Protein AF-0000000084680063 (afdb_homodimer)

Radius of gyration: 50.32 Å; Cα contacts (8 Å, |Δi|>4): 2860; chains: 2; bounding box: 157×146×127 Å

Organism: Streptomyces collinus (strain DSM 40733 / Tue 365) (NCBI:txid1214242)

Foldseek 3Di:
DDDDPPPDDPDDVPPVVVVVPPDPPPQPPVRVVVVLVPPPPDDDDPPDPLQDLVGQLLVLQQLLLCQAPNSGGDLADQSVVRPHDLVSLVVSQSVCCSVVVFNDDSLQCQATVRSSSSSVVGSVVRDDDPPPDPPPPDPPPPPPDPDDPPVVPPPPDDDDDDDDDDDDDDDDDDDDDDDDDDDDDDDDDDDDYDDDDDDDDDDDDDDDDDDDDDDDDDDPPDDPPPPDDDDDPPDPPPPDPPDPPPPDQPPPDDPPDPQQWADPVLVVVLVVLLVVLVVAAFAADADLAFWAEEEQECCLPDLNVLLLVLLVVPHNHQYEYEAADDDQVRRLVSNCVSCVLLVHDDDPSSVVRYGYDHFQLLDALRRDDPVVLLVLLAPGAEYEYPDFDDDQSHHQNNGQSTLAVSLSNSLNSCRGHHHHAYEYEAALLQQLAAPRDAAEQPDDGDDLRRQRTNNSNSSNSRVSSVVSNVVSVHWYEYEHEYAEAEFQPQLRDDLLDLVLLQVLLCQAVQADEAFAKAQYAYSNQSSNLSSLLSRGSVNIRGGFYSRFFIDGPVQAQVQCQQQLRHHHYDHPVVVLVVSLVVCVVPPDPSNVSVNVLSVRPSSVSSVSSNRHDDTYDGPVSQVSCVVVVHDHGDDCGNSSNVSNQVVCVVVVSGDGFDPPDDFQKKWWFKKWWFKDFPPDDTDWIKMWIKMWTHSHNNCCVPVVKIWIWGWIDTVVVPNDIWGFPGKMKHAQNDDDQPPDDDQWGWGMWIWTWTADPVGFIKIKIKTQIAGPDPVLVFSVFKIWMFMGGPPDGTGMTIMMGTDPVVCCVTVQVVMDGDPVDDPVVRVVSSVVVCVVSVVSSVCRNCSSVVVVVVVVVVVVVPVPPPDDPD/DDDDDDDDDPDDVPPVVVVVPPPPPPQPPVRVVVVLVPPPPDDDDPPDPLQDLVGQLLVLQQLLLCQAPNSGGDLADQSVVRPHDLVSLVVSQSVCCSPVVFNDDSLQCQATVRSSSSSVVGSVVRDDDPPPDPPPPPPPPDCPDPPDPPPDDDDDDDDDPDPPDDDDDDDDYDDDDYDDDDDDDDDDDDDDDDDDDDDDDPDDDDDDDQPDDDDDDPDPPDDPPPDDDDDDPPPPPPPDPPDPPPPPQPPPDDPPDPQQWADPVLVVVLVVLLVVLVVAAFAADADLAFWAEEEQEPCLPDLNVLLLVLLVVPHNHQYEYEAADDDQVRRLVSSCVSCVLLVHDDDPSSVVRYGYDHFQLLDALRRDDPVVLLVCLAPGQEYEYPDFDDDQSHHQNNGQSTLAVSLSNSLNSCRGHHHHAYEYEAALLQQLAAPRDAAEQPDDGDDLRRQRTNNSNSSNSRVSSVVSNVVSVHWYEYEHEYAEAEFQPQLRDDLLDLVLLQVLLCQAVQADEAFAKAQYAYSNQSSNLSSLLSRGSVNIRGGFYSRFFIDGPVQAQVQCQQQLRHHHYDHPVVVLVVSLVVCVVPPDPSNVSVNVLSVRPSSVSSVSSNRHDDTYDGPVSQVSCVVVVHDHGDDCGNSSNVSNQVVCVVVVSGDGFDPPDDFQKKWWFKKWWFKAFVPDDTDWIKMWIKMWTHSHNNCCVPVVKIWIWGWIDTVVVPNDIWGFPGKMKHAQNDDDQPPDDDQWGWGMWIWTWTADPVGFIKIKIKTQTAGPDPPLVFSVFKIWMFMDGPPDGTGMTIIMGTDPVVCCVTVQVVMDGDPVDDPVVRVVSSVVVCVVSVVSSVCRNCSSVVVVVVVVVVVSSPPPPPDDPD

InterPro domains:
  IPR009081 Phosphopantetheine binding ACP domain [PF00550] (56-120)
  IPR009081 Phosphopantetheine binding ACP domain [PS50075] (51-127)
  IPR010080 Thioester reductase-like domain [TIGR01746] (294-612)
  IPR010080 Thioester reductase-like domain [cd05235] (293-575)
  IPR013120 Fatty acyl-CoA reductase-like, NAD-binding domain [PF07993] (296-529)
  IPR020806 Polyketide synthase-like, phosphopantetheine-binding domain [SM00823] (54-126)
  IPR036291 NAD(P)-binding domain superfamily [SSF51735] (292-577)
  IPR036736 ACP-like superfamily [G3DSA:1.10.1200.10] (44-123)
  IPR036736 ACP-like superfamily [SSF47336] (56-132)

Nearest PDB structures (foldseek):
  4w4t-assembly1_B  TM=9.070E-01  e=1.193E-30  Stigmatella aurantiaca
  4w4t-assembly1_A  TM=8.994E-01  e=3.291E-30  Stigmatella aurantiaca
  4u7w-assembly1_B  TM=8.807E-01  e=2.787E-29  Stigmatella aurantiaca
  8v1x-assembly1_A  TM=8.286E-01  e=3.215E-26  Streptomyces coelicolor
  5msr-assembly3_C  TM=6.207E-01  e=3.474E-21  Segniliparus rugosus

Sequence (1740 aa):
MRDVNEEPAAGGRRALAESIEQGGGGLGVADLLARVRTATAVPGAAPAPAPDLDGLAATIAAAAGRHLPTGRLSPDADFFDAGGTSVDAVELAAELEADLGIEIDLDEVFADARPVSLARRWLPLLPDRPPGRPADGTSSTDGAVPAGTAPVLGSHPTSDATWPAETAPASGAAPAPGPASGTHSASGTHSASGTHPVSDAAWSAGTASAPATHPAPDATRPAGTTPALASAPGTLPVPSPRTPPTAVAAALHRPGDPHTRARQEDLDQILADLALADRLPFTDVPEPLPPRRVLLTGATGFLGGHMLLDLLRHSDAHVYCLVRAADQEAATERLGAQLRSYRLPWSSEVRRRITVLPGDIRRPRLGLTEEQWLTLAHELDSVVGVAAAVDFLRGYQSLRSSNVLGTLTLAELAAAGRPKPLHHISSVAVFNEVGITSMGEDDPLAHVDRLVSGYDQSKWAAEVALRRARDHGLVVTALRPGGIGGHTKTGAYNPQDLSSGLISAFGRFRTVPAFRYLNAAPVDWVSRVAVATVCEPDAWGFDYHLTGVPNTLDDVVRDMALGGMHVRVQDWDEWRADALGRLKAEPVPELAFLSRVLQSPTALKLCEATLQGPAAEARRTDALVAALDLPPAARYDAQAQLKTFEKLAGDGLARLPHRDDQPYLWFAETTEGTVGPVGATAATPCSMALTLSIAGMYQLVKERRVDVRGEVTCPAVHAEPLTVERGDVWVRPEEGIPQRHGLRHQLLRYRLTLRDADGGVWWLEGRKYARARRDLWRQTRALTVEIGREGEAASLLGEVVVPADSYVRDQIDGIRVDPRLTAQEKRAAKLTWLAWFGVEMGRGLLAPFARAAADLLDLRRTTTLTEPNRMRDVNEEPAAGGRRALAESIEQGGGGLGVADLLARVRTATAVPGAAPAPAPDLDGLAATIAAAAGRHLPTGRLSPDADFFDAGGTSVDAVELAAELEADLGIEIDLDEVFADARPVSLARRWLPLLPDRPPGRPADGTSSTDGAVPAGTAPVLGSHPTSDATWPAETAPASGAAPAPGPASGTHSASGTHSASGTHPVSDAAWSAGTASAPATHPAPDATRPAGTTPALASAPGTLPVPSPRTPPTAVAAALHRPGDPHTRARQEDLDQILADLALADRLPFTDVPEPLPPRRVLLTGATGFLGGHMLLDLLRHSDAHVYCLVRAADQEAATERLGAQLRSYRLPWSSEVRRRITVLPGDIRRPRLGLTEEQWLTLAHELDSVVGVAAAVDFLRGYQSLRSSNVLGTLTLAELAAAGRPKPLHHISSVAVFNEVGITSMGEDDPLAHVDRLVSGYDQSKWAAEVALRRARDHGLVVTALRPGGIGGHTKTGAYNPQDLSSGLISAFGRFRTVPAFRYLNAAPVDWVSRVAVATVCEPDAWGFDYHLTGVPNTLDDVVRDMALGGMHVRVQDWDEWRADALGRLKAEPVPELAFLSRVLQSPTALKLCEATLQGPAAEARRTDALVAALDLPPAARYDAQAQLKTFEKLAGDGLARLPHRDDQPYLWFAETTEGTVGPVGATAATPCSMALTLSIAGMYQLVKERRVDVRGEVTCPAVHAEPLTVERGDVWVRPEEGIPQRHGLRHQLLRYRLTLRDADGGVWWLEGRKYARARRDLWRQTRALTVEIGREGEAASLLGEVVVPADSYVRDQIDGIRVDPRLTAQEKRAAKLTWLAWFGVEMGRGLLAPFARAAADLLDLRRTTTLTEPNR

Structure (mmCIF, N/CA/C/O backbone):
data_AF-0000000084680063-model_v1
#
loop_
_entity.id
_entity.type
_entity.pdbx_description
1 polymer 'Modular polyketide synthase'
#
loop_
_atom_site.group_PDB
_atom_site.id
_atom_site.type_symbol
_atom_site.label_atom_id
_atom_site.label_alt_id
_atom_site.label_comp_id
_atom_site.label_asym_id
_atom_site.label_entity_id
_atom_site.label_seq_id
_atom_site.pdbx_PDB_ins_code
_atom_site.Cartn_x
_atom_site.Cartn_y
_atom_site.Cartn_z
_atom_site.occupancy
_atom_site.B_iso_or_equiv
_atom_site.auth_seq_id
_atom_site.auth_comp_id
_atom_site.auth_asym_id
_atom_site.auth_atom_id
_atom_site.pdbx_PDB_model_num
ATOM 1 N N . MET A 1 1 ? -16.766 72.5 -11.852 1 18.61 1 MET A N 1
ATOM 2 C CA . MET A 1 1 ? -17.672 72.688 -10.727 1 18.61 1 MET A CA 1
ATOM 3 C C . MET A 1 1 ? -17.016 72.25 -9.414 1 18.61 1 MET A C 1
ATOM 5 O O . MET A 1 1 ? -16.297 71.25 -9.359 1 18.61 1 MET A O 1
ATOM 9 N N . ARG A 1 2 ? -17.141 73 -8.242 1 18.95 2 ARG A N 1
ATOM 10 C CA . ARG A 1 2 ? -16.531 73.438 -6.988 1 18.95 2 ARG A CA 1
ATOM 11 C C . ARG A 1 2 ? -16.609 72.375 -5.93 1 18.95 2 ARG A C 1
ATOM 13 O O . ARG A 1 2 ? -15.695 72.188 -5.133 1 18.95 2 ARG A O 1
ATOM 20 N N . ASP A 1 3 ? -17.781 71.812 -5.812 1 18.53 3 ASP A N 1
ATOM 21 C CA . ASP A 1 3 ? -18.438 71.812 -4.508 1 18.53 3 ASP A CA 1
ATOM 22 C C . ASP A 1 3 ? -17.672 70.875 -3.553 1 18.53 3 ASP A C 1
ATOM 24 O O . ASP A 1 3 ? -16.938 70 -3.988 1 18.53 3 ASP A O 1
ATOM 28 N N . VAL A 1 4 ? -17.938 70.938 -2.193 1 19.97 4 VAL A N 1
ATOM 29 C CA . VAL A 1 4 ? -17.578 71.062 -0.789 1 19.97 4 VAL A CA 1
ATOM 30 C C . VAL A 1 4 ? -17.531 69.688 -0.11 1 19.97 4 VAL A C 1
ATOM 32 O O . VAL A 1 4 ? -18.547 69.062 0.012 1 19.97 4 VAL A O 1
ATOM 35 N N . ASN A 1 5 ? -16.594 68.875 -0.4 1 18.59 5 ASN A N 1
ATOM 36 C CA . ASN A 1 5 ? -16.297 67.5 -0.056 1 18.59 5 ASN A CA 1
ATOM 37 C C . ASN A 1 5 ? -16.203 67.25 1.455 1 18.59 5 ASN A C 1
ATOM 39 O O . ASN A 1 5 ? -15.117 67.125 2.006 1 18.59 5 ASN A O 1
ATOM 43 N N . GLU A 1 6 ? -17.141 68.125 2.133 1 19.11 6 GLU A N 1
ATOM 44 C CA . GLU A 1 6 ? -16.984 68.375 3.555 1 19.11 6 GLU A CA 1
ATOM 45 C C . GLU A 1 6 ? -17.078 67.125 4.395 1 19.11 6 GLU A C 1
ATOM 47 O O . GLU A 1 6 ? -18.078 66.438 4.328 1 19.11 6 GLU A O 1
ATOM 52 N N . GLU A 1 7 ? -15.961 66.5 4.652 1 19.8 7 GLU A N 1
ATOM 53 C CA . GLU A 1 7 ? -15.609 65.25 5.273 1 19.8 7 GLU A CA 1
ATOM 54 C C . GLU A 1 7 ? -16.062 65.188 6.73 1 19.8 7 GLU A C 1
ATOM 56 O O . GLU A 1 7 ? -15.242 65.375 7.641 1 19.8 7 GLU A O 1
ATOM 61 N N . PRO A 1 8 ? -17.344 65.5 7.051 1 19.03 8 PRO A N 1
ATOM 62 C CA . PRO A 1 8 ? -17.641 66.062 8.383 1 19.03 8 PRO A CA 1
ATOM 63 C C . PRO A 1 8 ? -17.25 65.062 9.5 1 19.03 8 PRO A C 1
ATOM 65 O O . PRO A 1 8 ? -16.562 65.438 10.445 1 19.03 8 PRO A O 1
ATOM 68 N N . ALA A 1 9 ? -18.156 64 9.812 1 17.81 9 ALA A N 1
ATOM 69 C CA . ALA A 1 9 ? -18.812 63.781 11.094 1 17.81 9 ALA A CA 1
ATOM 70 C C . ALA A 1 9 ? -17.969 62.844 11.961 1 17.81 9 ALA A C 1
ATOM 72 O O . ALA A 1 9 ? -17.797 61.656 11.633 1 17.81 9 ALA A O 1
ATOM 73 N N . ALA A 1 10 ? -16.812 63.156 12.594 1 19.95 10 ALA A N 1
ATOM 74 C CA . ALA A 1 10 ? -15.758 62.688 13.477 1 19.95 10 ALA A CA 1
ATOM 75 C C . ALA A 1 10 ? -16.344 62.062 14.75 1 19.95 10 ALA A C 1
ATOM 77 O O . ALA A 1 10 ? -15.641 61.438 15.531 1 19.95 10 ALA A O 1
ATOM 78 N N . GLY A 1 11 ? -17.531 62.562 15.242 1 20.86 11 GLY A N 1
ATOM 79 C CA . GLY A 1 11 ? -17.766 62.75 16.672 1 20.86 11 GLY A CA 1
ATOM 80 C C . GLY A 1 11 ? -18.016 61.469 17.406 1 20.86 11 GLY A C 1
ATOM 81 O O . GLY A 1 11 ? -17.484 61.25 18.5 1 20.86 11 GLY A O 1
ATOM 82 N N . GLY A 1 12 ? -19.094 60.719 17 1 20.19 12 GLY A N 1
ATOM 83 C CA . GLY A 1 12 ? -19.922 60 17.969 1 20.19 12 GLY A CA 1
ATOM 84 C C . GLY A 1 12 ? -19.281 58.719 18.438 1 20.19 12 GLY A C 1
ATOM 85 O O . GLY A 1 12 ? -19.844 58 19.297 1 20.19 12 GLY A O 1
ATOM 86 N N . ARG A 1 13 ? -18.375 58.125 17.578 1 23.19 13 ARG A N 1
ATOM 87 C CA . ARG A 1 13 ? -18.016 56.75 17.828 1 23.19 13 ARG A CA 1
ATOM 88 C C . ARG A 1 13 ? -17.156 56.625 19.078 1 23.19 13 ARG A C 1
ATOM 90 O O . ARG A 1 13 ? -16.609 55.531 19.359 1 23.19 13 ARG A O 1
ATOM 97 N N . ARG A 1 14 ? -16.875 57.75 19.688 1 21.98 14 ARG A N 1
ATOM 98 C CA . ARG A 1 14 ? -16.047 57.844 20.891 1 21.98 14 ARG A CA 1
ATOM 99 C C . ARG A 1 14 ? -16.688 57.094 22.047 1 21.98 14 ARG A C 1
ATOM 101 O O . ARG A 1 14 ? -15.992 56.438 22.828 1 21.98 14 ARG A O 1
ATOM 108 N N . ALA A 1 15 ? -18 57.438 22.172 1 22.89 15 ALA A N 1
ATOM 109 C CA . ALA A 1 15 ? -18.609 57.188 23.484 1 22.89 15 ALA A CA 1
ATOM 110 C C . ALA A 1 15 ? -18.672 55.688 23.797 1 22.89 15 ALA A C 1
ATOM 112 O O . ALA A 1 15 ? -18.422 55.281 24.922 1 22.89 15 ALA A O 1
ATOM 113 N N . LEU A 1 16 ? -19.109 54.969 22.703 1 21.73 16 LEU A N 1
ATOM 114 C CA . LEU A 1 16 ? -19.531 53.625 23.062 1 21.73 16 LEU A CA 1
ATOM 115 C C . LEU A 1 16 ? -18.328 52.781 23.453 1 21.73 16 LEU A C 1
ATOM 117 O O . LEU A 1 16 ? -18.453 51.875 24.297 1 21.73 16 LEU A O 1
ATOM 121 N N . ALA A 1 17 ? -17.094 53.156 22.984 1 22.62 17 ALA A N 1
ATOM 122 C CA . ALA A 1 17 ? -15.883 52.438 23.312 1 22.62 17 ALA A CA 1
ATOM 123 C C . ALA A 1 17 ? -15.594 52.5 24.812 1 22.62 17 ALA A C 1
ATOM 125 O O . ALA A 1 17 ? -15.023 51.562 25.375 1 22.62 17 ALA A O 1
ATOM 126 N N . GLU A 1 18 ? -15.914 53.625 25.391 1 24.72 18 GLU A N 1
ATOM 127 C CA . GLU A 1 18 ? -15.602 53.875 26.797 1 24.72 18 GLU A CA 1
ATOM 128 C C . GLU A 1 18 ? -16.344 52.875 27.703 1 24.72 18 GLU A C 1
ATOM 130 O O . GLU A 1 18 ? -15.805 52.469 28.734 1 24.72 18 GLU A O 1
ATOM 135 N N . SER A 1 19 ? -17.672 52.656 27.344 1 23.53 19 SER A N 1
ATOM 136 C CA . SER A 1 19 ? -18.453 51.969 28.344 1 23.53 19 SER A CA 1
ATOM 137 C C . SER A 1 19 ? -17.984 50.531 28.516 1 23.53 19 SER A C 1
ATOM 139 O O . SER A 1 19 ? -18.297 49.875 29.516 1 23.53 19 SER A O 1
ATOM 141 N N . ILE A 1 20 ? -17.547 49.938 27.375 1 24.03 20 ILE A N 1
ATOM 142 C CA . ILE A 1 20 ? -17.266 48.5 27.516 1 24.03 20 ILE A CA 1
ATOM 143 C C . ILE A 1 20 ? -16.047 48.312 28.422 1 24.03 20 ILE A C 1
ATOM 145 O O . ILE A 1 20 ? -15.781 47.188 28.875 1 24.03 20 ILE A O 1
ATOM 149 N N . GLU A 1 21 ? -15.164 49.375 28.547 1 24.19 21 GLU A N 1
ATOM 150 C CA . GLU A 1 21 ? -14.039 49.406 29.484 1 24.19 21 GLU A CA 1
ATOM 151 C C . GLU A 1 21 ? -14.508 49.219 30.922 1 24.19 21 GLU A C 1
ATOM 153 O O . GLU A 1 21 ? -13.695 49.062 31.828 1 24.19 21 GLU A O 1
ATOM 158 N N . GLN A 1 22 ? -15.633 49.781 31.25 1 23.92 22 GLN A N 1
ATOM 159 C CA . GLN A 1 22 ? -15.961 49.656 32.656 1 23.92 22 GLN A CA 1
ATOM 160 C C . GLN A 1 22 ? -16.125 48.219 33.062 1 23.92 22 GLN A C 1
ATOM 162 O O . GLN A 1 22 ? -16.75 47.438 32.375 1 23.92 22 GLN A O 1
ATOM 167 N N . GLY A 1 23 ? -15.266 47.625 34 1 23.16 23 GLY A N 1
ATOM 168 C CA . GLY A 1 23 ? -14.773 46.438 34.625 1 23.16 23 GLY A CA 1
ATOM 169 C C . GLY A 1 23 ? -15.883 45.562 35.156 1 23.16 23 GLY A C 1
ATOM 170 O O . GLY A 1 23 ? -16.453 45.844 36.219 1 23.16 23 GLY A O 1
ATOM 171 N N . GLY A 1 24 ? -16.906 45.25 34.375 1 25.25 24 GLY A N 1
ATOM 172 C CA . GLY A 1 24 ? -17.938 44.5 35.062 1 25.25 24 GLY A CA 1
ATOM 173 C C . GLY A 1 24 ? -17.375 43.406 35.938 1 25.25 24 GLY A C 1
ATOM 174 O O . GLY A 1 24 ? -16.297 42.844 35.656 1 25.25 24 GLY A O 1
ATOM 175 N N . GLY A 1 25 ? -17.516 43.469 37.281 1 27.77 25 GLY A N 1
ATOM 176 C CA . GLY A 1 25 ? -17.094 42.75 38.469 1 27.77 25 GLY A CA 1
ATOM 177 C C . GLY A 1 25 ? -17.25 41.25 38.344 1 27.77 25 GLY A C 1
ATOM 178 O O . GLY A 1 25 ? -17.547 40.562 39.312 1 27.77 25 GLY A O 1
ATOM 179 N N . GLY A 1 26 ? -17.375 40.781 37.156 1 27.31 26 GLY A N 1
ATOM 180 C CA . GLY A 1 26 ? -17.797 39.406 37.156 1 27.31 26 GLY A CA 1
ATOM 181 C C . GLY A 1 26 ? -16.828 38.469 37.875 1 27.31 26 GLY A C 1
ATOM 182 O O . GLY A 1 26 ? -15.641 38.781 37.969 1 27.31 26 GLY A O 1
ATOM 183 N N . LEU A 1 27 ? -17.281 37.719 38.812 1 28.81 27 LEU A N 1
ATOM 184 C CA . LEU A 1 27 ? -16.609 36.844 39.781 1 28.81 27 LEU A CA 1
ATOM 185 C C . LEU A 1 27 ? -15.57 35.969 39.062 1 28.81 27 LEU A C 1
ATOM 187 O O . LEU A 1 27 ? -15.812 35.5 37.969 1 28.81 27 LEU A O 1
ATOM 191 N N . GLY A 1 28 ? -14.367 36.281 39.062 1 27.72 28 GLY A N 1
ATOM 192 C CA . GLY A 1 28 ? -13.164 35.594 38.625 1 27.72 28 GLY A CA 1
ATOM 193 C C . GLY A 1 28 ? -13.195 34.094 38.875 1 27.72 28 GLY A C 1
ATOM 194 O O . GLY A 1 28 ? -14 33.625 39.688 1 27.72 28 GLY A O 1
ATOM 195 N N . VAL A 1 29 ? -12.758 33.406 38 1 30.11 29 VAL A N 1
ATOM 196 C CA . VAL A 1 29 ? -12.781 31.953 38.062 1 30.11 29 VAL A CA 1
ATOM 197 C C . VAL A 1 29 ? -12.414 31.469 39.469 1 30.11 29 VAL A C 1
ATOM 199 O O . VAL A 1 29 ? -12.984 30.516 39.969 1 30.11 29 VAL A O 1
ATOM 202 N N . ALA A 1 30 ? -11.531 32.25 40.125 1 31.72 30 ALA A N 1
ATOM 203 C CA . ALA A 1 30 ? -11.219 31.953 41.531 1 31.72 30 ALA A CA 1
ATOM 204 C C . ALA A 1 30 ? -12.438 32.188 42.406 1 31.72 30 ALA A C 1
ATOM 206 O O . ALA A 1 30 ? -12.695 31.406 43.344 1 31.72 30 ALA A O 1
ATOM 207 N N . ASP A 1 31 ? -13.18 33.312 42.094 1 31.22 31 ASP A N 1
ATOM 208 C CA . ASP A 1 31 ? -14.367 33.688 42.844 1 31.22 31 ASP A CA 1
ATOM 209 C C . ASP A 1 31 ? -15.523 32.719 42.531 1 31.22 31 ASP A C 1
ATOM 211 O O . ASP A 1 31 ? -16.312 32.375 43.438 1 31.22 31 ASP A O 1
ATOM 215 N N . LEU A 1 32 ? -15.602 32.25 41.344 1 31.23 32 LEU A N 1
ATOM 216 C CA . LEU A 1 32 ? -16.578 31.219 41 1 31.23 32 LEU A CA 1
ATOM 217 C C . LEU A 1 32 ? -16.203 29.891 41.656 1 31.23 32 LEU A C 1
ATOM 219 O O . LEU A 1 32 ? -17.062 29.203 42.219 1 31.23 32 LEU A O 1
ATOM 223 N N . LEU A 1 33 ? -14.922 29.469 41.688 1 32.66 33 LEU A N 1
ATOM 224 C CA . LEU A 1 33 ? -14.484 28.297 42.438 1 32.66 33 LEU A CA 1
ATOM 225 C C . LEU A 1 33 ? -14.664 28.5 43.938 1 32.66 33 LEU A C 1
ATOM 227 O O . LEU A 1 33 ? -15.016 27.578 44.656 1 32.66 33 LEU A O 1
ATOM 231 N N . ALA A 1 34 ? -14.43 29.703 44.375 1 32.41 34 ALA A N 1
ATOM 232 C CA . ALA A 1 34 ? -14.664 30.062 45.781 1 32.41 34 ALA A CA 1
ATOM 233 C C . ALA A 1 34 ? -16.156 30.047 46.125 1 32.41 34 ALA A C 1
ATOM 235 O O . ALA A 1 34 ? -16.547 29.719 47.25 1 32.41 34 ALA A O 1
ATOM 236 N N . ARG A 1 35 ? -16.969 30.5 45.156 1 34.62 35 ARG A N 1
ATOM 237 C CA . ARG A 1 35 ? -18.406 30.469 45.438 1 34.62 35 ARG A CA 1
ATOM 238 C C . ARG A 1 35 ? -18.938 29.047 45.438 1 34.62 35 ARG A C 1
ATOM 240 O O . ARG A 1 35 ? -19.984 28.75 46.031 1 34.62 35 ARG A O 1
ATOM 247 N N . VAL A 1 36 ? -18.312 28.266 44.531 1 32.34 36 VAL A N 1
ATOM 248 C CA . VAL A 1 36 ? -18.781 26.875 44.594 1 32.34 36 VAL A CA 1
ATOM 249 C C . VAL A 1 36 ? -18.484 26.297 45.969 1 32.34 36 VAL A C 1
ATOM 251 O O . VAL A 1 36 ? -19.141 25.359 46.438 1 32.34 36 VAL A O 1
ATOM 254 N N . ARG A 1 37 ? -17.406 26.875 46.625 1 32.06 37 ARG A N 1
ATOM 255 C CA . ARG A 1 37 ? -17.172 26.344 47.969 1 32.06 37 ARG A CA 1
ATOM 256 C C . ARG A 1 37 ? -18.266 26.781 48.938 1 32.06 37 ARG A C 1
ATOM 258 O O . ARG A 1 37 ? -18.5 26.109 49.938 1 32.06 37 ARG A O 1
ATOM 265 N N . THR A 1 38 ? -18.641 28.141 48.844 1 29.59 38 THR A N 1
ATOM 266 C CA . THR A 1 38 ? -19.453 28.625 49.969 1 29.59 38 THR A CA 1
ATOM 267 C C . THR A 1 38 ? -20.922 28.234 49.781 1 29.59 38 THR A C 1
ATOM 269 O O . THR A 1 38 ? -21.812 28.844 50.375 1 29.59 38 THR A O 1
ATOM 272 N N . ALA A 1 39 ? -21.297 27.547 48.719 1 27.03 39 ALA A N 1
ATOM 273 C CA . ALA A 1 39 ? -22.734 27.266 48.719 1 27.03 39 ALA A CA 1
ATOM 274 C C . ALA A 1 39 ? -23.156 26.625 50.031 1 27.03 39 ALA A C 1
ATOM 276 O O . ALA A 1 39 ? -22.656 25.562 50.406 1 27.03 39 ALA A O 1
ATOM 277 N N . THR A 1 40 ? -23.438 27.438 50.938 1 27.17 40 THR A N 1
ATOM 278 C CA . THR A 1 40 ? -24.109 27.109 52.188 1 27.17 40 THR A CA 1
ATOM 279 C C . THR A 1 40 ? -25.25 26.141 51.938 1 27.17 40 THR A C 1
ATOM 281 O O . THR A 1 40 ? -25.922 26.203 50.906 1 27.17 40 THR A O 1
ATOM 284 N N . ALA A 1 41 ? -25.375 25.062 52.719 1 26.11 41 ALA A N 1
ATOM 285 C CA . ALA A 1 41 ? -26.297 23.938 52.875 1 26.11 41 ALA A CA 1
ATOM 286 C C . ALA A 1 41 ? -27.75 24.422 53 1 26.11 41 ALA A C 1
ATOM 288 O O . ALA A 1 41 ? -28.125 25.047 53.969 1 26.11 41 ALA A O 1
ATOM 289 N N . VAL A 1 42 ? -28.344 25.062 52 1 27.97 42 VAL A N 1
ATOM 290 C CA . VAL A 1 42 ? -29.766 25.266 52.312 1 27.97 42 VAL A CA 1
ATOM 291 C C . VAL A 1 42 ? -30.406 23.938 52.719 1 27.97 42 VAL A C 1
ATOM 293 O O . VAL A 1 42 ? -30.016 22.875 52.219 1 27.97 42 VAL A O 1
ATOM 296 N N . PRO A 1 43 ? -31.219 23.922 53.75 1 28.83 43 PRO A N 1
ATOM 297 C CA . PRO A 1 43 ? -31.891 22.766 54.375 1 28.83 43 PRO A CA 1
ATOM 298 C C . PRO A 1 43 ? -32.625 21.891 53.344 1 28.83 43 PRO A C 1
ATOM 300 O O . PRO A 1 43 ? -32.938 22.359 52.25 1 28.83 43 PRO A O 1
ATOM 303 N N . GLY A 1 44 ? -32.844 20.562 53.625 1 28.14 44 GLY A N 1
ATOM 304 C CA . GLY A 1 44 ? -33.156 19.25 53.062 1 28.14 44 GLY A CA 1
ATOM 305 C C . GLY A 1 44 ? -34.531 19.203 52.406 1 28.14 44 GLY A C 1
ATOM 306 O O . GLY A 1 44 ? -35.562 19.078 53.062 1 28.14 44 GLY A O 1
ATOM 307 N N . ALA A 1 45 ? -34.906 20.062 51.406 1 29.89 45 ALA A N 1
ATOM 308 C CA . ALA A 1 45 ? -36.219 19.734 50.812 1 29.89 45 ALA A CA 1
ATOM 309 C C . ALA A 1 45 ? -36.312 18.234 50.531 1 29.89 45 ALA A C 1
ATOM 311 O O . ALA A 1 45 ? -35.312 17.562 50.375 1 29.89 45 ALA A O 1
ATOM 312 N N . ALA A 1 46 ? -37.5 17.625 50.719 1 32.5 46 ALA A N 1
ATOM 313 C CA . ALA A 1 46 ? -37.875 16.203 50.656 1 32.5 46 ALA A CA 1
ATOM 314 C C . ALA A 1 46 ? -37.344 15.57 49.375 1 32.5 46 ALA A C 1
ATOM 316 O O . ALA A 1 46 ? -37.438 16.156 48.312 1 32.5 46 ALA A O 1
ATOM 317 N N . PRO A 1 47 ? -36.375 14.695 49.469 1 33.53 47 PRO A N 1
ATOM 318 C CA . PRO A 1 47 ? -35.656 14.055 48.375 1 33.53 47 PRO A CA 1
ATOM 319 C C . PRO A 1 47 ? -36.594 13.523 47.281 1 33.53 47 PRO A C 1
ATOM 321 O O . PRO A 1 47 ? -37.594 12.883 47.562 1 33.53 47 PRO A O 1
ATOM 324 N N . ALA A 1 48 ? -36.875 14.281 46.219 1 37.25 48 ALA A N 1
ATOM 325 C CA . ALA A 1 48 ? -37.625 13.781 45.062 1 37.25 48 ALA A CA 1
ATOM 326 C C . ALA A 1 48 ? -37.188 12.359 44.719 1 37.25 48 ALA A C 1
ATOM 328 O O . ALA A 1 48 ? -36.062 11.953 45 1 37.25 48 ALA A O 1
ATOM 329 N N . PRO A 1 49 ? -38.125 11.375 44.5 1 40.41 49 PRO A N 1
ATOM 330 C CA . PRO A 1 49 ? -37.844 9.969 44.188 1 40.41 49 PRO A CA 1
ATOM 331 C C . PRO A 1 49 ? -36.688 9.789 43.188 1 40.41 49 PRO A C 1
ATOM 333 O O . PRO A 1 49 ? -36.406 10.688 42.406 1 40.41 49 PRO A O 1
ATOM 336 N N . ALA A 1 50 ? -35.75 8.93 43.5 1 47.16 50 ALA A N 1
ATOM 337 C CA . ALA A 1 50 ? -34.562 8.562 42.75 1 47.16 50 ALA A CA 1
ATOM 338 C C . ALA A 1 50 ? -34.906 8.414 41.25 1 47.16 50 ALA A C 1
ATOM 340 O O . ALA A 1 50 ? -35.781 7.645 40.875 1 47.16 50 ALA A O 1
ATOM 341 N N . PRO A 1 51 ? -34.656 9.281 40.438 1 58.31 51 PRO A N 1
ATOM 342 C CA . PRO A 1 51 ? -35.031 9.203 39.031 1 58.31 51 PRO A CA 1
ATOM 343 C C . PRO A 1 51 ? -34.531 7.938 38.344 1 58.31 51 PRO A C 1
ATOM 345 O O . PRO A 1 51 ? -33.5 7.395 38.75 1 58.31 51 PRO A O 1
ATOM 348 N N . ASP A 1 52 ? -35.344 6.984 37.781 1 76.06 52 ASP A N 1
ATOM 349 C CA . ASP A 1 52 ? -34.969 5.93 36.844 1 76.06 52 ASP A CA 1
ATOM 350 C C . ASP A 1 52 ? -34.062 6.465 35.75 1 76.06 52 ASP A C 1
ATOM 352 O O . ASP A 1 52 ? -33.781 7.66 35.719 1 76.06 52 ASP A O 1
ATOM 356 N N . LEU A 1 53 ? -33.375 5.508 35.031 1 80.75 53 LEU A N 1
ATOM 357 C CA . LEU A 1 53 ? -32.438 5.879 33.969 1 80.75 53 LEU A CA 1
ATOM 358 C C . LEU A 1 53 ? -33.031 6.957 33.094 1 80.75 53 LEU A C 1
ATOM 360 O O . LEU A 1 53 ? -32.344 7.941 32.75 1 80.75 53 LEU A O 1
ATOM 364 N N . ASP A 1 54 ? -34.25 6.789 32.812 1 83.31 54 ASP A N 1
ATOM 365 C CA . ASP A 1 54 ? -34.906 7.738 31.922 1 83.31 54 ASP A CA 1
ATOM 366 C C . ASP A 1 54 ? -35.125 9.086 32.625 1 83.31 54 ASP A C 1
ATOM 368 O O . ASP A 1 54 ? -34.969 10.141 31.984 1 83.31 54 ASP A O 1
ATOM 372 N N . GLY A 1 55 ? -35.469 8.953 33.844 1 84.31 55 GLY A N 1
ATOM 373 C CA . GLY A 1 55 ? -35.625 10.18 34.625 1 84.31 55 GLY A CA 1
ATOM 374 C C . GLY A 1 55 ? -34.344 10.961 34.781 1 84.31 55 GLY A C 1
ATOM 375 O O . GLY A 1 55 ? -34.312 12.18 34.594 1 84.31 55 GLY A O 1
ATOM 376 N N . LEU A 1 56 ? -33.312 10.211 35.094 1 87.31 56 LEU A N 1
ATOM 377 C CA . LEU A 1 56 ? -32.031 10.875 35.25 1 87.31 56 LEU A CA 1
ATOM 378 C C . LEU A 1 56 ? -31.562 11.461 33.906 1 87.31 56 LEU A C 1
ATOM 380 O O . LEU A 1 56 ? -31.016 12.562 33.875 1 87.31 56 LEU A O 1
ATOM 384 N N . ALA A 1 57 ? -31.781 10.734 32.875 1 90.5 57 ALA A N 1
ATOM 385 C CA . ALA A 1 57 ? -31.406 11.211 31.547 1 90.5 57 ALA A CA 1
ATOM 386 C C . ALA A 1 57 ? -32.156 12.492 31.188 1 90.5 57 ALA A C 1
ATOM 388 O O . ALA A 1 57 ? -31.578 13.406 30.594 1 90.5 57 ALA A O 1
ATOM 389 N N . ALA A 1 58 ? -33.344 12.492 31.547 1 88.19 58 ALA A N 1
ATOM 390 C CA . ALA A 1 58 ? -34.156 13.672 31.266 1 88.19 58 ALA A CA 1
ATOM 391 C C . ALA A 1 58 ? -33.656 14.875 32.062 1 88.19 58 ALA A C 1
ATOM 393 O O . ALA A 1 58 ? -33.656 16 31.562 1 88.19 58 ALA A O 1
ATOM 394 N N . THR A 1 59 ? -33.25 14.633 33.25 1 87.06 59 THR A N 1
ATOM 395 C CA . THR A 1 59 ? -32.719 15.688 34.125 1 87.06 59 THR A CA 1
ATOM 396 C C . THR A 1 59 ? -31.422 16.234 33.531 1 87.06 59 THR A C 1
ATOM 398 O O . THR A 1 59 ? -31.219 17.453 33.5 1 87.06 59 THR A O 1
ATOM 401 N N . ILE A 1 60 ? -30.641 15.312 33.125 1 88.56 60 ILE A N 1
ATOM 402 C CA . ILE A 1 60 ? -29.359 15.719 32.562 1 88.56 60 ILE A CA 1
ATOM 403 C C . ILE A 1 60 ? -29.609 16.469 31.25 1 88.56 60 ILE A C 1
ATOM 405 O O . ILE A 1 60 ? -28.953 17.469 30.969 1 88.56 60 ILE A O 1
ATOM 409 N N . ALA A 1 61 ? -30.531 15.992 30.5 1 91.12 61 ALA A N 1
ATOM 410 C CA . ALA A 1 61 ? -30.859 16.625 29.234 1 91.12 61 ALA A CA 1
ATOM 411 C C . ALA A 1 61 ? -31.359 18.062 29.453 1 91.12 61 ALA A C 1
ATOM 413 O O . ALA A 1 61 ? -31.016 18.969 28.688 1 91.12 61 ALA A O 1
ATOM 414 N N . ALA A 1 62 ? -32.125 18.203 30.422 1 88.25 62 ALA A N 1
ATOM 415 C CA . ALA A 1 62 ? -32.656 19.531 30.734 1 88.25 62 ALA A CA 1
ATOM 416 C C . ALA A 1 62 ? -31.531 20.469 31.172 1 88.25 62 ALA A C 1
ATOM 418 O O . ALA A 1 62 ? -31.516 21.641 30.766 1 88.25 62 ALA A O 1
ATOM 419 N N . ALA A 1 63 ? -30.688 19.984 31.984 1 88.12 63 ALA A N 1
ATOM 420 C CA . ALA A 1 63 ? -29.562 20.781 32.406 1 88.12 63 ALA A CA 1
ATOM 421 C C . ALA A 1 63 ? -28.672 21.156 31.234 1 88.12 63 ALA A C 1
ATOM 423 O O . ALA A 1 63 ? -28.234 22.312 31.125 1 88.12 63 ALA A O 1
ATOM 424 N N . ALA A 1 64 ? -28.406 20.188 30.406 1 89.31 64 ALA A N 1
ATOM 425 C CA . ALA A 1 64 ? -27.547 20.406 29.234 1 89.31 64 ALA A CA 1
ATOM 426 C C . ALA A 1 64 ? -28.188 21.391 28.266 1 89.31 64 ALA A C 1
ATOM 428 O O . ALA A 1 64 ? -27.5 22.219 27.672 1 89.31 64 ALA A O 1
ATOM 429 N N . GLY A 1 65 ? -29.469 21.297 28.141 1 89.69 65 GLY A N 1
ATOM 430 C CA . GLY A 1 65 ? -30.203 22.172 27.25 1 89.69 65 GLY A CA 1
ATOM 431 C C . GLY A 1 65 ? -30 23.641 27.578 1 89.69 65 GLY A C 1
ATOM 432 O O . GLY A 1 65 ? -30 24.484 26.672 1 89.69 65 GLY A O 1
ATOM 433 N N . ARG A 1 66 ? -29.75 23.984 28.797 1 87.19 66 ARG A N 1
ATOM 434 C CA . ARG A 1 66 ? -29.594 25.359 29.25 1 87.19 66 ARG A CA 1
ATOM 435 C C . ARG A 1 66 ? -28.281 25.953 28.734 1 87.19 66 ARG A C 1
ATOM 437 O O . ARG A 1 66 ? -28.125 27.172 28.688 1 87.19 66 ARG A O 1
ATOM 444 N N . HIS A 1 67 ? -27.422 25.062 28.375 1 86.25 67 HIS A N 1
ATOM 445 C CA . HIS A 1 67 ? -26.125 25.516 27.922 1 86.25 67 HIS A CA 1
ATOM 446 C C . HIS A 1 67 ? -26.047 25.5 26.391 1 86.25 67 HIS A C 1
ATOM 448 O O . HIS A 1 67 ? -24.969 25.703 25.812 1 86.25 67 HIS A O 1
ATOM 454 N N . LEU A 1 68 ? -27.219 25.25 25.75 1 87.25 68 LEU A N 1
ATOM 455 C CA . LEU A 1 68 ? -27.25 25.156 24.297 1 87.25 68 LEU A CA 1
ATOM 456 C C . LEU A 1 68 ? -28.031 26.312 23.688 1 87.25 68 LEU A C 1
ATOM 458 O O . LEU A 1 68 ? -28.891 26.906 24.344 1 87.25 68 LEU A O 1
ATOM 462 N N . PRO A 1 69 ? -27.75 26.609 22.469 1 76.31 69 PRO A N 1
ATOM 463 C CA . PRO A 1 69 ? -28.484 27.703 21.812 1 76.31 69 PRO A CA 1
ATOM 464 C C . PRO A 1 69 ? -29.969 27.406 21.656 1 76.31 69 PRO A C 1
ATOM 466 O O . PRO A 1 69 ? -30.797 28.312 21.75 1 76.31 69 PRO A O 1
ATOM 469 N N . THR A 1 70 ? -30.344 26.141 21.531 1 76.62 70 THR A N 1
ATOM 470 C CA . THR A 1 70 ? -31.734 25.75 21.297 1 76.62 70 THR A CA 1
ATOM 471 C C . THR A 1 70 ? -32.5 25.656 22.609 1 76.62 70 THR A C 1
ATOM 473 O O . THR A 1 70 ? -33.719 25.641 22.625 1 76.62 70 THR A O 1
ATOM 476 N N . GLY A 1 71 ? -31.781 25.594 23.641 1 83.81 71 GLY A N 1
ATOM 477 C CA . GLY A 1 71 ? -32.375 25.547 24.969 1 83.81 71 GLY A CA 1
ATOM 478 C C . GLY A 1 71 ? -32.875 24.156 25.344 1 83.81 71 GLY A C 1
ATOM 479 O O . GLY A 1 71 ? -33.469 23.969 26.422 1 83.81 71 GLY A O 1
ATOM 480 N N . ARG A 1 72 ? -32.812 23.234 24.391 1 87.06 72 ARG A N 1
ATOM 481 C CA . ARG A 1 72 ? -33.25 21.859 24.641 1 87.06 72 ARG A CA 1
ATOM 482 C C . ARG A 1 72 ? -32.281 20.844 24.047 1 87.06 72 ARG A C 1
ATOM 484 O O . ARG A 1 72 ? -31.609 21.125 23.062 1 87.06 72 ARG A O 1
ATOM 491 N N . LEU A 1 73 ? -32.094 19.734 24.766 1 89 73 LEU A N 1
ATOM 492 C CA . LEU A 1 73 ? -31.312 18.625 24.281 1 89 73 LEU A CA 1
ATOM 493 C C . LEU A 1 73 ? -32.031 17.297 24.469 1 89 73 LEU A C 1
ATOM 495 O O . LEU A 1 73 ? -32.531 17.016 25.562 1 89 73 LEU A O 1
ATOM 499 N N . SER A 1 74 ? -32.188 16.531 23.359 1 87 74 SER A N 1
ATOM 500 C CA . SER A 1 74 ? -32.75 15.203 23.469 1 87 74 SER A CA 1
ATOM 501 C C . SER A 1 74 ? -31.828 14.266 24.234 1 87 74 SER A C 1
ATOM 503 O O . SER A 1 74 ? -30.609 14.375 24.125 1 87 74 SER A O 1
ATOM 505 N N . PRO A 1 75 ? -32.375 13.328 24.969 1 86.44 75 PRO A N 1
ATOM 506 C CA . PRO A 1 75 ? -31.547 12.406 25.766 1 86.44 75 PRO A CA 1
ATOM 507 C C . PRO A 1 75 ? -30.578 11.594 24.922 1 86.44 75 PRO A C 1
ATOM 509 O O . PRO A 1 75 ? -29.531 11.156 25.422 1 86.44 75 PRO A O 1
ATOM 512 N N . ASP A 1 76 ? -30.891 11.531 23.625 1 81.5 76 ASP A N 1
ATOM 513 C CA . ASP A 1 76 ? -30.031 10.695 22.797 1 81.5 76 ASP A CA 1
ATOM 514 C C . ASP A 1 76 ? -29.125 11.547 21.906 1 81.5 76 ASP A C 1
ATOM 516 O O . ASP A 1 76 ? -28.344 11.016 21.125 1 81.5 76 ASP A O 1
ATOM 520 N N . ALA A 1 77 ? -29.219 12.883 22.109 1 80 77 ALA A N 1
ATOM 521 C CA . ALA A 1 77 ? -28.422 13.781 21.281 1 80 77 ALA A CA 1
ATOM 522 C C . ALA A 1 77 ? -27.109 14.148 21.969 1 80 77 ALA A C 1
ATOM 524 O O . ALA A 1 77 ? -27.062 14.344 23.188 1 80 77 ALA A O 1
ATOM 525 N N . ASP A 1 78 ? -26.141 14.195 21.188 1 83.31 78 ASP A N 1
ATOM 526 C CA . ASP A 1 78 ? -24.828 14.57 21.734 1 83.31 78 ASP A CA 1
ATOM 527 C C . ASP A 1 78 ? -24.781 16.062 22.047 1 83.31 78 ASP A C 1
ATOM 529 O O . ASP A 1 78 ? -25.188 16.891 21.219 1 83.31 78 ASP A O 1
ATOM 533 N N . PHE A 1 79 ? -24.312 16.406 23.25 1 85.88 79 PHE A N 1
ATOM 534 C CA . PHE A 1 79 ? -24.266 17.781 23.766 1 85.88 79 PHE A CA 1
ATOM 535 C C . PHE A 1 79 ? -23.484 18.672 22.812 1 85.88 79 PHE A C 1
ATOM 537 O O . PHE A 1 79 ? -23.922 19.797 22.516 1 85.88 79 PHE A O 1
ATOM 544 N N . PHE A 1 80 ? -22.438 18.125 22.188 1 81 80 PHE A N 1
ATOM 545 C CA . PHE A 1 80 ? -21.562 18.922 21.344 1 81 80 PHE A CA 1
ATOM 546 C C . PHE A 1 80 ? -22.156 19.094 19.953 1 81 80 PHE A C 1
ATOM 548 O O . PHE A 1 80 ? -22.047 20.172 19.359 1 81 80 PHE A O 1
ATOM 555 N N . ASP A 1 81 ? -22.781 18.078 19.516 1 79.94 81 ASP A N 1
ATOM 556 C CA . ASP A 1 81 ? -23.422 18.156 18.203 1 79.94 81 ASP A CA 1
ATOM 557 C C . ASP A 1 81 ? -24.562 19.172 18.203 1 79.94 81 ASP A C 1
ATOM 559 O O . ASP A 1 81 ? -24.922 19.719 17.172 1 79.94 81 ASP A O 1
ATOM 563 N N . ALA A 1 82 ? -25.062 19.344 19.438 1 78.12 82 ALA A N 1
ATOM 564 C CA . ALA A 1 82 ? -26.188 20.266 19.578 1 78.12 82 ALA A CA 1
ATOM 565 C C . ALA A 1 82 ? -25.703 21.703 19.75 1 78.12 82 ALA A C 1
ATOM 567 O O . ALA A 1 82 ? -26.5 22.625 19.922 1 78.12 82 ALA A O 1
ATOM 568 N N . GLY A 1 83 ? -24.359 21.875 19.703 1 76.81 83 GLY A N 1
ATOM 569 C CA . GLY A 1 83 ? -23.812 23.219 19.734 1 76.81 83 GLY A CA 1
ATOM 570 C C . GLY A 1 83 ? -23.078 23.531 21.031 1 76.81 83 GLY A C 1
ATOM 571 O O . GLY A 1 83 ? -22.609 24.656 21.219 1 76.81 83 GLY A O 1
ATOM 572 N N . GLY A 1 84 ? -23.062 22.562 21.875 1 78.56 84 GLY A N 1
ATOM 573 C CA . GLY A 1 84 ? -22.328 22.766 23.109 1 78.56 84 GLY A CA 1
ATOM 574 C C . GLY A 1 84 ? -20.828 22.875 22.906 1 78.56 84 GLY A C 1
ATOM 575 O O . GLY A 1 84 ? -20.25 22.188 22.062 1 78.56 84 GLY A O 1
ATOM 576 N N . THR A 1 85 ? -20.25 23.797 23.562 1 71.75 85 THR A N 1
ATOM 577 C CA . THR A 1 85 ? -18.797 23.969 23.516 1 71.75 85 THR A CA 1
ATOM 578 C C . THR A 1 85 ? -18.125 23.266 24.703 1 71.75 85 THR A C 1
ATOM 580 O O . THR A 1 85 ? -18.812 22.781 25.594 1 71.75 85 THR A O 1
ATOM 583 N N . SER A 1 86 ? -16.859 23.141 24.578 1 70.44 86 SER A N 1
ATOM 584 C CA . SER A 1 86 ? -16.094 22.562 25.672 1 70.44 86 SER A CA 1
ATOM 585 C C . SER A 1 86 ? -16.312 23.344 26.969 1 70.44 86 SER A C 1
ATOM 587 O O . SER A 1 86 ? -16.344 22.766 28.062 1 70.44 86 SER A O 1
ATOM 589 N N . VAL A 1 87 ? -16.469 24.656 26.844 1 67.75 87 VAL A N 1
ATOM 590 C CA . VAL A 1 87 ? -16.719 25.484 28.016 1 67.75 87 VAL A CA 1
ATOM 591 C C . VAL A 1 87 ? -18.094 25.172 28.594 1 67.75 87 VAL A C 1
ATOM 593 O O . VAL A 1 87 ? -18.25 25.062 29.812 1 67.75 87 VAL A O 1
ATOM 596 N N . ASP A 1 88 ? -19 24.953 27.609 1 78.81 88 ASP A N 1
ATOM 597 C CA . ASP A 1 88 ? -20.344 24.578 28.047 1 78.81 88 ASP A CA 1
ATOM 598 C C . ASP A 1 88 ? -20.328 23.25 28.797 1 78.81 88 ASP A C 1
ATOM 600 O O . ASP A 1 88 ? -21.078 23.062 29.75 1 78.81 88 ASP A O 1
ATOM 604 N N . ALA A 1 89 ? -19.469 22.422 28.359 1 80.5 89 ALA A N 1
ATOM 605 C CA . ALA A 1 89 ? -19.375 21.109 28.969 1 80.5 89 ALA A CA 1
ATOM 606 C C . ALA A 1 89 ? -18.859 21.203 30.406 1 80.5 89 ALA A C 1
ATOM 608 O O . ALA A 1 89 ? -19.312 20.484 31.297 1 80.5 89 ALA A O 1
ATOM 609 N N . VAL A 1 90 ? -17.906 22.031 30.594 1 72.81 90 VAL A N 1
ATOM 610 C CA . VAL A 1 90 ? -17.344 22.234 31.938 1 72.81 90 VAL A CA 1
ATOM 611 C C . VAL A 1 90 ? -18.422 22.812 32.844 1 72.81 90 VAL A C 1
ATOM 613 O O . VAL A 1 90 ? -18.578 22.375 34 1 72.81 90 VAL A O 1
ATOM 616 N N . GLU A 1 91 ? -19.188 23.75 32.281 1 78.56 91 GLU A N 1
ATOM 617 C CA . GLU A 1 91 ? -20.266 24.375 33.031 1 78.56 91 GLU A CA 1
ATOM 618 C C . GLU A 1 91 ? -21.359 23.359 33.344 1 78.56 91 GLU A C 1
ATOM 620 O O . GLU A 1 91 ? -21.922 23.375 34.469 1 78.56 91 GLU A O 1
ATOM 625 N N . LEU A 1 92 ? -21.609 22.594 32.438 1 83.44 92 LEU A N 1
ATOM 626 C CA . LEU A 1 92 ? -22.609 21.547 32.625 1 83.44 92 LEU A CA 1
ATOM 627 C C . LEU A 1 92 ? -22.203 20.594 33.719 1 83.44 92 LEU A C 1
ATOM 629 O O . LEU A 1 92 ? -23.016 20.266 34.594 1 83.44 92 LEU A O 1
ATOM 633 N N . ALA A 1 93 ? -20.984 20.172 33.719 1 79.56 93 ALA A N 1
ATOM 634 C CA . ALA A 1 93 ? -20.484 19.266 34.75 1 79.56 93 ALA A CA 1
ATOM 635 C C . ALA A 1 93 ? -20.578 19.891 36.125 1 79.56 93 ALA A C 1
ATOM 637 O O . ALA A 1 93 ? -20.984 19.234 37.094 1 79.56 93 ALA A O 1
ATOM 638 N N . ALA A 1 94 ? -20.25 21.125 36.188 1 76.5 94 ALA A N 1
ATOM 639 C CA . ALA A 1 94 ? -20.312 21.844 37.438 1 76.5 94 ALA A CA 1
ATOM 640 C C . ALA A 1 94 ? -21.75 21.953 37.938 1 76.5 94 ALA A C 1
ATOM 642 O O . ALA A 1 94 ? -22.016 21.781 39.156 1 76.5 94 ALA A O 1
ATOM 643 N N . GLU A 1 95 ? -22.594 22.25 37.062 1 81.5 95 GLU A N 1
ATOM 644 C CA . GLU A 1 95 ? -24.016 22.359 37.406 1 81.5 95 GLU A CA 1
ATOM 645 C C . GLU A 1 95 ? -24.578 21.031 37.906 1 81.5 95 GLU A C 1
ATOM 647 O O . GLU A 1 95 ? -25.297 21 38.906 1 81.5 95 GLU A O 1
ATOM 652 N N . LEU A 1 96 ? -24.281 20.062 37.219 1 81.88 96 LEU A N 1
ATOM 653 C CA . LEU A 1 96 ? -24.781 18.734 37.594 1 81.88 96 LEU A CA 1
ATOM 654 C C . LEU A 1 96 ? -24.234 18.312 38.938 1 81.88 96 LEU A C 1
ATOM 656 O O . LEU A 1 96 ? -24.938 17.672 39.719 1 81.88 96 LEU A O 1
ATOM 660 N N . GLU A 1 97 ? -23.031 18.594 39.125 1 78.94 97 GLU A N 1
ATOM 661 C CA . GLU A 1 97 ? -22.438 18.297 40.438 1 78.94 97 GLU A CA 1
ATOM 662 C C . GLU A 1 97 ? -23.156 19.062 41.562 1 78.94 97 GLU A C 1
ATOM 664 O O . GLU A 1 97 ? -23.422 18.5 42.625 1 78.94 97 GLU A O 1
ATOM 669 N N . ALA A 1 98 ? -23.422 20.234 41.281 1 77.88 98 ALA A N 1
ATOM 670 C CA . ALA A 1 98 ? -24.078 21.078 42.281 1 77.88 98 ALA A CA 1
ATOM 671 C C . ALA A 1 98 ? -25.516 20.641 42.5 1 77.88 98 ALA A C 1
ATOM 673 O O . ALA A 1 98 ? -25.984 20.578 43.656 1 77.88 98 ALA A O 1
ATOM 674 N N . ASP A 1 99 ? -26.188 20.328 41.469 1 75.25 99 ASP A N 1
ATOM 675 C CA . ASP A 1 99 ? -27.609 20.047 41.531 1 75.25 99 ASP A CA 1
ATOM 676 C C . ASP A 1 99 ? -27.875 18.609 41.969 1 75.25 99 ASP A C 1
ATOM 678 O O . ASP A 1 99 ? -28.828 18.344 42.688 1 75.25 99 ASP A O 1
ATOM 682 N N . LEU A 1 100 ? -27.031 17.781 41.375 1 73.62 100 LEU A N 1
ATOM 683 C CA . LEU A 1 100 ? -27.312 16.359 41.594 1 73.62 100 LEU A CA 1
ATOM 684 C C . LEU A 1 100 ? -26.328 15.742 42.562 1 73.62 100 LEU A C 1
ATOM 686 O O . LEU A 1 100 ? -26.516 14.609 43 1 73.62 100 LEU A O 1
ATOM 690 N N . GLY A 1 101 ? -25.312 16.484 42.969 1 68.12 101 GLY A N 1
ATOM 691 C CA . GLY A 1 101 ? -24.328 15.977 43.906 1 68.12 101 GLY A CA 1
ATOM 692 C C . GLY A 1 101 ? -23.469 14.867 43.312 1 68.12 101 GLY A C 1
ATOM 693 O O . GLY A 1 101 ? -22.984 14.008 44.031 1 68.12 101 GLY A O 1
ATOM 694 N N . ILE A 1 102 ? -23.484 14.758 42.094 1 62.69 102 ILE A N 1
ATOM 695 C CA . ILE A 1 102 ? -22.703 13.719 41.438 1 62.69 102 ILE A CA 1
ATOM 696 C C . ILE A 1 102 ? -21.344 14.289 41.031 1 62.69 102 ILE A C 1
ATOM 698 O O . ILE A 1 102 ? -21.297 15.359 40.406 1 62.69 102 ILE A O 1
ATOM 702 N N . GLU A 1 103 ? -20.297 13.648 41.531 1 66.81 103 GLU A N 1
ATOM 703 C CA . GLU A 1 103 ? -18.984 14 41 1 66.81 103 GLU A CA 1
ATOM 704 C C . GLU A 1 103 ? -18.812 13.484 39.562 1 66.81 103 GLU A C 1
ATOM 706 O O . GLU A 1 103 ? -18.844 12.273 39.344 1 66.81 103 GLU A O 1
ATOM 711 N N . ILE A 1 104 ? -18.781 14.461 38.719 1 66 104 ILE A N 1
ATOM 712 C CA . ILE A 1 104 ? -18.688 14.094 37.312 1 66 104 ILE A CA 1
ATOM 713 C C . ILE A 1 104 ? -17.266 14.312 36.812 1 66 104 ILE A C 1
ATOM 715 O O . ILE A 1 104 ? -16.703 15.398 36.969 1 66 104 ILE A O 1
ATOM 719 N N . ASP A 1 105 ? -16.688 13.25 36.344 1 70.44 105 ASP A N 1
ATOM 720 C CA . ASP A 1 105 ? -15.406 13.367 35.656 1 70.44 105 ASP A CA 1
ATOM 721 C C . ASP A 1 105 ? -15.602 13.984 34.281 1 70.44 105 ASP A C 1
ATOM 723 O O . ASP A 1 105 ? -16.328 13.438 33.438 1 70.44 105 ASP A O 1
ATOM 727 N N . LEU A 1 106 ? -15.039 15.148 34.062 1 75.19 106 LEU A N 1
ATOM 728 C CA . LEU A 1 106 ? -15.172 15.875 32.812 1 75.19 106 LEU A CA 1
ATOM 729 C C . LEU A 1 106 ? -14.766 14.984 31.625 1 75.19 106 LEU A C 1
ATOM 731 O O . LEU A 1 106 ? -15.344 15.086 30.547 1 75.19 106 LEU A O 1
ATOM 735 N N . ASP A 1 107 ? -13.93 14.07 31.906 1 71.81 107 ASP A N 1
ATOM 736 C CA . ASP A 1 107 ? -13.477 13.172 30.844 1 71.81 107 ASP A CA 1
ATOM 737 C C . ASP A 1 107 ? -14.602 12.242 30.391 1 71.81 107 ASP A C 1
ATOM 739 O O . ASP A 1 107 ? -14.664 11.852 29.219 1 71.81 107 ASP A O 1
ATOM 743 N N . GLU A 1 108 ? -15.383 11.984 31.219 1 74.88 108 GLU A N 1
ATOM 744 C CA . GLU A 1 108 ? -16.516 11.117 30.906 1 74.88 108 GLU A CA 1
ATOM 745 C C . GLU A 1 108 ? -17.547 11.852 30.062 1 74.88 108 GLU A C 1
ATOM 747 O O . GLU A 1 108 ? -18.188 11.25 29.188 1 74.88 108 GLU A O 1
ATOM 752 N N . VAL A 1 109 ? -17.703 13.109 30.391 1 78.38 109 VAL A N 1
ATOM 753 C CA . VAL A 1 109 ? -18.609 13.93 29.609 1 78.38 109 VAL A CA 1
ATOM 754 C C . VAL A 1 109 ? -18.109 14.055 28.172 1 78.38 109 VAL A C 1
ATOM 756 O O . VAL A 1 109 ? -18.875 13.93 27.219 1 78.38 109 VAL A O 1
ATOM 759 N N . PHE A 1 110 ? -16.844 14.172 28.094 1 78.75 110 PHE A N 1
ATOM 760 C CA . PHE A 1 110 ? -16.25 14.328 26.766 1 78.75 110 PHE A CA 1
ATOM 761 C C . PHE A 1 110 ? -16.281 13.016 26 1 78.75 110 PHE A C 1
ATOM 763 O O . PHE A 1 110 ? -16.391 13.008 24.766 1 78.75 110 PHE A O 1
ATOM 770 N N . ALA A 1 111 ? -16.203 11.914 26.75 1 76.5 111 ALA A N 1
ATOM 771 C CA . ALA A 1 111 ? -16.219 10.602 26.125 1 76.5 111 ALA A CA 1
ATOM 772 C C . ALA A 1 111 ? -17.547 10.328 25.438 1 76.5 111 ALA A C 1
ATOM 774 O O . ALA A 1 111 ? -17.578 9.758 24.344 1 76.5 111 ALA A O 1
ATOM 775 N N . ASP A 1 112 ? -18.594 10.648 26.125 1 77.81 112 ASP A N 1
ATOM 776 C CA . ASP A 1 112 ? -19.953 10.508 25.594 1 77.81 112 ASP A CA 1
ATOM 777 C C . ASP A 1 112 ? -20.906 11.477 26.266 1 77.81 112 ASP A C 1
ATOM 779 O O . ASP A 1 112 ? -21.453 11.18 27.328 1 77.81 112 ASP A O 1
ATOM 783 N N . ALA A 1 113 ? -21.188 12.547 25.531 1 77.62 113 ALA A N 1
ATOM 784 C CA . ALA A 1 113 ? -21.922 13.641 26.172 1 77.62 113 ALA A CA 1
ATOM 785 C C . ALA A 1 113 ? -23.422 13.469 26 1 77.62 113 ALA A C 1
ATOM 787 O O . ALA A 1 113 ? -24.188 14.414 26.188 1 77.62 113 ALA A O 1
ATOM 788 N N . ARG A 1 114 ? -23.922 12.305 25.703 1 84.94 114 ARG A N 1
ATOM 789 C CA . ARG A 1 114 ? -25.359 12.047 25.656 1 84.94 114 ARG A CA 1
ATOM 790 C C . ARG A 1 114 ? -25.938 11.891 27.047 1 84.94 114 ARG A C 1
ATOM 792 O O . ARG A 1 114 ? -25.406 11.141 27.875 1 84.94 114 ARG A O 1
ATOM 799 N N . PRO A 1 115 ? -26.969 12.523 27.234 1 86.75 115 PRO A N 1
ATOM 800 C CA . PRO A 1 115 ? -27.578 12.438 28.562 1 86.75 115 PRO A CA 1
ATOM 801 C C . PRO A 1 115 ? -27.875 11 29 1 86.75 115 PRO A C 1
ATOM 803 O O . PRO A 1 115 ? -27.656 10.633 30.156 1 86.75 115 PRO A O 1
ATOM 806 N N . VAL A 1 116 ? -28.297 10.164 28.031 1 85.88 116 VAL A N 1
ATOM 807 C CA . VAL A 1 116 ? -28.609 8.773 28.359 1 85.88 116 VAL A CA 1
ATOM 808 C C . VAL A 1 116 ? -27.344 8.047 28.797 1 85.88 116 VAL A C 1
ATOM 810 O O . VAL A 1 116 ? -27.359 7.25 29.734 1 85.88 116 VAL A O 1
ATOM 813 N N . SER A 1 117 ? -26.25 8.297 28.141 1 84.75 117 SER A N 1
ATOM 814 C CA . SER A 1 117 ? -24.969 7.66 28.469 1 84.75 117 SER A CA 1
ATOM 815 C C . SER A 1 117 ? -24.453 8.141 29.828 1 84.75 117 SER A C 1
ATOM 817 O O . SER A 1 117 ? -23.938 7.348 30.609 1 84.75 117 SER A O 1
ATOM 819 N N . LEU A 1 118 ? -24.578 9.438 30.016 1 84.62 118 LEU A N 1
ATOM 820 C CA . LEU A 1 118 ? -24.141 10 31.281 1 84.62 118 LEU A CA 1
ATOM 821 C C . LEU A 1 118 ? -24.969 9.461 32.438 1 84.62 118 LEU A C 1
ATOM 823 O O . LEU A 1 118 ? -24.438 9.156 33.5 1 84.62 118 LEU A O 1
ATOM 827 N N . ALA A 1 119 ? -26.25 9.289 32.188 1 85.12 119 ALA A N 1
ATOM 828 C CA . ALA A 1 119 ? -27.156 8.734 33.188 1 85.12 119 ALA A CA 1
ATOM 829 C C . ALA A 1 119 ? -26.781 7.297 33.531 1 85.12 119 ALA A C 1
ATOM 831 O O . ALA A 1 119 ? -26.797 6.906 34.719 1 85.12 119 ALA A O 1
ATOM 832 N N . ARG A 1 120 ? -26.516 6.598 32.469 1 83.12 120 ARG A N 1
ATOM 833 C CA . ARG A 1 120 ? -26.156 5.195 32.656 1 83.12 120 ARG A CA 1
ATOM 834 C C . ARG A 1 120 ? -24.891 5.07 33.5 1 83.12 120 ARG A C 1
ATOM 836 O O . ARG A 1 120 ? -24.766 4.156 34.312 1 83.12 120 ARG A O 1
ATOM 843 N N . ARG A 1 121 ? -24.047 5.934 33.312 1 78.38 121 ARG A N 1
ATOM 844 C CA . ARG A 1 121 ? -22.75 5.875 34 1 78.38 121 ARG A CA 1
ATOM 845 C C . ARG A 1 121 ? -22.891 6.355 35.438 1 78.38 121 ARG A C 1
ATOM 847 O O . ARG A 1 121 ? -22.188 5.855 36.344 1 78.38 121 ARG A O 1
ATOM 854 N N . TRP A 1 122 ? -23.75 7.277 35.688 1 76.38 122 TRP A N 1
ATOM 855 C CA . TRP A 1 122 ? -23.781 7.949 37 1 76.38 122 TRP A CA 1
ATOM 856 C C . TRP A 1 122 ? -24.859 7.348 37.906 1 76.38 122 TRP A C 1
ATOM 858 O O . TRP A 1 122 ? -24.812 7.508 39.125 1 76.38 122 TRP A O 1
ATOM 868 N N . LEU A 1 123 ? -25.734 6.59 37.344 1 76.69 123 LEU A N 1
ATOM 869 C CA . LEU A 1 123 ? -26.844 6.012 38.125 1 76.69 123 LEU A CA 1
ATOM 870 C C . LEU A 1 123 ? -26.297 5.121 39.25 1 76.69 123 LEU A C 1
ATOM 872 O O . LEU A 1 123 ? -26.734 5.23 40.375 1 76.69 123 LEU A O 1
ATOM 876 N N . PRO A 1 124 ? -25.281 4.344 38.875 1 69.75 124 PRO A N 1
ATOM 877 C CA . PRO A 1 124 ? -24.781 3.467 39.938 1 69.75 124 PRO A CA 1
ATOM 878 C C . PRO A 1 124 ? -24.062 4.234 41.062 1 69.75 124 PRO A C 1
ATOM 880 O O . PRO A 1 124 ? -23.859 3.697 42.156 1 69.75 124 PRO A O 1
ATOM 883 N N . LEU A 1 125 ? -23.625 5.402 40.812 1 64.12 125 LEU A N 1
ATOM 884 C CA . LEU A 1 125 ? -22.828 6.18 41.75 1 64.12 125 LEU A CA 1
ATOM 885 C C . LEU A 1 125 ? -23.75 6.973 42.688 1 64.12 125 LEU A C 1
ATOM 887 O O . LEU A 1 125 ? -23.281 7.574 43.656 1 64.12 125 LEU A O 1
ATOM 891 N N . LEU A 1 126 ? -24.844 7.008 42.531 1 62.66 126 LEU A N 1
ATOM 892 C CA . LEU A 1 126 ? -25.781 7.73 43.375 1 62.66 126 LEU A CA 1
ATOM 893 C C . LEU A 1 126 ? -26.016 6.98 44.688 1 62.66 126 LEU A C 1
ATOM 895 O O . LEU A 1 126 ? -26.109 5.75 44.688 1 62.66 126 LEU A O 1
ATOM 899 N N . PRO A 1 127 ? -25.406 7.535 46 1 54.69 127 PRO A N 1
ATOM 900 C CA . PRO A 1 127 ? -25.562 6.895 47.312 1 54.69 127 PRO A CA 1
ATOM 901 C C . PRO A 1 127 ? -26.906 6.207 47.5 1 54.69 127 PRO A C 1
ATOM 903 O O . PRO A 1 127 ? -27.906 6.641 46.906 1 54.69 127 PRO A O 1
ATOM 906 N N . ASP A 1 128 ? -26.734 5.031 48.188 1 47.22 128 ASP A N 1
ATOM 907 C CA . ASP A 1 128 ? -27.891 4.188 48.5 1 47.22 128 ASP A CA 1
ATOM 908 C C . ASP A 1 128 ? -28.828 4.887 49.5 1 47.22 128 ASP A C 1
ATOM 910 O O . ASP A 1 128 ? -28.438 5.188 50.625 1 47.22 128 ASP A O 1
ATOM 914 N N . ARG A 1 129 ? -29.469 5.695 49.656 1 43.09 129 ARG A N 1
ATOM 915 C CA . ARG A 1 129 ? -30.391 5.93 50.781 1 43.09 129 ARG A CA 1
ATOM 916 C C . ARG A 1 129 ? -31.109 4.645 51.156 1 43.09 129 ARG A C 1
ATOM 918 O O . ARG A 1 129 ? -31.469 3.842 50.312 1 43.09 129 ARG A O 1
ATOM 925 N N . PRO A 1 130 ? -30.984 4.199 52.656 1 36.94 130 PRO A N 1
ATOM 926 C CA . PRO A 1 130 ? -31.594 2.961 53.156 1 36.94 130 PRO A CA 1
ATOM 927 C C . PRO A 1 130 ? -32.938 2.656 52.5 1 36.94 130 PRO A C 1
ATOM 929 O O . PRO A 1 130 ? -33.688 3.576 52.188 1 36.94 130 PRO A O 1
ATOM 932 N N . PRO A 1 131 ? -33.031 1.486 52.188 1 32.31 131 PRO A N 1
ATOM 933 C CA . PRO A 1 131 ? -34.312 1.16 51.594 1 32.31 131 PRO A CA 1
ATOM 934 C C . PRO A 1 131 ? -35.5 1.367 52.562 1 32.31 131 PRO A C 1
ATOM 936 O O . PRO A 1 131 ? -35.438 0.879 53.688 1 32.31 131 PRO A O 1
ATOM 939 N N . GLY A 1 132 ? -35.875 2.566 53 1 27.33 132 GLY A N 1
ATOM 940 C CA . GLY A 1 132 ? -37 2.645 53.938 1 27.33 132 GLY A CA 1
ATOM 941 C C . GLY A 1 132 ? -37.875 1.417 53.875 1 27.33 132 GLY A C 1
ATOM 942 O O . GLY A 1 132 ? -37.969 0.745 52.844 1 27.33 132 GLY A O 1
ATOM 943 N N . ARG A 1 133 ? -37.938 0.763 55.188 1 27.5 133 ARG A N 1
ATOM 944 C CA . ARG A 1 133 ? -38.781 -0.409 55.344 1 27.5 133 ARG A CA 1
ATOM 945 C C . ARG A 1 133 ? -40.125 -0.208 54.656 1 27.5 133 ARG A C 1
ATOM 947 O O . ARG A 1 133 ? -40.75 0.858 54.781 1 27.5 133 ARG A O 1
ATOM 954 N N . PRO A 1 134 ? -40.5 -1.048 53.875 1 25.98 134 PRO A N 1
ATOM 955 C CA . PRO A 1 134 ? -41.781 -0.82 53.219 1 25.98 134 PRO A CA 1
ATOM 956 C C . PRO A 1 134 ? -42.906 -0.636 54.219 1 25.98 134 PRO A C 1
ATOM 958 O O . PRO A 1 134 ? -42.969 -1.325 55.25 1 25.98 134 PRO A O 1
ATOM 961 N N . ALA A 1 135 ? -43.125 0.496 54.875 1 25.16 135 ALA A N 1
ATOM 962 C CA . ALA A 1 135 ? -44.25 0.658 55.812 1 25.16 135 ALA A CA 1
ATOM 963 C C . ALA A 1 135 ? -45.312 -0.386 55.531 1 25.16 135 ALA A C 1
ATOM 965 O O . ALA A 1 135 ? -45.594 -0.728 54.375 1 25.16 135 ALA A O 1
ATOM 966 N N . ASP A 1 136 ? -45.531 -1.302 56.5 1 23.3 136 ASP A N 1
ATOM 967 C CA . ASP A 1 136 ? -46.469 -2.408 56.625 1 23.3 136 ASP A CA 1
ATOM 968 C C . ASP A 1 136 ? -47.906 -1.927 56.375 1 23.3 136 ASP A C 1
ATOM 970 O O . ASP A 1 136 ? -48.5 -1.314 57.281 1 23.3 136 ASP A O 1
ATOM 974 N N . GLY A 1 137 ? -48.125 -0.947 55.656 1 21.64 137 GLY A N 1
ATOM 975 C CA . GLY A 1 137 ? -49.406 -0.312 55.531 1 21.64 137 GLY A CA 1
ATOM 976 C C . GLY A 1 137 ? -50.562 -1.303 55.5 1 21.64 137 GLY A C 1
ATOM 977 O O . GLY A 1 137 ? -50.531 -2.307 54.781 1 21.64 137 GLY A O 1
ATOM 978 N N . THR A 1 138 ? -51.031 -1.58 56.75 1 22.12 138 THR A N 1
ATOM 979 C CA . THR A 1 138 ? -52.156 -2.344 57.25 1 22.12 138 THR A CA 1
ATOM 980 C C . THR A 1 138 ? -53.344 -2.266 56.281 1 22.12 138 THR A C 1
ATOM 982 O O . THR A 1 138 ? -53.656 -1.191 55.781 1 22.12 138 THR A O 1
ATOM 985 N N . SER A 1 139 ? -53.625 -3.398 55.781 1 21.89 139 SER A N 1
ATOM 986 C CA . SER A 1 139 ? -54.5 -3.627 54.625 1 21.89 139 SER A CA 1
ATOM 987 C C . SER A 1 139 ? -55.969 -3.367 54.969 1 21.89 139 SER A C 1
ATOM 989 O O . SER A 1 139 ? -56.844 -3.621 54.188 1 21.89 139 SER A O 1
ATOM 991 N N . SER A 1 140 ? -56.125 -2.438 56.031 1 19.5 140 SER A N 1
ATOM 992 C CA . SER A 1 140 ? -57.531 -2.598 56.469 1 19.5 140 SER A CA 1
ATOM 993 C C . SER A 1 140 ? -58.438 -2.885 55.281 1 19.5 140 SER A C 1
ATOM 995 O O . SER A 1 140 ? -58.25 -2.336 54.188 1 19.5 140 SER A O 1
ATOM 997 N N . THR A 1 141 ? -59.125 -4.035 55.438 1 19.73 141 THR A N 1
ATOM 998 C CA . THR A 1 141 ? -59.875 -4.785 54.438 1 19.73 141 THR A CA 1
ATOM 999 C C . THR A 1 141 ? -61.125 -4.016 54.031 1 19.73 141 THR A C 1
ATOM 1001 O O . THR A 1 141 ? -61.938 -4.512 53.219 1 19.73 141 THR A O 1
ATOM 1004 N N . ASP A 1 142 ? -61.344 -2.914 54.688 1 17.89 142 ASP A N 1
ATOM 1005 C CA . ASP A 1 142 ? -62.812 -2.736 54.719 1 17.89 142 ASP A CA 1
ATOM 1006 C C . ASP A 1 142 ? -63.406 -2.994 53.344 1 17.89 142 ASP A C 1
ATOM 1008 O O . ASP A 1 142 ? -62.75 -2.846 52.312 1 17.89 142 ASP A O 1
ATOM 1012 N N . GLY A 1 143 ? -64.625 -3.768 53.406 1 17.59 143 GLY A N 1
ATOM 1013 C CA . GLY A 1 143 ? -65.5 -4.488 52.5 1 17.59 143 GLY A CA 1
ATOM 1014 C C . GLY A 1 143 ? -66.062 -3.621 51.406 1 17.59 143 GLY A C 1
ATOM 1015 O O . GLY A 1 143 ? -67 -4.035 50.688 1 17.59 143 GLY A O 1
ATOM 1016 N N . ALA A 1 144 ? -65.625 -2.426 51.531 1 16.98 144 ALA A N 1
ATOM 1017 C CA . ALA A 1 144 ? -66.625 -1.559 50.875 1 16.98 144 ALA A CA 1
ATOM 1018 C C . ALA A 1 144 ? -67 -2.127 49.531 1 16.98 144 ALA A C 1
ATOM 1020 O O . ALA A 1 144 ? -66.188 -2.734 48.812 1 16.98 144 ALA A O 1
ATOM 1021 N N . VAL A 1 145 ? -68.312 -2.189 49.375 1 18.53 145 VAL A N 1
ATOM 1022 C CA . VAL A 1 145 ? -69.375 -2.873 48.594 1 18.53 145 VAL A CA 1
ATOM 1023 C C . VAL A 1 145 ? -69.062 -2.705 47.094 1 18.53 145 VAL A C 1
ATOM 1025 O O . VAL A 1 145 ? -68.5 -1.692 46.688 1 18.53 145 VAL A O 1
ATOM 1028 N N . PRO A 1 146 ? -69.062 -3.84 46.406 1 18.11 146 PRO A N 1
ATOM 1029 C CA . PRO A 1 146 ? -68.562 -4.086 45.062 1 18.11 146 PRO A CA 1
ATOM 1030 C C . PRO A 1 146 ? -69.125 -3.146 44.031 1 18.11 146 PRO A C 1
ATOM 1032 O O . PRO A 1 146 ? -68.812 -3.291 42.844 1 18.11 146 PRO A O 1
ATOM 1035 N N . ALA A 1 147 ? -69.375 -1.915 44.531 1 16.16 147 ALA A N 1
ATOM 1036 C CA . ALA A 1 147 ? -70.438 -1.249 43.844 1 16.16 147 ALA A CA 1
ATOM 1037 C C . ALA A 1 147 ? -70.375 -1.54 42.344 1 16.16 147 ALA A C 1
ATOM 1039 O O . ALA A 1 147 ? -69.312 -1.846 41.812 1 16.16 147 ALA A O 1
ATOM 1040 N N . GLY A 1 148 ? -71.5 -1.449 41.75 1 15.89 148 GLY A N 1
ATOM 1041 C CA . GLY A 1 148 ? -72.438 -1.931 40.75 1 15.89 148 GLY A CA 1
ATOM 1042 C C . GLY A 1 148 ? -72 -1.687 39.312 1 15.89 148 GLY A C 1
ATOM 1043 O O . GLY A 1 148 ? -71.125 -0.873 39.094 1 15.89 148 GLY A O 1
ATOM 1044 N N . THR A 1 149 ? -72.25 -2.672 38.625 1 16.73 149 THR A N 1
ATOM 1045 C CA . THR A 1 149 ? -71.938 -3.098 37.281 1 16.73 149 THR A CA 1
ATOM 1046 C C . THR A 1 149 ? -72.188 -1.96 36.281 1 16.73 149 THR A C 1
ATOM 1048 O O . THR A 1 149 ? -71.875 -2.086 35.094 1 16.73 149 THR A O 1
ATOM 1051 N N . ALA A 1 150 ? -72.5 -0.787 37 1 16.23 150 ALA A N 1
ATOM 1052 C CA . ALA A 1 150 ? -73.5 -0.196 36.156 1 16.23 150 ALA A CA 1
ATOM 1053 C C . ALA A 1 150 ? -73.062 -0.194 34.688 1 16.23 150 ALA A C 1
ATOM 1055 O O . ALA A 1 150 ? -71.938 0.075 34.375 1 16.23 150 ALA A O 1
ATOM 1056 N N . PRO A 1 151 ? -73.938 -0.882 34.031 1 16.78 151 PRO A N 1
ATOM 1057 C CA . PRO A 1 151 ? -73.812 -1.422 32.656 1 16.78 151 PRO A CA 1
ATOM 1058 C C . PRO A 1 151 ? -73.438 -0.371 31.641 1 16.78 151 PRO A C 1
ATOM 1060 O O . PRO A 1 151 ? -74.062 0.705 31.578 1 16.78 151 PRO A O 1
ATOM 1063 N N . VAL A 1 152 ? -72.375 0.16 31.875 1 15.45 152 VAL A N 1
ATOM 1064 C CA . VAL A 1 152 ? -72.25 1.423 31.156 1 15.45 152 VAL A CA 1
ATOM 1065 C C . VAL A 1 152 ? -72.688 1.265 29.719 1 15.45 152 VAL A C 1
ATOM 1067 O O . VAL A 1 152 ? -72.062 0.526 28.938 1 15.45 152 VAL A O 1
ATOM 1070 N N . LEU A 1 153 ? -73.875 1.196 29.812 1 14.7 153 LEU A N 1
ATOM 1071 C CA . LEU A 1 153 ? -74.625 0.889 28.594 1 14.7 153 LEU A CA 1
ATOM 1072 C C . LEU A 1 153 ? -74 1.547 27.375 1 14.7 153 LEU A C 1
ATOM 1074 O O . LEU A 1 153 ? -73.562 2.711 27.438 1 14.7 153 LEU A O 1
ATOM 1078 N N . GLY A 1 154 ? -73 0.914 26.891 1 15.17 154 GLY A N 1
ATOM 1079 C CA . GLY A 1 154 ? -72.438 1.609 25.734 1 15.17 154 GLY A CA 1
ATOM 1080 C C . GLY A 1 154 ? -73.5 2.287 24.891 1 15.17 154 GLY A C 1
ATOM 1081 O O . GLY A 1 154 ? -73.25 2.721 23.766 1 15.17 154 GLY A O 1
ATOM 1082 N N . SER A 1 155 ? -74.5 2.979 25.672 1 14.42 155 SER A N 1
ATOM 1083 C CA . SER A 1 155 ? -75.75 3.242 24.953 1 14.42 155 SER A CA 1
ATOM 1084 C C . SER A 1 155 ? -75.5 3.324 23.453 1 14.42 155 SER A C 1
ATOM 1086 O O . SER A 1 155 ? -74.5 3.828 23 1 14.42 155 SER A O 1
ATOM 1088 N N . HIS A 1 156 ? -76 2.338 23.016 1 14.62 156 HIS A N 1
ATOM 1089 C CA . HIS A 1 156 ? -76.062 2.318 21.562 1 14.62 156 HIS A CA 1
ATOM 1090 C C . HIS A 1 156 ? -76.312 3.709 21 1 14.62 156 HIS A C 1
ATOM 1092 O O . HIS A 1 156 ? -75.812 4.062 19.922 1 14.62 156 HIS A O 1
ATOM 1098 N N . PRO A 1 157 ? -77.312 4.555 21.594 1 15.45 157 PRO A N 1
ATOM 1099 C CA . PRO A 1 157 ? -78.625 4.379 20.969 1 15.45 157 PRO A CA 1
ATOM 1100 C C . PRO A 1 157 ? -78.625 4.883 19.531 1 15.45 157 PRO A C 1
ATOM 1102 O O . PRO A 1 157 ? -77.688 5.551 19.078 1 15.45 157 PRO A O 1
ATOM 1105 N N . THR A 1 158 ? -79.75 5.301 19.188 1 14.17 158 THR A N 1
ATOM 1106 C CA . THR A 1 158 ? -80.812 5.41 18.156 1 14.17 158 THR A CA 1
ATOM 1107 C C . THR A 1 158 ? -80.625 6.672 17.312 1 14.17 158 THR A C 1
ATOM 1109 O O . THR A 1 158 ? -80.688 6.633 16.094 1 14.17 158 THR A O 1
ATOM 1112 N N . SER A 1 159 ? -80.75 7.918 17.906 1 14.05 159 SER A N 1
ATOM 1113 C CA . SER A 1 159 ? -81.875 8.68 17.422 1 14.05 159 SER A CA 1
ATOM 1114 C C . SER A 1 159 ? -81.562 9.398 16.125 1 14.05 159 SER A C 1
ATOM 1116 O O . SER A 1 159 ? -80.438 9.695 15.844 1 14.05 159 SER A O 1
ATOM 1118 N N . ASP A 1 160 ? -82.625 9.852 15.438 1 13.92 160 ASP A N 1
ATOM 1119 C CA . ASP A 1 160 ? -83.312 10.148 14.172 1 13.92 160 ASP A CA 1
ATOM 1120 C C . ASP A 1 160 ? -82.875 11.5 13.625 1 13.92 160 ASP A C 1
ATOM 1122 O O . ASP A 1 160 ? -83.188 11.836 12.477 1 13.92 160 ASP A O 1
ATOM 1126 N N . ALA A 1 161 ? -82.5 12.484 14.43 1 14.02 161 ALA A N 1
ATOM 1127 C CA . ALA A 1 161 ? -83.25 13.664 14.016 1 14.02 161 ALA A CA 1
ATOM 1128 C C . ALA A 1 161 ? -82.875 14.086 12.594 1 14.02 161 ALA A C 1
ATOM 1130 O O . ALA A 1 161 ? -81.688 14.148 12.25 1 14.02 161 ALA A O 1
ATOM 1131 N N . THR A 1 162 ? -83.938 14.148 11.711 1 13.82 162 THR A N 1
ATOM 1132 C CA . THR A 1 162 ? -84.375 14.445 10.375 1 13.82 162 THR A CA 1
ATOM 1133 C C . THR A 1 162 ? -83.938 15.828 9.922 1 13.82 162 THR A C 1
ATOM 1135 O O . THR A 1 162 ? -83.812 16.094 8.719 1 13.82 162 THR A O 1
ATOM 1138 N N . TRP A 1 163 ? -83.812 16.953 10.672 1 13.49 163 TRP A N 1
ATOM 1139 C CA . TRP A 1 163 ? -84.625 17.984 10.07 1 13.49 163 TRP A CA 1
ATOM 1140 C C . TRP A 1 163 ? -84.062 18.422 8.719 1 13.49 163 TRP A C 1
ATOM 1142 O O . TRP A 1 163 ? -82.875 18.312 8.477 1 13.49 163 TRP A O 1
ATOM 1152 N N . PRO A 1 164 ? -85 19.156 7.91 1 13.33 164 PRO A N 1
ATOM 1153 C CA . PRO A 1 164 ? -85.438 19.484 6.547 1 13.33 164 PRO A CA 1
ATOM 1154 C C . PRO A 1 164 ? -84.562 20.516 5.875 1 13.33 164 PRO A C 1
ATOM 1156 O O . PRO A 1 164 ? -84.5 20.609 4.645 1 13.33 164 PRO A O 1
ATOM 1159 N N . ALA A 1 165 ? -83.938 21.406 6.535 1 13.41 165 ALA A N 1
ATOM 1160 C CA . ALA A 1 165 ? -84.375 22.734 6.121 1 13.41 165 ALA A CA 1
ATOM 1161 C C . ALA A 1 165 ? -84.062 22.984 4.652 1 13.41 165 ALA A C 1
ATOM 1163 O O . ALA A 1 165 ? -83.125 22.375 4.094 1 13.41 165 ALA A O 1
ATOM 1164 N N . GLU A 1 166 ? -84.25 24.219 4.348 1 14.23 166 GLU A N 1
ATOM 1165 C CA . GLU A 1 166 ? -84.875 25.047 3.324 1 14.23 166 GLU A CA 1
ATOM 1166 C C . GLU A 1 166 ? -84.062 25.156 2.074 1 14.23 166 GLU A C 1
ATOM 1168 O O . GLU A 1 166 ? -82.812 25 2.148 1 14.23 166 GLU A O 1
ATOM 1173 N N . THR A 1 167 ? -84.75 25.641 1 1 13.21 167 THR A N 1
ATOM 1174 C CA . THR A 1 167 ? -85.062 25.766 -0.414 1 13.21 167 THR A CA 1
ATOM 1175 C C . THR A 1 167 ? -84.062 26.609 -1.152 1 13.21 167 THR A C 1
ATOM 1177 O O . THR A 1 167 ? -83.688 26.312 -2.299 1 13.21 167 THR A O 1
ATOM 1180 N N . ALA A 1 168 ? -83.625 27.922 -0.786 1 13.46 168 ALA A N 1
ATOM 1181 C CA . ALA A 1 168 ? -84.062 28.906 -1.765 1 13.46 168 ALA A CA 1
ATOM 1182 C C . ALA A 1 168 ? -83.25 28.828 -3.049 1 13.46 168 ALA A C 1
ATOM 1184 O O . ALA A 1 168 ? -82.062 28.391 -3.033 1 13.46 168 ALA A O 1
ATOM 1185 N N . PRO A 1 169 ? -83.75 29.547 -4.203 1 12.96 169 PRO A N 1
ATOM 1186 C CA . PRO A 1 169 ? -84 29.594 -5.645 1 12.96 169 PRO A CA 1
ATOM 1187 C C . PRO A 1 169 ? -82.812 30.062 -6.449 1 12.96 169 PRO A C 1
ATOM 1189 O O . PRO A 1 169 ? -82.688 29.719 -7.629 1 12.96 169 PRO A O 1
ATOM 1192 N N . ALA A 1 170 ? -81.875 30.984 -5.977 1 13.87 170 ALA A N 1
ATOM 1193 C CA . ALA A 1 170 ? -81.812 32.188 -6.801 1 13.87 170 ALA A CA 1
ATOM 1194 C C . ALA A 1 170 ? -81.312 31.891 -8.203 1 13.87 170 ALA A C 1
ATOM 1196 O O . ALA A 1 170 ? -80.5 30.953 -8.391 1 13.87 170 ALA A O 1
ATOM 1197 N N . SER A 1 171 ? -81.562 32.812 -9.102 1 13.45 171 SER A N 1
ATOM 1198 C CA . SER A 1 171 ? -82 33.188 -10.461 1 13.45 171 SER A CA 1
ATOM 1199 C C . SER A 1 171 ? -80.812 32.938 -11.453 1 13.45 171 SER A C 1
ATOM 1201 O O . SER A 1 171 ? -79.688 32.719 -11.055 1 13.45 171 SER A O 1
ATOM 1203 N N . GLY A 1 172 ? -80.875 33.656 -12.688 1 13.01 172 GLY A N 1
ATOM 1204 C CA . GLY A 1 172 ? -81.062 33.5 -14.125 1 13.01 172 GLY A CA 1
ATOM 1205 C C . GLY A 1 172 ? -79.812 33.656 -14.906 1 13.01 172 GLY A C 1
ATOM 1206 O O . GLY A 1 172 ? -79.75 33.312 -16.094 1 13.01 172 GLY A O 1
ATOM 1207 N N . ALA A 1 173 ? -78.688 34.5 -14.562 1 14.27 173 ALA A N 1
ATOM 1208 C CA . ALA A 1 173 ? -78.562 35.469 -15.641 1 14.27 173 ALA A CA 1
ATOM 1209 C C . ALA A 1 173 ? -78.062 34.781 -16.922 1 14.27 173 ALA A C 1
ATOM 1211 O O . ALA A 1 173 ? -77.5 33.688 -16.891 1 14.27 173 ALA A O 1
ATOM 1212 N N . ALA A 1 174 ? -77.938 35.656 -17.875 1 14.24 174 ALA A N 1
ATOM 1213 C CA . ALA A 1 174 ? -78.25 35.875 -19.297 1 14.24 174 ALA A CA 1
ATOM 1214 C C . ALA A 1 174 ? -77.312 35.062 -20.188 1 14.24 174 ALA A C 1
ATOM 1216 O O . ALA A 1 174 ? -76.188 34.719 -19.812 1 14.24 174 ALA A O 1
ATOM 1217 N N . PRO A 1 175 ? -77.938 34.688 -21.375 1 13.85 175 PRO A N 1
ATOM 1218 C CA . PRO A 1 175 ? -77.812 33.75 -22.5 1 13.85 175 PRO A CA 1
ATOM 1219 C C . PRO A 1 175 ? -76.562 34.031 -23.375 1 13.85 175 PRO A C 1
ATOM 1221 O O . PRO A 1 175 ? -76 33.094 -23.891 1 13.85 175 PRO A O 1
ATOM 1224 N N . ALA A 1 176 ? -76.125 35.375 -23.531 1 13.48 176 ALA A N 1
ATOM 1225 C CA . ALA A 1 176 ? -76.375 35.719 -24.922 1 13.48 176 ALA A CA 1
ATOM 1226 C C . ALA A 1 176 ? -75.5 34.875 -25.859 1 13.48 176 ALA A C 1
ATOM 1228 O O . ALA A 1 176 ? -74.5 34.344 -25.469 1 13.48 176 ALA A O 1
ATOM 1229 N N . PRO A 1 177 ? -75.75 35.219 -27.203 1 14.16 177 PRO A N 1
ATOM 1230 C CA . PRO A 1 177 ? -76 34.562 -28.5 1 14.16 177 PRO A CA 1
ATOM 1231 C C . PRO A 1 177 ? -74.688 34.094 -29.188 1 14.16 177 PRO A C 1
ATOM 1233 O O . PRO A 1 177 ? -74.562 32.938 -29.547 1 14.16 177 PRO A O 1
ATOM 1236 N N . GLY A 1 178 ? -74.062 35.125 -29.922 1 14.08 178 GLY A N 1
ATOM 1237 C CA . GLY A 1 178 ? -74.188 35.156 -31.375 1 14.08 178 GLY A CA 1
ATOM 1238 C C . GLY A 1 178 ? -73.188 34.312 -32.094 1 14.08 178 GLY A C 1
ATOM 1239 O O . GLY A 1 178 ? -72.125 33.906 -31.531 1 14.08 178 GLY A O 1
ATOM 1240 N N . PRO A 1 179 ? -73.5 33.969 -33.406 1 14.28 179 PRO A N 1
ATOM 1241 C CA . PRO A 1 179 ? -73.25 33 -34.469 1 14.28 179 PRO A CA 1
ATOM 1242 C C . PRO A 1 179 ? -71.875 33.031 -35.062 1 14.28 179 PRO A C 1
ATOM 1244 O O . PRO A 1 179 ? -71.188 32 -35.125 1 14.28 179 PRO A O 1
ATOM 1247 N N . ALA A 1 180 ? -71.562 34.188 -35.875 1 13.9 180 ALA A N 1
ATOM 1248 C CA . ALA A 1 180 ? -71.562 34.062 -37.344 1 13.9 180 ALA A CA 1
ATOM 1249 C C . ALA A 1 180 ? -70.25 33.531 -37.875 1 13.9 180 ALA A C 1
ATOM 1251 O O . ALA A 1 180 ? -69.25 33.469 -37.156 1 13.9 180 ALA A O 1
ATOM 1252 N N . SER A 1 181 ? -69.875 34.156 -39.094 1 13.2 181 SER A N 1
ATOM 1253 C CA . SER A 1 181 ? -69.688 33.875 -40.531 1 13.2 181 SER A CA 1
ATOM 1254 C C . SER A 1 181 ? -68.25 33.719 -40.906 1 13.2 181 SER A C 1
ATOM 1256 O O . SER A 1 181 ? -67.875 32.75 -41.562 1 13.2 181 SER A O 1
ATOM 1258 N N . GLY A 1 182 ? -67.438 34.875 -41.156 1 14.09 182 GLY A N 1
ATOM 1259 C CA . GLY A 1 182 ? -67.125 35.156 -42.562 1 14.09 182 GLY A CA 1
ATOM 1260 C C . GLY A 1 182 ? -65.875 34.375 -43.031 1 14.09 182 GLY A C 1
ATOM 1261 O O . GLY A 1 182 ? -65.188 33.781 -42.219 1 14.09 182 GLY A O 1
ATOM 1262 N N . THR A 1 183 ? -65.25 35 -44.125 1 15.23 183 THR A N 1
ATOM 1263 C CA . THR A 1 183 ? -64.812 34.969 -45.5 1 15.23 183 THR A CA 1
ATOM 1264 C C . THR A 1 183 ? -63.344 34.531 -45.594 1 15.23 183 THR A C 1
ATOM 1266 O O . THR A 1 183 ? -62.625 34.562 -44.625 1 15.23 183 THR A O 1
ATOM 1269 N N . HIS A 1 184 ? -62.906 34.156 -46.906 1 13.81 184 HIS A N 1
ATOM 1270 C CA . HIS A 1 184 ? -62.188 33.375 -47.906 1 13.81 184 HIS A CA 1
ATOM 1271 C C . HIS A 1 184 ? -60.719 33.781 -47.969 1 13.81 184 HIS A C 1
ATOM 1273 O O . HIS A 1 184 ? -59.844 32.906 -48.062 1 13.81 184 HIS A O 1
ATOM 1279 N N . SER A 1 185 ? -60.531 35.219 -48.125 1 13.88 185 SER A N 1
ATOM 1280 C CA . SER A 1 185 ? -59.906 35.656 -49.375 1 13.88 185 SER A CA 1
ATOM 1281 C C . SER A 1 185 ? -58.438 35.25 -49.406 1 13.88 185 SER A C 1
ATOM 1283 O O . SER A 1 185 ? -57.812 35.031 -48.375 1 13.88 185 SER A O 1
ATOM 1285 N N . ALA A 1 186 ? -57.906 35.406 -50.781 1 12.95 186 ALA A N 1
ATOM 1286 C CA . ALA A 1 186 ? -57.125 35.062 -51.969 1 12.95 186 ALA A CA 1
ATOM 1287 C C . ALA A 1 186 ? -55.656 35.469 -51.781 1 12.95 186 ALA A C 1
ATOM 1289 O O . ALA A 1 186 ? -54.75 34.688 -52.062 1 12.95 186 ALA A O 1
ATOM 1290 N N . SER A 1 187 ? -55.469 36.938 -51.656 1 14.03 187 SER A N 1
ATOM 1291 C CA . SER A 1 187 ? -54.781 37.562 -52.812 1 14.03 187 SER A CA 1
ATOM 1292 C C . SER A 1 187 ? -53.281 37.25 -52.781 1 14.03 187 SER A C 1
ATOM 1294 O O . SER A 1 187 ? -52.75 36.844 -51.781 1 14.03 187 SER A O 1
ATOM 1296 N N . GLY A 1 188 ? -52.562 38.156 -53.625 1 13.69 188 GLY A N 1
ATOM 1297 C CA . GLY A 1 188 ? -51.812 38.344 -54.844 1 13.69 188 GLY A CA 1
ATOM 1298 C C . GLY A 1 188 ? -50.312 38.281 -54.656 1 13.69 188 GLY A C 1
ATOM 1299 O O . GLY A 1 188 ? -49.688 37.281 -55 1 13.69 188 GLY A O 1
ATOM 1300 N N . THR A 1 189 ? -49.688 39.562 -54.75 1 14.42 189 THR A N 1
ATOM 1301 C CA . THR A 1 189 ? -48.906 40.125 -55.844 1 14.42 189 THR A CA 1
ATOM 1302 C C . THR A 1 189 ? -47.406 39.844 -55.656 1 14.42 189 THR A C 1
ATOM 1304 O O . THR A 1 189 ? -47 39.5 -54.562 1 14.42 189 THR A O 1
ATOM 1307 N N . HIS A 1 190 ? -46.594 40.688 -56.469 1 13.41 190 HIS A N 1
ATOM 1308 C CA . HIS A 1 190 ? -45.688 40.812 -57.594 1 13.41 190 HIS A CA 1
ATOM 1309 C C . HIS A 1 190 ? -44.219 40.906 -57.125 1 13.41 190 HIS A C 1
ATOM 1311 O O . HIS A 1 190 ? -43.375 40.156 -57.594 1 13.41 190 HIS A O 1
ATOM 1317 N N . SER A 1 191 ? -43.656 42.25 -56.969 1 13.73 191 SER A N 1
ATOM 1318 C CA . SER A 1 191 ? -42.781 42.906 -57.938 1 13.73 191 SER A CA 1
ATOM 1319 C C . SER A 1 191 ? -41.312 42.625 -57.594 1 13.73 191 SER A C 1
ATOM 1321 O O . SER A 1 191 ? -41 42.219 -56.469 1 13.73 191 SER A O 1
ATOM 1323 N N . ALA A 1 192 ? -40.406 43.656 -58.188 1 13.4 192 ALA A N 1
ATOM 1324 C CA . ALA A 1 192 ? -39.375 43.938 -59.188 1 13.4 192 ALA A CA 1
ATOM 1325 C C . ALA A 1 192 ? -37.969 43.844 -58.594 1 13.4 192 ALA A C 1
ATOM 1327 O O . ALA A 1 192 ? -37.125 43.125 -59.094 1 13.4 192 ALA A O 1
ATOM 1328 N N . SER A 1 193 ? -37.25 45.125 -58.562 1 13.48 193 SER A N 1
ATOM 1329 C CA . SER A 1 193 ? -36.219 45.625 -59.469 1 13.48 193 SER A CA 1
ATOM 1330 C C . SER A 1 193 ? -34.844 45.438 -58.875 1 13.48 193 SER A C 1
ATOM 1332 O O . SER A 1 193 ? -33.969 44.844 -59.5 1 13.48 193 SER A O 1
ATOM 1334 N N . GLY A 1 194 ? -34.125 46.656 -58.5 1 13.43 194 GLY A N 1
ATOM 1335 C CA . GLY A 1 194 ? -33.094 47.312 -59.25 1 13.43 194 GLY A CA 1
ATOM 1336 C C . GLY A 1 194 ? -31.688 46.938 -58.844 1 13.43 194 GLY A C 1
ATOM 1337 O O . GLY A 1 194 ? -31.062 46.062 -59.469 1 13.43 194 GLY A O 1
ATOM 1338 N N . THR A 1 195 ? -30.922 47.938 -58.219 1 14.27 195 THR A N 1
ATOM 1339 C CA . THR A 1 195 ? -29.844 48.75 -58.781 1 14.27 195 THR A CA 1
ATOM 1340 C C . THR A 1 195 ? -28.484 48.188 -58.438 1 14.27 195 THR A C 1
ATOM 1342 O O . THR A 1 195 ? -28.344 47.469 -57.438 1 14.27 195 THR A O 1
ATOM 1345 N N . HIS A 1 196 ? -27.469 48.625 -59.312 1 13.4 196 HIS A N 1
ATOM 1346 C CA . HIS A 1 196 ? -26.234 48.5 -60.094 1 13.4 196 HIS A CA 1
ATOM 1347 C C . HIS A 1 196 ? -25 48.656 -59.219 1 13.4 196 HIS A C 1
ATOM 1349 O O . HIS A 1 196 ? -24.047 47.875 -59.344 1 13.4 196 HIS A O 1
ATOM 1355 N N . PRO A 1 197 ? -24.812 49.875 -58.406 1 14.02 197 PRO A N 1
ATOM 1356 C CA . PRO A 1 197 ? -23.734 50.625 -59.031 1 14.02 197 PRO A CA 1
ATOM 1357 C C . PRO A 1 197 ? -22.359 50.031 -58.781 1 14.02 197 PRO A C 1
ATOM 1359 O O . PRO A 1 197 ? -22.203 49.188 -57.906 1 14.02 197 PRO A O 1
ATOM 1362 N N . VAL A 1 198 ? -21.344 50.969 -59 1 13.2 198 VAL A N 1
ATOM 1363 C CA . VAL A 1 198 ? -20.188 51.312 -59.844 1 13.2 198 VAL A CA 1
ATOM 1364 C C . VAL A 1 198 ? -18.906 50.906 -59.094 1 13.2 198 VAL A C 1
ATOM 1366 O O . VAL A 1 198 ? -18.047 50.25 -59.656 1 13.2 198 VAL A O 1
ATOM 1369 N N . SER A 1 199 ? -18.281 51.906 -58.25 1 13.43 199 SER A N 1
ATOM 1370 C CA . SER A 1 199 ? -17.125 52.594 -58.812 1 13.43 199 SER A CA 1
ATOM 1371 C C . SER A 1 199 ? -15.836 51.844 -58.5 1 13.43 199 SER A C 1
ATOM 1373 O O . SER A 1 199 ? -15.797 51.031 -57.562 1 13.43 199 SER A O 1
ATOM 1375 N N . ASP A 1 200 ? -14.656 52.656 -58.594 1 13.41 200 ASP A N 1
ATOM 1376 C CA . ASP A 1 200 ? -13.445 52.844 -59.406 1 13.41 200 ASP A CA 1
ATOM 1377 C C . ASP A 1 200 ? -12.219 52.25 -58.688 1 13.41 200 ASP A C 1
ATOM 1379 O O . ASP A 1 200 ? -11.438 51.531 -59.281 1 13.41 200 ASP A O 1
ATOM 1383 N N . ALA A 1 201 ? -11.531 53.125 -57.75 1 13.76 201 ALA A N 1
ATOM 1384 C CA . ALA A 1 201 ? -10.289 53.719 -58.25 1 13.76 201 ALA A CA 1
ATOM 1385 C C . ALA A 1 201 ? -9.102 52.781 -58 1 13.76 201 ALA A C 1
ATOM 1387 O O . ALA A 1 201 ? -9.172 51.906 -57.156 1 13.76 201 ALA A O 1
ATOM 1388 N N . ALA A 1 202 ? -7.832 53.406 -58.094 1 13.55 202 ALA A N 1
ATOM 1389 C CA . ALA A 1 202 ? -6.582 53.438 -58.875 1 13.55 202 ALA A CA 1
ATOM 1390 C C . ALA A 1 202 ? -5.504 52.625 -58.156 1 13.55 202 ALA A C 1
ATOM 1392 O O . ALA A 1 202 ? -5.664 52.25 -57 1 13.55 202 ALA A O 1
ATOM 1393 N N . TRP A 1 203 ? -4.234 53.25 -58.062 1 13.5 203 TRP A N 1
ATOM 1394 C CA . TRP A 1 203 ? -3 53.062 -58.812 1 13.5 203 TRP A CA 1
ATOM 1395 C C . TRP A 1 203 ? -1.979 52.281 -57.969 1 13.5 203 TRP A C 1
ATOM 1397 O O . TRP A 1 203 ? -1.451 51.25 -58.406 1 13.5 203 TRP A O 1
ATOM 1407 N N . SER A 1 204 ? -1.027 53.031 -57.156 1 13.62 204 SER A N 1
ATOM 1408 C CA . SER A 1 204 ? 0.335 53.25 -57.625 1 13.62 204 SER A CA 1
ATOM 1409 C C . SER A 1 204 ? 1.303 52.25 -57 1 13.62 204 SER A C 1
ATOM 1411 O O . SER A 1 204 ? 1.02 51.688 -55.938 1 13.62 204 SER A O 1
ATOM 1413 N N . ALA A 1 205 ? 2.637 52.188 -57.531 1 14.65 205 ALA A N 1
ATOM 1414 C CA . ALA A 1 205 ? 3.785 51.406 -58 1 14.65 205 ALA A CA 1
ATOM 1415 C C . ALA A 1 205 ? 4.805 51.219 -56.875 1 14.65 205 ALA A C 1
ATOM 1417 O O . ALA A 1 205 ? 5.52 50.219 -56.844 1 14.65 205 ALA A O 1
ATOM 1418 N N . GLY A 1 206 ? 5.051 52.094 -55.781 1 14.16 206 GLY A N 1
ATOM 1419 C CA . GLY A 1 206 ? 6.441 52.531 -55.75 1 14.16 206 GLY A CA 1
ATOM 1420 C C . GLY A 1 206 ? 7.387 51.438 -55.281 1 14.16 206 GLY A C 1
ATOM 1421 O O . GLY A 1 206 ? 6.965 50.469 -54.625 1 14.16 206 GLY A O 1
ATOM 1422 N N . THR A 1 207 ? 8.812 51.656 -55.5 1 14.88 207 THR A N 1
ATOM 1423 C CA . THR A 1 207 ? 10.102 51.125 -55.938 1 14.88 207 THR A CA 1
ATOM 1424 C C . THR A 1 207 ? 10.953 50.75 -54.719 1 14.88 207 THR A C 1
ATOM 1426 O O . THR A 1 207 ? 12.031 50.156 -54.875 1 14.88 207 THR A O 1
ATOM 1429 N N . ALA A 1 208 ? 10.602 50.75 -53.469 1 14.13 208 ALA A N 1
ATOM 1430 C CA . ALA A 1 208 ? 11.758 51.219 -52.719 1 14.13 208 ALA A CA 1
ATOM 1431 C C . ALA A 1 208 ? 12.875 50.188 -52.688 1 14.13 208 ALA A C 1
ATOM 1433 O O . ALA A 1 208 ? 12.602 48.969 -52.656 1 14.13 208 ALA A O 1
ATOM 1434 N N . SER A 1 209 ? 14.117 50.75 -52.562 1 14.39 209 SER A N 1
ATOM 1435 C CA . SER A 1 209 ? 15.523 50.625 -52.969 1 14.39 209 SER A CA 1
ATOM 1436 C C . SER A 1 209 ? 16.266 49.656 -52.062 1 14.39 209 SER A C 1
ATOM 1438 O O . SER A 1 209 ? 15.742 49.219 -51.031 1 14.39 209 SER A O 1
ATOM 1440 N N . ALA A 1 210 ? 17.578 50.031 -51.656 1 14.31 210 ALA A N 1
ATOM 1441 C CA . ALA A 1 210 ? 18.922 49.594 -52.062 1 14.31 210 ALA A CA 1
ATOM 1442 C C . ALA A 1 210 ? 19.547 48.688 -51 1 14.31 210 ALA A C 1
ATOM 1444 O O . ALA A 1 210 ? 19 48.562 -49.875 1 14.31 210 ALA A O 1
ATOM 1445 N N . PRO A 1 211 ? 20.938 49.031 -50.531 1 14.91 211 PRO A N 1
ATOM 1446 C CA . PRO A 1 211 ? 22.219 48.406 -50.812 1 14.91 211 PRO A CA 1
ATOM 1447 C C . PRO A 1 211 ? 22.859 47.75 -49.594 1 14.91 211 PRO A C 1
ATOM 1449 O O . PRO A 1 211 ? 23.5 46.688 -49.719 1 14.91 211 PRO A O 1
ATOM 1452 N N . ALA A 1 212 ? 22.688 48.156 -48.312 1 14.5 212 ALA A N 1
ATOM 1453 C CA . ALA A 1 212 ? 23.969 48.5 -47.688 1 14.5 212 ALA A CA 1
ATOM 1454 C C . ALA A 1 212 ? 24.75 47.25 -47.312 1 14.5 212 ALA A C 1
ATOM 1456 O O . ALA A 1 212 ? 24.156 46.219 -47.062 1 14.5 212 ALA A O 1
ATOM 1457 N N . THR A 1 213 ? 26.094 47.531 -46.938 1 15.33 213 THR A N 1
ATOM 1458 C CA . THR A 1 213 ? 27.453 47.062 -47.188 1 15.33 213 THR A CA 1
ATOM 1459 C C . THR A 1 213 ? 27.906 46.094 -46.094 1 15.33 213 THR A C 1
ATOM 1461 O O . THR A 1 213 ? 28.359 45 -46.406 1 15.33 213 THR A O 1
ATOM 1464 N N . HIS A 1 214 ? 28.734 46.594 -45.062 1 15.55 214 HIS A N 1
ATOM 1465 C CA . HIS A 1 214 ? 30.156 46.281 -45.031 1 15.55 214 HIS A CA 1
ATOM 1466 C C . HIS A 1 214 ? 30.438 45.125 -44.094 1 15.55 214 HIS A C 1
ATOM 1468 O O . HIS A 1 214 ? 29.609 44.781 -43.219 1 15.55 214 HIS A O 1
ATOM 1474 N N . PRO A 1 215 ? 31.844 45.062 -43.469 1 16.02 215 PRO A N 1
ATOM 1475 C CA . PRO A 1 215 ? 32.969 44.094 -43.594 1 16.02 215 PRO A CA 1
ATOM 1476 C C . PRO A 1 215 ? 33.156 43.281 -42.344 1 16.02 215 PRO A C 1
ATOM 1478 O O . PRO A 1 215 ? 33.25 42.031 -42.406 1 16.02 215 PRO A O 1
ATOM 1481 N N . ALA A 1 216 ? 33.5 43.875 -41.062 1 15.68 216 ALA A N 1
ATOM 1482 C CA . ALA A 1 216 ? 34.875 43.656 -40.625 1 15.68 216 ALA A CA 1
ATOM 1483 C C . ALA A 1 216 ? 34.969 42.375 -39.781 1 15.68 216 ALA A C 1
ATOM 1485 O O . ALA A 1 216 ? 33.938 41.875 -39.281 1 15.68 216 ALA A O 1
ATOM 1486 N N . PRO A 1 217 ? 36.188 42.188 -38.938 1 16.36 217 PRO A N 1
ATOM 1487 C CA . PRO A 1 217 ? 37.25 41.188 -38.844 1 16.36 217 PRO A CA 1
ATOM 1488 C C . PRO A 1 217 ? 37 40.188 -37.719 1 16.36 217 PRO A C 1
ATOM 1490 O O . PRO A 1 217 ? 36.062 40.344 -36.938 1 16.36 217 PRO A O 1
ATOM 1493 N N . ASP A 1 218 ? 38.094 39.969 -36.781 1 16.91 218 ASP A N 1
ATOM 1494 C CA . ASP A 1 218 ? 39.062 38.875 -36.594 1 16.91 218 ASP A CA 1
ATOM 1495 C C . ASP A 1 218 ? 38.844 38.25 -35.219 1 16.91 218 ASP A C 1
ATOM 1497 O O . ASP A 1 218 ? 39.531 37.25 -34.875 1 16.91 218 ASP A O 1
ATOM 1501 N N . ALA A 1 219 ? 37.938 38.719 -34.344 1 16.78 219 ALA A N 1
ATOM 1502 C CA . ALA A 1 219 ? 38.344 38.688 -32.938 1 16.78 219 ALA A CA 1
ATOM 1503 C C . ALA A 1 219 ? 38.531 37.25 -32.438 1 16.78 219 ALA A C 1
ATOM 1505 O O . ALA A 1 219 ? 37.656 36.406 -32.688 1 16.78 219 ALA A O 1
ATOM 1506 N N . THR A 1 220 ? 39.75 36.969 -31.953 1 18.84 220 THR A N 1
ATOM 1507 C CA . THR A 1 220 ? 40.656 35.875 -31.609 1 18.84 220 THR A CA 1
ATOM 1508 C C . THR A 1 220 ? 40.219 35.188 -30.328 1 18.84 220 THR A C 1
ATOM 1510 O O . THR A 1 220 ? 40.906 34.281 -29.828 1 18.84 220 THR A O 1
ATOM 1513 N N . ARG A 1 221 ? 38.969 35.062 -30.016 1 16.75 221 ARG A N 1
ATOM 1514 C CA . ARG A 1 221 ? 38.75 34.875 -28.594 1 16.75 221 ARG A CA 1
ATOM 1515 C C . ARG A 1 221 ? 39.344 33.562 -28.109 1 16.75 221 ARG A C 1
ATOM 1517 O O . ARG A 1 221 ? 39.125 32.5 -28.688 1 16.75 221 ARG A O 1
ATOM 1524 N N . PRO A 1 222 ? 40.219 33.75 -27.188 1 17.81 222 PRO A N 1
ATOM 1525 C CA . PRO A 1 222 ? 41.219 32.781 -26.656 1 17.81 222 PRO A CA 1
ATOM 1526 C C . PRO A 1 222 ? 40.562 31.531 -26.078 1 17.81 222 PRO A C 1
ATOM 1528 O O . PRO A 1 222 ? 39.344 31.516 -25.844 1 17.81 222 PRO A O 1
ATOM 1531 N N . ALA A 1 223 ? 41.469 30.641 -25.656 1 18.59 223 ALA A N 1
ATOM 1532 C CA . ALA A 1 223 ? 41.656 29.203 -25.453 1 18.59 223 ALA A CA 1
ATOM 1533 C C . ALA A 1 223 ? 40.969 28.734 -24.188 1 18.59 223 ALA A C 1
ATOM 1535 O O . ALA A 1 223 ? 41.219 29.25 -23.109 1 18.59 223 ALA A O 1
ATOM 1536 N N . GLY A 1 224 ? 39.656 28.516 -24.203 1 17.2 224 GLY A N 1
ATOM 1537 C CA . GLY A 1 224 ? 38.75 28.203 -23.094 1 17.2 224 GLY A CA 1
ATOM 1538 C C . GLY A 1 224 ? 39.188 26.984 -22.312 1 17.2 224 GLY A C 1
ATOM 1539 O O . GLY A 1 224 ? 39.438 25.922 -22.891 1 17.2 224 GLY A O 1
ATOM 1540 N N . THR A 1 225 ? 40.062 27.312 -21.375 1 18.94 225 THR A N 1
ATOM 1541 C CA . THR A 1 225 ? 40.656 26.328 -20.469 1 18.94 225 THR A CA 1
ATOM 1542 C C . THR A 1 225 ? 39.594 25.391 -19.906 1 18.94 225 THR A C 1
ATOM 1544 O O . THR A 1 225 ? 38.469 25.812 -19.625 1 18.94 225 THR A O 1
ATOM 1547 N N . THR A 1 226 ? 39.75 24.141 -20.219 1 18.72 226 THR A N 1
ATOM 1548 C CA . THR A 1 226 ? 38.969 22.922 -20.141 1 18.72 226 THR A CA 1
ATOM 1549 C C . THR A 1 226 ? 38.625 22.609 -18.688 1 18.72 226 THR A C 1
ATOM 1551 O O . THR A 1 226 ? 39.5 22.328 -17.875 1 18.72 226 THR A O 1
ATOM 1554 N N . PRO A 1 227 ? 37.75 23.531 -18.109 1 17.58 227 PRO A N 1
ATOM 1555 C CA . PRO A 1 227 ? 37.625 23.281 -16.672 1 17.58 227 PRO A CA 1
ATOM 1556 C C . PRO A 1 227 ? 37.375 21.812 -16.359 1 17.58 227 PRO A C 1
ATOM 1558 O O . PRO A 1 227 ? 36.844 21.078 -17.203 1 17.58 227 PRO A O 1
ATOM 1561 N N . ALA A 1 228 ? 38.156 21.312 -15.406 1 19.16 228 ALA A N 1
ATOM 1562 C CA . ALA A 1 228 ? 38.344 20.016 -14.766 1 19.16 228 ALA A CA 1
ATOM 1563 C C . ALA A 1 228 ? 37.031 19.453 -14.258 1 19.16 228 ALA A C 1
ATOM 1565 O O . ALA A 1 228 ? 36.156 20.203 -13.781 1 19.16 228 ALA A O 1
ATOM 1566 N N . LEU A 1 229 ? 36.656 18.344 -14.891 1 18.27 229 LEU A N 1
ATOM 1567 C CA . LEU A 1 229 ? 35.5 17.453 -14.797 1 18.27 229 LEU A CA 1
ATOM 1568 C C . LEU A 1 229 ? 35.25 17.062 -13.344 1 18.27 229 LEU A C 1
ATOM 1570 O O . LEU A 1 229 ? 36.094 16.438 -12.695 1 18.27 229 LEU A O 1
ATOM 1574 N N . ALA A 1 230 ? 34.594 18 -12.641 1 17.94 230 ALA A N 1
ATOM 1575 C CA . ALA A 1 230 ? 34.25 17.812 -11.234 1 17.94 230 ALA A CA 1
ATOM 1576 C C . ALA A 1 230 ? 33.75 16.406 -10.984 1 17.94 230 ALA A C 1
ATOM 1578 O O . ALA A 1 230 ? 33.156 15.773 -11.875 1 17.94 230 ALA A O 1
ATOM 1579 N N . SER A 1 231 ? 34.125 15.875 -9.844 1 18.69 231 SER A N 1
ATOM 1580 C CA . SER A 1 231 ? 34.156 14.617 -9.109 1 18.69 231 SER A CA 1
ATOM 1581 C C . SER A 1 231 ? 32.781 14.031 -8.961 1 18.69 231 SER A C 1
ATOM 1583 O O . SER A 1 231 ? 31.781 14.766 -9 1 18.69 231 SER A O 1
ATOM 1585 N N . ALA A 1 232 ? 32.656 12.766 -9.164 1 20.91 232 ALA A N 1
ATOM 1586 C CA . ALA A 1 232 ? 31.641 11.742 -9.258 1 20.91 232 ALA A CA 1
ATOM 1587 C C . ALA A 1 232 ? 30.656 11.844 -8.094 1 20.91 232 ALA A C 1
ATOM 1589 O O . ALA A 1 232 ? 31.062 11.984 -6.941 1 20.91 232 ALA A O 1
ATOM 1590 N N . PRO A 1 233 ? 29.5 12.445 -8.367 1 21.17 233 PRO A N 1
ATOM 1591 C CA . PRO A 1 233 ? 28.531 12.602 -7.285 1 21.17 233 PRO A CA 1
ATOM 1592 C C . PRO A 1 233 ? 28.391 11.352 -6.426 1 21.17 233 PRO A C 1
ATOM 1594 O O . PRO A 1 233 ? 28.469 10.234 -6.945 1 21.17 233 PRO A O 1
ATOM 1597 N N . GLY A 1 234 ? 28.969 11.383 -5.277 1 20.45 234 GLY A N 1
ATOM 1598 C CA . GLY A 1 234 ? 28.953 10.367 -4.238 1 20.45 234 GLY A CA 1
ATOM 1599 C C . GLY A 1 234 ? 27.609 9.703 -4.059 1 20.45 234 GLY A C 1
ATOM 1600 O O . GLY A 1 234 ? 26.562 10.32 -4.297 1 20.45 234 GLY A O 1
ATOM 1601 N N . THR A 1 235 ? 27.531 8.43 -4.434 1 24.42 235 THR A N 1
ATOM 1602 C CA . THR A 1 235 ? 26.438 7.469 -4.316 1 24.42 235 THR A CA 1
ATOM 1603 C C . THR A 1 235 ? 25.703 7.645 -2.994 1 24.42 235 THR A C 1
ATOM 1605 O O . THR A 1 235 ? 26.312 7.652 -1.928 1 24.42 235 THR A O 1
ATOM 1608 N N . LEU A 1 236 ? 24.688 8.445 -3.043 1 22.31 236 LEU A N 1
ATOM 1609 C CA . LEU A 1 236 ? 23.938 8.586 -1.801 1 22.31 236 LEU A CA 1
ATOM 1610 C C . LEU A 1 236 ? 23.703 7.223 -1.158 1 22.31 236 LEU A C 1
ATOM 1612 O O . LEU A 1 236 ? 23.281 6.281 -1.831 1 22.31 236 LEU A O 1
ATOM 1616 N N . PRO A 1 237 ? 24.406 6.902 -0.166 1 24.78 237 PRO A N 1
ATOM 1617 C CA . PRO A 1 237 ? 24.312 5.613 0.527 1 24.78 237 PRO A CA 1
ATOM 1618 C C . PRO A 1 237 ? 22.859 5.215 0.814 1 24.78 237 PRO A C 1
ATOM 1620 O O . PRO A 1 237 ? 22.016 6.074 1.074 1 24.78 237 PRO A O 1
ATOM 1623 N N . VAL A 1 238 ? 22.422 4.266 0.049 1 26.59 238 VAL A N 1
ATOM 1624 C CA . VAL A 1 238 ? 21.141 3.598 0.329 1 26.59 238 VAL A CA 1
ATOM 1625 C C . VAL A 1 238 ? 21 3.373 1.832 1 26.59 238 VAL A C 1
ATOM 1627 O O . VAL A 1 238 ? 21.906 2.824 2.473 1 26.59 238 VAL A O 1
ATOM 1630 N N . PRO A 1 239 ? 20.203 4.176 2.482 1 24.61 239 PRO A N 1
ATOM 1631 C CA . PRO A 1 239 ? 20.188 4.07 3.943 1 24.61 239 PRO A CA 1
ATOM 1632 C C . PRO A 1 239 ? 20.109 2.627 4.43 1 24.61 239 PRO A C 1
ATOM 1634 O O . PRO A 1 239 ? 19.406 1.804 3.832 1 24.61 239 PRO A O 1
ATOM 1637 N N . SER A 1 240 ? 21.219 2.094 4.809 1 26.25 240 SER A N 1
ATOM 1638 C CA . SER A 1 240 ? 21.344 0.848 5.559 1 26.25 240 SER A CA 1
ATOM 1639 C C . SER A 1 240 ? 20.234 0.711 6.586 1 26.25 240 SER A C 1
ATOM 1641 O O . SER A 1 240 ? 19.766 1.708 7.145 1 26.25 240 SER A O 1
ATOM 1643 N N . PRO A 1 241 ? 19.547 -0.439 6.559 1 27.11 241 PRO A N 1
ATOM 1644 C CA . PRO A 1 241 ? 18.547 -0.69 7.59 1 27.11 241 PRO A CA 1
ATOM 1645 C C . PRO A 1 241 ? 19 -0.245 8.977 1 27.11 241 PRO A C 1
ATOM 1647 O O . PRO A 1 241 ? 20.016 -0.714 9.477 1 27.11 241 PRO A O 1
ATOM 1650 N N . ARG A 1 242 ? 18.859 1.019 9.203 1 29.09 242 ARG A N 1
ATOM 1651 C CA . ARG A 1 242 ? 19.312 1.51 10.5 1 29.09 242 ARG A CA 1
ATOM 1652 C C . ARG A 1 242 ? 18.781 0.635 11.633 1 29.09 242 ARG A C 1
ATOM 1654 O O . ARG A 1 242 ? 17.641 0.174 11.594 1 29.09 242 ARG A O 1
ATOM 1661 N N . THR A 1 243 ? 19.703 0.017 12.297 1 27.12 243 THR A N 1
ATOM 1662 C CA . THR A 1 243 ? 19.484 -0.64 13.586 1 27.12 243 THR A CA 1
ATOM 1663 C C . THR A 1 243 ? 18.578 0.205 14.477 1 27.12 243 THR A C 1
ATOM 1665 O O . THR A 1 243 ? 18.859 1.38 14.719 1 27.12 243 THR A O 1
ATOM 1668 N N . PRO A 1 244 ? 17.359 -0.191 14.531 1 27.36 244 PRO A N 1
ATOM 1669 C CA . PRO A 1 244 ? 16.547 0.611 15.438 1 27.36 244 PRO A CA 1
ATOM 1670 C C . PRO A 1 244 ? 17.266 0.96 16.734 1 27.36 244 PRO A C 1
ATOM 1672 O O . PRO A 1 244 ? 18.062 0.167 17.234 1 27.36 244 PRO A O 1
ATOM 1675 N N . PRO A 1 245 ? 17.625 2.15 16.891 1 26.5 245 PRO A N 1
ATOM 1676 C CA . PRO A 1 245 ? 18.188 2.396 18.219 1 26.5 245 PRO A CA 1
ATOM 1677 C C . PRO A 1 245 ? 17.359 1.771 19.328 1 26.5 245 PRO A C 1
ATOM 1679 O O . PRO A 1 245 ? 16.125 1.819 19.297 1 26.5 245 PRO A O 1
ATOM 1682 N N . THR A 1 246 ? 17.797 0.678 20.078 1 26.58 246 THR A N 1
ATOM 1683 C CA . THR A 1 246 ? 17.328 -0.2 21.141 1 26.58 246 THR A CA 1
ATOM 1684 C C . THR A 1 246 ? 16.609 0.603 22.219 1 26.58 246 THR A C 1
ATOM 1686 O O . THR A 1 246 ? 15.562 0.193 22.719 1 26.58 246 THR A O 1
ATOM 1689 N N . ALA A 1 247 ? 17.344 1.553 23 1 26.05 247 ALA A N 1
ATOM 1690 C CA . ALA A 1 247 ? 17.25 1.733 24.453 1 26.05 247 ALA A CA 1
ATOM 1691 C C . ALA A 1 247 ? 16.047 2.594 24.828 1 26.05 247 ALA A C 1
ATOM 1693 O O . ALA A 1 247 ? 15.547 2.523 25.953 1 26.05 247 ALA A O 1
ATOM 1694 N N . VAL A 1 248 ? 15.695 3.523 24.078 1 26.69 248 VAL A N 1
ATOM 1695 C CA . VAL A 1 248 ? 14.875 4.48 24.812 1 26.69 248 VAL A CA 1
ATOM 1696 C C . VAL A 1 248 ? 13.438 3.973 24.906 1 26.69 248 VAL A C 1
ATOM 1698 O O . VAL A 1 248 ? 12.586 4.613 25.531 1 26.69 248 VAL A O 1
ATOM 1701 N N . ALA A 1 249 ? 13.062 2.945 24.188 1 32.03 249 ALA A N 1
ATOM 1702 C CA . ALA A 1 249 ? 11.641 2.592 24.156 1 32.03 249 ALA A CA 1
ATOM 1703 C C . ALA A 1 249 ? 11.227 1.91 25.453 1 32.03 249 ALA A C 1
ATOM 1705 O O . ALA A 1 249 ? 10.039 1.635 25.672 1 32.03 249 ALA A O 1
ATOM 1706 N N . ALA A 1 250 ? 12.07 1.205 26.203 1 31.06 250 ALA A N 1
ATOM 1707 C CA . ALA A 1 250 ? 11.633 0.373 27.312 1 31.06 250 ALA A CA 1
ATOM 1708 C C . ALA A 1 250 ? 10.969 1.215 28.406 1 31.06 250 ALA A C 1
ATOM 1710 O O . ALA A 1 250 ? 10.312 0.68 29.297 1 31.06 250 ALA A O 1
ATOM 1711 N N . ALA A 1 251 ? 11.398 2.424 28.578 1 29.91 251 ALA A N 1
ATOM 1712 C CA . ALA A 1 251 ? 11.109 2.945 29.906 1 29.91 251 ALA A CA 1
ATOM 1713 C C . ALA A 1 251 ? 9.625 3.27 30.062 1 29.91 251 ALA A C 1
ATOM 1715 O O . ALA A 1 251 ? 9.102 3.26 31.188 1 29.91 251 ALA A O 1
ATOM 1716 N N . LEU A 1 252 ? 8.953 3.678 29.016 1 31.78 252 LEU A N 1
ATOM 1717 C CA . LEU A 1 252 ? 7.77 4.371 29.516 1 31.78 252 LEU A CA 1
ATOM 1718 C C . LEU A 1 252 ? 6.555 3.451 29.5 1 31.78 252 LEU A C 1
ATOM 1720 O O . LEU A 1 252 ? 5.426 3.904 29.719 1 31.78 252 LEU A O 1
ATOM 1724 N N . HIS A 1 253 ? 6.676 2.252 29.078 1 34.38 253 HIS A N 1
ATOM 1725 C CA . HIS A 1 253 ? 5.422 1.516 29.141 1 34.38 253 HIS A CA 1
ATOM 1726 C C . HIS A 1 253 ? 5.188 0.938 30.531 1 34.38 253 HIS A C 1
ATOM 1728 O O . HIS A 1 253 ? 5.879 0.005 30.938 1 34.38 253 HIS A O 1
ATOM 1734 N N . ARG A 1 254 ? 4.711 1.667 31.469 1 33 254 ARG A N 1
ATOM 1735 C CA . ARG A 1 254 ? 4.281 1.015 32.719 1 33 254 ARG A CA 1
ATOM 1736 C C . ARG A 1 254 ? 3.096 0.089 32.438 1 33 254 ARG A C 1
ATOM 1738 O O . ARG A 1 254 ? 2.057 0.525 31.953 1 33 254 ARG A O 1
ATOM 1745 N N . PRO A 1 255 ? 3.035 -1.119 32.531 1 37.19 255 PRO A N 1
ATOM 1746 C CA . PRO A 1 255 ? 1.941 -2.076 32.719 1 37.19 255 PRO A CA 1
ATOM 1747 C C . PRO A 1 255 ? 0.941 -1.631 33.781 1 37.19 255 PRO A C 1
ATOM 1749 O O . PRO A 1 255 ? 1.34 -1.203 34.875 1 37.19 255 PRO A O 1
ATOM 1752 N N . GLY A 1 256 ? -0.397 -1.006 33.406 1 42.66 256 GLY A N 1
ATOM 1753 C CA . GLY A 1 256 ? -1.488 -0.75 34.312 1 42.66 256 GLY A CA 1
ATOM 1754 C C . GLY A 1 256 ? -2.178 0.579 34.062 1 42.66 256 GLY A C 1
ATOM 1755 O O . GLY A 1 256 ? -2.982 1.025 34.906 1 42.66 256 GLY A O 1
ATOM 1756 N N . ASP A 1 257 ? -1.605 1.3 33.219 1 51.62 257 ASP A N 1
ATOM 1757 C CA . ASP A 1 257 ? -2.242 2.611 33.156 1 51.62 257 ASP A CA 1
ATOM 1758 C C . ASP A 1 257 ? -3.559 2.533 32.375 1 51.62 257 ASP A C 1
ATOM 1760 O O . ASP A 1 257 ? -3.59 2.055 31.234 1 51.62 257 ASP A O 1
ATOM 1764 N N . PRO A 1 258 ? -4.691 2.621 33.031 1 53.84 258 PRO A N 1
ATOM 1765 C CA . PRO A 1 258 ? -6.035 2.498 32.469 1 53.84 258 PRO A CA 1
ATOM 1766 C C . PRO A 1 258 ? -6.207 3.297 31.172 1 53.84 258 PRO A C 1
ATOM 1768 O O . PRO A 1 258 ? -7.137 3.045 30.391 1 53.84 258 PRO A O 1
ATOM 1771 N N . HIS A 1 259 ? -5.289 4.125 30.797 1 65.5 259 HIS A N 1
ATOM 1772 C CA . HIS A 1 259 ? -5.531 4.957 29.625 1 65.5 259 HIS A CA 1
ATOM 1773 C C . HIS A 1 259 ? -4.609 4.57 28.469 1 65.5 259 HIS A C 1
ATOM 1775 O O . HIS A 1 259 ? -4.223 5.422 27.672 1 65.5 259 HIS A O 1
ATOM 1781 N N . THR A 1 260 ? -4.355 3.252 28.406 1 74.44 260 THR A N 1
ATOM 1782 C CA . THR A 1 260 ? -3.455 2.844 27.344 1 74.44 260 THR A CA 1
ATOM 1783 C C . THR A 1 260 ? -4.211 2.076 26.25 1 74.44 260 THR A C 1
ATOM 1785 O O . THR A 1 260 ? -3.693 1.869 25.156 1 74.44 260 THR A O 1
ATOM 1788 N N . ARG A 1 261 ? -5.484 1.802 26.594 1 83.44 261 ARG A N 1
ATOM 1789 C CA . ARG A 1 261 ? -6.27 1.064 25.609 1 83.44 261 ARG A CA 1
ATOM 1790 C C . ARG A 1 261 ? -7.641 1.704 25.422 1 83.44 261 ARG A C 1
ATOM 1792 O O . ARG A 1 261 ? -8.164 2.354 26.328 1 83.44 261 ARG A O 1
ATOM 1799 N N . ALA A 1 262 ? -8.156 1.479 24.234 1 87.56 262 ALA A N 1
ATOM 1800 C CA . ALA A 1 262 ? -9.484 1.994 23.938 1 87.56 262 ALA A CA 1
ATOM 1801 C C . ALA A 1 262 ? -10.547 1.327 24.797 1 87.56 262 ALA A C 1
ATOM 1803 O O . ALA A 1 262 ? -10.398 0.171 25.203 1 87.56 262 ALA A O 1
ATOM 1804 N N . ARG A 1 263 ? -11.578 2.064 25.078 1 85.06 263 ARG A N 1
ATOM 1805 C CA . ARG A 1 263 ? -12.711 1.514 25.828 1 85.06 263 ARG A CA 1
ATOM 1806 C C . ARG A 1 263 ? -13.445 0.465 25 1 85.06 263 ARG A C 1
ATOM 1808 O O . ARG A 1 263 ? -13.602 0.621 23.781 1 85.06 263 ARG A O 1
ATOM 1815 N N . GLN A 1 264 ? -13.875 -0.584 25.609 1 83.5 264 GLN A N 1
ATOM 1816 C CA . GLN A 1 264 ? -14.57 -1.671 24.922 1 83.5 264 GLN A CA 1
ATOM 1817 C C . GLN A 1 264 ? -15.836 -1.171 24.234 1 83.5 264 GLN A C 1
ATOM 1819 O O . GLN A 1 264 ? -16.172 -1.615 23.141 1 83.5 264 GLN A O 1
ATOM 1824 N N . GLU A 1 265 ? -16.531 -0.258 24.891 1 83.44 265 GLU A N 1
ATOM 1825 C CA . GLU A 1 265 ? -17.75 0.295 24.312 1 83.44 265 GLU A CA 1
ATOM 1826 C C . GLU A 1 265 ? -17.469 1.018 23 1 83.44 265 GLU A C 1
ATOM 1828 O O . GLU A 1 265 ? -18.266 0.951 22.062 1 83.44 265 GLU A O 1
ATOM 1833 N N . ASP A 1 266 ? -16.391 1.725 23.016 1 90.06 266 ASP A N 1
ATOM 1834 C CA . ASP A 1 266 ? -15.992 2.42 21.797 1 90.06 266 ASP A CA 1
ATOM 1835 C C . ASP A 1 266 ? -15.625 1.43 20.688 1 90.06 266 ASP A C 1
ATOM 1837 O O . ASP A 1 266 ? -16 1.618 19.531 1 90.06 266 ASP A O 1
ATOM 1841 N N . LEU A 1 267 ? -14.898 0.342 21.031 1 90.25 267 LEU A N 1
ATOM 1842 C CA . LEU A 1 267 ? -14.492 -0.668 20.062 1 90.25 267 LEU A CA 1
ATOM 1843 C C . LEU A 1 267 ? -15.719 -1.352 19.453 1 90.25 267 LEU A C 1
ATOM 1845 O O . LEU A 1 267 ? -15.766 -1.577 18.234 1 90.25 267 LEU A O 1
ATOM 1849 N N . ASP A 1 268 ? -16.719 -1.655 20.281 1 87.06 268 ASP A N 1
ATOM 1850 C CA . ASP A 1 268 ? -17.938 -2.277 19.797 1 87.06 268 ASP A CA 1
ATOM 1851 C C . ASP A 1 268 ? -18.672 -1.356 18.828 1 87.06 268 ASP A C 1
ATOM 1853 O O . ASP A 1 268 ? -19.188 -1.808 17.797 1 87.06 268 ASP A O 1
ATOM 1857 N N . GLN A 1 269 ? -18.703 -0.102 19.25 1 91 269 GLN A N 1
ATOM 1858 C CA . GLN A 1 269 ? -19.359 0.866 18.391 1 91 269 GLN A CA 1
ATOM 1859 C C . GLN A 1 269 ? -18.609 1.038 17.078 1 91 269 GLN A C 1
ATOM 1861 O O . GLN A 1 269 ? -19.234 1.172 16.016 1 91 269 GLN A O 1
ATOM 1866 N N . ILE A 1 270 ? -17.328 1.07 17.141 1 95.06 270 ILE A N 1
ATOM 1867 C CA . ILE A 1 270 ? -16.5 1.202 15.945 1 95.06 270 ILE A CA 1
ATOM 1868 C C . ILE A 1 270 ? -16.797 0.043 15 1 95.06 270 ILE A C 1
ATOM 1870 O O . ILE A 1 270 ? -17.016 0.252 13.797 1 95.06 270 ILE A O 1
ATOM 1874 N N . LEU A 1 271 ? -16.828 -1.198 15.484 1 91.12 271 LEU A N 1
ATOM 1875 C CA . LEU A 1 271 ? -17.078 -2.367 14.648 1 91.12 271 LEU A CA 1
ATOM 1876 C C . LEU A 1 271 ? -18.484 -2.305 14.039 1 91.12 271 LEU A C 1
ATOM 1878 O O . LEU A 1 271 ? -18.672 -2.689 12.883 1 91.12 271 LEU A O 1
ATOM 1882 N N . ALA A 1 272 ? -19.391 -1.795 14.797 1 91.44 272 ALA A N 1
ATOM 1883 C CA . ALA A 1 272 ? -20.75 -1.626 14.281 1 91.44 272 ALA A CA 1
ATOM 1884 C C . ALA A 1 272 ? -20.781 -0.605 13.148 1 91.44 272 ALA A C 1
ATOM 1886 O O . ALA A 1 272 ? -21.484 -0.792 12.156 1 91.44 272 ALA A O 1
ATOM 1887 N N . ASP A 1 273 ? -20.078 0.466 13.367 1 94.44 273 ASP A N 1
ATOM 1888 C CA . ASP A 1 273 ? -20.031 1.504 12.336 1 94.44 273 ASP A CA 1
ATOM 1889 C C . ASP A 1 273 ? -19.344 0.997 11.078 1 94.44 273 ASP A C 1
ATOM 1891 O O . ASP A 1 273 ? -19.734 1.34 9.961 1 94.44 273 ASP A O 1
ATOM 1895 N N . LEU A 1 274 ? -18.281 0.183 11.242 1 94.06 274 LEU A N 1
ATOM 1896 C CA . LEU A 1 274 ? -17.594 -0.394 10.094 1 94.06 274 LEU A CA 1
ATOM 1897 C C . LEU A 1 274 ? -18.516 -1.31 9.305 1 94.06 274 LEU A C 1
ATOM 1899 O O . LEU A 1 274 ? -18.438 -1.37 8.07 1 94.06 274 LEU A O 1
ATOM 1903 N N . ALA A 1 275 ? -19.422 -1.982 9.961 1 90.5 275 ALA A N 1
ATOM 1904 C CA . ALA A 1 275 ? -20.359 -2.9 9.32 1 90.5 275 ALA A CA 1
ATOM 1905 C C . ALA A 1 275 ? -21.328 -2.146 8.422 1 90.5 275 ALA A C 1
ATOM 1907 O O . ALA A 1 275 ? -21.875 -2.717 7.473 1 90.5 275 ALA A O 1
ATOM 1908 N N . LEU A 1 276 ? -21.5 -0.862 8.711 1 92.19 276 LEU A N 1
ATOM 1909 C CA . LEU A 1 276 ? -22.375 -0.051 7.871 1 92.19 276 LEU A CA 1
ATOM 1910 C C . LEU A 1 276 ? -21.781 0.1 6.469 1 92.19 276 LEU A C 1
ATOM 1912 O O . LEU A 1 276 ? -22.531 0.238 5.496 1 92.19 276 LEU A O 1
ATOM 1916 N N . ALA A 1 277 ? -20.516 0.107 6.379 1 92.56 277 ALA A N 1
ATOM 1917 C CA . ALA A 1 277 ? -19.859 0.21 5.078 1 92.56 277 ALA A CA 1
ATOM 1918 C C . ALA A 1 277 ? -20.203 -0.993 4.203 1 92.56 277 ALA A C 1
ATOM 1920 O O . ALA A 1 277 ? -20.234 -0.881 2.975 1 92.56 277 ALA A O 1
ATOM 1921 N N . ASP A 1 278 ? -20.469 -2.15 4.77 1 89.31 278 ASP A N 1
ATOM 1922 C CA . ASP A 1 278 ? -20.766 -3.375 4.039 1 89.31 278 ASP A CA 1
ATOM 1923 C C . ASP A 1 278 ? -22.156 -3.311 3.414 1 89.31 278 ASP A C 1
ATOM 1925 O O . ASP A 1 278 ? -22.5 -4.125 2.553 1 89.31 278 ASP A O 1
ATOM 1929 N N . ARG A 1 279 ? -22.875 -2.299 3.787 1 88.44 279 ARG A N 1
ATOM 1930 C CA . ARG A 1 279 ? -24.234 -2.162 3.275 1 88.44 279 ARG A CA 1
ATOM 1931 C C . ARG A 1 279 ? -24.266 -1.248 2.055 1 88.44 279 ARG A C 1
ATOM 1933 O O . ARG A 1 279 ? -25.312 -1.114 1.402 1 88.44 279 ARG A O 1
ATOM 1940 N N . LEU A 1 280 ? -23.172 -0.672 1.771 1 91.94 280 LEU A N 1
ATOM 1941 C CA . LEU A 1 280 ? -23.094 0.174 0.585 1 91.94 280 LEU A CA 1
ATOM 1942 C C . LEU A 1 280 ? -23.312 -0.647 -0.683 1 91.94 280 LEU A C 1
ATOM 1944 O O . LEU A 1 280 ? -22.922 -1.816 -0.742 1 91.94 280 LEU A O 1
ATOM 1948 N N . PRO A 1 281 ? -23.953 -0.098 -1.705 1 88.94 281 PRO A N 1
ATOM 1949 C CA . PRO A 1 281 ? -24.141 -0.825 -2.963 1 88.94 281 PRO A CA 1
ATOM 1950 C C . PRO A 1 281 ? -22.844 -0.979 -3.754 1 88.94 281 PRO A C 1
ATOM 1952 O O . PRO A 1 281 ? -21.891 -0.209 -3.555 1 88.94 281 PRO A O 1
ATOM 1955 N N . PHE A 1 282 ? -22.781 -1.981 -4.551 1 87.69 282 PHE A N 1
ATOM 1956 C CA . PHE A 1 282 ? -21.672 -2.109 -5.484 1 87.69 282 PHE A CA 1
ATOM 1957 C C . PHE A 1 282 ? -21.75 -1.045 -6.574 1 87.69 282 PHE A C 1
ATOM 1959 O O . PHE A 1 282 ? -22.844 -0.714 -7.043 1 87.69 282 PHE A O 1
ATOM 1966 N N . THR A 1 283 ? -20.641 -0.461 -6.863 1 89.69 283 THR A N 1
ATOM 1967 C CA . THR A 1 283 ? -20.625 0.654 -7.801 1 89.69 283 THR A CA 1
ATOM 1968 C C . THR A 1 283 ? -19.625 0.41 -8.922 1 89.69 283 THR A C 1
ATOM 1970 O O . THR A 1 283 ? -18.641 -0.308 -8.734 1 89.69 283 THR A O 1
ATOM 1973 N N . ASP A 1 284 ? -19.891 0.991 -10.086 1 86.75 284 ASP A N 1
ATOM 1974 C CA . ASP A 1 284 ? -18.984 0.913 -11.234 1 86.75 284 ASP A CA 1
ATOM 1975 C C . ASP A 1 284 ? -17.859 1.937 -11.109 1 86.75 284 ASP A C 1
ATOM 1977 O O . ASP A 1 284 ? -17.906 2.828 -10.258 1 86.75 284 ASP A O 1
ATOM 1981 N N . VAL A 1 285 ? -16.922 1.857 -11.969 1 84.06 285 VAL A N 1
ATOM 1982 C CA . VAL A 1 285 ? -15.781 2.764 -11.969 1 84.06 285 VAL A CA 1
ATOM 1983 C C . VAL A 1 285 ? -16.156 4.059 -12.695 1 84.06 285 VAL A C 1
ATOM 1985 O O . VAL A 1 285 ? -16.781 4.027 -13.75 1 84.06 285 VAL A O 1
ATOM 1988 N N . PRO A 1 286 ? -15.773 5.129 -12.031 1 91.94 286 PRO A N 1
ATOM 1989 C CA . PRO A 1 286 ? -16.078 6.402 -12.695 1 91.94 286 PRO A CA 1
ATOM 1990 C C . PRO A 1 286 ? -15.234 6.625 -13.953 1 91.94 286 PRO A C 1
ATOM 1992 O O . PRO A 1 286 ? -14.164 6.031 -14.094 1 91.94 286 PRO A O 1
ATOM 1995 N N . GLU A 1 287 ? -15.734 7.5 -14.828 1 90 287 GLU A N 1
ATOM 1996 C CA . GLU A 1 287 ? -14.961 7.891 -16 1 90 287 GLU A CA 1
ATOM 1997 C C . GLU A 1 287 ? -13.68 8.625 -15.609 1 90 287 GLU A C 1
ATOM 1999 O O . GLU A 1 287 ? -13.703 9.492 -14.734 1 90 287 GLU A O 1
ATOM 2004 N N . PRO A 1 288 ? -12.602 8.305 -16.203 1 90.56 288 PRO A N 1
ATOM 2005 C CA . PRO A 1 288 ? -11.32 8.914 -15.852 1 90.56 288 PRO A CA 1
ATOM 2006 C C . PRO A 1 288 ? -11.133 10.297 -16.469 1 90.56 288 PRO A C 1
ATOM 2008 O O . PRO A 1 288 ? -10.195 10.516 -17.25 1 90.56 288 PRO A O 1
ATOM 2011 N N . LEU A 1 289 ? -11.977 11.281 -16.062 1 93.69 289 LEU A N 1
ATOM 2012 C CA . LEU A 1 289 ? -11.93 12.664 -16.531 1 93.69 289 LEU A CA 1
ATOM 2013 C C . LEU A 1 289 ? -11.828 13.633 -15.359 1 93.69 289 LEU A C 1
ATOM 2015 O O . LEU A 1 289 ? -12.312 13.336 -14.266 1 93.69 289 LEU A O 1
ATOM 2019 N N . PRO A 1 290 ? -11.148 14.781 -15.617 1 94 290 PRO A N 1
ATOM 2020 C CA . PRO A 1 290 ? -11.141 15.797 -14.562 1 94 290 PRO A CA 1
ATOM 2021 C C . PRO A 1 290 ? -12.547 16.234 -14.148 1 94 290 PRO A C 1
ATOM 2023 O O . PRO A 1 290 ? -13.43 16.375 -15 1 94 290 PRO A O 1
ATOM 2026 N N . PRO A 1 291 ? -12.719 16.469 -12.914 1 96.56 291 PRO A N 1
ATOM 2027 C CA . PRO A 1 291 ? -14.07 16.766 -12.445 1 96.56 291 PRO A CA 1
ATOM 2028 C C . PRO A 1 291 ? -14.57 18.141 -12.914 1 96.56 291 PRO A C 1
ATOM 2030 O O . PRO A 1 291 ? -13.789 19.094 -12.977 1 96.56 291 PRO A O 1
ATOM 2033 N N . ARG A 1 292 ? -15.859 18.219 -13.156 1 96.81 292 ARG A N 1
ATOM 2034 C CA . ARG A 1 292 ? -16.516 19.453 -13.594 1 96.81 292 ARG A CA 1
ATOM 2035 C C . ARG A 1 292 ? -17.516 19.938 -12.555 1 96.81 292 ARG A C 1
ATOM 2037 O O . ARG A 1 292 ? -17.844 21.125 -12.508 1 96.81 292 ARG A O 1
ATOM 2044 N N . ARG A 1 293 ? -18.062 19.047 -11.789 1 98.12 293 ARG A N 1
ATOM 2045 C CA . ARG A 1 293 ? -19 19.344 -10.711 1 98.12 293 ARG A CA 1
ATOM 2046 C C . ARG A 1 293 ? -18.578 18.625 -9.422 1 98.12 293 ARG A C 1
ATOM 2048 O O . ARG A 1 293 ? -18.781 17.422 -9.281 1 98.12 293 ARG A O 1
ATOM 2055 N N . VAL A 1 294 ? -18.125 19.438 -8.461 1 98.62 294 VAL A N 1
ATOM 2056 C CA . VAL A 1 294 ? -17.516 18.875 -7.262 1 98.62 294 VAL A CA 1
ATOM 2057 C C . VAL A 1 294 ? -18.328 19.266 -6.031 1 98.62 294 VAL A C 1
ATOM 2059 O O . VAL A 1 294 ? -18.672 20.438 -5.855 1 98.62 294 VAL A O 1
ATOM 2062 N N . LEU A 1 295 ? -18.719 18.297 -5.215 1 98.81 295 LEU A N 1
ATOM 2063 C CA . LEU A 1 295 ? -19.203 18.609 -3.875 1 98.81 295 LEU A CA 1
ATOM 2064 C C . LEU A 1 295 ? -18.047 18.703 -2.881 1 98.81 295 LEU A C 1
ATOM 2066 O O . LEU A 1 295 ? -17.25 17.766 -2.758 1 98.81 295 LEU A O 1
ATOM 2070 N N . LEU A 1 296 ? -17.938 19.828 -2.252 1 98.81 296 LEU A N 1
ATOM 2071 C CA . LEU A 1 296 ? -16.922 20.062 -1.229 1 98.81 296 LEU A CA 1
ATOM 2072 C C . LEU A 1 296 ? -17.562 20.25 0.141 1 98.81 296 LEU A C 1
ATOM 2074 O O . LEU A 1 296 ? -18.375 21.156 0.328 1 98.81 296 LEU A O 1
ATOM 2078 N N . THR A 1 297 ? -17.25 19.344 1.049 1 98.62 297 THR A N 1
ATOM 2079 C CA . THR A 1 297 ? -17.641 19.562 2.439 1 98.62 297 THR A CA 1
ATOM 2080 C C . THR A 1 297 ? -16.484 20.156 3.23 1 98.62 297 THR A C 1
ATOM 2082 O O . THR A 1 297 ? -15.312 20 2.859 1 98.62 297 THR A O 1
ATOM 2085 N N . GLY A 1 298 ? -16.766 20.984 4.254 1 98.12 298 GLY A N 1
ATOM 2086 C CA . GLY A 1 298 ? -15.734 21.578 5.09 1 98.12 298 GLY A CA 1
ATOM 2087 C C . GLY A 1 298 ? -15.156 22.859 4.504 1 98.12 298 GLY A C 1
ATOM 2088 O O . GLY A 1 298 ? -14.086 23.297 4.918 1 98.12 298 GLY A O 1
ATOM 2089 N N . ALA A 1 299 ? -15.875 23.469 3.627 1 98 299 ALA A N 1
ATOM 2090 C CA . ALA A 1 299 ? -15.383 24.672 2.963 1 98 299 ALA A CA 1
ATOM 2091 C C . ALA A 1 299 ? -15.211 25.812 3.959 1 98 299 ALA A C 1
ATOM 2093 O O . ALA A 1 299 ? -14.445 26.75 3.713 1 98 299 ALA A O 1
ATOM 2094 N N . THR A 1 300 ? -15.906 25.734 5.062 1 96.75 300 THR A N 1
ATOM 2095 C CA . THR A 1 300 ? -15.812 26.781 6.074 1 96.75 300 THR A CA 1
ATOM 2096 C C . THR A 1 300 ? -14.594 26.562 6.965 1 96.75 300 THR A C 1
ATOM 2098 O O . THR A 1 300 ? -14.25 27.422 7.777 1 96.75 300 THR A O 1
ATOM 2101 N N . GLY A 1 301 ? -13.938 25.453 6.809 1 96.56 301 GLY A N 1
ATOM 2102 C CA . GLY A 1 301 ? -12.75 25.156 7.59 1 96.56 301 GLY A CA 1
ATOM 2103 C C . GLY A 1 301 ? -11.477 25.688 6.973 1 96.56 301 GLY A C 1
ATOM 2104 O O . GLY A 1 301 ? -11.5 26.219 5.859 1 96.56 301 GLY A O 1
ATOM 2105 N N . PHE A 1 302 ? -10.414 25.594 7.734 1 97.38 302 PHE A N 1
ATOM 2106 C CA . PHE A 1 302 ? -9.125 26.141 7.348 1 97.38 302 PHE A CA 1
ATOM 2107 C C . PHE A 1 302 ? -8.633 25.516 6.055 1 97.38 302 PHE A C 1
ATOM 2109 O O . PHE A 1 302 ? -8.391 26.203 5.066 1 97.38 302 PHE A O 1
ATOM 2116 N N . LEU A 1 303 ? -8.477 24.156 6.012 1 98.31 303 LEU A N 1
ATOM 2117 C CA . LEU A 1 303 ? -8.023 23.484 4.797 1 98.31 303 LEU A CA 1
ATOM 2118 C C . LEU A 1 303 ? -9.086 23.562 3.705 1 98.31 303 LEU A C 1
ATOM 2120 O O . LEU A 1 303 ? -8.766 23.797 2.539 1 98.31 303 LEU A O 1
ATOM 2124 N N . GLY A 1 304 ? -10.32 23.344 4.07 1 98.56 304 GLY A N 1
ATOM 2125 C CA . GLY A 1 304 ? -11.398 23.359 3.1 1 98.56 304 GLY A CA 1
ATOM 2126 C C . GLY A 1 304 ? -11.5 24.656 2.336 1 98.56 304 GLY A C 1
ATOM 2127 O O . GLY A 1 304 ? -11.758 24.656 1.13 1 98.56 304 GLY A O 1
ATOM 2128 N N . GLY A 1 305 ? -11.336 25.781 3.035 1 98.19 305 GLY A N 1
ATOM 2129 C CA . GLY A 1 305 ? -11.359 27.078 2.369 1 98.19 305 GLY A CA 1
ATOM 2130 C C . GLY A 1 305 ? -10.242 27.25 1.356 1 98.19 305 GLY A C 1
ATOM 2131 O O . GLY A 1 305 ? -10.461 27.75 0.256 1 98.19 305 GLY A O 1
ATOM 2132 N N . HIS A 1 306 ? -9.078 26.859 1.724 1 98.44 306 HIS A N 1
ATOM 2133 C CA . HIS A 1 306 ? -7.949 26.938 0.809 1 98.44 306 HIS A CA 1
ATOM 2134 C C . HIS A 1 306 ? -8.141 26.016 -0.391 1 98.44 306 HIS A C 1
ATOM 2136 O O . HIS A 1 306 ? -7.781 26.375 -1.516 1 98.44 306 HIS A O 1
ATOM 2142 N N . MET A 1 307 ? -8.734 24.828 -0.158 1 98.69 307 MET A N 1
ATOM 2143 C CA . MET A 1 307 ? -8.977 23.891 -1.243 1 98.69 307 MET A CA 1
ATOM 2144 C C . MET A 1 307 ? -10.039 24.422 -2.199 1 98.69 307 MET A C 1
ATOM 2146 O O . MET A 1 307 ? -9.953 24.203 -3.41 1 98.69 307 MET A O 1
ATOM 2150 N N . LEU A 1 308 ? -11.031 25.062 -1.608 1 98.56 308 LEU A N 1
ATOM 2151 C CA . LEU A 1 308 ? -12.047 25.672 -2.457 1 98.56 308 LEU A CA 1
ATOM 2152 C C . LEU A 1 308 ? -11.406 26.625 -3.469 1 98.56 308 LEU A C 1
ATOM 2154 O O . LEU A 1 308 ? -11.688 26.531 -4.668 1 98.56 308 LEU A O 1
ATOM 2158 N N . LEU A 1 309 ? -10.531 27.484 -3.004 1 97.31 309 LEU A N 1
ATOM 2159 C CA . LEU A 1 309 ? -9.883 28.469 -3.877 1 97.31 309 LEU A CA 1
ATOM 2160 C C . LEU A 1 309 ? -8.969 27.766 -4.887 1 97.31 309 LEU A C 1
ATOM 2162 O O . LEU A 1 309 ? -8.906 28.172 -6.047 1 97.31 309 LEU A O 1
ATOM 2166 N N . ASP A 1 310 ? -8.266 26.781 -4.422 1 97.88 310 ASP A N 1
ATOM 2167 C CA . ASP A 1 310 ? -7.367 26.062 -5.324 1 97.88 310 ASP A CA 1
ATOM 2168 C C . ASP A 1 310 ? -8.156 25.297 -6.387 1 97.88 310 ASP A C 1
ATOM 2170 O O . ASP A 1 310 ? -7.707 25.172 -7.531 1 97.88 310 ASP A O 1
ATOM 2174 N N . LEU A 1 311 ? -9.312 24.703 -6.059 1 98.12 311 LEU A N 1
ATOM 2175 C CA . LEU A 1 311 ? -10.172 24.047 -7.039 1 98.12 311 LEU A CA 1
ATOM 2176 C C . LEU A 1 311 ? -10.609 25.031 -8.117 1 98.12 311 LEU A C 1
ATOM 2178 O O . LEU A 1 311 ? -10.633 24.688 -9.305 1 98.12 311 LEU A O 1
ATOM 2182 N N . LEU A 1 312 ? -10.953 26.234 -7.68 1 96.94 312 LEU A N 1
ATOM 2183 C CA . LEU A 1 312 ? -11.414 27.266 -8.609 1 96.94 312 LEU A CA 1
ATOM 2184 C C . LEU A 1 312 ? -10.266 27.766 -9.484 1 96.94 312 LEU A C 1
ATOM 2186 O O . LEU A 1 312 ? -10.461 28.062 -10.664 1 96.94 312 LEU A O 1
ATOM 2190 N N . ARG A 1 313 ? -9.062 27.781 -8.93 1 95.56 313 ARG A N 1
ATOM 2191 C CA . ARG A 1 313 ? -7.898 28.328 -9.633 1 95.56 313 ARG A CA 1
ATOM 2192 C C . ARG A 1 313 ? -7.336 27.312 -10.625 1 95.56 313 ARG A C 1
ATOM 2194 O O . ARG A 1 313 ? -6.867 27.688 -11.703 1 95.56 313 ARG A O 1
ATOM 2201 N N . HIS A 1 314 ? -7.43 26.062 -10.258 1 94.69 314 HIS A N 1
ATOM 2202 C CA . HIS A 1 314 ? -6.648 25.078 -11.023 1 94.69 314 HIS A CA 1
ATOM 2203 C C . HIS A 1 314 ? -7.555 24.078 -11.727 1 94.69 314 HIS A C 1
ATOM 2205 O O . HIS A 1 314 ? -7.094 23.031 -12.18 1 94.69 314 HIS A O 1
ATOM 2211 N N . SER A 1 315 ? -8.852 24.406 -11.773 1 95.19 315 SER A N 1
ATOM 2212 C CA . SER A 1 315 ? -9.789 23.609 -12.539 1 95.19 315 SER A CA 1
ATOM 2213 C C . SER A 1 315 ? -10.93 24.453 -13.086 1 95.19 315 SER A C 1
ATOM 2215 O O . SER A 1 315 ? -11.047 25.641 -12.75 1 95.19 315 SER A O 1
ATOM 2217 N N . ASP A 1 316 ? -11.703 23.828 -13.945 1 94.19 316 ASP A N 1
ATOM 2218 C CA . ASP A 1 316 ? -12.891 24.484 -14.484 1 94.19 316 ASP A CA 1
ATOM 2219 C C . ASP A 1 316 ? -14.156 24.016 -13.766 1 94.19 316 ASP A C 1
ATOM 2221 O O . ASP A 1 316 ? -15.266 24.188 -14.273 1 94.19 316 ASP A O 1
ATOM 2225 N N . ALA A 1 317 ? -13.961 23.531 -12.633 1 96.81 317 ALA A N 1
ATOM 2226 C CA . ALA A 1 317 ? -15.07 22.875 -11.945 1 96.81 317 ALA A CA 1
ATOM 2227 C C . ALA A 1 317 ? -15.992 23.906 -11.289 1 96.81 317 ALA A C 1
ATOM 2229 O O . ALA A 1 317 ? -15.531 24.953 -10.844 1 96.81 317 ALA A O 1
ATOM 2230 N N . HIS A 1 318 ? -17.266 23.609 -11.352 1 98 318 HIS A N 1
ATOM 2231 C CA . HIS A 1 318 ? -18.234 24.219 -10.461 1 98 318 HIS A CA 1
ATOM 2232 C C . HIS A 1 318 ? -18.297 23.516 -9.109 1 98 318 HIS A C 1
ATOM 2234 O O . HIS A 1 318 ? -18.359 22.281 -9.062 1 98 318 HIS A O 1
ATOM 2240 N N . VAL A 1 319 ? -18.219 24.297 -8.008 1 98.62 319 VAL A N 1
ATOM 2241 C CA . VAL A 1 319 ? -18.062 23.656 -6.707 1 98.62 319 VAL A CA 1
ATOM 2242 C C . VAL A 1 319 ? -19.328 23.875 -5.875 1 98.62 319 VAL A C 1
ATOM 2244 O O . VAL A 1 319 ? -19.766 25.016 -5.688 1 98.62 319 VAL A O 1
ATOM 2247 N N . TYR A 1 320 ? -19.922 22.766 -5.449 1 98.56 320 TYR A N 1
ATOM 2248 C CA . TYR A 1 320 ? -21 22.781 -4.465 1 98.56 320 TYR A CA 1
ATOM 2249 C C . TYR A 1 320 ? -20.438 22.719 -3.047 1 98.56 320 TYR A C 1
ATOM 2251 O O . TYR A 1 320 ? -19.719 21.797 -2.697 1 98.56 320 TYR A O 1
ATOM 2259 N N . CYS A 1 321 ? -20.766 23.734 -2.24 1 98.56 321 CYS A N 1
ATOM 2260 C CA . CYS A 1 321 ? -20.25 23.797 -0.875 1 98.56 321 CYS A CA 1
ATOM 2261 C C . CYS A 1 321 ? -21.359 23.484 0.132 1 98.56 321 CYS A C 1
ATOM 2263 O O . CYS A 1 321 ? -22.344 24.234 0.23 1 98.56 321 CYS A O 1
ATOM 2265 N N . LEU A 1 322 ? -21.188 22.406 0.869 1 98.25 322 LEU A N 1
ATOM 2266 C CA . LEU A 1 322 ? -22.109 22.094 1.954 1 98.25 322 LEU A CA 1
ATOM 2267 C C . LEU A 1 322 ? -21.797 22.922 3.197 1 98.25 322 LEU A C 1
ATOM 2269 O O . LEU A 1 322 ? -20.688 22.828 3.73 1 98.25 322 LEU A O 1
ATOM 2273 N N . VAL A 1 323 ? -22.766 23.734 3.668 1 97.75 323 VAL A N 1
ATOM 2274 C CA . VAL A 1 323 ? -22.547 24.625 4.789 1 97.75 323 VAL A CA 1
ATOM 2275 C C . VAL A 1 323 ? -23.688 24.516 5.785 1 97.75 323 VAL A C 1
ATOM 2277 O O . VAL A 1 323 ? -24.859 24.516 5.391 1 97.75 323 VAL A O 1
ATOM 2280 N N . ARG A 1 324 ? -23.344 24.406 7.055 1 93.5 324 ARG A N 1
ATOM 2281 C CA . ARG A 1 324 ? -24.375 24.359 8.086 1 93.5 324 ARG A CA 1
ATOM 2282 C C . ARG A 1 324 ? -25 25.734 8.297 1 93.5 324 ARG A C 1
ATOM 2284 O O . ARG A 1 324 ? -24.312 26.688 8.695 1 93.5 324 ARG A O 1
ATOM 2291 N N . ALA A 1 325 ? -26.203 25.844 7.949 1 92.94 325 ALA A N 1
ATOM 2292 C CA . ALA A 1 325 ? -26.969 27.062 8.133 1 92.94 325 ALA A CA 1
ATOM 2293 C C . ALA A 1 325 ? -28.469 26.797 7.984 1 92.94 325 ALA A C 1
ATOM 2295 O O . ALA A 1 325 ? -28.875 25.719 7.543 1 92.94 325 ALA A O 1
ATOM 2296 N N . ALA A 1 326 ? -29.156 27.797 8.32 1 89.88 326 ALA A N 1
ATOM 2297 C CA . ALA A 1 326 ? -30.609 27.656 8.281 1 89.88 326 ALA A CA 1
ATOM 2298 C C . ALA A 1 326 ? -31.141 27.719 6.848 1 89.88 326 ALA A C 1
ATOM 2300 O O . ALA A 1 326 ? -32.094 27.031 6.504 1 89.88 326 ALA A O 1
ATOM 2301 N N . ASP A 1 327 ? -30.516 28.609 6.09 1 92.06 327 ASP A N 1
ATOM 2302 C CA . ASP A 1 327 ? -30.938 28.75 4.699 1 92.06 327 ASP A CA 1
ATOM 2303 C C . ASP A 1 327 ? -29.75 29.141 3.809 1 92.06 327 ASP A C 1
ATOM 2305 O O . ASP A 1 327 ? -28.625 29.234 4.277 1 92.06 327 ASP A O 1
ATOM 2309 N N . GLN A 1 328 ? -30.078 29.344 2.6 1 94.44 328 GLN A N 1
ATOM 2310 C CA . GLN A 1 328 ? -29.047 29.547 1.598 1 94.44 328 GLN A CA 1
ATOM 2311 C C . GLN A 1 328 ? -28.328 30.875 1.811 1 94.44 328 GLN A C 1
ATOM 2313 O O . GLN A 1 328 ? -27.109 30.969 1.635 1 94.44 328 GLN A O 1
ATOM 2318 N N . GLU A 1 329 ? -29.016 31.859 2.15 1 95 329 GLU A N 1
ATOM 2319 C CA . GLU A 1 329 ? -28.422 33.188 2.371 1 95 329 GLU A CA 1
ATOM 2320 C C . GLU A 1 329 ? -27.469 33.156 3.559 1 95 329 GLU A C 1
ATOM 2322 O O . GLU A 1 329 ? -26.359 33.656 3.467 1 95 329 GLU A O 1
ATOM 2327 N N . ALA A 1 330 ? -27.969 32.562 4.598 1 96.38 330 ALA A N 1
ATOM 2328 C CA . ALA A 1 330 ? -27.125 32.469 5.793 1 96.38 330 ALA A CA 1
ATOM 2329 C C . ALA A 1 330 ? -25.891 31.609 5.516 1 96.38 330 ALA A C 1
ATOM 2331 O O . ALA A 1 330 ? -24.797 31.891 6.031 1 96.38 330 ALA A O 1
ATOM 2332 N N . ALA A 1 331 ? -26.062 30.641 4.75 1 97.06 331 ALA A N 1
ATOM 2333 C CA . ALA A 1 331 ? -24.953 29.766 4.398 1 97.06 331 ALA A CA 1
ATOM 2334 C C . ALA A 1 331 ? -23.891 30.5 3.578 1 97.06 331 ALA A C 1
ATOM 2336 O O . ALA A 1 331 ? -22.688 30.344 3.803 1 97.06 331 ALA A O 1
ATOM 2337 N N . THR A 1 332 ? -24.375 31.266 2.688 1 96.81 332 THR A N 1
ATOM 2338 C CA . THR A 1 332 ? -23.469 32.031 1.821 1 96.81 332 THR A CA 1
ATOM 2339 C C . THR A 1 332 ? -22.703 33.062 2.623 1 96.81 332 THR A C 1
ATOM 2341 O O . THR A 1 332 ? -21.516 33.25 2.414 1 96.81 332 THR A O 1
ATOM 2344 N N . GLU A 1 333 ? -23.391 33.656 3.506 1 96.31 333 GLU A N 1
ATOM 2345 C CA . GLU A 1 333 ? -22.75 34.656 4.359 1 96.31 333 GLU A CA 1
ATOM 2346 C C . GLU A 1 333 ? -21.703 34.031 5.273 1 96.31 333 GLU A C 1
ATOM 2348 O O . GLU A 1 333 ? -20.625 34.562 5.465 1 96.31 333 GLU A O 1
ATOM 2353 N N . ARG A 1 334 ? -22.078 32.938 5.816 1 97.06 334 ARG A N 1
ATOM 2354 C CA . ARG A 1 334 ? -21.156 32.219 6.695 1 97.06 334 ARG A CA 1
ATOM 2355 C C . ARG A 1 334 ? -19.906 31.812 5.949 1 97.06 334 ARG A C 1
ATOM 2357 O O . ARG A 1 334 ? -18.797 31.953 6.461 1 97.06 334 ARG A O 1
ATOM 2364 N N . LEU A 1 335 ? -20.047 31.312 4.75 1 97.69 335 LEU A N 1
ATOM 2365 C CA . LEU A 1 335 ? -18.906 30.906 3.939 1 97.69 335 LEU A CA 1
ATOM 2366 C C . LEU A 1 335 ? -18 32.094 3.627 1 97.69 335 LEU A C 1
ATOM 2368 O O . LEU A 1 335 ? -16.781 32.031 3.771 1 97.69 335 LEU A O 1
ATOM 2372 N N . GLY A 1 336 ? -18.594 33.188 3.252 1 96.44 336 GLY A N 1
ATOM 2373 C CA . GLY A 1 336 ? -17.828 34.375 2.961 1 96.44 336 GLY A CA 1
ATOM 2374 C C . GLY A 1 336 ? -17.062 34.906 4.16 1 96.44 336 GLY A C 1
ATOM 2375 O O . GLY A 1 336 ? -15.898 35.281 4.039 1 96.44 336 GLY A O 1
ATOM 2376 N N . ALA A 1 337 ? -17.734 34.938 5.285 1 96.62 337 ALA A N 1
ATOM 2377 C CA . ALA A 1 337 ? -17.094 35.406 6.516 1 96.62 337 ALA A CA 1
ATOM 2378 C C . ALA A 1 337 ? -15.898 34.531 6.883 1 96.62 337 ALA A C 1
ATOM 2380 O O . ALA A 1 337 ? -14.867 35.062 7.312 1 96.62 337 ALA A O 1
ATOM 2381 N N . GLN A 1 338 ? -16.078 33.281 6.738 1 95.56 338 GLN A N 1
ATOM 2382 C CA . GLN A 1 338 ? -15.008 32.344 7.09 1 95.56 338 GLN A CA 1
ATOM 2383 C C . GLN A 1 338 ? -13.836 32.469 6.121 1 95.56 338 GLN A C 1
ATOM 2385 O O . GLN A 1 338 ? -12.672 32.438 6.539 1 95.56 338 GLN A O 1
ATOM 2390 N N . LEU A 1 339 ? -14.094 32.594 4.887 1 96.31 339 LEU A N 1
ATOM 2391 C CA . LEU A 1 339 ? -13.023 32.781 3.91 1 96.31 339 LEU A CA 1
ATOM 2392 C C . LEU A 1 339 ? -12.234 34.031 4.184 1 96.31 339 LEU A C 1
ATOM 2394 O O . LEU A 1 339 ? -11 34.031 4.125 1 96.31 339 LEU A O 1
ATOM 2398 N N . ARG A 1 340 ? -12.922 35.062 4.582 1 94.69 340 ARG A N 1
ATOM 2399 C CA . ARG A 1 340 ? -12.258 36.344 4.898 1 94.69 340 ARG A CA 1
ATOM 2400 C C . ARG A 1 340 ? -11.383 36.188 6.141 1 94.69 340 ARG A C 1
ATOM 2402 O O . ARG A 1 340 ? -10.312 36.812 6.219 1 94.69 340 ARG A O 1
ATOM 2409 N N . SER A 1 341 ? -11.875 35.406 7.07 1 93.31 341 SER A N 1
ATOM 2410 C CA . SER A 1 341 ? -11.117 35.219 8.305 1 93.31 341 SER A CA 1
ATOM 2411 C C . SER A 1 341 ? -9.781 34.531 8.039 1 93.31 341 SER A C 1
ATOM 2413 O O . SER A 1 341 ? -8.82 34.75 8.781 1 93.31 341 SER A O 1
ATOM 2415 N N . TYR A 1 342 ? -9.672 33.781 6.98 1 94.69 342 TYR A N 1
ATOM 2416 C CA . TYR A 1 342 ? -8.438 33.094 6.602 1 94.69 342 TYR A CA 1
ATOM 2417 C C . TYR A 1 342 ? -7.699 33.875 5.516 1 94.69 342 TYR A C 1
ATOM 2419 O O . TYR A 1 342 ? -6.805 33.344 4.855 1 94.69 342 TYR A O 1
ATOM 2427 N N . ARG A 1 343 ? -8.141 35.094 5.289 1 92.88 343 ARG A N 1
ATOM 2428 C CA . ARG A 1 343 ? -7.523 36 4.32 1 92.88 343 ARG A CA 1
ATOM 2429 C C . ARG A 1 343 ? -7.633 35.438 2.906 1 92.88 343 ARG A C 1
ATOM 2431 O O . ARG A 1 343 ? -6.68 35.531 2.127 1 92.88 343 ARG A O 1
ATOM 2438 N N . LEU A 1 344 ? -8.703 34.781 2.635 1 94.44 344 LEU A N 1
ATOM 2439 C CA . LEU A 1 344 ? -9.008 34.281 1.305 1 94.44 344 LEU A CA 1
ATOM 2440 C C . LEU A 1 344 ? -10.016 35.188 0.594 1 94.44 344 LEU A C 1
ATOM 2442 O O . LEU A 1 344 ? -10.859 35.781 1.239 1 94.44 344 LEU A O 1
ATOM 2446 N N . PRO A 1 345 ? -9.859 35.219 -0.704 1 91.69 345 PRO A N 1
ATOM 2447 C CA . PRO A 1 345 ? -10.75 36.125 -1.446 1 91.69 345 PRO A CA 1
ATOM 2448 C C . PRO A 1 345 ? -12.195 35.656 -1.479 1 91.69 345 PRO A C 1
ATOM 2450 O O . PRO A 1 345 ? -12.438 34.438 -1.58 1 91.69 345 PRO A O 1
ATOM 2453 N N . TRP A 1 346 ? -13.109 36.531 -1.307 1 93.88 346 TRP A N 1
ATOM 2454 C CA . TRP A 1 346 ? -14.539 36.312 -1.5 1 93.88 346 TRP A CA 1
ATOM 2455 C C . TRP A 1 346 ? -15.109 37.344 -2.469 1 93.88 346 TRP A C 1
ATOM 2457 O O . TRP A 1 346 ? -15.75 38.312 -2.051 1 93.88 346 TRP A O 1
ATOM 2467 N N . SER A 1 347 ? -14.859 37.125 -3.773 1 91.12 347 SER A N 1
ATOM 2468 C CA . SER A 1 347 ? -15.211 38.031 -4.848 1 91.12 347 SER A CA 1
ATOM 2469 C C . SER A 1 347 ? -16.391 37.531 -5.652 1 91.12 347 SER A C 1
ATOM 2471 O O . SER A 1 347 ? -16.859 36.406 -5.434 1 91.12 347 SER A O 1
ATOM 2473 N N . SER A 1 348 ? -16.844 38.375 -6.531 1 90.31 348 SER A N 1
ATOM 2474 C CA . SER A 1 348 ? -17.938 38 -7.422 1 90.31 348 SER A CA 1
ATOM 2475 C C . SER A 1 348 ? -17.516 36.844 -8.352 1 90.31 348 SER A C 1
ATOM 2477 O O . SER A 1 348 ? -18.328 36 -8.711 1 90.31 348 SER A O 1
ATOM 2479 N N . GLU A 1 349 ? -16.266 36.812 -8.688 1 88.5 349 GLU A N 1
ATOM 2480 C CA . GLU A 1 349 ? -15.75 35.75 -9.539 1 88.5 349 GLU A CA 1
ATOM 2481 C C . GLU A 1 349 ? -15.789 34.406 -8.828 1 88.5 349 GLU A C 1
ATOM 2483 O O . GLU A 1 349 ? -16.109 33.375 -9.438 1 88.5 349 GLU A O 1
ATOM 2488 N N . VAL A 1 350 ? -15.484 34.375 -7.547 1 92.5 350 VAL A N 1
ATOM 2489 C CA . VAL A 1 350 ? -15.555 33.156 -6.734 1 92.5 350 VAL A CA 1
ATOM 2490 C C . VAL A 1 350 ? -17 32.688 -6.609 1 92.5 350 VAL A C 1
ATOM 2492 O O . VAL A 1 350 ? -17.297 31.516 -6.809 1 92.5 350 VAL A O 1
ATOM 2495 N N . ARG A 1 351 ? -17.922 33.594 -6.418 1 93.31 351 ARG A N 1
ATOM 2496 C CA . ARG A 1 351 ? -19.328 33.281 -6.16 1 93.31 351 ARG A CA 1
ATOM 2497 C C . ARG A 1 351 ? -20 32.719 -7.41 1 93.31 351 ARG A C 1
ATOM 2499 O O . ARG A 1 351 ? -20.906 31.875 -7.309 1 93.31 351 ARG A O 1
ATOM 2506 N N . ARG A 1 352 ? -19.531 33.094 -8.547 1 93 352 ARG A N 1
ATOM 2507 C CA . ARG A 1 352 ? -20.141 32.656 -9.797 1 93 352 ARG A CA 1
ATOM 2508 C C . ARG A 1 352 ? -19.922 31.156 -10.016 1 93 352 ARG A C 1
ATOM 2510 O O . ARG A 1 352 ? -20.75 30.5 -10.648 1 93 352 ARG A O 1
ATOM 2517 N N . ARG A 1 353 ? -18.891 30.625 -9.5 1 96.31 353 ARG A N 1
ATOM 2518 C CA . ARG A 1 353 ? -18.562 29.219 -9.773 1 96.31 353 ARG A CA 1
ATOM 2519 C C . ARG A 1 353 ? -18.828 28.344 -8.555 1 96.31 353 ARG A C 1
ATOM 2521 O O . ARG A 1 353 ? -18.344 27.219 -8.484 1 96.31 353 ARG A O 1
ATOM 2528 N N . ILE A 1 354 ? -19.609 28.891 -7.586 1 97.44 354 ILE A N 1
ATOM 2529 C CA . ILE A 1 354 ? -19.922 28.078 -6.41 1 97.44 354 ILE A CA 1
ATOM 2530 C C . ILE A 1 354 ? -21.422 28.047 -6.188 1 97.44 354 ILE A C 1
ATOM 2532 O O . ILE A 1 354 ? -22.125 29 -6.543 1 97.44 354 ILE A O 1
ATOM 2536 N N . THR A 1 355 ? -21.953 26.969 -5.766 1 97.75 355 THR A N 1
ATOM 2537 C CA . THR A 1 355 ? -23.297 26.828 -5.227 1 97.75 355 THR A CA 1
ATOM 2538 C C . THR A 1 355 ? -23.25 26.422 -3.756 1 97.75 355 THR A C 1
ATOM 2540 O O . THR A 1 355 ? -22.719 25.375 -3.408 1 97.75 355 THR A O 1
ATOM 2543 N N . VAL A 1 356 ? -23.766 27.297 -2.918 1 97.81 356 VAL A N 1
ATOM 2544 C CA . VAL A 1 356 ? -23.766 27.016 -1.487 1 97.81 356 VAL A CA 1
ATOM 2545 C C . VAL A 1 356 ? -25.031 26.25 -1.11 1 97.81 356 VAL A C 1
ATOM 2547 O O . VAL A 1 356 ? -26.141 26.703 -1.398 1 97.81 356 VAL A O 1
ATOM 2550 N N . LEU A 1 357 ? -24.844 25.094 -0.478 1 97.44 357 LEU A N 1
ATOM 2551 C CA . LEU A 1 357 ? -25.953 24.219 -0.078 1 97.44 357 LEU A CA 1
ATOM 2552 C C . LEU A 1 357 ? -26.062 24.156 1.441 1 97.44 357 LEU A C 1
ATOM 2554 O O . LEU A 1 357 ? -25.172 23.625 2.109 1 97.44 357 LEU A O 1
ATOM 2558 N N . PRO A 1 358 ? -27.188 24.766 1.974 1 96.75 358 PRO A N 1
ATOM 2559 C CA . PRO A 1 358 ? -27.375 24.547 3.408 1 96.75 358 PRO A CA 1
ATOM 2560 C C . PRO A 1 358 ? -27.594 23.078 3.754 1 96.75 358 PRO A C 1
ATOM 2562 O O . PRO A 1 358 ? -28.484 22.438 3.199 1 96.75 358 PRO A O 1
ATOM 2565 N N . GLY A 1 359 ? -26.703 22.516 4.555 1 95.88 359 GLY A N 1
ATOM 2566 C CA . GLY A 1 359 ? -26.781 21.125 4.957 1 95.88 359 GLY A CA 1
ATOM 2567 C C . GLY A 1 359 ? -25.891 20.797 6.141 1 95.88 359 GLY A C 1
ATOM 2568 O O . GLY A 1 359 ? -25.297 21.703 6.75 1 95.88 359 GLY A O 1
ATOM 2569 N N . ASP A 1 360 ? -25.984 19.578 6.562 1 94.06 360 ASP A N 1
ATOM 2570 C CA . ASP A 1 360 ? -25.234 19.078 7.715 1 94.06 360 ASP A CA 1
ATOM 2571 C C . ASP A 1 360 ? -24.781 17.641 7.5 1 94.06 360 ASP A C 1
ATOM 2573 O O . ASP A 1 360 ? -25.594 16.734 7.348 1 94.06 360 ASP A O 1
ATOM 2577 N N . ILE A 1 361 ? -23.469 17.453 7.535 1 95.12 361 ILE A N 1
ATOM 2578 C CA . ILE A 1 361 ? -22.875 16.156 7.219 1 95.12 361 ILE A CA 1
ATOM 2579 C C . ILE A 1 361 ? -23.312 15.117 8.25 1 95.12 361 ILE A C 1
ATOM 2581 O O . ILE A 1 361 ? -23.25 13.914 7.996 1 95.12 361 ILE A O 1
ATOM 2585 N N . ARG A 1 362 ? -23.828 15.477 9.453 1 91.38 362 ARG A N 1
ATOM 2586 C CA . ARG A 1 362 ? -24.219 14.586 10.547 1 91.38 362 ARG A CA 1
ATOM 2587 C C . ARG A 1 362 ? -25.625 14.016 10.312 1 91.38 362 ARG A C 1
ATOM 2589 O O . ARG A 1 362 ? -26.031 13.062 10.984 1 91.38 362 ARG A O 1
ATOM 2596 N N . ARG A 1 363 ? -26.219 14.617 9.398 1 91.12 363 ARG A N 1
ATOM 2597 C CA . ARG A 1 363 ? -27.594 14.203 9.141 1 91.12 363 ARG A CA 1
ATOM 2598 C C . ARG A 1 363 ? -27.656 13.242 7.957 1 91.12 363 ARG A C 1
ATOM 2600 O O . ARG A 1 363 ? -26.797 13.273 7.078 1 91.12 363 ARG A O 1
ATOM 2607 N N . PRO A 1 364 ? -28.719 12.391 7.957 1 92.12 364 PRO A N 1
ATOM 2608 C CA . PRO A 1 364 ? -28.906 11.539 6.781 1 92.12 364 PRO A CA 1
ATOM 2609 C C . PRO A 1 364 ? -29.047 12.336 5.488 1 92.12 364 PRO A C 1
ATOM 2611 O O . PRO A 1 364 ? -29.672 13.398 5.48 1 92.12 364 PRO A O 1
ATOM 2614 N N . ARG A 1 365 ? -28.484 11.883 4.547 1 95.88 365 ARG A N 1
ATOM 2615 C CA . ARG A 1 365 ? -28.484 12.516 3.23 1 95.88 365 ARG A CA 1
ATOM 2616 C C . ARG A 1 365 ? -27.984 13.961 3.32 1 95.88 365 ARG A C 1
ATOM 2618 O O . ARG A 1 365 ? -28.516 14.844 2.648 1 95.88 365 ARG A O 1
ATOM 2625 N N . LEU A 1 366 ? -27.156 14.289 4.312 1 96.75 366 LEU A N 1
ATOM 2626 C CA . LEU A 1 366 ? -26.438 15.547 4.504 1 96.75 366 LEU A CA 1
ATOM 2627 C C . LEU A 1 366 ? -27.406 16.656 4.902 1 96.75 366 LEU A C 1
ATOM 2629 O O . LEU A 1 366 ? -27.062 17.844 4.789 1 96.75 366 LEU A O 1
ATOM 2633 N N . GLY A 1 367 ? -28.609 16.25 5.266 1 94.94 367 GLY A N 1
ATOM 2634 C CA . GLY A 1 367 ? -29.609 17.234 5.637 1 94.94 367 GLY A CA 1
ATOM 2635 C C . GLY A 1 367 ? -30.25 17.922 4.441 1 94.94 367 GLY A C 1
ATOM 2636 O O . GLY A 1 367 ? -30.906 18.953 4.59 1 94.94 367 GLY A O 1
ATOM 2637 N N . LEU A 1 368 ? -30.062 17.297 3.283 1 96.44 368 LEU A N 1
ATOM 2638 C CA . LEU A 1 368 ? -30.641 17.844 2.055 1 96.44 368 LEU A CA 1
ATOM 2639 C C . LEU A 1 368 ? -32.031 17.281 1.797 1 96.44 368 LEU A C 1
ATOM 2641 O O . LEU A 1 368 ? -32.406 16.234 2.35 1 96.44 368 LEU A O 1
ATOM 2645 N N . THR A 1 369 ? -32.75 17.984 0.942 1 94.5 369 THR A N 1
ATOM 2646 C CA . THR A 1 369 ? -34.031 17.438 0.502 1 94.5 369 THR A CA 1
ATOM 2647 C C . THR A 1 369 ? -33.812 16.266 -0.446 1 94.5 369 THR A C 1
ATOM 2649 O O . THR A 1 369 ? -32.75 16.109 -1.023 1 94.5 369 THR A O 1
ATOM 2652 N N . GLU A 1 370 ? -34.812 15.484 -0.584 1 95.12 370 GLU A N 1
ATOM 2653 C CA . GLU A 1 370 ? -34.75 14.336 -1.481 1 95.12 370 GLU A CA 1
ATOM 2654 C C . GLU A 1 370 ? -34.469 14.773 -2.912 1 95.12 370 GLU A C 1
ATOM 2656 O O . GLU A 1 370 ? -33.688 14.117 -3.621 1 95.12 370 GLU A O 1
ATOM 2661 N N . GLU A 1 371 ? -35.031 15.836 -3.229 1 95.12 371 GLU A N 1
ATOM 2662 C CA . GLU A 1 371 ? -34.812 16.359 -4.574 1 95.12 371 GLU A CA 1
ATOM 2663 C C . GLU A 1 371 ? -33.375 16.797 -4.773 1 95.12 371 GLU A C 1
ATOM 2665 O O . GLU A 1 371 ? -32.75 16.5 -5.801 1 95.12 371 GLU A O 1
ATOM 2670 N N . GLN A 1 372 ? -32.875 17.516 -3.816 1 95.81 372 GLN A N 1
ATOM 2671 C CA . GLN A 1 372 ? -31.5 17.969 -3.893 1 95.81 372 GLN A CA 1
ATOM 2672 C C . GLN A 1 372 ? -30.531 16.797 -3.92 1 95.81 372 GLN A C 1
ATOM 2674 O O . GLN A 1 372 ? -29.562 16.797 -4.68 1 95.81 372 GLN A O 1
ATOM 2679 N N . TRP A 1 373 ? -30.828 15.82 -3.086 1 96.69 373 TRP A N 1
ATOM 2680 C CA . TRP A 1 373 ? -30 14.625 -3.018 1 96.69 373 TRP A CA 1
ATOM 2681 C C . TRP A 1 373 ? -29.938 13.922 -4.371 1 96.69 373 TRP A C 1
ATOM 2683 O O . TRP A 1 373 ? -28.859 13.57 -4.852 1 96.69 373 TRP A O 1
ATOM 2693 N N . LEU A 1 374 ? -31.062 13.703 -5.023 1 96.44 374 LEU A N 1
ATOM 2694 C CA . LEU A 1 374 ? -31.141 13 -6.301 1 96.44 374 LEU A CA 1
ATOM 2695 C C . LEU A 1 374 ? -30.469 13.805 -7.402 1 96.44 374 LEU A C 1
ATOM 2697 O O . LEU A 1 374 ? -29.797 13.234 -8.266 1 96.44 374 LEU A O 1
ATOM 2701 N N . THR A 1 375 ? -30.688 15.086 -7.293 1 96.56 375 THR A N 1
ATOM 2702 C CA . THR A 1 375 ? -30.031 15.953 -8.273 1 96.56 375 THR A CA 1
ATOM 2703 C C . THR A 1 375 ? -28.516 15.844 -8.18 1 96.56 375 THR A C 1
ATOM 2705 O O . THR A 1 375 ? -27.828 15.688 -9.195 1 96.56 375 THR A O 1
ATOM 2708 N N . LEU A 1 376 ? -28.031 15.938 -6.977 1 97.38 376 LEU A N 1
ATOM 2709 C CA . LEU A 1 376 ? -26.594 15.844 -6.766 1 97.38 376 LEU A CA 1
ATOM 2710 C C . LEU A 1 376 ? -26.062 14.469 -7.172 1 97.38 376 LEU A C 1
ATOM 2712 O O . LEU A 1 376 ? -24.984 14.359 -7.75 1 97.38 376 LEU A O 1
ATOM 2716 N N . ALA A 1 377 ? -26.797 13.453 -6.875 1 97 377 ALA A N 1
ATOM 2717 C CA . ALA A 1 377 ? -26.391 12.078 -7.184 1 97 377 ALA A CA 1
ATOM 2718 C C . ALA A 1 377 ? -26.172 11.898 -8.68 1 97 377 ALA A C 1
ATOM 2720 O O . ALA A 1 377 ? -25.328 11.109 -9.102 1 97 377 ALA A O 1
ATOM 2721 N N . HIS A 1 378 ? -26.859 12.648 -9.445 1 96.06 378 HIS A N 1
ATOM 2722 C CA . HIS A 1 378 ? -26.797 12.461 -10.883 1 96.06 378 HIS A CA 1
ATOM 2723 C C . HIS A 1 378 ? -25.859 13.484 -11.531 1 96.06 378 HIS A C 1
ATOM 2725 O O . HIS A 1 378 ? -25.297 13.227 -12.594 1 96.06 378 HIS A O 1
ATOM 2731 N N . GLU A 1 379 ? -25.688 14.578 -10.875 1 95.88 379 GLU A N 1
ATOM 2732 C CA . GLU A 1 379 ? -24.969 15.672 -11.523 1 95.88 379 GLU A CA 1
ATOM 2733 C C . GLU A 1 379 ? -23.5 15.672 -11.109 1 95.88 379 GLU A C 1
ATOM 2735 O O . GLU A 1 379 ? -22.625 16.031 -11.906 1 95.88 379 GLU A O 1
ATOM 2740 N N . LEU A 1 380 ? -23.219 15.297 -9.945 1 97.69 380 LEU A N 1
ATOM 2741 C CA . LEU A 1 380 ? -21.844 15.359 -9.453 1 97.69 380 LEU A CA 1
ATOM 2742 C C . LEU A 1 380 ? -20.969 14.328 -10.148 1 97.69 380 LEU A C 1
ATOM 2744 O O . LEU A 1 380 ? -21.438 13.234 -10.477 1 97.69 380 LEU A O 1
ATOM 2748 N N . ASP A 1 381 ? -19.734 14.719 -10.336 1 97.12 381 ASP A N 1
ATOM 2749 C CA . ASP A 1 381 ? -18.781 13.758 -10.867 1 97.12 381 ASP A CA 1
ATOM 2750 C C . ASP A 1 381 ? -17.594 13.586 -9.93 1 97.12 381 ASP A C 1
ATOM 2752 O O . ASP A 1 381 ? -16.656 12.844 -10.227 1 97.12 381 ASP A O 1
ATOM 2756 N N . SER A 1 382 ? -17.656 14.281 -8.805 1 98.31 382 SER A N 1
ATOM 2757 C CA . SER A 1 382 ? -16.625 14.117 -7.781 1 98.31 382 SER A CA 1
ATOM 2758 C C . SER A 1 382 ? -17.141 14.562 -6.414 1 98.31 382 SER A C 1
ATOM 2760 O O . SER A 1 382 ? -17.922 15.508 -6.312 1 98.31 382 SER A O 1
ATOM 2762 N N . VAL A 1 383 ? -16.734 13.883 -5.359 1 98.75 383 VAL A N 1
ATOM 2763 C CA . VAL A 1 383 ? -17.047 14.242 -3.98 1 98.75 383 VAL A CA 1
ATOM 2764 C C . VAL A 1 383 ? -15.75 14.414 -3.189 1 98.75 383 VAL A C 1
ATOM 2766 O O . VAL A 1 383 ? -14.906 13.516 -3.176 1 98.75 383 VAL A O 1
ATOM 2769 N N . VAL A 1 384 ? -15.57 15.578 -2.564 1 98.81 384 VAL A N 1
ATOM 2770 C CA . VAL A 1 384 ? -14.406 15.867 -1.737 1 98.81 384 VAL A CA 1
ATOM 2771 C C . VAL A 1 384 ? -14.844 16.094 -0.292 1 98.81 384 VAL A C 1
ATOM 2773 O O . VAL A 1 384 ? -15.5 17.094 0.012 1 98.81 384 VAL A O 1
ATOM 2776 N N . GLY A 1 385 ? -14.453 15.156 0.602 1 98.75 385 GLY A N 1
ATOM 2777 C CA . GLY A 1 385 ? -14.828 15.227 2.006 1 98.75 385 GLY A CA 1
ATOM 2778 C C . GLY A 1 385 ? -13.719 15.773 2.891 1 98.75 385 GLY A C 1
ATOM 2779 O O . GLY A 1 385 ? -12.836 15.031 3.322 1 98.75 385 GLY A O 1
ATOM 2780 N N . VAL A 1 386 ? -13.844 17.062 3.338 1 98.44 386 VAL A N 1
ATOM 2781 C CA . VAL A 1 386 ? -12.867 17.703 4.211 1 98.44 386 VAL A CA 1
ATOM 2782 C C . VAL A 1 386 ? -13.469 17.891 5.605 1 98.44 386 VAL A C 1
ATOM 2784 O O . VAL A 1 386 ? -12.734 17.984 6.594 1 98.44 386 VAL A O 1
ATOM 2787 N N . ALA A 1 387 ? -14.773 17.922 5.691 1 96.88 387 ALA A N 1
ATOM 2788 C CA . ALA A 1 387 ? -15.477 18.203 6.941 1 96.88 387 ALA A CA 1
ATOM 2789 C C . ALA A 1 387 ? -15.133 17.172 8.008 1 96.88 387 ALA A C 1
ATOM 2791 O O . ALA A 1 387 ? -15.109 15.969 7.727 1 96.88 387 ALA A O 1
ATOM 2792 N N . ALA A 1 388 ? -14.781 17.656 9.117 1 93.94 388 ALA A N 1
ATOM 2793 C CA . ALA A 1 388 ? -14.531 16.828 10.281 1 93.94 388 ALA A CA 1
ATOM 2794 C C . ALA A 1 388 ? -14.664 17.625 11.57 1 93.94 388 ALA A C 1
ATOM 2796 O O . ALA A 1 388 ? -14.352 18.828 11.602 1 93.94 388 ALA A O 1
ATOM 2797 N N . ALA A 1 389 ? -15.195 17.016 12.562 1 90.69 389 ALA A N 1
ATOM 2798 C CA . ALA A 1 389 ? -15.078 17.578 13.914 1 90.69 389 ALA A CA 1
ATOM 2799 C C . ALA A 1 389 ? -13.695 17.297 14.5 1 90.69 389 ALA A C 1
ATOM 2801 O O . ALA A 1 389 ? -13.328 16.141 14.719 1 90.69 389 ALA A O 1
ATOM 2802 N N . VAL A 1 390 ? -12.977 18.359 14.586 1 90 390 VAL A N 1
ATOM 2803 C CA . VAL A 1 390 ? -11.633 18.219 15.148 1 90 390 VAL A CA 1
ATOM 2804 C C . VAL A 1 390 ? -11.641 18.672 16.609 1 90 390 VAL A C 1
ATOM 2806 O O . VAL A 1 390 ? -11.547 19.859 16.891 1 90 390 VAL A O 1
ATOM 2809 N N . ASP A 1 391 ? -11.797 17.75 17.484 1 86.44 391 ASP A N 1
ATOM 2810 C CA . ASP A 1 391 ? -11.797 17.953 18.938 1 86.44 391 ASP A CA 1
ATOM 2811 C C . ASP A 1 391 ? -11.07 16.812 19.641 1 86.44 391 ASP A C 1
ATOM 2813 O O . ASP A 1 391 ? -11.5 15.664 19.578 1 86.44 391 ASP A O 1
ATOM 2817 N N . PHE A 1 392 ? -10.039 17.172 20.297 1 87.5 392 PHE A N 1
ATOM 2818 C CA . PHE A 1 392 ? -9.164 16.156 20.875 1 87.5 392 PHE A CA 1
ATOM 2819 C C . PHE A 1 392 ? -9.648 15.734 22.25 1 87.5 392 PHE A C 1
ATOM 2821 O O . PHE A 1 392 ? -9.133 14.781 22.828 1 87.5 392 PHE A O 1
ATOM 2828 N N . LEU A 1 393 ? -10.656 16.438 22.75 1 82.44 393 LEU A N 1
ATOM 2829 C CA . LEU A 1 393 ? -11.188 16.109 24.078 1 82.44 393 LEU A CA 1
ATOM 2830 C C . LEU A 1 393 ? -12.383 15.18 23.953 1 82.44 393 LEU A C 1
ATOM 2832 O O . LEU A 1 393 ? -12.656 14.398 24.875 1 82.44 393 LEU A O 1
ATOM 2836 N N . ARG A 1 394 ? -13.047 15.227 22.828 1 85.69 394 ARG A N 1
ATOM 2837 C CA . ARG A 1 394 ? -14.281 14.461 22.641 1 85.69 394 ARG A CA 1
ATOM 2838 C C . ARG A 1 394 ? -13.969 13 22.344 1 85.69 394 ARG A C 1
ATOM 2840 O O . ARG A 1 394 ? -12.969 12.688 21.703 1 85.69 394 ARG A O 1
ATOM 2847 N N . GLY A 1 395 ? -14.867 12.148 22.859 1 87.44 395 GLY A N 1
ATOM 2848 C CA . GLY A 1 395 ? -14.734 10.719 22.625 1 87.44 395 GLY A CA 1
ATOM 2849 C C . GLY A 1 395 ? -15.305 10.281 21.281 1 87.44 395 GLY A C 1
ATOM 2850 O O . GLY A 1 395 ? -15.859 11.094 20.547 1 87.44 395 GLY A O 1
ATOM 2851 N N . TYR A 1 396 ? -15.148 9.031 21.031 1 93 396 TYR A N 1
ATOM 2852 C CA . TYR A 1 396 ? -15.586 8.469 19.766 1 93 396 TYR A CA 1
ATOM 2853 C C . TYR A 1 396 ? -17.078 8.664 19.562 1 93 396 TYR A C 1
ATOM 2855 O O . TYR A 1 396 ? -17.516 9.047 18.469 1 93 396 TYR A O 1
ATOM 2863 N N . GLN A 1 397 ? -17.828 8.398 20.531 1 86.62 397 GLN A N 1
ATOM 2864 C CA . GLN A 1 397 ? -19.281 8.453 20.453 1 86.62 397 GLN A CA 1
ATOM 2865 C C . GLN A 1 397 ? -19.766 9.852 20.047 1 86.62 397 GLN A C 1
ATOM 2867 O O . GLN A 1 397 ? -20.75 9.992 19.328 1 86.62 397 GLN A O 1
ATOM 2872 N N . SER A 1 398 ? -19.031 10.758 20.484 1 84.31 398 SER A N 1
ATOM 2873 C CA . SER A 1 398 ? -19.375 12.148 20.203 1 84.31 398 SER A CA 1
ATOM 2874 C C . SER A 1 398 ? -18.938 12.539 18.797 1 84.31 398 SER A C 1
ATOM 2876 O O . SER A 1 398 ? -19.609 13.336 18.125 1 84.31 398 SER A O 1
ATOM 2878 N N . LEU A 1 399 ? -17.859 11.953 18.328 1 92.5 399 LEU A N 1
ATOM 2879 C CA . LEU A 1 399 ? -17.266 12.406 17.078 1 92.5 399 LEU A CA 1
ATOM 2880 C C . LEU A 1 399 ? -17.75 11.562 15.906 1 92.5 399 LEU A C 1
ATOM 2882 O O . LEU A 1 399 ? -17.609 11.969 14.75 1 92.5 399 LEU A O 1
ATOM 2886 N N . ARG A 1 400 ? -18.344 10.406 16.141 1 94 400 ARG A N 1
ATOM 2887 C CA . ARG A 1 400 ? -18.641 9.438 15.086 1 94 400 ARG A CA 1
ATOM 2888 C C . ARG A 1 400 ? -19.672 9.977 14.109 1 94 400 ARG A C 1
ATOM 2890 O O . ARG A 1 400 ? -19.625 9.672 12.914 1 94 400 ARG A O 1
ATOM 2897 N N . SER A 1 401 ? -20.594 10.82 14.562 1 91.44 401 SER A N 1
ATOM 2898 C CA . SER A 1 401 ? -21.656 11.312 13.68 1 91.44 401 SER A CA 1
ATOM 2899 C C . SER A 1 401 ? -21.078 12.148 12.539 1 91.44 401 SER A C 1
ATOM 2901 O O . SER A 1 401 ? -21.484 11.984 11.383 1 91.44 401 SER A O 1
ATOM 2903 N N . SER A 1 402 ? -20.141 12.953 12.859 1 93.75 402 SER A N 1
ATOM 2904 C CA . SER A 1 402 ? -19.516 13.812 11.859 1 93.75 402 SER A CA 1
ATOM 2905 C C . SER A 1 402 ? -18.422 13.078 11.102 1 93.75 402 SER A C 1
ATOM 2907 O O . SER A 1 402 ? -18.422 13.039 9.867 1 93.75 402 SER A O 1
ATOM 2909 N N . ASN A 1 403 ? -17.562 12.438 11.812 1 96.88 403 ASN A N 1
ATOM 2910 C CA . ASN A 1 403 ? -16.312 11.969 11.219 1 96.88 403 ASN A CA 1
ATOM 2911 C C . ASN A 1 403 ? -16.484 10.617 10.531 1 96.88 403 ASN A C 1
ATOM 2913 O O . ASN A 1 403 ? -15.758 10.297 9.594 1 96.88 403 ASN A O 1
ATOM 2917 N N . VAL A 1 404 ? -17.453 9.781 11.016 1 97.75 404 VAL A N 1
ATOM 2918 C CA . VAL A 1 404 ? -17.562 8.422 10.484 1 97.75 404 VAL A CA 1
ATOM 2919 C C . VAL A 1 404 ? -18.859 8.289 9.695 1 97.75 404 VAL A C 1
ATOM 2921 O O . VAL A 1 404 ? -18.844 8.039 8.484 1 97.75 404 VAL A O 1
ATOM 2924 N N . LEU A 1 405 ? -19.984 8.562 10.344 1 96.75 405 LEU A N 1
ATOM 2925 C CA . LEU A 1 405 ? -21.281 8.422 9.672 1 96.75 405 LEU A CA 1
ATOM 2926 C C . LEU A 1 405 ? -21.406 9.43 8.539 1 96.75 405 LEU A C 1
ATOM 2928 O O . LEU A 1 405 ? -21.969 9.117 7.484 1 96.75 405 LEU A O 1
ATOM 2932 N N . GLY A 1 406 ? -20.938 10.656 8.828 1 97.56 406 GLY A N 1
ATOM 2933 C CA . GLY A 1 406 ? -20.922 11.648 7.762 1 97.56 406 GLY A CA 1
ATOM 2934 C C . GLY A 1 406 ? -20.125 11.203 6.551 1 97.56 406 GLY A C 1
ATOM 2935 O O . GLY A 1 406 ? -20.547 11.398 5.41 1 97.56 406 GLY A O 1
ATOM 2936 N N . THR A 1 407 ? -18.984 10.617 6.809 1 98 407 THR A N 1
ATOM 2937 C CA . THR A 1 407 ? -18.141 10.094 5.746 1 98 407 THR A CA 1
ATOM 2938 C C . THR A 1 407 ? -18.844 8.961 4.996 1 98 407 THR A C 1
ATOM 2940 O O . THR A 1 407 ? -18.734 8.875 3.771 1 98 407 THR A O 1
ATOM 2943 N N . LEU A 1 408 ? -19.531 8.094 5.699 1 97.62 408 LEU A N 1
ATOM 2944 C CA . LEU A 1 408 ? -20.281 7.004 5.078 1 97.62 408 LEU A CA 1
ATOM 2945 C C . LEU A 1 408 ? -21.422 7.547 4.223 1 97.62 408 LEU A C 1
ATOM 2947 O O . LEU A 1 408 ? -21.75 6.977 3.18 1 97.62 408 LEU A O 1
ATOM 2951 N N . THR A 1 409 ? -22.016 8.648 4.664 1 97.75 409 THR A N 1
ATOM 2952 C CA . THR A 1 409 ? -23.062 9.297 3.871 1 97.75 409 THR A CA 1
ATOM 2953 C C . THR A 1 409 ? -22.484 9.828 2.561 1 97.75 409 THR A C 1
ATOM 2955 O O . THR A 1 409 ? -23.141 9.742 1.515 1 97.75 409 THR A O 1
ATOM 2958 N N . LEU A 1 410 ? -21.328 10.383 2.627 1 98.44 410 LEU A N 1
ATOM 2959 C CA . LEU A 1 410 ? -20.672 10.836 1.408 1 98.44 410 LEU A CA 1
ATOM 2960 C C . LEU A 1 410 ? -20.391 9.664 0.474 1 98.44 410 LEU A C 1
ATOM 2962 O O . LEU A 1 410 ? -20.516 9.797 -0.746 1 98.44 410 LEU A O 1
ATOM 2966 N N . ALA A 1 411 ? -19.984 8.539 1.065 1 98.06 411 ALA A N 1
ATOM 2967 C CA . ALA A 1 411 ? -19.766 7.336 0.268 1 98.06 411 ALA A CA 1
ATOM 2968 C C . ALA A 1 411 ? -21.062 6.887 -0.406 1 98.06 411 ALA A C 1
ATOM 2970 O O . ALA A 1 411 ? -21.047 6.461 -1.563 1 98.06 411 ALA A O 1
ATOM 2971 N N . GLU A 1 412 ? -22.125 6.984 0.304 1 97.12 412 GLU A N 1
ATOM 2972 C CA . GLU A 1 412 ? -23.438 6.652 -0.248 1 97.12 412 GLU A CA 1
ATOM 2973 C C . GLU A 1 412 ? -23.781 7.547 -1.438 1 97.12 412 GLU A C 1
ATOM 2975 O O . GLU A 1 412 ? -24.25 7.066 -2.467 1 97.12 412 GLU A O 1
ATOM 2980 N N . LEU A 1 413 ? -23.469 8.781 -1.262 1 97.62 413 LEU A N 1
ATOM 2981 C CA . LEU A 1 413 ? -23.734 9.727 -2.342 1 97.62 413 LEU A CA 1
ATOM 2982 C C . LEU A 1 413 ? -22.859 9.406 -3.559 1 97.62 413 LEU A C 1
ATOM 2984 O O . LEU A 1 413 ? -23.344 9.461 -4.695 1 97.62 413 LEU A O 1
ATOM 2988 N N . ALA A 1 414 ? -21.641 9.117 -3.322 1 97.69 414 ALA A N 1
ATOM 2989 C CA . ALA A 1 414 ? -20.703 8.82 -4.402 1 97.69 414 ALA A CA 1
ATOM 2990 C C . ALA A 1 414 ? -21.125 7.57 -5.168 1 97.69 414 ALA A C 1
ATOM 2992 O O . ALA A 1 414 ? -20.844 7.449 -6.363 1 97.69 414 ALA A O 1
ATOM 2993 N N . ALA A 1 415 ? -21.781 6.652 -4.48 1 94.62 415 ALA A N 1
ATOM 2994 C CA . ALA A 1 415 ? -22.203 5.387 -5.082 1 94.62 415 ALA A CA 1
ATOM 2995 C C . ALA A 1 415 ? -23.578 5.512 -5.727 1 94.62 415 ALA A C 1
ATOM 2997 O O . ALA A 1 415 ? -24.016 4.609 -6.449 1 94.62 415 ALA A O 1
ATOM 2998 N N . ALA A 1 416 ? -24.234 6.621 -5.477 1 93.69 416 ALA A N 1
ATOM 2999 C CA . ALA A 1 416 ? -25.609 6.801 -5.961 1 93.69 416 ALA A CA 1
ATOM 3000 C C . ALA A 1 416 ? -25.625 7.484 -7.324 1 93.69 416 ALA A C 1
ATOM 3002 O O . ALA A 1 416 ? -24.922 8.484 -7.535 1 93.69 416 ALA A O 1
ATOM 3003 N N . GLY A 1 417 ? -26.391 6.934 -8.258 1 93.06 417 GLY A N 1
ATOM 3004 C CA . GLY A 1 417 ? -26.484 7.527 -9.586 1 93.06 417 GLY A CA 1
ATOM 3005 C C . GLY A 1 417 ? -25.234 7.309 -10.422 1 93.06 417 GLY A C 1
ATOM 3006 O O . GLY A 1 417 ? -24.766 6.176 -10.562 1 93.06 417 GLY A O 1
ATOM 3007 N N . ARG A 1 418 ? -24.781 8.445 -10.836 1 92.56 418 ARG A N 1
ATOM 3008 C CA . ARG A 1 418 ? -23.531 8.391 -11.586 1 92.56 418 ARG A CA 1
ATOM 3009 C C . ARG A 1 418 ? -22.359 8.047 -10.68 1 92.56 418 ARG A C 1
ATOM 3011 O O . ARG A 1 418 ? -22.188 8.664 -9.625 1 92.56 418 ARG A O 1
ATOM 3018 N N . PRO A 1 419 ? -21.594 7.016 -11.117 1 92.5 419 PRO A N 1
ATOM 3019 C CA . PRO A 1 419 ? -20.422 6.719 -10.289 1 92.5 419 PRO A CA 1
ATOM 3020 C C . PRO A 1 419 ? -19.422 7.875 -10.242 1 92.5 419 PRO A C 1
ATOM 3022 O O . PRO A 1 419 ? -19.141 8.5 -11.273 1 92.5 419 PRO A O 1
ATOM 3025 N N . LYS A 1 420 ? -18.984 8.203 -9.141 1 96.12 420 LYS A N 1
ATOM 3026 C CA . LYS A 1 420 ? -18.031 9.289 -8.977 1 96.12 420 LYS A CA 1
ATOM 3027 C C . LYS A 1 420 ? -17.031 8.969 -7.867 1 96.12 420 LYS A C 1
ATOM 3029 O O . LYS A 1 420 ? -17.344 8.219 -6.938 1 96.12 420 LYS A O 1
ATOM 3034 N N . PRO A 1 421 ? -15.805 9.477 -8 1 97.69 421 PRO A N 1
ATOM 3035 C CA . PRO A 1 421 ? -14.797 9.234 -6.965 1 97.69 421 PRO A CA 1
ATOM 3036 C C . PRO A 1 421 ? -15.062 10.031 -5.688 1 97.69 421 PRO A C 1
ATOM 3038 O O . PRO A 1 421 ? -15.688 11.094 -5.73 1 97.69 421 PRO A O 1
ATOM 3041 N N . LEU A 1 422 ? -14.68 9.469 -4.543 1 98.5 422 LEU A N 1
ATOM 3042 C CA . LEU A 1 422 ? -14.688 10.125 -3.242 1 98.5 422 LEU A CA 1
ATOM 3043 C C . LEU A 1 422 ? -13.273 10.398 -2.76 1 98.5 422 LEU A C 1
ATOM 3045 O O . LEU A 1 422 ? -12.469 9.477 -2.596 1 98.5 422 LEU A O 1
ATOM 3049 N N . HIS A 1 423 ? -12.945 11.656 -2.639 1 98.81 423 HIS A N 1
ATOM 3050 C CA . HIS A 1 423 ? -11.672 12.078 -2.068 1 98.81 423 HIS A CA 1
ATOM 3051 C C . HIS A 1 423 ? -11.828 12.461 -0.6 1 98.81 423 HIS A C 1
ATOM 3053 O O . HIS A 1 423 ? -12.461 13.469 -0.279 1 98.81 423 HIS A O 1
ATOM 3059 N N . HIS A 1 424 ? -11.219 11.617 0.275 1 98.75 424 HIS A N 1
ATOM 3060 C CA . HIS A 1 424 ? -11.383 11.773 1.717 1 98.75 424 HIS A CA 1
ATOM 3061 C C . HIS A 1 424 ? -10.141 12.383 2.352 1 98.75 424 HIS A C 1
ATOM 3063 O O . HIS A 1 424 ? -9.047 11.82 2.262 1 98.75 424 HIS A O 1
ATOM 3069 N N . ILE A 1 425 ? -10.312 13.547 2.979 1 98.69 425 ILE A N 1
ATOM 3070 C CA . ILE A 1 425 ? -9.219 14.102 3.77 1 98.69 425 ILE A CA 1
ATOM 3071 C C . ILE A 1 425 ? -9.133 13.383 5.113 1 98.69 425 ILE A C 1
ATOM 3073 O O . ILE A 1 425 ? -9.898 13.672 6.031 1 98.69 425 ILE A O 1
ATOM 3077 N N . SER A 1 426 ? -8.234 12.484 5.188 1 98.12 426 SER A N 1
ATOM 3078 C CA . SER A 1 426 ? -7.934 11.758 6.414 1 98.12 426 SER A CA 1
ATOM 3079 C C . SER A 1 426 ? -6.879 12.484 7.246 1 98.12 426 SER A C 1
ATOM 3081 O O . SER A 1 426 ? -6.898 13.711 7.348 1 98.12 426 SER A O 1
ATOM 3083 N N . SER A 1 427 ? -6.117 11.773 7.996 1 97 427 SER A N 1
ATOM 3084 C CA . SER A 1 427 ? -5.074 12.312 8.867 1 97 427 SER A CA 1
ATOM 3085 C C . SER A 1 427 ? -4.027 11.258 9.195 1 97 427 SER A C 1
ATOM 3087 O O . SER A 1 427 ? -4.332 10.062 9.211 1 97 427 SER A O 1
ATOM 3089 N N . VAL A 1 428 ? -2.785 11.672 9.445 1 96.25 428 VAL A N 1
ATOM 3090 C CA . VAL A 1 428 ? -1.771 10.727 9.891 1 96.25 428 VAL A CA 1
ATOM 3091 C C . VAL A 1 428 ? -2.109 10.242 11.297 1 96.25 428 VAL A C 1
ATOM 3093 O O . VAL A 1 428 ? -1.503 9.289 11.797 1 96.25 428 VAL A O 1
ATOM 3096 N N . ALA A 1 429 ? -3.16 10.836 11.852 1 95.56 429 ALA A N 1
ATOM 3097 C CA . ALA A 1 429 ? -3.646 10.391 13.156 1 95.56 429 ALA A CA 1
ATOM 3098 C C . ALA A 1 429 ? -4.027 8.914 13.133 1 95.56 429 ALA A C 1
ATOM 3100 O O . ALA A 1 429 ? -4.094 8.266 14.18 1 95.56 429 ALA A O 1
ATOM 3101 N N . VAL A 1 430 ? -4.238 8.359 12.016 1 97.06 430 VAL A N 1
ATOM 3102 C CA . VAL A 1 430 ? -4.613 6.957 11.891 1 97.06 430 VAL A CA 1
ATOM 3103 C C . VAL A 1 430 ? -3.443 6.066 12.305 1 97.06 430 VAL A C 1
ATOM 3105 O O . VAL A 1 430 ? -3.621 4.875 12.562 1 97.06 430 VAL A O 1
ATOM 3108 N N . PHE A 1 431 ? -2.254 6.695 12.477 1 95.44 431 PHE A N 1
ATOM 3109 C CA . PHE A 1 431 ? -1.052 5.973 12.883 1 95.44 431 PHE A CA 1
ATOM 3110 C C . PHE A 1 431 ? -0.691 6.289 14.328 1 95.44 431 PHE A C 1
ATOM 3112 O O . PHE A 1 431 ? 0.398 5.941 14.789 1 95.44 431 PHE A O 1
ATOM 3119 N N . ASN A 1 432 ? -1.565 6.934 15.07 1 94 432 ASN A N 1
ATOM 3120 C CA . ASN A 1 432 ? -1.207 7.5 16.375 1 94 432 ASN A CA 1
ATOM 3121 C C . ASN A 1 432 ? -1.203 6.438 17.469 1 94 432 ASN A C 1
ATOM 3123 O O . ASN A 1 432 ? -1.794 6.633 18.531 1 94 432 ASN A O 1
ATOM 3127 N N . GLU A 1 433 ? -0.622 5.383 17.203 1 90.5 433 GLU A N 1
ATOM 3128 C CA . GLU A 1 433 ? -0.308 4.379 18.219 1 90.5 433 GLU A CA 1
ATOM 3129 C C . GLU A 1 433 ? 1.087 4.598 18.797 1 90.5 433 GLU A C 1
ATOM 3131 O O . GLU A 1 433 ? 2.066 4.691 18.047 1 90.5 433 GLU A O 1
ATOM 3136 N N . VAL A 1 434 ? 1.079 4.758 20.125 1 86.44 434 VAL A N 1
ATOM 3137 C CA . VAL A 1 434 ? 2.381 4.949 20.75 1 86.44 434 VAL A CA 1
ATOM 3138 C C . VAL A 1 434 ? 3.287 3.76 20.438 1 86.44 434 VAL A C 1
ATOM 3140 O O . VAL A 1 434 ? 2.9 2.605 20.641 1 86.44 434 VAL A O 1
ATOM 3143 N N . GLY A 1 435 ? 4.395 3.975 19.828 1 82.38 435 GLY A N 1
ATOM 3144 C CA . GLY A 1 435 ? 5.355 2.918 19.562 1 82.38 435 GLY A CA 1
ATOM 3145 C C . GLY A 1 435 ? 5.324 2.443 18.125 1 82.38 435 GLY A C 1
ATOM 3146 O O . GLY A 1 435 ? 6.074 1.54 17.734 1 82.38 435 GLY A O 1
ATOM 3147 N N . ILE A 1 436 ? 4.484 3.037 17.344 1 87 436 ILE A N 1
ATOM 3148 C CA . ILE A 1 436 ? 4.434 2.645 15.938 1 87 436 ILE A CA 1
ATOM 3149 C C . ILE A 1 436 ? 5.805 2.844 15.297 1 87 436 ILE A C 1
ATOM 3151 O O . ILE A 1 436 ? 6.512 3.801 15.617 1 87 436 ILE A O 1
ATOM 3155 N N . THR A 1 437 ? 6.223 1.944 14.406 1 82.62 437 THR A N 1
ATOM 3156 C CA . THR A 1 437 ? 7.609 1.917 13.953 1 82.62 437 THR A CA 1
ATOM 3157 C C . THR A 1 437 ? 7.746 2.566 12.578 1 82.62 437 THR A C 1
ATOM 3159 O O . THR A 1 437 ? 8.836 2.99 12.195 1 82.62 437 THR A O 1
ATOM 3162 N N . SER A 1 438 ? 6.66 2.57 11.859 1 87.38 438 SER A N 1
ATOM 3163 C CA . SER A 1 438 ? 6.715 3.137 10.516 1 87.38 438 SER A CA 1
ATOM 3164 C C . SER A 1 438 ? 5.41 3.844 10.164 1 87.38 438 SER A C 1
ATOM 3166 O O . SER A 1 438 ? 4.363 3.553 10.742 1 87.38 438 SER A O 1
ATOM 3168 N N . MET A 1 439 ? 5.57 4.812 9.281 1 94.06 439 MET A N 1
ATOM 3169 C CA . MET A 1 439 ? 4.426 5.59 8.82 1 94.06 439 MET A CA 1
ATOM 3170 C C . MET A 1 439 ? 4.523 5.867 7.32 1 94.06 439 MET A C 1
ATOM 3172 O O . MET A 1 439 ? 4.824 6.988 6.91 1 94.06 439 MET A O 1
ATOM 3176 N N . GLY A 1 440 ? 4.309 4.852 6.578 1 92.56 440 GLY A N 1
ATOM 3177 C CA . GLY A 1 440 ? 4.234 4.984 5.133 1 92.56 440 GLY A CA 1
ATOM 3178 C C . GLY A 1 440 ? 2.809 5.055 4.613 1 92.56 440 GLY A C 1
ATOM 3179 O O . GLY A 1 440 ? 1.862 4.742 5.34 1 92.56 440 GLY A O 1
ATOM 3180 N N . GLU A 1 441 ? 2.67 5.418 3.367 1 94.44 441 GLU A N 1
ATOM 3181 C CA . GLU A 1 441 ? 1.353 5.637 2.777 1 94.44 441 GLU A CA 1
ATOM 3182 C C . GLU A 1 441 ? 0.539 4.348 2.748 1 94.44 441 GLU A C 1
ATOM 3184 O O . GLU A 1 441 ? -0.688 4.379 2.867 1 94.44 441 GLU A O 1
ATOM 3189 N N . ASP A 1 442 ? 1.239 3.219 2.602 1 87.88 442 ASP A N 1
ATOM 3190 C CA . ASP A 1 442 ? 0.53 1.945 2.527 1 87.88 442 ASP A CA 1
ATOM 3191 C C . ASP A 1 442 ? 0.883 1.05 3.713 1 87.88 442 ASP A C 1
ATOM 3193 O O . ASP A 1 442 ? 0.611 -0.152 3.693 1 87.88 442 ASP A O 1
ATOM 3197 N N . ASP A 1 443 ? 1.534 1.598 4.734 1 87.5 443 ASP A N 1
ATOM 3198 C CA . ASP A 1 443 ? 1.852 0.836 5.941 1 87.5 443 ASP A CA 1
ATOM 3199 C C . ASP A 1 443 ? 0.583 0.464 6.703 1 87.5 443 ASP A C 1
ATOM 3201 O O . ASP A 1 443 ? -0.457 1.105 6.543 1 87.5 443 ASP A O 1
ATOM 3205 N N . PRO A 1 444 ? 0.706 -0.6 7.527 1 83.88 444 PRO A N 1
ATOM 3206 C CA . PRO A 1 444 ? -0.432 -0.911 8.398 1 83.88 444 PRO A CA 1
ATOM 3207 C C . PRO A 1 444 ? -0.781 0.234 9.344 1 83.88 444 PRO A C 1
ATOM 3209 O O . PRO A 1 444 ? 0.114 0.854 9.922 1 83.88 444 PRO A O 1
ATOM 3212 N N . LEU A 1 445 ? -2.066 0.5 9.453 1 92.44 445 LEU A N 1
ATOM 3213 C CA . LEU A 1 445 ? -2.543 1.527 10.367 1 92.44 445 LEU A CA 1
ATOM 3214 C C . LEU A 1 445 ? -2.367 1.084 11.82 1 92.44 445 LEU A C 1
ATOM 3216 O O . LEU A 1 445 ? -2.023 -0.07 12.086 1 92.44 445 LEU A O 1
ATOM 3220 N N . ALA A 1 446 ? -2.602 2.049 12.727 1 92 446 ALA A N 1
ATOM 3221 C CA . ALA A 1 446 ? -2.559 1.74 14.148 1 92 446 ALA A CA 1
ATOM 3222 C C . ALA A 1 446 ? -3.604 0.689 14.516 1 92 446 ALA A C 1
ATOM 3224 O O . ALA A 1 446 ? -4.621 0.554 13.836 1 92 446 ALA A O 1
ATOM 3225 N N . HIS A 1 447 ? -3.25 -0.068 15.555 1 88.81 447 HIS A N 1
ATOM 3226 C CA . HIS A 1 447 ? -4.277 -0.932 16.125 1 88.81 447 HIS A CA 1
ATOM 3227 C C . HIS A 1 447 ? -5.348 -0.114 16.844 1 88.81 447 HIS A C 1
ATOM 3229 O O . HIS A 1 447 ? -5.043 0.671 17.734 1 88.81 447 HIS A O 1
ATOM 3235 N N . VAL A 1 448 ? -6.539 -0.297 16.438 1 91.38 448 VAL A N 1
ATOM 3236 C CA . VAL A 1 448 ? -7.621 0.567 16.906 1 91.38 448 VAL A CA 1
ATOM 3237 C C . VAL A 1 448 ? -7.762 0.452 18.422 1 91.38 448 VAL A C 1
ATOM 3239 O O . VAL A 1 448 ? -8.141 1.416 19.078 1 91.38 448 VAL A O 1
ATOM 3242 N N . ASP A 1 449 ? -7.43 -0.701 18.984 1 89.5 449 ASP A N 1
ATOM 3243 C CA . ASP A 1 449 ? -7.551 -0.887 20.422 1 89.5 449 ASP A CA 1
ATOM 3244 C C . ASP A 1 449 ? -6.473 -0.106 21.172 1 89.5 449 ASP A C 1
ATOM 3246 O O . ASP A 1 449 ? -6.559 0.07 22.391 1 89.5 449 ASP A O 1
ATOM 3250 N N . ARG A 1 450 ? -5.52 0.448 20.438 1 90.25 450 ARG A N 1
ATOM 3251 C CA . ARG A 1 450 ? -4.438 1.216 21.047 1 90.25 450 ARG A CA 1
ATOM 3252 C C . ARG A 1 450 ? -4.617 2.709 20.797 1 90.25 450 ARG A C 1
ATOM 3254 O O . ARG A 1 450 ? -3.785 3.518 21.219 1 90.25 450 ARG A O 1
ATOM 3261 N N . LEU A 1 451 ? -5.633 2.99 20.094 1 92.44 451 LEU A N 1
ATOM 3262 C CA . LEU A 1 451 ? -6.031 4.383 19.938 1 92.44 451 LEU A CA 1
ATOM 3263 C C . LEU A 1 451 ? -6.969 4.812 21.047 1 92.44 451 LEU A C 1
ATOM 3265 O O . LEU A 1 451 ? -8.078 4.293 21.172 1 92.44 451 LEU A O 1
ATOM 3269 N N . VAL A 1 452 ? -6.539 5.832 21.797 1 88.12 452 VAL A N 1
ATOM 3270 C CA . VAL A 1 452 ? -7.285 6.172 23 1 88.12 452 VAL A CA 1
ATOM 3271 C C . VAL A 1 452 ? -8.117 7.426 22.766 1 88.12 452 VAL A C 1
ATOM 3273 O O . VAL A 1 452 ? -9.242 7.543 23.266 1 88.12 452 VAL A O 1
ATOM 3276 N N . SER A 1 453 ? -7.613 8.344 21.984 1 90.88 453 SER A N 1
ATOM 3277 C CA . SER A 1 453 ? -8.328 9.586 21.719 1 90.88 453 SER A CA 1
ATOM 3278 C C . SER A 1 453 ? -9.484 9.367 20.75 1 90.88 453 SER A C 1
ATOM 3280 O O . SER A 1 453 ? -9.352 8.602 19.797 1 90.88 453 SER A O 1
ATOM 3282 N N . GLY A 1 454 ? -10.609 10.023 21.031 1 91.75 454 GLY A N 1
ATOM 3283 C CA . GLY A 1 454 ? -11.758 9.93 20.141 1 91.75 454 GLY A CA 1
ATOM 3284 C C . GLY A 1 454 ? -11.453 10.406 18.719 1 91.75 454 GLY A C 1
ATOM 3285 O O . GLY A 1 454 ? -11.977 9.852 17.75 1 91.75 454 GLY A O 1
ATOM 3286 N N . TYR A 1 455 ? -10.688 11.383 18.641 1 93.75 455 TYR A N 1
ATOM 3287 C CA . TYR A 1 455 ? -10.328 11.906 17.328 1 93.75 455 TYR A CA 1
ATOM 3288 C C . TYR A 1 455 ? -9.57 10.867 16.516 1 93.75 455 TYR A C 1
ATOM 3290 O O . TYR A 1 455 ? -9.914 10.602 15.352 1 93.75 455 TYR A O 1
ATOM 3298 N N . ASP A 1 456 ? -8.516 10.234 17.109 1 96.06 456 ASP A N 1
ATOM 3299 C CA . ASP A 1 456 ? -7.75 9.188 16.438 1 96.06 456 ASP A CA 1
ATOM 3300 C C . ASP A 1 456 ? -8.648 8.031 16.031 1 96.06 456 ASP A C 1
ATOM 3302 O O . ASP A 1 456 ? -8.539 7.52 14.906 1 96.06 456 ASP A O 1
ATOM 3306 N N . GLN A 1 457 ? -9.516 7.676 16.906 1 95.94 457 GLN A N 1
ATOM 3307 C CA . GLN A 1 457 ? -10.438 6.574 16.641 1 95.94 457 GLN A CA 1
ATOM 3308 C C . GLN A 1 457 ? -11.367 6.906 15.484 1 95.94 457 GLN A C 1
ATOM 3310 O O . GLN A 1 457 ? -11.609 6.066 14.617 1 95.94 457 GLN A O 1
ATOM 3315 N N . SER A 1 458 ? -11.875 8.078 15.508 1 97 458 SER A N 1
ATOM 3316 C CA . SER A 1 458 ? -12.844 8.461 14.484 1 97 458 SER A CA 1
ATOM 3317 C C . SER A 1 458 ? -12.195 8.555 13.109 1 97 458 SER A C 1
ATOM 3319 O O . SER A 1 458 ? -12.789 8.148 12.109 1 97 458 SER A O 1
ATOM 3321 N N . LYS A 1 459 ? -11.008 9.141 13.055 1 97.62 459 LYS A N 1
ATOM 3322 C CA . LYS A 1 459 ? -10.297 9.211 11.781 1 97.62 459 LYS A CA 1
ATOM 3323 C C . LYS A 1 459 ? -9.922 7.816 11.281 1 97.62 459 LYS A C 1
ATOM 3325 O O . LYS A 1 459 ? -10.008 7.535 10.086 1 97.62 459 LYS A O 1
ATOM 3330 N N . TRP A 1 460 ? -9.5 6.984 12.164 1 97.56 460 TRP A N 1
ATOM 3331 C CA . TRP A 1 460 ? -9.195 5.594 11.836 1 97.56 460 TRP A CA 1
ATOM 3332 C C . TRP A 1 460 ? -10.438 4.879 11.305 1 97.56 460 TRP A C 1
ATOM 3334 O O . TRP A 1 460 ? -10.391 4.246 10.242 1 97.56 460 TRP A O 1
ATOM 3344 N N . ALA A 1 461 ? -11.523 4.965 12.023 1 97.88 461 ALA A N 1
ATOM 3345 C CA . ALA A 1 461 ? -12.766 4.285 11.664 1 97.88 461 ALA A CA 1
ATOM 3346 C C . ALA A 1 461 ? -13.281 4.762 10.312 1 97.88 461 ALA A C 1
ATOM 3348 O O . ALA A 1 461 ? -13.758 3.961 9.5 1 97.88 461 ALA A O 1
ATOM 3349 N N . ALA A 1 462 ? -13.195 6.023 10.102 1 98.44 462 ALA A N 1
ATOM 3350 C CA . ALA A 1 462 ? -13.656 6.582 8.836 1 98.44 462 ALA A CA 1
ATOM 3351 C C . ALA A 1 462 ? -12.844 6.023 7.664 1 98.44 462 ALA A C 1
ATOM 3353 O O . ALA A 1 462 ? -13.414 5.617 6.648 1 98.44 462 ALA A O 1
ATOM 3354 N N . GLU A 1 463 ? -11.602 6 7.812 1 97.69 463 GLU A N 1
ATOM 3355 C CA . GLU A 1 463 ? -10.75 5.527 6.727 1 97.69 463 GLU A CA 1
ATOM 3356 C C . GLU A 1 463 ? -10.945 4.031 6.488 1 97.69 463 GLU A C 1
ATOM 3358 O O . GLU A 1 463 ? -10.984 3.58 5.34 1 97.69 463 GLU A O 1
ATOM 3363 N N . VAL A 1 464 ? -11.016 3.236 7.559 1 96.31 464 VAL A N 1
ATOM 3364 C CA . VAL A 1 464 ? -11.219 1.798 7.426 1 96.31 464 VAL A CA 1
ATOM 3365 C C . VAL A 1 464 ? -12.594 1.525 6.809 1 96.31 464 VAL A C 1
ATOM 3367 O O . VAL A 1 464 ? -12.734 0.618 5.984 1 96.31 464 VAL A O 1
ATOM 3370 N N . ALA A 1 465 ? -13.562 2.295 7.195 1 97.06 465 ALA A N 1
ATOM 3371 C CA . ALA A 1 465 ? -14.883 2.172 6.582 1 97.06 465 ALA A CA 1
ATOM 3372 C C . ALA A 1 465 ? -14.812 2.436 5.078 1 97.06 465 ALA A C 1
ATOM 3374 O O . ALA A 1 465 ? -15.445 1.732 4.289 1 97.06 465 ALA A O 1
ATOM 3375 N N . LEU A 1 466 ? -14.062 3.416 4.734 1 97.5 466 LEU A N 1
ATOM 3376 C CA . LEU A 1 466 ? -13.953 3.771 3.322 1 97.5 466 LEU A CA 1
ATOM 3377 C C . LEU A 1 466 ? -13.133 2.732 2.561 1 97.5 466 LEU A C 1
ATOM 3379 O O . LEU A 1 466 ? -13.344 2.523 1.364 1 97.5 466 LEU A O 1
ATOM 3383 N N . ARG A 1 467 ? -12.203 2.088 3.217 1 93.69 467 ARG A N 1
ATOM 3384 C CA . ARG A 1 467 ? -11.508 0.963 2.598 1 93.69 467 ARG A CA 1
ATOM 3385 C C . ARG A 1 467 ? -12.484 -0.162 2.264 1 93.69 467 ARG A C 1
ATOM 3387 O O . ARG A 1 467 ? -12.352 -0.819 1.229 1 93.69 467 ARG A O 1
ATOM 3394 N N . ARG A 1 468 ? -13.398 -0.373 3.15 1 93.38 468 ARG A N 1
ATOM 3395 C CA . ARG A 1 468 ? -14.43 -1.372 2.885 1 93.38 468 ARG A CA 1
ATOM 3396 C C . ARG A 1 468 ? -15.328 -0.941 1.728 1 93.38 468 ARG A C 1
ATOM 3398 O O . ARG A 1 468 ? -15.797 -1.778 0.955 1 93.38 468 ARG A O 1
ATOM 3405 N N . ALA A 1 469 ? -15.523 0.357 1.638 1 94.62 469 ALA A N 1
ATOM 3406 C CA . ALA A 1 469 ? -16.281 0.883 0.503 1 94.62 469 ALA A CA 1
ATOM 3407 C C . ALA A 1 469 ? -15.562 0.591 -0.813 1 94.62 469 ALA A C 1
ATOM 3409 O O . ALA A 1 469 ? -16.203 0.344 -1.836 1 94.62 469 ALA A O 1
ATOM 3410 N N . ARG A 1 470 ? -14.266 0.613 -0.809 1 92.25 470 ARG A N 1
ATOM 3411 C CA . ARG A 1 470 ? -13.484 0.255 -1.989 1 92.25 470 ARG A CA 1
ATOM 3412 C C . ARG A 1 470 ? -13.797 -1.167 -2.441 1 92.25 470 ARG A C 1
ATOM 3414 O O . ARG A 1 470 ? -13.805 -1.455 -3.641 1 92.25 470 ARG A O 1
ATOM 3421 N N . ASP A 1 471 ? -14.055 -1.991 -1.444 1 87.94 471 ASP A N 1
ATOM 3422 C CA . ASP A 1 471 ? -14.359 -3.387 -1.749 1 87.94 471 ASP A CA 1
ATOM 3423 C C . ASP A 1 471 ? -15.656 -3.506 -2.539 1 87.94 471 ASP A C 1
ATOM 3425 O O . ASP A 1 471 ? -15.906 -4.527 -3.182 1 87.94 471 ASP A O 1
ATOM 3429 N N . HIS A 1 472 ? -16.438 -2.412 -2.504 1 90.19 472 HIS A N 1
ATOM 3430 C CA . HIS A 1 472 ? -17.688 -2.379 -3.248 1 90.19 472 HIS A CA 1
ATOM 3431 C C . HIS A 1 472 ? -17.516 -1.678 -4.59 1 90.19 472 HIS A C 1
ATOM 3433 O O . HIS A 1 472 ? -18.484 -1.388 -5.277 1 90.19 472 HIS A O 1
ATOM 3439 N N . GLY A 1 473 ? -16.312 -1.34 -4.887 1 88.44 473 GLY A N 1
ATOM 3440 C CA . GLY A 1 473 ? -16.016 -0.753 -6.184 1 88.44 473 GLY A CA 1
ATOM 3441 C C . GLY A 1 473 ? -15.875 0.756 -6.137 1 88.44 473 GLY A C 1
ATOM 3442 O O . GLY A 1 473 ? -15.5 1.38 -7.133 1 88.44 473 GLY A O 1
ATOM 3443 N N . LEU A 1 474 ? -16.156 1.344 -5.016 1 94.69 474 LEU A N 1
ATOM 3444 C CA . LEU A 1 474 ? -16.047 2.793 -4.898 1 94.69 474 LEU A CA 1
ATOM 3445 C C . LEU A 1 474 ? -14.578 3.232 -4.984 1 94.69 474 LEU A C 1
ATOM 3447 O O . LEU A 1 474 ? -13.719 2.66 -4.316 1 94.69 474 LEU A O 1
ATOM 3451 N N . VAL A 1 475 ? -14.336 4.195 -5.898 1 94.75 475 VAL A N 1
ATOM 3452 C CA . VAL A 1 475 ? -12.992 4.758 -5.961 1 94.75 475 VAL A CA 1
ATOM 3453 C C . VAL A 1 475 ? -12.797 5.77 -4.832 1 94.75 475 VAL A C 1
ATOM 3455 O O . VAL A 1 475 ? -13.453 6.82 -4.816 1 94.75 475 VAL A O 1
ATOM 3458 N N . VAL A 1 476 ? -11.961 5.414 -3.873 1 97.31 476 VAL A N 1
ATOM 3459 C CA . VAL A 1 476 ? -11.711 6.277 -2.723 1 97.31 476 VAL A CA 1
ATOM 3460 C C . VAL A 1 476 ? -10.234 6.652 -2.666 1 97.31 476 VAL A C 1
ATOM 3462 O O . VAL A 1 476 ? -9.367 5.781 -2.686 1 97.31 476 VAL A O 1
ATOM 3465 N N . THR A 1 477 ? -9.992 7.93 -2.658 1 97.81 477 THR A N 1
ATOM 3466 C CA . THR A 1 477 ? -8.648 8.453 -2.438 1 97.81 477 THR A CA 1
ATOM 3467 C C . THR A 1 477 ? -8.516 9.023 -1.028 1 97.81 477 THR A C 1
ATOM 3469 O O . THR A 1 477 ? -9.273 9.914 -0.642 1 97.81 477 THR A O 1
ATOM 3472 N N . ALA A 1 478 ? -7.594 8.461 -0.26 1 98.12 478 ALA A N 1
ATOM 3473 C CA . ALA A 1 478 ? -7.352 8.977 1.085 1 98.12 478 ALA A CA 1
ATOM 3474 C C . ALA A 1 478 ? -6.176 9.945 1.094 1 98.12 478 ALA A C 1
ATOM 3476 O O . ALA A 1 478 ? -5.078 9.609 0.657 1 98.12 478 ALA A O 1
ATOM 3477 N N . LEU A 1 479 ? -6.414 11.148 1.51 1 98.75 479 LEU A N 1
ATOM 3478 C CA . LEU A 1 479 ? -5.398 12.188 1.668 1 98.75 479 LEU A CA 1
ATOM 3479 C C . LEU A 1 479 ? -5.129 12.461 3.145 1 98.75 479 LEU A C 1
ATOM 3481 O O . LEU A 1 479 ? -6.027 12.891 3.871 1 98.75 479 LEU A O 1
ATOM 3485 N N . ARG A 1 480 ? -3.834 12.227 3.566 1 98.69 480 ARG A N 1
ATOM 3486 C CA . ARG A 1 480 ? -3.516 12.266 4.988 1 98.69 480 ARG A CA 1
ATOM 3487 C C . ARG A 1 480 ? -2.586 13.438 5.309 1 98.69 480 ARG A C 1
ATOM 3489 O O . ARG A 1 480 ? -1.363 13.289 5.281 1 98.69 480 ARG A O 1
ATOM 3496 N N . PRO A 1 481 ? -3.119 14.547 5.727 1 97.88 481 PRO A N 1
ATOM 3497 C CA . PRO A 1 481 ? -2.238 15.586 6.262 1 97.88 481 PRO A CA 1
ATOM 3498 C C . PRO A 1 481 ? -1.734 15.273 7.664 1 97.88 481 PRO A C 1
ATOM 3500 O O . PRO A 1 481 ? -2.316 14.43 8.359 1 97.88 481 PRO A O 1
ATOM 3503 N N . GLY A 1 482 ? -0.572 15.82 7.996 1 95.62 482 GLY A N 1
ATOM 3504 C CA . GLY A 1 482 ? -0.146 15.93 9.383 1 95.62 482 GLY A CA 1
ATOM 3505 C C . GLY A 1 482 ? -0.56 17.234 10.039 1 95.62 482 GLY A C 1
ATOM 3506 O O . GLY A 1 482 ? -1.725 17.625 9.961 1 95.62 482 GLY A O 1
ATOM 3507 N N . GLY A 1 483 ? 0.34 17.812 10.773 1 94.88 483 GLY A N 1
ATOM 3508 C CA . GLY A 1 483 ? 0.082 19.188 11.188 1 94.88 483 GLY A CA 1
ATOM 3509 C C . GLY A 1 483 ? 0.006 20.141 10.023 1 94.88 483 GLY A C 1
ATOM 3510 O O . GLY A 1 483 ? 0.839 20.109 9.109 1 94.88 483 GLY A O 1
ATOM 3511 N N . ILE A 1 484 ? -1.073 20.906 10.016 1 96.62 484 ILE A N 1
ATOM 3512 C CA . ILE A 1 484 ? -1.212 21.891 8.945 1 96.62 484 ILE A CA 1
ATOM 3513 C C . ILE A 1 484 ? -0.772 23.266 9.438 1 96.62 484 ILE A C 1
ATOM 3515 O O . ILE A 1 484 ? -1.448 23.875 10.266 1 96.62 484 ILE A O 1
ATOM 3519 N N . GLY A 1 485 ? 0.361 23.688 8.914 1 95.25 485 GLY A N 1
ATOM 3520 C CA . GLY A 1 485 ? 0.903 24.984 9.289 1 95.25 485 GLY A CA 1
ATOM 3521 C C . GLY A 1 485 ? 0.24 26.141 8.57 1 95.25 485 GLY A C 1
ATOM 3522 O O . GLY A 1 485 ? -0.592 25.922 7.684 1 95.25 485 GLY A O 1
ATOM 3523 N N . GLY A 1 486 ? 0.605 27.281 8.984 1 95.81 486 GLY A N 1
ATOM 3524 C CA . GLY A 1 486 ? 0.054 28.484 8.398 1 95.81 486 GLY A CA 1
ATOM 3525 C C . GLY A 1 486 ? 0.487 28.703 6.965 1 95.81 486 GLY A C 1
ATOM 3526 O O . GLY A 1 486 ? 1.466 28.109 6.508 1 95.81 486 GLY A O 1
ATOM 3527 N N . HIS A 1 487 ? -0.324 29.516 6.324 1 96.94 487 HIS A N 1
ATOM 3528 C CA . HIS A 1 487 ? -0.026 29.859 4.938 1 96.94 487 HIS A CA 1
ATOM 3529 C C . HIS A 1 487 ? 1.306 30.594 4.828 1 96.94 487 HIS A C 1
ATOM 3531 O O . HIS A 1 487 ? 1.553 31.562 5.559 1 96.94 487 HIS A O 1
ATOM 3537 N N . THR A 1 488 ? 2.158 30.234 3.891 1 94.56 488 THR A N 1
ATOM 3538 C CA . THR A 1 488 ? 3.535 30.719 3.818 1 94.56 488 THR A CA 1
ATOM 3539 C C . THR A 1 488 ? 3.578 32.188 3.398 1 94.56 488 THR A C 1
ATOM 3541 O O . THR A 1 488 ? 4.523 32.906 3.732 1 94.56 488 THR A O 1
ATOM 3544 N N . LYS A 1 489 ? 2.584 32.688 2.748 1 92.06 489 LYS A N 1
ATOM 3545 C CA . LYS A 1 489 ? 2.605 34.062 2.23 1 92.06 489 LYS A CA 1
ATOM 3546 C C . LYS A 1 489 ? 1.728 34.969 3.074 1 92.06 489 LYS A C 1
ATOM 3548 O O . LYS A 1 489 ? 2.061 36.125 3.277 1 92.06 489 LYS A O 1
ATOM 3553 N N . THR A 1 490 ? 0.601 34.469 3.59 1 93.12 490 THR A N 1
ATOM 3554 C CA . THR A 1 490 ? -0.343 35.344 4.289 1 93.12 490 THR A CA 1
ATOM 3555 C C . THR A 1 490 ? -0.21 35.188 5.801 1 93.12 490 THR A C 1
ATOM 3557 O O . THR A 1 490 ? -0.659 36.031 6.566 1 93.12 490 THR A O 1
ATOM 3560 N N . GLY A 1 491 ? 0.272 34 6.195 1 93.94 491 GLY A N 1
ATOM 3561 C CA . GLY A 1 491 ? 0.399 33.719 7.617 1 93.94 491 GLY A CA 1
ATOM 3562 C C . GLY A 1 491 ? -0.885 33.219 8.242 1 93.94 491 GLY A C 1
ATOM 3563 O O . GLY A 1 491 ? -0.925 32.906 9.438 1 93.94 491 GLY A O 1
ATOM 3564 N N . ALA A 1 492 ? -1.959 33.125 7.418 1 95.75 492 ALA A N 1
ATOM 3565 C CA . ALA A 1 492 ? -3.223 32.594 7.941 1 95.75 492 ALA A CA 1
ATOM 3566 C C . ALA A 1 492 ? -3.029 31.25 8.617 1 95.75 492 ALA A C 1
ATOM 3568 O O . ALA A 1 492 ? -2.27 30.406 8.125 1 95.75 492 ALA A O 1
ATOM 3569 N N . TYR A 1 493 ? -3.633 31.078 9.734 1 95.12 493 TYR A N 1
ATOM 3570 C CA . TYR A 1 493 ? -3.535 29.828 10.484 1 95.12 493 TYR A CA 1
ATOM 3571 C C . TYR A 1 493 ? -4.883 29.453 11.086 1 95.12 493 TYR A C 1
ATOM 3573 O O . TYR A 1 493 ? -5.828 30.25 11.062 1 95.12 493 TYR A O 1
ATOM 3581 N N . ASN A 1 494 ? -4.988 28.203 11.5 1 93.69 494 ASN A N 1
ATOM 3582 C CA . ASN A 1 494 ? -6.168 27.734 12.211 1 93.69 494 ASN A CA 1
ATOM 3583 C C . ASN A 1 494 ? -6.027 27.906 13.719 1 93.69 494 ASN A C 1
ATOM 3585 O O . ASN A 1 494 ? -5.242 27.203 14.359 1 93.69 494 ASN A O 1
ATOM 3589 N N . PRO A 1 495 ? -6.746 28.766 14.305 1 86.44 495 PRO A N 1
ATOM 3590 C CA . PRO A 1 495 ? -6.57 29.078 15.727 1 86.44 495 PRO A CA 1
ATOM 3591 C C . PRO A 1 495 ? -6.992 27.922 16.641 1 86.44 495 PRO A C 1
ATOM 3593 O O . PRO A 1 495 ? -6.609 27.891 17.812 1 86.44 495 PRO A O 1
ATOM 3596 N N . GLN A 1 496 ? -7.73 27.016 16.125 1 79.81 496 GLN A N 1
ATOM 3597 C CA . GLN A 1 496 ? -8.258 25.953 16.969 1 79.81 496 GLN A CA 1
ATOM 3598 C C . GLN A 1 496 ? -7.473 24.656 16.766 1 79.81 496 GLN A C 1
ATOM 3600 O O . GLN A 1 496 ? -7.832 23.609 17.328 1 79.81 496 GLN A O 1
ATOM 3605 N N . ASP A 1 497 ? -6.441 24.781 16.078 1 88.88 497 ASP A N 1
ATOM 3606 C CA . ASP A 1 497 ? -5.637 23.594 15.797 1 88.88 497 ASP A CA 1
ATOM 3607 C C . ASP A 1 497 ? -4.562 23.375 16.859 1 88.88 497 ASP A C 1
ATOM 3609 O O . ASP A 1 497 ? -4.004 24.344 17.391 1 88.88 497 ASP A O 1
ATOM 3613 N N . LEU A 1 498 ? -4.293 22.188 17.156 1 87.5 498 LEU A N 1
ATOM 3614 C CA . LEU A 1 498 ? -3.299 21.828 18.172 1 87.5 498 LEU A CA 1
ATOM 3615 C C . LEU A 1 498 ? -1.91 22.297 17.766 1 87.5 498 LEU A C 1
ATOM 3617 O O . LEU A 1 498 ? -1.133 22.766 18.609 1 87.5 498 LEU A O 1
ATOM 3621 N N . SER A 1 499 ? -1.609 22.219 16.531 1 88 499 SER A N 1
ATOM 3622 C CA . SER A 1 499 ? -0.303 22.641 16.047 1 88 499 SER A CA 1
ATOM 3623 C C . SER A 1 499 ? -0.099 24.141 16.266 1 88 499 SER A C 1
ATOM 3625 O O . SER A 1 499 ? 0.98 24.578 16.672 1 88 499 SER A O 1
ATOM 3627 N N . SER A 1 500 ? -1.103 24.906 16.016 1 90.06 500 SER A N 1
ATOM 3628 C CA . SER A 1 500 ? -1.021 26.344 16.234 1 90.06 500 SER A CA 1
ATOM 3629 C C . SER A 1 500 ? -0.856 26.656 17.719 1 90.06 500 SER A C 1
ATOM 3631 O O . SER A 1 500 ? -0.12 27.578 18.078 1 90.06 500 SER A O 1
ATOM 3633 N N . GLY A 1 501 ? -1.574 25.891 18.531 1 89.94 501 GLY A N 1
ATOM 3634 C CA . GLY A 1 501 ? -1.426 26.078 19.969 1 89.94 501 GLY A CA 1
ATOM 3635 C C . GLY A 1 501 ? -0.027 25.766 20.469 1 89.94 501 GLY A C 1
ATOM 3636 O O . GLY A 1 501 ? 0.53 26.516 21.281 1 89.94 501 GLY A O 1
ATOM 3637 N N . LEU A 1 502 ? 0.503 24.75 19.969 1 89.88 502 LEU A N 1
ATOM 3638 C CA . LEU A 1 502 ? 1.832 24.328 20.406 1 89.88 502 LEU A CA 1
ATOM 3639 C C . LEU A 1 502 ? 2.895 25.312 19.938 1 89.88 502 LEU A C 1
ATOM 3641 O O . LEU A 1 502 ? 3.744 25.734 20.719 1 89.88 502 LEU A O 1
ATOM 3645 N N . ILE A 1 503 ? 2.834 25.672 18.703 1 88.56 503 ILE A N 1
ATOM 3646 C CA . ILE A 1 503 ? 3.838 26.578 18.156 1 88.56 503 ILE A CA 1
ATOM 3647 C C . ILE A 1 503 ? 3.746 27.938 18.859 1 88.56 503 ILE A C 1
ATOM 3649 O O . ILE A 1 503 ? 4.762 28.594 19.078 1 88.56 503 ILE A O 1
ATOM 3653 N N . SER A 1 504 ? 2.508 28.328 19.172 1 92.25 504 SER A N 1
ATOM 3654 C CA . SER A 1 504 ? 2.32 29.547 19.953 1 92.25 504 SER A CA 1
ATOM 3655 C C . SER A 1 504 ? 3.01 29.453 21.297 1 92.25 504 SER A C 1
ATOM 3657 O O . SER A 1 504 ? 3.697 30.391 21.719 1 92.25 504 SER A O 1
ATOM 3659 N N . ALA A 1 505 ? 2.803 28.344 21.906 1 92.12 505 ALA A N 1
ATOM 3660 C CA . ALA A 1 505 ? 3.406 28.141 23.219 1 92.12 505 ALA A CA 1
ATOM 3661 C C . ALA A 1 505 ? 4.93 28.109 23.125 1 92.12 505 ALA A C 1
ATOM 3663 O O . ALA A 1 505 ? 5.621 28.641 24 1 92.12 505 ALA A O 1
ATOM 3664 N N . PHE A 1 506 ? 5.465 27.516 22.109 1 90.81 506 PHE A N 1
ATOM 3665 C CA . PHE A 1 506 ? 6.906 27.484 21.891 1 90.81 506 PHE A CA 1
ATOM 3666 C C . PHE A 1 506 ? 7.461 28.906 21.797 1 90.81 506 PHE A C 1
ATOM 3668 O O . PHE A 1 506 ? 8.477 29.219 22.406 1 90.81 506 PHE A O 1
ATOM 3675 N N . GLY A 1 507 ? 6.812 29.656 20.984 1 85.94 507 GLY A N 1
ATOM 3676 C CA . GLY A 1 507 ? 7.258 31.016 20.734 1 85.94 507 GLY A CA 1
ATOM 3677 C C . GLY A 1 507 ? 7.086 31.922 21.938 1 85.94 507 GLY A C 1
ATOM 3678 O O . GLY A 1 507 ? 7.914 32.812 22.188 1 85.94 507 GLY A O 1
ATOM 3679 N N . ARG A 1 508 ? 6.035 31.688 22.641 1 89.44 508 ARG A N 1
ATOM 3680 C CA . ARG A 1 508 ? 5.711 32.562 23.766 1 89.44 508 ARG A CA 1
ATOM 3681 C C . ARG A 1 508 ? 6.605 32.25 24.969 1 89.44 508 ARG A C 1
ATOM 3683 O O . ARG A 1 508 ? 7.121 33.188 25.609 1 89.44 508 ARG A O 1
ATOM 3690 N N . PHE A 1 509 ? 6.816 30.984 25.203 1 90.38 509 PHE A N 1
ATOM 3691 C CA . PHE A 1 509 ? 7.5 30.578 26.438 1 90.38 509 PHE A CA 1
ATOM 3692 C C . PHE A 1 509 ? 8.961 30.25 26.156 1 90.38 509 PHE A C 1
ATOM 3694 O O . PHE A 1 509 ? 9.75 30.062 27.078 1 90.38 509 PHE A O 1
ATOM 3701 N N . ARG A 1 510 ? 9.336 30.125 24.953 1 88.12 510 ARG A N 1
ATOM 3702 C CA . ARG A 1 510 ? 10.695 29.844 24.531 1 88.12 510 ARG A CA 1
ATOM 3703 C C . ARG A 1 510 ? 11.172 28.5 25.094 1 88.12 510 ARG A C 1
ATOM 3705 O O . ARG A 1 510 ? 12.305 28.406 25.578 1 88.12 510 ARG A O 1
ATOM 3712 N N . THR A 1 511 ? 10.281 27.594 25.141 1 91.44 511 THR A N 1
ATOM 3713 C CA . THR A 1 511 ? 10.555 26.203 25.516 1 91.44 511 THR A CA 1
ATOM 3714 C C . THR A 1 511 ? 9.898 25.25 24.547 1 91.44 511 THR A C 1
ATOM 3716 O O . THR A 1 511 ? 8.836 25.547 23.984 1 91.44 511 THR A O 1
ATOM 3719 N N . VAL A 1 512 ? 10.586 24.172 24.312 1 93.62 512 VAL A N 1
ATOM 3720 C CA . VAL A 1 512 ? 10.07 23.156 23.406 1 93.62 512 VAL A CA 1
ATOM 3721 C C . VAL A 1 512 ? 10.258 21.766 24.016 1 93.62 512 VAL A C 1
ATOM 3723 O O . VAL A 1 512 ? 11.297 21.484 24.625 1 93.62 512 VAL A O 1
ATOM 3726 N N . PRO A 1 513 ? 9.219 20.953 23.984 1 94.25 513 PRO A N 1
ATOM 3727 C CA . PRO A 1 513 ? 9.43 19.578 24.438 1 94.25 513 PRO A CA 1
ATOM 3728 C C . PRO A 1 513 ? 10.297 18.766 23.484 1 94.25 513 PRO A C 1
ATOM 3730 O O . PRO A 1 513 ? 10.344 19.062 22.281 1 94.25 513 PRO A O 1
ATOM 3733 N N . ALA A 1 514 ? 10.945 17.766 24.078 1 92.94 514 ALA A N 1
ATOM 3734 C CA . ALA A 1 514 ? 11.656 16.812 23.219 1 92.94 514 ALA A CA 1
ATOM 3735 C C . ALA A 1 514 ? 10.68 16.016 22.359 1 92.94 514 ALA A C 1
ATOM 3737 O O . ALA A 1 514 ? 9.609 15.617 22.828 1 92.94 514 ALA A O 1
ATOM 3738 N N . PHE A 1 515 ? 10.992 15.938 21.109 1 92.31 515 PHE A N 1
ATOM 3739 C CA . PHE A 1 515 ? 10.195 15.125 20.188 1 92.31 515 PHE A CA 1
ATOM 3740 C C . PHE A 1 515 ? 11.078 14.492 19.125 1 92.31 515 PHE A C 1
ATOM 3742 O O . PHE A 1 515 ? 12.242 14.867 18.969 1 92.31 515 PHE A O 1
ATOM 3749 N N . ARG A 1 516 ? 10.562 13.492 18.438 1 90.62 516 ARG A N 1
ATOM 3750 C CA . ARG A 1 516 ? 11.32 12.781 17.406 1 90.62 516 ARG A CA 1
ATOM 3751 C C . ARG A 1 516 ? 11.211 13.5 16.062 1 90.62 516 ARG A C 1
ATOM 3753 O O . ARG A 1 516 ? 12.203 14.008 15.539 1 90.62 516 ARG A O 1
ATOM 3760 N N . TYR A 1 517 ? 9.992 13.547 15.531 1 93.62 517 TYR A N 1
ATOM 3761 C CA . TYR A 1 517 ? 9.719 14.242 14.281 1 93.62 517 TYR A CA 1
ATOM 3762 C C . TYR A 1 517 ? 8.43 15.055 14.375 1 93.62 517 TYR A C 1
ATOM 3764 O O . TYR A 1 517 ? 7.488 14.656 15.07 1 93.62 517 TYR A O 1
ATOM 3772 N N . LEU A 1 518 ? 8.43 16.156 13.758 1 92.94 518 LEU A N 1
ATOM 3773 C CA . LEU A 1 518 ? 7.199 16.906 13.516 1 92.94 518 LEU A CA 1
ATOM 3774 C C . LEU A 1 518 ? 6.809 16.828 12.047 1 92.94 518 LEU A C 1
ATOM 3776 O O . LEU A 1 518 ? 7.48 17.406 11.188 1 92.94 518 LEU A O 1
ATOM 3780 N N . ASN A 1 519 ? 5.758 16.094 11.773 1 95.5 519 ASN A N 1
ATOM 3781 C CA . ASN A 1 519 ? 5.211 15.984 10.43 1 95.5 519 ASN A CA 1
ATOM 3782 C C . ASN A 1 519 ? 4.199 17.094 10.148 1 95.5 519 ASN A C 1
ATOM 3784 O O . ASN A 1 519 ? 3.023 16.969 10.492 1 95.5 519 ASN A O 1
ATOM 3788 N N . ALA A 1 520 ? 4.672 18.203 9.555 1 94.75 520 ALA A N 1
ATOM 3789 C CA . ALA A 1 520 ? 3.811 19.344 9.297 1 94.75 520 ALA A CA 1
ATOM 3790 C C . ALA A 1 520 ? 4.16 20 7.965 1 94.75 520 ALA A C 1
ATOM 3792 O O . ALA A 1 520 ? 5.324 20.047 7.566 1 94.75 520 ALA A O 1
ATOM 3793 N N . ALA A 1 521 ? 3.17 20.469 7.312 1 96.62 521 ALA A N 1
ATOM 3794 C CA . ALA A 1 521 ? 3.318 21.203 6.055 1 96.62 521 ALA A CA 1
ATOM 3795 C C . ALA A 1 521 ? 2.396 22.406 6.012 1 96.62 521 ALA A C 1
ATOM 3797 O O . ALA A 1 521 ? 1.335 22.422 6.641 1 96.62 521 ALA A O 1
ATOM 3798 N N . PRO A 1 522 ? 2.84 23.453 5.324 1 96.75 522 PRO A N 1
ATOM 3799 C CA . PRO A 1 522 ? 1.971 24.625 5.234 1 96.75 522 PRO A CA 1
ATOM 3800 C C . PRO A 1 522 ? 0.688 24.359 4.453 1 96.75 522 PRO A C 1
ATOM 3802 O O . PRO A 1 522 ? 0.691 23.562 3.512 1 96.75 522 PRO A O 1
ATOM 3805 N N . VAL A 1 523 ? -0.355 25.094 4.785 1 97.94 523 VAL A N 1
ATOM 3806 C CA . VAL A 1 523 ? -1.69 24.828 4.258 1 97.94 523 VAL A CA 1
ATOM 3807 C C . VAL A 1 523 ? -1.702 25.031 2.746 1 97.94 523 VAL A C 1
ATOM 3809 O O . VAL A 1 523 ? -2.42 24.344 2.021 1 97.94 523 VAL A O 1
ATOM 3812 N N . ASP A 1 524 ? -0.923 25.953 2.266 1 97.25 524 ASP A N 1
ATOM 3813 C CA . ASP A 1 524 ? -0.938 26.25 0.833 1 97.25 524 ASP A CA 1
ATOM 3814 C C . ASP A 1 524 ? -0.359 25.078 0.035 1 97.25 524 ASP A C 1
ATOM 3816 O O . ASP A 1 524 ? -0.848 24.766 -1.051 1 97.25 524 ASP A O 1
ATOM 3820 N N . TRP A 1 525 ? 0.632 24.453 0.557 1 98.12 525 TRP A N 1
ATOM 3821 C CA . TRP A 1 525 ? 1.163 23.266 -0.116 1 98.12 525 TRP A CA 1
ATOM 3822 C C . TRP A 1 525 ? 0.198 22.094 0.006 1 98.12 525 TRP A C 1
ATOM 3824 O O . TRP A 1 525 ? -0.039 21.375 -0.967 1 98.12 525 TRP A O 1
ATOM 3834 N N . VAL A 1 526 ? -0.336 21.828 1.206 1 98.56 526 VAL A N 1
ATOM 3835 C CA . VAL A 1 526 ? -1.273 20.734 1.447 1 98.56 526 VAL A CA 1
ATOM 3836 C C . VAL A 1 526 ? -2.471 20.859 0.507 1 98.56 526 VAL A C 1
ATOM 3838 O O . VAL A 1 526 ? -2.865 19.891 -0.141 1 98.56 526 VAL A O 1
ATOM 3841 N N . SER A 1 527 ? -2.996 22.062 0.435 1 98.56 527 SER A N 1
ATOM 3842 C CA . SER A 1 527 ? -4.148 22.328 -0.418 1 98.56 527 SER A CA 1
ATOM 3843 C C . SER A 1 527 ? -3.816 22.094 -1.888 1 98.56 527 SER A C 1
ATOM 3845 O O . SER A 1 527 ? -4.586 21.453 -2.609 1 98.56 527 SER A O 1
ATOM 3847 N N . ARG A 1 528 ? -2.707 22.562 -2.303 1 98.31 528 ARG A N 1
ATOM 3848 C CA . ARG A 1 528 ? -2.318 22.469 -3.705 1 98.31 528 ARG A CA 1
ATOM 3849 C C . ARG A 1 528 ? -2.174 21.016 -4.137 1 98.31 528 ARG A C 1
ATOM 3851 O O . ARG A 1 528 ? -2.66 20.625 -5.203 1 98.31 528 ARG A O 1
ATOM 3858 N N . VAL A 1 529 ? -1.524 20.25 -3.33 1 98.62 529 VAL A N 1
ATOM 3859 C CA . VAL A 1 529 ? -1.294 18.859 -3.67 1 98.62 529 VAL A CA 1
ATOM 3860 C C . VAL A 1 529 ? -2.607 18.078 -3.598 1 98.62 529 VAL A C 1
ATOM 3862 O O . VAL A 1 529 ? -2.879 17.219 -4.441 1 98.62 529 VAL A O 1
ATOM 3865 N N . ALA A 1 530 ? -3.438 18.344 -2.605 1 98.81 530 ALA A N 1
ATOM 3866 C CA . ALA A 1 530 ? -4.734 17.688 -2.482 1 98.81 530 ALA A CA 1
ATOM 3867 C C . ALA A 1 530 ? -5.594 17.938 -3.719 1 98.81 530 ALA A C 1
ATOM 3869 O O . ALA A 1 530 ? -6.164 17 -4.285 1 98.81 530 ALA A O 1
ATOM 3870 N N . VAL A 1 531 ? -5.641 19.156 -4.125 1 98.69 531 VAL A N 1
ATOM 3871 C CA . VAL A 1 531 ? -6.484 19.531 -5.258 1 98.69 531 VAL A CA 1
ATOM 3872 C C . VAL A 1 531 ? -5.918 18.922 -6.543 1 98.69 531 VAL A C 1
ATOM 3874 O O . VAL A 1 531 ? -6.676 18.484 -7.41 1 98.69 531 VAL A O 1
ATOM 3877 N N . ALA A 1 532 ? -4.598 18.922 -6.664 1 98.56 532 ALA A N 1
ATOM 3878 C CA . ALA A 1 532 ? -3.984 18.297 -7.832 1 98.56 532 ALA A CA 1
ATOM 3879 C C . ALA A 1 532 ? -4.359 16.812 -7.914 1 98.56 532 ALA A C 1
ATOM 3881 O O . ALA A 1 532 ? -4.602 16.297 -9.008 1 98.56 532 ALA A O 1
ATOM 3882 N N . THR A 1 533 ? -4.422 16.156 -6.77 1 98.25 533 THR A N 1
ATOM 3883 C CA . THR A 1 533 ? -4.805 14.742 -6.719 1 98.25 533 THR A CA 1
ATOM 3884 C C . THR A 1 533 ? -6.254 14.562 -7.152 1 98.25 533 THR A C 1
ATOM 3886 O O . THR A 1 533 ? -6.57 13.633 -7.902 1 98.25 533 THR A O 1
ATOM 3889 N N . VAL A 1 534 ? -7.121 15.461 -6.727 1 98.44 534 VAL A N 1
ATOM 3890 C CA . VAL A 1 534 ? -8.539 15.414 -7.051 1 98.44 534 VAL A CA 1
ATOM 3891 C C . VAL A 1 534 ? -8.734 15.57 -8.562 1 98.44 534 VAL A C 1
ATOM 3893 O O . VAL A 1 534 ? -9.594 14.914 -9.148 1 98.44 534 VAL A O 1
ATOM 3896 N N . CYS A 1 535 ? -7.914 16.359 -9.172 1 98.12 535 CYS A N 1
ATOM 3897 C CA . CYS A 1 535 ? -8.117 16.734 -10.562 1 98.12 535 CYS A CA 1
ATOM 3898 C C . CYS A 1 535 ? -7.379 15.789 -11.5 1 98.12 535 CYS A C 1
ATOM 3900 O O . CYS A 1 535 ? -7.5 15.898 -12.727 1 98.12 535 CYS A O 1
ATOM 3902 N N . GLU A 1 536 ? -6.625 14.812 -10.961 1 97 536 GLU A N 1
ATOM 3903 C CA . GLU A 1 536 ? -5.852 13.875 -11.766 1 97 536 GLU A CA 1
ATOM 3904 C C . GLU A 1 536 ? -6.41 12.461 -11.656 1 97 536 GLU A C 1
ATOM 3906 O O . GLU A 1 536 ? -6.066 11.719 -10.734 1 97 536 GLU A O 1
ATOM 3911 N N . PRO A 1 537 ? -7.164 12 -12.695 1 95 537 PRO A N 1
ATOM 3912 C CA . PRO A 1 537 ? -7.805 10.688 -12.625 1 95 537 PRO A CA 1
ATOM 3913 C C . PRO A 1 537 ? -6.809 9.555 -12.398 1 95 537 PRO A C 1
ATOM 3915 O O . PRO A 1 537 ? -7.113 8.586 -11.695 1 95 537 PRO A O 1
ATOM 3918 N N . ASP A 1 538 ? -5.605 9.672 -12.883 1 90.38 538 ASP A N 1
ATOM 3919 C CA . ASP A 1 538 ? -4.598 8.625 -12.734 1 90.38 538 ASP A CA 1
ATOM 3920 C C . ASP A 1 538 ? -4.152 8.5 -11.273 1 90.38 538 ASP A C 1
ATOM 3922 O O . ASP A 1 538 ? -3.533 7.508 -10.891 1 90.38 538 ASP A O 1
ATOM 3926 N N . ALA A 1 539 ? -4.496 9.516 -10.453 1 94.75 539 ALA A N 1
ATOM 3927 C CA . ALA A 1 539 ? -4.07 9.539 -9.055 1 94.75 539 ALA A CA 1
ATOM 3928 C C . ALA A 1 539 ? -5.168 9 -8.141 1 94.75 539 ALA A C 1
ATOM 3930 O O . ALA A 1 539 ? -4.938 8.789 -6.945 1 94.75 539 ALA A O 1
ATOM 3931 N N . TRP A 1 540 ? -6.309 8.664 -8.727 1 95.38 540 TRP A N 1
ATOM 3932 C CA . TRP A 1 540 ? -7.445 8.281 -7.902 1 95.38 540 TRP A CA 1
ATOM 3933 C C . TRP A 1 540 ? -7.25 6.875 -7.332 1 95.38 540 TRP A C 1
ATOM 3935 O O . TRP A 1 540 ? -6.555 6.051 -7.926 1 95.38 540 TRP A O 1
ATOM 3945 N N . GLY A 1 541 ? -7.785 6.664 -6.094 1 92.38 541 GLY A N 1
ATOM 3946 C CA . GLY A 1 541 ? -7.871 5.32 -5.547 1 92.38 541 GLY A CA 1
ATOM 3947 C C . GLY A 1 541 ? -6.695 4.961 -4.66 1 92.38 541 GLY A C 1
ATOM 3948 O O . GLY A 1 541 ? -6.66 3.877 -4.078 1 92.38 541 GLY A O 1
ATOM 3949 N N . PHE A 1 542 ? -5.742 5.883 -4.496 1 93.06 542 PHE A N 1
ATOM 3950 C CA . PHE A 1 542 ? -4.543 5.609 -3.707 1 93.06 542 PHE A CA 1
ATOM 3951 C C . PHE A 1 542 ? -4.543 6.43 -2.422 1 93.06 542 PHE A C 1
ATOM 3953 O O . PHE A 1 542 ? -5.434 7.254 -2.207 1 93.06 542 PHE A O 1
ATOM 3960 N N . ASP A 1 543 ? -3.617 6.086 -1.531 1 96.12 543 ASP A N 1
ATOM 3961 C CA . ASP A 1 543 ? -3.404 6.832 -0.296 1 96.12 543 ASP A CA 1
ATOM 3962 C C . ASP A 1 543 ? -2.188 7.75 -0.41 1 96.12 543 ASP A C 1
ATOM 3964 O O . ASP A 1 543 ? -1.141 7.34 -0.913 1 96.12 543 ASP A O 1
ATOM 3968 N N . TYR A 1 544 ? -2.389 9.055 0.006 1 98.12 544 TYR A N 1
ATOM 3969 C CA . TYR A 1 544 ? -1.315 10.039 -0.089 1 98.12 544 TYR A CA 1
ATOM 3970 C C . TYR A 1 544 ? -1.057 10.695 1.261 1 98.12 544 TYR A C 1
ATOM 3972 O O . TYR A 1 544 ? -1.997 11.023 1.989 1 98.12 544 TYR A O 1
ATOM 3980 N N . HIS A 1 545 ? 0.208 10.828 1.574 1 98.44 545 HIS A N 1
ATOM 3981 C CA . HIS A 1 545 ? 0.592 11.641 2.725 1 98.44 545 HIS A CA 1
ATOM 3982 C C . HIS A 1 545 ? 0.865 13.086 2.316 1 98.44 545 HIS A C 1
ATOM 3984 O O . HIS A 1 545 ? 1.685 13.336 1.433 1 98.44 545 HIS A O 1
ATOM 3990 N N . LEU A 1 546 ? 0.112 13.953 2.896 1 98.38 546 LEU A N 1
ATOM 3991 C CA . LEU A 1 546 ? 0.337 15.383 2.693 1 98.38 546 LEU A CA 1
ATOM 3992 C C . LEU A 1 546 ? 1.065 15.992 3.887 1 98.38 546 LEU A C 1
ATOM 3994 O O . LEU A 1 546 ? 0.595 16.969 4.473 1 98.38 546 LEU A O 1
ATOM 3998 N N . THR A 1 547 ? 2.27 15.5 4.223 1 97.06 547 THR A N 1
ATOM 3999 C CA . THR A 1 547 ? 2.939 15.812 5.48 1 97.06 547 THR A CA 1
ATOM 4000 C C . THR A 1 547 ? 4.168 16.688 5.234 1 97.06 547 THR A C 1
ATOM 4002 O O . THR A 1 547 ? 4.809 17.141 6.184 1 97.06 547 THR A O 1
ATOM 4005 N N . GLY A 1 548 ? 4.539 16.953 3.982 1 94.94 548 GLY A N 1
ATOM 4006 C CA . GLY A 1 548 ? 5.766 17.688 3.705 1 94.94 548 GLY A CA 1
ATOM 4007 C C . GLY A 1 548 ? 7.012 16.938 4.148 1 94.94 548 GLY A C 1
ATOM 4008 O O . GLY A 1 548 ? 7.047 15.711 4.145 1 94.94 548 GLY A O 1
ATOM 4009 N N . VAL A 1 549 ? 8.047 17.703 4.402 1 95.94 549 VAL A N 1
ATOM 4010 C CA . VAL A 1 549 ? 9.305 17.125 4.883 1 95.94 549 VAL A CA 1
ATOM 4011 C C . VAL A 1 549 ? 9.32 17.125 6.41 1 95.94 549 VAL A C 1
ATOM 4013 O O . VAL A 1 549 ? 9.164 18.172 7.039 1 95.94 549 VAL A O 1
ATOM 4016 N N . PRO A 1 550 ? 9.477 15.969 7 1 95.5 550 PRO A N 1
ATOM 4017 C CA . PRO A 1 550 ? 9.492 15.906 8.469 1 95.5 550 PRO A CA 1
ATOM 4018 C C . PRO A 1 550 ? 10.609 16.75 9.078 1 95.5 550 PRO A C 1
ATOM 4020 O O . PRO A 1 550 ? 11.719 16.781 8.555 1 95.5 550 PRO A O 1
ATOM 4023 N N . ASN A 1 551 ? 10.273 17.422 10.219 1 94.12 551 ASN A N 1
ATOM 4024 C CA . ASN A 1 551 ? 11.25 18.203 10.969 1 94.12 551 ASN A CA 1
ATOM 4025 C C . ASN A 1 551 ? 11.773 17.438 12.18 1 94.12 551 ASN A C 1
ATOM 4027 O O . ASN A 1 551 ? 10.992 16.906 12.969 1 94.12 551 ASN A O 1
ATOM 4031 N N . THR A 1 552 ? 13.094 17.469 12.328 1 93.44 552 THR A N 1
ATOM 4032 C CA . THR A 1 552 ? 13.68 16.938 13.562 1 93.44 552 THR A CA 1
ATOM 4033 C C . THR A 1 552 ? 13.672 18 14.656 1 93.44 552 THR A C 1
ATOM 4035 O O . THR A 1 552 ? 13.445 19.188 14.391 1 93.44 552 THR A O 1
ATOM 4038 N N . LEU A 1 553 ? 13.891 17.531 15.859 1 92.25 553 LEU A N 1
ATOM 4039 C CA . LEU A 1 553 ? 14.008 18.469 16.969 1 92.25 553 LEU A CA 1
ATOM 4040 C C . LEU A 1 553 ? 15.117 19.484 16.703 1 92.25 553 LEU A C 1
ATOM 4042 O O . LEU A 1 553 ? 14.945 20.672 16.953 1 92.25 553 LEU A O 1
ATOM 4046 N N . ASP A 1 554 ? 16.188 19 16.109 1 89.56 554 ASP A N 1
ATOM 4047 C CA . ASP A 1 554 ? 17.312 19.891 15.797 1 89.56 554 ASP A CA 1
ATOM 4048 C C . ASP A 1 554 ? 16.922 20.938 14.758 1 89.56 554 ASP A C 1
ATOM 4050 O O . ASP A 1 554 ? 17.359 22.078 14.836 1 89.56 554 ASP A O 1
ATOM 4054 N N . ASP A 1 555 ? 16.172 20.547 13.867 1 90.88 555 ASP A N 1
ATOM 4055 C CA . ASP A 1 555 ? 15.695 21.469 12.844 1 90.88 555 ASP A CA 1
ATOM 4056 C C . ASP A 1 555 ? 14.883 22.609 13.461 1 90.88 555 ASP A C 1
ATOM 4058 O O . ASP A 1 555 ? 15.094 23.766 13.133 1 90.88 555 ASP A O 1
ATOM 4062 N N . VAL A 1 556 ? 14.023 22.266 14.328 1 90.12 556 VAL A N 1
ATOM 4063 C CA . VAL A 1 556 ? 13.109 23.25 14.922 1 90.12 556 VAL A CA 1
ATOM 4064 C C . VAL A 1 556 ? 13.883 24.203 15.828 1 90.12 556 VAL A C 1
ATOM 4066 O O . VAL A 1 556 ? 13.664 25.406 15.805 1 90.12 556 VAL A O 1
ATOM 4069 N N . VAL A 1 557 ? 14.727 23.594 16.609 1 86.06 557 VAL A N 1
ATOM 4070 C CA . VAL A 1 557 ? 15.531 24.406 17.516 1 86.06 557 VAL A CA 1
ATOM 4071 C C . VAL A 1 557 ? 16.391 25.391 16.719 1 86.06 557 VAL A C 1
ATOM 4073 O O . VAL A 1 557 ? 16.484 26.562 17.062 1 86.06 557 VAL A O 1
ATOM 4076 N N . ARG A 1 558 ? 16.953 24.875 15.672 1 81.31 558 ARG A N 1
ATOM 4077 C CA . ARG A 1 558 ? 17.781 25.719 14.805 1 81.31 558 ARG A CA 1
ATOM 4078 C C . ARG A 1 558 ? 16.953 26.812 14.148 1 81.31 558 ARG A C 1
ATOM 4080 O O . ARG A 1 558 ? 17.375 27.969 14.094 1 81.31 558 ARG A O 1
ATOM 4087 N N . ASP A 1 559 ? 15.844 26.5 13.672 1 83.31 559 ASP A N 1
ATOM 4088 C CA . ASP A 1 559 ? 14.969 27.469 13.016 1 83.31 559 ASP A CA 1
ATOM 4089 C C . ASP A 1 559 ? 14.523 28.562 13.984 1 83.31 559 ASP A C 1
ATOM 4091 O O . ASP A 1 559 ? 14.477 29.734 13.625 1 83.31 559 ASP A O 1
ATOM 4095 N N . MET A 1 560 ? 14.188 28.172 15.133 1 83.88 560 MET A N 1
ATOM 4096 C CA . MET A 1 560 ? 13.742 29.125 16.141 1 83.88 560 MET A CA 1
ATOM 4097 C C . MET A 1 560 ? 14.891 30.047 16.547 1 83.88 560 MET A C 1
ATOM 4099 O O . MET A 1 560 ? 14.688 31.25 16.734 1 83.88 560 MET A O 1
ATOM 4103 N N . ALA A 1 561 ? 15.977 29.438 16.641 1 75.38 561 ALA A N 1
ATOM 4104 C CA . ALA A 1 561 ? 17.156 30.25 16.953 1 75.38 561 ALA A CA 1
ATOM 4105 C C . ALA A 1 561 ? 17.422 31.281 15.867 1 75.38 561 ALA A C 1
ATOM 4107 O O . ALA A 1 561 ? 17.766 32.438 16.156 1 75.38 561 ALA A O 1
ATOM 4108 N N . LEU A 1 562 ? 17.297 30.844 14.703 1 69.69 562 LEU A N 1
ATOM 4109 C CA . LEU A 1 562 ? 17.516 31.719 13.562 1 69.69 562 LEU A CA 1
ATOM 4110 C C . LEU A 1 562 ? 16.484 32.844 13.547 1 69.69 562 LEU A C 1
ATOM 4112 O O . LEU A 1 562 ? 16.797 33.969 13.109 1 69.69 562 LEU A O 1
ATOM 4116 N N . GLY A 1 563 ? 15.375 32.531 14.062 1 68.5 563 GLY A N 1
ATOM 4117 C CA . GLY A 1 563 ? 14.336 33.562 14.164 1 68.5 563 GLY A C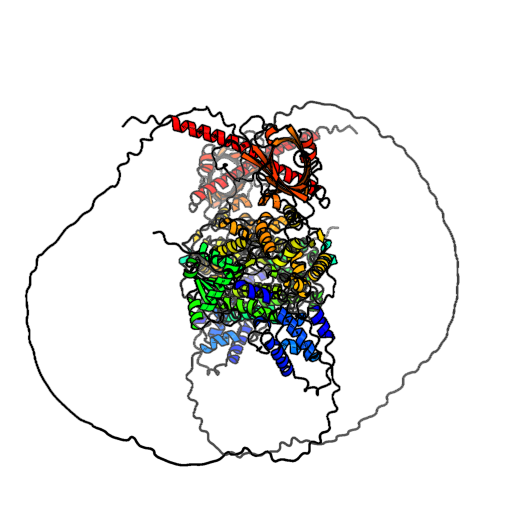A 1
ATOM 4118 C C . GLY A 1 563 ? 14.484 34.438 15.375 1 68.5 563 GLY A C 1
ATOM 4119 O O . GLY A 1 563 ? 13.727 35.406 15.547 1 68.5 563 GLY A O 1
ATOM 4120 N N . GLY A 1 564 ? 15.469 34.188 16.172 1 69.12 564 GLY A N 1
ATOM 4121 C CA . GLY A 1 564 ? 15.719 34.969 17.375 1 69.12 564 GLY A CA 1
ATOM 4122 C C . GLY A 1 564 ? 14.953 34.438 18.578 1 69.12 564 GLY A C 1
ATOM 4123 O O . GLY A 1 564 ? 14.875 35.125 19.594 1 69.12 564 GLY A O 1
ATOM 4124 N N . MET A 1 565 ? 14.383 33.375 18.375 1 77.44 565 MET A N 1
ATOM 4125 C CA . MET A 1 565 ? 13.602 32.75 19.453 1 77.44 565 MET A CA 1
ATOM 4126 C C . MET A 1 565 ? 14.32 31.547 20.031 1 77.44 565 MET A C 1
ATOM 4128 O O . MET A 1 565 ? 13.836 30.422 19.922 1 77.44 565 MET A O 1
ATOM 4132 N N . HIS A 1 566 ? 15.398 31.766 20.719 1 75.38 566 HIS A N 1
ATOM 4133 C CA . HIS A 1 566 ? 16.125 30.656 21.328 1 75.38 566 HIS A CA 1
ATOM 4134 C C . HIS A 1 566 ? 15.242 29.906 22.328 1 75.38 566 HIS A C 1
ATOM 4136 O O . HIS A 1 566 ? 14.633 30.531 23.203 1 75.38 566 HIS A O 1
ATOM 4142 N N . VAL A 1 567 ? 15.203 28.641 22.109 1 85.06 567 VAL A N 1
ATOM 4143 C CA . VAL A 1 567 ? 14.297 27.859 22.953 1 85.06 567 VAL A CA 1
ATOM 4144 C C . VAL A 1 567 ? 15.094 26.844 23.75 1 85.06 567 VAL A C 1
ATOM 4146 O O . VAL A 1 567 ? 16.141 26.375 23.312 1 85.06 567 VAL A O 1
ATOM 4149 N N . ARG A 1 568 ? 14.648 26.516 24.938 1 87.44 568 ARG A N 1
ATOM 4150 C CA . ARG A 1 568 ? 15.164 25.438 25.781 1 87.44 568 ARG A CA 1
ATOM 4151 C C . ARG A 1 568 ? 14.367 24.156 25.578 1 87.44 568 ARG A C 1
ATOM 4153 O O . ARG A 1 568 ? 13.133 24.172 25.594 1 87.44 568 ARG A O 1
ATOM 4160 N N . VAL A 1 569 ? 15.094 23.078 25.406 1 92.69 569 VAL A N 1
ATOM 4161 C CA . VAL A 1 569 ? 14.438 21.797 25.203 1 92.69 569 VAL A CA 1
ATOM 4162 C C . VAL A 1 569 ? 14.188 21.125 26.547 1 92.69 569 VAL A C 1
ATOM 4164 O O . VAL A 1 569 ? 15.07 21.109 27.422 1 92.69 569 VAL A O 1
ATOM 4167 N N . GLN A 1 570 ? 13.023 20.688 26.75 1 93.25 570 GLN A N 1
ATOM 4168 C CA . GLN A 1 570 ? 12.633 19.984 27.969 1 93.25 570 GLN A CA 1
ATOM 4169 C C . GLN A 1 570 ? 12.016 18.625 27.641 1 93.25 570 GLN A C 1
ATOM 4171 O O . GLN A 1 570 ? 11.602 18.375 26.5 1 93.25 570 GLN A O 1
ATOM 4176 N N . ASP A 1 571 ? 12.055 17.781 28.641 1 91.94 571 ASP A N 1
ATOM 4177 C CA . ASP A 1 571 ? 11.281 16.562 28.5 1 91.94 571 ASP A CA 1
ATOM 4178 C C . ASP A 1 571 ? 9.781 16.844 28.453 1 91.94 571 ASP A C 1
ATOM 4180 O O . ASP A 1 571 ? 9.328 17.859 28.984 1 91.94 571 ASP A O 1
ATOM 4184 N N . TRP A 1 572 ? 9.055 15.984 27.906 1 90.38 572 TRP A N 1
ATOM 4185 C CA . TRP A 1 572 ? 7.637 16.203 27.656 1 90.38 572 TRP A CA 1
ATOM 4186 C C . TRP A 1 572 ? 6.902 16.531 28.953 1 90.38 572 TRP A C 1
ATOM 4188 O O . TRP A 1 572 ? 6.148 17.5 29.016 1 90.38 572 TRP A O 1
ATOM 4198 N N . ASP A 1 573 ? 7.109 15.734 29.953 1 90.75 573 ASP A N 1
ATOM 4199 C CA . ASP A 1 573 ? 6.395 15.922 31.219 1 90.75 573 ASP A CA 1
ATOM 4200 C C . ASP A 1 573 ? 6.789 17.234 31.891 1 90.75 573 ASP A C 1
ATOM 4202 O O . ASP A 1 573 ? 5.945 17.938 32.438 1 90.75 573 ASP A O 1
ATOM 4206 N N . GLU A 1 574 ? 8.016 17.5 31.797 1 93.5 574 GLU A N 1
ATOM 4207 C CA . GLU A 1 574 ? 8.508 18.766 32.344 1 93.5 574 GLU A CA 1
ATOM 4208 C C . GLU A 1 574 ? 7.969 19.953 31.578 1 93.5 574 GLU A C 1
ATOM 4210 O O . GLU A 1 574 ? 7.578 20.969 32.188 1 93.5 574 GLU A O 1
ATOM 4215 N N . TRP A 1 575 ? 8.008 19.859 30.359 1 94.5 575 TRP A N 1
ATOM 4216 C CA . TRP A 1 575 ? 7.516 20.953 29.516 1 94.5 575 TRP A CA 1
ATOM 4217 C C . TRP A 1 575 ? 6.031 21.203 29.766 1 94.5 575 TRP A C 1
ATOM 4219 O O . TRP A 1 575 ? 5.602 22.359 29.859 1 94.5 575 TRP A O 1
ATOM 4229 N N . ARG A 1 576 ? 5.301 20.141 29.797 1 93.94 576 ARG A N 1
ATOM 4230 C CA . ARG A 1 576 ? 3.863 20.234 30.031 1 93.94 576 ARG A CA 1
ATOM 4231 C C . ARG A 1 576 ? 3.57 20.953 31.344 1 93.94 576 ARG A C 1
ATOM 4233 O O . ARG A 1 576 ? 2.727 21.859 31.391 1 93.94 576 ARG A O 1
ATOM 4240 N N . ALA A 1 577 ? 4.25 20.562 32.344 1 94.56 577 ALA A N 1
ATOM 4241 C CA . ALA A 1 577 ? 4.066 21.188 33.656 1 94.56 577 ALA A CA 1
ATOM 4242 C C . ALA A 1 577 ? 4.438 22.672 33.625 1 94.56 577 ALA A C 1
ATOM 4244 O O . ALA A 1 577 ? 3.73 23.5 34.188 1 94.56 577 ALA A O 1
ATOM 4245 N N . ASP A 1 578 ? 5.492 22.906 33 1 94.5 578 ASP A N 1
ATOM 4246 C CA . ASP A 1 578 ? 5.973 24.281 32.906 1 94.5 578 ASP A CA 1
ATOM 4247 C C . ASP A 1 578 ? 4.996 25.141 32.094 1 94.5 578 ASP A C 1
ATOM 4249 O O . ASP A 1 578 ? 4.66 26.25 32.5 1 94.5 578 ASP A O 1
ATOM 4253 N N . ALA A 1 579 ? 4.602 24.672 31 1 94.06 579 ALA A N 1
ATOM 4254 C CA . ALA A 1 579 ? 3.676 25.391 30.125 1 94.06 579 ALA A CA 1
ATOM 4255 C C . ALA A 1 579 ? 2.357 25.672 30.844 1 94.06 579 ALA A C 1
ATOM 4257 O O . ALA A 1 579 ? 1.822 26.781 30.766 1 94.06 579 ALA A O 1
ATOM 4258 N N . LEU A 1 580 ? 1.843 24.688 31.516 1 93.75 580 LEU A N 1
ATOM 4259 C CA . LEU A 1 580 ? 0.589 24.844 32.25 1 93.75 580 LEU A CA 1
ATOM 4260 C C . LEU A 1 580 ? 0.744 25.859 33.375 1 93.75 580 LEU A C 1
ATOM 4262 O O . LEU A 1 580 ? -0.165 26.641 33.625 1 93.75 580 LEU A O 1
ATOM 4266 N N . GLY A 1 581 ? 1.846 25.734 34.031 1 94.12 581 GLY A N 1
ATOM 4267 C CA . GLY A 1 581 ? 2.121 26.703 35.094 1 94.12 581 GLY A CA 1
ATOM 4268 C C . GLY A 1 581 ? 2.15 28.125 34.594 1 94.12 581 GLY A C 1
ATOM 4269 O O . GLY A 1 581 ? 1.609 29.031 35.219 1 94.12 581 GLY A O 1
ATOM 4270 N N . ARG A 1 582 ? 2.729 28.344 33.5 1 92.44 582 ARG A N 1
ATOM 4271 C CA . ARG A 1 582 ? 2.852 29.672 32.938 1 92.44 582 ARG A CA 1
ATOM 4272 C C . ARG A 1 582 ? 1.507 30.172 32.438 1 92.44 582 ARG A C 1
ATOM 4274 O O . ARG A 1 582 ? 1.192 31.359 32.531 1 92.44 582 ARG A O 1
ATOM 4281 N N . LEU A 1 583 ? 0.757 29.297 31.828 1 91.19 583 LEU A N 1
ATOM 4282 C CA . LEU A 1 583 ? -0.561 29.656 31.312 1 91.19 583 LEU A CA 1
ATOM 4283 C C . LEU A 1 583 ? -1.514 29.984 32.469 1 91.19 583 LEU A C 1
ATOM 4285 O O . LEU A 1 583 ? -2.436 30.797 32.281 1 91.19 583 LEU A O 1
ATOM 4289 N N . LYS A 1 584 ? -1.252 29.344 33.531 1 90.69 584 LYS A N 1
ATOM 4290 C CA . LYS A 1 584 ? -2.033 29.672 34.719 1 90.69 584 LYS A CA 1
ATOM 4291 C C . LYS A 1 584 ? -1.643 31.031 35.281 1 90.69 584 LYS A C 1
ATOM 4293 O O . LYS A 1 584 ? -2.502 31.797 35.719 1 90.69 584 LYS A O 1
ATOM 4298 N N . ALA A 1 585 ? -0.405 31.297 35.25 1 91.44 585 ALA A N 1
ATOM 4299 C CA . ALA A 1 585 ? 0.112 32.562 35.75 1 91.44 585 ALA A CA 1
ATOM 4300 C C . ALA A 1 585 ? -0.292 33.719 34.875 1 91.44 585 ALA A C 1
ATOM 4302 O O . ALA A 1 585 ? -0.644 34.812 35.375 1 91.44 585 ALA A O 1
ATOM 4303 N N . GLU A 1 586 ? -0.161 33.562 33.594 1 89.56 586 GLU A N 1
ATOM 4304 C CA . GLU A 1 586 ? -0.564 34.562 32.625 1 89.56 586 GLU A CA 1
ATOM 4305 C C . GLU A 1 586 ? -1.505 33.969 31.578 1 89.56 586 GLU A C 1
ATOM 4307 O O . GLU A 1 586 ? -1.075 33.594 30.484 1 89.56 586 GLU A O 1
ATOM 4312 N N . PRO A 1 587 ? -2.756 34.031 31.938 1 87.75 587 PRO A N 1
ATOM 4313 C CA . PRO A 1 587 ? -3.719 33.375 31.047 1 87.75 587 PRO A CA 1
ATOM 4314 C C . PRO A 1 587 ? -3.797 34.031 29.672 1 87.75 587 PRO A C 1
ATOM 4316 O O . PRO A 1 587 ? -3.76 35.281 29.578 1 87.75 587 PRO A O 1
ATOM 4319 N N . VAL A 1 588 ? -3.701 33.281 28.672 1 89.06 588 VAL A N 1
ATOM 4320 C CA . VAL A 1 588 ? -3.916 33.656 27.281 1 89.06 588 VAL A CA 1
ATOM 4321 C C . VAL A 1 588 ? -5.199 33.031 26.766 1 89.06 588 VAL A C 1
ATOM 4323 O O . VAL A 1 588 ? -5.211 31.828 26.422 1 89.06 588 VAL A O 1
ATOM 4326 N N . PRO A 1 589 ? -6.27 33.719 26.672 1 84.31 589 PRO A N 1
ATOM 4327 C CA . PRO A 1 589 ? -7.57 33.156 26.312 1 84.31 589 PRO A CA 1
ATOM 4328 C C . PRO A 1 589 ? -7.527 32.375 25.016 1 84.31 589 PRO A C 1
ATOM 4330 O O . PRO A 1 589 ? -8.195 31.344 24.891 1 84.31 589 PRO A O 1
ATOM 4333 N N . GLU A 1 590 ? -6.73 32.812 24.109 1 85.5 590 GLU A N 1
ATOM 4334 C CA . GLU A 1 590 ? -6.648 32.156 22.812 1 85.5 590 GLU A CA 1
ATOM 4335 C C . GLU A 1 590 ? -5.965 30.797 22.906 1 85.5 590 GLU A C 1
ATOM 4337 O O . GLU A 1 590 ? -6.082 29.969 22.016 1 85.5 590 GLU A O 1
ATOM 4342 N N . LEU A 1 591 ? -5.336 30.484 24.031 1 89.94 591 LEU A N 1
ATOM 4343 C CA . LEU A 1 591 ? -4.645 29.219 24.234 1 89.94 591 LEU A CA 1
ATOM 4344 C C . LEU A 1 591 ? -5.355 28.375 25.281 1 89.94 591 LEU A C 1
ATOM 4346 O O . LEU A 1 591 ? -4.801 27.391 25.766 1 89.94 591 LEU A O 1
ATOM 4350 N N . ALA A 1 592 ? -6.547 28.797 25.609 1 84.44 592 ALA A N 1
ATOM 4351 C CA . ALA A 1 592 ? -7.305 28.062 26.625 1 84.44 592 ALA A CA 1
ATOM 4352 C C . ALA A 1 592 ? -7.551 26.625 26.172 1 84.44 592 ALA A C 1
ATOM 4354 O O . ALA A 1 592 ? -7.562 25.703 27 1 84.44 592 ALA A O 1
ATOM 4355 N N . PHE A 1 593 ? -7.793 26.484 25.016 1 84.81 593 PHE A N 1
ATOM 4356 C CA . PHE A 1 593 ? -8.016 25.141 24.484 1 84.81 593 PHE A CA 1
ATOM 4357 C C . PHE A 1 593 ? -6.785 24.266 24.688 1 84.81 593 PHE A C 1
ATOM 4359 O O . PHE A 1 593 ? -6.898 23.094 25.047 1 84.81 593 PHE A O 1
ATOM 4366 N N . LEU A 1 594 ? -5.613 24.797 24.375 1 89.06 594 LEU A N 1
ATOM 4367 C CA . LEU A 1 594 ? -4.375 24.047 24.562 1 89.06 594 LEU A CA 1
ATOM 4368 C C . LEU A 1 594 ? -4.215 23.609 26.016 1 89.06 594 LEU A C 1
ATOM 4370 O O . LEU A 1 594 ? -3.785 22.484 26.281 1 89.06 594 LEU A O 1
ATOM 4374 N N . SER A 1 595 ? -4.566 24.516 26.891 1 88.31 595 SER A N 1
ATOM 4375 C CA . SER A 1 595 ? -4.488 24.188 28.312 1 88.31 595 SER A CA 1
ATOM 4376 C C . SER A 1 595 ? -5.371 23 28.656 1 88.31 595 SER A C 1
ATOM 4378 O O . SER A 1 595 ? -4.969 22.125 29.438 1 88.31 595 SER A O 1
ATOM 4380 N N . ARG A 1 596 ? -6.508 22.969 28.094 1 82.88 596 ARG A N 1
ATOM 4381 C CA . ARG A 1 596 ? -7.426 21.859 28.344 1 82.88 596 ARG A CA 1
ATOM 4382 C C . ARG A 1 596 ? -6.875 20.562 27.766 1 82.88 596 ARG A C 1
ATOM 4384 O O . ARG A 1 596 ? -6.992 19.5 28.391 1 82.88 596 ARG A O 1
ATOM 4391 N N . VAL A 1 597 ? -6.34 20.672 26.625 1 87.62 597 VAL A N 1
ATOM 4392 C CA . VAL A 1 597 ? -5.762 19.5 25.969 1 87.62 597 VAL A CA 1
ATOM 4393 C C . VAL A 1 597 ? -4.621 18.938 26.812 1 87.62 597 VAL A C 1
ATOM 4395 O O . VAL A 1 597 ? -4.516 17.734 27.016 1 87.62 597 VAL A O 1
ATOM 4398 N N . LEU A 1 598 ? -3.811 19.781 27.375 1 90.62 598 LEU A N 1
ATOM 4399 C CA . LEU A 1 598 ? -2.629 19.391 28.141 1 90.62 598 LEU A CA 1
ATOM 4400 C C . LEU A 1 598 ? -3.016 18.844 29.5 1 90.62 598 LEU A C 1
ATOM 4402 O O . LEU A 1 598 ? -2.182 18.281 30.219 1 90.62 598 LEU A O 1
ATOM 4406 N N . GLN A 1 599 ? -4.281 18.969 29.812 1 85.94 599 GLN A N 1
ATOM 4407 C CA . GLN A 1 599 ? -4.742 18.469 31.109 1 85.94 599 GLN A CA 1
ATOM 4408 C C . GLN A 1 599 ? -5.566 17.188 30.938 1 85.94 599 GLN A C 1
ATOM 4410 O O . GLN A 1 599 ? -5.84 16.484 31.922 1 85.94 599 GLN A O 1
ATOM 4415 N N . SER A 1 600 ? -5.957 16.906 29.75 1 82.69 600 SER A N 1
ATOM 4416 C CA . SER A 1 600 ? -6.777 15.734 29.469 1 82.69 600 SER A CA 1
ATOM 4417 C C . SER A 1 600 ? -5.914 14.492 29.297 1 82.69 600 SER A C 1
ATOM 4419 O O . SER A 1 600 ? -5.043 14.453 28.422 1 82.69 600 SER A O 1
ATOM 4421 N N . PRO A 1 601 ? -6.145 13.445 30.078 1 80.94 601 PRO A N 1
ATOM 4422 C CA . PRO A 1 601 ? -5.336 12.227 29.938 1 80.94 601 PRO A CA 1
ATOM 4423 C C . PRO A 1 601 ? -5.445 11.594 28.562 1 80.94 601 PRO A C 1
ATOM 4425 O O . PRO A 1 601 ? -4.453 11.086 28.031 1 80.94 601 PRO A O 1
ATOM 4428 N N . THR A 1 602 ? -6.617 11.633 28 1 81.12 602 THR A N 1
ATOM 4429 C CA . THR A 1 602 ? -6.824 11.031 26.688 1 81.12 602 THR A CA 1
ATOM 4430 C C . THR A 1 602 ? -6.137 11.859 25.609 1 81.12 602 THR A C 1
ATOM 4432 O O . THR A 1 602 ? -5.512 11.305 24.703 1 81.12 602 THR A O 1
ATOM 4435 N N . ALA A 1 603 ? -6.246 13.133 25.75 1 85.88 603 ALA A N 1
ATOM 4436 C CA . ALA A 1 603 ? -5.629 14.016 24.75 1 85.88 603 ALA A CA 1
ATOM 4437 C C . ALA A 1 603 ? -4.109 13.961 24.844 1 85.88 603 ALA A C 1
ATOM 4439 O O . ALA A 1 603 ? -3.414 14.117 23.844 1 85.88 603 ALA A O 1
ATOM 4440 N N . LEU A 1 604 ? -3.641 13.68 26.031 1 87.56 604 LEU A N 1
ATOM 4441 C CA . LEU A 1 604 ? -2.197 13.609 26.234 1 87.56 604 LEU A CA 1
ATOM 4442 C C . LEU A 1 604 ? -1.6 12.438 25.453 1 87.56 604 LEU A C 1
ATOM 4444 O O . LEU A 1 604 ? -0.472 12.531 24.953 1 87.56 604 LEU A O 1
ATOM 4448 N N . LYS A 1 605 ? -2.371 11.406 25.375 1 86.25 605 LYS A N 1
ATOM 4449 C CA . LYS A 1 605 ? -1.878 10.242 24.641 1 86.25 605 LYS A CA 1
ATOM 4450 C C . LYS A 1 605 ? -1.744 10.562 23.141 1 86.25 605 LYS A C 1
ATOM 4452 O O . LYS A 1 605 ? -0.849 10.047 22.484 1 86.25 605 LYS A O 1
ATOM 4457 N N . LEU A 1 606 ? -2.67 11.32 22.688 1 87.62 606 LEU A N 1
ATOM 4458 C CA . LEU A 1 606 ? -2.586 11.781 21.312 1 87.62 606 LEU A CA 1
ATOM 4459 C C . LEU A 1 606 ? -1.343 12.641 21.094 1 87.62 606 LEU A C 1
ATOM 4461 O O . LEU A 1 606 ? -0.63 12.469 20.094 1 87.62 606 LEU A O 1
ATOM 4465 N N . CYS A 1 607 ? -1.057 13.5 22.016 1 88.56 607 CYS A N 1
ATOM 4466 C CA . CYS A 1 607 ? 0.114 14.367 21.922 1 88.56 607 CYS A CA 1
ATOM 4467 C C . CYS A 1 607 ? 1.4 13.555 21.969 1 88.56 607 CYS A C 1
ATOM 4469 O O . CYS A 1 607 ? 2.316 13.789 21.172 1 88.56 607 CYS A O 1
ATOM 4471 N N . GLU A 1 608 ? 1.397 12.609 22.828 1 87 608 GLU A N 1
ATOM 4472 C CA . GLU A 1 608 ? 2.572 11.758 22.969 1 87 608 GLU A CA 1
ATOM 4473 C C . GLU A 1 608 ? 2.842 10.977 21.688 1 87 608 GLU A C 1
ATOM 4475 O O . GLU A 1 608 ? 3.988 10.875 21.25 1 87 608 GLU A O 1
ATOM 4480 N N . ALA A 1 609 ? 1.77 10.445 21.172 1 88 609 ALA A N 1
ATOM 4481 C CA . ALA A 1 609 ? 1.906 9.672 19.938 1 88 609 ALA A CA 1
ATOM 4482 C C . ALA A 1 609 ? 2.412 10.555 18.797 1 88 609 ALA A C 1
ATOM 4484 O O . ALA A 1 609 ? 3.219 10.109 17.984 1 88 609 ALA A O 1
ATOM 4485 N N . THR A 1 610 ? 1.949 11.734 18.766 1 87.56 610 THR A N 1
ATOM 4486 C CA . THR A 1 610 ? 2.342 12.672 17.719 1 87.56 610 THR A CA 1
ATOM 4487 C C . THR A 1 610 ? 3.811 13.062 17.875 1 87.56 610 THR A C 1
ATOM 4489 O O . THR A 1 610 ? 4.543 13.117 16.875 1 87.56 610 THR A O 1
ATOM 4492 N N . LEU A 1 611 ? 4.258 13.297 19.094 1 87.94 611 LEU A N 1
ATOM 4493 C CA . LEU A 1 611 ? 5.609 13.781 19.344 1 87.94 611 LEU A CA 1
ATOM 4494 C C . LEU A 1 611 ? 6.621 12.648 19.219 1 87.94 611 LEU A C 1
ATOM 4496 O O . LEU A 1 611 ? 7.777 12.883 18.859 1 87.94 611 LEU A O 1
ATOM 4500 N N . GLN A 1 612 ? 6.172 11.43 19.453 1 89.81 612 GLN A N 1
ATOM 4501 C CA . GLN A 1 612 ? 7.09 10.297 19.422 1 89.81 612 GLN A CA 1
ATOM 4502 C C . GLN A 1 612 ? 7 9.555 18.094 1 89.81 612 GLN A C 1
ATOM 4504 O O . GLN A 1 612 ? 7.773 8.625 17.844 1 89.81 612 GLN A O 1
ATOM 4509 N N . GLY A 1 613 ? 6.152 9.922 17.297 1 91.12 613 GLY A N 1
ATOM 4510 C CA . GLY A 1 613 ? 5.906 9.219 16.047 1 91.12 613 GLY A CA 1
ATOM 4511 C C . GLY A 1 613 ? 7.074 9.289 15.086 1 91.12 613 GLY A C 1
ATOM 4512 O O . GLY A 1 613 ? 7.922 10.18 15.195 1 91.12 613 GLY A O 1
ATOM 4513 N N . PRO A 1 614 ? 7.145 8.352 14.156 1 93.94 614 PRO A N 1
ATOM 4514 C CA . PRO A 1 614 ? 8.203 8.344 13.148 1 93.94 614 PRO A CA 1
ATOM 4515 C C . PRO A 1 614 ? 7.992 9.398 12.062 1 93.94 614 PRO A C 1
ATOM 4517 O O . PRO A 1 614 ? 6.938 10.031 12.008 1 93.94 614 PRO A O 1
ATOM 4520 N N . ALA A 1 615 ? 9.086 9.578 11.281 1 95.69 615 ALA A N 1
ATOM 4521 C CA . ALA A 1 615 ? 8.961 10.414 10.086 1 95.69 615 ALA A CA 1
ATOM 4522 C C . ALA A 1 615 ? 7.992 9.797 9.078 1 95.69 615 ALA A C 1
ATOM 4524 O O . ALA A 1 615 ? 8.062 8.594 8.805 1 95.69 615 ALA A O 1
ATOM 4525 N N . ALA A 1 616 ? 7.051 10.609 8.609 1 96.56 616 ALA A N 1
ATOM 4526 C CA . ALA A 1 616 ? 6.152 10.133 7.562 1 96.56 616 ALA A CA 1
ATOM 4527 C C . ALA A 1 616 ? 6.902 9.945 6.246 1 96.56 616 ALA A C 1
ATOM 4529 O O . ALA A 1 616 ? 7.762 10.758 5.891 1 96.56 616 ALA A O 1
ATOM 4530 N N . GLU A 1 617 ? 6.641 8.836 5.602 1 94.56 617 GLU A N 1
ATOM 4531 C CA . GLU A 1 617 ? 7.18 8.578 4.27 1 94.56 617 GLU A CA 1
ATOM 4532 C C . GLU A 1 617 ? 6.125 8.828 3.193 1 94.56 617 GLU A C 1
ATOM 4534 O O . GLU A 1 617 ? 5.023 8.281 3.256 1 94.56 617 GLU A O 1
ATOM 4539 N N . ALA A 1 618 ? 6.434 9.648 2.232 1 96.19 618 ALA A N 1
ATOM 4540 C CA . ALA A 1 618 ? 5.457 10.047 1.221 1 96.19 618 ALA A CA 1
ATOM 4541 C C . ALA A 1 618 ? 6.008 9.828 -0.187 1 96.19 618 ALA A C 1
ATOM 4543 O O . ALA A 1 618 ? 5.98 10.742 -1.018 1 96.19 618 ALA A O 1
ATOM 4544 N N . ARG A 1 619 ? 6.383 8.633 -0.506 1 91.06 619 ARG A N 1
ATOM 4545 C CA . ARG A 1 619 ? 7.016 8.352 -1.79 1 91.06 619 ARG A CA 1
ATOM 4546 C C . ARG A 1 619 ? 6.035 8.547 -2.941 1 91.06 619 ARG A C 1
ATOM 4548 O O . ARG A 1 619 ? 6.398 9.086 -3.986 1 91.06 619 ARG A O 1
ATOM 4555 N N . ARG A 1 620 ? 4.859 8.023 -2.83 1 93.38 620 ARG A N 1
ATOM 4556 C CA . ARG A 1 620 ? 3.852 8.172 -3.875 1 93.38 620 ARG A CA 1
ATOM 4557 C C . ARG A 1 620 ? 3.494 9.633 -4.09 1 93.38 620 ARG A C 1
ATOM 4559 O O . ARG A 1 620 ? 3.348 10.086 -5.227 1 93.38 620 ARG A O 1
ATOM 4566 N N . THR A 1 621 ? 3.322 10.375 -3.014 1 97.75 621 THR A N 1
ATOM 4567 C CA . THR A 1 621 ? 3.025 11.797 -3.105 1 97.75 621 THR A CA 1
ATOM 4568 C C . THR A 1 621 ? 4.145 12.539 -3.834 1 97.75 621 THR A C 1
ATOM 4570 O O . THR A 1 621 ? 3.885 13.375 -4.699 1 97.75 621 THR A O 1
ATOM 4573 N N . ASP A 1 622 ? 5.375 12.195 -3.502 1 96.62 622 ASP A N 1
ATOM 4574 C CA . ASP A 1 622 ? 6.52 12.836 -4.141 1 96.62 622 ASP A CA 1
ATOM 4575 C C . ASP A 1 622 ? 6.547 12.539 -5.641 1 96.62 622 ASP A C 1
ATOM 4577 O O . ASP A 1 622 ? 6.855 13.422 -6.445 1 96.62 622 ASP A O 1
ATOM 4581 N N . ALA A 1 623 ? 6.246 11.312 -5.934 1 93.56 623 ALA A N 1
ATOM 4582 C CA . ALA A 1 623 ? 6.215 10.93 -7.34 1 93.56 623 ALA A CA 1
ATOM 4583 C C . ALA A 1 623 ? 5.117 11.68 -8.086 1 93.56 623 ALA A C 1
ATOM 4585 O O . ALA A 1 623 ? 5.312 12.102 -9.227 1 93.56 623 ALA A O 1
ATOM 4586 N N . LEU A 1 624 ? 3.984 11.867 -7.48 1 95.56 624 LEU A N 1
ATOM 4587 C CA . LEU A 1 624 ? 2.877 12.594 -8.094 1 95.56 624 LEU A CA 1
ATOM 4588 C C . LEU A 1 624 ? 3.225 14.07 -8.281 1 95.56 624 LEU A C 1
ATOM 4590 O O . LEU A 1 624 ? 2.941 14.656 -9.328 1 95.56 624 LEU A O 1
ATOM 4594 N N . VAL A 1 625 ? 3.789 14.672 -7.266 1 97.62 625 VAL A N 1
ATOM 4595 C CA . VAL A 1 625 ? 4.191 16.078 -7.289 1 97.62 625 VAL A CA 1
ATOM 4596 C C . VAL A 1 625 ? 5.172 16.312 -8.438 1 97.62 625 VAL A C 1
ATOM 4598 O O . VAL A 1 625 ? 5.059 17.297 -9.164 1 97.62 625 VAL A O 1
ATOM 4601 N N . ALA A 1 626 ? 6.082 15.383 -8.57 1 95.69 626 ALA A N 1
ATOM 4602 C CA . ALA A 1 626 ? 7.059 15.469 -9.656 1 95.69 626 ALA A CA 1
ATOM 4603 C C . ALA A 1 626 ? 6.391 15.305 -11.016 1 95.69 626 ALA A C 1
ATOM 4605 O O . ALA A 1 626 ? 6.68 16.047 -11.953 1 95.69 626 ALA A O 1
ATOM 4606 N N . ALA A 1 627 ? 5.504 14.367 -11.117 1 93.88 627 ALA A N 1
ATOM 4607 C CA . ALA A 1 627 ? 4.84 14.062 -12.375 1 93.88 627 ALA A CA 1
ATOM 4608 C C . ALA A 1 627 ? 3.984 15.234 -12.844 1 93.88 627 ALA A C 1
ATOM 4610 O O . ALA A 1 627 ? 3.852 15.477 -14.047 1 93.88 627 ALA A O 1
ATOM 4611 N N . LEU A 1 628 ? 3.422 16.016 -11.938 1 96.31 628 LEU A N 1
ATOM 4612 C CA . LEU A 1 628 ? 2.514 17.109 -12.266 1 96.31 628 LEU A CA 1
ATOM 4613 C C . LEU A 1 628 ? 3.244 18.453 -12.25 1 96.31 628 LEU A C 1
ATOM 4615 O O . LEU A 1 628 ? 2.621 19.5 -12.391 1 96.31 628 LEU A O 1
ATOM 4619 N N . ASP A 1 629 ? 4.57 18.438 -11.984 1 95.31 629 ASP A N 1
ATOM 4620 C CA . ASP A 1 629 ? 5.418 19.625 -11.953 1 95.31 629 ASP A CA 1
ATOM 4621 C C . ASP A 1 629 ? 4.926 20.625 -10.906 1 95.31 629 ASP A C 1
ATOM 4623 O O . ASP A 1 629 ? 4.793 21.812 -11.188 1 95.31 629 ASP A O 1
ATOM 4627 N N . LEU A 1 630 ? 4.551 20.078 -9.758 1 96.44 630 LEU A N 1
ATOM 4628 C CA . LEU A 1 630 ? 4.191 20.906 -8.617 1 96.44 630 LEU A CA 1
ATOM 4629 C C . LEU A 1 630 ? 5.418 21.219 -7.758 1 96.44 630 LEU A C 1
ATOM 4631 O O . LEU A 1 630 ? 6.441 20.531 -7.867 1 96.44 630 LEU A O 1
ATOM 4635 N N . PRO A 1 631 ? 5.316 22.266 -6.973 1 93.12 631 PRO A N 1
ATOM 4636 C CA . PRO A 1 631 ? 6.438 22.516 -6.066 1 93.12 631 PRO A CA 1
ATOM 4637 C C . PRO A 1 631 ? 6.695 21.344 -5.117 1 93.12 631 PRO A C 1
ATOM 4639 O O . PRO A 1 631 ? 5.77 20.859 -4.465 1 93.12 631 PRO A O 1
ATOM 4642 N N . PRO A 1 632 ? 7.891 20.938 -5.051 1 93.5 632 PRO A N 1
ATOM 4643 C CA . PRO A 1 632 ? 8.203 19.828 -4.148 1 93.5 632 PRO A CA 1
ATOM 4644 C C . PRO A 1 632 ? 8 20.188 -2.678 1 93.5 632 PRO A C 1
ATOM 4646 O O . PRO A 1 632 ? 7.984 21.359 -2.326 1 93.5 632 PRO A O 1
ATOM 4649 N N . ALA A 1 633 ? 7.809 19.172 -1.892 1 91.56 633 ALA A N 1
ATOM 4650 C CA . ALA A 1 633 ? 7.695 19.391 -0.45 1 91.56 633 ALA A CA 1
ATOM 4651 C C . ALA A 1 633 ? 8.953 20.031 0.112 1 91.56 633 ALA A C 1
ATOM 4653 O O . ALA A 1 633 ? 10.07 19.719 -0.307 1 91.56 633 ALA A O 1
ATOM 4654 N N . ALA A 1 634 ? 8.695 21.062 0.897 1 88.75 634 ALA A N 1
ATOM 4655 C CA . ALA A 1 634 ? 9.781 21.719 1.621 1 88.75 634 ALA A CA 1
ATOM 4656 C C . ALA A 1 634 ? 9.523 21.719 3.125 1 88.75 634 ALA A C 1
ATOM 4658 O O . ALA A 1 634 ? 8.375 21.578 3.561 1 88.75 634 ALA A O 1
ATOM 4659 N N . ARG A 1 635 ? 10.57 21.781 3.844 1 91.19 635 ARG A N 1
ATOM 4660 C CA . ARG A 1 635 ? 10.406 21.875 5.293 1 91.19 635 ARG A CA 1
ATOM 4661 C C . ARG A 1 635 ? 9.641 23.141 5.676 1 91.19 635 ARG A C 1
ATOM 4663 O O . ARG A 1 635 ? 9.852 24.203 5.09 1 91.19 635 ARG A O 1
ATOM 4670 N N . TYR A 1 636 ? 8.789 23.016 6.57 1 91.19 636 TYR A N 1
ATOM 4671 C CA . TYR A 1 636 ? 8.141 24.188 7.16 1 91.19 636 TYR A CA 1
ATOM 4672 C C . TYR A 1 636 ? 9.07 24.891 8.141 1 91.19 636 TYR A C 1
ATOM 4674 O O . TYR A 1 636 ? 8.812 24.906 9.344 1 91.19 636 TYR A O 1
ATOM 4682 N N . ASP A 1 637 ? 10.07 25.5 7.609 1 86.88 637 ASP A N 1
ATOM 4683 C CA . ASP A 1 637 ? 11.195 26.062 8.367 1 86.88 637 ASP A CA 1
ATOM 4684 C C . ASP A 1 637 ? 10.906 27.484 8.805 1 86.88 637 ASP A C 1
ATOM 4686 O O . ASP A 1 637 ? 9.766 27.953 8.727 1 86.88 637 ASP A O 1
ATOM 4690 N N . ALA A 1 638 ? 11.914 28.125 9.258 1 80.38 638 ALA A N 1
ATOM 4691 C CA . ALA A 1 638 ? 11.789 29.469 9.828 1 80.38 638 ALA A CA 1
ATOM 4692 C C . ALA A 1 638 ? 11.234 30.453 8.805 1 80.38 638 ALA A C 1
ATOM 4694 O O . ALA A 1 638 ? 10.398 31.297 9.133 1 80.38 638 ALA A O 1
ATOM 4695 N N . GLN A 1 639 ? 11.703 30.359 7.617 1 79.88 639 GLN A N 1
ATOM 4696 C CA . GLN A 1 639 ? 11.242 31.266 6.57 1 79.88 639 GLN A CA 1
ATOM 4697 C C . GLN A 1 639 ? 9.773 31.016 6.246 1 79.88 639 GLN A C 1
ATOM 4699 O O . GLN A 1 639 ? 9 31.969 6.102 1 79.88 639 GLN A O 1
ATOM 4704 N N . ALA A 1 640 ? 9.406 29.812 6.188 1 86.19 640 ALA A N 1
ATOM 4705 C CA . ALA A 1 640 ? 8.031 29.438 5.848 1 86.19 640 ALA A CA 1
ATOM 4706 C C . ALA A 1 640 ? 7.074 29.812 6.977 1 86.19 640 ALA A C 1
ATOM 4708 O O . ALA A 1 640 ? 5.906 30.125 6.734 1 86.19 640 ALA A O 1
ATOM 4709 N N . GLN A 1 641 ? 7.582 29.875 8.18 1 89.12 641 GLN A N 1
ATOM 4710 C CA . GLN A 1 641 ? 6.734 30.109 9.344 1 89.12 641 GLN A CA 1
ATOM 4711 C C . GLN A 1 641 ? 6.695 31.578 9.719 1 89.12 641 GLN A C 1
ATOM 4713 O O . GLN A 1 641 ? 5.902 32 10.57 1 89.12 641 GLN A O 1
ATOM 4718 N N . LEU A 1 642 ? 7.469 32.344 9.117 1 84.19 642 LEU A N 1
ATOM 4719 C CA . LEU A 1 642 ? 7.684 33.719 9.531 1 84.19 642 LEU A CA 1
ATOM 4720 C C . LEU A 1 642 ? 6.363 34.5 9.586 1 84.19 642 LEU A C 1
ATOM 4722 O O . LEU A 1 642 ? 6.031 35.094 10.602 1 84.19 642 LEU A O 1
ATOM 4726 N N . LYS A 1 643 ? 5.648 34.438 8.508 1 87.69 643 LYS A N 1
ATOM 4727 C CA . LYS A 1 643 ? 4.387 35.188 8.438 1 87.69 643 LYS A CA 1
ATOM 4728 C C . LYS A 1 643 ? 3.379 34.656 9.453 1 87.69 643 LYS A C 1
ATOM 4730 O O . LYS A 1 643 ? 2.57 35.406 9.992 1 87.69 643 LYS A O 1
ATOM 4735 N N . THR A 1 644 ? 3.48 33.438 9.703 1 91.12 644 THR A N 1
ATOM 4736 C CA . THR A 1 644 ? 2.584 32.812 10.68 1 91.12 644 THR A CA 1
ATOM 4737 C C . THR A 1 644 ? 2.918 33.281 12.094 1 91.12 644 THR A C 1
ATOM 4739 O O . THR A 1 644 ? 2.021 33.625 12.867 1 91.12 644 THR A O 1
ATOM 4742 N N . PHE A 1 645 ? 4.156 33.375 12.398 1 88.06 645 PHE A N 1
ATOM 4743 C CA . PHE A 1 645 ? 4.562 33.844 13.719 1 88.06 645 PHE A CA 1
ATOM 4744 C C . PHE A 1 645 ? 4.184 35.312 13.898 1 88.06 645 PHE A C 1
ATOM 4746 O O . PHE A 1 645 ? 3.791 35.719 14.992 1 88.06 645 PHE A O 1
ATOM 4753 N N . GLU A 1 646 ? 4.352 36.031 12.859 1 87.38 646 GLU A N 1
ATOM 4754 C CA . GLU A 1 646 ? 3.951 37.438 12.906 1 87.38 646 GLU A CA 1
ATOM 4755 C C . GLU A 1 646 ? 2.459 37.562 13.203 1 87.38 646 GLU A C 1
ATOM 4757 O O . GLU A 1 646 ? 2.055 38.406 14.016 1 87.38 646 GLU A O 1
ATOM 4762 N N . LYS A 1 647 ? 1.731 36.781 12.555 1 91.62 647 LYS A N 1
ATOM 4763 C CA . LYS A 1 647 ? 0.287 36.812 12.766 1 91.62 647 LYS A CA 1
ATOM 4764 C C . LYS A 1 647 ? -0.084 36.312 14.156 1 91.62 647 LYS A C 1
ATOM 4766 O O . LYS A 1 647 ? -0.943 36.906 14.82 1 91.62 647 LYS A O 1
ATOM 4771 N N . LEU A 1 648 ? 0.526 35.281 14.617 1 92.31 648 LEU A N 1
ATOM 4772 C CA . LEU A 1 648 ? 0.29 34.781 15.953 1 92.31 648 LEU A CA 1
ATOM 4773 C C . LEU A 1 648 ? 0.611 35.812 17.016 1 92.31 648 LEU A C 1
ATOM 4775 O O . LEU A 1 648 ? -0.129 35.969 17.984 1 92.31 648 LEU A O 1
ATOM 4779 N N . ALA A 1 649 ? 1.695 36.469 16.781 1 88.12 649 ALA A N 1
ATOM 4780 C CA . ALA A 1 649 ? 2.088 37.531 17.703 1 88.12 649 ALA A CA 1
ATOM 4781 C C . ALA A 1 649 ? 1.087 38.656 17.688 1 88.12 649 ALA A C 1
ATOM 4783 O O . ALA A 1 649 ? 0.765 39.25 18.719 1 88.12 649 ALA A O 1
ATOM 4784 N N . GLY A 1 650 ? 0.669 39 16.484 1 88.06 650 GLY A N 1
ATOM 4785 C CA . GLY A 1 650 ? -0.338 40.062 16.344 1 88.06 650 GLY A CA 1
ATOM 4786 C C . GLY A 1 650 ? -1.644 39.719 17.031 1 88.06 650 GLY A C 1
ATOM 4787 O O . GLY A 1 650 ? -2.328 40.625 17.531 1 88.06 650 GLY A O 1
ATOM 4788 N N . ASP A 1 651 ? -1.925 38.438 17.141 1 90.25 651 ASP A N 1
ATOM 4789 C CA . ASP A 1 651 ? -3.164 37.969 17.766 1 90.25 651 ASP A CA 1
ATOM 4790 C C . ASP A 1 651 ? -2.959 37.688 19.25 1 90.25 651 ASP A C 1
ATOM 4792 O O . ASP A 1 651 ? -3.887 37.281 19.938 1 90.25 651 ASP A O 1
ATOM 4796 N N . GLY A 1 652 ? -1.721 37.844 19.688 1 87.38 652 GLY A N 1
ATOM 4797 C CA . GLY A 1 652 ? -1.424 37.75 21.109 1 87.38 652 GLY A CA 1
ATOM 4798 C C . GLY A 1 652 ? -1.091 36.344 21.547 1 87.38 652 GLY A C 1
ATOM 4799 O O . GLY A 1 652 ? -0.963 36.062 22.734 1 87.38 652 GLY A O 1
ATOM 4800 N N . LEU A 1 653 ? -0.917 35.438 20.641 1 90.19 653 LEU A N 1
ATOM 4801 C CA . LEU A 1 653 ? -0.675 34.062 20.984 1 90.19 653 LEU A CA 1
ATOM 4802 C C . LEU A 1 653 ? 0.814 33.781 21.172 1 90.19 653 LEU A C 1
ATOM 4804 O O . LEU A 1 653 ? 1.203 33 22.047 1 90.19 653 LEU A O 1
ATOM 4808 N N . ALA A 1 654 ? 1.637 34.438 20.375 1 88.31 654 ALA A N 1
ATOM 4809 C CA . ALA A 1 654 ? 3.086 34.281 20.438 1 88.31 654 ALA A CA 1
ATOM 4810 C C . ALA A 1 654 ? 3.773 35.594 20.734 1 88.31 654 ALA A C 1
ATOM 4812 O O . ALA A 1 654 ? 3.119 36.656 20.781 1 88.31 654 ALA A O 1
ATOM 4813 N N . ARG A 1 655 ? 5.047 35.469 21.031 1 84.56 655 ARG A N 1
ATOM 4814 C CA . ARG A 1 655 ? 5.852 36.656 21.266 1 84.56 655 ARG A CA 1
ATOM 4815 C C . ARG A 1 655 ? 7.086 36.656 20.375 1 84.56 655 ARG A C 1
ATOM 4817 O O . ARG A 1 655 ? 7.867 35.719 20.375 1 84.56 655 ARG A O 1
ATOM 4824 N N . LEU A 1 656 ? 7.168 37.656 19.609 1 80.94 656 LEU A N 1
ATOM 4825 C CA . LEU A 1 656 ? 8.352 37.844 18.781 1 80.94 656 LEU A CA 1
ATOM 4826 C C . LEU A 1 656 ? 9.484 38.5 19.578 1 80.94 656 LEU A C 1
ATOM 4828 O O . LEU A 1 656 ? 9.234 39.125 20.609 1 80.94 656 LEU A O 1
ATOM 4832 N N . PRO A 1 657 ? 10.648 38.312 19.062 1 74.25 657 PRO A N 1
ATOM 4833 C CA . PRO A 1 657 ? 11.766 39 19.734 1 74.25 657 PRO A CA 1
ATOM 4834 C C . PRO A 1 657 ? 11.578 40.5 19.828 1 74.25 657 PRO A C 1
ATOM 4836 O O . PRO A 1 657 ? 11.086 41.125 18.891 1 74.25 657 PRO A O 1
ATOM 4839 N N . HIS A 1 658 ? 11.859 40.938 20.984 1 73.19 658 HIS A N 1
ATOM 4840 C CA . HIS A 1 658 ? 11.734 42.344 21.281 1 73.19 658 HIS A CA 1
ATOM 4841 C C . HIS A 1 658 ? 13.062 42.938 21.719 1 73.19 658 HIS A C 1
ATOM 4843 O O . HIS A 1 658 ? 13.938 42.219 22.219 1 73.19 658 HIS A O 1
ATOM 4849 N N . ARG A 1 659 ? 13.203 44.219 21.547 1 70.25 659 ARG A N 1
ATOM 4850 C CA . ARG A 1 659 ? 14.43 44.938 21.859 1 70.25 659 ARG A CA 1
ATOM 4851 C C . ARG A 1 659 ? 14.82 44.75 23.312 1 70.25 659 ARG A C 1
ATOM 4853 O O . ARG A 1 659 ? 16 44.812 23.656 1 70.25 659 ARG A O 1
ATOM 4860 N N . ASP A 1 660 ? 13.836 44.5 24.078 1 70.31 660 ASP A N 1
ATOM 4861 C CA . ASP A 1 660 ? 14.117 44.375 25.516 1 70.31 660 ASP A CA 1
ATOM 4862 C C . ASP A 1 660 ? 14.539 42.969 25.875 1 70.31 660 ASP A C 1
ATOM 4864 O O . ASP A 1 660 ? 14.914 42.688 27.016 1 70.31 660 ASP A O 1
ATOM 4868 N N . ASP A 1 661 ? 14.531 42.156 24.906 1 73.94 661 ASP A N 1
ATOM 4869 C CA . ASP A 1 661 ? 14.969 40.781 25.141 1 73.94 661 ASP A CA 1
ATOM 4870 C C . ASP A 1 661 ? 16.5 40.688 25.172 1 73.94 661 ASP A C 1
ATOM 4872 O O . ASP A 1 661 ? 17.188 41.625 24.75 1 73.94 661 ASP A O 1
ATOM 4876 N N . GLN A 1 662 ? 17 39.594 25.875 1 72 662 GLN A N 1
ATOM 4877 C CA . GLN A 1 662 ? 18.438 39.375 25.766 1 72 662 GLN A CA 1
ATOM 4878 C C . GLN A 1 662 ? 18.891 39.312 24.312 1 72 662 GLN A C 1
ATOM 4880 O O . GLN A 1 662 ? 18.328 38.562 23.516 1 72 662 GLN A O 1
ATOM 4885 N N . PRO A 1 663 ? 19.797 40.25 24.031 1 74.56 663 PRO A N 1
ATOM 4886 C CA . PRO A 1 663 ? 20.219 40.312 22.625 1 74.56 663 PRO A CA 1
ATOM 4887 C C . PRO A 1 663 ? 20.828 38.969 22.141 1 74.56 663 PRO A C 1
ATOM 4889 O O . PRO A 1 663 ? 21.516 38.312 22.906 1 74.56 663 PRO A O 1
ATOM 4892 N N . TYR A 1 664 ? 20.562 38.625 20.922 1 77.38 664 TYR A N 1
ATOM 4893 C CA . TYR A 1 664 ? 21.141 37.469 20.25 1 77.38 664 TYR A CA 1
ATOM 4894 C C . TYR A 1 664 ? 22.625 37.688 19.969 1 77.38 664 TYR A C 1
ATOM 4896 O O . TYR A 1 664 ? 23.438 36.781 20.141 1 77.38 664 TYR A O 1
ATOM 4904 N N . LEU A 1 665 ? 22.906 38.844 19.531 1 84.38 665 LEU A N 1
ATOM 4905 C CA . LEU A 1 665 ? 24.266 39.281 19.25 1 84.38 665 LEU A CA 1
ATOM 4906 C C . LEU A 1 665 ? 24.438 40.75 19.5 1 84.38 665 LEU A C 1
ATOM 4908 O O . LEU A 1 665 ? 23.516 41.531 19.312 1 84.38 665 LEU A O 1
ATOM 4912 N N . TRP A 1 666 ? 25.656 41.094 20.047 1 89.44 666 TRP A N 1
ATOM 4913 C CA . TRP A 1 666 ? 25.938 42.531 20.25 1 89.44 666 TRP A CA 1
ATOM 4914 C C . TRP A 1 666 ? 27.422 42.812 20.109 1 89.44 666 TRP A C 1
ATOM 4916 O O . TRP A 1 666 ? 28.25 41.906 20.219 1 89.44 666 TRP A O 1
ATOM 4926 N N . PHE A 1 667 ? 27.766 44 19.781 1 92.06 667 PHE A N 1
ATOM 4927 C CA . PHE A 1 667 ? 29.156 44.469 19.672 1 92.06 667 PHE A CA 1
ATOM 4928 C C . PHE A 1 667 ? 29.25 45.969 19.938 1 92.06 667 PHE A C 1
ATOM 4930 O O . PHE A 1 667 ? 28.266 46.688 19.797 1 92.06 667 PHE A O 1
ATOM 4937 N N . ALA A 1 668 ? 30.406 46.312 20.266 1 93.88 668 ALA A N 1
ATOM 4938 C CA . ALA A 1 668 ? 30.656 47.719 20.562 1 93.88 668 ALA A CA 1
ATOM 4939 C C . ALA A 1 668 ? 31.109 48.5 19.328 1 93.88 668 ALA A C 1
ATOM 4941 O O . ALA A 1 668 ? 31.734 47.906 18.438 1 93.88 668 ALA A O 1
ATOM 4942 N N . GLU A 1 669 ? 30.672 49.688 19.234 1 93.62 669 GLU A N 1
ATOM 4943 C CA . GLU A 1 669 ? 31.141 50.625 18.203 1 93.62 669 GLU A CA 1
ATOM 4944 C C . GLU A 1 669 ? 31.5 51.969 18.812 1 93.62 669 GLU A C 1
ATOM 4946 O O . GLU A 1 669 ? 30.703 52.594 19.5 1 93.62 669 GLU A O 1
ATOM 4951 N N . THR A 1 670 ? 32.688 52.375 18.578 1 94.25 670 THR A N 1
ATOM 4952 C CA . THR A 1 670 ? 33.156 53.719 19 1 94.25 670 THR A CA 1
ATOM 4953 C C . THR A 1 670 ? 33.406 54.594 17.797 1 94.25 670 THR A C 1
ATOM 4955 O O . THR A 1 670 ? 33.969 54.156 16.797 1 94.25 670 THR A O 1
ATOM 4958 N N . THR A 1 671 ? 33 55.781 17.906 1 94.38 671 THR A N 1
ATOM 4959 C CA . THR A 1 671 ? 33.25 56.781 16.859 1 94.38 671 THR A CA 1
ATOM 4960 C C . THR A 1 671 ? 33.875 58.031 17.438 1 94.38 671 THR A C 1
ATOM 4962 O O . THR A 1 671 ? 33.688 58.344 18.625 1 94.38 671 THR A O 1
ATOM 4965 N N . GLU A 1 672 ? 34.656 58.719 16.609 1 95.06 672 GLU A N 1
ATOM 4966 C CA . GLU A 1 672 ? 35.281 60 16.969 1 95.06 672 GLU A CA 1
ATOM 4967 C C . GLU A 1 672 ? 35.281 60.969 15.812 1 95.06 672 GLU A C 1
ATOM 4969 O O . GLU A 1 672 ? 35.438 60.562 14.656 1 95.06 672 GLU A O 1
ATOM 4974 N N . GLY A 1 673 ? 35.031 62.25 16.172 1 94.25 673 GLY A N 1
ATOM 4975 C CA . GLY A 1 673 ? 35.031 63.312 15.164 1 94.25 673 GLY A CA 1
ATOM 4976 C C . GLY A 1 673 ? 34.719 64.688 15.727 1 94.25 673 GLY A C 1
ATOM 4977 O O . GLY A 1 673 ? 35.031 65 16.875 1 94.25 673 GLY A O 1
ATOM 4978 N N . THR A 1 674 ? 34.25 65.5 14.812 1 95.31 674 THR A N 1
ATOM 4979 C CA . THR A 1 674 ? 33.969 66.875 15.219 1 95.31 674 THR A CA 1
ATOM 4980 C C . THR A 1 674 ? 32.625 67.312 14.68 1 95.31 674 THR A C 1
ATOM 4982 O O . THR A 1 674 ? 32.188 66.875 13.625 1 95.31 674 THR A O 1
ATOM 4985 N N . VAL A 1 675 ? 32.031 68.188 15.492 1 94.88 675 VAL A N 1
ATOM 4986 C CA . VAL A 1 675 ? 30.766 68.812 15.078 1 94.88 675 VAL A CA 1
ATOM 4987 C C . VAL A 1 675 ? 30.828 70.312 15.289 1 94.88 675 VAL A C 1
ATOM 4989 O O . VAL A 1 675 ? 31.719 70.812 15.977 1 94.88 675 VAL A O 1
ATOM 4992 N N . GLY A 1 676 ? 29.969 71.062 14.602 1 93.88 676 GLY A N 1
ATOM 4993 C CA . GLY A 1 676 ? 29.812 72.5 14.727 1 93.88 676 GLY A CA 1
ATOM 4994 C C . GLY A 1 676 ? 28.438 73 14.305 1 93.88 676 GLY A C 1
ATOM 4995 O O . GLY A 1 676 ? 27.609 72.188 13.867 1 93.88 676 GLY A O 1
ATOM 4996 N N . PRO A 1 677 ? 28.188 74.25 14.617 1 91.88 677 PRO A N 1
ATOM 4997 C CA . PRO A 1 677 ? 26.891 74.812 14.188 1 91.88 677 PRO A CA 1
ATOM 4998 C C . PRO A 1 677 ? 26.688 74.688 12.68 1 91.88 677 PRO A C 1
ATOM 5000 O O . PRO A 1 677 ? 27.641 74.812 11.906 1 91.88 677 PRO A O 1
ATOM 5003 N N . VAL A 1 678 ? 25.484 74.438 12.352 1 89.19 678 VAL A N 1
ATOM 5004 C CA . VAL A 1 678 ? 25.141 74.312 10.945 1 89.19 678 VAL A CA 1
ATOM 5005 C C . VAL A 1 678 ? 25.672 75.5 10.148 1 89.19 678 VAL A C 1
ATOM 5007 O O . VAL A 1 678 ? 25.391 76.625 10.484 1 89.19 678 VAL A O 1
ATOM 5010 N N . GLY A 1 679 ? 26.406 75.25 9.141 1 81.88 679 GLY A N 1
ATOM 5011 C CA . GLY A 1 679 ? 26.922 76.312 8.281 1 81.88 679 GLY A CA 1
ATOM 5012 C C . GLY A 1 679 ? 28.312 76.812 8.703 1 81.88 679 GLY A C 1
ATOM 5013 O O . GLY A 1 679 ? 28.906 77.625 8.031 1 81.88 679 GLY A O 1
ATOM 5014 N N . ALA A 1 680 ? 28.797 76.375 9.812 1 86.56 680 ALA A N 1
ATOM 5015 C CA . ALA A 1 680 ? 30.125 76.75 10.312 1 86.56 680 ALA A CA 1
ATOM 5016 C C . ALA A 1 680 ? 31.062 75.562 10.344 1 86.56 680 ALA A C 1
ATOM 5018 O O . ALA A 1 680 ? 30.656 74.438 10.07 1 86.56 680 ALA A O 1
ATOM 5019 N N . THR A 1 681 ? 32.281 75.875 10.5 1 84.5 681 THR A N 1
ATOM 5020 C CA . THR A 1 681 ? 33.281 74.812 10.539 1 84.5 681 THR A CA 1
ATOM 5021 C C . THR A 1 681 ? 33.156 73.938 11.805 1 84.5 681 THR A C 1
ATOM 5023 O O . THR A 1 681 ? 32.875 74.5 12.883 1 84.5 681 THR A O 1
ATOM 5026 N N . ALA A 1 682 ? 33.219 72.688 11.633 1 86.69 682 ALA A N 1
ATOM 5027 C CA . ALA A 1 682 ? 33.125 71.75 12.734 1 86.69 682 ALA A CA 1
ATOM 5028 C C . ALA A 1 682 ? 34.406 71.688 13.562 1 86.69 682 ALA A C 1
ATOM 5030 O O . ALA A 1 682 ? 35.469 71.312 13.062 1 86.69 682 ALA A O 1
ATOM 5031 N N . ALA A 1 683 ? 34.344 72.125 14.875 1 88.44 683 ALA A N 1
ATOM 5032 C CA . ALA A 1 683 ? 35.562 72.25 15.672 1 88.44 683 ALA A CA 1
ATOM 5033 C C . ALA A 1 683 ? 35.375 71.562 17.031 1 88.44 683 ALA A C 1
ATOM 5035 O O . ALA A 1 683 ? 36.344 71.25 17.719 1 88.44 683 ALA A O 1
ATOM 5036 N N . THR A 1 684 ? 34.188 71.25 17.391 1 93.31 684 THR A N 1
ATOM 5037 C CA . THR A 1 684 ? 33.938 70.688 18.688 1 93.31 684 THR A CA 1
ATOM 5038 C C . THR A 1 684 ? 34.031 69.125 18.609 1 93.31 684 THR A C 1
ATOM 5040 O O . THR A 1 684 ? 33.406 68.5 17.75 1 93.31 684 THR A O 1
ATOM 5043 N N . PRO A 1 685 ? 34.844 68.625 19.531 1 94.12 685 PRO A N 1
ATOM 5044 C CA . PRO A 1 685 ? 34.969 67.188 19.516 1 94.12 685 PRO A CA 1
ATOM 5045 C C . PRO A 1 685 ? 33.656 66.438 19.859 1 94.12 685 PRO A C 1
ATOM 5047 O O . PRO A 1 685 ? 32.906 66.938 20.734 1 94.12 685 PRO A O 1
ATOM 5050 N N . CYS A 1 686 ? 33.344 65.438 19.125 1 94.75 686 CYS A N 1
ATOM 5051 C CA . CYS A 1 686 ? 32.156 64.562 19.328 1 94.75 686 CYS A CA 1
ATOM 5052 C C . CYS A 1 686 ? 32.531 63.125 19.203 1 94.75 686 CYS A C 1
ATOM 5054 O O . CYS A 1 686 ? 33.156 62.719 18.203 1 94.75 686 CYS A O 1
ATOM 5056 N N . SER A 1 687 ? 32.219 62.375 20.25 1 95.12 687 SER A N 1
ATOM 5057 C CA . SER A 1 687 ? 32.5 60.938 20.25 1 95.12 687 SER A CA 1
ATOM 5058 C C . SER A 1 687 ? 31.281 60.156 20.703 1 95.12 687 SER A C 1
ATOM 5060 O O . SER A 1 687 ? 30.469 60.625 21.484 1 95.12 687 SER A O 1
ATOM 5062 N N . MET A 1 688 ? 31.172 58.969 20.141 1 95.88 688 MET A N 1
ATOM 5063 C CA . MET A 1 688 ? 30.094 58.062 20.516 1 95.88 688 MET A CA 1
ATOM 5064 C C . MET A 1 688 ? 30.625 56.688 20.938 1 95.88 688 MET A C 1
ATOM 5066 O O . MET A 1 688 ? 31.562 56.188 20.328 1 95.88 688 MET A O 1
ATOM 5070 N N . ALA A 1 689 ? 30.172 56.219 22.062 1 95.75 689 ALA A N 1
ATOM 5071 C CA . ALA A 1 689 ? 30.391 54.844 22.531 1 95.75 689 ALA A CA 1
ATOM 5072 C C . ALA A 1 689 ? 29.078 54.062 22.516 1 95.75 689 ALA A C 1
ATOM 5074 O O . ALA A 1 689 ? 28.312 54.094 23.469 1 95.75 689 ALA A O 1
ATOM 5075 N N . LEU A 1 690 ? 28.922 53.281 21.453 1 95.44 690 LEU A N 1
ATOM 5076 C CA . LEU A 1 690 ? 27.641 52.625 21.219 1 95.44 690 LEU A CA 1
ATOM 5077 C C . LEU A 1 690 ? 27.781 51.125 21.312 1 95.44 690 LEU A C 1
ATOM 5079 O O . LEU A 1 690 ? 28.875 50.594 21.188 1 95.44 690 LEU A O 1
ATOM 5083 N N . THR A 1 691 ? 26.719 50.531 21.688 1 94.38 691 THR A N 1
ATOM 5084 C CA . THR A 1 691 ? 26.562 49.094 21.594 1 94.38 691 THR A CA 1
ATOM 5085 C C . THR A 1 691 ? 25.438 48.719 20.625 1 94.38 691 THR A C 1
ATOM 5087 O O . THR A 1 691 ? 24.281 49.125 20.844 1 94.38 691 THR A O 1
ATOM 5090 N N . LEU A 1 692 ? 25.797 48.062 19.578 1 92.62 692 LEU A N 1
ATOM 5091 C CA . LEU A 1 692 ? 24.828 47.594 18.594 1 92.62 692 LEU A CA 1
ATOM 5092 C C . LEU A 1 692 ? 24.453 46.156 18.875 1 92.62 692 LEU A C 1
ATOM 5094 O O . LEU A 1 692 ? 25.312 45.312 19.203 1 92.62 692 LEU A O 1
ATOM 5098 N N . SER A 1 693 ? 23.094 45.969 18.859 1 89.62 693 SER A N 1
ATOM 5099 C CA . SER A 1 693 ? 22.641 44.625 19.203 1 89.62 693 SER A CA 1
ATOM 5100 C C . SER A 1 693 ? 21.438 44.188 18.344 1 89.62 693 SER A C 1
ATOM 5102 O O . SER A 1 693 ? 20.719 45.062 17.812 1 89.62 693 SER A O 1
ATOM 5104 N N . ILE A 1 694 ? 21.344 42.906 18.125 1 84.31 694 ILE A N 1
ATOM 5105 C CA . ILE A 1 694 ? 20.172 42.312 17.469 1 84.31 694 ILE A CA 1
ATOM 5106 C C . ILE A 1 694 ? 19.547 41.25 18.391 1 84.31 694 ILE A C 1
ATOM 5108 O O . ILE A 1 694 ? 20.25 40.531 19.062 1 84.31 694 ILE A O 1
ATOM 5112 N N . ALA A 1 695 ? 18.266 41.375 18.438 1 73.75 695 ALA A N 1
ATOM 5113 C CA . ALA A 1 695 ? 17.562 40.375 19.234 1 73.75 695 ALA A CA 1
ATOM 5114 C C . ALA A 1 695 ? 17.406 39.062 18.469 1 73.75 695 ALA A C 1
ATOM 5116 O O . ALA A 1 695 ? 17.203 38 19.062 1 73.75 695 ALA A O 1
ATOM 5117 N N . GLY A 1 696 ? 17.5 39.062 17.203 1 71.69 696 GLY A N 1
ATOM 5118 C CA . GLY A 1 696 ? 17.375 37.906 16.359 1 71.69 696 GLY A CA 1
ATOM 5119 C C . GLY A 1 696 ? 17.594 38.219 14.883 1 71.69 696 GLY A C 1
ATOM 5120 O O . GLY A 1 696 ? 17.688 39.375 14.492 1 71.69 696 GLY A O 1
ATOM 5121 N N . MET A 1 697 ? 17.781 37.156 14.172 1 68.62 697 MET A N 1
ATOM 5122 C CA . MET A 1 697 ? 18.016 37.344 12.742 1 68.62 697 MET A CA 1
ATOM 5123 C C . MET A 1 697 ? 16.766 37.875 12.055 1 68.62 697 MET A C 1
ATOM 5125 O O . MET A 1 697 ? 16.844 38.5 11 1 68.62 697 MET A O 1
ATOM 5129 N N . TYR A 1 698 ? 15.711 37.625 12.758 1 70.69 698 TYR A N 1
ATOM 5130 C CA . TYR A 1 698 ? 14.461 38.156 12.234 1 70.69 698 TYR A CA 1
ATOM 5131 C C . TYR A 1 698 ? 14.531 39.688 12.094 1 70.69 698 TYR A C 1
ATOM 5133 O O . TYR A 1 698 ? 14.109 40.219 11.07 1 70.69 698 TYR A O 1
ATOM 5141 N N . GLN A 1 699 ? 15.07 40.219 13.062 1 74.62 699 GLN A N 1
ATOM 5142 C CA . GLN A 1 699 ? 15.227 41.656 13.078 1 74.62 699 GLN A CA 1
ATOM 5143 C C . GLN A 1 699 ? 16.031 42.156 11.867 1 74.62 699 GLN A C 1
ATOM 5145 O O . GLN A 1 699 ? 15.727 43.188 11.273 1 74.62 699 GLN A O 1
ATOM 5150 N N . LEU A 1 700 ? 16.875 41.344 11.492 1 72.62 700 LEU A N 1
ATOM 5151 C CA . LEU A 1 700 ? 17.766 41.719 10.406 1 72.62 700 LEU A CA 1
ATOM 5152 C C . LEU A 1 700 ? 17.109 41.531 9.047 1 72.62 700 LEU A C 1
ATOM 5154 O O . LEU A 1 700 ? 17.203 42.375 8.164 1 72.62 700 LEU A O 1
ATOM 5158 N N . VAL A 1 701 ? 16.484 40.406 8.945 1 66.25 701 VAL A N 1
ATOM 5159 C CA . VAL A 1 701 ? 15.977 40.062 7.629 1 66.25 701 VAL A CA 1
ATOM 5160 C C . VAL A 1 701 ? 14.719 40.875 7.32 1 66.25 701 VAL A C 1
ATOM 5162 O O . VAL A 1 701 ? 14.508 41.281 6.184 1 66.25 701 VAL A O 1
ATOM 5165 N N . LYS A 1 702 ? 14.023 41.125 8.336 1 69.69 702 LYS A N 1
ATOM 5166 C CA . LYS A 1 702 ? 12.758 41.812 8.07 1 69.69 702 LYS A CA 1
ATOM 5167 C C . LYS A 1 702 ? 12.914 43.312 8.172 1 69.69 702 LYS A C 1
ATOM 5169 O O . LYS A 1 702 ? 12.367 44.062 7.355 1 69.69 702 LYS A O 1
ATOM 5174 N N . GLU A 1 703 ? 13.656 43.688 9.156 1 73.56 703 GLU A N 1
ATOM 5175 C CA . GLU A 1 703 ? 13.711 45.125 9.422 1 73.56 703 GLU A CA 1
ATOM 5176 C C . GLU A 1 703 ? 15.07 45.719 9.023 1 73.56 703 GLU A C 1
ATOM 5178 O O . GLU A 1 703 ? 15.211 46.938 8.891 1 73.56 703 GLU A O 1
ATOM 5183 N N . ARG A 1 704 ? 15.93 44.875 8.719 1 80.38 704 ARG A N 1
ATOM 5184 C CA . ARG A 1 704 ? 17.297 45.312 8.477 1 80.38 704 ARG A CA 1
ATOM 5185 C C . ARG A 1 704 ? 17.734 46.344 9.508 1 80.38 704 ARG A C 1
ATOM 5187 O O . ARG A 1 704 ? 18.297 47.375 9.148 1 80.38 704 ARG A O 1
ATOM 5194 N N . ARG A 1 705 ? 17.344 46.125 10.664 1 85.81 705 ARG A N 1
ATOM 5195 C CA . ARG A 1 705 ? 17.547 47.094 11.734 1 85.81 705 ARG A CA 1
ATOM 5196 C C . ARG A 1 705 ? 18.375 46.5 12.867 1 85.81 705 ARG A C 1
ATOM 5198 O O . ARG A 1 705 ? 18.219 45.312 13.195 1 85.81 705 ARG A O 1
ATOM 5205 N N . VAL A 1 706 ? 19.203 47.281 13.414 1 90 706 VAL A N 1
ATOM 5206 C CA . VAL A 1 706 ? 20.016 46.938 14.57 1 90 706 VAL A CA 1
ATOM 5207 C C . VAL A 1 706 ? 19.719 47.875 15.727 1 90 706 VAL A C 1
ATOM 5209 O O . VAL A 1 706 ? 19.578 49.094 15.523 1 90 706 VAL A O 1
ATOM 5212 N N . ASP A 1 707 ? 19.594 47.344 16.891 1 90 707 ASP A N 1
ATOM 5213 C CA . ASP A 1 707 ? 19.344 48.188 18.062 1 90 707 ASP A CA 1
ATOM 5214 C C . ASP A 1 707 ? 20.641 48.812 18.578 1 90 707 ASP A C 1
ATOM 5216 O O . ASP A 1 707 ? 21.703 48.219 18.516 1 90 707 ASP A O 1
ATOM 5220 N N . VAL A 1 708 ? 20.469 50.062 19.094 1 93.94 708 VAL A N 1
ATOM 5221 C CA . VAL A 1 708 ? 21.656 50.781 19.531 1 93.94 708 VAL A CA 1
ATOM 5222 C C . VAL A 1 708 ? 21.438 51.312 20.953 1 93.94 708 VAL A C 1
ATOM 5224 O O . VAL A 1 708 ? 20.375 51.875 21.266 1 93.94 708 VAL A O 1
ATOM 5227 N N . ARG A 1 709 ? 22.359 51.031 21.781 1 92.62 709 ARG A N 1
ATOM 5228 C CA . ARG A 1 709 ? 22.469 51.594 23.109 1 92.62 709 ARG A CA 1
ATOM 5229 C C . ARG A 1 709 ? 23.859 52.219 23.328 1 92.62 709 ARG A C 1
ATOM 5231 O O . ARG A 1 709 ? 24.766 51.969 22.531 1 92.62 709 ARG A O 1
ATOM 5238 N N . GLY A 1 710 ? 23.891 53.156 24.359 1 94.62 710 GLY A N 1
ATOM 5239 C CA . GLY A 1 710 ? 25.203 53.719 24.656 1 94.62 710 GLY A CA 1
ATOM 5240 C C . GLY A 1 710 ? 25.156 55.188 25.031 1 94.62 710 GLY A C 1
ATOM 5241 O O . GLY A 1 710 ? 24.188 55.625 25.672 1 94.62 710 GLY A O 1
ATOM 5242 N N . GLU A 1 711 ? 26.312 55.844 24.719 1 96.25 711 GLU A N 1
ATOM 5243 C CA . GLU A 1 711 ? 26.453 57.219 25.109 1 96.25 711 GLU A CA 1
ATOM 5244 C C . GLU A 1 711 ? 27.109 58.062 24 1 96.25 711 GLU A C 1
ATOM 5246 O O . GLU A 1 711 ? 27.906 57.5 23.219 1 96.25 711 GLU A O 1
ATOM 5251 N N . VAL A 1 712 ? 26.734 59.281 24 1 96 712 VAL A N 1
ATOM 5252 C CA . VAL A 1 712 ? 27.328 60.25 23.094 1 96 712 VAL A CA 1
ATOM 5253 C C . VAL A 1 712 ? 27.938 61.406 23.891 1 96 712 VAL A C 1
ATOM 5255 O O . VAL A 1 712 ? 27.281 62 24.75 1 96 712 VAL A O 1
ATOM 5258 N N . THR A 1 713 ? 29.188 61.688 23.594 1 96.06 713 THR A N 1
ATOM 5259 C CA . THR A 1 713 ? 29.875 62.781 24.25 1 96.06 713 THR A CA 1
ATOM 5260 C C . THR A 1 713 ? 30.078 63.938 23.281 1 96.06 713 THR A C 1
ATOM 5262 O O . THR A 1 713 ? 30.828 63.844 22.312 1 96.06 713 THR A O 1
ATOM 5265 N N . CYS A 1 714 ? 29.422 65 23.531 1 95.06 714 CYS A N 1
ATOM 5266 C CA . CYS A 1 714 ? 29.484 66.188 22.703 1 95.06 714 CYS A CA 1
ATOM 5267 C C . CYS A 1 714 ? 29.312 67.438 23.547 1 95.06 714 CYS A C 1
ATOM 5269 O O . CYS A 1 714 ? 28.188 67.938 23.781 1 95.06 714 CYS A O 1
ATOM 5271 N N . PRO A 1 715 ? 30.344 68.188 23.844 1 93.38 715 PRO A N 1
ATOM 5272 C CA . PRO A 1 715 ? 30.297 69.375 24.719 1 93.38 715 PRO A CA 1
ATOM 5273 C C . PRO A 1 715 ? 29.453 70.5 24.125 1 93.38 715 PRO A C 1
ATOM 5275 O O . PRO A 1 715 ? 29.016 71.375 24.844 1 93.38 715 PRO A O 1
ATOM 5278 N N . ALA A 1 716 ? 29.344 70.5 22.859 1 92.5 716 ALA A N 1
ATOM 5279 C CA . ALA A 1 716 ? 28.531 71.5 22.219 1 92.5 716 ALA A CA 1
ATOM 5280 C C . ALA A 1 716 ? 27.062 71.375 22.609 1 92.5 716 ALA A C 1
ATOM 5282 O O . ALA A 1 716 ? 26.297 72.375 22.531 1 92.5 716 ALA A O 1
ATOM 5283 N N . VAL A 1 717 ? 26.672 70.25 23.047 1 92.88 717 VAL A N 1
ATOM 5284 C CA . VAL A 1 717 ? 25.297 70 23.453 1 92.88 717 VAL A CA 1
ATOM 5285 C C . VAL A 1 717 ? 25.188 70.062 24.969 1 92.88 717 VAL A C 1
ATOM 5287 O O . VAL A 1 717 ? 24.312 70.75 25.5 1 92.88 717 VAL A O 1
ATOM 5290 N N . HIS A 1 718 ? 26.062 69.312 25.641 1 93.06 718 HIS A N 1
ATOM 5291 C CA . HIS A 1 718 ? 26.094 69.25 27.094 1 93.06 718 HIS A CA 1
ATOM 5292 C C . HIS A 1 718 ? 27.484 68.875 27.609 1 93.06 718 HIS A C 1
ATOM 5294 O O . HIS A 1 718 ? 28.188 68.125 26.953 1 93.06 718 HIS A O 1
ATOM 5300 N N . ALA A 1 719 ? 27.797 69.25 28.75 1 91.69 719 ALA A N 1
ATOM 5301 C CA . ALA A 1 719 ? 29.109 69 29.328 1 91.69 719 ALA A CA 1
ATOM 5302 C C . ALA A 1 719 ? 29.25 67.5 29.688 1 91.69 719 ALA A C 1
ATOM 5304 O O . ALA A 1 719 ? 30.344 66.938 29.625 1 91.69 719 ALA A O 1
ATOM 5305 N N . GLU A 1 720 ? 28.156 66.938 30.078 1 93.81 720 GLU A N 1
ATOM 5306 C CA . GLU A 1 720 ? 28.141 65.562 30.422 1 93.81 720 GLU A CA 1
ATOM 5307 C C . GLU A 1 720 ? 27.688 64.688 29.234 1 93.81 720 GLU A C 1
ATOM 5309 O O . GLU A 1 720 ? 26.969 65.188 28.344 1 93.81 720 GLU A O 1
ATOM 5314 N N . PRO A 1 721 ? 28.062 63.406 29.25 1 95.06 721 PRO A N 1
ATOM 5315 C CA . PRO A 1 721 ? 27.656 62.531 28.156 1 95.06 721 PRO A CA 1
ATOM 5316 C C . PRO A 1 721 ? 26.141 62.375 28.078 1 95.06 721 PRO A C 1
ATOM 5318 O O . PRO A 1 721 ? 25.469 62.281 29.109 1 95.06 721 PRO A O 1
ATOM 5321 N N . LEU A 1 722 ? 25.625 62.281 26.875 1 96.06 722 LEU A N 1
ATOM 5322 C CA . LEU A 1 722 ? 24.219 62 26.594 1 96.06 722 LEU A CA 1
ATOM 5323 C C . LEU A 1 722 ? 23.953 60.5 26.531 1 96.06 722 LEU A C 1
ATOM 5325 O O . LEU A 1 722 ? 24.75 59.75 25.953 1 96.06 722 LEU A O 1
ATOM 5329 N N . THR A 1 723 ? 22.906 60.125 27.156 1 96.06 723 THR A N 1
ATOM 5330 C CA . THR A 1 723 ? 22.547 58.719 27.125 1 96.06 723 THR A CA 1
ATOM 5331 C C . THR A 1 723 ? 21.562 58.438 26 1 96.06 723 THR A C 1
ATOM 5333 O O . THR A 1 723 ? 20.625 59.188 25.781 1 96.06 723 THR A O 1
ATOM 5336 N N . VAL A 1 724 ? 21.797 57.312 25.297 1 95.56 724 VAL A N 1
ATOM 5337 C CA . VAL A 1 724 ? 20.875 56.875 24.234 1 95.56 724 VAL A CA 1
ATOM 5338 C C . VAL A 1 724 ? 19.641 56.219 24.859 1 95.56 724 VAL A C 1
ATOM 5340 O O . VAL A 1 724 ? 19.734 55.125 25.406 1 95.56 724 VAL A O 1
ATOM 5343 N N . GLU A 1 725 ? 18.547 56.844 24.766 1 92.69 725 GLU A N 1
ATOM 5344 C CA . GLU A 1 725 ? 17.281 56.25 25.25 1 92.69 725 GLU A CA 1
ATOM 5345 C C . GLU A 1 725 ? 16.719 55.25 24.234 1 92.69 725 GLU A C 1
ATOM 5347 O O . GLU A 1 725 ? 16.109 54.25 24.625 1 92.69 725 GLU A O 1
ATOM 5352 N N . ARG A 1 726 ? 16.703 55.656 23.016 1 92 726 ARG A N 1
ATOM 5353 C CA . ARG A 1 726 ? 16.266 54.812 21.922 1 92 726 ARG A CA 1
ATOM 5354 C C . ARG A 1 726 ? 17.156 55.031 20.688 1 92 726 ARG A C 1
ATOM 5356 O O . ARG A 1 726 ? 17.406 56.156 20.281 1 92 726 ARG A O 1
ATOM 5363 N N . GLY A 1 727 ? 17.688 53.906 20.219 1 93.38 727 GLY A N 1
ATOM 5364 C CA . GLY A 1 727 ? 18.547 54.031 19.047 1 93.38 727 GLY A CA 1
ATOM 5365 C C . GLY A 1 727 ? 18.312 52.906 18.031 1 93.38 727 GLY A C 1
ATOM 5366 O O . GLY A 1 727 ? 18.062 51.781 18.406 1 93.38 727 GLY A O 1
ATOM 5367 N N . ASP A 1 728 ? 18.375 53.281 16.781 1 92.81 728 ASP A N 1
ATOM 5368 C CA . ASP A 1 728 ? 18.234 52.312 15.688 1 92.81 728 ASP A CA 1
ATOM 5369 C C . ASP A 1 728 ? 19.266 52.594 14.594 1 92.81 728 ASP A C 1
ATOM 5371 O O . ASP A 1 728 ? 19.609 53.75 14.328 1 92.81 728 ASP A O 1
ATOM 5375 N N . VAL A 1 729 ? 19.766 51.562 14.047 1 93.12 729 VAL A N 1
ATOM 5376 C CA . VAL A 1 729 ? 20.578 51.625 12.836 1 93.12 729 VAL A CA 1
ATOM 5377 C C . VAL A 1 729 ? 19.938 50.781 11.734 1 93.12 729 VAL A C 1
ATOM 5379 O O . VAL A 1 729 ? 19.625 49.625 11.953 1 93.12 729 VAL A O 1
ATOM 5382 N N . TRP A 1 730 ? 19.672 51.344 10.633 1 90.62 730 TRP A N 1
ATOM 5383 C CA . TRP A 1 730 ? 19.141 50.625 9.484 1 90.62 730 TRP A CA 1
ATOM 5384 C C . TRP A 1 730 ? 20.234 50.344 8.469 1 90.62 730 TRP A C 1
ATOM 5386 O O . TRP A 1 730 ? 21.016 51.25 8.125 1 90.62 730 TRP A O 1
ATOM 5396 N N . VAL A 1 731 ? 20.297 49.125 8.062 1 87 731 VAL A N 1
ATOM 5397 C CA . VAL A 1 731 ? 21.266 48.75 7.039 1 87 731 VAL A CA 1
ATOM 5398 C C . VAL A 1 731 ? 20.625 48.844 5.656 1 87 731 VAL A C 1
ATOM 5400 O O . VAL A 1 731 ? 19.578 48.25 5.398 1 87 731 VAL A O 1
ATOM 5403 N N . ARG A 1 732 ? 21.188 49.562 4.805 1 83.44 732 ARG A N 1
ATOM 5404 C CA . ARG A 1 732 ? 20.672 49.844 3.463 1 83.44 732 ARG A CA 1
ATOM 5405 C C . ARG A 1 732 ? 19.172 50.156 3.5 1 83.44 732 ARG A C 1
ATOM 5407 O O . ARG A 1 732 ? 18.359 49.406 2.939 1 83.44 732 ARG A O 1
ATOM 5414 N N . PRO A 1 733 ? 18.781 51.156 4.199 1 77.88 733 PRO A N 1
ATOM 5415 C CA . PRO A 1 733 ? 17.359 51.469 4.406 1 77.88 733 PRO A CA 1
ATOM 5416 C C . PRO A 1 733 ? 16.594 51.594 3.098 1 77.88 733 PRO A C 1
ATOM 5418 O O . PRO A 1 733 ? 15.383 51.344 3.062 1 77.88 733 PRO A O 1
ATOM 5421 N N . GLU A 1 734 ? 17.109 52.062 2.059 1 67.19 734 GLU A N 1
ATOM 5422 C CA . GLU A 1 734 ? 16.422 52.188 0.78 1 67.19 734 GLU A CA 1
ATOM 5423 C C . GLU A 1 734 ? 16.688 51 -0.127 1 67.19 734 GLU A C 1
ATOM 5425 O O . GLU A 1 734 ? 17.844 50.625 -0.327 1 67.19 734 GLU A O 1
ATOM 5430 N N . GLU A 1 735 ? 15.688 50.031 -0.084 1 57.66 735 GLU A N 1
ATOM 5431 C CA . GLU A 1 735 ? 15.805 48.906 -1.001 1 57.66 735 GLU A CA 1
ATOM 5432 C C . GLU A 1 735 ? 15.773 49.375 -2.455 1 57.66 735 GLU A C 1
ATOM 5434 O O . GLU A 1 735 ? 14.945 50.219 -2.828 1 57.66 735 GLU A O 1
ATOM 5439 N N . GLY A 1 736 ? 16.859 49.188 -3.475 1 51.06 736 GLY A N 1
ATOM 5440 C CA . GLY A 1 736 ? 16.828 49.438 -4.906 1 51.06 736 GLY A CA 1
ATOM 5441 C C . GLY A 1 736 ? 17.734 50.594 -5.324 1 51.06 736 GLY A C 1
ATOM 5442 O O . GLY A 1 736 ? 18.562 51.062 -4.539 1 51.06 736 GLY A O 1
ATOM 5443 N N . ILE A 1 737 ? 17.609 50.969 -6.699 1 45.84 737 ILE A N 1
ATOM 5444 C CA . ILE A 1 737 ? 18.359 52.031 -7.359 1 45.84 737 ILE A CA 1
ATOM 5445 C C . ILE A 1 737 ? 17.922 53.375 -6.812 1 45.84 737 ILE A C 1
ATOM 5447 O O . ILE A 1 737 ? 16.734 53.75 -6.902 1 45.84 737 ILE A O 1
ATOM 5451 N N . PRO A 1 738 ? 18.484 53.875 -5.828 1 46.38 738 PRO A N 1
ATOM 5452 C CA . PRO A 1 738 ? 18.047 55.156 -5.316 1 46.38 738 PRO A CA 1
ATOM 5453 C C . PRO A 1 738 ? 17.453 56.062 -6.402 1 46.38 738 PRO A C 1
ATOM 5455 O O . PRO A 1 738 ? 18.016 56.156 -7.504 1 46.38 738 PRO A O 1
ATOM 5458 N N . GLN A 1 739 ? 16.188 56.125 -6.418 1 43 739 GLN A N 1
ATOM 5459 C CA . GLN A 1 739 ? 15.539 56.938 -7.438 1 43 739 GLN A CA 1
ATOM 5460 C C . GLN A 1 739 ? 16.266 58.25 -7.629 1 43 739 GLN A C 1
ATOM 5462 O O . GLN A 1 739 ? 16.484 58.688 -8.766 1 43 739 GLN A O 1
ATOM 5467 N N . ARG A 1 740 ? 15.789 59.219 -6.742 1 43.09 740 ARG A N 1
ATOM 5468 C CA . ARG A 1 740 ? 16.016 60.625 -7.043 1 43.09 740 ARG A CA 1
ATOM 5469 C C . ARG A 1 740 ? 17.484 61 -6.922 1 43.09 740 ARG A C 1
ATOM 5471 O O . ARG A 1 740 ? 17.953 61.969 -7.531 1 43.09 740 ARG A O 1
ATOM 5478 N N . HIS A 1 741 ? 18.062 60.906 -5.621 1 43.34 741 HIS A N 1
ATOM 5479 C CA . HIS A 1 741 ? 19.156 61.781 -5.246 1 43.34 741 HIS A CA 1
ATOM 5480 C C . HIS A 1 741 ? 20.516 61.188 -5.594 1 43.34 741 HIS A C 1
ATOM 5482 O O . HIS A 1 741 ? 20.719 60 -5.41 1 43.34 741 HIS A O 1
ATOM 5488 N N . GLY A 1 742 ? 21.469 61.906 -6.371 1 54.16 742 GLY A N 1
ATOM 5489 C CA . GLY A 1 742 ? 22.859 61.969 -6.797 1 54.16 742 GLY A CA 1
ATOM 5490 C C . GLY A 1 742 ? 23.625 60.656 -6.527 1 54.16 742 GLY A C 1
ATOM 5491 O O . GLY A 1 742 ? 23.031 59.594 -6.402 1 54.16 742 GLY A O 1
ATOM 5492 N N . LEU A 1 743 ? 24.984 60.562 -6.586 1 62.66 743 LEU A N 1
ATOM 5493 C CA . LEU A 1 743 ? 26.062 59.594 -6.5 1 62.66 743 LEU A CA 1
ATOM 5494 C C . LEU A 1 743 ? 26.297 59.156 -5.059 1 62.66 743 LEU A C 1
ATOM 5496 O O . LEU A 1 743 ? 27.219 58.406 -4.773 1 62.66 743 LEU A O 1
ATOM 5500 N N . ARG A 1 744 ? 25.25 59.531 -4.156 1 73.12 744 ARG A N 1
ATOM 5501 C CA . ARG A 1 744 ? 25.469 59.125 -2.766 1 73.12 744 ARG A CA 1
ATOM 5502 C C . ARG A 1 744 ? 24.391 58.156 -2.303 1 73.12 744 ARG A C 1
ATOM 5504 O O . ARG A 1 744 ? 23.219 58.531 -2.184 1 73.12 744 ARG A O 1
ATOM 5511 N N . HIS A 1 745 ? 24.734 56.906 -2.1 1 79.69 745 HIS A N 1
ATOM 5512 C CA . HIS A 1 745 ? 23.844 55.875 -1.606 1 79.69 745 HIS A CA 1
ATOM 5513 C C . HIS A 1 745 ? 24.031 55.625 -0.111 1 79.69 745 HIS A C 1
ATOM 5515 O O . HIS A 1 745 ? 25.156 55.5 0.362 1 79.69 745 HIS A O 1
ATOM 5521 N N . GLN A 1 746 ? 22.891 55.562 0.585 1 84.81 746 GLN A N 1
ATOM 5522 C CA . GLN A 1 746 ? 23 55.375 2.029 1 84.81 746 GLN A CA 1
ATOM 5523 C C . GLN A 1 746 ? 23.328 53.938 2.371 1 84.81 746 GLN A C 1
ATOM 5525 O O . GLN A 1 746 ? 22.641 53 1.923 1 84.81 746 GLN A O 1
ATOM 5530 N N . LEU A 1 747 ? 24.328 53.75 3.023 1 87.69 747 LEU A N 1
ATOM 5531 C CA . LEU A 1 747 ? 24.734 52.406 3.494 1 87.69 747 LEU A CA 1
ATOM 5532 C C . LEU A 1 747 ? 24.078 52.094 4.844 1 87.69 747 LEU A C 1
ATOM 5534 O O . LEU A 1 747 ? 23.516 51.031 5.023 1 87.69 747 LEU A O 1
ATOM 5538 N N . LEU A 1 748 ? 24.234 53.031 5.773 1 91.44 748 LEU A N 1
ATOM 5539 C CA . LEU A 1 748 ? 23.672 52.906 7.109 1 91.44 748 LEU A CA 1
ATOM 5540 C C . LEU A 1 748 ? 23 54.188 7.539 1 91.44 748 LEU A C 1
ATOM 5542 O O . LEU A 1 748 ? 23.453 55.281 7.18 1 91.44 748 LEU A O 1
ATOM 5546 N N . ARG A 1 749 ? 21.953 54.125 8.227 1 92.19 749 ARG A N 1
ATOM 5547 C CA . ARG A 1 749 ? 21.266 55.281 8.82 1 92.19 749 ARG A CA 1
ATOM 5548 C C . ARG A 1 749 ? 21.094 55.062 10.32 1 92.19 749 ARG A C 1
ATOM 5550 O O . ARG A 1 749 ? 20.484 54.094 10.758 1 92.19 749 ARG A O 1
ATOM 5557 N N . TYR A 1 750 ? 21.609 55.969 11.031 1 94.56 750 TYR A N 1
ATOM 5558 C CA . TYR A 1 750 ? 21.484 55.969 12.484 1 94.56 750 TYR A CA 1
ATOM 5559 C C . TYR A 1 750 ? 20.406 56.969 12.93 1 94.56 750 TYR A C 1
ATOM 5561 O O . TYR A 1 750 ? 20.297 58.062 12.383 1 94.56 750 TYR A O 1
ATOM 5569 N N . ARG A 1 751 ? 19.625 56.562 13.781 1 94.5 751 ARG A N 1
ATOM 5570 C CA . ARG A 1 751 ? 18.688 57.438 14.461 1 94.5 751 ARG A CA 1
ATOM 5571 C C . ARG A 1 751 ? 18.672 57.188 15.969 1 94.5 751 ARG A C 1
ATOM 5573 O O . ARG A 1 751 ? 18.25 56.125 16.422 1 94.5 751 ARG A O 1
ATOM 5580 N N . LEU A 1 752 ? 19.125 58.219 16.719 1 95.81 752 LEU A N 1
ATOM 5581 C CA . LEU A 1 752 ? 19.234 58.062 18.172 1 95.81 752 LEU A CA 1
ATOM 5582 C C . LEU A 1 752 ? 18.438 59.156 18.891 1 95.81 752 LEU A C 1
ATOM 5584 O O . LEU A 1 752 ? 18.438 60.312 18.469 1 95.81 752 LEU A O 1
ATOM 5588 N N . THR A 1 753 ? 17.734 58.688 19.859 1 95.81 753 THR A N 1
ATOM 5589 C CA . THR A 1 753 ? 17.141 59.625 20.828 1 95.81 753 THR A CA 1
ATOM 5590 C C . THR A 1 753 ? 18.016 59.719 22.078 1 95.81 753 THR A C 1
ATOM 5592 O O . THR A 1 753 ? 18.266 58.719 22.75 1 95.81 753 THR A O 1
ATOM 5595 N N . LEU A 1 754 ? 18.422 60.938 22.344 1 95.69 754 LEU A N 1
ATOM 5596 C CA . LEU A 1 754 ? 19.391 61.156 23.422 1 95.69 754 LEU A CA 1
ATOM 5597 C C . LEU A 1 754 ? 18.766 61.938 24.578 1 95.69 754 LEU A C 1
ATOM 5599 O O . LEU A 1 754 ? 17.891 62.781 24.375 1 95.69 754 LEU A O 1
ATOM 5603 N N . ARG A 1 755 ? 19.266 61.562 25.719 1 95.94 755 ARG A N 1
ATOM 5604 C CA . ARG A 1 755 ? 18.859 62.25 26.922 1 95.94 755 ARG A CA 1
ATOM 5605 C C . ARG A 1 755 ? 20.078 62.844 27.656 1 95.94 755 ARG A C 1
ATOM 5607 O O . ARG A 1 755 ? 21.062 62.125 27.891 1 95.94 755 ARG A O 1
ATOM 5614 N N . ASP A 1 756 ? 19.969 64.125 28.016 1 93 756 ASP A N 1
ATOM 5615 C CA . ASP A 1 756 ? 21.062 64.75 28.75 1 93 756 ASP A CA 1
ATOM 5616 C C . ASP A 1 756 ? 20.844 64.688 30.25 1 93 756 ASP A C 1
ATOM 5618 O O . ASP A 1 756 ? 19.781 64.188 30.703 1 93 756 ASP A O 1
ATOM 5622 N N . ALA A 1 757 ? 21.844 65.062 30.984 1 91.19 757 ALA A N 1
ATOM 5623 C CA . ALA A 1 757 ? 21.812 64.938 32.438 1 91.19 757 ALA A CA 1
ATOM 5624 C C . ALA A 1 757 ? 20.75 65.875 33.031 1 91.19 757 ALA A C 1
ATOM 5626 O O . ALA A 1 757 ? 20.25 65.625 34.125 1 91.19 757 ALA A O 1
ATOM 5627 N N . ASP A 1 758 ? 20.359 66.938 32.344 1 92.62 758 ASP A N 1
ATOM 5628 C CA . ASP A 1 758 ? 19.375 67.938 32.844 1 92.62 758 ASP A CA 1
ATOM 5629 C C . ASP A 1 758 ? 17.969 67.562 32.406 1 92.62 758 ASP A C 1
ATOM 5631 O O . ASP A 1 758 ? 17.016 68.25 32.688 1 92.62 758 ASP A O 1
ATOM 5635 N N . GLY A 1 759 ? 17.828 66.438 31.688 1 91.12 759 GLY A N 1
ATOM 5636 C CA . GLY A 1 759 ? 16.516 65.938 31.297 1 91.12 759 GLY A CA 1
ATOM 5637 C C . GLY A 1 759 ? 16.109 66.375 29.906 1 91.12 759 GLY A C 1
ATOM 5638 O O . GLY A 1 759 ? 15 66.125 29.453 1 91.12 759 GLY A O 1
ATOM 5639 N N . GLY A 1 760 ? 16.922 67.125 29.234 1 92.88 760 GLY A N 1
ATOM 5640 C CA . GLY A 1 760 ? 16.625 67.5 27.875 1 92.88 760 GLY A CA 1
ATOM 5641 C C . GLY A 1 760 ? 16.719 66.375 26.891 1 92.88 760 GLY A C 1
ATOM 5642 O O . GLY A 1 760 ? 17.531 65.438 27.062 1 92.88 760 GLY A O 1
ATOM 5643 N N . VAL A 1 761 ? 15.797 66.438 25.891 1 95.44 761 VAL A N 1
ATOM 5644 C CA . VAL A 1 761 ? 15.766 65.375 24.875 1 95.44 761 VAL A CA 1
ATOM 5645 C C . VAL A 1 761 ? 16.328 65.875 23.562 1 95.44 761 VAL A C 1
ATOM 5647 O O . VAL A 1 761 ? 15.984 67 23.109 1 95.44 761 VAL A O 1
ATOM 5650 N N . TRP A 1 762 ? 17.281 65.125 23.016 1 95.69 762 TRP A N 1
ATOM 5651 C CA . TRP A 1 762 ? 17.953 65.5 21.766 1 95.69 762 TRP A CA 1
ATOM 5652 C C . TRP A 1 762 ? 17.828 64.312 20.766 1 95.69 762 TRP A C 1
ATOM 5654 O O . TRP A 1 762 ? 17.438 63.219 21.141 1 95.69 762 TRP A O 1
ATOM 5664 N N . TRP A 1 763 ? 18.016 64.688 19.547 1 95.94 763 TRP A N 1
ATOM 5665 C CA . TRP A 1 763 ? 18.094 63.625 18.531 1 95.94 763 TRP A CA 1
ATOM 5666 C C . TRP A 1 763 ? 19.391 63.75 17.719 1 95.94 763 TRP A C 1
ATOM 5668 O O . TRP A 1 763 ? 19.938 64.812 17.578 1 95.94 763 TRP A O 1
ATOM 5678 N N . LEU A 1 764 ? 19.891 62.594 17.312 1 95.44 764 LEU A N 1
ATOM 5679 C CA . LEU A 1 764 ? 21.031 62.469 16.422 1 95.44 764 LEU A CA 1
ATOM 5680 C C . LEU A 1 764 ? 20.703 61.625 15.219 1 95.44 764 LEU A C 1
ATOM 5682 O O . LEU A 1 764 ? 20.203 60.5 15.367 1 95.44 764 LEU A O 1
ATOM 5686 N N . GLU A 1 765 ? 20.859 62.125 14.086 1 95.44 765 GLU A N 1
ATOM 5687 C CA . GLU A 1 765 ? 20.766 61.344 12.844 1 95.44 765 GLU A CA 1
ATOM 5688 C C . GLU A 1 765 ? 22.125 61.219 12.156 1 95.44 765 GLU A C 1
ATOM 5690 O O . GLU A 1 765 ? 22.812 62.219 11.945 1 95.44 765 GLU A O 1
ATOM 5695 N N . GLY A 1 766 ? 22.516 60.031 11.961 1 93.44 766 GLY A N 1
ATOM 5696 C CA . GLY A 1 766 ? 23.766 59.75 11.273 1 93.44 766 GLY A CA 1
ATOM 5697 C C . GLY A 1 766 ? 23.562 58.938 9.992 1 93.44 766 GLY A C 1
ATOM 5698 O O . GLY A 1 766 ? 22.672 58.094 9.914 1 93.44 766 GLY A O 1
ATOM 5699 N N . ARG A 1 767 ? 24.406 59.219 9 1 93.19 767 ARG A N 1
ATOM 5700 C CA . ARG A 1 767 ? 24.312 58.5 7.734 1 93.19 767 ARG A CA 1
ATOM 5701 C C . ARG A 1 767 ? 25.688 58.156 7.191 1 93.19 767 ARG A C 1
ATOM 5703 O O . ARG A 1 767 ? 26.594 59 7.219 1 93.19 767 ARG A O 1
ATOM 5710 N N . LYS A 1 768 ? 25.812 56.938 6.887 1 90.25 768 LYS A N 1
ATOM 5711 C CA . LYS A 1 768 ? 26.953 56.531 6.086 1 90.25 768 LYS A CA 1
ATOM 5712 C C . LYS A 1 768 ? 26.594 56.438 4.609 1 90.25 768 LYS A C 1
ATOM 5714 O O . LYS A 1 768 ? 25.547 55.875 4.254 1 90.25 768 LYS A O 1
ATOM 5719 N N . TYR A 1 769 ? 27.438 56.969 3.768 1 87.81 769 TYR A N 1
ATOM 5720 C CA . TYR A 1 769 ? 27.125 57 2.342 1 87.81 769 TYR A CA 1
ATOM 5721 C C . TYR A 1 769 ? 28.172 56.25 1.544 1 87.81 769 TYR A C 1
ATOM 5723 O O . TYR A 1 769 ? 29.359 56.25 1.903 1 87.81 769 TYR A O 1
ATOM 5731 N N . ALA A 1 770 ? 27.656 55.625 0.594 1 85.12 770 ALA A N 1
ATOM 5732 C CA . ALA A 1 770 ? 28.516 55.062 -0.431 1 85.12 770 ALA A CA 1
ATOM 5733 C C . ALA A 1 770 ? 28.562 55.938 -1.677 1 85.12 770 ALA A C 1
ATOM 5735 O O . ALA A 1 770 ? 27.516 56.438 -2.119 1 85.12 770 ALA A O 1
ATOM 5736 N N . ARG A 1 771 ? 29.734 56.188 -2.09 1 82.06 771 ARG A N 1
ATOM 5737 C CA . ARG A 1 771 ? 29.984 56.969 -3.301 1 82.06 771 ARG A CA 1
ATOM 5738 C C . ARG A 1 771 ? 30.906 56.219 -4.258 1 82.06 771 ARG A C 1
ATOM 5740 O O . ARG A 1 771 ? 31.641 55.312 -3.844 1 82.06 771 ARG A O 1
ATOM 5747 N N . ALA A 1 772 ? 30.75 56.562 -5.473 1 80.94 772 ALA A N 1
ATOM 5748 C CA . ALA A 1 772 ? 31.609 55.938 -6.473 1 80.94 772 ALA A CA 1
ATOM 5749 C C . ALA A 1 772 ? 33.031 56.5 -6.438 1 80.94 772 ALA A C 1
ATOM 5751 O O . ALA A 1 772 ? 33.438 57.188 -7.383 1 80.94 772 ALA A O 1
ATOM 5752 N N . ARG A 1 773 ? 33.75 56.312 -5.336 1 80.12 773 ARG A N 1
ATOM 5753 C CA . ARG A 1 773 ? 35.094 56.781 -5.141 1 80.12 773 ARG A CA 1
ATOM 5754 C C . ARG A 1 773 ? 36 55.625 -4.621 1 80.12 773 ARG A C 1
ATOM 5756 O O . ARG A 1 773 ? 35.5 54.594 -4.23 1 80.12 773 ARG A O 1
ATOM 5763 N N . ARG A 1 774 ? 37.281 55.812 -4.688 1 77.69 774 ARG A N 1
ATOM 5764 C CA . ARG A 1 774 ? 38.219 54.75 -4.391 1 77.69 774 ARG A CA 1
ATOM 5765 C C . ARG A 1 774 ? 38.406 54.562 -2.887 1 77.69 774 ARG A C 1
ATOM 5767 O O . ARG A 1 774 ? 38.906 53.562 -2.43 1 77.69 774 ARG A O 1
ATOM 5774 N N . ASP A 1 775 ? 37.906 55.5 -2.068 1 81 775 ASP A N 1
ATOM 5775 C CA . ASP A 1 775 ? 38.094 55.406 -0.626 1 81 775 ASP A CA 1
ATOM 5776 C C . ASP A 1 775 ? 37 54.562 0.032 1 81 775 ASP A C 1
ATOM 5778 O O . ASP A 1 775 ? 36.375 55.031 0.987 1 81 775 ASP A O 1
ATOM 5782 N N . LEU A 1 776 ? 36.906 53.406 -0.403 1 80.69 776 LEU A N 1
ATOM 5783 C CA . LEU A 1 776 ? 35.844 52.5 0.046 1 80.69 776 LEU A CA 1
ATOM 5784 C C . LEU A 1 776 ? 35.938 52.25 1.547 1 80.69 776 LEU A C 1
ATOM 5786 O O . LEU A 1 776 ? 34.906 52.188 2.236 1 80.69 776 LEU A O 1
ATOM 5790 N N . TRP A 1 777 ? 37.156 52.219 2.027 1 84.25 777 TRP A N 1
ATOM 5791 C CA . TRP A 1 777 ? 37.375 51.906 3.439 1 84.25 777 TRP A CA 1
ATOM 5792 C C . TRP A 1 777 ? 36.875 53.062 4.316 1 84.25 777 TRP A C 1
ATOM 5794 O O . TRP A 1 777 ? 36.281 52.844 5.371 1 84.25 777 TRP A O 1
ATOM 5804 N N . ARG A 1 778 ? 37.094 54.219 3.977 1 86 778 ARG A N 1
ATOM 5805 C CA . ARG A 1 778 ? 36.625 55.375 4.734 1 86 778 ARG A CA 1
ATOM 5806 C C . ARG A 1 778 ? 35.094 55.5 4.668 1 86 778 ARG A C 1
ATOM 5808 O O . ARG A 1 778 ? 34.438 55.906 5.645 1 86 778 ARG A O 1
ATOM 5815 N N . GLN A 1 779 ? 34.562 55.156 3.57 1 85.06 779 GLN A N 1
ATOM 5816 C CA . GLN A 1 779 ? 33.125 55.281 3.385 1 85.06 779 GLN A CA 1
ATOM 5817 C C . GLN A 1 779 ? 32.375 54.344 4.352 1 85.06 779 GLN A C 1
ATOM 5819 O O . GLN A 1 779 ? 31.266 54.688 4.793 1 85.06 779 GLN A O 1
ATOM 5824 N N . THR A 1 780 ? 33.031 53.25 4.684 1 87.12 780 THR A N 1
ATOM 5825 C CA . THR A 1 780 ? 32.375 52.281 5.57 1 87.12 780 THR A CA 1
ATOM 5826 C C . THR A 1 780 ? 32.469 52.75 7.023 1 87.12 780 THR A C 1
ATOM 5828 O O . THR A 1 780 ? 31.75 52.25 7.887 1 87.12 780 THR A O 1
ATOM 5831 N N . ARG A 1 781 ? 33.312 53.75 7.289 1 90.44 781 ARG A N 1
ATOM 5832 C CA . ARG A 1 781 ? 33.625 54.094 8.672 1 90.44 781 ARG A CA 1
ATOM 5833 C C . ARG A 1 781 ? 33.125 55.5 8.992 1 90.44 781 ARG A C 1
ATOM 5835 O O . ARG A 1 781 ? 32.906 55.844 10.164 1 90.44 781 ARG A O 1
ATOM 5842 N N . ALA A 1 782 ? 32.938 56.25 7.996 1 92.19 782 ALA A N 1
ATOM 5843 C CA . ALA A 1 782 ? 32.625 57.656 8.211 1 92.19 782 ALA A CA 1
ATOM 5844 C C . ALA A 1 782 ? 31.109 57.875 8.289 1 92.19 782 ALA A C 1
ATOM 5846 O O . ALA A 1 782 ? 30.344 57.344 7.473 1 92.19 782 ALA A O 1
ATOM 5847 N N . LEU A 1 783 ? 30.719 58.625 9.281 1 93.75 783 LEU A N 1
ATOM 5848 C CA . LEU A 1 783 ? 29.312 58.938 9.555 1 93.75 783 LEU A CA 1
ATOM 5849 C C . LEU A 1 783 ? 29.094 60.438 9.602 1 93.75 783 LEU A C 1
ATOM 5851 O O . LEU A 1 783 ? 29.703 61.156 10.406 1 93.75 783 LEU A O 1
ATOM 5855 N N . THR A 1 784 ? 28.25 60.875 8.68 1 93.25 784 THR A N 1
ATOM 5856 C CA . THR A 1 784 ? 27.781 62.25 8.781 1 93.25 784 THR A CA 1
ATOM 5857 C C . THR A 1 784 ? 26.688 62.375 9.828 1 93.25 784 THR A C 1
ATOM 5859 O O . THR A 1 784 ? 25.688 61.656 9.781 1 93.25 784 THR A O 1
ATOM 5862 N N . VAL A 1 785 ? 26.891 63.281 10.75 1 95.19 785 VAL A N 1
ATOM 5863 C CA . VAL A 1 785 ? 25.953 63.344 11.867 1 95.19 785 VAL A CA 1
ATOM 5864 C C . VAL A 1 785 ? 25.281 64.688 11.914 1 95.19 785 VAL A C 1
ATOM 5866 O O . VAL A 1 785 ? 25.906 65.75 11.625 1 95.19 785 VAL A O 1
ATOM 5869 N N . GLU A 1 786 ? 24.031 64.688 12.25 1 95.69 786 GLU A N 1
ATOM 5870 C CA . GLU A 1 786 ? 23.203 65.875 12.57 1 95.69 786 GLU A CA 1
ATOM 5871 C C . GLU A 1 786 ? 22.594 65.75 13.969 1 95.69 786 GLU A C 1
ATOM 5873 O O . GLU A 1 786 ? 22.094 64.688 14.336 1 95.69 786 GLU A O 1
ATOM 5878 N N . ILE A 1 787 ? 22.766 66.812 14.711 1 95.69 787 ILE A N 1
ATOM 5879 C CA . ILE A 1 787 ? 22.234 66.75 16.078 1 95.69 787 ILE A CA 1
ATOM 5880 C C . ILE A 1 787 ? 21.312 67.938 16.297 1 95.69 787 ILE A C 1
ATOM 5882 O O . ILE A 1 787 ? 21.609 69.062 15.859 1 95.69 787 ILE A O 1
ATOM 5886 N N . GLY A 1 788 ? 20.219 67.688 16.891 1 94.81 788 GLY A N 1
ATOM 5887 C CA . GLY A 1 788 ? 19.266 68.75 17.219 1 94.81 788 GLY A CA 1
ATOM 5888 C C . GLY A 1 788 ? 18.438 68.438 18.453 1 94.81 788 GLY A C 1
ATOM 5889 O O . GLY A 1 788 ? 18.469 67.312 18.969 1 94.81 788 GLY A O 1
ATOM 5890 N N . ARG A 1 789 ? 17.859 69.5 19 1 93.75 789 ARG A N 1
ATOM 5891 C CA . ARG A 1 789 ? 16.906 69.312 20.094 1 93.75 789 ARG A CA 1
ATOM 5892 C C . ARG A 1 789 ? 15.578 68.75 19.578 1 93.75 789 ARG A C 1
ATOM 5894 O O . ARG A 1 789 ? 15.203 69 18.422 1 93.75 789 ARG A O 1
ATOM 5901 N N . GLU A 1 790 ? 15 68.062 20.438 1 91.81 790 GLU A N 1
ATOM 5902 C CA . GLU A 1 790 ? 13.734 67.438 20.047 1 91.81 790 GLU A CA 1
ATOM 5903 C C . GLU A 1 790 ? 12.758 68.5 19.516 1 91.81 790 GLU A C 1
ATOM 5905 O O . GLU A 1 790 ? 12.508 69.5 20.156 1 91.81 790 GLU A O 1
ATOM 5910 N N . GLY A 1 791 ? 12.164 68.188 18.359 1 88.25 791 GLY A N 1
ATOM 5911 C CA . GLY A 1 791 ? 11.172 69.062 17.75 1 88.25 791 GLY A CA 1
ATOM 5912 C C . GLY A 1 791 ? 11.789 70.188 16.938 1 88.25 791 GLY A C 1
ATOM 5913 O O . GLY A 1 791 ? 11.078 70.938 16.297 1 88.25 791 GLY A O 1
ATOM 5914 N N . GLU A 1 792 ? 13.109 70.375 17.016 1 92.44 792 GLU A N 1
ATOM 5915 C CA . GLU A 1 792 ? 13.797 71.5 16.297 1 92.44 792 GLU A CA 1
ATOM 5916 C C . GLU A 1 792 ? 14.68 70.875 15.188 1 92.44 792 GLU A C 1
ATOM 5918 O O . GLU A 1 792 ? 14.867 69.688 15.094 1 92.44 792 GLU A O 1
ATOM 5923 N N . ALA A 1 793 ? 14.992 71.812 14.336 1 91.88 793 ALA A N 1
ATOM 5924 C CA . ALA A 1 793 ? 15.898 71.438 13.258 1 91.88 793 ALA A CA 1
ATOM 5925 C C . ALA A 1 793 ? 17.312 71.188 13.797 1 91.88 793 ALA A C 1
ATOM 5927 O O . ALA A 1 793 ? 17.594 71.5 14.953 1 91.88 793 ALA A O 1
ATOM 5928 N N . ALA A 1 794 ? 18.172 70.625 13.008 1 94.25 794 ALA A N 1
ATOM 5929 C CA . ALA A 1 794 ? 19.547 70.312 13.383 1 94.25 794 ALA A CA 1
ATOM 5930 C C . ALA A 1 794 ? 20.297 71.625 13.742 1 94.25 794 ALA A C 1
ATOM 5932 O O . ALA A 1 794 ? 20.219 72.625 13.031 1 94.25 794 ALA A O 1
ATOM 5933 N N . SER A 1 795 ? 20.969 71.562 14.805 1 93.56 795 SER A N 1
ATOM 5934 C CA . SER A 1 795 ? 21.766 72.75 15.242 1 93.56 795 SER A CA 1
ATOM 5935 C C . SER A 1 795 ? 23.266 72.438 15.047 1 93.56 795 SER A C 1
ATOM 5937 O O . SER A 1 795 ? 24.062 73.375 14.977 1 93.56 795 SER A O 1
ATOM 5939 N N . LEU A 1 796 ? 23.578 71.188 15.031 1 94.81 796 LEU A N 1
ATOM 5940 C CA . LEU A 1 796 ? 24.969 70.812 14.867 1 94.81 796 LEU A CA 1
ATOM 5941 C C . LEU A 1 796 ? 25.125 69.875 13.695 1 94.81 796 LEU A C 1
ATOM 5943 O O . LEU A 1 796 ? 24.25 69.062 13.43 1 94.81 796 LEU A O 1
ATOM 5947 N N . LEU A 1 797 ? 26.156 70.062 13.008 1 95 797 LEU A N 1
ATOM 5948 C CA . LEU A 1 797 ? 26.531 69.188 11.898 1 95 797 LEU A CA 1
ATOM 5949 C C . LEU A 1 797 ? 28.016 68.812 11.992 1 95 797 LEU A C 1
ATOM 5951 O O . LEU A 1 797 ? 28.844 69.625 12.406 1 95 797 LEU A O 1
ATOM 5955 N N . GLY A 1 798 ? 28.266 67.562 11.586 1 93.12 798 GLY A N 1
ATOM 5956 C CA . GLY A 1 798 ? 29.656 67.125 11.602 1 93.12 798 GLY A CA 1
ATOM 5957 C C . GLY A 1 798 ? 29.844 65.75 11.055 1 93.12 798 GLY A C 1
ATOM 5958 O O . GLY A 1 798 ? 28.984 65.25 10.336 1 93.12 798 GLY A O 1
ATOM 5959 N N . GLU A 1 799 ? 31.047 65.25 11.258 1 94.19 799 GLU A N 1
ATOM 5960 C CA . GLU A 1 799 ? 31.406 63.906 10.828 1 94.19 799 GLU A CA 1
ATOM 5961 C C . GLU A 1 799 ? 32.188 63.156 11.922 1 94.19 799 GLU A C 1
ATOM 5963 O O . GLU A 1 799 ? 33.062 63.719 12.562 1 94.19 799 GLU A O 1
ATOM 5968 N N . VAL A 1 800 ? 31.688 62.031 12.125 1 94.62 800 VAL A N 1
ATOM 5969 C CA . VAL A 1 800 ? 32.406 61.156 13.047 1 94.62 800 VAL A CA 1
ATOM 5970 C C . VAL A 1 800 ? 32.844 59.906 12.32 1 94.62 800 VAL A C 1
ATOM 5972 O O . VAL A 1 800 ? 32.188 59.438 11.383 1 94.62 800 VAL A O 1
ATOM 5975 N N . VAL A 1 801 ? 33.969 59.281 12.719 1 94.5 801 VAL A N 1
ATOM 5976 C CA . VAL A 1 801 ? 34.562 58.156 12.031 1 94.5 801 VAL A CA 1
ATOM 5977 C C . VAL A 1 801 ? 34.875 57.031 13.031 1 94.5 801 VAL A C 1
ATOM 5979 O O . VAL A 1 801 ? 35.312 57.312 14.148 1 94.5 801 VAL A O 1
ATOM 5982 N N . VAL A 1 802 ? 34.625 55.875 12.648 1 93.38 802 VAL A N 1
ATOM 5983 C CA . VAL A 1 802 ? 35.094 54.75 13.422 1 93.38 802 VAL A CA 1
ATOM 5984 C C . VAL A 1 802 ? 36.594 54.562 13.203 1 93.38 802 VAL A C 1
ATOM 5986 O O . VAL A 1 802 ? 37.031 54.375 12.078 1 93.38 802 VAL A O 1
ATOM 5989 N N . PRO A 1 803 ? 37.344 54.562 14.25 1 90.19 803 PRO A N 1
ATOM 5990 C CA . PRO A 1 803 ? 38.781 54.344 14.078 1 90.19 803 PRO A CA 1
ATOM 5991 C C . PRO A 1 803 ? 39.094 53 13.453 1 90.19 803 PRO A C 1
ATOM 5993 O O . PRO A 1 803 ? 38.469 52 13.789 1 90.19 803 PRO A O 1
ATOM 5996 N N . ALA A 1 804 ? 40.062 52.938 12.547 1 85.12 804 ALA A N 1
ATOM 5997 C CA . ALA A 1 804 ? 40.406 51.75 11.789 1 85.12 804 ALA A CA 1
ATOM 5998 C C . ALA A 1 804 ? 40.812 50.594 12.719 1 85.12 804 ALA A C 1
ATOM 6000 O O . ALA A 1 804 ? 40.531 49.438 12.453 1 85.12 804 ALA A O 1
ATOM 6001 N N . ASP A 1 805 ? 41.469 50.906 13.766 1 82.44 805 ASP A N 1
ATOM 6002 C CA . ASP A 1 805 ? 41.969 49.875 14.68 1 82.44 805 ASP A CA 1
ATOM 6003 C C . ASP A 1 805 ? 40.844 49.281 15.5 1 82.44 805 ASP A C 1
ATOM 6005 O O . ASP A 1 805 ? 40.906 48.094 15.875 1 82.44 805 ASP A O 1
ATOM 6009 N N . SER A 1 806 ? 39.812 50.031 15.742 1 86 806 SER A N 1
ATOM 6010 C CA . SER A 1 806 ? 38.719 49.531 16.562 1 86 806 SER A CA 1
ATOM 6011 C C . SER A 1 806 ? 37.688 48.75 15.742 1 86 806 SER A C 1
ATOM 6013 O O . SER A 1 806 ? 36.938 47.969 16.281 1 86 806 SER A O 1
ATOM 6015 N N . TYR A 1 807 ? 37.625 49.031 14.523 1 85.62 807 TYR A N 1
ATOM 6016 C CA . TYR A 1 807 ? 36.625 48.406 13.672 1 85.62 807 TYR A CA 1
ATOM 6017 C C . TYR A 1 807 ? 36.719 46.906 13.703 1 85.62 807 TYR A C 1
ATOM 6019 O O . TYR A 1 807 ? 35.75 46.219 14 1 85.62 807 TYR A O 1
ATOM 6027 N N . VAL A 1 808 ? 37.875 46.344 13.391 1 82.69 808 VAL A N 1
ATOM 6028 C CA . VAL A 1 808 ? 38.062 44.875 13.344 1 82.69 808 VAL A CA 1
ATOM 6029 C C . VAL A 1 808 ? 37.969 44.312 14.758 1 82.69 808 VAL A C 1
ATOM 6031 O O . VAL A 1 808 ? 37.344 43.281 14.977 1 82.69 808 VAL A O 1
ATOM 6034 N N . ARG A 1 809 ? 38.531 45 15.672 1 85.75 809 ARG A N 1
ATOM 6035 C CA . ARG A 1 809 ? 38.594 44.531 17.047 1 85.75 809 ARG A CA 1
ATOM 6036 C C . ARG A 1 809 ? 37.219 44.438 17.656 1 85.75 809 ARG A C 1
ATOM 6038 O O . ARG A 1 809 ? 36.875 43.469 18.312 1 85.75 809 ARG A O 1
ATOM 6045 N N . ASP A 1 810 ? 36.438 45.406 17.453 1 87.62 810 ASP A N 1
ATOM 6046 C CA . ASP A 1 810 ? 35.156 45.5 18.172 1 87.62 810 ASP A CA 1
ATOM 6047 C C . ASP A 1 810 ? 34 44.969 17.328 1 87.62 810 ASP A C 1
ATOM 6049 O O . ASP A 1 810 ? 33.062 44.375 17.859 1 87.62 810 ASP A O 1
ATOM 6053 N N . GLN A 1 811 ? 34.062 45.156 16.078 1 86 811 GLN A N 1
ATOM 6054 C CA . GLN A 1 811 ? 32.875 44.844 15.25 1 86 811 GLN A CA 1
ATOM 6055 C C . GLN A 1 811 ? 33.031 43.5 14.539 1 86 811 GLN A C 1
ATOM 6057 O O . GLN A 1 811 ? 32.094 43.031 13.93 1 86 811 GLN A O 1
ATOM 6062 N N . ILE A 1 812 ? 34.188 42.875 14.562 1 85.38 812 ILE A N 1
ATOM 6063 C CA . ILE A 1 812 ? 34.375 41.562 13.977 1 85.38 812 ILE A CA 1
ATOM 6064 C C . ILE A 1 812 ? 34.781 40.594 15.055 1 85.38 812 ILE A C 1
ATOM 6066 O O . ILE A 1 812 ? 34.031 39.719 15.461 1 85.38 812 ILE A O 1
ATOM 6070 N N . ASP A 1 813 ? 35.906 40.844 15.695 1 83.69 813 ASP A N 1
ATOM 6071 C CA . ASP A 1 813 ? 36.438 39.938 16.719 1 83.69 813 ASP A CA 1
ATOM 6072 C C . ASP A 1 813 ? 35.656 40.125 18.031 1 83.69 813 ASP A C 1
ATOM 6074 O O . ASP A 1 813 ? 35.562 39.188 18.828 1 83.69 813 ASP A O 1
ATOM 6078 N N . GLY A 1 814 ? 35.125 41.281 18.234 1 87.81 814 GLY A N 1
ATOM 6079 C CA . GLY A 1 814 ? 34.5 41.625 19.5 1 87.81 814 GLY A CA 1
ATOM 6080 C C . GLY A 1 814 ? 33 41.312 19.531 1 87.81 814 GLY A C 1
ATOM 6081 O O . GLY A 1 814 ? 32.312 41.656 20.5 1 87.81 814 GLY A O 1
ATOM 6082 N N . ILE A 1 815 ? 32.531 40.719 18.547 1 89.56 815 ILE A N 1
ATOM 6083 C CA . ILE A 1 815 ? 31.109 40.375 18.516 1 89.56 815 ILE A CA 1
ATOM 6084 C C . ILE A 1 815 ? 30.812 39.375 19.625 1 89.56 815 ILE A C 1
ATOM 6086 O O . ILE A 1 815 ? 31.5 38.344 19.75 1 89.56 815 ILE A O 1
ATOM 6090 N N . ARG A 1 816 ? 29.875 39.75 20.406 1 89.12 816 ARG A N 1
ATOM 6091 C CA . ARG A 1 816 ? 29.391 38.844 21.469 1 89.12 816 ARG A CA 1
ATOM 6092 C C . ARG A 1 816 ? 28.047 38.25 21.109 1 89.12 816 ARG A C 1
ATOM 6094 O O . ARG A 1 816 ? 27.266 38.844 20.375 1 89.12 816 ARG A O 1
ATOM 6101 N N . VAL A 1 817 ? 27.953 37.094 21.578 1 84.81 817 VAL A N 1
ATOM 6102 C CA . VAL A 1 817 ? 26.719 36.344 21.297 1 84.81 817 VAL A CA 1
ATOM 6103 C C . VAL A 1 817 ? 26.062 35.906 22.609 1 84.81 817 VAL A C 1
ATOM 6105 O O . VAL A 1 817 ? 26.734 35.844 23.656 1 84.81 817 VAL A O 1
ATOM 6108 N N . ASP A 1 818 ? 24.812 35.75 22.578 1 79 818 ASP A N 1
ATOM 6109 C CA . ASP A 1 818 ? 24.047 35.281 23.734 1 79 818 ASP A CA 1
ATOM 6110 C C . ASP A 1 818 ? 24.734 34.125 24.406 1 79 818 ASP A C 1
ATOM 6112 O O . ASP A 1 818 ? 25.047 33.125 23.75 1 79 818 ASP A O 1
ATOM 6116 N N . PRO A 1 819 ? 24.984 34.281 25.625 1 77.31 819 PRO A N 1
ATOM 6117 C CA . PRO A 1 819 ? 25.75 33.25 26.328 1 77.31 819 PRO A CA 1
ATOM 6118 C C . PRO A 1 819 ? 25 31.922 26.438 1 77.31 819 PRO A C 1
ATOM 6120 O O . PRO A 1 819 ? 25.609 30.891 26.75 1 77.31 819 PRO A O 1
ATOM 6123 N N . ARG A 1 820 ? 23.766 31.844 26.172 1 70.88 820 ARG A N 1
ATOM 6124 C CA . ARG A 1 820 ? 22.969 30.625 26.297 1 70.88 820 ARG A CA 1
ATOM 6125 C C . ARG A 1 820 ? 23.125 29.734 25.062 1 70.88 820 ARG A C 1
ATOM 6127 O O . ARG A 1 820 ? 22.719 28.578 25.078 1 70.88 820 ARG A O 1
ATOM 6134 N N . LEU A 1 821 ? 23.812 30.281 24.078 1 72.19 821 LEU A N 1
ATOM 6135 C CA . LEU A 1 821 ? 24.016 29.516 22.859 1 72.19 821 LEU A CA 1
ATOM 6136 C C . LEU A 1 821 ? 25.219 28.578 23 1 72.19 821 LEU A C 1
ATOM 6138 O O . LEU A 1 821 ? 26.141 28.875 23.75 1 72.19 821 LEU A O 1
ATOM 6142 N N . THR A 1 822 ? 25.109 27.406 22.359 1 73.06 822 THR A N 1
ATOM 6143 C CA . THR A 1 822 ? 26.25 26.5 22.328 1 73.06 822 THR A CA 1
ATOM 6144 C C . THR A 1 822 ? 27.406 27.109 21.531 1 73.06 822 THR A C 1
ATOM 6146 O O . THR A 1 822 ? 27.234 28.094 20.828 1 73.06 822 THR A O 1
ATOM 6149 N N . ALA A 1 823 ? 28.562 26.531 21.734 1 75.62 823 ALA A N 1
ATOM 6150 C CA . ALA A 1 823 ? 29.75 27.031 21.062 1 75.62 823 ALA A CA 1
ATOM 6151 C C . ALA A 1 823 ? 29.547 27.016 19.547 1 75.62 823 ALA A C 1
ATOM 6153 O O . ALA A 1 823 ? 29.969 27.953 18.844 1 75.62 823 ALA A O 1
ATOM 6154 N N . GLN A 1 824 ? 28.906 25.969 19.109 1 73.5 824 GLN A N 1
ATOM 6155 C CA . GLN A 1 824 ? 28.656 25.875 17.672 1 73.5 824 GLN A CA 1
ATOM 6156 C C . GLN A 1 824 ? 27.656 26.938 17.219 1 73.5 824 GLN A C 1
ATOM 6158 O O . GLN A 1 824 ? 27.828 27.562 16.156 1 73.5 824 GLN A O 1
ATOM 6163 N N . GLU A 1 825 ? 26.703 27.125 18.031 1 72.12 825 GLU A N 1
ATOM 6164 C CA . GLU A 1 825 ? 25.688 28.109 17.688 1 72.12 825 GLU A CA 1
ATOM 6165 C C . GLU A 1 825 ? 26.266 29.531 17.734 1 72.12 825 GLU A C 1
ATOM 6167 O O . GLU A 1 825 ? 25.891 30.375 16.922 1 72.12 825 GLU A O 1
ATOM 6172 N N . LYS A 1 826 ? 27.125 29.719 18.672 1 78.88 826 LYS A N 1
ATOM 6173 C CA . LYS A 1 826 ? 27.781 31.016 18.766 1 78.88 826 LYS A CA 1
ATOM 6174 C C . LYS A 1 826 ? 28.594 31.312 17.5 1 78.88 826 LYS A C 1
ATOM 6176 O O . LYS A 1 826 ? 28.547 32.438 16.984 1 78.88 826 LYS A O 1
ATOM 6181 N N . ARG A 1 827 ? 29.219 30.312 17.078 1 79 827 ARG A N 1
ATOM 6182 C CA . ARG A 1 827 ? 30 30.469 15.859 1 79 827 ARG A CA 1
ATOM 6183 C C . ARG A 1 827 ? 29.094 30.734 14.664 1 79 827 ARG A C 1
ATOM 6185 O O . ARG A 1 827 ? 29.406 31.594 13.828 1 79 827 ARG A O 1
ATOM 6192 N N . ALA A 1 828 ? 28.031 30 14.625 1 75.69 828 ALA A N 1
ATOM 6193 C CA . ALA A 1 828 ? 27.094 30.156 13.516 1 75.69 828 ALA A CA 1
ATOM 6194 C C . ALA A 1 828 ? 26.469 31.547 13.523 1 75.69 828 ALA A C 1
ATOM 6196 O O . ALA A 1 828 ? 26.266 32.156 12.477 1 75.69 828 ALA A O 1
ATOM 6197 N N . ALA A 1 829 ? 26.156 31.938 14.711 1 76.44 829 ALA A N 1
ATOM 6198 C CA . ALA A 1 829 ? 25.547 33.25 14.844 1 76.44 829 ALA A CA 1
ATOM 6199 C C . ALA A 1 829 ? 26.5 34.344 14.352 1 76.44 829 ALA A C 1
ATOM 6201 O O . ALA A 1 829 ? 26.109 35.25 13.609 1 76.44 829 ALA A O 1
ATOM 6202 N N . LYS A 1 830 ? 27.719 34.25 14.75 1 81.62 830 LYS A N 1
ATOM 6203 C CA . LYS A 1 830 ? 28.719 35.219 14.344 1 81.62 830 LYS A CA 1
ATOM 6204 C C . LYS A 1 830 ? 28.938 35.188 12.828 1 81.62 830 LYS A C 1
ATOM 6206 O O . LYS A 1 830 ? 28.984 36.219 12.18 1 81.62 830 LYS A O 1
ATOM 6211 N N . LEU A 1 831 ? 28.953 34 12.336 1 80 831 LEU A N 1
ATOM 6212 C CA . LEU A 1 831 ? 29.188 33.844 10.906 1 80 831 LEU A CA 1
ATOM 6213 C C . LEU A 1 831 ? 28 34.344 10.086 1 80 831 LEU A C 1
ATOM 6215 O O . LEU A 1 831 ? 28.188 34.938 9.031 1 80 831 LEU A O 1
ATOM 6219 N N . THR A 1 832 ? 26.859 34 10.547 1 77.62 832 THR A N 1
ATOM 6220 C CA . THR A 1 832 ? 25.672 34.438 9.828 1 77.62 832 THR A CA 1
ATOM 6221 C C . THR A 1 832 ? 25.562 35.938 9.797 1 77.62 832 THR A C 1
ATOM 6223 O O . THR A 1 832 ? 25.203 36.531 8.773 1 77.62 832 THR A O 1
ATOM 6226 N N . TRP A 1 833 ? 25.891 36.562 10.891 1 82.69 833 TRP A N 1
ATOM 6227 C CA . TRP A 1 833 ? 25.891 38.031 10.953 1 82.69 833 TRP A CA 1
ATOM 6228 C C . TRP A 1 833 ? 26.906 38.594 9.984 1 82.69 833 TRP A C 1
ATOM 6230 O O . TRP A 1 833 ? 26.594 39.5 9.188 1 82.69 833 TRP A O 1
ATOM 6240 N N . LEU A 1 834 ? 28.078 38.094 10.031 1 83.88 834 LEU A N 1
ATOM 6241 C CA . LEU A 1 834 ? 29.156 38.625 9.203 1 83.88 834 LEU A CA 1
ATOM 6242 C C . LEU A 1 834 ? 28.859 38.406 7.727 1 83.88 834 LEU A C 1
ATOM 6244 O O . LEU A 1 834 ? 29.156 39.25 6.898 1 83.88 834 LEU A O 1
ATOM 6248 N N . ALA A 1 835 ? 28.297 37.25 7.473 1 80.06 835 ALA A N 1
ATOM 6249 C CA . ALA A 1 835 ? 27.938 36.969 6.086 1 80.06 835 ALA A CA 1
ATOM 6250 C C . ALA A 1 835 ? 26.828 37.906 5.602 1 80.06 835 ALA A C 1
ATOM 6252 O O . ALA A 1 835 ? 26.938 38.469 4.52 1 80.06 835 ALA A O 1
ATOM 6253 N N . TRP A 1 836 ? 25.812 37.969 6.387 1 81.69 836 TRP A N 1
ATOM 6254 C CA . TRP A 1 836 ? 24.688 38.812 6 1 81.69 836 TRP A CA 1
ATOM 6255 C C . TRP A 1 836 ? 25.109 40.281 5.887 1 81.69 836 TRP A C 1
ATOM 6257 O O . TRP A 1 836 ? 24.812 40.938 4.891 1 81.69 836 TRP A O 1
ATOM 6267 N N . PHE A 1 837 ? 25.766 40.844 6.914 1 85.38 837 PHE A N 1
ATOM 6268 C CA . PHE A 1 837 ? 26.203 42.219 6.93 1 85.38 837 PHE A CA 1
ATOM 6269 C C . PHE A 1 837 ? 27.203 42.5 5.812 1 85.38 837 PHE A C 1
ATOM 6271 O O . PHE A 1 837 ? 27.141 43.531 5.152 1 85.38 837 PHE A O 1
ATOM 6278 N N . GLY A 1 838 ? 28.016 41.562 5.621 1 81.81 838 GLY A N 1
ATOM 6279 C CA . GLY A 1 838 ? 28.969 41.656 4.535 1 81.81 838 GLY A CA 1
ATOM 6280 C C . GLY A 1 838 ? 28.328 41.75 3.168 1 81.81 838 GLY A C 1
ATOM 6281 O O . GLY A 1 838 ? 28.719 42.562 2.338 1 81.81 838 GLY A O 1
ATOM 6282 N N . VAL A 1 839 ? 27.391 40.938 2.967 1 79.88 839 VAL A N 1
ATOM 6283 C CA . VAL A 1 839 ? 26.703 40.938 1.687 1 79.88 839 VAL A CA 1
ATOM 6284 C C . VAL A 1 839 ? 25.953 42.25 1.501 1 79.88 839 VAL A C 1
ATOM 6286 O O . VAL A 1 839 ? 25.984 42.844 0.417 1 79.88 839 VAL A O 1
ATOM 6289 N N . GLU A 1 840 ? 25.344 42.688 2.52 1 82.69 840 GLU A N 1
ATOM 6290 C CA . GLU A 1 840 ? 24.594 43.938 2.422 1 82.69 840 GLU A CA 1
ATOM 6291 C C . GLU A 1 840 ? 25.516 45.125 2.205 1 82.69 840 GLU A C 1
ATOM 6293 O O . GLU A 1 840 ? 25.219 46.031 1.416 1 82.69 840 GLU A O 1
ATOM 6298 N N . MET A 1 841 ? 26.562 45.125 2.883 1 82.88 841 MET A N 1
ATOM 6299 C CA . MET A 1 841 ? 27.531 46.188 2.715 1 82.88 841 MET A CA 1
ATOM 6300 C C . MET A 1 841 ? 28.156 46.125 1.324 1 82.88 841 MET A C 1
ATOM 6302 O O . MET A 1 841 ? 28.359 47.188 0.695 1 82.88 841 MET A O 1
ATOM 6306 N N . GLY A 1 842 ? 28.453 44.938 0.945 1 81.06 842 GLY A N 1
ATOM 6307 C CA . GLY A 1 842 ? 28.984 44.781 -0.4 1 81.06 842 GLY A CA 1
ATOM 6308 C C . GLY A 1 842 ? 28.031 45.281 -1.476 1 81.06 842 GLY A C 1
ATOM 6309 O O . GLY A 1 842 ? 28.453 46 -2.383 1 81.06 842 GLY A O 1
ATOM 6310 N N . ARG A 1 843 ? 26.844 44.938 -1.403 1 81.31 843 ARG A N 1
ATOM 6311 C CA . ARG A 1 843 ? 25.844 45.406 -2.348 1 81.31 843 ARG A CA 1
ATOM 6312 C C . ARG A 1 843 ? 25.719 46.906 -2.307 1 81.31 843 ARG A C 1
ATOM 6314 O O . ARG A 1 843 ? 25.547 47.562 -3.346 1 81.31 843 ARG A O 1
ATOM 6321 N N . GLY A 1 844 ? 25.75 47.438 -1.131 1 80.31 844 GLY A N 1
ATOM 6322 C CA . GLY A 1 844 ? 25.641 48.875 -0.97 1 80.31 844 GLY A CA 1
ATOM 6323 C C . GLY A 1 844 ? 26.828 49.625 -1.562 1 80.31 844 GLY A C 1
ATOM 6324 O O . GLY A 1 844 ? 26.641 50.688 -2.188 1 80.31 844 GLY A O 1
ATOM 6325 N N . LEU A 1 845 ? 27.953 49.156 -1.434 1 81.69 845 LEU A N 1
ATOM 6326 C CA . LEU A 1 845 ? 29.156 49.812 -1.912 1 81.69 845 LEU A CA 1
ATOM 6327 C C . LEU A 1 845 ? 29.281 49.688 -3.428 1 81.69 845 LEU A C 1
ATOM 6329 O O . LEU A 1 845 ? 29.891 50.531 -4.074 1 81.69 845 LEU A O 1
ATOM 6333 N N . LEU A 1 846 ? 28.672 48.656 -3.932 1 78.56 846 LEU A N 1
ATOM 6334 C CA . LEU A 1 846 ? 28.766 48.438 -5.371 1 78.56 846 LEU A CA 1
ATOM 6335 C C . LEU A 1 846 ? 27.703 49.219 -6.117 1 78.56 846 LEU A C 1
ATOM 6337 O O . LEU A 1 846 ? 27.828 49.469 -7.316 1 78.56 846 LEU A O 1
ATOM 6341 N N . ALA A 1 847 ? 26.703 49.594 -5.488 1 77.44 847 ALA A N 1
ATOM 6342 C CA . ALA A 1 847 ? 25.531 50.188 -6.133 1 77.44 847 ALA A CA 1
ATOM 6343 C C . ALA A 1 847 ? 25.875 51.5 -6.828 1 77.44 847 ALA A C 1
ATOM 6345 O O . ALA A 1 847 ? 25.5 51.719 -7.98 1 77.44 847 ALA A O 1
ATOM 6346 N N . PRO A 1 848 ? 26.688 52.375 -6.199 1 75.31 848 PRO A N 1
ATOM 6347 C CA . PRO A 1 848 ? 27.031 53.594 -6.887 1 75.31 848 PRO A CA 1
ATOM 6348 C C . PRO A 1 848 ? 27.875 53.375 -8.141 1 75.31 848 PRO A C 1
ATOM 6350 O O . PRO A 1 848 ? 27.734 54.094 -9.125 1 75.31 848 PRO A O 1
ATOM 6353 N N . PHE A 1 849 ? 28.656 52.375 -8.078 1 72.44 849 PHE A N 1
ATOM 6354 C CA . PHE A 1 849 ? 29.453 52.031 -9.258 1 72.44 849 PHE A CA 1
ATOM 6355 C C . PHE A 1 849 ? 28.578 51.531 -10.383 1 72.44 849 PHE A C 1
ATOM 6357 O O . PHE A 1 849 ? 28.781 51.875 -11.547 1 72.44 849 PHE A O 1
ATOM 6364 N N . ALA A 1 850 ? 27.641 50.719 -10.016 1 71.94 850 ALA A N 1
ATOM 6365 C CA . ALA A 1 850 ? 26.703 50.188 -11.008 1 71.94 850 ALA A CA 1
ATOM 6366 C C . ALA A 1 850 ? 25.875 51.312 -11.625 1 71.94 850 ALA A C 1
ATOM 6368 O O . ALA A 1 850 ? 25.625 51.312 -12.828 1 71.94 850 ALA A O 1
ATOM 6369 N N . ARG A 1 851 ? 25.547 52.25 -10.844 1 68.81 851 ARG A N 1
ATOM 6370 C CA . ARG A 1 851 ? 24.797 53.406 -11.336 1 68.81 851 ARG A CA 1
ATOM 6371 C C . ARG A 1 851 ? 25.656 54.281 -12.227 1 68.81 851 ARG A C 1
ATOM 6373 O O . ARG A 1 851 ? 25.219 54.75 -13.289 1 68.81 851 ARG A O 1
ATOM 6380 N N . ALA A 1 852 ? 26.859 54.562 -11.773 1 65.75 852 ALA A N 1
ATOM 6381 C CA . ALA A 1 852 ? 27.781 55.344 -12.578 1 65.75 852 ALA A CA 1
ATOM 6382 C C . ALA A 1 852 ? 28.047 54.656 -13.922 1 65.75 852 ALA A C 1
ATOM 6384 O O . ALA A 1 852 ? 28.094 55.344 -14.961 1 65.75 852 ALA A O 1
ATOM 6385 N N . ALA A 1 853 ? 28.062 53.406 -13.805 1 64.62 853 ALA A N 1
ATOM 6386 C CA . ALA A 1 853 ? 28.266 52.656 -15.039 1 64.62 853 ALA A CA 1
ATOM 6387 C C . ALA A 1 853 ? 27.047 52.75 -15.938 1 64.62 853 ALA A C 1
ATOM 6389 O O . ALA A 1 853 ? 27.172 52.938 -17.156 1 64.62 853 ALA A O 1
ATOM 6390 N N . ALA A 1 854 ? 25.922 52.719 -15.414 1 62.94 854 ALA A N 1
ATOM 6391 C CA . ALA A 1 854 ? 24.688 52.812 -16.188 1 62.94 854 ALA A CA 1
ATOM 6392 C C . ALA A 1 854 ? 24.516 54.219 -16.781 1 62.94 854 ALA A C 1
ATOM 6394 O O . ALA A 1 854 ? 24.094 54.344 -17.938 1 62.94 854 ALA A O 1
ATOM 6395 N N . ASP A 1 855 ? 24.891 55.219 -15.992 1 61.53 855 ASP A N 1
ATOM 6396 C CA . ASP A 1 855 ? 24.828 56.594 -16.484 1 61.53 855 ASP A CA 1
ATOM 6397 C C . ASP A 1 855 ? 25.828 56.812 -17.625 1 61.53 855 ASP A C 1
ATOM 6399 O O . ASP A 1 855 ? 25.516 57.5 -18.594 1 61.53 855 ASP A O 1
ATOM 6403 N N . LEU A 1 856 ? 26.891 56.312 -17.406 1 54.72 856 LEU A N 1
ATOM 6404 C CA . LEU A 1 856 ? 27.891 56.406 -18.469 1 54.72 856 LEU A CA 1
ATOM 6405 C C . LEU A 1 856 ? 27.406 55.719 -19.734 1 54.72 856 LEU A C 1
ATOM 6407 O O . LEU A 1 856 ? 27.609 56.219 -20.844 1 54.72 856 LEU A O 1
ATOM 6411 N N . LEU A 1 857 ? 26.672 54.719 -19.469 1 54.41 857 LEU A N 1
ATOM 6412 C CA . LEU A 1 857 ? 26.141 54.031 -20.641 1 54.41 857 LEU A CA 1
ATOM 6413 C C . LEU A 1 857 ? 24.953 54.812 -21.234 1 54.41 857 LEU A C 1
ATOM 6415 O O . LEU A 1 857 ? 24.781 54.812 -22.453 1 54.41 857 LEU A O 1
ATOM 6419 N N . ASP A 1 858 ? 24.172 55.438 -20.5 1 52.47 858 ASP A N 1
ATOM 6420 C CA . ASP A 1 858 ? 23.062 56.25 -21 1 52.47 858 ASP A CA 1
ATOM 6421 C C . ASP A 1 858 ? 23.562 57.562 -21.625 1 52.47 858 ASP A C 1
ATOM 6423 O O . ASP A 1 858 ? 23 58.031 -22.625 1 52.47 858 ASP A O 1
ATOM 6427 N N . LEU A 1 859 ? 24.484 58.375 -21.078 1 41.06 859 LEU A N 1
ATOM 6428 C CA . LEU A 1 859 ? 25.062 59.594 -21.656 1 41.06 859 LEU A CA 1
ATOM 6429 C C . LEU A 1 859 ? 25.703 59.281 -23.016 1 41.06 859 LEU A C 1
ATOM 6431 O O . LEU A 1 859 ? 25.734 60.156 -23.891 1 41.06 859 LEU A O 1
ATOM 6435 N N . ARG A 1 860 ? 26.141 58.188 -23.141 1 38.22 860 ARG A N 1
ATOM 6436 C CA . ARG A 1 860 ? 26.656 57.875 -24.469 1 38.22 860 ARG A CA 1
ATOM 6437 C C . ARG A 1 860 ? 25.531 57.844 -25.5 1 38.22 860 ARG A C 1
ATOM 6439 O O . ARG A 1 860 ? 25.781 58 -26.688 1 38.22 860 ARG A O 1
ATOM 6446 N N . ARG A 1 861 ? 24.344 57.812 -24.938 1 38.09 861 ARG A N 1
ATOM 6447 C CA . ARG A 1 861 ? 23.297 57.844 -25.969 1 38.09 861 ARG A CA 1
ATOM 6448 C C . ARG A 1 861 ? 22.891 59.281 -26.297 1 38.09 861 ARG A C 1
ATOM 6450 O O . ARG A 1 861 ? 22.422 59.562 -27.406 1 38.09 861 ARG A O 1
ATOM 6457 N N . THR A 1 862 ? 22.875 60.25 -25.391 1 34.06 862 THR A N 1
ATOM 6458 C CA . THR A 1 862 ? 22.234 61.531 -25.672 1 34.06 862 THR A CA 1
ATOM 6459 C C . THR A 1 862 ? 23.172 62.469 -26.422 1 34.06 862 THR A C 1
ATOM 6461 O O . THR A 1 862 ? 22.844 63.625 -26.703 1 34.06 862 THR A O 1
ATOM 6464 N N . THR A 1 863 ? 24.422 62.312 -26.625 1 34.31 863 THR A N 1
ATOM 6465 C CA . THR A 1 863 ? 25.172 63.344 -27.312 1 34.31 863 THR A CA 1
ATOM 6466 C C . THR A 1 863 ? 24.656 63.531 -28.734 1 34.31 863 THR A C 1
ATOM 6468 O O . THR A 1 863 ? 25.078 64.438 -29.438 1 34.31 863 THR A O 1
ATOM 6471 N N . THR A 1 864 ? 24.078 62.625 -29.438 1 30.48 864 THR A N 1
ATOM 6472 C CA . THR A 1 864 ? 23.938 62.969 -30.844 1 30.48 864 THR A CA 1
ATOM 6473 C C . THR A 1 864 ? 22.75 63.875 -31.062 1 30.48 864 THR A C 1
ATOM 6475 O O . THR A 1 864 ? 22.281 64.062 -32.188 1 30.48 864 THR A O 1
ATOM 6478 N N . LEU A 1 865 ? 21.984 64.5 -30.078 1 28.45 865 LEU A N 1
ATOM 6479 C CA . LEU A 1 865 ? 20.938 65.312 -30.625 1 28.45 865 LEU A CA 1
ATOM 6480 C C . LEU A 1 865 ? 21.516 66.625 -31.156 1 28.45 865 LEU A C 1
ATOM 6482 O O . LEU A 1 865 ? 22.031 67.438 -30.375 1 28.45 865 LEU A O 1
ATOM 6486 N N . THR A 1 866 ? 22.188 66.812 -32.344 1 26.61 866 THR A N 1
ATOM 6487 C CA . THR A 1 866 ? 22.297 68 -33.156 1 26.61 866 THR A CA 1
ATOM 6488 C C . THR A 1 866 ? 20.922 68.562 -33.469 1 26.61 866 THR A C 1
ATOM 6490 O O . THR A 1 866 ? 20.062 67.875 -34 1 26.61 866 THR A O 1
ATOM 6493 N N . GLU A 1 867 ? 20.266 69.438 -32.625 1 24.05 867 GLU A N 1
ATOM 6494 C CA . GLU A 1 867 ? 19.203 70.375 -33.062 1 24.05 867 GLU A CA 1
ATOM 6495 C C . GLU A 1 867 ? 19.641 71.125 -34.312 1 24.05 867 GLU A C 1
ATOM 6497 O O . GLU A 1 867 ? 20.703 71.75 -34.281 1 24.05 867 GLU A O 1
ATOM 6502 N N . PRO A 1 868 ? 19.234 70.812 -35.531 1 26.16 868 PRO A N 1
ATOM 6503 C CA . PRO A 1 868 ? 19.109 71.812 -36.562 1 26.16 868 PRO A CA 1
ATOM 6504 C C . PRO A 1 868 ? 18.172 73 -36.156 1 26.16 868 PRO A C 1
ATOM 6506 O O . PRO A 1 868 ? 17.328 72.812 -35.281 1 26.16 868 PRO A O 1
ATOM 6509 N N . ASN A 1 869 ? 18.484 74.375 -36.375 1 21.69 869 ASN A N 1
ATOM 6510 C CA . ASN A 1 869 ? 17.812 75.688 -36.531 1 21.69 869 ASN A CA 1
ATOM 6511 C C . ASN A 1 869 ? 16.594 75.562 -37.438 1 21.69 869 ASN A C 1
ATOM 6513 O O . ASN A 1 869 ? 16.062 76.562 -37.875 1 21.69 869 ASN A O 1
ATOM 6517 N N . ARG A 1 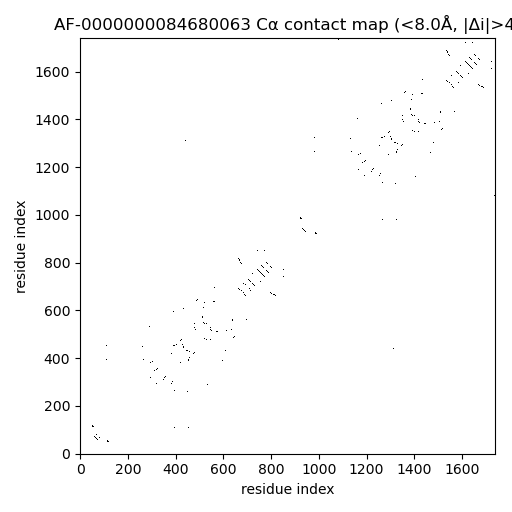870 ? 15.648 74.562 -37.25 1 17.59 870 ARG A N 1
ATOM 6518 C CA . ARG A 1 870 ? 14.391 75.125 -37.688 1 17.59 870 ARG A CA 1
ATOM 6519 C C . ARG A 1 870 ? 13.711 75.812 -36.5 1 17.59 870 ARG A C 1
ATOM 6521 O O . ARG A 1 870 ? 13.719 75.312 -35.375 1 17.59 870 ARG A O 1
ATOM 6528 N N . MET B 1 1 ? 36 -64.875 1.95 1 17.42 1 MET B N 1
ATOM 6529 C CA . MET B 1 1 ? 35 -65.875 1.823 1 17.42 1 MET B CA 1
ATOM 6530 C C . MET B 1 1 ? 34.25 -65.75 0.484 1 17.42 1 MET B C 1
ATOM 6532 O O . MET B 1 1 ? 33.906 -64.688 0.055 1 17.42 1 MET B O 1
ATOM 6536 N N . ARG B 1 2 ? 34.031 -66.875 -0.371 1 18.33 2 ARG B N 1
ATOM 6537 C CA . ARG B 1 2 ? 33.844 -67.438 -1.706 1 18.33 2 ARG B CA 1
ATOM 6538 C C . ARG B 1 2 ? 32.406 -67.25 -2.199 1 18.33 2 ARG B C 1
ATOM 6540 O O . ARG B 1 2 ? 32.125 -67.438 -3.375 1 18.33 2 ARG B O 1
ATOM 6547 N N . ASP B 1 3 ? 31.531 -67.312 -1.299 1 17.09 3 ASP B N 1
ATOM 6548 C CA . ASP B 1 3 ? 30.344 -68.062 -1.583 1 17.09 3 ASP B CA 1
ATOM 6549 C C . ASP B 1 3 ? 29.609 -67.562 -2.82 1 17.09 3 ASP B C 1
ATOM 6551 O O . ASP B 1 3 ? 29.609 -66.375 -3.086 1 17.09 3 ASP B O 1
ATOM 6555 N N . VAL B 1 4 ? 28.781 -68.25 -3.602 1 17.47 4 VAL B N 1
ATOM 6556 C CA . VAL B 1 4 ? 28.406 -68.875 -4.867 1 17.47 4 VAL B CA 1
ATOM 6557 C C . VAL B 1 4 ? 27.234 -68.125 -5.488 1 17.47 4 VAL B C 1
ATOM 6559 O O . VAL B 1 4 ? 27.297 -67.75 -6.652 1 17.47 4 VAL B O 1
ATOM 6562 N N . ASN B 1 5 ? 25.984 -68.438 -5.148 1 16.75 5 ASN B N 1
ATOM 6563 C CA . ASN B 1 5 ? 25 -69 -6.07 1 16.75 5 ASN B CA 1
ATOM 6564 C C . ASN B 1 5 ? 24.328 -67.938 -6.906 1 16.75 5 ASN B C 1
ATOM 6566 O O . ASN B 1 5 ? 24.375 -66.75 -6.555 1 16.75 5 ASN B O 1
ATOM 6570 N N . GLU B 1 6 ? 23.141 -68.188 -7.852 1 17.73 6 GLU B N 1
ATOM 6571 C CA . GLU B 1 6 ? 22.469 -68.5 -9.117 1 17.73 6 GLU B CA 1
ATOM 6572 C C . GLU B 1 6 ? 21.25 -67.562 -9.297 1 17.73 6 GLU B C 1
ATOM 6574 O O . GLU B 1 6 ? 20.625 -67.188 -8.32 1 17.73 6 GLU B O 1
ATOM 6579 N N . GLU B 1 7 ? 20.828 -67.188 -10.609 1 18.52 7 GLU B N 1
ATOM 6580 C CA . GLU B 1 7 ? 20.125 -66.188 -11.422 1 18.52 7 GLU B CA 1
ATOM 6581 C C . GLU B 1 7 ? 18.609 -66.438 -11.391 1 18.52 7 GLU B C 1
ATOM 6583 O O . GLU B 1 7 ? 17.859 -65.688 -12.055 1 18.52 7 GLU B O 1
ATOM 6588 N N . PRO B 1 8 ? 17.922 -67 -10.406 1 19 8 PRO B N 1
ATOM 6589 C CA . PRO B 1 8 ? 16.812 -67.75 -10.945 1 19 8 PRO B CA 1
ATOM 6590 C C . PRO B 1 8 ? 15.812 -66.938 -11.734 1 19 8 PRO B C 1
ATOM 6592 O O . PRO B 1 8 ? 15.859 -65.688 -11.672 1 19 8 PRO B O 1
ATOM 6595 N N . ALA B 1 9 ? 14.445 -67.188 -11.688 1 21.02 9 ALA B N 1
ATOM 6596 C CA . ALA B 1 9 ? 13.266 -67.5 -12.484 1 21.02 9 ALA B CA 1
ATOM 6597 C C . ALA B 1 9 ? 12.5 -66.25 -12.891 1 21.02 9 ALA B C 1
ATOM 6599 O O . ALA B 1 9 ? 12.242 -65.375 -12.055 1 21.02 9 ALA B O 1
ATOM 6600 N N . ALA B 1 10 ? 12.336 -65.875 -14.273 1 20.97 10 ALA B N 1
ATOM 6601 C CA . ALA B 1 10 ? 11.773 -65.125 -15.383 1 20.97 10 ALA B CA 1
ATOM 6602 C C . ALA B 1 10 ? 10.258 -65 -15.273 1 20.97 10 ALA B C 1
ATOM 6604 O O . ALA B 1 10 ? 9.617 -64.25 -16.031 1 20.97 10 ALA B O 1
ATOM 6605 N N . GLY B 1 11 ? 9.57 -66.062 -14.695 1 20.19 11 GLY B N 1
ATOM 6606 C CA . GLY B 1 11 ? 8.289 -66.5 -15.219 1 20.19 11 GLY B CA 1
ATOM 6607 C C . GLY B 1 11 ? 7.168 -65.5 -14.945 1 20.19 11 GLY B C 1
ATOM 6608 O O . GLY B 1 11 ? 6.379 -65.188 -15.836 1 20.19 11 GLY B O 1
ATOM 6609 N N . GLY B 1 12 ? 6.793 -65.375 -13.672 1 19.16 12 GLY B N 1
ATOM 6610 C CA . GLY B 1 12 ? 5.395 -65.188 -13.312 1 19.16 12 GLY B CA 1
ATOM 6611 C C . GLY B 1 12 ? 4.891 -63.75 -13.602 1 19.16 12 GLY B C 1
ATOM 6612 O O . GLY B 1 12 ? 3.736 -63.438 -13.32 1 19.16 12 GLY B O 1
ATOM 6613 N N . ARG B 1 13 ? 5.871 -62.781 -13.633 1 24 13 ARG B N 1
ATOM 6614 C CA . ARG B 1 13 ? 5.387 -61.406 -13.602 1 24 13 ARG B CA 1
ATOM 6615 C C . ARG B 1 13 ? 4.762 -61 -14.938 1 24 13 ARG B C 1
ATOM 6617 O O . ARG B 1 13 ? 4.473 -59.844 -15.164 1 24 13 ARG B O 1
ATOM 6624 N N . ARG B 1 14 ? 4.809 -61.938 -15.875 1 21.8 14 ARG B N 1
ATOM 6625 C CA . ARG B 1 14 ? 4.285 -61.812 -17.234 1 21.8 14 ARG B CA 1
ATOM 6626 C C . ARG B 1 14 ? 2.766 -61.656 -17.219 1 21.8 14 ARG B C 1
ATOM 6628 O O . ARG B 1 14 ? 2.205 -60.875 -18 1 21.8 14 ARG B O 1
ATOM 6635 N N . ALA B 1 15 ? 2.141 -62.594 -16.422 1 23.06 15 ALA B N 1
ATOM 6636 C CA . ALA B 1 15 ? 0.72 -62.844 -16.656 1 23.06 15 ALA B CA 1
ATOM 6637 C C . ALA B 1 15 ? -0.111 -61.594 -16.344 1 23.06 15 ALA B C 1
ATOM 6639 O O . ALA B 1 15 ? -1.051 -61.281 -17.078 1 23.06 15 ALA B O 1
ATOM 6640 N N . LEU B 1 16 ? 0.214 -61.125 -15.078 1 21.69 16 LEU B N 1
ATOM 6641 C CA . LEU B 1 16 ? -0.771 -60.156 -14.609 1 21.69 16 LEU B CA 1
ATOM 6642 C C . LEU B 1 16 ? -0.753 -58.906 -15.469 1 21.69 16 LEU B C 1
ATOM 6644 O O . LEU B 1 16 ? -1.79 -58.25 -15.672 1 21.69 16 LEU B O 1
ATOM 6648 N N . ALA B 1 17 ? 0.471 -58.594 -16.094 1 21.89 17 ALA B N 1
ATOM 6649 C CA . ALA B 1 17 ? 0.586 -57.469 -17 1 21.89 17 ALA B CA 1
ATOM 6650 C C . ALA B 1 17 ? -0.331 -57.625 -18.203 1 21.89 17 ALA B C 1
ATOM 6652 O O . ALA B 1 17 ? -0.811 -56.625 -18.75 1 21.89 17 ALA B O 1
ATOM 6653 N N . GLU B 1 18 ? -0.451 -58.844 -18.656 1 24.66 18 GLU B N 1
ATOM 6654 C CA . GLU B 1 18 ? -1.229 -59.156 -19.859 1 24.66 18 GLU B CA 1
ATOM 6655 C C . GLU B 1 18 ? -2.703 -58.812 -19.656 1 24.66 18 GLU B C 1
ATOM 6657 O O . GLU B 1 18 ? -3.373 -58.344 -20.594 1 24.66 18 GLU B O 1
ATOM 6662 N N . SER B 1 19 ? -3.225 -59.188 -18.422 1 23.94 19 SER B N 1
ATOM 6663 C CA . SER B 1 19 ? -4.676 -59.062 -18.312 1 23.94 19 SER B CA 1
ATOM 6664 C C . SER B 1 19 ? -5.133 -57.625 -18.391 1 23.94 19 SER B C 1
ATOM 6666 O O . SER B 1 19 ? -6.285 -57.344 -18.734 1 23.94 19 SER B O 1
ATOM 6668 N N . ILE B 1 20 ? -4.312 -56.75 -17.734 1 24.33 20 ILE B N 1
ATOM 6669 C CA . ILE B 1 20 ? -4.859 -55.406 -17.672 1 24.33 20 ILE B CA 1
ATOM 6670 C C . ILE B 1 20 ? -4.91 -54.812 -19.078 1 24.33 20 ILE B C 1
ATOM 6672 O O . ILE B 1 20 ? -5.617 -53.844 -19.328 1 24.33 20 ILE B O 1
ATOM 6676 N N . GLU B 1 21 ? -3.982 -55.312 -20.016 1 23.8 21 GLU B N 1
ATOM 6677 C CA . GLU B 1 21 ? -4.02 -55 -21.438 1 23.8 21 GLU B CA 1
ATOM 6678 C C . GLU B 1 21 ? -5.328 -55.438 -22.078 1 23.8 21 GLU B C 1
ATOM 6680 O O . GLU B 1 21 ? -5.574 -55.188 -23.25 1 23.8 21 GLU B O 1
ATOM 6685 N N . GLN B 1 22 ? -5.848 -56.531 -21.609 1 23.77 22 GLN B N 1
ATOM 6686 C CA . GLN B 1 22 ? -7.094 -56.844 -22.297 1 23.77 22 GLN B CA 1
ATOM 6687 C C . GLN B 1 22 ? -8.133 -55.75 -22.094 1 23.77 22 GLN B C 1
ATOM 6689 O O . GLN B 1 22 ? -8.359 -55.312 -20.969 1 23.77 22 GLN B O 1
ATOM 6694 N N . GLY B 1 23 ? -8.477 -54.969 -23.141 1 23.08 23 GLY B N 1
ATOM 6695 C CA . GLY B 1 23 ? -9.25 -53.812 -23.531 1 23.08 23 GLY B CA 1
ATOM 6696 C C . GLY B 1 23 ? -10.641 -53.812 -22.938 1 23.08 23 GLY B C 1
ATOM 6697 O O . GLY B 1 23 ? -11.508 -54.594 -23.328 1 23.08 23 GLY B O 1
ATOM 6698 N N . GLY B 1 24 ? -10.734 -53.875 -21.594 1 25.12 24 GLY B N 1
ATOM 6699 C CA . GLY B 1 24 ? -12.125 -53.906 -21.172 1 25.12 24 GLY B CA 1
ATOM 6700 C C . GLY B 1 24 ? -13 -52.938 -21.953 1 25.12 24 GLY B C 1
ATOM 6701 O O . GLY B 1 24 ? -12.516 -51.906 -22.438 1 25.12 24 GLY B O 1
ATOM 6702 N N . GLY B 1 25 ? -13.953 -53.406 -22.75 1 27.7 25 GLY B N 1
ATOM 6703 C CA . GLY B 1 25 ? -14.945 -52.875 -23.672 1 27.7 25 GLY B CA 1
ATOM 6704 C C . GLY B 1 25 ? -15.648 -51.625 -23.141 1 27.7 25 GLY B C 1
ATOM 6705 O O . GLY B 1 25 ? -16.875 -51.531 -23.219 1 27.7 25 GLY B O 1
ATOM 6706 N N . GLY B 1 26 ? -15.055 -51.031 -22.156 1 27.48 26 GLY B N 1
ATOM 6707 C CA . GLY B 1 26 ? -15.93 -50.031 -21.562 1 27.48 26 GLY B CA 1
ATOM 6708 C C . GLY B 1 26 ? -16.375 -48.969 -22.547 1 27.48 26 GLY B C 1
ATOM 6709 O O . GLY B 1 26 ? -15.688 -48.719 -23.531 1 27.48 26 GLY B O 1
ATOM 6710 N N . LEU B 1 27 ? -17.656 -48.75 -22.688 1 28.73 27 LEU B N 1
ATOM 6711 C CA . LEU B 1 27 ? -18.391 -47.906 -23.625 1 28.73 27 LEU B CA 1
ATOM 6712 C C . LEU B 1 27 ? -17.734 -46.531 -23.734 1 28.73 27 LEU B C 1
ATOM 6714 O O . LEU B 1 27 ? -17.297 -45.969 -22.734 1 28.73 27 LEU B O 1
ATOM 6718 N N . GLY B 1 28 ? -16.969 -46.281 -24.688 1 27.8 28 GLY B N 1
ATOM 6719 C CA . GLY B 1 28 ? -16.375 -45 -25.125 1 27.8 28 GLY B CA 1
ATOM 6720 C C . GLY B 1 28 ? -17.297 -43.812 -24.938 1 27.8 28 GLY B C 1
ATOM 6721 O O . GLY B 1 28 ? -18.5 -44 -24.766 1 27.8 28 GLY B O 1
ATOM 6722 N N . VAL B 1 29 ? -16.766 -42.812 -24.484 1 30.48 29 VAL B N 1
ATOM 6723 C CA . VAL B 1 29 ? -17.516 -41.625 -24.203 1 30.48 29 VAL B CA 1
ATOM 6724 C C . VAL B 1 29 ? -18.547 -41.375 -25.297 1 30.48 29 VAL B C 1
ATOM 6726 O O . VAL B 1 29 ? -19.672 -40.938 -25.031 1 30.48 29 VAL B O 1
ATOM 6729 N N . ALA B 1 30 ? -18.188 -41.781 -26.547 1 31.86 30 ALA B N 1
ATOM 6730 C CA . ALA B 1 30 ? -19.172 -41.719 -27.625 1 31.86 30 ALA B CA 1
ATOM 6731 C C . ALA B 1 30 ? -20.297 -42.75 -27.391 1 31.86 30 ALA B C 1
ATOM 6733 O O . ALA B 1 30 ? -21.469 -42.438 -27.641 1 31.86 30 ALA B O 1
ATOM 6734 N N . ASP B 1 31 ? -19.859 -43.969 -26.891 1 31.28 31 ASP B N 1
ATOM 6735 C CA . ASP B 1 31 ? -20.828 -45.031 -26.609 1 31.28 31 ASP B CA 1
ATOM 6736 C C . ASP B 1 31 ? -21.641 -44.719 -25.344 1 31.28 31 ASP B C 1
ATOM 6738 O O . ASP B 1 31 ? -22.828 -45.031 -25.266 1 31.28 31 ASP B O 1
ATOM 6742 N N . LEU B 1 32 ? -21.047 -44.062 -24.391 1 31.47 32 LEU B N 1
ATOM 6743 C CA . LEU B 1 32 ? -21.797 -43.562 -23.234 1 31.47 32 LEU B CA 1
ATOM 6744 C C . LEU B 1 32 ? -22.719 -42.406 -23.641 1 31.47 32 LEU B C 1
ATOM 6746 O O . LEU B 1 32 ? -23.891 -42.375 -23.25 1 31.47 32 LEU B O 1
ATOM 6750 N N . LEU B 1 33 ? -22.312 -41.438 -24.484 1 33.09 33 LEU B N 1
ATOM 6751 C CA . LEU B 1 33 ? -23.203 -40.438 -25.047 1 33.09 33 LEU B CA 1
ATOM 6752 C C . LEU B 1 33 ? -24.25 -41.094 -25.953 1 33.09 33 LEU B C 1
ATOM 6754 O O . LEU B 1 33 ? -25.406 -40.656 -25.984 1 33.09 33 LEU B O 1
ATOM 6758 N N . ALA B 1 34 ? -23.844 -42.094 -26.703 1 32.56 34 ALA B N 1
ATOM 6759 C CA . ALA B 1 34 ? -24.781 -42.875 -27.531 1 32.56 34 ALA B CA 1
ATOM 6760 C C . ALA B 1 34 ? -25.75 -43.656 -26.672 1 32.56 34 ALA B C 1
ATOM 6762 O O . ALA B 1 34 ? -26.906 -43.844 -27.047 1 32.56 34 ALA B O 1
ATOM 6763 N N . ARG B 1 35 ? -25.25 -44.219 -25.547 1 34.78 35 ARG B N 1
ATOM 6764 C CA . ARG B 1 35 ? -26.172 -44.938 -24.688 1 34.78 35 ARG B CA 1
ATOM 6765 C C . ARG B 1 35 ? -27.141 -44 -23.984 1 34.78 35 ARG B C 1
ATOM 6767 O O . ARG B 1 35 ? -28.219 -44.406 -23.562 1 34.78 35 ARG B O 1
ATOM 6774 N N . VAL B 1 36 ? -26.578 -42.812 -23.672 1 32.66 36 VAL B N 1
ATOM 6775 C CA . VAL B 1 36 ? -27.547 -41.875 -23.094 1 32.66 36 VAL B CA 1
ATOM 6776 C C . VAL B 1 36 ? -28.672 -41.625 -24.094 1 32.66 36 VAL B C 1
ATOM 6778 O O . VAL B 1 36 ? -29.812 -41.344 -23.719 1 32.66 36 VAL B O 1
ATOM 6781 N N . ARG B 1 37 ? -28.297 -41.719 -25.422 1 31.5 37 ARG B N 1
ATOM 6782 C CA . ARG B 1 37 ? -29.391 -41.5 -26.344 1 31.5 37 ARG B CA 1
ATOM 6783 C C . ARG B 1 37 ? -30.391 -42.656 -26.312 1 31.5 37 ARG B C 1
ATOM 6785 O O . ARG B 1 37 ? -31.562 -42.469 -26.672 1 31.5 37 ARG B O 1
ATOM 6792 N N . THR B 1 38 ? -29.812 -43.938 -26.297 1 30.14 38 THR B N 1
ATOM 6793 C CA . THR B 1 38 ? -30.734 -45.031 -26.578 1 30.14 38 THR B CA 1
ATOM 6794 C C . THR B 1 38 ? -31.547 -45.406 -25.344 1 30.14 38 THR B C 1
ATOM 6796 O O . THR B 1 38 ? -32.094 -46.5 -25.25 1 30.14 38 THR B O 1
ATOM 6799 N N . ALA B 1 39 ? -31.328 -44.75 -24.188 1 27.84 39 ALA B N 1
ATOM 6800 C CA . ALA B 1 39 ? -32.188 -45.25 -23.125 1 27.84 39 ALA B CA 1
ATOM 6801 C C . ALA B 1 39 ? -33.656 -45.25 -23.578 1 27.84 39 ALA B C 1
ATOM 6803 O O . ALA B 1 39 ? -34.219 -44.219 -23.906 1 27.84 39 ALA B O 1
ATOM 6804 N N . THR B 1 40 ? -34 -46.312 -24.156 1 27.73 40 THR B N 1
ATOM 6805 C CA . THR B 1 40 ? -35.375 -46.656 -24.453 1 27.73 40 THR B CA 1
ATOM 6806 C C . THR B 1 40 ? -36.25 -46.406 -23.234 1 27.73 40 THR B C 1
ATOM 6808 O O . THR B 1 40 ? -35.844 -46.562 -22.094 1 27.73 40 THR B O 1
ATOM 6811 N N . ALA B 1 41 ? -37.438 -45.75 -23.422 1 26.91 41 ALA B N 1
ATOM 6812 C CA . ALA B 1 41 ? -38.562 -45.344 -22.594 1 26.91 41 ALA B CA 1
ATOM 6813 C C . ALA B 1 41 ? -39.125 -46.5 -21.797 1 26.91 41 ALA B C 1
ATOM 6815 O O . ALA B 1 41 ? -39.719 -47.438 -22.359 1 26.91 41 ALA B O 1
ATOM 6816 N N . VAL B 1 42 ? -38.406 -47.125 -20.844 1 28.16 42 VAL B N 1
ATOM 6817 C CA . VAL B 1 42 ? -39.25 -48.062 -20.109 1 28.16 42 VAL B CA 1
ATOM 6818 C C . VAL B 1 42 ? -40.531 -47.375 -19.625 1 28.16 42 VAL B C 1
ATOM 6820 O O . VAL B 1 42 ? -40.5 -46.219 -19.281 1 28.16 42 VAL B O 1
ATOM 6823 N N . PRO B 1 43 ? -41.688 -48 -19.75 1 28.97 43 PRO B N 1
ATOM 6824 C CA . PRO B 1 43 ? -43.031 -47.531 -19.438 1 28.97 43 PRO B CA 1
ATOM 6825 C C . PRO B 1 43 ? -43.125 -46.906 -18.047 1 28.97 43 PRO B C 1
ATOM 6827 O O . PRO B 1 43 ? -42.281 -47.219 -17.172 1 28.97 43 PRO B O 1
ATOM 6830 N N . GLY B 1 44 ? -44.188 -46.031 -17.75 1 28.44 44 GLY B N 1
ATOM 6831 C CA . GLY B 1 44 ? -44.625 -45 -16.859 1 28.44 44 GLY B CA 1
ATOM 6832 C C . GLY B 1 44 ? -44.844 -45.5 -15.43 1 28.44 44 GLY B C 1
ATOM 6833 O O . GLY B 1 44 ? -45.875 -46.062 -15.102 1 28.44 44 GLY B O 1
ATOM 6834 N N . ALA B 1 45 ? -43.875 -46.125 -14.688 1 30.22 45 ALA B N 1
ATOM 6835 C CA . ALA B 1 45 ? -44.281 -46.375 -13.297 1 30.22 45 ALA B CA 1
ATOM 6836 C C . ALA B 1 45 ? -44.906 -45.125 -12.68 1 30.22 45 ALA B C 1
ATOM 6838 O O . ALA B 1 45 ? -44.625 -44 -13.133 1 30.22 45 ALA B O 1
ATOM 6839 N N . ALA B 1 46 ? -45.938 -45.25 -11.836 1 32.16 46 ALA B N 1
ATOM 6840 C CA . ALA B 1 46 ? -46.781 -44.25 -11.195 1 32.16 46 ALA B CA 1
ATOM 6841 C C . ALA B 1 46 ? -45.938 -43.125 -10.562 1 32.16 46 ALA B C 1
ATOM 6843 O O . ALA B 1 46 ? -44.938 -43.406 -9.922 1 32.16 46 ALA B O 1
ATOM 6844 N N . PRO B 1 47 ? -45.969 -41.969 -11.094 1 33.78 47 PRO B N 1
ATOM 6845 C CA . PRO B 1 47 ? -45.156 -40.812 -10.719 1 33.78 47 PRO B CA 1
ATOM 6846 C C . PRO B 1 47 ? -45.094 -40.562 -9.211 1 33.78 47 PRO B C 1
ATOM 6848 O O . PRO B 1 47 ? -46.125 -40.625 -8.539 1 33.78 47 PRO B O 1
ATOM 6851 N N . ALA B 1 48 ? -44.125 -41.125 -8.5 1 37.06 48 ALA B N 1
ATOM 6852 C CA . ALA B 1 48 ? -43.906 -40.812 -7.086 1 37.06 48 ALA B CA 1
ATOM 6853 C C . ALA B 1 48 ? -44.156 -39.312 -6.816 1 37.06 48 ALA B C 1
ATOM 6855 O O . ALA B 1 48 ? -43.969 -38.469 -7.699 1 37.06 48 ALA B O 1
ATOM 6856 N N . PRO B 1 49 ? -45 -38.906 -5.816 1 40.59 49 PRO B N 1
ATOM 6857 C CA . PRO B 1 49 ? -45.344 -37.531 -5.48 1 40.59 49 PRO B CA 1
ATOM 6858 C C . PRO B 1 49 ? -44.156 -36.594 -5.586 1 40.59 49 PRO B C 1
ATOM 6860 O O . PRO B 1 49 ? -43 -37 -5.461 1 40.59 49 PRO B O 1
ATOM 6863 N N . ALA B 1 50 ? -44.312 -35.469 -6.258 1 47.28 50 ALA B N 1
ATOM 6864 C CA . ALA B 1 50 ? -43.344 -34.406 -6.504 1 47.28 50 ALA B CA 1
ATOM 6865 C C . ALA B 1 50 ? -42.531 -34.094 -5.246 1 47.28 50 ALA B C 1
ATOM 6867 O O . ALA B 1 50 ? -43.094 -33.812 -4.195 1 47.28 50 ALA B O 1
ATOM 6868 N N . PRO B 1 51 ? -41.406 -34.562 -5.062 1 58.38 51 PRO B N 1
ATOM 6869 C CA . PRO B 1 51 ? -40.656 -34.344 -3.83 1 58.38 51 PRO B CA 1
ATOM 6870 C C . PRO B 1 51 ? -40.531 -32.875 -3.443 1 58.38 51 PRO B C 1
ATOM 6872 O O . PRO B 1 51 ? -40.562 -32 -4.312 1 58.38 51 PRO B O 1
ATOM 6875 N N . ASP B 1 52 ? -41.062 -32.375 -2.275 1 76.44 52 ASP B N 1
ATOM 6876 C CA . ASP B 1 52 ? -40.719 -31.078 -1.663 1 76.44 52 ASP B CA 1
ATOM 6877 C C . ASP B 1 52 ? -39.219 -30.828 -1.675 1 76.44 52 ASP B C 1
ATOM 6879 O O . ASP B 1 52 ? -38.469 -31.688 -2.123 1 76.44 52 ASP B O 1
ATOM 6883 N N . LEU B 1 53 ? -38.812 -29.531 -1.484 1 81.5 53 LEU B N 1
ATOM 6884 C CA . LEU B 1 53 ? -37.406 -29.141 -1.519 1 81.5 53 LEU B CA 1
ATOM 6885 C C . LEU B 1 53 ? -36.562 -30.125 -0.739 1 81.5 53 LEU B C 1
ATOM 6887 O O . LEU B 1 53 ? -35.5 -30.547 -1.218 1 81.5 53 LEU B O 1
ATOM 6891 N N . ASP B 1 54 ? -37.094 -30.547 0.346 1 84 54 ASP B N 1
ATOM 6892 C CA . ASP B 1 54 ? -36.344 -31.469 1.188 1 84 54 ASP B CA 1
ATOM 6893 C C . ASP B 1 54 ? -36.25 -32.844 0.562 1 84 54 ASP B C 1
ATOM 6895 O O . ASP B 1 54 ? -35.219 -33.531 0.646 1 84 54 ASP B O 1
ATOM 6899 N N . GLY B 1 55 ? -37.344 -33.188 -0.011 1 84.81 55 GLY B N 1
ATOM 6900 C CA . GLY B 1 55 ? -37.375 -34.469 -0.684 1 84.81 55 GLY B CA 1
ATOM 6901 C C . GLY B 1 55 ? -36.438 -34.531 -1.881 1 84.81 55 GLY B C 1
ATOM 6902 O O . GLY B 1 55 ? -35.719 -35.531 -2.053 1 84.81 55 GLY B O 1
ATOM 6903 N N . LEU B 1 56 ? -36.5 -33.5 -2.635 1 87.38 56 LEU B N 1
ATOM 6904 C CA . LEU B 1 56 ? -35.625 -33.438 -3.793 1 87.38 56 LEU B CA 1
ATOM 6905 C C . LEU B 1 56 ? -34.156 -33.406 -3.359 1 87.38 56 LEU B C 1
ATOM 6907 O O . LEU B 1 56 ? -33.312 -34.031 -3.967 1 87.38 56 LEU B O 1
ATOM 6911 N N . ALA B 1 57 ? -33.906 -32.656 -2.348 1 90.69 57 ALA B N 1
ATOM 6912 C CA . ALA B 1 57 ? -32.531 -32.562 -1.833 1 90.69 57 ALA B CA 1
ATOM 6913 C C . ALA B 1 57 ? -32.031 -33.906 -1.357 1 90.69 57 ALA B C 1
ATOM 6915 O O . ALA B 1 57 ? -30.891 -34.281 -1.58 1 90.69 57 ALA B O 1
ATOM 6916 N N . ALA B 1 58 ? -32.906 -34.594 -0.768 1 88.75 58 ALA B N 1
ATOM 6917 C CA . ALA B 1 58 ? -32.531 -35.906 -0.282 1 88.75 58 ALA B CA 1
ATOM 6918 C C . ALA B 1 58 ? -32.25 -36.875 -1.442 1 88.75 58 ALA B C 1
ATOM 6920 O O . ALA B 1 58 ? -31.344 -37.688 -1.367 1 88.75 58 ALA B O 1
ATOM 6921 N N . THR B 1 59 ? -33 -36.75 -2.461 1 87.25 59 THR B N 1
ATOM 6922 C CA . THR B 1 59 ? -32.812 -37.562 -3.648 1 87.25 59 THR B CA 1
ATOM 6923 C C . THR B 1 59 ? -31.484 -37.25 -4.312 1 87.25 59 THR B C 1
ATOM 6925 O O . THR B 1 59 ? -30.75 -38.156 -4.711 1 87.25 59 THR B O 1
ATOM 6928 N N . ILE B 1 60 ? -31.25 -36 -4.383 1 88.62 60 ILE B N 1
ATOM 6929 C CA . ILE B 1 60 ? -29.984 -35.562 -4.98 1 88.62 60 ILE B CA 1
ATOM 6930 C C . ILE B 1 60 ? -28.828 -36.031 -4.105 1 88.62 60 ILE B C 1
ATOM 6932 O O . ILE B 1 60 ? -27.797 -36.469 -4.617 1 88.62 60 ILE B O 1
ATOM 6936 N N . ALA B 1 61 ? -29.016 -35.906 -2.848 1 91.44 61 ALA B N 1
ATOM 6937 C CA . ALA B 1 61 ? -27.969 -36.312 -1.907 1 91.44 61 ALA B CA 1
ATOM 6938 C C . ALA B 1 61 ? -27.672 -37.812 -2.031 1 91.44 61 ALA B C 1
ATOM 6940 O O . ALA B 1 61 ? -26.516 -38.219 -1.971 1 91.44 61 ALA B O 1
ATOM 6941 N N . ALA B 1 62 ? -28.672 -38.531 -2.184 1 88.56 62 ALA B N 1
ATOM 6942 C CA . ALA B 1 62 ? -28.516 -39.969 -2.332 1 88.56 62 ALA B CA 1
ATOM 6943 C C . ALA B 1 62 ? -27.781 -40.312 -3.625 1 88.56 62 ALA B C 1
ATOM 6945 O O . ALA B 1 62 ? -26.906 -41.188 -3.641 1 88.56 62 ALA B O 1
ATOM 6946 N N . ALA B 1 63 ? -28.156 -39.656 -4.648 1 88.19 63 ALA B N 1
ATOM 6947 C CA . ALA B 1 63 ? -27.484 -39.875 -5.926 1 88.19 63 ALA B CA 1
ATOM 6948 C C . ALA B 1 63 ? -26.016 -39.469 -5.848 1 88.19 63 ALA B C 1
ATOM 6950 O O . ALA B 1 63 ? -25.141 -40.188 -6.328 1 88.19 63 ALA B O 1
ATOM 6951 N N . ALA B 1 64 ? -25.781 -38.344 -5.242 1 89.44 64 ALA B N 1
ATOM 6952 C CA . ALA B 1 64 ? -24.422 -37.812 -5.102 1 89.44 64 ALA B CA 1
ATOM 6953 C C . ALA B 1 64 ? -23.578 -38.75 -4.234 1 89.44 64 ALA B C 1
ATOM 6955 O O . ALA B 1 64 ? -22.391 -38.969 -4.508 1 89.44 64 ALA B O 1
ATOM 6956 N N . GLY B 1 65 ? -24.188 -39.281 -3.229 1 89.88 65 GLY B N 1
ATOM 6957 C CA . GLY B 1 65 ? -23.5 -40.156 -2.318 1 89.88 65 GLY B CA 1
ATOM 6958 C C . GLY B 1 65 ? -22.906 -41.375 -3.012 1 89.88 65 GLY B C 1
ATOM 6959 O O . GLY B 1 65 ? -21.844 -41.875 -2.605 1 89.88 65 GLY B O 1
ATOM 6960 N N . ARG B 1 66 ? -23.453 -41.812 -4.094 1 87.25 66 ARG B N 1
ATOM 6961 C CA . ARG B 1 66 ? -23.016 -43 -4.832 1 87.25 66 ARG B CA 1
ATOM 6962 C C . ARG B 1 66 ? -21.688 -42.719 -5.547 1 87.25 66 ARG B C 1
ATOM 6964 O O . ARG B 1 66 ? -20.969 -43.656 -5.902 1 87.25 66 ARG B O 1
ATOM 6971 N N . HIS B 1 67 ? -21.438 -41.469 -5.703 1 86.38 67 HIS B N 1
ATOM 6972 C CA . HIS B 1 67 ? -20.203 -41.094 -6.406 1 86.38 67 HIS B CA 1
ATOM 6973 C C . HIS B 1 67 ? -19.109 -40.719 -5.43 1 86.38 67 HIS B C 1
ATOM 6975 O O . HIS B 1 67 ? -18.062 -40.219 -5.84 1 86.38 67 HIS B O 1
ATOM 6981 N N . LEU B 1 68 ? -19.391 -40.938 -4.117 1 87.25 68 LEU B N 1
ATOM 6982 C CA . LEU B 1 68 ? -18.438 -40.531 -3.092 1 87.25 68 LEU B CA 1
ATOM 6983 C C . LEU B 1 68 ? -17.828 -41.75 -2.406 1 87.25 68 LEU B C 1
ATOM 6985 O O . LEU B 1 68 ? -18.438 -42.812 -2.379 1 87.25 68 LEU B O 1
ATOM 6989 N N . PRO B 1 69 ? -16.688 -41.594 -1.844 1 76.31 69 PRO B N 1
ATOM 6990 C CA . PRO B 1 69 ? -16.047 -42.688 -1.136 1 76.31 69 PRO B CA 1
ATOM 6991 C C . PRO B 1 69 ? -16.859 -43.156 0.079 1 76.31 69 PRO B C 1
ATOM 6993 O O . PRO B 1 69 ? -16.906 -44.344 0.384 1 76.31 69 PRO B O 1
ATOM 6996 N N . THR B 1 70 ? -17.578 -42.25 0.729 1 76.88 70 THR B N 1
ATOM 6997 C CA . THR B 1 70 ? -18.312 -42.562 1.949 1 76.88 70 THR B CA 1
ATOM 6998 C C . THR B 1 70 ? -19.672 -43.156 1.621 1 76.88 70 THR B C 1
ATOM 7000 O O . THR B 1 70 ? -20.328 -43.75 2.488 1 76.88 70 THR B O 1
ATOM 7003 N N . GLY B 1 71 ? -20.078 -43 0.437 1 83.94 71 GLY B N 1
ATOM 7004 C CA . GLY B 1 71 ? -21.344 -43.562 -0.026 1 83.94 71 GLY B CA 1
ATOM 7005 C C . GLY B 1 71 ? -22.547 -42.719 0.386 1 83.94 71 GLY B C 1
ATOM 7006 O O . GLY B 1 71 ? -23.688 -43.094 0.114 1 83.94 71 GLY B O 1
ATOM 7007 N N . ARG B 1 72 ? -22.297 -41.688 1.19 1 87.19 72 ARG B N 1
ATOM 7008 C CA . ARG B 1 72 ? -23.375 -40.812 1.649 1 87.19 72 ARG B CA 1
ATOM 7009 C C . ARG B 1 72 ? -22.969 -39.344 1.605 1 87.19 72 ARG B C 1
ATOM 7011 O O . ARG B 1 72 ? -21.797 -39.031 1.724 1 87.19 72 ARG B O 1
ATOM 7018 N N . LEU B 1 73 ? -23.922 -38.5 1.237 1 89.31 73 LEU B N 1
ATOM 7019 C CA . LEU B 1 73 ? -23.719 -37.062 1.268 1 89.31 73 LEU B CA 1
ATOM 7020 C C . LEU B 1 73 ? -24.891 -36.344 1.961 1 89.31 73 LEU B C 1
ATOM 7022 O O . LEU B 1 73 ? -26.047 -36.625 1.641 1 89.31 73 LEU B O 1
ATOM 7026 N N . SER B 1 74 ? -24.562 -35.531 2.99 1 87.25 74 SER B N 1
ATOM 7027 C CA . SER B 1 74 ? -25.594 -34.719 3.627 1 87.25 74 SER B CA 1
ATOM 7028 C C . SER B 1 74 ? -26.125 -33.656 2.674 1 87.25 74 SER B C 1
ATOM 7030 O O . SER B 1 74 ? -25.375 -33.125 1.851 1 87.25 74 SER B O 1
ATOM 7032 N N . PRO B 1 75 ? -27.391 -33.312 2.773 1 86.62 75 PRO B N 1
ATOM 7033 C CA . PRO B 1 75 ? -27.984 -32.312 1.871 1 86.62 75 PRO B CA 1
ATOM 7034 C C . PRO B 1 75 ? -27.297 -30.969 1.943 1 86.62 75 PRO B C 1
ATOM 7036 O O . PRO B 1 75 ? -27.344 -30.188 0.979 1 86.62 75 PRO B O 1
ATOM 7039 N N . ASP B 1 76 ? -26.578 -30.766 3.049 1 81.88 76 ASP B N 1
ATOM 7040 C CA . ASP B 1 76 ? -25.969 -29.453 3.205 1 81.88 76 ASP B CA 1
ATOM 7041 C C . ASP B 1 76 ? -24.469 -29.516 2.971 1 81.88 76 ASP B C 1
ATOM 7043 O O . ASP B 1 76 ? -23.766 -28.5 3.07 1 81.88 76 ASP B O 1
ATOM 7047 N N . ALA B 1 77 ? -23.984 -30.703 2.602 1 80.06 77 ALA B N 1
ATOM 7048 C CA . ALA B 1 77 ? -22.547 -30.875 2.393 1 80.06 77 ALA B CA 1
ATOM 7049 C C . ALA B 1 77 ? -22.188 -30.688 0.923 1 80.06 77 ALA B C 1
ATOM 7051 O O . ALA B 1 77 ? -22.922 -31.109 0.032 1 80.06 77 ALA B O 1
ATOM 7052 N N . ASP B 1 78 ? -21.125 -30.062 0.718 1 83.69 78 ASP B N 1
ATOM 7053 C CA . ASP B 1 78 ? -20.656 -29.844 -0.645 1 83.69 78 ASP B CA 1
ATOM 7054 C C . ASP B 1 78 ? -20.094 -31.141 -1.236 1 83.69 78 ASP B C 1
ATOM 7056 O O . ASP B 1 78 ? -19.312 -31.844 -0.588 1 83.69 78 ASP B O 1
ATOM 7060 N N . PHE B 1 79 ? -20.562 -31.516 -2.439 1 86.75 79 PHE B N 1
ATOM 7061 C CA . PHE B 1 79 ? -20.219 -32.75 -3.139 1 86.75 79 PHE B CA 1
ATOM 7062 C C . PHE B 1 79 ? -18.703 -32.906 -3.254 1 86.75 79 PHE B C 1
ATOM 7064 O O . PHE B 1 79 ? -18.156 -33.969 -3.008 1 86.75 79 PHE B O 1
ATOM 7071 N N . PHE B 1 80 ? -17.969 -31.766 -3.441 1 79.81 80 PHE B N 1
ATOM 7072 C CA . PHE B 1 80 ? -16.531 -31.797 -3.686 1 79.81 80 PHE B CA 1
ATOM 7073 C C . PHE B 1 80 ? -15.766 -31.922 -2.375 1 79.81 80 PHE B C 1
ATOM 7075 O O . PHE B 1 80 ? -14.766 -32.625 -2.299 1 79.81 80 PHE B O 1
ATOM 7082 N N . ASP B 1 81 ? -16.312 -31.297 -1.386 1 80 81 ASP B N 1
ATOM 7083 C CA . ASP B 1 81 ? -15.672 -31.375 -0.074 1 80 81 ASP B CA 1
ATOM 7084 C C . ASP B 1 81 ? -15.758 -32.781 0.498 1 80 81 ASP B C 1
ATOM 7086 O O . ASP B 1 81 ? -14.93 -33.188 1.316 1 80 81 ASP B O 1
ATOM 7090 N N . ALA B 1 82 ? -16.781 -33.469 -0.027 1 78.5 82 ALA B N 1
ATOM 7091 C CA . ALA B 1 82 ? -16.984 -34.812 0.458 1 78.5 82 ALA B CA 1
ATOM 7092 C C . ALA B 1 82 ? -16.141 -35.812 -0.326 1 78.5 82 ALA B C 1
ATOM 7094 O O . ALA B 1 82 ? -16.219 -37.031 -0.088 1 78.5 82 ALA B O 1
ATOM 7095 N N . GLY B 1 83 ? -15.359 -35.281 -1.28 1 76.81 83 GLY B N 1
ATOM 7096 C CA . GLY B 1 83 ? -14.43 -36.125 -1.993 1 76.81 83 GLY B CA 1
ATOM 7097 C C . GLY B 1 83 ? -14.805 -36.344 -3.449 1 76.81 83 GLY B C 1
ATOM 7098 O O . GLY B 1 83 ? -14.133 -37.094 -4.168 1 76.81 83 GLY B O 1
ATOM 7099 N N . GLY B 1 84 ? -15.867 -35.719 -3.795 1 78.56 84 GLY B N 1
ATOM 7100 C CA . GLY B 1 84 ? -16.25 -35.812 -5.191 1 78.56 84 GLY B CA 1
ATOM 7101 C C . GLY B 1 84 ? -15.289 -35.094 -6.129 1 78.56 84 GLY B C 1
ATOM 7102 O O . GLY B 1 84 ? -14.758 -34.031 -5.801 1 78.56 84 GLY B O 1
ATOM 7103 N N . THR B 1 85 ? -15 -35.75 -7.203 1 71.81 85 THR B N 1
ATOM 7104 C CA . THR B 1 85 ? -14.148 -35.156 -8.227 1 71.81 85 THR B CA 1
ATOM 7105 C C . THR B 1 85 ? -14.984 -34.5 -9.328 1 71.81 85 THR B C 1
ATOM 7107 O O . THR B 1 85 ? -16.203 -34.625 -9.336 1 71.81 85 THR B O 1
ATOM 7110 N N . SER B 1 86 ? -14.32 -33.75 -10.117 1 70.56 86 SER B N 1
ATOM 7111 C CA . SER B 1 86 ? -15 -33.125 -11.258 1 70.56 86 SER B CA 1
ATOM 7112 C C . SER B 1 86 ? -15.617 -34.188 -12.164 1 70.56 86 SER B C 1
ATOM 7114 O O . SER B 1 86 ? -16.703 -33.969 -12.727 1 70.56 86 SER B O 1
ATOM 7116 N N . VAL B 1 87 ? -14.969 -35.344 -12.266 1 67.75 87 VAL B N 1
ATOM 7117 C CA . VAL B 1 87 ? -15.5 -36.438 -13.07 1 67.75 87 VAL B CA 1
ATOM 7118 C C . VAL B 1 87 ? -16.766 -36.969 -12.422 1 67.75 87 VAL B C 1
ATOM 7120 O O . VAL B 1 87 ? -17.75 -37.25 -13.109 1 67.75 87 VAL B O 1
ATOM 7123 N N . ASP B 1 88 ? -16.656 -37.031 -11.078 1 78.94 88 ASP B N 1
ATOM 7124 C CA . ASP B 1 88 ? -17.828 -37.5 -10.344 1 78.94 88 ASP B CA 1
ATOM 7125 C C . ASP B 1 88 ? -19 -36.531 -10.555 1 78.94 88 ASP B C 1
ATOM 7127 O O . ASP B 1 88 ? -20.156 -36.969 -10.633 1 78.94 88 ASP B O 1
ATOM 7131 N N . ALA B 1 89 ? -18.672 -35.312 -10.664 1 80.5 89 ALA B N 1
ATOM 7132 C CA . ALA B 1 89 ? -19.719 -34.312 -10.836 1 80.5 89 ALA B CA 1
ATOM 7133 C C . ALA B 1 89 ? -20.406 -34.469 -12.188 1 80.5 89 ALA B C 1
ATOM 7135 O O . ALA B 1 89 ? -21.625 -34.312 -12.297 1 80.5 89 ALA B O 1
ATOM 7136 N N . VAL B 1 90 ? -19.641 -34.719 -13.18 1 72.94 90 VAL B N 1
ATOM 7137 C CA . VAL B 1 90 ? -20.188 -34.938 -14.508 1 72.94 90 VAL B CA 1
ATOM 7138 C C . VAL B 1 90 ? -21.094 -36.156 -14.508 1 72.94 90 VAL B C 1
ATOM 7140 O O . VAL B 1 90 ? -22.188 -36.125 -15.07 1 72.94 90 VAL B O 1
ATOM 7143 N N . GLU B 1 91 ? -20.609 -37.188 -13.805 1 78.69 91 GLU B N 1
ATOM 7144 C CA . GLU B 1 91 ? -21.391 -38.406 -13.711 1 78.69 91 GLU B CA 1
ATOM 7145 C C . GLU B 1 91 ? -22.672 -38.188 -12.914 1 78.69 91 GLU B C 1
ATOM 7147 O O . GLU B 1 91 ? -23.734 -38.75 -13.258 1 78.69 91 GLU B O 1
ATOM 7152 N N . LEU B 1 92 ? -22.547 -37.438 -11.938 1 83.62 92 LEU B N 1
ATOM 7153 C CA . LEU B 1 92 ? -23.703 -37.125 -11.117 1 83.62 92 LEU B CA 1
ATOM 7154 C C . LEU B 1 92 ? -24.75 -36.375 -11.945 1 83.62 92 LEU B C 1
ATOM 7156 O O . LEU B 1 92 ? -25.938 -36.719 -11.875 1 83.62 92 LEU B O 1
ATOM 7160 N N . ALA B 1 93 ? -24.312 -35.406 -12.695 1 79.44 93 ALA B N 1
ATOM 7161 C CA . ALA B 1 93 ? -25.234 -34.656 -13.523 1 79.44 93 ALA B CA 1
ATOM 7162 C C . ALA B 1 93 ? -25.938 -35.531 -14.539 1 79.44 93 ALA B C 1
ATOM 7164 O O . ALA B 1 93 ? -27.156 -35.406 -14.75 1 79.44 93 ALA B O 1
ATOM 7165 N N . ALA B 1 94 ? -25.203 -36.438 -15.086 1 76.5 94 ALA B N 1
ATOM 7166 C CA . ALA B 1 94 ? -25.766 -37.344 -16.062 1 76.5 94 ALA B CA 1
ATOM 7167 C C . ALA B 1 94 ? -26.797 -38.281 -15.406 1 76.5 94 ALA B C 1
ATOM 7169 O O . ALA B 1 94 ? -27.859 -38.531 -15.984 1 76.5 94 ALA B O 1
ATOM 7170 N N . GLU B 1 95 ? -26.469 -38.75 -14.289 1 81.56 95 GLU B N 1
ATOM 7171 C CA . GLU B 1 95 ? -27.359 -39.625 -13.547 1 81.56 95 GLU B CA 1
ATOM 7172 C C . GLU B 1 95 ? -28.656 -38.906 -13.18 1 81.56 95 GLU B C 1
ATOM 7174 O O . GLU B 1 95 ? -29.75 -39.469 -13.328 1 81.56 95 GLU B O 1
ATOM 7179 N N . LEU B 1 96 ? -28.531 -37.781 -12.711 1 81.88 96 LEU B N 1
ATOM 7180 C CA . LEU B 1 96 ? -29.703 -37 -12.305 1 81.88 96 LEU B CA 1
ATOM 7181 C C . LEU B 1 96 ? -30.594 -36.688 -13.5 1 81.88 96 LEU B C 1
ATOM 7183 O O . LEU B 1 96 ? -31.812 -36.688 -13.383 1 81.88 96 LEU B O 1
ATOM 7187 N N . GLU B 1 97 ? -29.969 -36.375 -14.555 1 78.81 97 GLU B N 1
ATOM 7188 C CA . GLU B 1 97 ? -30.734 -36.156 -15.773 1 78.81 97 GLU B CA 1
ATOM 7189 C C . GLU B 1 97 ? -31.484 -37.406 -16.188 1 78.81 97 GLU B C 1
ATOM 7191 O O . GLU B 1 97 ? -32.656 -37.344 -16.594 1 78.81 97 GLU B O 1
ATOM 7196 N N . ALA B 1 98 ? -30.844 -38.469 -16.094 1 78.44 98 ALA B N 1
ATOM 7197 C CA . ALA B 1 98 ? -31.438 -39.719 -16.5 1 78.44 98 ALA B CA 1
ATOM 7198 C C . ALA B 1 98 ? -32.562 -40.125 -15.547 1 78.44 98 ALA B C 1
ATOM 7200 O O . ALA B 1 98 ? -33.625 -40.562 -15.992 1 78.44 98 ALA B O 1
ATOM 7201 N N . ASP B 1 99 ? -32.312 -39.969 -14.297 1 75.69 99 ASP B N 1
ATOM 7202 C CA . ASP B 1 99 ? -33.25 -40.5 -13.289 1 75.69 99 ASP B CA 1
ATOM 7203 C C . ASP B 1 99 ? -34.375 -39.531 -13.039 1 75.69 99 ASP B C 1
ATOM 7205 O O . ASP B 1 99 ? -35.531 -39.938 -12.797 1 75.69 99 ASP B O 1
ATOM 7209 N N . LEU B 1 100 ? -33.969 -38.25 -13.047 1 74.31 100 LEU B N 1
ATOM 7210 C CA . LEU B 1 100 ? -34.969 -37.281 -12.633 1 74.31 100 LEU B CA 1
ATOM 7211 C C . LEU B 1 100 ? -35.438 -36.469 -13.82 1 74.31 100 LEU B C 1
ATOM 7213 O O . LEU B 1 100 ? -36.406 -35.688 -13.703 1 74.31 100 LEU B O 1
ATOM 7217 N N . GLY B 1 101 ? -34.844 -36.656 -14.961 1 69.31 101 GLY B N 1
ATOM 7218 C CA . GLY B 1 101 ? -35.219 -35.906 -16.141 1 69.31 101 GLY B CA 1
ATOM 7219 C C . GLY B 1 101 ? -34.906 -34.438 -16.047 1 69.31 101 GLY B C 1
ATOM 7220 O O . GLY B 1 101 ? -35.562 -33.594 -16.688 1 69.31 101 GLY B O 1
ATOM 7221 N N . ILE B 1 102 ? -34.125 -34.094 -15.18 1 63.5 102 ILE B N 1
ATOM 7222 C CA . ILE B 1 102 ? -33.75 -32.688 -15.008 1 63.5 102 ILE B CA 1
ATOM 7223 C C . ILE B 1 102 ? -32.5 -32.406 -15.836 1 63.5 102 ILE B C 1
ATOM 7225 O O . ILE B 1 102 ? -31.484 -33.094 -15.734 1 63.5 102 ILE B O 1
ATOM 7229 N N . GLU B 1 103 ? -32.656 -31.469 -16.766 1 67.56 103 GLU B N 1
ATOM 7230 C CA . GLU B 1 103 ? -31.453 -30.969 -17.438 1 67.56 103 GLU B CA 1
ATOM 7231 C C . GLU B 1 103 ? -30.625 -30.094 -16.5 1 67.56 103 GLU B C 1
ATOM 7233 O O . GLU B 1 103 ? -31.094 -29.047 -16.047 1 67.56 103 GLU B O 1
ATOM 7238 N N . ILE B 1 104 ? -29.531 -30.688 -16.172 1 66.12 104 ILE B N 1
ATOM 7239 C CA . ILE B 1 104 ? -28.688 -29.984 -15.219 1 66.12 104 ILE B CA 1
ATOM 7240 C C . ILE B 1 104 ? -27.5 -29.359 -15.945 1 66.12 104 ILE B C 1
ATOM 7242 O O . ILE B 1 104 ? -26.781 -30.047 -16.672 1 66.12 104 ILE B O 1
ATOM 7246 N N . ASP B 1 105 ? -27.391 -28.078 -15.844 1 70.69 105 ASP B N 1
ATOM 7247 C CA . ASP B 1 105 ? -26.188 -27.391 -16.312 1 70.69 105 ASP B CA 1
ATOM 7248 C C . ASP B 1 105 ? -25.016 -27.688 -15.391 1 70.69 105 ASP B C 1
ATOM 7250 O O . ASP B 1 105 ? -25.062 -27.406 -14.195 1 70.69 105 ASP B O 1
ATOM 7254 N N . LEU B 1 106 ? -24 -28.359 -15.922 1 75.25 106 LEU B N 1
ATOM 7255 C CA . LEU B 1 106 ? -22.828 -28.719 -15.148 1 75.25 106 LEU B CA 1
ATOM 7256 C C . LEU B 1 106 ? -22.234 -27.5 -14.445 1 75.25 106 LEU B C 1
ATOM 7258 O O . LEU B 1 106 ? -21.719 -27.609 -13.328 1 75.25 106 LEU B O 1
ATOM 7262 N N . ASP B 1 107 ? -22.469 -26.375 -15 1 71.81 107 ASP B N 1
ATOM 7263 C CA . ASP B 1 107 ? -21.938 -25.156 -14.398 1 71.81 107 ASP B CA 1
ATOM 7264 C C . ASP B 1 107 ? -22.656 -24.828 -13.094 1 71.81 107 ASP B C 1
ATOM 7266 O O . ASP B 1 107 ? -22.062 -24.266 -12.172 1 71.81 107 ASP B O 1
ATOM 7270 N N . GLU B 1 108 ? -23.75 -25.203 -13.031 1 75.12 108 GLU B N 1
ATOM 7271 C CA . GLU B 1 108 ? -24.531 -24.969 -11.82 1 75.12 108 GLU B CA 1
ATOM 7272 C C . GLU B 1 108 ? -24.109 -25.891 -10.695 1 75.12 108 GLU B C 1
ATOM 7274 O O . GLU B 1 108 ? -24.109 -25.516 -9.523 1 75.12 108 GLU B O 1
ATOM 7279 N N . VAL B 1 109 ? -23.797 -27.109 -11.102 1 78.44 109 VAL B N 1
ATOM 7280 C CA . VAL B 1 109 ? -23.297 -28.062 -10.117 1 78.44 109 VAL B CA 1
ATOM 7281 C C . VAL B 1 109 ? -21.969 -27.578 -9.547 1 78.44 109 VAL B C 1
ATOM 7283 O O . VAL B 1 109 ? -21.75 -27.641 -8.336 1 78.44 109 VAL B O 1
ATOM 7286 N N . PHE B 1 110 ? -21.219 -27.047 -10.398 1 78.94 110 PHE B N 1
ATOM 7287 C CA . PHE B 1 110 ? -19.906 -26.578 -9.977 1 78.94 110 PHE B CA 1
ATOM 7288 C C . PHE B 1 110 ? -20.031 -25.312 -9.133 1 78.94 110 PHE B C 1
ATOM 7290 O O . PHE B 1 110 ? -19.219 -25.062 -8.234 1 78.94 110 PHE B O 1
ATOM 7297 N N . ALA B 1 111 ? -21.078 -24.516 -9.43 1 76.62 111 ALA B N 1
ATOM 7298 C CA . ALA B 1 111 ? -21.297 -23.281 -8.703 1 76.62 111 ALA B CA 1
ATOM 7299 C C . ALA B 1 111 ? -21.609 -23.547 -7.234 1 76.62 111 ALA B C 1
ATOM 7301 O O . ALA B 1 111 ? -21.141 -22.844 -6.344 1 76.62 111 ALA B O 1
ATOM 7302 N N . ASP B 1 112 ? -22.484 -24.5 -7.039 1 78.19 112 ASP B N 1
ATOM 7303 C CA . ASP B 1 112 ? -22.875 -24.922 -5.699 1 78.19 112 ASP B CA 1
ATOM 7304 C C . ASP B 1 112 ? -23.359 -26.375 -5.707 1 78.19 112 ASP B C 1
ATOM 7306 O O . ASP B 1 112 ? -24.531 -26.641 -5.965 1 78.19 112 ASP B O 1
ATOM 7310 N N . ALA B 1 113 ? -22.453 -27.25 -5.266 1 77.81 113 ALA B N 1
ATOM 7311 C CA . ALA B 1 113 ? -22.719 -28.672 -5.43 1 77.81 113 ALA B CA 1
ATOM 7312 C C . ALA B 1 113 ? -23.453 -29.234 -4.215 1 77.81 113 ALA B C 1
ATOM 7314 O O . ALA B 1 113 ? -23.516 -30.453 -4.027 1 77.81 113 ALA B O 1
ATOM 7315 N N . ARG B 1 114 ? -24.078 -28.438 -3.395 1 85.31 114 ARG B N 1
ATOM 7316 C CA . ARG B 1 114 ? -24.906 -28.922 -2.293 1 85.31 114 ARG B CA 1
ATOM 7317 C C . ARG B 1 114 ? -26.266 -29.406 -2.795 1 85.31 114 ARG B C 1
ATOM 7319 O O . ARG B 1 114 ? -26.938 -28.703 -3.557 1 85.31 114 ARG B O 1
ATOM 7326 N N . PRO B 1 115 ? -26.609 -30.484 -2.344 1 86.81 115 PRO B N 1
ATOM 7327 C CA . PRO B 1 115 ? -27.906 -31.016 -2.799 1 86.81 115 PRO B CA 1
ATOM 7328 C C . PRO B 1 115 ? -29.062 -30.047 -2.547 1 86.81 115 PRO B C 1
ATOM 7330 O O . PRO B 1 115 ? -29.938 -29.906 -3.396 1 86.81 115 PRO B O 1
ATOM 7333 N N . VAL B 1 116 ? -29.016 -29.344 -1.413 1 86.19 116 VAL B N 1
ATOM 7334 C CA . VAL B 1 116 ? -30.094 -28.406 -1.091 1 86.19 116 VAL B CA 1
ATOM 7335 C C . VAL B 1 116 ? -30.109 -27.266 -2.111 1 86.19 116 VAL B C 1
ATOM 7337 O O . VAL B 1 116 ? -31.188 -26.828 -2.543 1 86.19 116 VAL B O 1
ATOM 7340 N N . SER B 1 117 ? -28.969 -26.781 -2.486 1 84.75 117 SER B N 1
ATOM 7341 C CA . SER B 1 117 ? -28.859 -25.703 -3.457 1 84.75 117 SER B CA 1
ATOM 7342 C C . SER B 1 117 ? -29.312 -26.156 -4.844 1 84.75 117 SER B C 1
ATOM 7344 O O . SER B 1 117 ? -30 -25.422 -5.555 1 84.75 117 SER B O 1
ATOM 7346 N N . LEU B 1 118 ? -28.859 -27.344 -5.191 1 84.62 118 LEU B N 1
ATOM 7347 C CA . LEU B 1 118 ? -29.25 -27.891 -6.488 1 84.62 118 LEU B CA 1
ATOM 7348 C C . LEU B 1 118 ? -30.766 -28.109 -6.555 1 84.62 118 LEU B C 1
ATOM 7350 O O . LEU B 1 118 ? -31.391 -27.828 -7.578 1 84.62 118 LEU B O 1
ATOM 7354 N N . ALA B 1 119 ? -31.328 -28.562 -5.438 1 85.38 119 ALA B N 1
ATOM 7355 C CA . ALA B 1 119 ? -32.781 -28.781 -5.355 1 85.38 119 ALA B CA 1
ATOM 7356 C C . ALA B 1 119 ? -33.531 -27.469 -5.52 1 85.38 119 ALA B C 1
ATOM 7358 O O . ALA B 1 119 ? -34.562 -27.422 -6.211 1 85.38 119 ALA B O 1
ATOM 7359 N N . ARG B 1 120 ? -33 -26.484 -4.816 1 83.31 120 ARG B N 1
ATOM 7360 C CA . ARG B 1 120 ? -33.625 -25.172 -4.883 1 83.31 120 ARG B CA 1
ATOM 7361 C C . ARG B 1 120 ? -33.656 -24.641 -6.312 1 83.31 120 ARG B C 1
ATOM 7363 O O . ARG B 1 120 ? -34.625 -24.016 -6.738 1 83.31 120 ARG B O 1
ATOM 7370 N N . ARG B 1 121 ? -32.656 -24.891 -6.992 1 78.56 121 ARG B N 1
ATOM 7371 C CA . ARG B 1 121 ? -32.5 -24.375 -8.344 1 78.56 121 ARG B CA 1
ATOM 7372 C C . ARG B 1 121 ? -33.344 -25.172 -9.336 1 78.56 121 ARG B C 1
ATOM 7374 O O . ARG B 1 121 ? -33.844 -24.609 -10.312 1 78.56 121 ARG B O 1
ATOM 7381 N N . TRP B 1 122 ? -33.5 -26.422 -9.086 1 76.69 122 TRP B N 1
ATOM 7382 C CA . TRP B 1 122 ? -34.094 -27.312 -10.094 1 76.69 122 TRP B CA 1
ATOM 7383 C C . TRP B 1 122 ? -35.562 -27.531 -9.812 1 76.69 122 TRP B C 1
ATOM 7385 O O . TRP B 1 122 ? -36.312 -27.922 -10.711 1 76.69 122 TRP B O 1
ATOM 7395 N N . LEU B 1 123 ? -36 -27.219 -8.641 1 76.88 123 LEU B N 1
ATOM 7396 C CA . LEU B 1 123 ? -37.406 -27.453 -8.258 1 76.88 123 LEU B CA 1
ATOM 7397 C C . LEU B 1 123 ? -38.344 -26.688 -9.188 1 76.88 123 LEU B C 1
ATOM 7399 O O . LEU B 1 123 ? -39.344 -27.266 -9.68 1 76.88 123 LEU B O 1
ATOM 7403 N N . PRO B 1 124 ? -37.969 -25.438 -9.484 1 69.69 124 PRO B N 1
ATOM 7404 C CA . PRO B 1 124 ? -38.906 -24.703 -10.352 1 69.69 124 PRO B CA 1
ATOM 7405 C C . PRO B 1 124 ? -38.938 -25.25 -11.781 1 69.69 124 PRO B C 1
ATOM 7407 O O . PRO B 1 124 ? -39.844 -24.953 -12.539 1 69.69 124 PRO B O 1
ATOM 7410 N N . LEU B 1 125 ? -37.938 -25.953 -12.195 1 64.12 125 LEU B N 1
ATOM 7411 C CA . LEU B 1 125 ? -37.844 -26.438 -13.57 1 64.12 125 LEU B CA 1
ATOM 7412 C C . LEU B 1 125 ? -38.562 -27.766 -13.742 1 64.12 125 LEU B C 1
ATOM 7414 O O . LEU B 1 125 ? -38.688 -28.266 -14.859 1 64.12 125 LEU B O 1
ATOM 7418 N N . LEU B 1 126 ? -39 -28.281 -12.867 1 62.41 126 LEU B N 1
ATOM 7419 C CA . LEU B 1 126 ? -39.719 -29.531 -12.953 1 62.41 126 LEU B CA 1
ATOM 7420 C C . LEU B 1 126 ? -41.125 -29.312 -13.508 1 62.41 126 LEU B C 1
ATOM 7422 O O . LEU B 1 126 ? -41.781 -28.328 -13.164 1 62.41 126 LEU B O 1
ATOM 7426 N N . PRO B 1 127 ? -41.469 -29.75 -14.953 1 54.41 127 PRO B N 1
ATOM 7427 C CA . PRO B 1 127 ? -42.781 -29.578 -15.586 1 54.41 127 PRO B CA 1
ATOM 7428 C C . PRO B 1 127 ? -43.938 -29.688 -14.594 1 54.41 127 PRO B C 1
ATOM 7430 O O . PRO B 1 127 ? -43.812 -30.406 -13.602 1 54.41 127 PRO B O 1
ATOM 7433 N N . ASP B 1 128 ? -44.906 -28.766 -14.93 1 47.22 128 ASP B N 1
ATOM 7434 C CA . ASP B 1 128 ? -46.125 -28.672 -14.141 1 47.22 128 ASP B CA 1
ATOM 7435 C C . ASP B 1 128 ? -46.969 -29.938 -14.281 1 47.22 128 ASP B C 1
ATOM 7437 O O . ASP B 1 128 ? -47.438 -30.266 -15.375 1 47.22 128 ASP B O 1
ATOM 7441 N N . ARG B 1 129 ? -47.062 -30.984 -14.188 1 41.41 129 ARG B N 1
ATOM 7442 C CA . ARG B 1 129 ? -48.219 -31.875 -14.328 1 41.41 129 ARG B CA 1
ATOM 7443 C C . ARG B 1 129 ? -49.469 -31.234 -13.766 1 41.41 129 ARG B C 1
ATOM 7445 O O . ARG B 1 129 ? -49.438 -30.547 -12.75 1 41.41 129 ARG B O 1
ATOM 7452 N N . PRO B 1 130 ? -50.688 -31.109 -14.773 1 35.91 130 PRO B N 1
ATOM 7453 C CA . PRO B 1 130 ? -51.969 -30.469 -14.383 1 35.91 130 PRO B CA 1
ATOM 7454 C C . PRO B 1 130 ? -52.312 -30.703 -12.914 1 35.91 130 PRO B C 1
ATOM 7456 O O . PRO B 1 130 ? -51.969 -31.734 -12.352 1 35.91 130 PRO B O 1
ATOM 7459 N N . PRO B 1 131 ? -52.719 -29.641 -12.391 1 33.66 131 PRO B N 1
ATOM 7460 C CA . PRO B 1 131 ? -53.062 -29.828 -10.984 1 33.66 131 PRO B CA 1
ATOM 7461 C C . PRO B 1 131 ? -54.156 -30.875 -10.773 1 33.66 131 PRO B C 1
ATOM 7463 O O . PRO B 1 131 ? -55.219 -30.797 -11.391 1 33.66 131 PRO B O 1
ATOM 7466 N N . GLY B 1 132 ? -54 -32.156 -11.055 1 29.14 132 GLY B N 1
ATOM 7467 C CA . GLY B 1 132 ? -55.094 -33.094 -10.805 1 29.14 132 GLY B CA 1
ATOM 7468 C C . GLY B 1 132 ? -56.125 -32.531 -9.844 1 29.14 132 GLY B C 1
ATOM 7469 O O . GLY B 1 132 ? -55.812 -31.703 -8.984 1 29.14 132 GLY B O 1
ATOM 7470 N N . ARG B 1 133 ? -57.438 -32.406 -10.477 1 27.12 133 ARG B N 1
ATOM 7471 C CA . ARG B 1 133 ? -58.594 -31.906 -9.742 1 27.12 133 ARG B CA 1
ATOM 7472 C C . ARG B 1 133 ? -58.594 -32.406 -8.305 1 27.12 133 ARG B C 1
ATOM 7474 O O . ARG B 1 133 ? -58.344 -33.594 -8.062 1 27.12 133 ARG B O 1
ATOM 7481 N N . PRO B 1 134 ? -58.719 -31.547 -7.422 1 26.38 134 PRO B N 1
ATOM 7482 C CA . PRO B 1 134 ? -58.688 -32 -6.035 1 26.38 134 PRO B CA 1
ATOM 7483 C C . PRO B 1 134 ? -59.781 -33 -5.699 1 26.38 134 PRO B C 1
ATOM 7485 O O . PRO B 1 134 ? -60.938 -32.781 -6.035 1 26.38 134 PRO B O 1
ATOM 7488 N N . ALA B 1 135 ? -59.781 -34.25 -6.223 1 24.09 135 ALA B N 1
ATOM 7489 C CA . ALA B 1 135 ? -60.875 -35.125 -5.867 1 24.09 135 ALA B CA 1
ATOM 7490 C C . ALA B 1 135 ? -61.562 -34.656 -4.602 1 24.09 135 ALA B C 1
ATOM 7492 O O . ALA B 1 135 ? -60.938 -34.156 -3.68 1 24.09 135 ALA B O 1
ATOM 7493 N N . ASP B 1 136 ? -62.844 -34.312 -4.688 1 23.22 136 ASP B N 1
ATOM 7494 C CA . ASP B 1 136 ? -63.812 -33.812 -3.727 1 23.22 136 ASP B CA 1
ATOM 7495 C C . ASP B 1 136 ? -63.906 -34.719 -2.508 1 23.22 136 ASP B C 1
ATOM 7497 O O . ASP B 1 136 ? -64.812 -35.531 -2.395 1 23.22 136 ASP B O 1
ATOM 7501 N N . GLY B 1 137 ? -63.031 -35.5 -2.258 1 20.81 137 GLY B N 1
ATOM 7502 C CA . GLY B 1 137 ? -63.125 -36.531 -1.241 1 20.81 137 GLY B CA 1
ATOM 7503 C C . GLY B 1 137 ? -63.875 -36.094 -0.006 1 20.81 137 GLY B C 1
ATOM 7504 O O . GLY B 1 137 ? -63.625 -35 0.53 1 20.81 137 GLY B O 1
ATOM 7505 N N . THR B 1 138 ? -65.188 -36.375 -0.095 1 20.94 138 THR B N 1
ATOM 7506 C CA . THR B 1 138 ? -66.25 -36.219 0.869 1 20.94 138 THR B CA 1
ATOM 7507 C C . THR B 1 138 ? -65.75 -36.469 2.287 1 20.94 138 THR B C 1
ATOM 7509 O O . THR B 1 138 ? -65.188 -37.5 2.564 1 20.94 138 THR B O 1
ATOM 7512 N N . SER B 1 139 ? -65.438 -35.594 2.826 1 20.83 139 SER B N 1
ATOM 7513 C CA . SER B 1 139 ? -64.812 -35.531 4.152 1 20.83 139 SER B CA 1
ATOM 7514 C C . SER B 1 139 ? -65.75 -36.125 5.211 1 20.83 139 SER B C 1
ATOM 7516 O O . SER B 1 139 ? -66.75 -35.531 5.527 1 20.83 139 SER B O 1
ATOM 7518 N N . SER B 1 140 ? -66.312 -37.344 4.848 1 18.8 140 SER B N 1
ATOM 7519 C CA . SER B 1 140 ? -67.25 -37.719 5.895 1 18.8 140 SER B CA 1
ATOM 7520 C C . SER B 1 140 ? -66.75 -37.312 7.273 1 18.8 140 SER B C 1
ATOM 7522 O O . SER B 1 140 ? -65.5 -37.344 7.527 1 18.8 140 SER B O 1
ATOM 7524 N N . THR B 1 141 ? -67.5 -36.531 7.941 1 18.77 141 THR B N 1
ATOM 7525 C CA . THR B 1 141 ? -67.5 -35.812 9.211 1 18.77 141 THR B CA 1
ATOM 7526 C C . THR B 1 141 ? -67.312 -36.812 10.375 1 18.77 141 THR B C 1
ATOM 7528 O O . THR B 1 141 ? -67.375 -36.406 11.539 1 18.77 141 THR B O 1
ATOM 7531 N N . ASP B 1 142 ? -67.25 -38.031 10.164 1 17.39 142 ASP B N 1
ATOM 7532 C CA . ASP B 1 142 ? -67.688 -38.656 11.406 1 17.39 142 ASP B CA 1
ATOM 7533 C C . ASP B 1 142 ? -66.875 -38.156 12.594 1 17.39 142 ASP B C 1
ATOM 7535 O O . ASP B 1 142 ? -65.688 -37.781 12.445 1 17.39 142 ASP B O 1
ATOM 7539 N N . GLY B 1 143 ? -67.562 -37.625 13.656 1 16.95 143 GLY B N 1
ATOM 7540 C CA . GLY B 1 143 ? -67.375 -36.938 14.93 1 16.95 143 GLY B CA 1
ATOM 7541 C C . GLY B 1 143 ? -66.375 -37.656 15.836 1 16.95 143 GLY B C 1
ATOM 7542 O O . GLY B 1 143 ? -66.312 -37.406 17.047 1 16.95 143 GLY B O 1
ATOM 7543 N N . ALA B 1 144 ? -65.688 -38.469 15.148 1 17.45 144 ALA B N 1
ATOM 7544 C CA . ALA B 1 144 ? -65.062 -39.375 16.141 1 17.45 144 ALA B CA 1
ATOM 7545 C C . ALA B 1 144 ? -64.375 -38.562 17.25 1 17.45 144 ALA B C 1
ATOM 7547 O O . ALA B 1 144 ? -63.719 -37.594 16.984 1 17.45 144 ALA B O 1
ATOM 7548 N N . VAL B 1 145 ? -64.938 -38.75 18.438 1 17.86 145 VAL B N 1
ATOM 7549 C CA . VAL B 1 145 ? -64.812 -38.094 19.734 1 17.86 145 VAL B CA 1
ATOM 7550 C C . VAL B 1 145 ? -63.312 -37.906 20.094 1 17.86 145 VAL B C 1
ATOM 7552 O O . VAL B 1 145 ? -62.469 -38.719 19.703 1 17.86 145 VAL B O 1
ATOM 7555 N N . PRO B 1 146 ? -62.875 -36.688 20.203 1 17.44 146 PRO B N 1
ATOM 7556 C CA . PRO B 1 146 ? -61.469 -36.375 20.562 1 17.44 146 PRO B CA 1
ATOM 7557 C C . PRO B 1 146 ? -60.969 -37.25 21.719 1 17.44 146 PRO B C 1
ATOM 7559 O O . PRO B 1 146 ? -61.562 -37.25 22.812 1 17.44 146 PRO B O 1
ATOM 7562 N N . ALA B 1 147 ? -60.75 -38.469 21.375 1 15.7 147 ALA B N 1
ATOM 7563 C CA . ALA B 1 147 ? -60.281 -39.344 22.422 1 15.7 147 ALA B CA 1
ATOM 7564 C C . ALA B 1 147 ? -59.375 -38.625 23.406 1 15.7 147 ALA B C 1
ATOM 7566 O O . ALA B 1 147 ? -58.531 -37.812 22.984 1 15.7 147 ALA B O 1
ATOM 7567 N N . GLY B 1 148 ? -59.844 -38.438 24.547 1 15.33 148 GLY B N 1
ATOM 7568 C CA . GLY B 1 148 ? -59.5 -37.875 25.844 1 15.33 148 GLY B CA 1
ATOM 7569 C C . GLY B 1 148 ? -58.031 -38.094 26.203 1 15.33 148 GLY B C 1
ATOM 7570 O O . GLY B 1 148 ? -57.344 -38.906 25.562 1 15.33 148 GLY B O 1
ATOM 7571 N N . THR B 1 149 ? -57.5 -37.031 26.688 1 16.56 149 THR B N 1
ATOM 7572 C CA . THR B 1 149 ? -56.281 -36.969 27.484 1 16.56 149 THR B CA 1
ATOM 7573 C C . THR B 1 149 ? -56.125 -38.219 28.328 1 16.56 149 THR B C 1
ATOM 7575 O O . THR B 1 149 ? -56.906 -38.5 29.234 1 16.56 149 THR B O 1
ATOM 7578 N N . ALA B 1 150 ? -56.094 -39.281 27.703 1 14.83 150 ALA B N 1
ATOM 7579 C CA . ALA B 1 150 ? -56.031 -40.5 28.516 1 14.83 150 ALA B CA 1
ATOM 7580 C C . ALA B 1 150 ? -55.188 -40.281 29.75 1 14.83 150 ALA B C 1
ATOM 7582 O O . ALA B 1 150 ? -54.031 -39.844 29.641 1 14.83 150 ALA B O 1
ATOM 7583 N N . PRO B 1 151 ? -55.938 -40.219 30.797 1 16.44 151 PRO B N 1
ATOM 7584 C CA . PRO B 1 151 ? -55.438 -40.094 32.188 1 16.44 151 PRO B CA 1
ATOM 7585 C C . PRO B 1 151 ? -54.469 -41.219 32.531 1 16.44 151 PRO B C 1
ATOM 7587 O O . PRO B 1 151 ? -54.781 -42.094 33.344 1 16.44 151 PRO B O 1
ATOM 7590 N N . VAL B 1 152 ? -53.656 -41.594 31.562 1 14.27 152 VAL B N 1
ATOM 7591 C CA . VAL B 1 152 ? -53.094 -42.906 31.828 1 14.27 152 VAL B CA 1
ATOM 7592 C C . VAL B 1 152 ? -52.969 -43.125 33.312 1 14.27 152 VAL B C 1
ATOM 7594 O O . VAL B 1 152 ? -52.562 -42.219 34.062 1 14.27 152 VAL B O 1
ATOM 7597 N N . LEU B 1 153 ? -53.281 -44.312 33.75 1 14.22 153 LEU B N 1
ATOM 7598 C CA . LEU B 1 153 ? -53.5 -45.281 34.812 1 14.22 153 LEU B CA 1
ATOM 7599 C C . LEU B 1 153 ? -52.438 -45.156 35.906 1 14.22 153 LEU B C 1
ATOM 7601 O O . LEU B 1 153 ? -51.375 -44.594 35.656 1 14.22 153 LEU B O 1
ATOM 7605 N N . GLY B 1 154 ? -52.156 -46.25 36.562 1 14.33 154 GLY B N 1
ATOM 7606 C CA . GLY B 1 154 ? -52.625 -47 37.719 1 14.33 154 GLY B CA 1
ATOM 7607 C C . GLY B 1 154 ? -51.594 -47 38.844 1 14.33 154 GLY B C 1
ATOM 7608 O O . GLY B 1 154 ? -50.5 -46.5 38.719 1 14.33 154 GLY B O 1
ATOM 7609 N N . SER B 1 155 ? -51.344 -48.281 39.281 1 14.51 155 SER B N 1
ATOM 7610 C CA . SER B 1 155 ? -51.438 -48.781 40.656 1 14.51 155 SER B CA 1
ATOM 7611 C C . SER B 1 155 ? -50.156 -48.469 41.438 1 14.51 155 SER B C 1
ATOM 7613 O O . SER B 1 155 ? -50.219 -47.781 42.469 1 14.51 155 SER B O 1
ATOM 7615 N N . HIS B 1 156 ? -49.406 -49.625 41.75 1 14.55 156 HIS B N 1
ATOM 7616 C CA . HIS B 1 156 ? -49.531 -50.375 43 1 14.55 156 HIS B CA 1
ATOM 7617 C C . HIS B 1 156 ? -48.5 -49.875 44 1 14.55 156 HIS B C 1
ATOM 7619 O O . HIS B 1 156 ? -47.531 -49.219 43.656 1 14.55 156 HIS B O 1
ATOM 7625 N N . PRO B 1 157 ? -48.281 -50.906 45.031 1 15.4 157 PRO B N 1
ATOM 7626 C CA . PRO B 1 157 ? -48.062 -50.875 46.469 1 15.4 157 PRO B CA 1
ATOM 7627 C C . PRO B 1 157 ? -46.656 -50.406 46.875 1 15.4 157 PRO B C 1
ATOM 7629 O O . PRO B 1 157 ? -45.812 -50.188 46 1 15.4 157 PRO B O 1
ATOM 7632 N N . THR B 1 158 ? -46.188 -51.25 47.875 1 14.32 158 THR B N 1
ATOM 7633 C CA . THR B 1 158 ? -45.719 -51.188 49.281 1 14.32 158 THR B CA 1
ATOM 7634 C C . THR B 1 158 ? -44.219 -51.062 49.344 1 14.32 158 THR B C 1
ATOM 7636 O O . THR B 1 158 ? -43.688 -50.156 50 1 14.32 158 THR B O 1
ATOM 7639 N N . SER B 1 159 ? -43.5 -52.344 49.469 1 15.07 159 SER B N 1
ATOM 7640 C CA . SER B 1 159 ? -42.844 -52.719 50.719 1 15.07 159 SER B CA 1
ATOM 7641 C C . SER B 1 159 ? -41.438 -52.125 50.812 1 15.07 159 SER B C 1
ATOM 7643 O O . SER B 1 159 ? -40.875 -51.688 49.812 1 15.07 159 SER B O 1
ATOM 7645 N N . ASP B 1 160 ? -40.812 -52.531 51.906 1 13.8 160 ASP B N 1
ATOM 7646 C CA . ASP B 1 160 ? -39.969 -52.312 53.094 1 13.8 160 ASP B CA 1
ATOM 7647 C C . ASP B 1 160 ? -38.469 -52.531 52.719 1 13.8 160 ASP B C 1
ATOM 7649 O O . ASP B 1 160 ? -37.594 -52.281 53.562 1 13.8 160 ASP B O 1
ATOM 7653 N N . ALA B 1 161 ? -38.188 -53.031 51.469 1 14.44 161 ALA B N 1
ATOM 7654 C CA . ALA B 1 161 ? -37.25 -54.062 51.875 1 14.44 161 ALA B CA 1
ATOM 7655 C C . ALA B 1 161 ? -36.031 -53.469 52.562 1 14.44 161 ALA B C 1
ATOM 7657 O O . ALA B 1 161 ? -35.344 -52.594 52 1 14.44 161 ALA B O 1
ATOM 7658 N N . THR B 1 162 ? -36.156 -53.594 53.906 1 14.21 162 THR B N 1
ATOM 7659 C CA . THR B 1 162 ? -35.25 -53.188 54.969 1 14.21 162 THR B CA 1
ATOM 7660 C C . THR B 1 162 ? -33.812 -53.531 54.625 1 14.21 162 THR B C 1
ATOM 7662 O O . THR B 1 162 ? -32.875 -52.75 54.844 1 14.21 162 THR B O 1
ATOM 7665 N N . TRP B 1 163 ? -33.531 -54.844 54 1 13.27 163 TRP B N 1
ATOM 7666 C CA . TRP B 1 163 ? -32.688 -55.531 54.969 1 13.27 163 TRP B CA 1
ATOM 7667 C C . TRP B 1 163 ? -31.266 -55 54.969 1 13.27 163 TRP B C 1
ATOM 7669 O O . TRP B 1 163 ? -30.625 -54.938 53.906 1 13.27 163 TRP B O 1
ATOM 7679 N N . PRO B 1 164 ? -31.094 -54.031 55.938 1 15.04 164 PRO B N 1
ATOM 7680 C CA . PRO B 1 164 ? -29.734 -53.844 56.438 1 15.04 164 PRO B CA 1
ATOM 7681 C C . PRO B 1 164 ? -29.047 -55.156 56.719 1 15.04 164 PRO B C 1
ATOM 7683 O O . PRO B 1 164 ? -28.016 -55.188 57.438 1 15.04 164 PRO B O 1
ATOM 7686 N N . ALA B 1 165 ? -29.5 -56.281 56.031 1 13.91 165 ALA B N 1
ATOM 7687 C CA . ALA B 1 165 ? -29 -57.406 56.812 1 13.91 165 ALA B CA 1
ATOM 7688 C C . ALA B 1 165 ? -27.594 -57.125 57.312 1 13.91 165 ALA B C 1
ATOM 7690 O O . ALA B 1 165 ? -26.844 -56.344 56.719 1 13.91 165 ALA B O 1
ATOM 7691 N N . GLU B 1 166 ? -27.328 -57.875 58.438 1 13.72 166 GLU B N 1
ATOM 7692 C CA . GLU B 1 166 ? -26.547 -58.125 59.656 1 13.72 166 GLU B CA 1
ATOM 7693 C C . GLU B 1 166 ? -25.062 -58.312 59.312 1 13.72 166 GLU B C 1
ATOM 7695 O O . GLU B 1 166 ? -24.219 -57.625 59.906 1 13.72 166 GLU B O 1
ATOM 7700 N N . THR B 1 167 ? -24.641 -59.5 59.656 1 13.93 167 THR B N 1
ATOM 7701 C CA . THR B 1 167 ? -23.734 -59.812 60.781 1 13.93 167 THR B CA 1
ATOM 7702 C C . THR B 1 167 ? -22.281 -59.719 60.344 1 13.93 167 THR B C 1
ATOM 7704 O O . THR B 1 167 ? -21.484 -59.031 61 1 13.93 167 THR B O 1
ATOM 7707 N N . ALA B 1 168 ? -21.609 -60.75 59.719 1 13.78 168 ALA B N 1
ATOM 7708 C CA . ALA B 1 168 ? -21.016 -61.75 60.625 1 13.78 168 ALA B CA 1
ATOM 7709 C C . ALA B 1 168 ? -19.5 -61.531 60.75 1 13.78 168 ALA B C 1
ATOM 7711 O O . ALA B 1 168 ? -18.875 -61 59.812 1 13.78 168 ALA B O 1
ATOM 7712 N N . PRO B 1 169 ? -18.969 -62.188 61.906 1 13.34 169 PRO B N 1
ATOM 7713 C CA . PRO B 1 169 ? -17.906 -62.219 62.906 1 13.34 169 PRO B CA 1
ATOM 7714 C C . PRO B 1 169 ? -16.594 -62.75 62.312 1 13.34 169 PRO B C 1
ATOM 7716 O O . PRO B 1 169 ? -15.516 -62.5 62.875 1 13.34 169 PRO B O 1
ATOM 7719 N N . ALA B 1 170 ? -16.578 -63.719 61.344 1 13.52 170 ALA B N 1
ATOM 7720 C CA . ALA B 1 170 ? -15.836 -64.812 61.906 1 13.52 170 ALA B CA 1
ATOM 7721 C C . ALA B 1 170 ? -14.383 -64.438 62.156 1 13.52 170 ALA B C 1
ATOM 7723 O O . ALA B 1 170 ? -13.867 -63.5 61.531 1 13.52 170 ALA B O 1
ATOM 7724 N N . SER B 1 171 ? -13.672 -65.5 62.719 1 13.36 171 SER B N 1
ATOM 7725 C CA . SER B 1 171 ? -12.742 -65.938 63.75 1 13.36 171 SER B CA 1
ATOM 7726 C C . SER B 1 171 ? -11.305 -65.562 63.406 1 13.36 171 SER B C 1
ATOM 7728 O O . SER B 1 171 ? -11.062 -64.875 62.438 1 13.36 171 SER B O 1
ATOM 7730 N N . GLY B 1 172 ? -10.438 -66.625 63.438 1 14 172 GLY B N 1
ATOM 7731 C CA . GLY B 1 172 ? -9.516 -66.938 64.5 1 14 172 GLY B CA 1
ATOM 7732 C C . GLY B 1 172 ? -8.156 -66.312 64.375 1 14 172 GLY B C 1
ATOM 7733 O O . GLY B 1 172 ? -7.973 -65.125 64.625 1 14 172 GLY B O 1
ATOM 7734 N N . ALA B 1 173 ? -7.125 -67.312 64.188 1 13.68 173 ALA B N 1
ATOM 7735 C CA . ALA B 1 173 ? -6.086 -67.875 65.062 1 13.68 173 ALA B CA 1
ATOM 7736 C C . ALA B 1 173 ? -4.742 -67.188 64.812 1 13.68 173 ALA B C 1
ATOM 7738 O O . ALA B 1 173 ? -4.586 -66.5 63.812 1 13.68 173 ALA B O 1
ATOM 7739 N N . ALA B 1 174 ? -3.721 -68.125 64.75 1 13.83 174 ALA B N 1
ATOM 7740 C CA . ALA B 1 174 ? -2.625 -68.5 65.688 1 13.83 174 ALA B CA 1
ATOM 7741 C C . ALA B 1 174 ? -1.358 -67.688 65.312 1 13.83 174 ALA B C 1
ATOM 7743 O O . ALA B 1 174 ? -1.258 -67.125 64.188 1 13.83 174 ALA B O 1
ATOM 7744 N N . PRO B 1 175 ? -0.173 -68.5 65.625 1 13.71 175 PRO B N 1
ATOM 7745 C CA . PRO B 1 175 ? 0.951 -68.375 66.562 1 13.71 175 PRO B CA 1
ATOM 7746 C C . PRO B 1 175 ? 2.207 -67.812 65.938 1 13.71 175 PRO B C 1
ATOM 7748 O O . PRO B 1 175 ? 2.738 -66.812 66.438 1 13.71 175 PRO B O 1
ATOM 7751 N N . ALA B 1 176 ? 3.182 -68.812 65.562 1 13.27 176 ALA B N 1
ATOM 7752 C CA . ALA B 1 176 ? 4.434 -69.062 66.25 1 13.27 176 ALA B CA 1
ATOM 7753 C C . ALA B 1 176 ? 5.57 -68.25 65.688 1 13.27 176 ALA B C 1
ATOM 7755 O O . ALA B 1 176 ? 5.438 -67.688 64.562 1 13.27 176 ALA B O 1
ATOM 7756 N N . PRO B 1 177 ? 6.777 -69 65.5 1 14.94 177 PRO B N 1
ATOM 7757 C CA . PRO B 1 177 ? 7.98 -68.875 66.375 1 14.94 177 PRO B CA 1
ATOM 7758 C C . PRO B 1 177 ? 9.023 -67.938 65.75 1 14.94 177 PRO B C 1
ATOM 7760 O O . PRO B 1 177 ? 9.227 -66.875 66.25 1 14.94 177 PRO B O 1
ATOM 7763 N N . GLY B 1 178 ? 10.141 -68.625 65.312 1 13.32 178 GLY B N 1
ATOM 7764 C CA . GLY B 1 178 ? 11.461 -68.75 65.938 1 13.32 178 GLY B CA 1
ATOM 7765 C C . GLY B 1 178 ? 12.5 -67.875 65.25 1 13.32 178 GLY B C 1
ATOM 7766 O O . GLY B 1 178 ? 12.672 -66.688 65.625 1 13.32 178 GLY B O 1
ATOM 7767 N N . PRO B 1 179 ? 13.484 -68.625 64.562 1 14.4 179 PRO B N 1
ATOM 7768 C CA . PRO B 1 179 ? 14.852 -68.688 65.062 1 14.4 179 PRO B CA 1
ATOM 7769 C C . PRO B 1 179 ? 15.766 -67.625 64.5 1 14.4 179 PRO B C 1
ATOM 7771 O O . PRO B 1 179 ? 15.93 -66.562 65.125 1 14.4 179 PRO B O 1
ATOM 7774 N N . ALA B 1 180 ? 16.766 -68.188 63.625 1 13.8 180 ALA B N 1
ATOM 7775 C CA . ALA B 1 180 ? 18.172 -68.375 63.938 1 13.8 180 ALA B CA 1
ATOM 7776 C C . ALA B 1 180 ? 19.016 -67.188 63.406 1 13.8 180 ALA B C 1
ATOM 7778 O O . ALA B 1 180 ? 18.547 -66.438 62.594 1 13.8 180 ALA B O 1
ATOM 7779 N N . SER B 1 181 ? 20.312 -67.375 63.562 1 13.55 181 SER B N 1
ATOM 7780 C CA . SER B 1 181 ? 21.578 -66.875 64.062 1 13.55 181 SER B CA 1
ATOM 7781 C C . SER B 1 181 ? 22.328 -66.125 63 1 13.55 181 SER B C 1
ATOM 7783 O O . SER B 1 181 ? 22.734 -64.938 63.219 1 13.55 181 SER B O 1
ATOM 7785 N N . GLY B 1 182 ? 23.031 -66.875 62.062 1 13.86 182 GLY B N 1
ATOM 7786 C CA . GLY B 1 182 ? 24.469 -66.938 62.188 1 13.86 182 GLY B CA 1
ATOM 7787 C C . GLY B 1 182 ? 25.203 -65.812 61.531 1 13.86 182 GLY B C 1
ATOM 7788 O O . GLY B 1 182 ? 24.609 -65.062 60.781 1 13.86 182 GLY B O 1
ATOM 7789 N N . THR B 1 183 ? 26.531 -65.938 61.562 1 14.08 183 THR B N 1
ATOM 7790 C CA . THR B 1 183 ? 27.859 -65.375 61.844 1 14.08 183 THR B CA 1
ATOM 7791 C C . THR B 1 183 ? 28.453 -64.688 60.625 1 14.08 183 THR B C 1
ATOM 7793 O O . THR B 1 183 ? 28.891 -63.562 60.688 1 14.08 183 THR B O 1
ATOM 7796 N N . HIS B 1 184 ? 28.969 -65.562 59.594 1 13.99 184 HIS B N 1
ATOM 7797 C CA . HIS B 1 184 ? 30.406 -65.75 59.5 1 13.99 184 HIS B CA 1
ATOM 7798 C C . HIS B 1 184 ? 31.047 -64.625 58.688 1 13.99 184 HIS B C 1
ATOM 7800 O O . HIS B 1 184 ? 30.359 -63.875 58 1 13.99 184 HIS B O 1
ATOM 7806 N N . SER B 1 185 ? 32.312 -64.938 58.156 1 13.97 185 SER B N 1
ATOM 7807 C CA . SER B 1 185 ? 33.781 -64.812 58.188 1 13.97 185 SER B CA 1
ATOM 7808 C C . SER B 1 185 ? 34.25 -63.938 57 1 13.97 185 SER B C 1
ATOM 7810 O O . SER B 1 185 ? 33.5 -63.688 56.062 1 13.97 185 SER B O 1
ATOM 7812 N N . ALA B 1 186 ? 35.656 -64.125 56.688 1 13.57 186 ALA B N 1
ATOM 7813 C CA . ALA B 1 186 ? 37 -63.531 56.594 1 13.57 186 ALA B CA 1
ATOM 7814 C C . ALA B 1 186 ? 37.312 -63.125 55.156 1 13.57 186 ALA B C 1
ATOM 7816 O O . ALA B 1 186 ? 37.781 -62.031 54.906 1 13.57 186 ALA B O 1
ATOM 7817 N N . SER B 1 187 ? 37.375 -64.125 54.156 1 13.41 187 SER B N 1
ATOM 7818 C CA . SER B 1 187 ? 38.688 -64.5 53.594 1 13.41 187 SER B CA 1
ATOM 7819 C C . SER B 1 187 ? 39.125 -63.531 52.5 1 13.41 187 SER B C 1
ATOM 7821 O O . SER B 1 187 ? 38.281 -62.812 51.938 1 13.41 187 SER B O 1
ATOM 7823 N N . GLY B 1 188 ? 40.5 -63.75 51.969 1 13.73 188 GLY B N 1
ATOM 7824 C CA . GLY B 1 188 ? 41.844 -63.375 51.562 1 13.73 188 GLY B CA 1
ATOM 7825 C C . GLY B 1 188 ? 41.969 -62.969 50.125 1 13.73 188 GLY B C 1
ATOM 7826 O O . GLY B 1 188 ? 42.562 -61.938 49.812 1 13.73 188 GLY B O 1
ATOM 7827 N N . THR B 1 189 ? 41.719 -63.906 49.094 1 13.31 189 THR B N 1
ATOM 7828 C CA . THR B 1 189 ? 42.812 -64.375 48.25 1 13.31 189 THR B CA 1
ATOM 7829 C C . THR B 1 189 ? 43.125 -63.375 47.156 1 13.31 189 THR B C 1
ATOM 7831 O O . THR B 1 189 ? 42.281 -62.562 46.781 1 13.31 189 THR B O 1
ATOM 7834 N N . HIS B 1 190 ? 44.562 -63.375 46.656 1 13.91 190 HIS B N 1
ATOM 7835 C CA . HIS B 1 190 ? 45.812 -62.938 46.062 1 13.91 190 HIS B CA 1
ATOM 7836 C C . HIS B 1 190 ? 45.719 -62.906 44.531 1 13.91 190 HIS B C 1
ATOM 7838 O O . HIS B 1 190 ? 46.281 -62 43.906 1 13.91 190 HIS B O 1
ATOM 7844 N N . SER B 1 191 ? 45.344 -64.062 43.844 1 12.99 191 SER B N 1
ATOM 7845 C CA . SER B 1 191 ? 46.312 -64.625 42.906 1 12.99 191 SER B CA 1
ATOM 7846 C C . SER B 1 191 ? 46.5 -63.719 41.688 1 12.99 191 SER B C 1
ATOM 7848 O O . SER B 1 191 ? 47.656 -63.344 41.375 1 12.99 191 SER B O 1
ATOM 7850 N N . ALA B 1 192 ? 46.375 -64.375 40.438 1 13.04 192 ALA B N 1
ATOM 7851 C CA . ALA B 1 192 ? 47.281 -65 39.469 1 13.04 192 ALA B CA 1
ATOM 7852 C C . ALA B 1 192 ? 47.562 -64 38.312 1 13.04 192 ALA B C 1
ATOM 7854 O O . ALA B 1 192 ? 48.719 -63.75 37.969 1 13.04 192 ALA B O 1
ATOM 7855 N N . SER B 1 193 ? 47 -64.438 37.156 1 13.35 193 SER B N 1
ATOM 7856 C CA . SER B 1 193 ? 47.719 -65 36.031 1 13.35 193 SER B CA 1
ATOM 7857 C C . SER B 1 193 ? 48.156 -64 35 1 13.35 193 SER B C 1
ATOM 7859 O O . SER B 1 193 ? 47.75 -62.844 35.094 1 13.35 193 SER B O 1
ATOM 7861 N N . GLY B 1 194 ? 48.125 -64.375 33.719 1 13.62 194 GLY B N 1
ATOM 7862 C CA . GLY B 1 194 ? 49.031 -64.875 32.656 1 13.62 194 GLY B CA 1
ATOM 7863 C C . GLY B 1 194 ? 49.312 -63.781 31.625 1 13.62 194 GLY B C 1
ATOM 7864 O O . GLY B 1 194 ? 48.75 -62.656 31.719 1 13.62 194 GLY B O 1
ATOM 7865 N N . THR B 1 195 ? 49.312 -64.188 30.344 1 14.27 195 THR B N 1
ATOM 7866 C CA . THR B 1 195 ? 50.281 -64.5 29.297 1 14.27 195 THR B CA 1
ATOM 7867 C C . THR B 1 195 ? 50.312 -63.375 28.25 1 14.27 195 THR B C 1
ATOM 7869 O O . THR B 1 195 ? 51.375 -62.844 27.922 1 14.27 195 THR B O 1
ATOM 7872 N N . HIS B 1 196 ? 49.688 -63.562 27.078 1 14.08 196 HIS B N 1
ATOM 7873 C CA . HIS B 1 196 ? 50.438 -63.906 25.875 1 14.08 196 HIS B CA 1
ATOM 7874 C C . HIS B 1 196 ? 50.781 -62.656 25.078 1 14.08 196 HIS B C 1
ATOM 7876 O O . HIS B 1 196 ? 50.25 -61.562 25.344 1 14.08 196 HIS B O 1
ATOM 7882 N N . PRO B 1 197 ? 50.562 -62.75 23.672 1 14.8 197 PRO B N 1
ATOM 7883 C CA . PRO B 1 197 ? 51.531 -62.906 22.594 1 14.8 197 PRO B CA 1
ATOM 7884 C C . PRO B 1 197 ? 51.844 -61.625 21.859 1 14.8 197 PRO B C 1
ATOM 7886 O O . PRO B 1 197 ? 53 -61.219 21.734 1 14.8 197 PRO B O 1
ATOM 7889 N N . VAL B 1 198 ? 51.156 -61.375 20.75 1 14.56 198 VAL B N 1
ATOM 7890 C CA . VAL B 1 198 ? 51.719 -61.5 19.422 1 14.56 198 VAL B CA 1
ATOM 7891 C C . VAL B 1 198 ? 52.219 -60.125 18.938 1 14.56 198 VAL B C 1
ATOM 7893 O O . VAL B 1 198 ? 51.781 -59.094 19.469 1 14.56 198 VAL B O 1
ATOM 7896 N N . SER B 1 199 ? 52.75 -60.062 17.6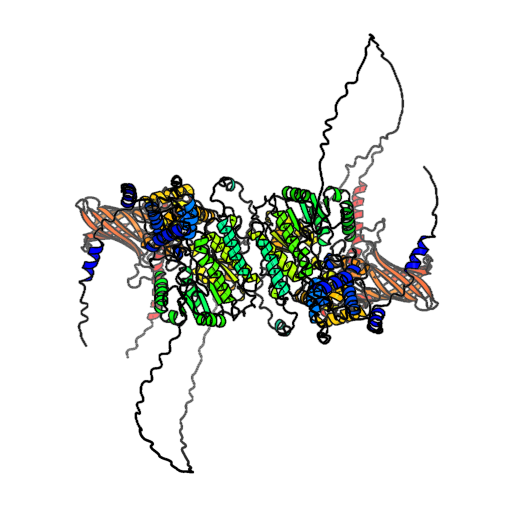72 1 14.35 199 SER B N 1
ATOM 7897 C CA . SER B 1 199 ? 53.938 -59.781 16.891 1 14.35 199 SER B CA 1
ATOM 7898 C C . SER B 1 199 ? 53.875 -58.375 16.297 1 14.35 199 SER B C 1
ATOM 7900 O O . SER B 1 199 ? 54.812 -57.562 16.469 1 14.35 199 SER B O 1
ATOM 7902 N N . ASP B 1 200 ? 53.375 -58.281 15.016 1 14.31 200 ASP B N 1
ATOM 7903 C CA . ASP B 1 200 ? 54.312 -58.094 13.906 1 14.31 200 ASP B CA 1
ATOM 7904 C C . ASP B 1 200 ? 54.531 -56.594 13.625 1 14.31 200 ASP B C 1
ATOM 7906 O O . ASP B 1 200 ? 55.656 -56.094 13.75 1 14.31 200 ASP B O 1
ATOM 7910 N N . ALA B 1 201 ? 53.969 -56.062 12.398 1 14.47 201 ALA B N 1
ATOM 7911 C CA . ALA B 1 201 ? 54.719 -55.781 11.188 1 14.47 201 ALA B CA 1
ATOM 7912 C C . ALA B 1 201 ? 54.938 -54.281 11.016 1 14.47 201 ALA B C 1
ATOM 7914 O O . ALA B 1 201 ? 55.812 -53.844 10.25 1 14.47 201 ALA B O 1
ATOM 7915 N N . ALA B 1 202 ? 54.25 -53.5 11.82 1 14.66 202 ALA B N 1
ATOM 7916 C CA . ALA B 1 202 ? 53.969 -52.312 10.977 1 14.66 202 ALA B CA 1
ATOM 7917 C C . ALA B 1 202 ? 55.25 -51.594 10.617 1 14.66 202 ALA B C 1
ATOM 7919 O O . ALA B 1 202 ? 56.094 -51.312 11.484 1 14.66 202 ALA B O 1
ATOM 7920 N N . TRP B 1 203 ? 55.531 -51.594 9.297 1 15.4 203 TRP B N 1
ATOM 7921 C CA . TRP B 1 203 ? 56.469 -51.188 8.266 1 15.4 203 TRP B CA 1
ATOM 7922 C C . TRP B 1 203 ? 56.75 -49.688 8.328 1 15.4 203 TRP B C 1
ATOM 7924 O O . TRP B 1 203 ? 55.906 -48.906 8.773 1 15.4 203 TRP B O 1
ATOM 7934 N N . SER B 1 204 ? 57.969 -49.219 8.078 1 15.3 204 SER B N 1
ATOM 7935 C CA . SER B 1 204 ? 59 -48.219 8.281 1 15.3 204 SER B CA 1
ATOM 7936 C C . SER B 1 204 ? 58.812 -47.031 7.352 1 15.3 204 SER B C 1
ATOM 7938 O O . SER B 1 204 ? 59.406 -45.969 7.555 1 15.3 204 SER B O 1
ATOM 7940 N N . ALA B 1 205 ? 58 -47.156 6.211 1 15.84 205 ALA B N 1
ATOM 7941 C CA . ALA B 1 205 ? 58.781 -46.656 5.086 1 15.84 205 ALA B CA 1
ATOM 7942 C C . ALA B 1 205 ? 58.969 -45.125 5.199 1 15.84 205 ALA B C 1
ATOM 7944 O O . ALA B 1 205 ? 58.156 -44.469 5.863 1 15.84 205 ALA B O 1
ATOM 7945 N N . GLY B 1 206 ? 60.094 -44.5 4.625 1 16.2 206 GLY B N 1
ATOM 7946 C CA . GLY B 1 206 ? 61.125 -43.5 4.59 1 16.2 206 GLY B CA 1
ATOM 7947 C C . GLY B 1 206 ? 60.719 -42.219 3.865 1 16.2 206 GLY B C 1
ATOM 7948 O O . GLY B 1 206 ? 61.531 -41.344 3.605 1 16.2 206 GLY B O 1
ATOM 7949 N N . THR B 1 207 ? 59.375 -41.875 4.016 1 15.41 207 THR B N 1
ATOM 7950 C CA . THR B 1 207 ? 58.938 -40.906 2.998 1 15.41 207 THR B CA 1
ATOM 7951 C C . THR B 1 207 ? 59.875 -39.719 2.938 1 15.41 207 THR B C 1
ATOM 7953 O O . THR B 1 207 ? 60.5 -39.344 3.947 1 15.41 207 THR B O 1
ATOM 7956 N N . ALA B 1 208 ? 60.125 -39.281 1.672 1 16.45 208 ALA B N 1
ATOM 7957 C CA . ALA B 1 208 ? 60.938 -38.562 0.667 1 16.45 208 ALA B CA 1
ATOM 7958 C C . ALA B 1 208 ? 60.812 -37.062 0.841 1 16.45 208 ALA B C 1
ATOM 7960 O O . ALA B 1 208 ? 59.781 -36.531 1.226 1 16.45 208 ALA B O 1
ATOM 7961 N N . SER B 1 209 ? 61.969 -36.375 1.09 1 17.44 209 SER B N 1
ATOM 7962 C CA . SER B 1 209 ? 62.562 -35.062 1.367 1 17.44 209 SER B CA 1
ATOM 7963 C C . SER B 1 209 ? 62.312 -34.094 0.242 1 17.44 209 SER B C 1
ATOM 7965 O O . SER B 1 209 ? 62.781 -34.281 -0.884 1 17.44 209 SER B O 1
ATOM 7967 N N . ALA B 1 210 ? 61.062 -33.625 0.047 1 15.1 210 ALA B N 1
ATOM 7968 C CA . ALA B 1 210 ? 60.594 -32.938 -1.162 1 15.1 210 ALA B CA 1
ATOM 7969 C C . ALA B 1 210 ? 61.375 -31.625 -1.356 1 15.1 210 ALA B C 1
ATOM 7971 O O . ALA B 1 210 ? 61.188 -30.922 -2.363 1 15.1 210 ALA B O 1
ATOM 7972 N N . PRO B 1 211 ? 62.344 -31.156 -0.771 1 17.22 211 PRO B N 1
ATOM 7973 C CA . PRO B 1 211 ? 62.312 -29.703 -0.734 1 17.22 211 PRO B CA 1
ATOM 7974 C C . PRO B 1 211 ? 62.656 -29.062 -2.086 1 17.22 211 PRO B C 1
ATOM 7976 O O . PRO B 1 211 ? 62.75 -27.844 -2.184 1 17.22 211 PRO B O 1
ATOM 7979 N N . ALA B 1 212 ? 62.406 -29.734 -3.197 1 14.67 212 ALA B N 1
ATOM 7980 C CA . ALA B 1 212 ? 63.219 -29.312 -4.324 1 14.67 212 ALA B CA 1
ATOM 7981 C C . ALA B 1 212 ? 63.031 -27.844 -4.641 1 14.67 212 ALA B C 1
ATOM 7983 O O . ALA B 1 212 ? 64 -27.078 -4.719 1 14.67 212 ALA B O 1
ATOM 7984 N N . THR B 1 213 ? 62.125 -27.625 -5.629 1 15.11 213 THR B N 1
ATOM 7985 C CA . THR B 1 213 ? 62.562 -27.203 -6.949 1 15.11 213 THR B CA 1
ATOM 7986 C C . THR B 1 213 ? 62.625 -25.672 -7.023 1 15.11 213 THR B C 1
ATOM 7988 O O . THR B 1 213 ? 62.062 -24.984 -6.184 1 15.11 213 THR B O 1
ATOM 7991 N N . HIS B 1 214 ? 62.312 -25.125 -8.25 1 15.75 214 HIS B N 1
ATOM 7992 C CA . HIS B 1 214 ? 63.031 -24.422 -9.289 1 15.75 214 HIS B CA 1
ATOM 7993 C C . HIS B 1 214 ? 62.781 -22.922 -9.242 1 15.75 214 HIS B C 1
ATOM 7995 O O . HIS B 1 214 ? 62 -22.453 -8.383 1 15.75 214 HIS B O 1
ATOM 8001 N N . PRO B 1 215 ? 62.125 -22.375 -10.406 1 16.22 215 PRO B N 1
ATOM 8002 C CA . PRO B 1 215 ? 62.812 -21.516 -11.383 1 16.22 215 PRO B CA 1
ATOM 8003 C C . PRO B 1 215 ? 62.531 -20.031 -11.172 1 16.22 215 PRO B C 1
ATOM 8005 O O . PRO B 1 215 ? 63.438 -19.234 -10.969 1 16.22 215 PRO B O 1
ATOM 8008 N N . ALA B 1 216 ? 61.531 -19.438 -12.016 1 16.27 216 ALA B N 1
ATOM 8009 C CA . ALA B 1 216 ? 61.812 -18.531 -13.117 1 16.27 216 ALA B CA 1
ATOM 8010 C C . ALA B 1 216 ? 61.594 -17.078 -12.703 1 16.27 216 ALA B C 1
ATOM 8012 O O . ALA B 1 216 ? 60.969 -16.797 -11.68 1 16.27 216 ALA B O 1
ATOM 8013 N N . PRO B 1 217 ? 61.312 -16.109 -13.797 1 18.36 217 PRO B N 1
ATOM 8014 C CA . PRO B 1 217 ? 61.844 -14.859 -14.359 1 18.36 217 PRO B CA 1
ATOM 8015 C C . PRO B 1 217 ? 61.031 -13.641 -13.906 1 18.36 217 PRO B C 1
ATOM 8017 O O . PRO B 1 217 ? 59.875 -13.766 -13.531 1 18.36 217 PRO B O 1
ATOM 8020 N N . ASP B 1 218 ? 61.625 -12.648 -13.43 1 19.17 218 ASP B N 1
ATOM 8021 C CA . ASP B 1 218 ? 61.406 -11.367 -12.766 1 19.17 218 ASP B CA 1
ATOM 8022 C C . ASP B 1 218 ? 60.656 -10.391 -13.68 1 19.17 218 ASP B C 1
ATOM 8024 O O . ASP B 1 218 ? 61.281 -9.508 -14.273 1 19.17 218 ASP B O 1
ATOM 8028 N N . ALA B 1 219 ? 59.719 -10.969 -14.609 1 18.06 219 ALA B N 1
ATOM 8029 C CA . ALA B 1 219 ? 59.406 -10.039 -15.695 1 18.06 219 ALA B CA 1
ATOM 8030 C C . ALA B 1 219 ? 58.812 -8.75 -15.148 1 18.06 219 ALA B C 1
ATOM 8032 O O . ALA B 1 219 ? 58.156 -8.75 -14.102 1 18.06 219 ALA B O 1
ATOM 8033 N N . THR B 1 220 ? 59.281 -7.633 -15.695 1 19.92 220 THR B N 1
ATOM 8034 C CA . THR B 1 220 ? 59.344 -6.18 -15.578 1 19.92 220 THR B CA 1
ATOM 8035 C C . THR B 1 220 ? 57.938 -5.578 -15.836 1 19.92 220 THR B C 1
ATOM 8037 O O . THR B 1 220 ? 57.469 -5.594 -16.969 1 19.92 220 THR B O 1
ATOM 8040 N N . ARG B 1 221 ? 56.969 -6.109 -15.117 1 17.17 221 ARG B N 1
ATOM 8041 C CA . ARG B 1 221 ? 55.625 -5.762 -15.609 1 17.17 221 ARG B CA 1
ATOM 8042 C C . ARG B 1 221 ? 55.438 -4.25 -15.656 1 17.17 221 ARG B C 1
ATOM 8044 O O . ARG B 1 221 ? 55.656 -3.562 -14.656 1 17.17 221 ARG B O 1
ATOM 8051 N N . PRO B 1 222 ? 55.375 -3.797 -16.906 1 18.34 222 PRO B N 1
ATOM 8052 C CA . PRO B 1 222 ? 55.281 -2.391 -17.297 1 18.34 222 PRO B CA 1
ATOM 8053 C C . PRO B 1 222 ? 54.062 -1.7 -16.688 1 18.34 222 PRO B C 1
ATOM 8055 O O . PRO B 1 222 ? 53.125 -2.371 -16.219 1 18.34 222 PRO B O 1
ATOM 8058 N N . ALA B 1 223 ? 54.062 -0.403 -16.828 1 19.7 223 ALA B N 1
ATOM 8059 C CA . ALA B 1 223 ? 53.5 0.819 -16.281 1 19.7 223 ALA B CA 1
ATOM 8060 C C . ALA B 1 223 ? 52 0.932 -16.641 1 19.7 223 ALA B C 1
ATOM 8062 O O . ALA B 1 223 ? 51.656 0.917 -17.812 1 19.7 223 ALA B O 1
ATOM 8063 N N . GLY B 1 224 ? 51.156 0.131 -15.922 1 17.44 224 GLY B N 1
ATOM 8064 C CA . GLY B 1 224 ? 49.75 -0.09 -16.219 1 17.44 224 GLY B CA 1
ATOM 8065 C C . GLY B 1 224 ? 48.969 1.198 -16.375 1 17.44 224 GLY B C 1
ATOM 8066 O O . GLY B 1 224 ? 49.125 2.131 -15.578 1 17.44 224 GLY B O 1
ATOM 8067 N N . THR B 1 225 ? 48.906 1.561 -17.641 1 19.58 225 THR B N 1
ATOM 8068 C CA . THR B 1 225 ? 48.156 2.691 -18.156 1 19.58 225 THR B CA 1
ATOM 8069 C C . THR B 1 225 ? 46.719 2.684 -17.609 1 19.58 225 THR B C 1
ATOM 8071 O O . THR B 1 225 ? 46.062 1.659 -17.656 1 19.58 225 THR B O 1
ATOM 8074 N N . THR B 1 226 ? 46.562 3.434 -16.578 1 19.2 226 THR B N 1
ATOM 8075 C CA . THR B 1 226 ? 45.375 3.6 -15.719 1 19.2 226 THR B CA 1
ATOM 8076 C C . THR B 1 226 ? 44.125 3.846 -16.547 1 19.2 226 THR B C 1
ATOM 8078 O O . THR B 1 226 ? 44.031 4.852 -17.25 1 19.2 226 THR B O 1
ATOM 8081 N N . PRO B 1 227 ? 43.688 2.758 -17.25 1 17.47 227 PRO B N 1
ATOM 8082 C CA . PRO B 1 227 ? 42.594 3.098 -18.141 1 17.47 227 PRO B CA 1
ATOM 8083 C C . PRO B 1 227 ? 41.469 3.887 -17.438 1 17.47 227 PRO B C 1
ATOM 8085 O O . PRO B 1 227 ? 41.344 3.824 -16.219 1 17.47 227 PRO B O 1
ATOM 8088 N N . ALA B 1 228 ? 40.906 4.836 -18.219 1 19.61 228 ALA B N 1
ATOM 8089 C CA . ALA B 1 228 ? 39.906 5.895 -18.156 1 19.61 228 ALA B CA 1
ATOM 8090 C C . ALA B 1 228 ? 38.562 5.344 -17.703 1 19.61 228 ALA B C 1
ATOM 8092 O O . ALA B 1 228 ? 38.156 4.262 -18.125 1 19.61 228 ALA B O 1
ATOM 8093 N N . LEU B 1 229 ? 38.219 5.66 -16.438 1 18.52 229 LEU B N 1
ATOM 8094 C CA . LEU B 1 229 ? 37.062 5.348 -15.609 1 18.52 229 LEU B CA 1
ATOM 8095 C C . LEU B 1 229 ? 35.781 5.414 -16.422 1 18.52 229 LEU B C 1
ATOM 8097 O O . LEU B 1 229 ? 35.562 6.379 -17.156 1 18.52 229 LEU B O 1
ATOM 8101 N N . ALA B 1 230 ? 35.219 4.309 -16.703 1 19.03 230 ALA B N 1
ATOM 8102 C CA . ALA B 1 230 ? 34.031 3.98 -17.453 1 19.03 230 ALA B CA 1
ATOM 8103 C C . ALA B 1 230 ? 32.875 4.891 -17.062 1 19.03 230 ALA B C 1
ATOM 8105 O O . ALA B 1 230 ? 32.844 5.414 -15.945 1 19.03 230 ALA B O 1
ATOM 8106 N N . SER B 1 231 ? 32.031 5.176 -18.109 1 18.73 231 SER B N 1
ATOM 8107 C CA . SER B 1 231 ? 30.906 6.031 -18.453 1 18.73 231 SER B CA 1
ATOM 8108 C C . SER B 1 231 ? 29.75 5.828 -17.484 1 18.73 231 SER B C 1
ATOM 8110 O O . SER B 1 231 ? 29.594 4.75 -16.906 1 18.73 231 SER B O 1
ATOM 8112 N N . ALA B 1 232 ? 29.188 6.953 -16.969 1 21.31 232 ALA B N 1
ATOM 8113 C CA . ALA B 1 232 ? 28.141 7.27 -16 1 21.31 232 ALA B CA 1
ATOM 8114 C C . ALA B 1 232 ? 26.906 6.406 -16.219 1 21.31 232 ALA B C 1
ATOM 8116 O O . ALA B 1 232 ? 26.453 6.238 -17.359 1 21.31 232 ALA B O 1
ATOM 8117 N N . PRO B 1 233 ? 26.797 5.332 -15.43 1 21.89 233 PRO B N 1
ATOM 8118 C CA . PRO B 1 233 ? 25.641 4.461 -15.648 1 21.89 233 PRO B CA 1
ATOM 8119 C C . PRO B 1 233 ? 24.359 5.242 -15.945 1 21.89 233 PRO B C 1
ATOM 8121 O O . PRO B 1 233 ? 24.156 6.336 -15.406 1 21.89 233 PRO B O 1
ATOM 8124 N N . GLY B 1 234 ? 23.984 5.215 -17.188 1 21.06 234 GLY B N 1
ATOM 8125 C CA . GLY B 1 234 ? 22.781 5.832 -17.734 1 21.06 234 GLY B CA 1
ATOM 8126 C C . GLY B 1 234 ? 21.562 5.68 -16.859 1 21.06 234 GLY B C 1
ATOM 8127 O O . GLY B 1 234 ? 21.422 4.676 -16.156 1 21.06 234 GLY B O 1
ATOM 8128 N N . THR B 1 235 ? 21.172 6.824 -16.219 1 24.41 235 THR B N 1
ATOM 8129 C CA . THR B 1 235 ? 19.969 7.031 -15.422 1 24.41 235 THR B CA 1
ATOM 8130 C C . THR B 1 235 ? 18.797 6.242 -15.992 1 24.41 235 THR B C 1
ATOM 8132 O O . THR B 1 235 ? 18.484 6.352 -17.172 1 24.41 235 THR B O 1
ATOM 8135 N N . LEU B 1 236 ? 18.703 5.031 -15.5 1 22.89 236 LEU B N 1
ATOM 8136 C CA . LEU B 1 236 ? 17.531 4.285 -15.977 1 22.89 236 LEU B CA 1
ATOM 8137 C C . LEU B 1 236 ? 16.312 5.184 -16.047 1 22.89 236 LEU B C 1
ATOM 8139 O O . LEU B 1 236 ? 16.016 5.926 -15.109 1 22.89 236 LEU B O 1
ATOM 8143 N N . PRO B 1 237 ? 15.93 5.559 -17.219 1 25 237 PRO B N 1
ATOM 8144 C CA . PRO B 1 237 ? 14.781 6.441 -17.438 1 25 237 PRO B CA 1
ATOM 8145 C C . PRO B 1 237 ? 13.562 6.035 -16.609 1 25 237 PRO B C 1
ATOM 8147 O O . PRO B 1 237 ? 13.312 4.844 -16.422 1 25 237 PRO B O 1
ATOM 8150 N N . VAL B 1 238 ? 13.375 6.77 -15.547 1 27.09 238 VAL B N 1
ATOM 8151 C CA . VAL B 1 238 ? 12.125 6.648 -14.797 1 27.09 238 VAL B CA 1
ATOM 8152 C C . VAL B 1 238 ? 10.961 6.473 -15.766 1 27.09 238 VAL B C 1
ATOM 8154 O O . VAL B 1 238 ? 10.789 7.27 -16.688 1 27.09 238 VAL B O 1
ATOM 8157 N N . PRO B 1 239 ? 10.492 5.227 -15.922 1 25.44 239 PRO B N 1
ATOM 8158 C CA . PRO B 1 239 ? 9.477 5.02 -16.953 1 25.44 239 PRO B CA 1
ATOM 8159 C C . PRO B 1 239 ? 8.406 6.109 -16.953 1 25.44 239 PRO B C 1
ATOM 8161 O O . PRO B 1 239 ? 8 6.582 -15.891 1 25.44 239 PRO B O 1
ATOM 8164 N N . SER B 1 240 ? 8.531 7.016 -17.875 1 26.45 240 SER B N 1
ATOM 8165 C CA . SER B 1 240 ? 7.484 7.957 -18.234 1 26.45 240 SER B CA 1
ATOM 8166 C C . SER B 1 240 ? 6.109 7.301 -18.188 1 26.45 240 SER B C 1
ATOM 8168 O O . SER B 1 240 ? 5.973 6.113 -18.5 1 26.45 240 SER B O 1
ATOM 8170 N N . PRO B 1 241 ? 5.223 7.91 -17.453 1 27.08 241 PRO B N 1
ATOM 8171 C CA . PRO B 1 241 ? 3.852 7.395 -17.438 1 27.08 241 PRO B CA 1
ATOM 8172 C C . PRO B 1 241 ? 3.369 6.977 -18.828 1 27.08 241 PRO B C 1
ATOM 8174 O O . PRO B 1 241 ? 3.344 7.797 -19.75 1 27.08 241 PRO B O 1
ATOM 8177 N N . ARG B 1 242 ? 3.783 5.793 -19.234 1 30.08 242 ARG B N 1
ATOM 8178 C CA . ARG B 1 242 ? 3.381 5.352 -20.562 1 30.08 242 ARG B CA 1
ATOM 8179 C C . ARG B 1 242 ? 1.887 5.566 -20.781 1 30.08 242 ARG B C 1
ATOM 8181 O O . ARG B 1 242 ? 1.086 5.387 -19.859 1 30.08 242 ARG B O 1
ATOM 8188 N N . THR B 1 243 ? 1.608 6.375 -21.734 1 27.19 243 THR B N 1
ATOM 8189 C CA . THR B 1 243 ? 0.286 6.535 -22.328 1 27.19 243 THR B CA 1
ATOM 8190 C C . THR B 1 243 ? -0.386 5.18 -22.531 1 27.19 243 THR B C 1
ATOM 8192 O O . THR B 1 243 ? 0.175 4.289 -23.172 1 27.19 243 THR B O 1
ATOM 8195 N N . PRO B 1 244 ? -1.258 4.855 -21.656 1 27.48 244 PRO B N 1
ATOM 8196 C CA . PRO B 1 244 ? -1.911 3.568 -21.906 1 27.48 244 PRO B CA 1
ATOM 8197 C C . PRO B 1 244 ? -2.268 3.359 -23.375 1 27.48 244 PRO B C 1
ATOM 8199 O O . PRO B 1 244 ? -2.59 4.32 -24.078 1 27.48 244 PRO B O 1
ATOM 8202 N N . PRO B 1 245 ? -1.606 2.51 -24.016 1 27.2 245 PRO B N 1
ATOM 8203 C CA . PRO B 1 245 ? -2.123 2.285 -25.375 1 27.2 245 PRO B CA 1
ATOM 8204 C C . PRO B 1 245 ? -3.643 2.139 -25.406 1 27.2 245 PRO B C 1
ATOM 8206 O O . PRO B 1 245 ? -4.219 1.454 -24.562 1 27.2 245 PRO B O 1
ATOM 8209 N N . THR B 1 246 ? -4.488 3.094 -25.953 1 26.97 246 THR B N 1
ATOM 8210 C CA . THR B 1 246 ? -5.914 3.367 -26.109 1 26.97 246 THR B CA 1
ATOM 8211 C C . THR B 1 246 ? -6.66 2.115 -26.562 1 26.97 246 THR B C 1
ATOM 8213 O O . THR B 1 246 ? -7.746 1.815 -26.062 1 26.97 246 THR B O 1
ATOM 8216 N N . ALA B 1 247 ? -6.426 1.579 -27.922 1 26.88 247 ALA B N 1
ATOM 8217 C CA . ALA B 1 247 ? -7.414 1.07 -28.875 1 26.88 247 ALA B CA 1
ATOM 8218 C C . ALA B 1 247 ? -7.805 -0.367 -28.531 1 26.88 247 ALA B C 1
ATOM 8220 O O . ALA B 1 247 ? -8.836 -0.86 -29 1 26.88 247 ALA B O 1
ATOM 8221 N N . VAL B 1 248 ? -6.988 -1.118 -27.969 1 26.64 248 VAL B N 1
ATOM 8222 C CA . VAL B 1 248 ? -7.41 -2.506 -28.125 1 26.64 248 VAL B CA 1
ATOM 8223 C C . VAL B 1 248 ? -8.461 -2.848 -27.062 1 26.64 248 VAL B C 1
ATOM 8225 O O . VAL B 1 248 ? -8.984 -3.965 -27.031 1 26.64 248 VAL B O 1
ATOM 8228 N N . ALA B 1 249 ? -8.688 -2.041 -26.062 1 32.56 249 ALA B N 1
ATOM 8229 C CA . ALA B 1 249 ? -9.562 -2.432 -24.953 1 32.56 249 ALA B CA 1
ATOM 8230 C C . ALA B 1 249 ? -11.023 -2.373 -25.375 1 32.56 249 ALA B C 1
ATOM 8232 O O . ALA B 1 249 ? -11.898 -2.895 -24.672 1 32.56 249 ALA B O 1
ATOM 8233 N N . ALA B 1 250 ? -11.469 -1.467 -26.328 1 31.09 250 ALA B N 1
ATOM 8234 C CA . ALA B 1 250 ? -12.891 -1.23 -26.578 1 31.09 250 ALA B CA 1
ATOM 8235 C C . ALA B 1 250 ? -13.57 -2.496 -27.094 1 31.09 250 ALA B C 1
ATOM 8237 O O . ALA B 1 250 ? -14.797 -2.596 -27.078 1 31.09 250 ALA B O 1
ATOM 8238 N N . ALA B 1 251 ? -12.844 -3.314 -27.797 1 29.89 251 ALA B N 1
ATOM 8239 C CA . ALA B 1 251 ? -13.641 -4.203 -28.641 1 29.89 251 ALA B CA 1
ATOM 8240 C C . ALA B 1 251 ? -14.305 -5.297 -27.812 1 29.89 251 ALA B C 1
ATOM 8242 O O . ALA B 1 251 ? -15.289 -5.902 -28.25 1 29.89 251 ALA B O 1
ATOM 8243 N N . LEU B 1 252 ? -13.742 -5.641 -26.688 1 32.5 252 LEU B N 1
ATOM 8244 C CA . LEU B 1 252 ? -14.305 -6.938 -26.312 1 32.5 252 LEU B CA 1
ATOM 8245 C C . LEU B 1 252 ? -15.391 -6.773 -25.266 1 32.5 252 LEU B C 1
ATOM 8247 O O . LEU B 1 252 ? -15.875 -7.762 -24.703 1 32.5 252 LEU B O 1
ATOM 8251 N N . HIS B 1 253 ? -15.664 -5.602 -24.797 1 34.81 253 HIS B N 1
ATOM 8252 C CA . HIS B 1 253 ? -16.719 -5.598 -23.797 1 34.81 253 HIS B CA 1
ATOM 8253 C C . HIS B 1 253 ? -18.109 -5.535 -24.453 1 34.81 253 HIS B C 1
ATOM 8255 O O . HIS B 1 253 ? -18.484 -4.5 -25 1 34.81 253 HIS B O 1
ATOM 8261 N N . ARG B 1 254 ? -18.641 -6.598 -24.906 1 33.5 254 ARG B N 1
ATOM 8262 C CA . ARG B 1 254 ? -20.047 -6.543 -25.281 1 33.5 254 ARG B CA 1
ATOM 8263 C C . ARG B 1 254 ? -20.938 -6.312 -24.062 1 33.5 254 ARG B C 1
ATOM 8265 O O . ARG B 1 254 ? -20.906 -7.102 -23.109 1 33.5 254 ARG B O 1
ATOM 8272 N N . PRO B 1 255 ? -21.609 -5.328 -23.75 1 37.91 255 PRO B N 1
ATOM 8273 C CA . PRO B 1 255 ? -22.766 -5.113 -22.875 1 37.91 255 PRO B CA 1
ATOM 8274 C C . PRO B 1 255 ? -23.828 -6.211 -23.016 1 37.91 255 PRO B C 1
ATOM 8276 O O . PRO B 1 255 ? -24.172 -6.598 -24.141 1 37.91 255 PRO B O 1
ATOM 8279 N N . GLY B 1 256 ? -23.969 -7.32 -21.953 1 43.03 256 GLY B N 1
ATOM 8280 C CA . GLY B 1 256 ? -25.062 -8.273 -21.891 1 43.03 256 GLY B CA 1
ATOM 8281 C C . GLY B 1 256 ? -24.609 -9.688 -21.562 1 43.03 256 GLY B C 1
ATOM 8282 O O . GLY B 1 256 ? -25.406 -10.633 -21.656 1 43.03 256 GLY B O 1
ATOM 8283 N N . ASP B 1 257 ? -23.391 -9.828 -21.578 1 51.97 257 ASP B N 1
ATOM 8284 C CA . ASP B 1 257 ? -23.031 -11.234 -21.391 1 51.97 257 ASP B CA 1
ATOM 8285 C C . ASP B 1 257 ? -23.203 -11.656 -19.938 1 51.97 257 ASP B C 1
ATOM 8287 O O . ASP B 1 257 ? -22.656 -11.023 -19.031 1 51.97 257 ASP B O 1
ATOM 8291 N N . PRO B 1 258 ? -24.188 -12.445 -19.609 1 54.28 258 PRO B N 1
ATOM 8292 C CA . PRO B 1 258 ? -24.547 -12.883 -18.266 1 54.28 258 PRO B CA 1
ATOM 8293 C C . PRO B 1 258 ? -23.328 -13.352 -17.453 1 54.28 258 PRO B C 1
ATOM 8295 O O . PRO B 1 258 ? -23.391 -13.422 -16.219 1 54.28 258 PRO B O 1
ATOM 8298 N N . HIS B 1 259 ? -22.203 -13.523 -18.031 1 65.5 259 HIS B N 1
ATOM 8299 C CA . HIS B 1 259 ? -21.094 -14.07 -17.266 1 65.5 259 HIS B CA 1
ATOM 8300 C C . HIS B 1 259 ? -20 -13.023 -17.047 1 65.5 259 HIS B C 1
ATOM 8302 O O . HIS B 1 259 ? -18.812 -13.359 -16.969 1 65.5 259 HIS B O 1
ATOM 8308 N N . THR B 1 260 ? -20.484 -11.773 -16.859 1 74.81 260 THR B N 1
ATOM 8309 C CA . THR B 1 260 ? -19.469 -10.742 -16.688 1 74.81 260 THR B CA 1
ATOM 8310 C C . THR B 1 260 ? -19.484 -10.219 -15.25 1 74.81 260 THR B C 1
ATOM 8312 O O . THR B 1 260 ? -18.547 -9.531 -14.828 1 74.81 260 THR B O 1
ATOM 8315 N N . ARG B 1 261 ? -20.516 -10.703 -14.523 1 83.69 261 ARG B N 1
ATOM 8316 C CA . ARG B 1 261 ? -20.594 -10.25 -13.141 1 83.69 261 ARG B CA 1
ATOM 8317 C C . ARG B 1 261 ? -20.828 -11.422 -12.195 1 83.69 261 ARG B C 1
ATOM 8319 O O . ARG B 1 261 ? -21.406 -12.438 -12.586 1 83.69 261 ARG B O 1
ATOM 8326 N N . ALA B 1 262 ? -20.375 -11.227 -10.984 1 87.5 262 ALA B N 1
ATOM 8327 C CA . ALA B 1 262 ? -20.594 -12.25 -9.961 1 87.5 262 ALA B CA 1
ATOM 8328 C C . ALA B 1 262 ? -22.062 -12.414 -9.641 1 87.5 262 ALA B C 1
ATOM 8330 O O . ALA B 1 262 ? -22.844 -11.461 -9.75 1 87.5 262 ALA B O 1
ATOM 8331 N N . ARG B 1 263 ? -22.422 -13.602 -9.273 1 84.88 263 ARG B N 1
ATOM 8332 C CA . ARG B 1 263 ? -23.797 -13.867 -8.852 1 84.88 263 ARG B CA 1
ATOM 8333 C C . ARG B 1 263 ? -24.109 -13.164 -7.535 1 84.88 263 ARG B C 1
ATOM 8335 O O . ARG B 1 263 ? -23.25 -13.094 -6.645 1 84.88 263 ARG B O 1
ATOM 8342 N N . GLN B 1 264 ? -25.281 -12.656 -7.406 1 83.75 264 GLN B N 1
ATOM 8343 C CA . GLN B 1 264 ? -25.688 -11.922 -6.211 1 83.75 264 GLN B CA 1
ATOM 8344 C C . GLN B 1 264 ? -25.609 -12.812 -4.973 1 83.75 264 GLN B C 1
ATOM 8346 O O . GLN B 1 264 ? -25.219 -12.352 -3.895 1 83.75 264 GLN B O 1
ATOM 8351 N N . GLU B 1 265 ? -25.969 -14.07 -5.129 1 83.69 265 GLU B N 1
ATOM 8352 C CA . GLU B 1 265 ? -25.906 -15 -4.008 1 83.69 265 GLU B CA 1
ATOM 8353 C C . GLU B 1 265 ? -24.484 -15.156 -3.494 1 83.69 265 GLU B C 1
ATOM 8355 O O . GLU B 1 265 ? -24.266 -15.281 -2.287 1 83.69 265 GLU B O 1
ATOM 8360 N N . ASP B 1 266 ? -23.594 -15.234 -4.426 1 90.12 266 ASP B N 1
ATOM 8361 C CA . ASP B 1 266 ? -22.188 -15.336 -4.047 1 90.12 266 ASP B CA 1
ATOM 8362 C C . ASP B 1 266 ? -21.719 -14.07 -3.336 1 90.12 266 ASP B C 1
ATOM 8364 O O . ASP B 1 266 ? -21 -14.141 -2.336 1 90.12 266 ASP B O 1
ATOM 8368 N N . LEU B 1 267 ? -22.125 -12.875 -3.826 1 90.38 267 LEU B N 1
ATOM 8369 C CA . LEU B 1 267 ? -21.734 -11.602 -3.225 1 90.38 267 LEU B CA 1
ATOM 8370 C C . LEU B 1 267 ? -22.266 -11.492 -1.8 1 90.38 267 LEU B C 1
ATOM 8372 O O . LEU B 1 267 ? -21.562 -11.047 -0.898 1 90.38 267 LEU B O 1
ATOM 8376 N N . ASP B 1 268 ? -23.516 -11.93 -1.575 1 87.38 268 ASP B N 1
ATOM 8377 C CA . ASP B 1 268 ? -24.109 -11.898 -0.241 1 87.38 268 ASP B CA 1
ATOM 8378 C C . ASP B 1 268 ? -23.344 -12.812 0.717 1 87.38 268 ASP B C 1
ATOM 8380 O O . ASP B 1 268 ? -23.094 -12.445 1.868 1 87.38 268 ASP B O 1
ATOM 8384 N N . GLN B 1 269 ? -23.047 -13.977 0.153 1 91.12 269 GLN B N 1
ATOM 8385 C CA . GLN B 1 269 ? -22.297 -14.914 0.981 1 91.12 269 GLN B CA 1
ATOM 8386 C C . GLN B 1 269 ? -20.906 -14.383 1.299 1 91.12 269 GLN B C 1
ATOM 8388 O O . GLN B 1 269 ? -20.406 -14.555 2.414 1 91.12 269 GLN B O 1
ATOM 8393 N N . ILE B 1 270 ? -20.281 -13.781 0.336 1 95.12 270 ILE B N 1
ATOM 8394 C CA . ILE B 1 270 ? -18.953 -13.203 0.537 1 95.12 270 ILE B CA 1
ATOM 8395 C C . ILE B 1 270 ? -19 -12.156 1.646 1 95.12 270 ILE B C 1
ATOM 8397 O O . ILE B 1 270 ? -18.172 -12.164 2.557 1 95.12 270 ILE B O 1
ATOM 8401 N N . LEU B 1 271 ? -19.984 -11.25 1.631 1 91.19 271 LEU B N 1
ATOM 8402 C CA . LEU B 1 271 ? -20.109 -10.211 2.643 1 91.19 271 LEU B CA 1
ATOM 8403 C C . LEU B 1 271 ? -20.359 -10.812 4.02 1 91.19 271 LEU B C 1
ATOM 8405 O O . LEU B 1 271 ? -19.844 -10.328 5.023 1 91.19 271 LEU B O 1
ATOM 8409 N N . ALA B 1 272 ? -21.109 -11.875 4.035 1 91.5 272 ALA B N 1
ATOM 8410 C CA . ALA B 1 272 ? -21.344 -12.57 5.297 1 91.5 272 ALA B CA 1
ATOM 8411 C C . ALA B 1 272 ? -20.062 -13.18 5.844 1 91.5 272 ALA B C 1
ATOM 8413 O O . ALA B 1 272 ? -19.812 -13.141 7.055 1 91.5 272 ALA B O 1
ATOM 8414 N N . ASP B 1 273 ? -19.328 -13.773 4.961 1 94.56 273 ASP B N 1
ATOM 8415 C CA . ASP B 1 273 ? -18.062 -14.383 5.379 1 94.56 273 ASP B CA 1
ATOM 8416 C C . ASP B 1 273 ? -17.078 -13.328 5.855 1 94.56 273 ASP B C 1
ATOM 8418 O O . ASP B 1 273 ? -16.328 -13.555 6.809 1 94.56 273 ASP B O 1
ATOM 8422 N N . LEU B 1 274 ? -17.062 -12.156 5.195 1 94.12 274 LEU B N 1
ATOM 8423 C CA . LEU B 1 274 ? -16.188 -11.07 5.613 1 94.12 274 LEU B CA 1
ATOM 8424 C C . LEU B 1 274 ? -16.547 -10.578 7.008 1 94.12 274 LEU B C 1
ATOM 8426 O O . LEU B 1 274 ? -15.672 -10.203 7.789 1 94.12 274 LEU B O 1
ATOM 8430 N N . ALA B 1 275 ? -17.812 -10.609 7.348 1 90.56 275 ALA B N 1
ATOM 8431 C CA . ALA B 1 275 ? -18.297 -10.156 8.648 1 90.56 275 ALA B CA 1
ATOM 8432 C C . ALA B 1 275 ? -17.781 -11.07 9.766 1 90.56 275 ALA B C 1
ATOM 8434 O O . ALA B 1 275 ? -17.672 -10.648 10.922 1 90.56 275 ALA B O 1
ATOM 8435 N N . LEU B 1 276 ? -17.438 -12.305 9.398 1 92.19 276 LEU B N 1
ATOM 8436 C CA . LEU B 1 276 ? -16.891 -13.219 10.391 1 92.19 276 LEU B CA 1
ATOM 8437 C C . LEU B 1 276 ? -15.531 -12.734 10.883 1 92.19 276 LEU B C 1
ATOM 8439 O O . LEU B 1 276 ? -15.156 -12.992 12.031 1 92.19 276 LEU B O 1
ATOM 8443 N N . ALA B 1 277 ? -14.82 -12.078 10.047 1 92.62 277 ALA B N 1
ATOM 8444 C CA . ALA B 1 277 ? -13.516 -11.547 10.438 1 92.62 277 ALA B CA 1
ATOM 8445 C C . ALA B 1 277 ? -13.664 -10.5 11.539 1 92.62 277 ALA B C 1
ATOM 8447 O O . ALA B 1 277 ? -12.758 -10.328 12.367 1 92.62 277 ALA B O 1
ATOM 8448 N N . ASP B 1 278 ? -14.773 -9.797 11.617 1 89.31 278 ASP B N 1
ATOM 8449 C CA . ASP B 1 278 ? -15.023 -8.75 12.602 1 89.31 278 ASP B CA 1
ATOM 8450 C C . ASP B 1 278 ? -15.266 -9.352 13.984 1 89.31 278 ASP B C 1
ATOM 8452 O O . ASP B 1 278 ? -15.234 -8.633 14.992 1 89.31 278 ASP B O 1
ATOM 8456 N N . ARG B 1 279 ? -15.383 -10.633 14 1 88.31 279 ARG B N 1
ATOM 8457 C CA . ARG B 1 279 ? -15.641 -11.305 15.273 1 88.31 279 ARG B CA 1
ATOM 8458 C C . ARG B 1 279 ? -14.352 -11.812 15.906 1 88.31 279 ARG B C 1
ATOM 8460 O O . ARG B 1 279 ? -14.359 -12.297 17.031 1 88.31 279 ARG B O 1
ATOM 8467 N N . LEU B 1 280 ? -13.305 -11.68 15.195 1 91.94 280 LEU B N 1
ATOM 8468 C CA . LEU B 1 280 ? -12.016 -12.078 15.742 1 91.94 280 LEU B CA 1
ATOM 8469 C C . LEU B 1 280 ? -11.641 -11.211 16.938 1 91.94 280 LEU B C 1
ATOM 8471 O O . LEU B 1 280 ? -11.977 -10.031 16.984 1 91.94 280 LEU B O 1
ATOM 8475 N N . PRO B 1 281 ? -10.969 -11.758 17.953 1 88.62 281 PRO B N 1
ATOM 8476 C CA . PRO B 1 281 ? -10.539 -10.953 19.094 1 88.62 281 PRO B CA 1
ATOM 8477 C C . PRO B 1 281 ? -9.398 -10 18.75 1 88.62 281 PRO B C 1
ATOM 8479 O O . PRO B 1 281 ? -8.672 -10.227 17.781 1 88.62 281 PRO B O 1
ATOM 8482 N N . PHE B 1 282 ? -9.297 -8.961 19.484 1 87.5 282 PHE B N 1
ATOM 8483 C CA . PHE B 1 282 ? -8.133 -8.086 19.359 1 87.5 282 PHE B CA 1
ATOM 8484 C C . PHE B 1 282 ? -6.887 -8.773 19.891 1 87.5 282 PHE B C 1
ATOM 8486 O O . PHE B 1 282 ? -6.949 -9.484 20.906 1 87.5 282 PHE B O 1
ATOM 8493 N N . THR B 1 283 ? -5.824 -8.633 19.188 1 89.62 283 THR B N 1
ATOM 8494 C CA . THR B 1 283 ? -4.609 -9.344 19.562 1 89.62 283 THR B CA 1
ATOM 8495 C C . THR B 1 283 ? -3.428 -8.383 19.656 1 89.62 283 THR B C 1
ATOM 8497 O O . THR B 1 283 ? -3.416 -7.34 19 1 89.62 283 THR B O 1
ATOM 8500 N N . ASP B 1 284 ? -2.445 -8.727 20.5 1 86.75 284 ASP B N 1
ATOM 8501 C CA . ASP B 1 284 ? -1.22 -7.949 20.641 1 86.75 284 ASP B CA 1
ATOM 8502 C C . ASP B 1 284 ? -0.228 -8.273 19.516 1 86.75 284 ASP B C 1
ATOM 8504 O O . ASP B 1 284 ? -0.412 -9.25 18.781 1 86.75 284 ASP B O 1
ATOM 8508 N N . VAL B 1 285 ? 0.804 -7.543 19.469 1 84.12 285 VAL B N 1
ATOM 8509 C CA . VAL B 1 285 ? 1.838 -7.734 18.453 1 84.12 285 VAL B CA 1
ATOM 8510 C C . VAL B 1 285 ? 2.797 -8.836 18.891 1 84.12 285 VAL B C 1
ATOM 8512 O O . VAL B 1 285 ? 3.205 -8.883 20.062 1 84.12 285 VAL B O 1
ATOM 8515 N N . PRO B 1 286 ? 3.053 -9.695 17.938 1 91.94 286 PRO B N 1
ATOM 8516 C CA . PRO B 1 286 ? 3.992 -10.758 18.297 1 91.94 286 PRO B CA 1
ATOM 8517 C C . PRO B 1 286 ? 5.414 -10.242 18.516 1 91.94 286 PRO B C 1
ATOM 8519 O O . PRO B 1 286 ? 5.773 -9.188 17.984 1 91.94 286 PRO B O 1
ATOM 8522 N N . GLU B 1 287 ? 6.215 -11.023 19.25 1 89.94 287 GLU B N 1
ATOM 8523 C CA . GLU B 1 287 ? 7.629 -10.695 19.406 1 89.94 287 GLU B CA 1
ATOM 8524 C C . GLU B 1 287 ? 8.367 -10.773 18.062 1 89.94 287 GLU B C 1
ATOM 8526 O O . GLU B 1 287 ? 8.164 -11.711 17.297 1 89.94 287 GLU B O 1
ATOM 8531 N N . PRO B 1 288 ? 9.18 -9.828 17.781 1 90.56 288 PRO B N 1
ATOM 8532 C CA . PRO B 1 288 ? 9.883 -9.789 16.5 1 90.56 288 PRO B CA 1
ATOM 8533 C C . PRO B 1 288 ? 11.102 -10.719 16.469 1 90.56 288 PRO B C 1
ATOM 8535 O O . PRO B 1 288 ? 12.227 -10.258 16.281 1 90.56 288 PRO B O 1
ATOM 8538 N N . LEU B 1 289 ? 10.859 -12.055 16.562 1 93.75 289 LEU B N 1
ATOM 8539 C CA . LEU B 1 289 ? 11.891 -13.086 16.531 1 93.75 289 LEU B CA 1
ATOM 8540 C C . LEU B 1 289 ? 11.602 -14.109 15.438 1 93.75 289 LEU B C 1
ATOM 8542 O O . LEU B 1 289 ? 10.438 -14.359 15.109 1 93.75 289 LEU B O 1
ATOM 8546 N N . PRO B 1 290 ? 12.703 -14.688 14.867 1 94.12 290 PRO B N 1
ATOM 8547 C CA . PRO B 1 290 ? 12.469 -15.773 13.914 1 94.12 290 PRO B CA 1
ATOM 8548 C C . PRO B 1 290 ? 11.68 -16.922 14.523 1 94.12 290 PRO B C 1
ATOM 8550 O O . PRO B 1 290 ? 11.891 -17.281 15.688 1 94.12 290 PRO B O 1
ATOM 8553 N N . PRO B 1 291 ? 10.844 -17.5 13.75 1 96.62 291 PRO B N 1
ATOM 8554 C CA . PRO B 1 291 ? 9.977 -18.531 14.312 1 96.62 291 PRO B CA 1
ATOM 8555 C C . PRO B 1 291 ? 10.727 -19.812 14.656 1 96.62 291 PRO B C 1
ATOM 8557 O O . PRO B 1 291 ? 11.641 -20.219 13.93 1 96.62 291 PRO B O 1
ATOM 8560 N N . ARG B 1 292 ? 10.273 -20.469 15.719 1 96.81 292 ARG B N 1
ATOM 8561 C CA . ARG B 1 292 ? 10.859 -21.719 16.172 1 96.81 292 ARG B CA 1
ATOM 8562 C C . ARG B 1 292 ? 9.859 -22.859 16.078 1 96.81 292 ARG B C 1
ATOM 8564 O O . ARG B 1 292 ? 10.242 -24.031 16 1 96.81 292 ARG B O 1
ATOM 8571 N N . ARG B 1 293 ? 8.609 -22.578 16.141 1 98.12 293 ARG B N 1
ATOM 8572 C CA . ARG B 1 293 ? 7.512 -23.516 16 1 98.12 293 ARG B CA 1
ATOM 8573 C C . ARG B 1 293 ? 6.469 -23.016 15.016 1 98.12 293 ARG B C 1
ATOM 8575 O O . ARG B 1 293 ? 5.672 -22.125 15.344 1 98.12 293 ARG B O 1
ATOM 8582 N N . VAL B 1 294 ? 6.418 -23.688 13.859 1 98.62 294 VAL B N 1
ATOM 8583 C CA . VAL B 1 294 ? 5.613 -23.188 12.75 1 98.62 294 VAL B CA 1
ATOM 8584 C C . VAL B 1 294 ? 4.523 -24.203 12.406 1 98.62 294 VAL B C 1
ATOM 8586 O O . VAL B 1 294 ? 4.797 -25.391 12.266 1 98.62 294 VAL B O 1
ATOM 8589 N N . LEU B 1 295 ? 3.275 -23.766 12.352 1 98.81 295 LEU B N 1
ATOM 8590 C CA . LEU B 1 295 ? 2.236 -24.578 11.727 1 98.81 295 LEU B CA 1
ATOM 8591 C C . LEU B 1 295 ? 2.17 -24.312 10.227 1 98.81 295 LEU B C 1
ATOM 8593 O O . LEU B 1 295 ? 2.023 -23.156 9.805 1 98.81 295 LEU B O 1
ATOM 8597 N N . LEU B 1 296 ? 2.344 -25.344 9.461 1 98.81 296 LEU B N 1
ATOM 8598 C CA . LEU B 1 296 ? 2.256 -25.266 8.008 1 98.81 296 LEU B CA 1
ATOM 8599 C C . LEU B 1 296 ? 1.062 -26.062 7.488 1 98.81 296 LEU B C 1
ATOM 8601 O O . LEU B 1 296 ? 0.967 -27.266 7.723 1 98.81 296 LEU B O 1
ATOM 8605 N N . THR B 1 297 ? 0.131 -25.344 6.879 1 98.62 297 THR B N 1
ATOM 8606 C CA . THR B 1 297 ? -0.932 -26.031 6.164 1 98.62 297 THR B CA 1
ATOM 8607 C C . THR B 1 297 ? -0.602 -26.141 4.676 1 98.62 297 THR B C 1
ATOM 8609 O O . THR B 1 297 ? 0.173 -25.344 4.148 1 98.62 297 THR B O 1
ATOM 8612 N N . GLY B 1 298 ? -1.064 -27.203 3.994 1 98.12 298 GLY B N 1
ATOM 8613 C CA . GLY B 1 298 ? -0.829 -27.391 2.572 1 98.12 298 GLY B CA 1
ATOM 8614 C C . GLY B 1 298 ? 0.509 -28.031 2.266 1 98.12 298 GLY B C 1
ATOM 8615 O O . GLY B 1 298 ? 0.991 -27.969 1.133 1 98.12 298 GLY B O 1
ATOM 8616 N N . ALA B 1 299 ? 1.071 -28.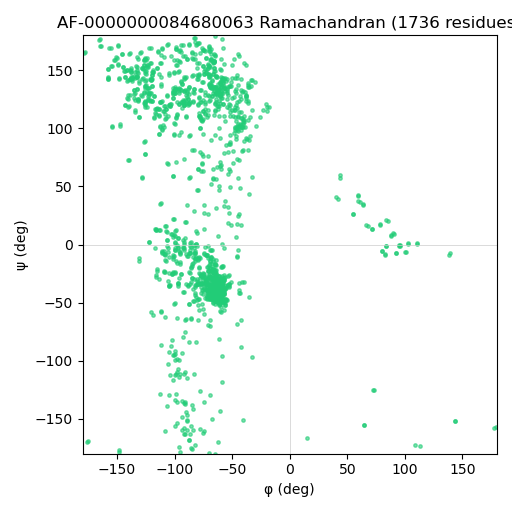703 3.213 1 98 299 ALA B N 1
ATOM 8617 C CA . ALA B 1 299 ? 2.387 -29.312 3.035 1 98 299 ALA B CA 1
ATOM 8618 C C . ALA B 1 299 ? 2.344 -30.422 1.982 1 98 299 ALA B C 1
ATOM 8620 O O . ALA B 1 299 ? 3.369 -30.766 1.394 1 98 299 ALA B O 1
ATOM 8621 N N . THR B 1 300 ? 1.171 -30.953 1.755 1 96.75 300 THR B N 1
ATOM 8622 C CA . THR B 1 300 ? 1.036 -32.031 0.767 1 96.75 300 THR B CA 1
ATOM 8623 C C . THR B 1 300 ? 0.924 -31.438 -0.641 1 96.75 300 THR B C 1
ATOM 8625 O O . THR B 1 300 ? 0.961 -32.188 -1.627 1 96.75 300 THR B O 1
ATOM 8628 N N . GLY B 1 301 ? 0.811 -30.141 -0.741 1 96.56 301 GLY B N 1
ATOM 8629 C CA . GLY B 1 301 ? 0.719 -29.5 -2.037 1 96.56 301 GLY B CA 1
ATOM 8630 C C . GLY B 1 301 ? 2.072 -29.172 -2.643 1 96.56 301 GLY B C 1
ATOM 8631 O O . GLY B 1 301 ? 3.107 -29.359 -2 1 96.56 301 GLY B O 1
ATOM 8632 N N . PHE B 1 302 ? 2.029 -28.734 -3.877 1 97.31 302 PHE B N 1
ATOM 8633 C CA . PHE B 1 302 ? 3.232 -28.453 -4.656 1 97.31 302 PHE B CA 1
ATOM 8634 C C . PHE B 1 302 ? 4.082 -27.375 -3.986 1 97.31 302 PHE B C 1
ATOM 8636 O O . PHE B 1 302 ? 5.242 -27.625 -3.648 1 97.31 302 PHE B O 1
ATOM 8643 N N . LEU B 1 303 ? 3.51 -26.172 -3.744 1 98.31 303 LEU B N 1
ATOM 8644 C CA . LEU B 1 303 ? 4.262 -25.094 -3.092 1 98.31 303 LEU B CA 1
ATOM 8645 C C . LEU B 1 303 ? 4.531 -25.438 -1.63 1 98.31 303 LEU B C 1
ATOM 8647 O O . LEU B 1 303 ? 5.637 -25.219 -1.13 1 98.31 303 LEU B O 1
ATOM 8651 N N . GLY B 1 304 ? 3.531 -25.953 -0.959 1 98.56 304 GLY B N 1
ATOM 8652 C CA . GLY B 1 304 ? 3.668 -26.266 0.452 1 98.56 304 GLY B CA 1
ATOM 8653 C C . GLY B 1 304 ? 4.801 -27.234 0.735 1 98.56 304 GLY B C 1
ATOM 8654 O O . GLY B 1 304 ? 5.52 -27.094 1.726 1 98.56 304 GLY B O 1
ATOM 8655 N N . GLY B 1 305 ? 4.945 -28.266 -0.109 1 98.19 305 GLY B N 1
ATOM 8656 C CA . GLY B 1 305 ? 6.047 -29.203 0.057 1 98.19 305 GLY B CA 1
ATOM 8657 C C . GLY B 1 305 ? 7.41 -28.547 -0.087 1 98.19 305 GLY B C 1
ATOM 8658 O O . GLY B 1 305 ? 8.32 -28.828 0.695 1 98.19 305 GLY B O 1
ATOM 8659 N N . HIS B 1 306 ? 7.559 -27.75 -1.064 1 98.44 306 HIS B N 1
ATOM 8660 C CA . HIS B 1 306 ? 8.82 -27.031 -1.263 1 98.44 306 HIS B CA 1
ATOM 8661 C C . HIS B 1 306 ? 9.109 -26.094 -0.105 1 98.44 306 HIS B C 1
ATOM 8663 O O . HIS B 1 306 ? 10.258 -25.953 0.322 1 98.44 306 HIS B O 1
ATOM 8669 N N . MET B 1 307 ? 8.062 -25.438 0.427 1 98.69 307 MET B N 1
ATOM 8670 C CA . MET B 1 307 ? 8.234 -24.516 1.548 1 98.69 307 MET B CA 1
ATOM 8671 C C . MET B 1 307 ? 8.625 -25.281 2.814 1 98.69 307 MET B C 1
ATOM 8673 O O . MET B 1 307 ? 9.414 -24.781 3.619 1 98.69 307 MET B O 1
ATOM 8677 N N . LEU B 1 308 ? 8.008 -26.438 2.969 1 98.56 308 LEU B N 1
ATOM 8678 C CA . LEU B 1 308 ? 8.391 -27.266 4.109 1 98.56 308 LEU B CA 1
ATOM 8679 C C . LEU B 1 308 ? 9.898 -27.516 4.125 1 98.56 308 LEU B C 1
ATOM 8681 O O . LEU B 1 308 ? 10.555 -27.297 5.148 1 98.56 308 LEU B O 1
ATOM 8685 N N . LEU B 1 309 ? 10.445 -27.906 2.988 1 97.38 309 LEU B N 1
ATOM 8686 C CA . LEU B 1 309 ? 11.875 -28.203 2.9 1 97.38 309 LEU B CA 1
ATOM 8687 C C . LEU B 1 309 ? 12.703 -26.938 3.096 1 97.38 309 LEU B C 1
ATOM 8689 O O . LEU B 1 309 ? 13.758 -26.984 3.738 1 97.38 309 LEU B O 1
ATOM 8693 N N . ASP B 1 310 ? 12.25 -25.859 2.516 1 97.88 310 ASP B N 1
ATOM 8694 C CA . ASP B 1 310 ? 12.992 -24.609 2.658 1 97.88 310 ASP B CA 1
ATOM 8695 C C . ASP B 1 310 ? 12.961 -24.109 4.102 1 97.88 310 ASP B C 1
ATOM 8697 O O . ASP B 1 310 ? 13.938 -23.531 4.586 1 97.88 310 ASP B O 1
ATOM 8701 N N . LEU B 1 311 ? 11.844 -24.266 4.832 1 98.12 311 LEU B N 1
ATOM 8702 C CA . LEU B 1 311 ? 11.766 -23.922 6.246 1 98.12 311 LEU B CA 1
ATOM 8703 C C . LEU B 1 311 ? 12.789 -24.719 7.059 1 98.12 311 LEU B C 1
ATOM 8705 O O . LEU B 1 311 ? 13.445 -24.156 7.945 1 98.12 311 LEU B O 1
ATOM 8709 N N . LEU B 1 312 ? 12.898 -25.984 6.723 1 97 312 LEU B N 1
ATOM 8710 C CA . LEU B 1 312 ? 13.82 -26.859 7.441 1 97 312 LEU B CA 1
ATOM 8711 C C . LEU B 1 312 ? 15.273 -26.516 7.102 1 97 312 LEU B C 1
ATOM 8713 O O . LEU B 1 312 ? 16.156 -26.594 7.961 1 97 312 LEU B O 1
ATOM 8717 N N . ARG B 1 313 ? 15.516 -26.078 5.879 1 95.56 313 ARG B N 1
ATOM 8718 C CA . ARG B 1 313 ? 16.875 -25.797 5.41 1 95.56 313 ARG B CA 1
ATOM 8719 C C . ARG B 1 313 ? 17.359 -24.438 5.914 1 95.56 313 ARG B C 1
ATOM 8721 O O . ARG B 1 313 ? 18.531 -24.266 6.223 1 95.56 313 ARG B O 1
ATOM 8728 N N . HIS B 1 314 ? 16.422 -23.5 6.023 1 94.81 314 HIS B N 1
ATOM 8729 C CA . HIS B 1 314 ? 16.875 -22.125 6.211 1 94.81 314 HIS B CA 1
ATOM 8730 C C . HIS B 1 314 ? 16.422 -21.578 7.559 1 94.81 314 HIS B C 1
ATOM 8732 O O . HIS B 1 314 ? 16.453 -20.359 7.785 1 94.81 314 HIS B O 1
ATOM 8738 N N . SER B 1 315 ? 15.953 -22.469 8.43 1 95.19 315 SER B N 1
ATOM 8739 C CA . SER B 1 315 ? 15.617 -22.094 9.797 1 95.19 315 SER B CA 1
ATOM 8740 C C . SER B 1 315 ? 15.844 -23.25 10.766 1 95.19 315 SER B C 1
ATOM 8742 O O . SER B 1 315 ? 16.141 -24.359 10.352 1 95.19 315 SER B O 1
ATOM 8744 N N . ASP B 1 316 ? 15.727 -22.906 12.039 1 94.25 316 ASP B N 1
ATOM 8745 C CA . ASP B 1 316 ? 15.828 -23.922 13.078 1 94.25 316 ASP B CA 1
ATOM 8746 C C . ASP B 1 316 ? 14.445 -24.328 13.594 1 94.25 316 ASP B C 1
ATOM 8748 O O . ASP B 1 316 ? 14.328 -24.906 14.672 1 94.25 316 ASP B O 1
ATOM 8752 N N . ALA B 1 317 ? 13.5 -24.078 12.797 1 96.81 317 ALA B N 1
ATOM 8753 C CA . ALA B 1 317 ? 12.125 -24.25 13.266 1 96.81 317 ALA B CA 1
ATOM 8754 C C . ALA B 1 317 ? 11.711 -25.719 13.234 1 96.81 317 ALA B C 1
ATOM 8756 O O . ALA B 1 317 ? 12.148 -26.469 12.367 1 96.81 317 ALA B O 1
ATOM 8757 N N . HIS B 1 318 ? 10.953 -26.078 14.242 1 98 318 HIS B N 1
ATOM 8758 C CA . HIS B 1 318 ? 10.133 -27.297 14.18 1 98 318 HIS B CA 1
ATOM 8759 C C . HIS B 1 318 ? 8.812 -27.031 13.477 1 98 318 HIS B C 1
ATOM 8761 O O . HIS B 1 318 ? 8.125 -26.047 13.781 1 98 318 HIS B O 1
ATOM 8767 N N . VAL B 1 319 ? 8.461 -27.906 12.5 1 98.62 319 VAL B N 1
ATOM 8768 C CA . VAL B 1 319 ? 7.305 -27.594 11.664 1 98.62 319 VAL B CA 1
ATOM 8769 C C . VAL B 1 319 ? 6.184 -28.594 11.938 1 98.62 319 VAL B C 1
ATOM 8771 O O . VAL B 1 319 ? 6.395 -29.812 11.859 1 98.62 319 VAL B O 1
ATOM 8774 N N . TYR B 1 320 ? 5.039 -28.047 12.336 1 98.56 320 TYR B N 1
ATOM 8775 C CA . TYR B 1 320 ? 3.809 -28.828 12.43 1 98.56 320 TYR B CA 1
ATOM 8776 C C . TYR B 1 320 ? 3.062 -28.828 11.094 1 98.56 320 TYR B C 1
ATOM 8778 O O . TYR B 1 320 ? 2.723 -27.766 10.57 1 98.56 320 TYR B O 1
ATOM 8786 N N . CYS B 1 321 ? 2.832 -30.016 10.539 1 98.56 321 CYS B N 1
ATOM 8787 C CA . CYS B 1 321 ? 2.16 -30.125 9.25 1 98.56 321 CYS B CA 1
ATOM 8788 C C . CYS B 1 321 ? 0.738 -30.656 9.414 1 98.56 321 CYS B C 1
ATOM 8790 O O . CYS B 1 321 ? 0.538 -31.781 9.867 1 98.56 321 CYS B O 1
ATOM 8792 N N . LEU B 1 322 ? -0.222 -29.828 9.055 1 98.31 322 LEU B N 1
ATOM 8793 C CA . LEU B 1 322 ? -1.611 -30.281 9.047 1 98.31 322 LEU B CA 1
ATOM 8794 C C . LEU B 1 322 ? -1.915 -31.094 7.793 1 98.31 322 LEU B C 1
ATOM 8796 O O . LEU B 1 322 ? -1.763 -30.594 6.676 1 98.31 322 LEU B O 1
ATOM 8800 N N . VAL B 1 323 ? -2.348 -32.375 7.98 1 97.75 323 VAL B N 1
ATOM 8801 C CA . VAL B 1 323 ? -2.572 -33.281 6.855 1 97.75 323 VAL B CA 1
ATOM 8802 C C . VAL B 1 323 ? -3.914 -33.969 7.027 1 97.75 323 VAL B C 1
ATOM 8804 O O . VAL B 1 323 ? -4.23 -34.469 8.109 1 97.75 323 VAL B O 1
ATOM 8807 N N . ARG B 1 324 ? -4.691 -34 5.945 1 93.5 324 ARG B N 1
ATOM 8808 C CA . ARG B 1 324 ? -5.961 -34.719 5.984 1 93.5 324 ARG B CA 1
ATOM 8809 C C . ARG B 1 324 ? -5.742 -36.219 5.969 1 93.5 324 ARG B C 1
ATOM 8811 O O . ARG B 1 324 ? -5.199 -36.781 5.004 1 93.5 324 ARG B O 1
ATOM 8818 N N . ALA B 1 325 ? -6.066 -36.812 7.012 1 92.88 325 ALA B N 1
ATOM 8819 C CA . ALA B 1 325 ? -5.98 -38.281 7.145 1 92.88 325 ALA B CA 1
ATOM 8820 C C . ALA B 1 325 ? -6.766 -38.781 8.359 1 92.88 325 ALA B C 1
ATOM 8822 O O . ALA B 1 325 ? -7.199 -37.969 9.188 1 92.88 325 ALA B O 1
ATOM 8823 N N . ALA B 1 326 ? -6.855 -40.031 8.383 1 89.94 326 ALA B N 1
ATOM 8824 C CA . ALA B 1 326 ? -7.633 -40.625 9.461 1 89.94 326 ALA B CA 1
ATOM 8825 C C . ALA B 1 326 ? -6.859 -40.594 10.781 1 89.94 326 ALA B C 1
ATOM 8827 O O . ALA B 1 326 ? -7.449 -40.438 11.852 1 89.94 326 ALA B O 1
ATOM 8828 N N . ASP B 1 327 ? -5.582 -40.844 10.641 1 92.25 327 ASP B N 1
ATOM 8829 C CA . ASP B 1 327 ? -4.742 -40.875 11.836 1 92.25 327 ASP B CA 1
ATOM 8830 C C . ASP B 1 327 ? -3.326 -40.406 11.516 1 92.25 327 ASP B C 1
ATOM 8832 O O . ASP B 1 327 ? -3.033 -40.031 10.383 1 92.25 327 ASP B O 1
ATOM 8836 N N . GLN B 1 328 ? -2.535 -40.438 12.531 1 94.5 328 GLN B N 1
ATOM 8837 C CA . GLN B 1 328 ? -1.201 -39.875 12.422 1 94.5 328 GLN B CA 1
ATOM 8838 C C . GLN B 1 328 ? -0.324 -40.688 11.469 1 94.5 328 GLN B C 1
ATOM 8840 O O . GLN B 1 328 ? 0.465 -40.125 10.711 1 94.5 328 GLN B O 1
ATOM 8845 N N . GLU B 1 329 ? -0.434 -41.906 11.508 1 95 329 GLU B N 1
ATOM 8846 C CA . GLU B 1 329 ? 0.365 -42.781 10.641 1 95 329 GLU B CA 1
ATOM 8847 C C . GLU B 1 329 ? 0.011 -42.562 9.172 1 95 329 GLU B C 1
ATOM 8849 O O . GLU B 1 329 ? 0.898 -42.406 8.328 1 95 329 GLU B O 1
ATOM 8854 N N . ALA B 1 330 ? -1.261 -42.562 8.953 1 96.31 330 ALA B N 1
ATOM 8855 C CA . ALA B 1 330 ? -1.728 -42.312 7.59 1 96.31 330 ALA B CA 1
ATOM 8856 C C . ALA B 1 330 ? -1.322 -40.938 7.098 1 96.31 330 ALA B C 1
ATOM 8858 O O . ALA B 1 330 ? -0.986 -40.75 5.926 1 96.31 330 ALA B O 1
ATOM 8859 N N . ALA B 1 331 ? -1.354 -40.031 7.953 1 97.12 331 ALA B N 1
ATOM 8860 C CA . ALA B 1 331 ? -0.981 -38.688 7.605 1 97.12 331 ALA B CA 1
ATOM 8861 C C . ALA B 1 331 ? 0.499 -38.594 7.25 1 97.12 331 ALA B C 1
ATOM 8863 O O . ALA B 1 331 ? 0.871 -37.906 6.289 1 97.12 331 ALA B O 1
ATOM 8864 N N . THR B 1 332 ? 1.259 -39.25 8.016 1 96.81 332 THR B N 1
ATOM 8865 C CA . THR B 1 332 ? 2.701 -39.219 7.793 1 96.81 332 THR B CA 1
ATOM 8866 C C . THR B 1 332 ? 3.049 -39.906 6.469 1 96.81 332 THR B C 1
ATOM 8868 O O . THR B 1 332 ? 3.9 -39.438 5.723 1 96.81 332 THR B O 1
ATOM 8871 N N . GLU B 1 333 ? 2.383 -40.938 6.219 1 96.25 333 GLU B N 1
ATOM 8872 C CA . GLU B 1 333 ? 2.604 -41.656 4.965 1 96.25 333 GLU B CA 1
ATOM 8873 C C . GLU B 1 333 ? 2.176 -40.812 3.768 1 96.25 333 GLU B C 1
ATOM 8875 O O . GLU B 1 333 ? 2.867 -40.781 2.746 1 96.25 333 GLU B O 1
ATOM 8880 N N . ARG B 1 334 ? 1.062 -40.219 3.918 1 97.06 334 ARG B N 1
ATOM 8881 C CA . ARG B 1 334 ? 0.558 -39.375 2.844 1 97.06 334 ARG B CA 1
ATOM 8882 C C . ARG B 1 334 ? 1.521 -38.219 2.557 1 97.06 334 ARG B C 1
ATOM 8884 O O . ARG B 1 334 ? 1.801 -37.938 1.396 1 97.06 334 ARG B O 1
ATOM 8891 N N . LEU B 1 335 ? 2.049 -37.625 3.564 1 97.75 335 LEU B N 1
ATOM 8892 C CA . LEU B 1 335 ? 2.998 -36.5 3.398 1 97.75 335 LEU B CA 1
ATOM 8893 C C . LEU B 1 335 ? 4.266 -37 2.703 1 97.75 335 LEU B C 1
ATOM 8895 O O . LEU B 1 335 ? 4.746 -36.344 1.765 1 97.75 335 LEU B O 1
ATOM 8899 N N . GLY B 1 336 ? 4.766 -38.125 3.127 1 96.44 336 GLY B N 1
ATOM 8900 C CA . GLY B 1 336 ? 5.957 -38.688 2.502 1 96.44 336 GLY B CA 1
ATOM 8901 C C . GLY B 1 336 ? 5.762 -39 1.033 1 96.44 336 GLY B C 1
ATOM 8902 O O . GLY B 1 336 ? 6.633 -38.719 0.208 1 96.44 336 GLY B O 1
ATOM 8903 N N . ALA B 1 337 ? 4.648 -39.625 0.74 1 96.62 337 ALA B N 1
ATOM 8904 C CA . ALA B 1 337 ? 4.336 -40 -0.64 1 96.62 337 ALA B CA 1
ATOM 8905 C C . ALA B 1 337 ? 4.258 -38.75 -1.53 1 96.62 337 ALA B C 1
ATOM 8907 O O . ALA B 1 337 ? 4.746 -38.75 -2.664 1 96.62 337 ALA B O 1
ATOM 8908 N N . GLN B 1 338 ? 3.631 -37.75 -1.006 1 95.56 338 GLN B N 1
ATOM 8909 C CA . GLN B 1 338 ? 3.473 -36.5 -1.778 1 95.56 338 GLN B CA 1
ATOM 8910 C C . GLN B 1 338 ? 4.812 -35.812 -1.983 1 95.56 338 GLN B C 1
ATOM 8912 O O . GLN B 1 338 ? 5.094 -35.312 -3.07 1 95.56 338 GLN B O 1
ATOM 8917 N N . LEU B 1 339 ? 5.625 -35.75 -1.006 1 96.31 339 LEU B N 1
ATOM 8918 C CA . LEU B 1 339 ? 6.941 -35.156 -1.141 1 96.31 339 LEU B CA 1
ATOM 8919 C C . LEU B 1 339 ? 7.785 -35.875 -2.174 1 96.31 339 LEU B C 1
ATOM 8921 O O . LEU B 1 339 ? 8.445 -35.25 -3.004 1 96.31 339 LEU B O 1
ATOM 8925 N N . ARG B 1 340 ? 7.66 -37.188 -2.197 1 94.69 340 ARG B N 1
ATOM 8926 C CA . ARG B 1 340 ? 8.406 -37.969 -3.166 1 94.69 340 ARG B CA 1
ATOM 8927 C C . ARG B 1 340 ? 7.906 -37.719 -4.586 1 94.69 340 ARG B C 1
ATOM 8929 O O . ARG B 1 340 ? 8.695 -37.688 -5.531 1 94.69 340 ARG B O 1
ATOM 8936 N N . SER B 1 341 ? 6.605 -37.531 -4.684 1 93.31 341 SER B N 1
ATOM 8937 C CA . SER B 1 341 ? 6.035 -37.281 -6.004 1 93.31 341 SER B CA 1
ATOM 8938 C C . SER B 1 341 ? 6.559 -35.969 -6.602 1 93.31 341 SER B C 1
ATOM 8940 O O . SER B 1 341 ? 6.621 -35.844 -7.824 1 93.31 341 SER B O 1
ATOM 8942 N N . TYR B 1 342 ? 6.98 -35.031 -5.797 1 94.75 342 TYR B N 1
ATOM 8943 C CA . TYR B 1 342 ? 7.539 -33.781 -6.254 1 94.75 342 TYR B CA 1
ATOM 8944 C C . TYR B 1 342 ? 9.062 -33.812 -6.223 1 94.75 342 TYR B C 1
ATOM 8946 O O . TYR B 1 342 ? 9.711 -32.75 -6.289 1 94.75 342 TYR B O 1
ATOM 8954 N N . ARG B 1 343 ? 9.602 -35 -6.047 1 92.94 343 ARG B N 1
ATOM 8955 C CA . ARG B 1 343 ? 11.047 -35.219 -6.039 1 92.94 343 ARG B CA 1
ATOM 8956 C C . ARG B 1 343 ? 11.711 -34.5 -4.883 1 92.94 343 ARG B C 1
ATOM 8958 O O . ARG B 1 343 ? 12.781 -33.906 -5.047 1 92.94 343 ARG B O 1
ATOM 8965 N N . LEU B 1 344 ? 11.039 -34.406 -3.789 1 94.38 344 LEU B N 1
ATOM 8966 C CA . LEU B 1 344 ? 11.57 -33.844 -2.561 1 94.38 344 LEU B CA 1
ATOM 8967 C C . LEU B 1 344 ? 12 -34.906 -1.584 1 94.38 344 LEU B C 1
ATOM 8969 O O . LEU B 1 344 ? 11.422 -36 -1.569 1 94.38 344 LEU B O 1
ATOM 8973 N N . PRO B 1 345 ? 13.016 -34.594 -0.828 1 91.62 345 PRO B N 1
ATOM 8974 C CA . PRO B 1 345 ? 13.531 -35.594 0.087 1 91.62 345 PRO B CA 1
ATOM 8975 C C . PRO B 1 345 ? 12.57 -35.906 1.238 1 91.62 345 PRO B C 1
ATOM 8977 O O . PRO B 1 345 ? 11.922 -35 1.759 1 91.62 345 PRO B O 1
ATOM 8980 N N . TRP B 1 346 ? 12.414 -37.156 1.56 1 93.88 346 TRP B N 1
ATOM 8981 C CA . TRP B 1 346 ? 11.719 -37.625 2.744 1 93.88 346 TRP B CA 1
ATOM 8982 C C . TRP B 1 346 ? 12.617 -38.562 3.559 1 93.88 346 TRP B C 1
ATOM 8984 O O . TRP B 1 346 ? 12.477 -39.781 3.5 1 93.88 346 TRP B O 1
ATOM 8994 N N . SER B 1 347 ? 13.555 -37.938 4.316 1 91 347 SER B N 1
ATOM 8995 C CA . SER B 1 347 ? 14.586 -38.625 5.07 1 91 347 SER B CA 1
ATOM 8996 C C . SER B 1 347 ? 14.289 -38.594 6.566 1 91 347 SER B C 1
ATOM 8998 O O . SER B 1 347 ? 13.344 -37.969 7.004 1 91 347 SER B O 1
ATOM 9000 N N . SER B 1 348 ? 15.094 -39.344 7.273 1 90.44 348 SER B N 1
ATOM 9001 C CA . SER B 1 348 ? 14.969 -39.344 8.727 1 90.44 348 SER B CA 1
ATOM 9002 C C . SER B 1 348 ? 15.273 -38 9.32 1 90.44 348 SER B C 1
ATOM 9004 O O . SER B 1 348 ? 14.695 -37.594 10.336 1 90.44 348 SER B O 1
ATOM 9006 N N . GLU B 1 349 ? 16.141 -37.25 8.688 1 88.62 349 GLU B N 1
ATOM 9007 C CA . GLU B 1 349 ? 16.469 -35.906 9.141 1 88.62 349 GLU B CA 1
ATOM 9008 C C . GLU B 1 349 ? 15.281 -34.969 9 1 88.62 349 GLU B C 1
ATOM 9010 O O . GLU B 1 349 ? 15.047 -34.125 9.875 1 88.62 349 GLU B O 1
ATOM 9015 N N . VAL B 1 350 ? 14.523 -35.094 7.938 1 92.5 350 VAL B N 1
ATOM 9016 C CA . VAL B 1 350 ? 13.32 -34.281 7.715 1 92.5 350 VAL B CA 1
ATOM 9017 C C . VAL B 1 350 ? 12.266 -34.656 8.758 1 92.5 350 VAL B C 1
ATOM 9019 O O . VAL B 1 350 ? 11.664 -33.75 9.375 1 92.5 350 VAL B O 1
ATOM 9022 N N . ARG B 1 351 ? 12.102 -35.906 9.07 1 93.25 351 ARG B N 1
ATOM 9023 C CA . ARG B 1 351 ? 11.055 -36.406 9.953 1 93.25 351 ARG B CA 1
ATOM 9024 C C . ARG B 1 351 ? 11.305 -35.969 11.398 1 93.25 351 ARG B C 1
ATOM 9026 O O . ARG B 1 351 ? 10.367 -35.719 12.156 1 93.25 351 ARG B O 1
ATOM 9033 N N . ARG B 1 352 ? 12.539 -35.781 11.75 1 93.06 352 ARG B N 1
ATOM 9034 C CA . ARG B 1 352 ? 12.898 -35.438 13.117 1 93.06 352 ARG B CA 1
ATOM 9035 C C . ARG B 1 352 ? 12.414 -34.031 13.461 1 93.06 352 ARG B C 1
ATOM 9037 O O . ARG B 1 352 ? 12.117 -33.719 14.617 1 93.06 352 ARG B O 1
ATOM 9044 N N . ARG B 1 353 ? 12.297 -33.188 12.516 1 96.31 353 ARG B N 1
ATOM 9045 C CA . ARG B 1 353 ? 11.969 -31.781 12.789 1 96.31 353 ARG B CA 1
ATOM 9046 C C . ARG B 1 353 ? 10.547 -31.453 12.359 1 96.31 353 ARG B C 1
ATOM 9048 O O . ARG B 1 353 ? 10.172 -30.297 12.242 1 96.31 353 ARG B O 1
ATOM 9055 N N . ILE B 1 354 ? 9.727 -32.531 12.133 1 97.44 354 ILE B N 1
ATOM 9056 C CA . ILE B 1 354 ? 8.344 -32.281 11.742 1 97.44 354 ILE B CA 1
ATOM 9057 C C . ILE B 1 354 ? 7.406 -33.062 12.656 1 97.44 354 ILE B C 1
ATOM 9059 O O . ILE B 1 354 ? 7.766 -34.125 13.172 1 97.44 354 ILE B O 1
ATOM 9063 N N . THR B 1 355 ? 6.301 -32.5 12.992 1 97.75 355 THR B N 1
ATOM 9064 C CA . THR B 1 355 ? 5.164 -33.188 13.609 1 97.75 355 THR B CA 1
ATOM 9065 C C . THR B 1 355 ? 3.955 -33.156 12.68 1 97.75 355 THR B C 1
ATOM 9067 O O . THR B 1 355 ? 3.469 -32.094 12.305 1 97.75 355 THR B O 1
ATOM 9070 N N . VAL B 1 356 ? 3.539 -34.344 12.273 1 97.81 356 VAL B N 1
ATOM 9071 C CA . VAL B 1 356 ? 2.395 -34.438 11.375 1 97.81 356 VAL B CA 1
ATOM 9072 C C . VAL B 1 356 ? 1.104 -34.5 12.188 1 97.81 356 VAL B C 1
ATOM 9074 O O . VAL B 1 356 ? 0.959 -35.375 13.055 1 97.81 356 VAL B O 1
ATOM 9077 N N . LEU B 1 357 ? 0.187 -33.594 11.906 1 97.5 357 LEU B N 1
ATOM 9078 C CA . LEU B 1 357 ? -1.086 -33.5 12.617 1 97.5 357 LEU B CA 1
ATOM 9079 C C . LEU B 1 357 ? -2.246 -33.844 11.688 1 97.5 357 LEU B C 1
ATOM 9081 O O . LEU B 1 357 ? -2.523 -33.125 10.734 1 97.5 357 LEU B O 1
ATOM 9085 N N . PRO B 1 358 ? -2.891 -35.031 11.969 1 96.75 358 PRO B N 1
ATOM 9086 C CA . PRO B 1 358 ? -4.109 -35.281 11.195 1 96.75 358 PRO B CA 1
ATOM 9087 C C . PRO B 1 358 ? -5.188 -34.219 11.453 1 96.75 358 PRO B C 1
ATOM 9089 O O . PRO B 1 358 ? -5.57 -34 12.602 1 96.75 358 PRO B O 1
ATOM 9092 N N . GLY B 1 359 ? -5.566 -33.531 10.422 1 95.88 359 GLY B N 1
ATOM 9093 C CA . GLY B 1 359 ? -6.574 -32.469 10.523 1 95.88 359 GLY B CA 1
ATOM 9094 C C . GLY B 1 359 ? -7.113 -32.031 9.172 1 95.88 359 GLY B C 1
ATOM 9095 O O . GLY B 1 359 ? -6.797 -32.625 8.148 1 95.88 359 GLY B O 1
ATOM 9096 N N . ASP B 1 360 ? -8.07 -31.141 9.25 1 94.06 360 ASP B N 1
ATOM 9097 C CA . ASP B 1 360 ? -8.742 -30.625 8.062 1 94.06 360 ASP B CA 1
ATOM 9098 C C . ASP B 1 360 ? -9.062 -29.141 8.211 1 94.06 360 ASP B C 1
ATOM 9100 O O . ASP B 1 360 ? -9.828 -28.75 9.094 1 94.06 360 ASP B O 1
ATOM 9104 N N . ILE B 1 361 ? -8.531 -28.328 7.316 1 95.12 361 ILE B N 1
ATOM 9105 C CA . ILE B 1 361 ? -8.648 -26.875 7.414 1 95.12 361 ILE B CA 1
ATOM 9106 C C . ILE B 1 361 ? -10.109 -26.469 7.27 1 95.12 361 ILE B C 1
ATOM 9108 O O . ILE B 1 361 ? -10.5 -25.375 7.672 1 95.12 361 ILE B O 1
ATOM 9112 N N . ARG B 1 362 ? -11.047 -27.297 6.746 1 91.25 362 ARG B N 1
ATOM 9113 C CA . ARG B 1 362 ? -12.453 -27 6.496 1 91.25 362 ARG B CA 1
ATOM 9114 C C . ARG B 1 362 ? -13.281 -27.156 7.766 1 91.25 362 ARG B C 1
ATOM 9116 O O . ARG B 1 362 ? -14.438 -26.734 7.816 1 91.25 362 ARG B O 1
ATOM 9123 N N . ARG B 1 363 ? -12.641 -27.766 8.656 1 91.12 363 ARG B N 1
ATOM 9124 C CA . ARG B 1 363 ? -13.367 -28.047 9.891 1 91.12 363 ARG B CA 1
ATOM 9125 C C . ARG B 1 363 ? -13.047 -27 10.961 1 91.12 363 ARG B C 1
ATOM 9127 O O . ARG B 1 363 ? -11.977 -26.391 10.938 1 91.12 363 ARG B O 1
ATOM 9134 N N . PRO B 1 364 ? -14.008 -26.828 11.898 1 92 364 PRO B N 1
ATOM 9135 C CA . PRO B 1 364 ? -13.703 -25.922 13.016 1 92 364 PRO B CA 1
ATOM 9136 C C . PRO B 1 364 ? -12.469 -26.359 13.797 1 92 364 PRO B C 1
ATOM 9138 O O . PRO B 1 364 ? -12.25 -27.562 14 1 92 364 PRO B O 1
ATOM 9141 N N . ARG B 1 365 ? -11.742 -25.484 14.141 1 95.88 365 ARG B N 1
ATOM 9142 C CA . ARG B 1 365 ? -10.5 -25.703 14.875 1 95.88 365 ARG B CA 1
ATOM 9143 C C . ARG B 1 365 ? -9.594 -26.688 14.133 1 95.88 365 ARG B C 1
ATOM 9145 O O . ARG B 1 365 ? -8.953 -27.547 14.75 1 95.88 365 ARG B O 1
ATOM 9152 N N . LEU B 1 366 ? -9.719 -26.781 12.805 1 96.75 366 LEU B N 1
ATOM 9153 C CA . LEU B 1 366 ? -8.867 -27.531 11.883 1 96.75 366 LEU B CA 1
ATOM 9154 C C . LEU B 1 366 ? -9.086 -29.031 12.031 1 96.75 366 LEU B C 1
ATOM 9156 O O . LEU B 1 366 ? -8.25 -29.828 11.602 1 96.75 366 LEU B O 1
ATOM 9160 N N . GLY B 1 367 ? -10.156 -29.375 12.727 1 94.88 367 GLY B N 1
ATOM 9161 C CA . GLY B 1 367 ? -10.438 -30.781 12.953 1 94.88 367 GLY B CA 1
ATOM 9162 C C . GLY B 1 367 ? -9.578 -31.391 14.047 1 94.88 367 GLY B C 1
ATOM 9163 O O . GLY B 1 367 ? -9.516 -32.625 14.18 1 94.88 367 GLY B O 1
ATOM 9164 N N . LEU B 1 368 ? -9 -30.516 14.852 1 96.44 368 LEU B N 1
ATOM 9165 C CA . LEU B 1 368 ? -8.148 -30.969 15.945 1 96.44 368 LEU B CA 1
ATOM 9166 C C . LEU B 1 368 ? -8.961 -31.125 17.234 1 96.44 368 LEU B C 1
ATOM 9168 O O . LEU B 1 368 ? -10.047 -30.562 17.359 1 96.44 368 LEU B O 1
ATOM 9172 N N . THR B 1 369 ? -8.367 -31.875 18.141 1 94.5 369 THR B N 1
ATOM 9173 C CA . THR B 1 369 ? -8.984 -31.953 19.469 1 94.5 369 THR B CA 1
ATOM 9174 C C . THR B 1 369 ? -8.797 -30.656 20.234 1 94.5 369 THR B C 1
ATOM 9176 O O . THR B 1 369 ? -7.922 -29.844 19.891 1 94.5 369 THR B O 1
ATOM 9179 N N . GLU B 1 370 ? -9.602 -30.469 21.219 1 95.19 370 GLU B N 1
ATOM 9180 C CA . GLU B 1 370 ? -9.5 -29.266 22.031 1 95.19 370 GLU B CA 1
ATOM 9181 C C . GLU B 1 370 ? -8.125 -29.156 22.688 1 95.19 370 GLU B C 1
ATOM 9183 O O . GLU B 1 370 ? -7.559 -28.062 22.781 1 95.19 370 GLU B O 1
ATOM 9188 N N . GLU B 1 371 ? -7.672 -30.266 23.062 1 95.25 371 GLU B N 1
ATOM 9189 C CA . GLU B 1 371 ? -6.359 -30.281 23.688 1 95.25 371 GLU B CA 1
ATOM 9190 C C . GLU B 1 371 ? -5.262 -29.891 22.703 1 95.25 371 GLU B C 1
ATOM 9192 O O . GLU B 1 371 ? -4.371 -29.109 23.047 1 95.25 371 GLU B O 1
ATOM 9197 N N . GLN B 1 372 ? -5.332 -30.453 21.562 1 95.88 372 GLN B N 1
ATOM 9198 C CA . GLN B 1 372 ? -4.344 -30.141 20.531 1 95.88 372 GLN B CA 1
ATOM 9199 C C . GLN B 1 372 ? -4.414 -28.672 20.141 1 95.88 372 GLN B C 1
ATOM 9201 O O . GLN B 1 372 ? -3.381 -28.016 19.969 1 95.88 372 GLN B O 1
ATOM 9206 N N . TRP B 1 373 ? -5.633 -28.188 20.016 1 96.75 373 TRP B N 1
ATOM 9207 C CA . TRP B 1 373 ? -5.848 -26.781 19.656 1 96.75 373 TRP B CA 1
ATOM 9208 C C . TRP B 1 373 ? -5.215 -25.859 20.688 1 96.75 373 TRP B C 1
ATOM 9210 O O . TRP B 1 373 ? -4.496 -24.922 20.328 1 96.75 373 TRP B O 1
ATOM 9220 N N . LEU B 1 374 ? -5.438 -26.094 21.969 1 96.5 374 LEU B N 1
ATOM 9221 C CA . LEU B 1 374 ? -4.926 -25.25 23.047 1 96.5 374 LEU B CA 1
ATOM 9222 C C . LEU B 1 374 ? -3.406 -25.328 23.125 1 96.5 374 LEU B C 1
ATOM 9224 O O . LEU B 1 374 ? -2.736 -24.328 23.359 1 96.5 374 LEU B O 1
ATOM 9228 N N . THR B 1 375 ? -2.953 -26.547 22.906 1 96.62 375 THR B N 1
ATOM 9229 C CA . THR B 1 375 ? -1.506 -26.719 22.906 1 96.62 375 THR B CA 1
ATOM 9230 C C . THR B 1 375 ? -0.855 -25.891 21.812 1 96.62 375 THR B C 1
ATOM 9232 O O . THR B 1 375 ? 0.131 -25.203 22.047 1 96.62 375 THR B O 1
ATOM 9235 N N . LEU B 1 376 ? -1.414 -26 20.641 1 97.44 376 LEU B N 1
ATOM 9236 C CA . LEU B 1 376 ? -0.873 -25.266 19.516 1 97.44 376 LEU B CA 1
ATOM 9237 C C . LEU B 1 376 ? -1 -23.75 19.734 1 97.44 376 LEU B C 1
ATOM 9239 O O . LEU B 1 376 ? -0.093 -23 19.391 1 97.44 376 LEU B O 1
ATOM 9243 N N . ALA B 1 377 ? -2.082 -23.328 20.281 1 97.06 377 ALA B N 1
ATOM 9244 C CA . ALA B 1 377 ? -2.338 -21.906 20.531 1 97.06 377 ALA B CA 1
ATOM 9245 C C . ALA B 1 377 ? -1.26 -21.312 21.422 1 97.06 377 ALA B C 1
ATOM 9247 O O . ALA B 1 377 ? -0.919 -20.125 21.281 1 97.06 377 ALA B O 1
ATOM 9248 N N . HIS B 1 378 ? -0.716 -22.109 22.25 1 96.12 378 HIS B N 1
ATOM 9249 C CA . HIS B 1 378 ? 0.242 -21.578 23.203 1 96.12 378 HIS B CA 1
ATOM 9250 C C . HIS B 1 378 ? 1.676 -21.828 22.75 1 96.12 378 HIS B C 1
ATOM 9252 O O . HIS B 1 378 ? 2.586 -21.078 23.125 1 96.12 378 HIS B O 1
ATOM 9258 N N . GLU B 1 379 ? 1.843 -22.812 21.938 1 95.88 379 GLU B N 1
ATOM 9259 C CA . GLU B 1 379 ? 3.207 -23.203 21.609 1 95.88 379 GLU B CA 1
ATOM 9260 C C . GLU B 1 379 ? 3.67 -22.578 20.297 1 95.88 379 GLU B C 1
ATOM 9262 O O . GLU B 1 379 ? 4.852 -22.266 20.141 1 95.88 379 GLU B O 1
ATOM 9267 N N . LEU B 1 380 ? 2.818 -22.406 19.406 1 97.69 380 LEU B N 1
ATOM 9268 C CA . LEU B 1 380 ? 3.197 -21.891 18.094 1 97.69 380 LEU B CA 1
ATOM 9269 C C . LEU B 1 380 ? 3.631 -20.422 18.188 1 97.69 380 LEU B C 1
ATOM 9271 O O . LEU B 1 380 ? 3.084 -19.656 18.984 1 97.69 380 LEU B O 1
ATOM 9275 N N . ASP B 1 381 ? 4.598 -20.094 17.359 1 97.12 381 ASP B N 1
ATOM 9276 C CA . ASP B 1 381 ? 4.984 -18.688 17.266 1 97.12 381 ASP B CA 1
ATOM 9277 C C . ASP B 1 381 ? 4.84 -18.172 15.836 1 97.12 381 ASP B C 1
ATOM 9279 O O . ASP B 1 381 ? 5.16 -17.016 15.555 1 97.12 381 ASP B O 1
ATOM 9283 N N . SER B 1 382 ? 4.363 -19.047 14.961 1 98.31 382 SER B N 1
ATOM 9284 C CA . SER B 1 382 ? 4.082 -18.641 13.594 1 98.31 382 SER B CA 1
ATOM 9285 C C . SER B 1 382 ? 3.08 -19.578 12.93 1 98.31 382 SER B C 1
ATOM 9287 O O . SER B 1 382 ? 3.078 -20.781 13.195 1 98.31 382 SER B O 1
ATOM 9289 N N . VAL B 1 383 ? 2.199 -19.047 12.094 1 98.75 383 VAL B N 1
ATOM 9290 C CA . VAL B 1 383 ? 1.251 -19.828 11.305 1 98.75 383 VAL B CA 1
ATOM 9291 C C . VAL B 1 383 ? 1.437 -19.5 9.82 1 98.75 383 VAL B C 1
ATOM 9293 O O . VAL B 1 383 ? 1.414 -18.328 9.422 1 98.75 383 VAL B O 1
ATOM 9296 N N . VAL B 1 384 ? 1.67 -20.531 9 1 98.81 384 VAL B N 1
ATOM 9297 C CA . VAL B 1 384 ? 1.825 -20.375 7.559 1 98.81 384 VAL B CA 1
ATOM 9298 C C . VAL B 1 384 ? 0.701 -21.125 6.84 1 98.81 384 VAL B C 1
ATOM 9300 O O . VAL B 1 384 ? 0.639 -22.359 6.875 1 98.81 384 VAL B O 1
ATOM 9303 N N . GLY B 1 385 ? -0.195 -20.344 6.172 1 98.75 385 GLY B N 1
ATOM 9304 C CA . GLY B 1 385 ? -1.338 -20.906 5.477 1 98.75 385 GLY B CA 1
ATOM 9305 C C . GLY B 1 385 ? -1.127 -21.031 3.979 1 98.75 385 GLY B C 1
ATOM 9306 O O . GLY B 1 385 ? -1.353 -20.062 3.238 1 98.75 385 GLY B O 1
ATOM 9307 N N . VAL B 1 386 ? -0.865 -22.266 3.473 1 98.44 386 VAL B N 1
ATOM 9308 C CA . VAL B 1 386 ? -0.663 -22.531 2.051 1 98.44 386 VAL B CA 1
ATOM 9309 C C . VAL B 1 386 ? -1.854 -23.297 1.492 1 98.44 386 VAL B C 1
ATOM 9311 O O . VAL B 1 386 ? -2.135 -23.234 0.292 1 98.44 386 VAL B O 1
ATOM 9314 N N . ALA B 1 387 ? -2.562 -23.984 2.344 1 96.75 387 ALA B N 1
ATOM 9315 C CA . ALA B 1 387 ? -3.66 -24.859 1.93 1 96.75 387 ALA B CA 1
ATOM 9316 C C . ALA B 1 387 ? -4.75 -24.078 1.217 1 96.75 387 ALA B C 1
ATOM 9318 O O . ALA B 1 387 ? -5.129 -22.984 1.661 1 96.75 387 ALA B O 1
ATOM 9319 N N . ALA B 1 388 ? -5.098 -24.562 0.121 1 93.94 388 ALA B N 1
ATOM 9320 C CA . ALA B 1 388 ? -6.207 -24 -0.647 1 93.94 388 ALA B CA 1
ATOM 9321 C C . ALA B 1 388 ? -6.781 -25.031 -1.616 1 93.94 388 ALA B C 1
ATOM 9323 O O . ALA B 1 388 ? -6.047 -25.875 -2.133 1 93.94 388 ALA B O 1
ATOM 9324 N N . ALA B 1 389 ? -8.055 -25.016 -1.776 1 90.62 389 ALA B N 1
ATOM 9325 C CA . ALA B 1 389 ? -8.664 -25.734 -2.895 1 90.62 389 ALA B CA 1
ATOM 9326 C C . ALA B 1 389 ? -8.516 -24.953 -4.195 1 90.62 389 ALA B C 1
ATOM 9328 O O . ALA B 1 389 ? -9.055 -23.859 -4.336 1 90.62 389 ALA B O 1
ATOM 9329 N N . VAL B 1 390 ? -7.668 -25.516 -5.016 1 89.88 390 VAL B N 1
ATOM 9330 C CA . VAL B 1 390 ? -7.449 -24.859 -6.301 1 89.88 390 VAL B CA 1
ATOM 9331 C C . VAL B 1 390 ? -8.25 -25.578 -7.387 1 89.88 390 VAL B C 1
ATOM 9333 O O . VAL B 1 390 ? -7.809 -26.594 -7.926 1 89.88 390 VAL B O 1
ATOM 9336 N N . ASP B 1 391 ? -9.414 -25.094 -7.641 1 86.25 391 ASP B N 1
ATOM 9337 C CA . ASP B 1 391 ? -10.328 -25.594 -8.656 1 86.25 391 ASP B CA 1
ATOM 9338 C C . ASP B 1 391 ? -11.023 -24.438 -9.383 1 86.25 391 ASP B C 1
ATOM 9340 O O . ASP B 1 391 ? -11.773 -23.672 -8.773 1 86.25 391 ASP B O 1
ATOM 9344 N N . PHE B 1 392 ? -10.789 -24.391 -10.641 1 87.38 392 PHE B N 1
ATOM 9345 C CA . PHE B 1 392 ? -11.242 -23.234 -11.398 1 87.38 392 PHE B CA 1
ATOM 9346 C C . PHE B 1 392 ? -12.672 -23.438 -11.891 1 87.38 392 PHE B C 1
ATOM 9348 O O . PHE B 1 392 ? -13.289 -22.516 -12.43 1 87.38 392 PHE B O 1
ATOM 9355 N N . LEU B 1 393 ? -13.195 -24.625 -11.695 1 82.25 393 LEU B N 1
ATOM 9356 C CA . LEU B 1 393 ? -14.555 -24.922 -12.133 1 82.25 393 LEU B CA 1
ATOM 9357 C C . LEU B 1 393 ? -15.555 -24.703 -10.992 1 82.25 393 LEU B C 1
ATOM 9359 O O . LEU B 1 393 ? -16.719 -24.406 -11.242 1 82.25 393 LEU B O 1
ATOM 9363 N N . ARG B 1 394 ? -15.07 -24.812 -9.781 1 85.62 394 ARG B N 1
ATOM 9364 C CA . ARG B 1 394 ? -15.945 -24.75 -8.617 1 85.62 394 ARG B CA 1
ATOM 9365 C C . ARG B 1 394 ? -16.312 -23.297 -8.297 1 85.62 394 ARG B C 1
ATOM 9367 O O . ARG B 1 394 ? -15.5 -22.391 -8.492 1 85.62 394 ARG B O 1
ATOM 9374 N N . GLY B 1 395 ? -17.547 -23.141 -7.797 1 87.38 395 GLY B N 1
ATOM 9375 C CA . GLY B 1 395 ? -18.016 -21.828 -7.398 1 87.38 395 GLY B CA 1
ATOM 9376 C C . GLY B 1 395 ? -17.578 -21.438 -6 1 87.38 395 GLY B C 1
ATOM 9377 O O . GLY B 1 395 ? -16.938 -22.219 -5.301 1 87.38 395 GLY B O 1
ATOM 9378 N N . TYR B 1 396 ? -17.938 -20.266 -5.652 1 93 396 TYR B N 1
ATOM 9379 C CA . TYR B 1 396 ? -17.547 -19.719 -4.359 1 93 396 TYR B CA 1
ATOM 9380 C C . TYR B 1 396 ? -18.078 -20.578 -3.219 1 93 396 TYR B C 1
ATOM 9382 O O . TYR B 1 396 ? -17.344 -20.875 -2.268 1 93 396 TYR B O 1
ATOM 9390 N N . GLN B 1 397 ? -19.281 -20.953 -3.301 1 86.56 397 GLN B N 1
ATOM 9391 C CA . GLN B 1 397 ? -19.938 -21.703 -2.232 1 86.56 397 GLN B CA 1
ATOM 9392 C C . GLN B 1 397 ? -19.203 -23.016 -1.949 1 86.56 397 GLN B C 1
ATOM 9394 O O . GLN B 1 397 ? -19.125 -23.453 -0.802 1 86.56 397 GLN B O 1
ATOM 9399 N N . SER B 1 398 ? -18.688 -23.5 -2.971 1 84.12 398 SER B N 1
ATOM 9400 C CA . SER B 1 398 ? -17.984 -24.781 -2.848 1 84.12 398 SER B CA 1
ATOM 9401 C C . SER B 1 398 ? -16.578 -24.562 -2.295 1 84.12 398 SER B C 1
ATOM 9403 O O . SER B 1 398 ? -16.047 -25.422 -1.572 1 84.12 398 SER B O 1
ATOM 9405 N N . LEU B 1 399 ? -15.992 -23.438 -2.604 1 92.5 399 LEU B N 1
ATOM 9406 C CA . LEU B 1 399 ? -14.578 -23.234 -2.291 1 92.5 399 LEU B CA 1
ATOM 9407 C C . LEU B 1 399 ? -14.422 -22.5 -0.961 1 92.5 399 LEU B C 1
ATOM 9409 O O . LEU B 1 399 ? -13.336 -22.5 -0.373 1 92.5 399 LEU B O 1
ATOM 9413 N N . ARG B 1 400 ? -15.453 -21.859 -0.431 1 94 400 ARG B N 1
ATOM 9414 C CA . ARG B 1 400 ? -15.352 -20.953 0.706 1 94 400 ARG B CA 1
ATOM 9415 C C . ARG B 1 400 ? -14.922 -21.703 1.966 1 94 400 ARG B C 1
ATOM 9417 O O . ARG B 1 400 ? -14.211 -21.156 2.811 1 94 400 ARG B O 1
ATOM 9424 N N . SER B 1 401 ? -15.289 -22.984 2.115 1 91.44 401 SER B N 1
ATOM 9425 C CA . SER B 1 401 ? -14.969 -23.719 3.332 1 91.44 401 SER B CA 1
ATOM 9426 C C . SER B 1 401 ? -13.461 -23.859 3.508 1 91.44 401 SER B C 1
ATOM 9428 O O . SER B 1 401 ? -12.938 -23.672 4.605 1 91.44 401 SER B O 1
ATOM 9430 N N . SER B 1 402 ? -12.805 -24.141 2.443 1 93.69 402 SER B N 1
ATOM 9431 C CA . SER B 1 402 ? -11.359 -24.328 2.488 1 93.69 402 SER B CA 1
ATOM 9432 C C . SER B 1 402 ? -10.633 -22.984 2.396 1 93.69 402 SER B C 1
ATOM 9434 O O . SER B 1 402 ? -9.789 -22.672 3.242 1 93.69 402 SER B O 1
ATOM 9436 N N . ASN B 1 403 ? -11.008 -22.188 1.459 1 96.88 403 ASN B N 1
ATOM 9437 C CA . ASN B 1 403 ? -10.188 -21.047 1.086 1 96.88 403 ASN B CA 1
ATOM 9438 C C . ASN B 1 403 ? -10.461 -19.844 1.983 1 96.88 403 ASN B C 1
ATOM 9440 O O . ASN B 1 403 ? -9.594 -18.984 2.18 1 96.88 403 ASN B O 1
ATOM 9444 N N . VAL B 1 404 ? -11.711 -19.719 2.529 1 97.75 404 VAL B N 1
ATOM 9445 C CA . VAL B 1 404 ? -12.07 -18.516 3.283 1 97.75 404 VAL B CA 1
ATOM 9446 C C . VAL B 1 404 ? -12.242 -18.875 4.762 1 97.75 404 VAL B C 1
ATOM 9448 O O . VAL B 1 404 ? -11.508 -18.375 5.613 1 97.75 404 VAL B O 1
ATOM 9451 N N . LEU B 1 405 ? -13.141 -19.812 5.051 1 96.75 405 LEU B N 1
ATOM 9452 C CA . LEU B 1 405 ? -13.391 -20.172 6.441 1 96.75 405 LEU B CA 1
ATOM 9453 C C . LEU B 1 405 ? -12.164 -20.828 7.066 1 96.75 405 LEU B C 1
ATOM 9455 O O . LEU B 1 405 ? -11.859 -20.594 8.234 1 96.75 405 LEU B O 1
ATOM 9459 N N . GLY B 1 406 ? -11.523 -21.703 6.254 1 97.5 406 GLY B N 1
ATOM 9460 C CA . GLY B 1 406 ? -10.273 -22.266 6.727 1 97.5 406 GLY B CA 1
ATOM 9461 C C . GLY B 1 406 ? -9.234 -21.219 7.078 1 97.5 406 GLY B C 1
ATOM 9462 O O . GLY B 1 406 ? -8.555 -21.328 8.102 1 97.5 406 GLY B O 1
ATOM 9463 N N . THR B 1 407 ? -9.125 -20.234 6.25 1 97.94 407 THR B N 1
ATOM 9464 C CA . THR B 1 407 ? -8.203 -19.125 6.484 1 97.94 407 THR B CA 1
ATOM 9465 C C . THR B 1 407 ? -8.586 -18.359 7.742 1 97.94 407 THR B C 1
ATOM 9467 O O . THR B 1 407 ? -7.723 -17.953 8.516 1 97.94 407 THR B O 1
ATOM 9470 N N . LEU B 1 408 ? -9.867 -18.125 7.965 1 97.62 408 LEU B N 1
ATOM 9471 C CA . LEU B 1 408 ? -10.352 -17.438 9.164 1 97.62 408 LEU B CA 1
ATOM 9472 C C . LEU B 1 408 ? -10.062 -18.266 10.414 1 97.62 408 LEU B C 1
ATOM 9474 O O . LEU B 1 408 ? -9.773 -17.719 11.477 1 97.62 408 LEU B O 1
ATOM 9478 N N . THR B 1 409 ? -10.125 -19.594 10.273 1 97.75 409 THR B N 1
ATOM 9479 C CA . THR B 1 409 ? -9.781 -20.469 11.391 1 97.75 409 THR B CA 1
ATOM 9480 C C . THR B 1 409 ? -8.305 -20.328 11.75 1 97.75 409 THR B C 1
ATOM 9482 O O . THR B 1 409 ? -7.941 -20.328 12.93 1 97.75 409 THR B O 1
ATOM 9485 N N . LEU B 1 410 ? -7.492 -20.234 10.766 1 98.44 410 LEU B N 1
ATOM 9486 C CA . LEU B 1 410 ? -6.074 -20 11.016 1 98.44 410 LEU B CA 1
ATOM 9487 C C . LEU B 1 410 ? -5.848 -18.672 11.719 1 98.44 410 LEU B C 1
ATOM 9489 O O . LEU B 1 410 ? -4.988 -18.562 12.586 1 98.44 410 LEU B O 1
ATOM 9493 N N . ALA B 1 411 ? -6.609 -17.656 11.297 1 98.06 411 ALA B N 1
ATOM 9494 C CA . ALA B 1 411 ? -6.535 -16.359 11.961 1 98.06 411 ALA B CA 1
ATOM 9495 C C . ALA B 1 411 ? -6.941 -16.469 13.43 1 98.06 411 ALA B C 1
ATOM 9497 O O . ALA B 1 411 ? -6.332 -15.844 14.297 1 98.06 411 ALA B O 1
ATOM 9498 N N . GLU B 1 412 ? -7.941 -17.234 13.672 1 97.12 412 GLU B N 1
ATOM 9499 C CA . GLU B 1 412 ? -8.383 -17.484 15.047 1 97.12 412 GLU B CA 1
ATOM 9500 C C . GLU B 1 412 ? -7.277 -18.125 15.875 1 97.12 412 GLU B C 1
ATOM 9502 O O . GLU B 1 412 ? -7.035 -17.719 17.016 1 97.12 412 GLU B O 1
ATOM 9507 N N . LEU B 1 413 ? -6.645 -19.062 15.258 1 97.62 413 LEU B N 1
ATOM 9508 C CA . LEU B 1 413 ? -5.551 -19.734 15.945 1 97.62 413 LEU B CA 1
ATOM 9509 C C . LEU B 1 413 ? -4.41 -18.75 16.234 1 97.62 413 LEU B C 1
ATOM 9511 O O . LEU B 1 413 ? -3.822 -18.781 17.312 1 97.62 413 LEU B O 1
ATOM 9515 N N . ALA B 1 414 ? -4.094 -17.953 15.273 1 97.69 414 ALA B N 1
ATOM 9516 C CA . ALA B 1 414 ? -2.998 -17 15.406 1 97.69 414 ALA B CA 1
ATOM 9517 C C . ALA B 1 414 ? -3.289 -15.984 16.5 1 97.69 414 ALA B C 1
ATOM 9519 O O . ALA B 1 414 ? -2.367 -15.477 17.156 1 97.69 414 ALA B O 1
ATOM 9520 N N . ALA B 1 415 ? -4.57 -15.695 16.734 1 94.69 415 ALA B N 1
ATOM 9521 C CA . ALA B 1 415 ? -4.977 -14.703 17.719 1 94.69 415 ALA B CA 1
ATOM 9522 C C . ALA B 1 415 ? -5.168 -15.344 19.094 1 94.69 415 ALA B C 1
ATOM 9524 O O . ALA B 1 415 ? -5.332 -14.648 20.094 1 94.69 415 ALA B O 1
ATOM 9525 N N . ALA B 1 416 ? -5.137 -16.672 19.141 1 93.75 416 ALA B N 1
ATOM 9526 C CA . ALA B 1 416 ? -5.402 -17.391 20.375 1 93.75 416 ALA B CA 1
ATOM 9527 C C . ALA B 1 416 ? -4.109 -17.656 21.141 1 93.75 416 ALA B C 1
ATOM 9529 O O . ALA B 1 416 ? -3.119 -18.094 20.562 1 93.75 416 ALA B O 1
ATOM 9530 N N . GLY B 1 417 ? -4.117 -17.359 22.453 1 93.06 417 GLY B N 1
ATOM 9531 C CA . GLY B 1 417 ? -2.936 -17.594 23.266 1 93.06 417 GLY B CA 1
ATOM 9532 C C . GLY B 1 417 ? -1.817 -16.609 22.984 1 93.06 417 GLY B C 1
ATOM 9533 O O . GLY B 1 417 ? -2.035 -15.391 23.016 1 93.06 417 GLY B O 1
ATOM 9534 N N . ARG B 1 418 ? -0.736 -17.234 22.688 1 92.56 418 ARG B N 1
ATOM 9535 C CA . ARG B 1 418 ? 0.406 -16.406 22.328 1 92.56 418 ARG B CA 1
ATOM 9536 C C . ARG B 1 418 ? 0.196 -15.742 20.969 1 92.56 418 ARG B C 1
ATOM 9538 O O . ARG B 1 418 ? -0.148 -16.406 20 1 92.56 418 ARG B O 1
ATOM 9545 N N . PRO B 1 419 ? 0.38 -14.391 20.969 1 92.5 419 PRO B N 1
ATOM 9546 C CA . PRO B 1 419 ? 0.251 -13.75 19.656 1 92.5 419 PRO B CA 1
ATOM 9547 C C . PRO B 1 419 ? 1.299 -14.234 18.656 1 92.5 419 PRO B C 1
ATOM 9549 O O . PRO B 1 419 ? 2.471 -14.391 19.016 1 92.5 419 PRO B O 1
ATOM 9552 N N . LYS B 1 420 ? 0.906 -14.547 17.531 1 96.06 420 LYS B N 1
ATOM 9553 C CA . LYS B 1 420 ? 1.814 -15.016 16.484 1 96.06 420 LYS B CA 1
ATOM 9554 C C . LYS B 1 420 ? 1.391 -14.508 15.117 1 96.06 420 LYS B C 1
ATOM 9556 O O . LYS B 1 420 ? 0.208 -14.25 14.883 1 96.06 420 LYS B O 1
ATOM 9561 N N . PRO B 1 421 ? 2.355 -14.297 14.234 1 97.69 421 PRO B N 1
ATOM 9562 C CA . PRO B 1 421 ? 2.021 -13.828 12.883 1 97.69 421 PRO B CA 1
ATOM 9563 C C . PRO B 1 421 ? 1.38 -14.914 12.023 1 97.69 421 PRO B C 1
ATOM 9565 O O . PRO B 1 421 ? 1.618 -16.109 12.25 1 97.69 421 PRO B O 1
ATOM 9568 N N . LEU B 1 422 ? 0.49 -14.508 11.125 1 98.5 422 LEU B N 1
ATOM 9569 C CA . LEU B 1 422 ? -0.109 -15.359 10.102 1 98.5 422 LEU B CA 1
ATOM 9570 C C . LEU B 1 422 ? 0.416 -15 8.719 1 98.5 422 LEU B C 1
ATOM 9572 O O . LEU B 1 422 ? 0.25 -13.867 8.258 1 98.5 422 LEU B O 1
ATOM 9576 N N . HIS B 1 423 ? 1.115 -15.922 8.125 1 98.81 423 HIS B N 1
ATOM 9577 C CA . HIS B 1 423 ? 1.572 -15.773 6.746 1 98.81 423 HIS B CA 1
ATOM 9578 C C . HIS B 1 423 ? 0.65 -16.5 5.777 1 98.81 423 HIS B C 1
ATOM 9580 O O . HIS B 1 423 ? 0.6 -17.734 5.773 1 98.81 423 HIS B O 1
ATOM 9586 N N . HIS B 1 424 ? -0.067 -15.695 4.953 1 98.75 424 HIS B N 1
ATOM 9587 C CA . HIS B 1 424 ? -1.091 -16.234 4.062 1 98.75 424 HIS B CA 1
ATOM 9588 C C . HIS B 1 424 ? -0.599 -16.281 2.621 1 98.75 424 HIS B C 1
ATOM 9590 O O . HIS B 1 424 ? -0.255 -15.242 2.045 1 98.75 424 HIS B O 1
ATOM 9596 N N . ILE B 1 425 ? -0.552 -17.484 2.051 1 98.69 425 ILE B N 1
ATOM 9597 C CA . ILE B 1 425 ? -0.271 -17.594 0.623 1 98.69 425 ILE B CA 1
ATOM 9598 C C . ILE B 1 425 ? -1.527 -17.25 -0.177 1 98.69 425 ILE B C 1
ATOM 9600 O O . ILE B 1 425 ? -2.418 -18.094 -0.329 1 98.69 425 ILE B O 1
ATOM 9604 N N . SER B 1 426 ? -1.568 -16.078 -0.658 1 98.12 426 SER B N 1
ATOM 9605 C CA . SER B 1 426 ? -2.637 -15.594 -1.527 1 98.12 426 SER B CA 1
ATOM 9606 C C . SER B 1 426 ? -2.324 -15.867 -2.994 1 98.12 426 SER B C 1
ATOM 9608 O O . SER B 1 426 ? -1.79 -16.922 -3.332 1 98.12 426 SER B O 1
ATOM 9610 N N . SER B 1 427 ? -2.812 -15.086 -3.875 1 96.94 427 SER B N 1
ATOM 9611 C CA . SER B 1 427 ? -2.625 -15.227 -5.316 1 96.94 427 SER B CA 1
ATOM 9612 C C . SER B 1 427 ? -2.854 -13.898 -6.027 1 96.94 427 SER B C 1
ATOM 9614 O O . SER B 1 427 ? -3.619 -13.055 -5.555 1 96.94 427 SER B O 1
ATOM 9616 N N . VAL B 1 428 ? -2.18 -13.68 -7.168 1 96.19 428 VAL B N 1
ATOM 9617 C CA . VAL B 1 428 ? -2.449 -12.492 -7.965 1 96.19 428 VAL B CA 1
ATOM 9618 C C . VAL B 1 428 ? -3.852 -12.578 -8.562 1 96.19 428 VAL B C 1
ATOM 9620 O O . VAL B 1 428 ? -4.363 -11.594 -9.102 1 96.19 428 VAL B O 1
ATOM 9623 N N . ALA B 1 429 ? -4.492 -13.727 -8.328 1 95.56 429 ALA B N 1
ATOM 9624 C CA . ALA B 1 429 ? -5.879 -13.891 -8.758 1 95.56 429 ALA B CA 1
ATOM 9625 C C . ALA B 1 429 ? -6.785 -12.844 -8.133 1 95.56 429 ALA B C 1
ATOM 9627 O O . ALA B 1 429 ? -7.879 -12.57 -8.633 1 95.56 429 ALA B O 1
ATOM 9628 N N . VAL B 1 430 ? -6.371 -12.219 -7.102 1 97.06 430 VAL B N 1
ATOM 9629 C CA . VAL B 1 430 ? -7.172 -11.203 -6.426 1 97.06 430 VAL B CA 1
ATOM 9630 C C . VAL B 1 430 ? -7.305 -9.969 -7.32 1 97.06 430 VAL B C 1
ATOM 9632 O O . VAL B 1 430 ? -8.156 -9.109 -7.082 1 97.06 430 VAL B O 1
ATOM 9635 N N . PHE B 1 431 ? -6.508 -9.938 -8.414 1 95.38 431 PHE B N 1
ATOM 9636 C CA . PHE B 1 431 ? -6.535 -8.836 -9.367 1 95.38 431 PHE B CA 1
ATOM 9637 C C . PHE B 1 431 ? -7.215 -9.25 -10.664 1 95.38 431 PHE B C 1
ATOM 9639 O O . PHE B 1 431 ? -7.16 -8.531 -11.656 1 95.38 431 PHE B O 1
ATOM 9646 N N . ASN B 1 432 ? -7.867 -10.414 -10.703 1 93.94 432 ASN B N 1
ATOM 9647 C CA . ASN B 1 432 ? -8.312 -11.008 -11.953 1 93.94 432 ASN B CA 1
ATOM 9648 C C . ASN B 1 432 ? -9.609 -10.367 -12.453 1 93.94 432 ASN B C 1
ATOM 9650 O O . ASN B 1 432 ? -10.555 -11.07 -12.797 1 93.94 432 ASN B O 1
ATOM 9654 N N . GLU B 1 433 ? -9.656 -9.133 -12.445 1 90.5 433 GLU B N 1
ATOM 9655 C CA . GLU B 1 433 ? -10.703 -8.375 -13.117 1 90.5 433 GLU B CA 1
ATOM 9656 C C . GLU B 1 433 ? -10.289 -8.008 -14.539 1 90.5 433 GLU B C 1
ATOM 9658 O O . GLU B 1 433 ? -9.227 -7.426 -14.75 1 90.5 433 GLU B O 1
ATOM 9663 N N . VAL B 1 434 ? -11.156 -8.445 -15.461 1 86.5 434 VAL B N 1
ATOM 9664 C CA . VAL B 1 434 ? -10.844 -8.102 -16.844 1 86.5 434 VAL B CA 1
ATOM 9665 C C . VAL B 1 434 ? -10.742 -6.586 -17 1 86.5 434 VAL B C 1
ATOM 9667 O O . VAL B 1 434 ? -11.656 -5.859 -16.594 1 86.5 434 VAL B O 1
ATOM 9670 N N . GLY B 1 435 ? -9.641 -6.074 -17.422 1 82.38 435 GLY B N 1
ATOM 9671 C CA . GLY B 1 435 ? -9.484 -4.648 -17.656 1 82.38 435 GLY B CA 1
ATOM 9672 C C . GLY B 1 435 ? -8.727 -3.936 -16.562 1 82.38 435 GLY B C 1
ATOM 9673 O O . GLY B 1 435 ? -8.523 -2.721 -16.625 1 82.38 435 GLY B O 1
ATOM 9674 N N . ILE B 1 436 ? -8.312 -4.68 -15.586 1 87.06 436 ILE B N 1
ATOM 9675 C CA . ILE B 1 436 ? -7.551 -4.051 -14.516 1 87.06 436 ILE B CA 1
ATOM 9676 C C . ILE B 1 436 ? -6.305 -3.385 -15.094 1 87.06 436 ILE B C 1
ATOM 9678 O O . ILE B 1 436 ? -5.684 -3.906 -16.016 1 87.06 436 ILE B O 1
ATOM 9682 N N . THR B 1 437 ? -5.914 -2.209 -14.57 1 82.56 437 THR B N 1
ATOM 9683 C CA . THR B 1 437 ? -4.906 -1.391 -15.234 1 82.56 437 THR B CA 1
ATOM 9684 C C . THR B 1 437 ? -3.549 -1.546 -14.555 1 82.56 437 THR B C 1
ATOM 9686 O O . THR B 1 437 ? -2.51 -1.266 -15.164 1 82.56 437 THR B O 1
ATOM 9689 N N . SER B 1 438 ? -3.59 -1.935 -13.312 1 87.38 438 SER B N 1
ATOM 9690 C CA . SER B 1 438 ? -2.338 -2.07 -12.578 1 87.38 438 SER B CA 1
ATOM 9691 C C . SER B 1 438 ? -2.398 -3.23 -11.594 1 87.38 438 SER B C 1
ATOM 9693 O O . SER B 1 438 ? -3.484 -3.645 -11.18 1 87.38 438 SER B O 1
ATOM 9695 N N . MET B 1 439 ? -1.216 -3.746 -11.336 1 94.06 439 MET B N 1
ATOM 9696 C CA . MET B 1 439 ? -1.084 -4.859 -10.398 1 94.06 439 MET B CA 1
ATOM 9697 C C . MET B 1 439 ? 0.156 -4.699 -9.531 1 94.06 439 MET B C 1
ATOM 9699 O O . MET B 1 439 ? 1.156 -5.391 -9.727 1 94.06 439 MET B O 1
ATOM 9703 N N . GLY B 1 440 ? 0.069 -3.787 -8.641 1 92.62 440 GLY B N 1
ATOM 9704 C CA . GLY B 1 440 ? 1.113 -3.604 -7.645 1 92.62 440 GLY B CA 1
ATOM 9705 C C . GLY B 1 440 ? 0.788 -4.246 -6.312 1 92.62 440 GLY B C 1
ATOM 9706 O O . GLY B 1 440 ? -0.36 -4.621 -6.059 1 92.62 440 GLY B O 1
ATOM 9707 N N . GLU B 1 441 ? 1.771 -4.336 -5.453 1 94.44 441 GLU B N 1
ATOM 9708 C CA . GLU B 1 441 ? 1.625 -5.031 -4.18 1 94.44 441 GLU B CA 1
ATOM 9709 C C . GLU B 1 441 ? 0.593 -4.348 -3.289 1 94.44 441 GLU B C 1
ATOM 9711 O O . GLU B 1 441 ? -0.098 -5.004 -2.508 1 94.44 441 GLU B O 1
ATOM 9716 N N . ASP B 1 442 ? 0.49 -3.021 -3.424 1 87.88 442 ASP B N 1
ATOM 9717 C CA . ASP B 1 442 ? -0.45 -2.289 -2.582 1 87.88 442 ASP B CA 1
ATOM 9718 C C . ASP B 1 442 ? -1.546 -1.636 -3.42 1 87.88 442 ASP B C 1
ATOM 9720 O O . ASP B 1 442 ? -2.262 -0.754 -2.939 1 87.88 442 ASP B O 1
ATOM 9724 N N . ASP B 1 443 ? -1.661 -2.018 -4.703 1 87.38 443 ASP B N 1
ATOM 9725 C CA . ASP B 1 443 ? -2.725 -1.501 -5.559 1 87.38 443 ASP B CA 1
ATOM 9726 C C . ASP B 1 443 ? -4.094 -1.994 -5.094 1 87.38 443 ASP B C 1
ATOM 9728 O O . ASP B 1 443 ? -4.191 -3.008 -4.398 1 87.38 443 ASP B O 1
ATOM 9732 N N . PRO B 1 444 ? -5.137 -1.231 -5.48 1 83.75 444 PRO B N 1
ATOM 9733 C CA . PRO B 1 444 ? -6.48 -1.736 -5.191 1 83.75 444 PRO B CA 1
ATOM 9734 C C . PRO B 1 444 ? -6.762 -3.088 -5.848 1 83.75 444 PRO B C 1
ATOM 9736 O O . PRO B 1 444 ? -6.406 -3.297 -7.008 1 83.75 444 PRO B O 1
ATOM 9739 N N . LEU B 1 445 ? -7.359 -3.965 -5.078 1 92.44 445 LEU B N 1
ATOM 9740 C CA . LEU B 1 445 ? -7.738 -5.273 -5.598 1 92.44 445 LEU B CA 1
ATOM 9741 C C . LEU B 1 445 ? -8.891 -5.152 -6.59 1 92.44 445 LEU B C 1
ATOM 9743 O O . LEU B 1 445 ? -9.469 -4.078 -6.742 1 92.44 445 LEU B O 1
ATOM 9747 N N . ALA B 1 446 ? -9.164 -6.289 -7.27 1 92 446 ALA B N 1
ATOM 9748 C CA . ALA B 1 446 ? -10.297 -6.34 -8.188 1 92 446 ALA B CA 1
ATOM 9749 C C . ALA B 1 446 ? -11.609 -6.059 -7.453 1 92 446 ALA B C 1
ATOM 9751 O O . ALA B 1 446 ? -11.711 -6.289 -6.246 1 92 446 ALA B O 1
ATOM 9752 N N . HIS B 1 447 ? -12.523 -5.488 -8.227 1 88.69 447 HIS B N 1
ATOM 9753 C CA . HIS B 1 447 ? -13.875 -5.406 -7.688 1 88.69 447 HIS B CA 1
ATOM 9754 C C . HIS B 1 447 ? -14.516 -6.789 -7.602 1 88.69 447 HIS B C 1
ATOM 9756 O O . HIS B 1 447 ? -14.602 -7.504 -8.602 1 88.69 447 HIS B O 1
ATOM 9762 N N . VAL B 1 448 ? -14.945 -7.137 -6.453 1 91.38 448 VAL B N 1
ATOM 9763 C CA . VAL B 1 448 ? -15.391 -8.508 -6.203 1 91.38 448 VAL B CA 1
ATOM 9764 C C . VAL B 1 448 ? -16.594 -8.828 -7.098 1 91.38 448 VAL B C 1
ATOM 9766 O O . VAL B 1 448 ? -16.781 -9.977 -7.496 1 91.38 448 VAL B O 1
ATOM 9769 N N . ASP B 1 449 ? -17.406 -7.824 -7.453 1 89.5 449 ASP B N 1
ATOM 9770 C CA . ASP B 1 449 ? -18.562 -8.062 -8.297 1 89.5 449 ASP B CA 1
ATOM 9771 C C . ASP B 1 449 ? -18.156 -8.352 -9.734 1 89.5 449 ASP B C 1
ATOM 9773 O O . ASP B 1 449 ? -18.969 -8.828 -10.539 1 89.5 449 ASP B O 1
ATOM 9777 N N . ARG B 1 450 ? -16.891 -8.172 -10.039 1 90.25 450 ARG B N 1
ATOM 9778 C CA . ARG B 1 450 ? -16.375 -8.414 -11.383 1 90.25 450 ARG B CA 1
ATOM 9779 C C . ARG B 1 450 ? -15.555 -9.695 -11.438 1 90.25 450 ARG B C 1
ATOM 9781 O O . ARG B 1 450 ? -15.023 -10.055 -12.484 1 90.25 450 ARG B O 1
ATOM 9788 N N . LEU B 1 451 ? -15.422 -10.281 -10.32 1 92.5 451 LEU B N 1
ATOM 9789 C CA . LEU B 1 451 ? -14.828 -11.609 -10.258 1 92.5 451 LEU B CA 1
ATOM 9790 C C . LEU B 1 451 ? -15.883 -12.695 -10.453 1 92.5 451 LEU B C 1
ATOM 9792 O O . LEU B 1 451 ? -16.781 -12.836 -9.625 1 92.5 451 LEU B O 1
ATOM 9796 N N . VAL B 1 452 ? -15.688 -13.5 -11.477 1 88.12 452 VAL B N 1
ATOM 9797 C CA . VAL B 1 452 ? -16.75 -14.43 -11.836 1 88.12 452 VAL B CA 1
ATOM 9798 C C . VAL B 1 452 ? -16.375 -15.836 -11.383 1 88.12 452 VAL B C 1
ATOM 9800 O O . VAL B 1 452 ? -17.25 -16.609 -10.953 1 88.12 452 VAL B O 1
ATOM 9803 N N . SER B 1 453 ? -15.117 -16.172 -11.43 1 90.81 453 SER B N 1
ATOM 9804 C CA . SER B 1 453 ? -14.688 -17.516 -11.039 1 90.81 453 SER B CA 1
ATOM 9805 C C . SER B 1 453 ? -14.695 -17.672 -9.523 1 90.81 453 SER B C 1
ATOM 9807 O O . SER B 1 453 ? -14.336 -16.75 -8.789 1 90.81 453 SER B O 1
ATOM 9809 N N . GLY B 1 454 ? -15.141 -18.844 -9.07 1 91.81 454 GLY B N 1
ATOM 9810 C CA . GLY B 1 454 ? -15.133 -19.125 -7.641 1 91.81 454 GLY B CA 1
ATOM 9811 C C . GLY B 1 454 ? -13.758 -19.047 -7.02 1 91.81 454 GLY B C 1
ATOM 9812 O O . GLY B 1 454 ? -13.609 -18.625 -5.871 1 91.81 454 GLY B O 1
ATOM 9813 N N . TYR B 1 455 ? -12.82 -19.469 -7.715 1 93.69 455 TYR B N 1
ATOM 9814 C CA . TYR B 1 455 ? -11.453 -19.422 -7.203 1 93.69 455 TYR B CA 1
ATOM 9815 C C . TYR B 1 455 ? -11.008 -18 -6.957 1 93.69 455 TYR B C 1
ATOM 9817 O O . TYR B 1 455 ? -10.5 -17.672 -5.879 1 93.69 455 TYR B O 1
ATOM 9825 N N . ASP B 1 456 ? -11.211 -17.078 -7.953 1 96.06 456 ASP B N 1
ATOM 9826 C CA . ASP B 1 456 ? -10.867 -15.664 -7.805 1 96.06 456 ASP B CA 1
ATOM 9827 C C . ASP B 1 456 ? -11.609 -15.039 -6.621 1 96.06 456 ASP B C 1
ATOM 9829 O O . ASP B 1 456 ? -11.016 -14.305 -5.828 1 96.06 456 ASP B O 1
ATOM 9833 N N . GLN B 1 457 ? -12.852 -15.383 -6.527 1 95.94 457 GLN B N 1
ATOM 9834 C CA . GLN B 1 457 ? -13.68 -14.859 -5.445 1 95.94 457 GLN B CA 1
ATOM 9835 C C . GLN B 1 457 ? -13.172 -15.328 -4.086 1 95.94 457 GLN B C 1
ATOM 9837 O O . GLN B 1 457 ? -13.102 -14.547 -3.135 1 95.94 457 GLN B O 1
ATOM 9842 N N . SER B 1 458 ? -12.867 -16.578 -4.016 1 97 458 SER B N 1
ATOM 9843 C CA . SER B 1 458 ? -12.453 -17.141 -2.734 1 97 458 SER B CA 1
ATOM 9844 C C . SER B 1 458 ? -11.109 -16.578 -2.287 1 97 458 SER B C 1
ATOM 9846 O O . SER B 1 458 ? -10.914 -16.297 -1.103 1 97 458 SER B O 1
ATOM 9848 N N . LYS B 1 459 ? -10.172 -16.469 -3.223 1 97.62 459 LYS B N 1
ATOM 9849 C CA . LYS B 1 459 ? -8.883 -15.875 -2.877 1 97.62 459 LYS B CA 1
ATOM 9850 C C . LYS B 1 459 ? -9.031 -14.414 -2.484 1 97.62 459 LYS B C 1
ATOM 9852 O O . LYS B 1 459 ? -8.367 -13.945 -1.554 1 97.62 459 LYS B O 1
ATOM 9857 N N . TRP B 1 460 ? -9.852 -13.703 -3.18 1 97.56 460 TRP B N 1
ATOM 9858 C CA . TRP B 1 460 ? -10.148 -12.312 -2.852 1 97.56 460 TRP B CA 1
ATOM 9859 C C . TRP B 1 460 ? -10.766 -12.203 -1.459 1 97.56 460 TRP B C 1
ATOM 9861 O O . TRP B 1 460 ? -10.305 -11.414 -0.634 1 97.56 460 TRP B O 1
ATOM 9871 N N . ALA B 1 461 ? -11.781 -12.984 -1.198 1 97.88 461 ALA B N 1
ATOM 9872 C CA . ALA B 1 461 ? -12.5 -12.945 0.074 1 97.88 461 ALA B CA 1
ATOM 9873 C C . ALA B 1 461 ? -11.57 -13.289 1.236 1 97.88 461 ALA B C 1
ATOM 9875 O O . ALA B 1 461 ? -11.641 -12.664 2.299 1 97.88 461 ALA B O 1
ATOM 9876 N N . ALA B 1 462 ? -10.758 -14.266 1.022 1 98.44 462 ALA B N 1
ATOM 9877 C CA . ALA B 1 462 ? -9.82 -14.672 2.068 1 98.44 462 ALA B CA 1
ATOM 9878 C C . ALA B 1 462 ? -8.867 -13.531 2.418 1 98.44 462 ALA B C 1
ATOM 9880 O O . ALA B 1 462 ? -8.648 -13.242 3.594 1 98.44 462 ALA B O 1
ATOM 9881 N N . GLU B 1 463 ? -8.344 -12.93 1.443 1 97.69 463 GLU B N 1
ATOM 9882 C CA . GLU B 1 463 ? -7.379 -11.859 1.689 1 97.69 463 GLU B CA 1
ATOM 9883 C C . GLU B 1 463 ? -8.047 -10.648 2.332 1 97.69 463 GLU B C 1
ATOM 9885 O O . GLU B 1 463 ? -7.484 -10.031 3.236 1 97.69 463 GLU B O 1
ATOM 9890 N N . VAL B 1 464 ? -9.234 -10.258 1.857 1 96.38 464 VAL B N 1
ATOM 9891 C CA . VAL B 1 464 ? -9.961 -9.125 2.422 1 96.38 464 VAL B CA 1
ATOM 9892 C C . VAL B 1 464 ? -10.359 -9.438 3.863 1 96.38 464 VAL B C 1
ATOM 9894 O O . VAL B 1 464 ? -10.305 -8.555 4.73 1 96.38 464 VAL B O 1
ATOM 9897 N N . ALA B 1 465 ? -10.75 -10.648 4.102 1 97.06 465 ALA B N 1
ATOM 9898 C CA . ALA B 1 465 ? -11.055 -11.055 5.473 1 97.06 465 ALA B CA 1
ATOM 9899 C C . ALA B 1 465 ? -9.828 -10.906 6.371 1 97.06 465 ALA B C 1
ATOM 9901 O O . ALA B 1 465 ? -9.945 -10.445 7.512 1 97.06 465 ALA B O 1
ATOM 9902 N N . LEU B 1 466 ? -8.719 -11.281 5.852 1 97.5 466 LEU B N 1
ATOM 9903 C CA . LEU B 1 466 ? -7.496 -11.195 6.645 1 97.5 466 LEU B CA 1
ATOM 9904 C C . LEU B 1 466 ? -7.059 -9.75 6.82 1 97.5 466 LEU B C 1
ATOM 9906 O O . LEU B 1 466 ? -6.422 -9.406 7.824 1 97.5 466 LEU B O 1
ATOM 9910 N N . ARG B 1 467 ? -7.355 -8.891 5.871 1 93.75 467 ARG B N 1
ATOM 9911 C CA . ARG B 1 467 ? -7.121 -7.465 6.062 1 93.75 467 ARG B CA 1
ATOM 9912 C C . ARG B 1 467 ? -7.941 -6.926 7.23 1 93.75 467 ARG B C 1
ATOM 9914 O O . ARG B 1 467 ? -7.469 -6.074 7.984 1 93.75 467 ARG B O 1
ATOM 9921 N N . ARG B 1 468 ? -9.148 -7.41 7.328 1 93.38 468 ARG B N 1
ATOM 9922 C CA . ARG B 1 468 ? -9.984 -7.02 8.461 1 93.38 468 ARG B CA 1
ATOM 9923 C C . ARG B 1 468 ? -9.406 -7.559 9.773 1 93.38 468 ARG B C 1
ATOM 9925 O O . ARG B 1 468 ? -9.516 -6.91 10.812 1 93.38 468 ARG B O 1
ATOM 9932 N N . ALA B 1 469 ? -8.805 -8.727 9.672 1 94.62 469 ALA B N 1
ATOM 9933 C CA . ALA B 1 469 ? -8.133 -9.281 10.844 1 94.62 469 ALA B CA 1
ATOM 9934 C C . ALA B 1 469 ? -6.984 -8.383 11.289 1 94.62 469 ALA B C 1
ATOM 9936 O O . ALA B 1 469 ? -6.715 -8.258 12.492 1 94.62 469 ALA B O 1
ATOM 9937 N N . ARG B 1 470 ? -6.32 -7.742 10.375 1 92.25 470 ARG B N 1
ATOM 9938 C CA . ARG B 1 470 ? -5.27 -6.785 10.703 1 92.25 470 ARG B CA 1
ATOM 9939 C C . ARG B 1 470 ? -5.816 -5.648 11.562 1 92.25 470 ARG B C 1
ATOM 9941 O O . ARG B 1 470 ? -5.121 -5.141 12.445 1 92.25 470 ARG B O 1
ATOM 9948 N N . ASP B 1 471 ? -7.055 -5.316 11.273 1 87.88 471 ASP B N 1
ATOM 9949 C CA . ASP B 1 471 ? -7.688 -4.23 12.016 1 87.88 471 ASP B CA 1
ATOM 9950 C C . ASP B 1 471 ? -7.852 -4.598 13.492 1 87.88 471 ASP B C 1
ATOM 9952 O O . ASP B 1 471 ? -8.031 -3.721 14.336 1 87.88 471 ASP B O 1
ATOM 9956 N N . HIS B 1 472 ? -7.73 -5.906 13.75 1 90.19 472 HIS B N 1
ATOM 9957 C CA . HIS B 1 472 ? -7.828 -6.387 15.125 1 90.19 472 HIS B CA 1
ATOM 9958 C C . HIS B 1 472 ? -6.445 -6.582 15.742 1 90.19 472 HIS B C 1
ATOM 9960 O O . HIS B 1 472 ? -6.32 -7.16 16.812 1 90.19 472 HIS B O 1
ATOM 9966 N N . GLY B 1 473 ? -5.461 -6.203 15.016 1 88.38 473 GLY B N 1
ATOM 9967 C CA . GLY B 1 473 ? -4.105 -6.246 15.539 1 88.38 473 GLY B CA 1
ATOM 9968 C C . GLY B 1 473 ? -3.314 -7.445 15.055 1 88.38 473 GLY B C 1
ATOM 9969 O O . GLY B 1 473 ? -2.113 -7.551 15.32 1 88.38 473 GLY B O 1
ATOM 9970 N N . LEU B 1 474 ? -3.955 -8.336 14.367 1 94.69 474 LEU B N 1
ATOM 9971 C CA . LEU B 1 474 ? -3.26 -9.516 13.867 1 94.69 474 LEU B CA 1
ATOM 9972 C C . LEU B 1 474 ? -2.24 -9.141 12.805 1 94.69 474 LEU B C 1
ATOM 9974 O O . LEU B 1 474 ? -2.551 -8.383 11.883 1 94.69 474 LEU B O 1
ATOM 9978 N N . VAL B 1 475 ? -0.99 -9.617 13.016 1 94.81 475 VAL B N 1
ATOM 9979 C CA . VAL B 1 475 ? 0.019 -9.406 11.984 1 94.81 475 VAL B CA 1
ATOM 9980 C C . VAL B 1 475 ? -0.177 -10.414 10.859 1 94.81 475 VAL B C 1
ATOM 9982 O O . VAL B 1 475 ? -0.002 -11.625 11.055 1 94.81 475 VAL B O 1
ATOM 9985 N N . VAL B 1 476 ? -0.609 -9.914 9.703 1 97.38 476 VAL B N 1
ATOM 9986 C CA . VAL B 1 476 ? -0.866 -10.781 8.555 1 97.38 476 VAL B CA 1
ATOM 9987 C C . VAL B 1 476 ? 0.036 -10.375 7.395 1 97.38 476 VAL B C 1
ATOM 9989 O O . VAL B 1 476 ? 0.063 -9.211 6.996 1 97.38 476 VAL B O 1
ATOM 9992 N N . THR B 1 477 ? 0.791 -11.328 6.918 1 97.81 477 THR B N 1
ATOM 9993 C CA . THR B 1 477 ? 1.581 -11.148 5.703 1 97.81 477 THR B CA 1
ATOM 9994 C C . THR B 1 477 ? 0.944 -11.883 4.531 1 97.81 477 THR B C 1
ATOM 9996 O O . THR B 1 477 ? 0.729 -13.102 4.598 1 97.81 477 THR B O 1
ATOM 9999 N N . ALA B 1 478 ? 0.591 -11.133 3.494 1 98.19 478 ALA B N 1
ATOM 10000 C CA . ALA B 1 478 ? 0.027 -11.75 2.299 1 98.19 478 ALA B CA 1
ATOM 10001 C C . ALA B 1 478 ? 1.102 -11.984 1.242 1 98.19 478 ALA B C 1
ATOM 10003 O O . ALA B 1 478 ? 1.803 -11.055 0.844 1 98.19 478 ALA B O 1
ATOM 10004 N N . LEU B 1 479 ? 1.282 -13.203 0.852 1 98.75 479 LEU B N 1
ATOM 10005 C CA . LEU B 1 479 ? 2.203 -13.602 -0.206 1 98.75 479 LEU B CA 1
ATOM 10006 C C . LEU B 1 479 ? 1.44 -14.047 -1.451 1 98.75 479 LEU B C 1
ATOM 10008 O O . LEU B 1 479 ? 0.689 -15.023 -1.411 1 98.75 479 LEU B O 1
ATOM 10012 N N . ARG B 1 480 ? 1.684 -13.305 -2.596 1 98.69 480 ARG B N 1
ATOM 10013 C CA . ARG B 1 480 ? 0.866 -13.508 -3.787 1 98.69 480 ARG B CA 1
ATOM 10014 C C . ARG B 1 480 ? 1.695 -14.102 -4.926 1 98.69 480 ARG B C 1
ATOM 10016 O O . ARG B 1 480 ? 2.271 -13.359 -5.727 1 98.69 480 ARG B O 1
ATOM 10023 N N . PRO B 1 481 ? 1.683 -15.383 -5.086 1 97.88 481 PRO B N 1
ATOM 10024 C CA . PRO B 1 481 ? 2.271 -15.945 -6.305 1 97.88 481 PRO B CA 1
ATOM 10025 C C . PRO B 1 481 ? 1.383 -15.758 -7.531 1 97.88 481 PRO B C 1
ATOM 10027 O O . PRO B 1 481 ? 0.185 -15.492 -7.395 1 97.88 481 PRO B O 1
ATOM 10030 N N . GLY B 1 482 ? 2.02 -15.719 -8.711 1 95.69 482 GLY B N 1
ATOM 10031 C CA . GLY B 1 482 ? 1.312 -15.914 -9.961 1 95.69 482 GLY B CA 1
ATOM 10032 C C . GLY B 1 482 ? 1.285 -17.359 -10.414 1 95.69 482 GLY B C 1
ATOM 10033 O O . GLY B 1 482 ? 0.941 -18.25 -9.641 1 95.69 482 GLY B O 1
ATOM 10034 N N . GLY B 1 483 ? 1.514 -17.562 -11.68 1 94.81 483 GLY B N 1
ATOM 10035 C CA . GLY B 1 483 ? 1.772 -18.938 -12.086 1 94.81 483 GLY B CA 1
ATOM 10036 C C . GLY B 1 483 ? 3.031 -19.516 -11.469 1 94.81 483 GLY B C 1
ATOM 10037 O O . GLY B 1 483 ? 4.074 -18.859 -11.438 1 94.81 483 GLY B O 1
ATOM 10038 N N . ILE B 1 484 ? 2.857 -20.688 -10.891 1 96.62 484 ILE B N 1
ATOM 10039 C CA . ILE B 1 484 ? 4.027 -21.328 -10.289 1 96.62 484 ILE B CA 1
ATOM 10040 C C . ILE B 1 484 ? 4.586 -22.375 -11.25 1 96.62 484 ILE B C 1
ATOM 10042 O O . ILE B 1 484 ? 3.969 -23.422 -11.477 1 96.62 484 ILE B O 1
ATOM 10046 N N . GLY B 1 485 ? 5.746 -22.031 -11.797 1 95.31 485 GLY B N 1
ATOM 10047 C CA . GLY B 1 485 ? 6.402 -22.938 -12.734 1 95.31 485 GLY B CA 1
ATOM 10048 C C . GLY B 1 485 ? 7.145 -24.078 -12.047 1 95.31 485 GLY B C 1
ATOM 10049 O O . GLY B 1 485 ? 7.23 -24.109 -10.82 1 95.31 485 GLY B O 1
ATOM 10050 N N . GLY B 1 486 ? 7.598 -24.938 -12.852 1 95.88 486 GLY B N 1
ATOM 10051 C CA . GLY B 1 486 ? 8.328 -26.094 -12.344 1 95.88 486 GLY B CA 1
ATOM 10052 C C . GLY B 1 486 ? 9.672 -25.734 -11.734 1 95.88 486 GLY B C 1
ATOM 10053 O O . GLY B 1 486 ? 10.195 -24.641 -11.977 1 95.88 486 GLY B O 1
ATOM 10054 N N . HIS B 1 487 ? 10.102 -26.672 -10.922 1 97.06 487 HIS B N 1
ATOM 10055 C CA . HIS B 1 487 ? 11.398 -26.5 -10.273 1 97.06 487 HIS B CA 1
ATOM 10056 C C . HIS B 1 487 ? 12.523 -26.438 -11.305 1 97.06 487 HIS B C 1
ATOM 10058 O O . HIS B 1 487 ? 12.609 -27.281 -12.195 1 97.06 487 HIS B O 1
ATOM 10064 N N . THR B 1 488 ? 13.438 -25.484 -11.203 1 94.69 488 THR B N 1
ATOM 10065 C CA . THR B 1 488 ? 14.422 -25.188 -12.234 1 94.69 488 THR B CA 1
ATOM 10066 C C . THR B 1 488 ? 15.469 -26.297 -12.312 1 94.69 488 THR B C 1
ATOM 10068 O O . THR B 1 488 ? 16.078 -26.516 -13.367 1 94.69 488 THR B O 1
ATOM 10071 N N . LYS B 1 489 ? 15.664 -27.062 -11.289 1 92.25 489 LYS B N 1
ATOM 10072 C CA . LYS B 1 489 ? 16.719 -28.078 -11.266 1 92.25 489 LYS B CA 1
ATOM 10073 C C . LYS B 1 489 ? 16.141 -29.469 -11.43 1 92.25 489 LYS B C 1
ATOM 10075 O O . LYS B 1 489 ? 16.75 -30.328 -12.07 1 92.25 489 LYS B O 1
ATOM 10080 N N . THR B 1 490 ? 14.953 -29.734 -10.883 1 93.19 490 THR B N 1
ATOM 10081 C CA . THR B 1 490 ? 14.406 -31.094 -10.891 1 93.19 490 THR B CA 1
ATOM 10082 C C . THR B 1 490 ? 13.336 -31.234 -11.961 1 93.19 490 THR B C 1
ATOM 10084 O O . THR B 1 490 ? 12.992 -32.344 -12.359 1 93.19 490 THR B O 1
ATOM 10087 N N . GLY B 1 491 ? 12.727 -30.109 -12.297 1 94 491 GLY B N 1
ATOM 10088 C CA . GLY B 1 491 ? 11.656 -30.141 -13.281 1 94 491 GLY B CA 1
ATOM 10089 C C . GLY B 1 491 ? 10.305 -30.5 -12.68 1 94 491 GLY B C 1
ATOM 10090 O O . GLY B 1 491 ? 9.297 -30.547 -13.391 1 94 491 GLY B O 1
ATOM 10091 N N . ALA B 1 492 ? 10.281 -30.766 -11.344 1 95.88 492 ALA B N 1
ATOM 10092 C CA . ALA B 1 492 ? 9.016 -31.078 -10.695 1 95.88 492 ALA B CA 1
ATOM 10093 C C . ALA B 1 492 ? 7.973 -30 -10.961 1 95.88 492 ALA B C 1
ATOM 10095 O O . ALA B 1 492 ? 8.289 -28.812 -10.969 1 95.88 492 ALA B O 1
ATOM 10096 N N . TYR B 1 493 ? 6.797 -30.406 -11.266 1 95.19 493 TYR B N 1
ATOM 10097 C CA . TYR B 1 493 ? 5.703 -29.484 -11.547 1 95.19 493 TYR B CA 1
ATOM 10098 C C . TYR B 1 493 ? 4.406 -29.969 -10.914 1 95.19 493 TYR B C 1
ATOM 10100 O O . TYR B 1 493 ? 4.332 -31.109 -10.422 1 95.19 493 TYR B O 1
ATOM 10108 N N . ASN B 1 494 ? 3.441 -29.094 -10.828 1 93.75 494 ASN B N 1
ATOM 10109 C CA . ASN B 1 494 ? 2.105 -29.438 -10.359 1 93.75 494 ASN B CA 1
ATOM 10110 C C . ASN B 1 494 ? 1.202 -29.859 -11.516 1 93.75 494 ASN B C 1
ATOM 10112 O O . ASN B 1 494 ? 0.801 -29.031 -12.336 1 93.75 494 ASN B O 1
ATOM 10116 N N . PRO B 1 495 ? 0.859 -31.078 -11.617 1 86.25 495 PRO B N 1
ATOM 10117 C CA . PRO B 1 495 ? 0.099 -31.578 -12.766 1 86.25 495 PRO B CA 1
ATOM 10118 C C . PRO B 1 495 ? -1.326 -31.031 -12.812 1 86.25 495 PRO B C 1
ATOM 10120 O O . PRO B 1 495 ? -1.977 -31.078 -13.859 1 86.25 495 PRO B O 1
ATOM 10123 N N . GLN B 1 496 ? -1.791 -30.516 -11.742 1 79.56 496 GLN B N 1
ATOM 10124 C CA . GLN B 1 496 ? -3.18 -30.062 -11.688 1 79.56 496 GLN B CA 1
ATOM 10125 C C . GLN B 1 496 ? -3.277 -28.547 -11.805 1 79.56 496 GLN B C 1
ATOM 10127 O O . GLN B 1 496 ? -4.363 -27.969 -11.688 1 79.56 496 GLN B O 1
ATOM 10132 N N . ASP B 1 497 ? -2.207 -27.984 -12.102 1 88.81 497 ASP B N 1
ATOM 10133 C CA . ASP B 1 497 ? -2.178 -26.531 -12.203 1 88.81 497 ASP B CA 1
ATOM 10134 C C . ASP B 1 497 ? -2.486 -26.062 -13.625 1 88.81 497 ASP B C 1
ATOM 10136 O O . ASP B 1 497 ? -2.09 -26.719 -14.594 1 88.81 497 ASP B O 1
ATOM 10140 N N . LEU B 1 498 ? -3.164 -25 -13.734 1 87.5 498 LEU B N 1
ATOM 10141 C CA . LEU B 1 498 ? -3.547 -24.438 -15.031 1 87.5 498 LEU B CA 1
ATOM 10142 C C . LEU B 1 498 ? -2.314 -24.047 -15.836 1 87.5 498 LEU B C 1
ATOM 10144 O O . LEU B 1 498 ? -2.283 -24.25 -17.062 1 87.5 498 LEU B O 1
ATOM 10148 N N . SER B 1 499 ? -1.344 -23.531 -15.211 1 88.12 499 SER B N 1
ATOM 10149 C CA . SER B 1 499 ? -0.124 -23.141 -15.906 1 88.12 499 SER B CA 1
ATOM 10150 C C . SER B 1 499 ? 0.57 -24.344 -16.547 1 88.12 499 SER B C 1
ATOM 10152 O O . SER B 1 499 ? 1.04 -24.266 -17.672 1 88.12 499 SER B O 1
ATOM 10154 N N . SER B 1 500 ? 0.626 -25.406 -15.836 1 90 500 SER B N 1
ATOM 10155 C CA . SER B 1 500 ? 1.223 -26.625 -16.375 1 90 500 SER B CA 1
ATOM 10156 C C . SER B 1 500 ? 0.421 -27.156 -17.562 1 90 500 SER B C 1
ATOM 10158 O O . SER B 1 500 ? 0.994 -27.641 -18.547 1 90 500 SER B O 1
ATOM 10160 N N . GLY B 1 501 ? -0.899 -27.062 -17.438 1 90 501 GLY B N 1
ATOM 10161 C CA . GLY B 1 501 ? -1.745 -27.484 -18.547 1 90 501 GLY B CA 1
ATOM 10162 C C . GLY B 1 501 ? -1.537 -26.641 -19.797 1 90 501 GLY B C 1
ATOM 10163 O O . GLY B 1 501 ? -1.444 -27.188 -20.891 1 90 501 GLY B O 1
ATOM 10164 N N . LEU B 1 502 ? -1.43 -25.406 -19.594 1 89.88 502 LEU B N 1
ATOM 10165 C CA . LEU B 1 502 ? -1.264 -24.5 -20.719 1 89.88 502 LEU B CA 1
ATOM 10166 C C . LEU B 1 502 ? 0.099 -24.688 -21.375 1 89.88 502 LEU B C 1
ATOM 10168 O O . LEU B 1 502 ? 0.192 -24.812 -22.609 1 89.88 502 LEU B O 1
ATOM 10172 N N . ILE B 1 503 ? 1.102 -24.734 -20.594 1 88.44 503 ILE B N 1
ATOM 10173 C CA . ILE B 1 503 ? 2.449 -24.875 -21.141 1 88.44 503 ILE B CA 1
ATOM 10174 C C . ILE B 1 503 ? 2.578 -26.203 -21.859 1 88.44 503 ILE B C 1
ATOM 10176 O O . ILE B 1 503 ? 3.27 -26.312 -22.875 1 88.44 503 ILE B O 1
ATOM 10180 N N . SER B 1 504 ? 1.937 -27.234 -21.297 1 92.19 504 SER B N 1
ATOM 10181 C CA . SER B 1 504 ? 1.901 -28.531 -21.969 1 92.19 504 SER B CA 1
ATOM 10182 C C . SER B 1 504 ? 1.25 -28.422 -23.344 1 92.19 504 SER B C 1
ATOM 10184 O O . SER B 1 504 ? 1.769 -28.953 -24.312 1 92.19 504 SER B O 1
ATOM 10186 N N . ALA B 1 505 ? 0.16 -27.719 -23.344 1 92.12 505 ALA B N 1
ATOM 10187 C CA . ALA B 1 505 ? -0.558 -27.547 -24.609 1 92.12 505 ALA B CA 1
ATOM 10188 C C . ALA B 1 505 ? 0.272 -26.75 -25.609 1 92.12 505 ALA B C 1
ATOM 10190 O O . ALA B 1 505 ? 0.281 -27.062 -26.797 1 92.12 505 ALA B O 1
ATOM 10191 N N . PHE B 1 506 ? 0.967 -25.75 -25.172 1 90.81 506 PHE B N 1
ATOM 10192 C CA . PHE B 1 506 ? 1.839 -24.969 -26.031 1 90.81 506 PHE B CA 1
ATOM 10193 C C . PHE B 1 506 ? 2.896 -25.844 -26.672 1 90.81 506 PHE B C 1
ATOM 10195 O O . PHE B 1 506 ? 3.133 -25.766 -27.891 1 90.81 506 PHE B O 1
ATOM 10202 N N . GLY B 1 507 ? 3.512 -26.609 -25.844 1 85.88 507 GLY B N 1
ATOM 10203 C CA . GLY B 1 507 ? 4.586 -27.469 -26.312 1 85.88 507 GLY B CA 1
ATOM 10204 C C . GLY B 1 507 ? 4.105 -28.594 -27.203 1 85.88 507 GLY B C 1
ATOM 10205 O O . GLY B 1 507 ? 4.793 -28.969 -28.156 1 85.88 507 GLY B O 1
ATOM 10206 N N . ARG B 1 508 ? 2.965 -29.094 -26.875 1 89.5 508 ARG B N 1
ATOM 10207 C CA . ARG B 1 508 ? 2.439 -30.234 -27.609 1 89.5 508 ARG B CA 1
ATOM 10208 C C . ARG B 1 508 ? 1.908 -29.828 -28.984 1 89.5 508 ARG B C 1
ATOM 10210 O O . ARG B 1 508 ? 2.18 -30.484 -29.984 1 89.5 508 ARG B O 1
ATOM 10217 N N . PHE B 1 509 ? 1.205 -28.703 -29 1 90.31 509 PHE B N 1
ATOM 10218 C CA . PHE B 1 509 ? 0.496 -28.312 -30.219 1 90.31 509 PHE B CA 1
ATOM 10219 C C . PHE B 1 509 ? 1.271 -27.234 -30.969 1 90.31 509 PHE B C 1
ATOM 10221 O O . PHE B 1 509 ? 0.931 -26.922 -32.125 1 90.31 509 PHE B O 1
ATOM 10228 N N . ARG B 1 510 ? 2.236 -26.688 -30.406 1 88.06 510 ARG B N 1
ATOM 10229 C CA . ARG B 1 510 ? 3.088 -25.656 -31 1 88.06 510 ARG B CA 1
ATOM 10230 C C . ARG B 1 510 ? 2.275 -24.438 -31.406 1 88.06 510 ARG B C 1
ATOM 10232 O O . ARG B 1 510 ? 2.457 -23.891 -32.5 1 88.06 510 ARG B O 1
ATOM 10239 N N . THR B 1 511 ? 1.324 -24.125 -30.609 1 91.31 511 THR B N 1
ATOM 10240 C CA . THR B 1 511 ? 0.516 -22.906 -30.734 1 91.31 511 THR B CA 1
ATOM 10241 C C . THR B 1 511 ? 0.388 -22.203 -29.391 1 91.31 511 THR B C 1
ATOM 10243 O O . THR B 1 511 ? 0.392 -22.859 -28.344 1 91.31 511 THR B O 1
ATOM 10246 N N . VAL B 1 512 ? 0.37 -20.906 -29.469 1 93.62 512 VAL B N 1
ATOM 10247 C CA . VAL B 1 512 ? 0.241 -20.109 -28.266 1 93.62 512 VAL B CA 1
ATOM 10248 C C . VAL B 1 512 ? -0.778 -19 -28.484 1 93.62 512 VAL B C 1
ATOM 10250 O O . VAL B 1 512 ? -0.812 -18.375 -29.547 1 93.62 512 VAL B O 1
ATOM 10253 N N . PRO B 1 513 ? -1.694 -18.828 -27.531 1 94.25 513 PRO B N 1
ATOM 10254 C CA . PRO B 1 513 ? -2.588 -17.672 -27.672 1 94.25 513 PRO B CA 1
ATOM 10255 C C . PRO B 1 513 ? -1.869 -16.344 -27.438 1 94.25 513 PRO B C 1
ATOM 10257 O O . PRO B 1 513 ? -0.862 -16.297 -26.734 1 94.25 513 PRO B O 1
ATOM 10260 N N . ALA B 1 514 ? -2.447 -15.328 -28.078 1 92.88 514 ALA B N 1
ATOM 10261 C CA . ALA B 1 514 ? -1.943 -13.992 -27.781 1 92.88 514 ALA B CA 1
ATOM 10262 C C . ALA B 1 514 ? -2.234 -13.602 -26.328 1 92.88 514 ALA B C 1
ATOM 10264 O O . ALA B 1 514 ? -3.311 -13.898 -25.812 1 92.88 514 ALA B O 1
ATOM 10265 N N . PHE B 1 515 ? -1.244 -13.086 -25.688 1 92.19 515 PHE B N 1
ATOM 10266 C CA . PHE B 1 515 ? -1.409 -12.594 -24.328 1 92.19 515 PHE B CA 1
ATOM 10267 C C . PHE B 1 515 ? -0.522 -11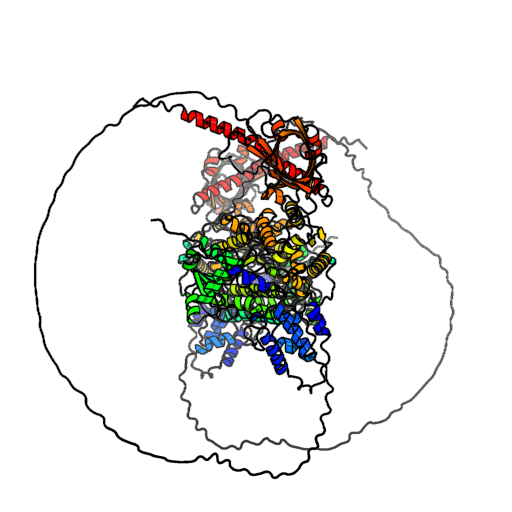.375 -24.078 1 92.19 515 PHE B C 1
ATOM 10269 O O . PHE B 1 515 ? 0.365 -11.078 -24.891 1 92.19 515 PHE B O 1
ATOM 10276 N N . ARG B 1 516 ? -0.799 -10.633 -23.016 1 90.56 516 ARG B N 1
ATOM 10277 C CA . ARG B 1 516 ? -0.039 -9.438 -22.688 1 90.56 516 ARG B CA 1
ATOM 10278 C C . ARG B 1 516 ? 1.202 -9.773 -21.875 1 90.56 516 ARG B C 1
ATOM 10280 O O . ARG B 1 516 ? 2.328 -9.586 -22.344 1 90.56 516 ARG B O 1
ATOM 10287 N N . TYR B 1 517 ? 0.974 -10.312 -20.672 1 93.69 517 TYR B N 1
ATOM 10288 C CA . TYR B 1 517 ? 2.059 -10.75 -19.797 1 93.69 517 TYR B CA 1
ATOM 10289 C C . TYR B 1 517 ? 1.732 -12.086 -19.141 1 93.69 517 TYR B C 1
ATOM 10291 O O . TYR B 1 517 ? 0.568 -12.383 -18.875 1 93.69 517 TYR B O 1
ATOM 10299 N N . LEU B 1 518 ? 2.719 -12.859 -18.984 1 92.94 518 LEU B N 1
ATOM 10300 C CA . LEU B 1 518 ? 2.635 -14.031 -18.125 1 92.94 518 LEU B CA 1
ATOM 10301 C C . LEU B 1 518 ? 3.438 -13.836 -16.844 1 92.94 518 LEU B C 1
ATOM 10303 O O . LEU B 1 518 ? 4.668 -13.789 -16.891 1 92.94 518 LEU B O 1
ATOM 10307 N N . ASN B 1 519 ? 2.721 -13.664 -15.758 1 95.5 519 ASN B N 1
ATOM 10308 C CA . ASN B 1 519 ? 3.342 -13.547 -14.445 1 95.5 519 ASN B CA 1
ATOM 10309 C C . ASN B 1 519 ? 3.57 -14.914 -13.805 1 95.5 519 ASN B C 1
ATOM 10311 O O . ASN B 1 519 ? 2.662 -15.477 -13.188 1 95.5 519 ASN B O 1
ATOM 10315 N N . ALA B 1 520 ? 4.77 -15.453 -13.984 1 94.75 520 ALA B N 1
ATOM 10316 C CA . ALA B 1 520 ? 5.082 -16.781 -13.469 1 94.75 520 ALA B CA 1
ATOM 10317 C C . ALA B 1 520 ? 6.52 -16.859 -12.969 1 94.75 520 ALA B C 1
ATOM 10319 O O . ALA B 1 520 ? 7.414 -16.219 -13.531 1 94.75 520 ALA B O 1
ATOM 10320 N N . ALA B 1 521 ? 6.711 -17.594 -11.945 1 96.62 521 ALA B N 1
ATOM 10321 C CA . ALA B 1 521 ? 8.031 -17.844 -11.375 1 96.62 521 ALA B CA 1
ATOM 10322 C C . ALA B 1 521 ? 8.195 -19.312 -10.977 1 96.62 521 ALA B C 1
ATOM 10324 O O . ALA B 1 521 ? 7.211 -19.984 -10.656 1 96.62 521 ALA B O 1
ATOM 10325 N N . PRO B 1 522 ? 9.414 -19.797 -11.07 1 96.81 522 PRO B N 1
ATOM 10326 C CA . PRO B 1 522 ? 9.617 -21.188 -10.672 1 96.81 522 PRO B CA 1
ATOM 10327 C C . PRO B 1 522 ? 9.375 -21.422 -9.18 1 96.81 522 PRO B C 1
ATOM 10329 O O . PRO B 1 522 ? 9.641 -20.531 -8.367 1 96.81 522 PRO B O 1
ATOM 10332 N N . VAL B 1 523 ? 8.977 -22.625 -8.844 1 98 523 VAL B N 1
ATOM 10333 C CA . VAL B 1 523 ? 8.531 -22.953 -7.488 1 98 523 VAL B CA 1
ATOM 10334 C C . VAL B 1 523 ? 9.695 -22.781 -6.512 1 98 523 VAL B C 1
ATOM 10336 O O . VAL B 1 523 ? 9.492 -22.391 -5.359 1 98 523 VAL B O 1
ATOM 10339 N N . ASP B 1 524 ? 10.891 -23.062 -6.941 1 97.38 524 ASP B N 1
ATOM 10340 C CA . ASP B 1 524 ? 12.031 -22.984 -6.031 1 97.38 524 ASP B CA 1
ATOM 10341 C C . ASP B 1 524 ? 12.312 -21.531 -5.633 1 97.38 524 ASP B C 1
ATOM 10343 O O . ASP B 1 524 ? 12.664 -21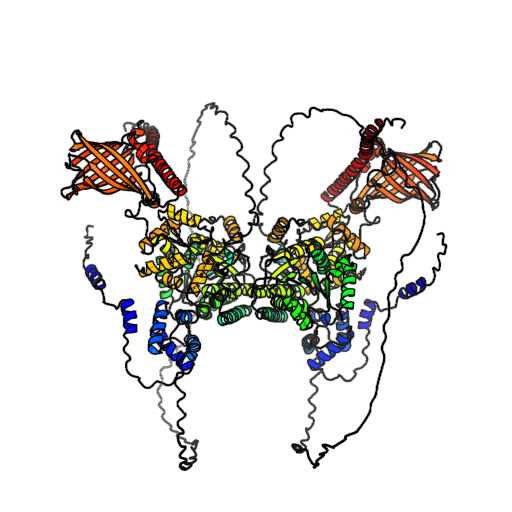.266 -4.484 1 97.38 524 ASP B O 1
ATOM 10347 N N . TRP B 1 525 ? 12.141 -20.625 -6.535 1 98.19 525 TRP B N 1
ATOM 10348 C CA . TRP B 1 525 ? 12.297 -19.219 -6.184 1 98.19 525 TRP B CA 1
ATOM 10349 C C . TRP B 1 525 ? 11.133 -18.75 -5.316 1 98.19 525 TRP B C 1
ATOM 10351 O O . TRP B 1 525 ? 11.344 -18.031 -4.324 1 98.19 525 TRP B O 1
ATOM 10361 N N . VAL B 1 526 ? 9.883 -19.078 -5.688 1 98.56 526 VAL B N 1
ATOM 10362 C CA . VAL B 1 526 ? 8.695 -18.672 -4.938 1 98.56 526 VAL B CA 1
ATOM 10363 C C . VAL B 1 526 ? 8.812 -19.156 -3.494 1 98.56 526 VAL B C 1
ATOM 10365 O O . VAL B 1 526 ? 8.586 -18.391 -2.557 1 98.56 526 VAL B O 1
ATOM 10368 N N . SER B 1 527 ? 9.188 -20.406 -3.35 1 98.62 527 SER B N 1
ATOM 10369 C CA . SER B 1 527 ? 9.328 -21.016 -2.029 1 98.62 527 SER B CA 1
ATOM 10370 C C . SER B 1 527 ? 10.414 -20.312 -1.218 1 98.62 527 SER B C 1
ATOM 10372 O O . SER B 1 527 ? 10.211 -20 -0.045 1 98.62 527 SER B O 1
ATOM 10374 N N . ARG B 1 528 ? 11.5 -20.047 -1.825 1 98.38 528 ARG B N 1
ATOM 10375 C CA . ARG B 1 528 ? 12.641 -19.453 -1.132 1 98.38 528 ARG B CA 1
ATOM 10376 C C . ARG B 1 528 ? 12.297 -18.078 -0.605 1 98.38 528 ARG B C 1
ATOM 10378 O O . ARG B 1 528 ? 12.609 -17.734 0.541 1 98.38 528 ARG B O 1
ATOM 10385 N N . VAL B 1 529 ? 11.688 -17.297 -1.43 1 98.62 529 VAL B N 1
ATOM 10386 C CA . VAL B 1 529 ? 11.352 -15.938 -1.04 1 98.62 529 VAL B CA 1
ATOM 10387 C C . VAL B 1 529 ? 10.25 -15.953 0.014 1 98.62 529 VAL B C 1
ATOM 10389 O O . VAL B 1 529 ? 10.281 -15.172 0.97 1 98.62 529 VAL B O 1
ATOM 10392 N N . ALA B 1 530 ? 9.258 -16.812 -0.136 1 98.81 530 ALA B N 1
ATOM 10393 C CA . ALA B 1 530 ? 8.188 -16.938 0.847 1 98.81 530 ALA B CA 1
ATOM 10394 C C . ALA B 1 530 ? 8.742 -17.281 2.225 1 98.81 530 ALA B C 1
ATOM 10396 O O . ALA B 1 530 ? 8.383 -16.656 3.223 1 98.81 530 ALA B O 1
ATOM 10397 N N . VAL B 1 531 ? 9.609 -18.234 2.248 1 98.69 531 VAL B N 1
ATOM 10398 C CA . VAL B 1 531 ? 10.156 -18.703 3.516 1 98.69 531 VAL B CA 1
ATOM 10399 C C . VAL B 1 531 ? 11.055 -17.625 4.125 1 98.69 531 VAL B C 1
ATOM 10401 O O . VAL B 1 531 ? 11.055 -17.438 5.34 1 98.69 531 VAL B O 1
ATOM 10404 N N . ALA B 1 532 ? 11.812 -16.953 3.277 1 98.62 532 ALA B N 1
ATOM 10405 C CA . ALA B 1 532 ? 12.633 -15.844 3.775 1 98.62 532 ALA B CA 1
ATOM 10406 C C . ALA B 1 532 ? 11.766 -14.773 4.438 1 98.62 532 ALA B C 1
ATOM 10408 O O . ALA B 1 532 ? 12.156 -14.203 5.461 1 98.62 532 ALA B O 1
ATOM 10409 N N . THR B 1 533 ? 10.602 -14.516 3.873 1 98.25 533 THR B N 1
ATOM 10410 C CA . THR B 1 533 ? 9.672 -13.539 4.434 1 98.25 533 THR B CA 1
ATOM 10411 C C . THR B 1 533 ? 9.148 -14 5.785 1 98.25 533 THR B C 1
ATOM 10413 O O . THR B 1 533 ? 9.062 -13.219 6.73 1 98.25 533 THR B O 1
ATOM 10416 N N . VAL B 1 534 ? 8.852 -15.281 5.895 1 98.44 534 VAL B N 1
ATOM 10417 C CA . VAL B 1 534 ? 8.328 -15.867 7.125 1 98.44 534 VAL B CA 1
ATOM 10418 C C . VAL B 1 534 ? 9.367 -15.75 8.234 1 98.44 534 VAL B C 1
ATOM 10420 O O . VAL B 1 534 ? 9.023 -15.492 9.391 1 98.44 534 VAL B O 1
ATOM 10423 N N . CYS B 1 535 ? 10.609 -15.867 7.887 1 98.12 535 CYS B N 1
ATOM 10424 C CA . CYS B 1 535 ? 11.672 -15.969 8.883 1 98.12 535 CYS B CA 1
ATOM 10425 C C . CYS B 1 535 ? 12.242 -14.586 9.211 1 98.12 535 CYS B C 1
ATOM 10427 O O . CYS B 1 535 ? 13.094 -14.461 10.086 1 98.12 535 CYS B O 1
ATOM 10429 N N . GLU B 1 536 ? 11.766 -13.516 8.547 1 97.06 536 GLU B N 1
ATOM 10430 C CA . GLU B 1 536 ? 12.258 -12.156 8.766 1 97.06 536 GLU B CA 1
ATOM 10431 C C . GLU B 1 536 ? 11.195 -11.273 9.406 1 97.06 536 GLU B C 1
ATOM 10433 O O . GLU B 1 536 ? 10.367 -10.688 8.711 1 97.06 536 GLU B O 1
ATOM 10438 N N . PRO B 1 537 ? 11.305 -11.039 10.75 1 95.12 537 PRO B N 1
ATOM 10439 C CA . PRO B 1 537 ? 10.281 -10.273 11.461 1 95.12 537 PRO B CA 1
ATOM 10440 C C . PRO B 1 537 ? 10.078 -8.883 10.875 1 95.12 537 PRO B C 1
ATOM 10442 O O . PRO B 1 537 ? 8.945 -8.383 10.844 1 95.12 537 PRO B O 1
ATOM 10445 N N . ASP B 1 538 ? 11.086 -8.273 10.32 1 90.44 538 ASP B N 1
ATOM 10446 C CA . ASP B 1 538 ? 10.977 -6.93 9.758 1 90.44 538 ASP B CA 1
ATOM 10447 C C . ASP B 1 538 ? 10.117 -6.934 8.492 1 90.44 538 ASP B C 1
ATOM 10449 O O . ASP B 1 538 ? 9.672 -5.883 8.039 1 90.44 538 ASP B O 1
ATOM 10453 N N . ALA B 1 539 ? 9.867 -8.141 7.941 1 94.75 539 ALA B N 1
ATOM 10454 C CA . ALA B 1 539 ? 9.109 -8.258 6.695 1 94.75 539 ALA B CA 1
ATOM 10455 C C . ALA B 1 539 ? 7.645 -8.562 6.973 1 94.75 539 ALA B C 1
ATOM 10457 O O . ALA B 1 539 ? 6.816 -8.547 6.055 1 94.75 539 ALA B O 1
ATOM 10458 N N . TRP B 1 540 ? 7.309 -8.719 8.25 1 95.44 540 TRP B N 1
ATOM 10459 C CA . TRP B 1 540 ? 5.953 -9.148 8.578 1 95.44 540 TRP B CA 1
ATOM 10460 C C . TRP B 1 540 ? 4.957 -8.016 8.383 1 95.44 540 TRP B C 1
ATOM 10462 O O . TRP B 1 540 ? 5.316 -6.84 8.492 1 95.44 540 TRP B O 1
ATOM 10472 N N . GLY B 1 541 ? 3.711 -8.375 7.973 1 92.44 541 GLY B N 1
ATOM 10473 C CA . GLY B 1 541 ? 2.615 -7.422 7.977 1 92.44 541 GLY B CA 1
ATOM 10474 C C . GLY B 1 541 ? 2.408 -6.75 6.633 1 92.44 541 GLY B C 1
ATOM 10475 O O . GLY B 1 541 ? 1.468 -5.969 6.461 1 92.44 541 GLY B O 1
ATOM 10476 N N . PHE B 1 542 ? 3.234 -7.074 5.641 1 93.19 542 PHE B N 1
ATOM 10477 C CA . PHE B 1 542 ? 3.156 -6.438 4.332 1 93.19 542 PHE B CA 1
ATOM 10478 C C . PHE B 1 542 ? 2.656 -7.418 3.277 1 93.19 542 PHE B C 1
ATOM 10480 O O . PHE B 1 542 ? 2.461 -8.602 3.566 1 93.19 542 PHE B O 1
ATOM 10487 N N . ASP B 1 543 ? 2.322 -6.879 2.111 1 96.19 543 ASP B N 1
ATOM 10488 C CA . ASP B 1 543 ? 1.932 -7.684 0.958 1 96.19 543 ASP B CA 1
ATOM 10489 C C . ASP B 1 543 ? 3.086 -7.82 -0.033 1 96.19 543 ASP B C 1
ATOM 10491 O O . ASP B 1 543 ? 3.768 -6.84 -0.337 1 96.19 543 ASP B O 1
ATOM 10495 N N . TYR B 1 544 ? 3.344 -9.109 -0.469 1 98.12 544 TYR B N 1
ATOM 10496 C CA . TYR B 1 544 ? 4.445 -9.375 -1.387 1 98.12 544 TYR B CA 1
ATOM 10497 C C . TYR B 1 544 ? 3.953 -10.109 -2.627 1 98.12 544 TYR B C 1
ATOM 10499 O O . TYR B 1 544 ? 3.123 -11.016 -2.531 1 98.12 544 TYR B O 1
ATOM 10507 N N . HIS B 1 545 ? 4.449 -9.672 -3.764 1 98.44 545 HIS B N 1
ATOM 10508 C CA . HIS B 1 545 ? 4.238 -10.43 -4.996 1 98.44 545 HIS B CA 1
ATOM 10509 C C . HIS B 1 545 ? 5.379 -11.406 -5.246 1 98.44 545 HIS B C 1
ATOM 10511 O O . HIS B 1 545 ? 6.547 -11.008 -5.273 1 98.44 545 HIS B O 1
ATOM 10517 N N . LEU B 1 546 ? 5.023 -12.641 -5.312 1 98.38 546 LEU B N 1
ATOM 10518 C CA . LEU B 1 546 ? 5.988 -13.68 -5.668 1 98.38 546 LEU B CA 1
ATOM 10519 C C . LEU B 1 546 ? 5.82 -14.102 -7.121 1 98.38 546 LEU B C 1
ATOM 10521 O O . LEU B 1 546 ? 5.645 -15.289 -7.41 1 98.38 546 LEU B O 1
ATOM 10525 N N . THR B 1 547 ? 5.961 -13.172 -8.086 1 97.06 547 THR B N 1
ATOM 10526 C CA . THR B 1 547 ? 5.57 -13.391 -9.469 1 97.06 547 THR B CA 1
ATOM 10527 C C . THR B 1 547 ? 6.801 -13.461 -10.375 1 97.06 547 THR B C 1
ATOM 10529 O O . THR B 1 547 ? 6.688 -13.75 -11.562 1 97.06 547 THR B O 1
ATOM 10532 N N . GLY B 1 548 ? 8.008 -13.195 -9.859 1 95 548 GLY B N 1
ATOM 10533 C CA . GLY B 1 548 ? 9.188 -13.133 -10.703 1 95 548 GLY B CA 1
ATOM 10534 C C . GLY B 1 548 ? 9.141 -12 -11.711 1 95 548 GLY B C 1
ATOM 10535 O O . GLY B 1 548 ? 8.547 -10.953 -11.453 1 95 548 GLY B O 1
ATOM 10536 N N . VAL B 1 549 ? 9.875 -12.188 -12.781 1 96.06 549 VAL B N 1
ATOM 10537 C CA . VAL B 1 549 ? 9.898 -11.195 -13.852 1 96.06 549 VAL B CA 1
ATOM 10538 C C . VAL B 1 549 ? 8.828 -11.531 -14.891 1 96.06 549 VAL B C 1
ATOM 10540 O O . VAL B 1 549 ? 8.82 -12.633 -15.445 1 96.06 549 VAL B O 1
ATOM 10543 N N . PRO B 1 550 ? 7.906 -10.617 -15.133 1 95.62 550 PRO B N 1
ATOM 10544 C CA . PRO B 1 550 ? 6.852 -10.891 -16.109 1 95.62 550 PRO B CA 1
ATOM 10545 C C . PRO B 1 550 ? 7.406 -11.188 -17.5 1 95.62 550 PRO B C 1
ATOM 10547 O O . PRO B 1 550 ? 8.367 -10.547 -17.938 1 95.62 550 PRO B O 1
ATOM 10550 N N . ASN B 1 551 ? 6.77 -12.188 -18.188 1 94.25 551 ASN B N 1
ATOM 10551 C CA . ASN B 1 551 ? 7.129 -12.531 -19.562 1 94.25 551 ASN B CA 1
ATOM 10552 C C . ASN B 1 551 ? 6.164 -11.914 -20.562 1 94.25 551 ASN B C 1
ATOM 10554 O O . ASN B 1 551 ? 4.945 -12.039 -20.422 1 94.25 551 ASN B O 1
ATOM 10558 N N . THR B 1 552 ? 6.746 -11.312 -21.609 1 93.56 552 THR B N 1
ATOM 10559 C CA . THR B 1 552 ? 5.918 -10.867 -22.719 1 93.56 552 THR B CA 1
ATOM 10560 C C . THR B 1 552 ? 5.668 -12.008 -23.703 1 93.56 552 THR B C 1
ATOM 10562 O O . THR B 1 552 ? 6.332 -13.047 -23.625 1 93.56 552 THR B O 1
ATOM 10565 N N . LEU B 1 553 ? 4.703 -11.781 -24.547 1 92.31 553 LEU B N 1
ATOM 10566 C CA . LEU B 1 553 ? 4.449 -12.766 -25.594 1 92.31 553 LEU B CA 1
ATOM 10567 C C . LEU B 1 553 ? 5.703 -13.008 -26.422 1 92.31 553 LEU B C 1
ATOM 10569 O O . LEU B 1 553 ? 6.027 -14.148 -26.75 1 92.31 553 LEU B O 1
ATOM 10573 N N . ASP B 1 554 ? 6.43 -11.945 -26.672 1 89.56 554 ASP B N 1
ATOM 10574 C CA . ASP B 1 554 ? 7.652 -12.055 -27.469 1 89.56 554 ASP B CA 1
ATOM 10575 C C . ASP B 1 554 ? 8.711 -12.883 -26.734 1 89.56 554 ASP B C 1
ATOM 10577 O O . ASP B 1 554 ? 9.445 -13.648 -27.359 1 89.56 554 ASP B O 1
ATOM 10581 N N . ASP B 1 555 ? 8.766 -12.719 -25.516 1 90.94 555 ASP B N 1
ATOM 10582 C CA . ASP B 1 555 ? 9.703 -13.492 -24.703 1 90.94 555 ASP B CA 1
ATOM 10583 C C . ASP B 1 555 ? 9.422 -14.992 -24.812 1 90.94 555 ASP B C 1
ATOM 10585 O O . ASP B 1 555 ? 10.336 -15.789 -25.031 1 90.94 555 ASP B O 1
ATOM 10589 N N . VAL B 1 556 ? 8.211 -15.344 -24.719 1 90.25 556 VAL B N 1
ATOM 10590 C CA . VAL B 1 556 ? 7.812 -16.75 -24.703 1 90.25 556 VAL B CA 1
ATOM 10591 C C . VAL B 1 556 ? 8.039 -17.359 -26.078 1 90.25 556 VAL B C 1
ATOM 10593 O O . VAL B 1 556 ? 8.555 -18.484 -26.188 1 90.25 556 VAL B O 1
ATOM 10596 N N . VAL B 1 557 ? 7.617 -16.609 -27.062 1 86.19 557 VAL B N 1
ATOM 10597 C CA . VAL B 1 557 ? 7.797 -17.109 -28.422 1 86.19 557 VAL B CA 1
ATOM 10598 C C . VAL B 1 557 ? 9.281 -17.312 -28.703 1 86.19 557 VAL B C 1
ATOM 10600 O O . VAL B 1 557 ? 9.672 -18.328 -29.281 1 86.19 557 VAL B O 1
ATOM 10603 N N . ARG B 1 558 ? 10.047 -16.375 -28.297 1 81.81 558 ARG B N 1
ATOM 10604 C CA . ARG B 1 558 ? 11.492 -16.453 -28.484 1 81.81 558 ARG B CA 1
ATOM 10605 C C . ARG B 1 558 ? 12.07 -17.641 -27.719 1 81.81 558 ARG B C 1
ATOM 10607 O O . ARG B 1 558 ? 12.906 -18.375 -28.25 1 81.81 558 ARG B O 1
ATOM 10614 N N . ASP B 1 559 ? 11.703 -17.828 -26.547 1 83.44 559 ASP B N 1
ATOM 10615 C CA . ASP B 1 559 ? 12.195 -18.922 -25.719 1 83.44 559 ASP B CA 1
ATOM 10616 C C . ASP B 1 559 ? 11.828 -20.281 -26.312 1 83.44 559 ASP B C 1
ATOM 10618 O O . ASP B 1 559 ? 12.641 -21.203 -26.312 1 83.44 559 ASP B O 1
ATOM 10622 N N . MET B 1 560 ? 10.648 -20.375 -26.75 1 83.81 560 MET B N 1
ATOM 10623 C CA . MET B 1 560 ? 10.195 -21.625 -27.344 1 83.81 560 MET B CA 1
ATOM 10624 C C . MET B 1 560 ? 10.938 -21.922 -28.641 1 83.81 560 MET B C 1
ATOM 10626 O O . MET B 1 560 ? 11.305 -23.062 -28.906 1 83.81 560 MET B O 1
ATOM 10630 N N . ALA B 1 561 ? 11.125 -20.875 -29.328 1 75.56 561 ALA B N 1
ATOM 10631 C CA . ALA B 1 561 ? 11.891 -21.047 -30.562 1 75.56 561 ALA B CA 1
ATOM 10632 C C . ALA B 1 561 ? 13.312 -21.516 -30.25 1 75.56 561 ALA B C 1
ATOM 10634 O O . ALA B 1 561 ? 13.844 -22.375 -30.953 1 75.56 561 ALA B O 1
ATOM 10635 N N . LEU B 1 562 ? 13.859 -20.953 -29.281 1 69.94 562 LEU B N 1
ATOM 10636 C CA . LEU B 1 562 ? 15.211 -21.328 -28.875 1 69.94 562 LEU B CA 1
ATOM 10637 C C . LEU B 1 562 ? 15.258 -22.781 -28.406 1 69.94 562 LEU B C 1
ATOM 10639 O O . LEU B 1 562 ? 16.281 -23.453 -28.594 1 69.94 562 LEU B O 1
ATOM 10643 N N . GLY B 1 563 ? 14.188 -23.188 -27.906 1 68.56 563 GLY B N 1
ATOM 10644 C CA . GLY B 1 563 ? 14.086 -24.578 -27.469 1 68.56 563 GLY B CA 1
ATOM 10645 C C . GLY B 1 563 ? 13.758 -25.531 -28.609 1 68.56 563 GLY B C 1
ATOM 10646 O O . GLY B 1 563 ? 13.727 -26.75 -28.422 1 68.56 563 GLY B O 1
ATOM 10647 N N . GLY B 1 564 ? 13.562 -24.984 -29.766 1 69.19 564 GLY B N 1
ATOM 10648 C CA . GLY B 1 564 ? 13.234 -25.797 -30.938 1 69.19 564 GLY B CA 1
ATOM 10649 C C . GLY B 1 564 ? 11.742 -26.031 -31.094 1 69.19 564 GLY B C 1
ATOM 10650 O O . GLY B 1 564 ? 11.328 -26.891 -31.875 1 69.19 564 GLY B O 1
ATOM 10651 N N . MET B 1 565 ? 11.055 -25.359 -30.297 1 77.44 565 MET B N 1
ATOM 10652 C CA . MET B 1 565 ? 9.602 -25.484 -30.328 1 77.44 565 MET B CA 1
ATOM 10653 C C . MET B 1 565 ? 8.961 -24.25 -30.938 1 77.44 565 MET B C 1
ATOM 10655 O O . MET B 1 565 ? 8.234 -23.516 -30.266 1 77.44 565 MET B O 1
ATOM 10659 N N . HIS B 1 566 ? 9.117 -24.047 -32.219 1 75.38 566 HIS B N 1
ATOM 10660 C CA . HIS B 1 566 ? 8.5 -22.906 -32.875 1 75.38 566 HIS B CA 1
ATOM 10661 C C . HIS B 1 566 ? 6.98 -22.953 -32.75 1 75.38 566 HIS B C 1
ATOM 10663 O O . HIS B 1 566 ? 6.363 -23.969 -33.062 1 75.38 566 HIS B O 1
ATOM 10669 N N . VAL B 1 567 ? 6.5 -21.859 -32.281 1 85.06 567 VAL B N 1
ATOM 10670 C CA . VAL B 1 567 ? 5.062 -21.844 -32.031 1 85.06 567 VAL B CA 1
ATOM 10671 C C . VAL B 1 567 ? 4.395 -20.781 -32.875 1 85.06 567 VAL B C 1
ATOM 10673 O O . VAL B 1 567 ? 5.012 -19.766 -33.219 1 85.06 567 VAL B O 1
ATOM 10676 N N . ARG B 1 568 ? 3.164 -21.016 -33.281 1 87.38 568 ARG B N 1
ATOM 10677 C CA . ARG B 1 568 ? 2.307 -20.031 -33.969 1 87.38 568 ARG B CA 1
ATOM 10678 C C . ARG B 1 568 ? 1.403 -19.312 -32.969 1 87.38 568 ARG B C 1
ATOM 10680 O O . ARG B 1 568 ? 0.777 -19.953 -32.125 1 87.38 568 ARG B O 1
ATOM 10687 N N . VAL B 1 569 ? 1.371 -18.031 -33.125 1 92.62 569 VAL B N 1
ATOM 10688 C CA . VAL B 1 569 ? 0.539 -17.234 -32.219 1 92.62 569 VAL B CA 1
ATOM 10689 C C . VAL B 1 569 ? -0.869 -17.109 -32.812 1 92.62 569 VAL B C 1
ATOM 10691 O O . VAL B 1 569 ? -1.035 -16.859 -34 1 92.62 569 VAL B O 1
ATOM 10694 N N . GLN B 1 570 ? -1.836 -17.359 -32 1 93.19 570 GLN B N 1
ATOM 10695 C CA . GLN B 1 570 ? -3.24 -17.234 -32.375 1 93.19 570 GLN B CA 1
ATOM 10696 C C . GLN B 1 570 ? -3.994 -16.328 -31.422 1 93.19 570 GLN B C 1
ATOM 10698 O O . GLN B 1 570 ? -3.527 -16.078 -30.312 1 93.19 570 GLN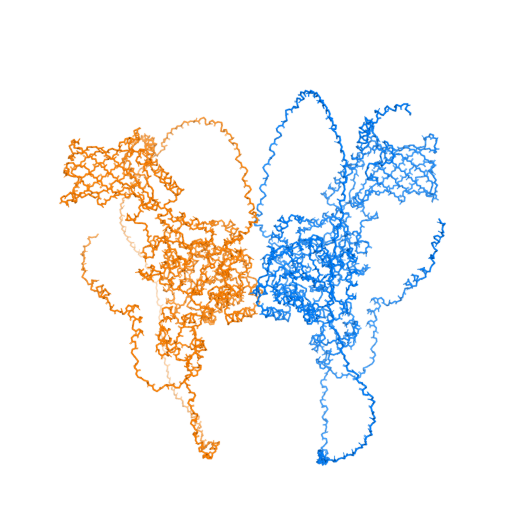 B O 1
ATOM 10703 N N . ASP B 1 571 ? -5.082 -15.852 -31.922 1 91.81 571 ASP B N 1
ATOM 10704 C CA . ASP B 1 571 ? -5.988 -15.172 -31 1 91.81 571 ASP B CA 1
ATOM 10705 C C . ASP B 1 571 ? -6.578 -16.156 -29.984 1 91.81 571 ASP B C 1
ATOM 10707 O O . ASP B 1 571 ? -6.68 -17.359 -30.25 1 91.81 571 ASP B O 1
ATOM 10711 N N . TRP B 1 572 ? -6.98 -15.664 -28.906 1 90.44 572 TRP B N 1
ATOM 10712 C CA . TRP B 1 572 ? -7.418 -16.5 -27.781 1 90.44 572 TRP B CA 1
ATOM 10713 C C . TRP B 1 572 ? -8.547 -17.438 -28.219 1 90.44 572 TRP B C 1
ATOM 10715 O O . TRP B 1 572 ? -8.492 -18.641 -27.969 1 90.44 572 TRP B O 1
ATOM 10725 N N . ASP B 1 573 ? -9.539 -16.891 -28.844 1 90.69 573 ASP B N 1
ATOM 10726 C CA . ASP B 1 573 ? -10.695 -17.688 -29.234 1 90.69 573 ASP B CA 1
ATOM 10727 C C . ASP B 1 573 ? -10.32 -18.75 -30.266 1 90.69 573 ASP B C 1
ATOM 10729 O O . ASP B 1 573 ? -10.797 -19.875 -30.219 1 90.69 573 ASP B O 1
ATOM 10733 N N . GLU B 1 574 ? -9.5 -18.344 -31.141 1 93.56 574 GLU B N 1
ATOM 10734 C CA . GLU B 1 574 ? -9.023 -19.281 -32.156 1 93.56 574 GLU B CA 1
ATOM 10735 C C . GLU B 1 574 ? -8.164 -20.375 -31.531 1 93.56 574 GLU B C 1
ATOM 10737 O O . GLU B 1 574 ? -8.289 -21.547 -31.891 1 93.56 574 GLU B O 1
ATOM 10742 N N . TRP B 1 575 ? -7.324 -19.984 -30.719 1 94.5 575 TRP B N 1
ATOM 10743 C CA . TRP B 1 575 ? -6.445 -20.953 -30.062 1 94.5 575 TRP B CA 1
ATOM 10744 C C . TRP B 1 575 ? -7.25 -21.953 -29.25 1 94.5 575 TRP B C 1
ATOM 10746 O O . TRP B 1 575 ? -6.965 -23.156 -29.281 1 94.5 575 TRP B O 1
ATOM 10756 N N . ARG B 1 576 ? -8.164 -21.438 -28.5 1 93.94 576 ARG B N 1
ATOM 10757 C CA . ARG B 1 576 ? -9.016 -22.281 -27.672 1 93.94 576 ARG B CA 1
ATOM 10758 C C . ARG B 1 576 ? -9.734 -23.328 -28.516 1 93.94 576 ARG B C 1
ATOM 10760 O O . ARG B 1 576 ? -9.75 -24.516 -28.172 1 93.94 576 ARG B O 1
ATOM 10767 N N . ALA B 1 577 ? -10.297 -22.891 -29.578 1 94.5 577 ALA B N 1
ATOM 10768 C CA . ALA B 1 577 ? -11.008 -23.797 -30.469 1 94.5 577 ALA B CA 1
ATOM 10769 C C . ALA B 1 577 ? -10.062 -24.844 -31.062 1 94.5 577 ALA B C 1
ATOM 10771 O O . ALA B 1 577 ? -10.398 -26.031 -31.125 1 94.5 577 ALA B O 1
ATOM 10772 N N . ASP B 1 578 ? -8.969 -24.391 -31.438 1 94.5 578 ASP B N 1
ATOM 10773 C CA . ASP B 1 578 ? -7.965 -25.281 -32.031 1 94.5 578 ASP B CA 1
ATOM 10774 C C . ASP B 1 578 ? -7.473 -26.297 -31 1 94.5 578 ASP B C 1
ATOM 10776 O O . ASP B 1 578 ? -7.387 -27.484 -31.297 1 94.5 578 ASP B O 1
ATOM 10780 N N . ALA B 1 579 ? -7.129 -25.844 -29.859 1 94.06 579 ALA B N 1
ATOM 10781 C CA . ALA B 1 579 ? -6.629 -26.703 -28.797 1 94.06 579 ALA B CA 1
ATOM 10782 C C . ALA B 1 579 ? -7.664 -27.766 -28.422 1 94.06 579 ALA B C 1
ATOM 10784 O O . ALA B 1 579 ? -7.336 -28.938 -28.25 1 94.06 579 ALA B O 1
ATOM 10785 N N . LEU B 1 580 ? -8.883 -27.344 -28.281 1 93.69 580 LEU B N 1
ATOM 10786 C CA . LEU B 1 580 ? -9.953 -28.266 -27.922 1 93.69 580 LEU B CA 1
ATOM 10787 C C . LEU B 1 580 ? -10.18 -29.281 -29.031 1 93.69 580 LEU B C 1
ATOM 10789 O O . LEU B 1 580 ? -10.438 -30.453 -28.75 1 93.69 580 LEU B O 1
ATOM 10793 N N . GLY B 1 581 ? -10.141 -28.797 -30.203 1 94.06 581 GLY B N 1
ATOM 10794 C CA . GLY B 1 581 ? -10.266 -29.703 -31.328 1 94.06 581 GLY B CA 1
ATOM 10795 C C . GLY B 1 581 ? -9.195 -30.781 -31.359 1 94.06 581 GLY B C 1
ATOM 10796 O O . GLY B 1 581 ? -9.477 -31.953 -31.609 1 94.06 581 GLY B O 1
ATOM 10797 N N . ARG B 1 582 ? -8.039 -30.422 -31.094 1 92.44 582 ARG B N 1
ATOM 10798 C CA . ARG B 1 582 ? -6.906 -31.344 -31.094 1 92.44 582 ARG B CA 1
ATOM 10799 C C . ARG B 1 582 ? -6.98 -32.312 -29.922 1 92.44 582 ARG B C 1
ATOM 10801 O O . ARG B 1 582 ? -6.648 -33.5 -30.062 1 92.44 582 ARG B O 1
ATOM 10808 N N . LEU B 1 583 ? -7.371 -31.812 -28.797 1 91.19 583 LEU B N 1
ATOM 10809 C CA . LEU B 1 583 ? -7.508 -32.656 -27.609 1 91.19 583 LEU B CA 1
ATOM 10810 C C . LEU B 1 583 ? -8.633 -33.656 -27.781 1 91.19 583 LEU B C 1
ATOM 10812 O O . LEU B 1 583 ? -8.594 -34.75 -27.203 1 91.19 583 LEU B O 1
ATOM 10816 N N . LYS B 1 584 ? -9.562 -33.25 -28.547 1 90.69 584 LYS B N 1
ATOM 10817 C CA . LYS B 1 584 ? -10.641 -34.188 -28.859 1 90.69 584 LYS B CA 1
ATOM 10818 C C . LYS B 1 584 ? -10.156 -35.25 -29.828 1 90.69 584 LYS B C 1
ATOM 10820 O O . LYS B 1 584 ? -10.531 -36.406 -29.703 1 90.69 584 LYS B O 1
ATOM 10825 N N . ALA B 1 585 ? -9.367 -34.844 -30.75 1 91.38 585 ALA B N 1
ATOM 10826 C CA . ALA B 1 585 ? -8.844 -35.781 -31.75 1 91.38 585 ALA B CA 1
ATOM 10827 C C . ALA B 1 585 ? -7.844 -36.75 -31.141 1 91.38 585 ALA B C 1
ATOM 10829 O O . ALA B 1 585 ? -7.84 -37.938 -31.469 1 91.38 585 ALA B O 1
ATOM 10830 N N . GLU B 1 586 ? -6.965 -36.25 -30.344 1 89.5 586 GLU B N 1
ATOM 10831 C CA . GLU B 1 586 ? -5.98 -37.062 -29.625 1 89.5 586 GLU B CA 1
ATOM 10832 C C . GLU B 1 586 ? -6.031 -36.781 -28.125 1 89.5 586 GLU B C 1
ATOM 10834 O O . GLU B 1 586 ? -5.227 -36 -27.609 1 89.5 586 GLU B O 1
ATOM 10839 N N . PRO B 1 587 ? -6.883 -37.562 -27.5 1 87.69 587 PRO B N 1
ATOM 10840 C CA . PRO B 1 587 ? -7.07 -37.281 -26.062 1 87.69 587 PRO B CA 1
ATOM 10841 C C . PRO B 1 587 ? -5.816 -37.562 -25.25 1 87.69 587 PRO B C 1
ATOM 10843 O O . PRO B 1 587 ? -5.117 -38.531 -25.484 1 87.69 587 PRO B O 1
ATOM 10846 N N . VAL B 1 588 ? -5.449 -36.625 -24.469 1 89 588 VAL B N 1
ATOM 10847 C CA . VAL B 1 588 ? -4.391 -36.75 -23.469 1 89 588 VAL B CA 1
ATOM 10848 C C . VAL B 1 588 ? -4.996 -36.719 -22.062 1 89 588 VAL B C 1
ATOM 10850 O O . VAL B 1 588 ? -5.34 -35.656 -21.547 1 89 588 VAL B O 1
ATOM 10853 N N . PRO B 1 589 ? -5.121 -37.844 -21.422 1 84.31 589 PRO B N 1
ATOM 10854 C CA . PRO B 1 589 ? -5.812 -37.938 -20.125 1 84.31 589 PRO B CA 1
ATOM 10855 C C . PRO B 1 589 ? -5.273 -36.938 -19.109 1 84.31 589 PRO B C 1
ATOM 10857 O O . PRO B 1 589 ? -6.047 -36.375 -18.312 1 84.31 589 PRO B O 1
ATOM 10860 N N . GLU B 1 590 ? -4.004 -36.719 -19.156 1 85.62 590 GLU B N 1
ATOM 10861 C CA . GLU B 1 590 ? -3.369 -35.812 -18.188 1 85.62 590 GLU B CA 1
ATOM 10862 C C . GLU B 1 590 ? -3.771 -34.375 -18.422 1 85.62 590 GLU B C 1
ATOM 10864 O O . GLU B 1 590 ? -3.604 -33.5 -17.547 1 85.62 590 GLU B O 1
ATOM 10869 N N . LEU B 1 591 ? -4.41 -34.062 -19.547 1 89.88 591 LEU B N 1
ATOM 10870 C CA . LEU B 1 591 ? -4.824 -32.688 -19.875 1 89.88 591 LEU B CA 1
ATOM 10871 C C . LEU B 1 591 ? -6.344 -32.562 -19.891 1 89.88 591 LEU B C 1
ATOM 10873 O O . LEU B 1 591 ? -6.891 -31.578 -20.375 1 89.88 591 LEU B O 1
ATOM 10877 N N . ALA B 1 592 ? -6.977 -33.594 -19.359 1 84.5 592 ALA B N 1
ATOM 10878 C CA . ALA B 1 592 ? -8.438 -33.594 -19.344 1 84.5 592 ALA B CA 1
ATOM 10879 C C . ALA B 1 592 ? -8.961 -32.406 -18.531 1 84.5 592 ALA B C 1
ATOM 10881 O O . ALA B 1 592 ? -10 -31.828 -18.875 1 84.5 592 ALA B O 1
ATOM 10882 N N . PHE B 1 593 ? -8.336 -32.156 -17.547 1 84.62 593 PHE B N 1
ATOM 10883 C CA . PHE B 1 593 ? -8.742 -31.016 -16.734 1 84.62 593 PHE B CA 1
ATOM 10884 C C . PHE B 1 593 ? -8.688 -29.719 -17.531 1 84.62 593 PHE B C 1
ATOM 10886 O O . PHE B 1 593 ? -9.586 -28.875 -17.422 1 84.62 593 PHE B O 1
ATOM 10893 N N . LEU B 1 594 ? -7.617 -29.5 -18.266 1 89.06 594 LEU B N 1
ATOM 10894 C CA . LEU B 1 594 ? -7.484 -28.297 -19.078 1 89.06 594 LEU B CA 1
ATOM 10895 C C . LEU B 1 594 ? -8.641 -28.188 -20.062 1 89.06 594 LEU B C 1
ATOM 10897 O O . LEU B 1 594 ? -9.172 -27.094 -20.281 1 89.06 594 LEU B O 1
ATOM 10901 N N . SER B 1 595 ? -9 -29.328 -20.625 1 88.19 595 SER B N 1
ATOM 10902 C CA . SER B 1 595 ? -10.125 -29.344 -21.562 1 88.19 595 SER B CA 1
ATOM 10903 C C . SER B 1 595 ? -11.406 -28.859 -20.891 1 88.19 595 SER B C 1
ATOM 10905 O O . SER B 1 595 ? -12.18 -28.109 -21.5 1 88.19 595 SER B O 1
ATOM 10907 N N . ARG B 1 596 ? -11.594 -29.266 -19.703 1 82.88 596 ARG B N 1
ATOM 10908 C CA . ARG B 1 596 ? -12.781 -28.859 -18.969 1 82.88 596 ARG B CA 1
ATOM 10909 C C . ARG B 1 596 ? -12.75 -27.359 -18.672 1 82.88 596 ARG B C 1
ATOM 10911 O O . ARG B 1 596 ? -13.773 -26.672 -18.766 1 82.88 596 ARG B O 1
ATOM 10918 N N . VAL B 1 597 ? -11.617 -26.922 -18.297 1 87.62 597 VAL B N 1
ATOM 10919 C CA . VAL B 1 597 ? -11.445 -25.516 -18 1 87.62 597 VAL B CA 1
ATOM 10920 C C . VAL B 1 597 ? -11.734 -24.672 -19.234 1 87.62 597 VAL B C 1
ATOM 10922 O O . VAL B 1 597 ? -12.422 -23.656 -19.172 1 87.62 597 VAL B O 1
ATOM 10925 N N . LEU B 1 598 ? -11.297 -25.094 -20.391 1 90.56 598 LEU B N 1
ATOM 10926 C CA . LEU B 1 598 ? -11.422 -24.359 -21.625 1 90.56 598 LEU B CA 1
ATOM 10927 C C . LEU B 1 598 ? -12.852 -24.406 -22.156 1 90.56 598 LEU B C 1
ATOM 10929 O O . LEU B 1 598 ? -13.203 -23.688 -23.094 1 90.56 598 LEU B O 1
ATOM 10933 N N . GLN B 1 599 ? -13.648 -25.203 -21.5 1 85.75 599 GLN B N 1
ATOM 10934 C CA . GLN B 1 599 ? -15.039 -25.312 -21.938 1 85.75 599 GLN B CA 1
ATOM 10935 C C . GLN B 1 599 ? -15.977 -24.625 -20.953 1 85.75 599 GLN B C 1
ATOM 10937 O O . GLN B 1 599 ? -17.156 -24.406 -21.25 1 85.75 599 GLN B O 1
ATOM 10942 N N . SER B 1 600 ? -15.484 -24.312 -19.812 1 82.56 600 SER B N 1
ATOM 10943 C CA . SER B 1 600 ? -16.281 -23.672 -18.766 1 82.56 600 SER B CA 1
ATOM 10944 C C . SER B 1 600 ? -16.344 -22.156 -18.969 1 82.56 600 SER B C 1
ATOM 10946 O O . SER B 1 600 ? -15.305 -21.5 -18.969 1 82.56 600 SER B O 1
ATOM 10948 N N . PRO B 1 601 ? -17.516 -21.578 -19.094 1 80.81 601 PRO B N 1
ATOM 10949 C CA . PRO B 1 601 ? -17.625 -20.125 -19.297 1 80.81 601 PRO B CA 1
ATOM 10950 C C . PRO B 1 601 ? -17.031 -19.328 -18.141 1 80.81 601 PRO B C 1
ATOM 10952 O O . PRO B 1 601 ? -16.391 -18.297 -18.375 1 80.81 601 PRO B O 1
ATOM 10955 N N . THR B 1 602 ? -17.203 -19.828 -16.953 1 81.12 602 THR B N 1
ATOM 10956 C CA . THR B 1 602 ? -16.688 -19.125 -15.789 1 81.12 602 THR B CA 1
ATOM 10957 C C . THR B 1 602 ? -15.164 -19.219 -15.734 1 81.12 602 THR B C 1
ATOM 10959 O O . THR B 1 602 ? -14.484 -18.234 -15.438 1 81.12 602 THR B O 1
ATOM 10962 N N . ALA B 1 603 ? -14.688 -20.375 -16.031 1 85.88 603 ALA B N 1
ATOM 10963 C CA . ALA B 1 603 ? -13.242 -20.578 -16 1 85.88 603 ALA B CA 1
ATOM 10964 C C . ALA B 1 603 ? -12.555 -19.797 -17.125 1 85.88 603 ALA B C 1
ATOM 10966 O O . ALA B 1 603 ? -11.414 -19.359 -16.969 1 85.88 603 ALA B O 1
ATOM 10967 N N . LEU B 1 604 ? -13.289 -19.609 -18.188 1 87.5 604 LEU B N 1
ATOM 10968 C CA . LEU B 1 604 ? -12.727 -18.875 -19.328 1 87.5 604 LEU B CA 1
ATOM 10969 C C . LEU B 1 604 ? -12.453 -17.422 -18.953 1 87.5 604 LEU B C 1
ATOM 10971 O O . LEU B 1 604 ? -11.492 -16.812 -19.438 1 87.5 604 LEU B O 1
ATOM 10975 N N . LYS B 1 605 ? -13.305 -16.922 -18.109 1 86.19 605 LYS B N 1
ATOM 10976 C CA . LYS B 1 605 ? -13.109 -15.531 -17.688 1 86.19 605 LYS B CA 1
ATOM 10977 C C . LYS B 1 605 ? -11.836 -15.391 -16.859 1 86.19 605 LYS B C 1
ATOM 10979 O O . LYS B 1 605 ? -11.156 -14.359 -16.922 1 86.19 605 LYS B O 1
ATOM 10984 N N . LEU B 1 606 ? -11.609 -16.391 -16.078 1 87.62 606 LEU B N 1
ATOM 10985 C CA . LEU B 1 606 ? -10.367 -16.406 -15.312 1 87.62 606 LEU B CA 1
ATOM 10986 C C . LEU B 1 606 ? -9.164 -16.469 -16.234 1 87.62 606 LEU B C 1
ATOM 10988 O O . LEU B 1 606 ? -8.188 -15.734 -16.047 1 87.62 606 LEU B O 1
ATOM 10992 N N . CYS B 1 607 ? -9.234 -17.25 -17.266 1 88.62 607 CYS B N 1
ATOM 10993 C CA . CYS B 1 607 ? -8.148 -17.375 -18.219 1 88.62 607 CYS B CA 1
ATOM 10994 C C . CYS B 1 607 ? -7.922 -16.062 -18.969 1 88.62 607 CYS B C 1
ATOM 10996 O O . CYS B 1 607 ? -6.781 -15.617 -19.125 1 88.62 607 CYS B O 1
ATOM 10998 N N . GLU B 1 608 ? -8.992 -15.477 -19.328 1 87.06 608 GLU B N 1
ATOM 10999 C CA . GLU B 1 608 ? -8.914 -14.211 -20.062 1 87.06 608 GLU B CA 1
ATOM 11000 C C . GLU B 1 608 ? -8.266 -13.125 -19.203 1 87.06 608 GLU B C 1
ATOM 11002 O O . GLU B 1 608 ? -7.414 -12.375 -19.688 1 87.06 608 GLU B O 1
ATOM 11007 N N . ALA B 1 609 ? -8.719 -13.094 -17.984 1 88 609 ALA B N 1
ATOM 11008 C CA . ALA B 1 609 ? -8.164 -12.102 -17.062 1 88 609 ALA B CA 1
ATOM 11009 C C . ALA B 1 609 ? -6.668 -12.32 -16.859 1 88 609 ALA B C 1
ATOM 11011 O O . ALA B 1 609 ? -5.895 -11.367 -16.781 1 88 609 ALA B O 1
ATOM 11012 N N . THR B 1 610 ? -6.301 -13.539 -16.781 1 87.5 610 THR B N 1
ATOM 11013 C CA . THR B 1 610 ? -4.898 -13.891 -16.562 1 87.5 610 THR B CA 1
ATOM 11014 C C . THR B 1 610 ? -4.059 -13.523 -17.781 1 87.5 610 THR B C 1
ATOM 11016 O O . THR B 1 610 ? -2.963 -12.977 -17.656 1 87.5 610 THR B O 1
ATOM 11019 N N . LEU B 1 611 ? -4.57 -13.766 -18.984 1 87.94 611 LEU B N 1
ATOM 11020 C CA . LEU B 1 611 ? -3.83 -13.555 -20.219 1 87.94 611 LEU B CA 1
ATOM 11021 C C . LEU B 1 611 ? -3.783 -12.078 -20.578 1 87.94 611 LEU B C 1
ATOM 11023 O O . LEU B 1 611 ? -2.822 -11.617 -21.203 1 87.94 611 LEU B O 1
ATOM 11027 N N . GLN B 1 612 ? -4.777 -11.336 -20.141 1 89.88 612 GLN B N 1
ATOM 11028 C CA . GLN B 1 612 ? -4.852 -9.922 -20.5 1 89.88 612 GLN B CA 1
ATOM 11029 C C . GLN B 1 612 ? -4.332 -9.039 -19.375 1 89.88 612 GLN B C 1
ATOM 11031 O O . GLN B 1 612 ? -4.219 -7.824 -19.531 1 89.88 612 GLN B O 1
ATOM 11036 N N . GLY B 1 613 ? -4.023 -9.594 -18.328 1 91.12 613 GLY B N 1
ATOM 11037 C CA . GLY B 1 613 ? -3.621 -8.836 -17.156 1 91.12 613 GLY B CA 1
ATOM 11038 C C . GLY B 1 613 ? -2.312 -8.094 -17.344 1 91.12 613 GLY B C 1
ATOM 11039 O O . GLY B 1 613 ? -1.515 -8.438 -18.219 1 91.12 613 GLY B O 1
ATOM 11040 N N . PRO B 1 614 ? -2.086 -7.055 -16.547 1 94.06 614 PRO B N 1
ATOM 11041 C CA . PRO B 1 614 ? -0.838 -6.293 -16.609 1 94.06 614 PRO B CA 1
ATOM 11042 C C . PRO B 1 614 ? 0.339 -7.023 -15.969 1 94.06 614 PRO B C 1
ATOM 11044 O O . PRO B 1 614 ? 0.154 -8.07 -15.344 1 94.06 614 PRO B O 1
ATOM 11047 N N . ALA B 1 615 ? 1.532 -6.457 -16.25 1 95.69 615 ALA B N 1
ATOM 11048 C CA . ALA B 1 615 ? 2.723 -6.938 -15.555 1 95.69 615 ALA B CA 1
ATOM 11049 C C . ALA B 1 615 ? 2.627 -6.672 -14.055 1 95.69 615 ALA B C 1
ATOM 11051 O O . ALA B 1 615 ? 2.256 -5.57 -13.641 1 95.69 615 ALA B O 1
ATOM 11052 N N . ALA B 1 616 ? 2.889 -7.719 -13.273 1 96.62 616 ALA B N 1
ATOM 11053 C CA . ALA B 1 616 ? 2.936 -7.523 -11.82 1 96.62 616 ALA B CA 1
ATOM 11054 C C . ALA B 1 616 ? 4.148 -6.691 -11.422 1 96.62 616 ALA B C 1
ATOM 11056 O O . ALA B 1 616 ? 5.238 -6.867 -11.969 1 96.62 616 ALA B O 1
ATOM 11057 N N . GLU B 1 617 ? 3.916 -5.742 -10.547 1 94.62 617 GLU B N 1
ATOM 11058 C CA . GLU B 1 617 ? 5.004 -4.957 -9.961 1 94.62 617 GLU B CA 1
ATOM 11059 C C . GLU B 1 617 ? 5.344 -5.445 -8.555 1 94.62 617 GLU B C 1
ATOM 11061 O O . GLU B 1 617 ? 4.465 -5.559 -7.703 1 94.62 617 GLU B O 1
ATOM 11066 N N . ALA B 1 618 ? 6.586 -5.754 -8.32 1 96.25 618 ALA B N 1
ATOM 11067 C CA . ALA B 1 618 ? 6.996 -6.34 -7.047 1 96.25 618 ALA B CA 1
ATOM 11068 C C . ALA B 1 618 ? 8.156 -5.566 -6.434 1 96.25 618 ALA B C 1
ATOM 11070 O O . ALA B 1 618 ? 9.18 -6.152 -6.066 1 96.25 618 ALA B O 1
ATOM 11071 N N . ARG B 1 619 ? 7.977 -4.301 -6.207 1 91.12 619 ARG B N 1
ATOM 11072 C CA . ARG B 1 619 ? 9.062 -3.453 -5.727 1 91.12 619 ARG B CA 1
ATOM 11073 C C . ARG B 1 619 ? 9.469 -3.838 -4.309 1 91.12 619 ARG B C 1
ATOM 11075 O O . ARG B 1 619 ? 10.656 -3.873 -3.984 1 91.12 619 ARG B O 1
ATOM 11082 N N . ARG B 1 620 ? 8.531 -4.008 -3.434 1 93.5 620 ARG B N 1
ATOM 11083 C CA . ARG B 1 620 ? 8.828 -4.387 -2.055 1 93.5 620 ARG B CA 1
ATOM 11084 C C . ARG B 1 620 ? 9.523 -5.742 -1.994 1 93.5 620 ARG B C 1
ATOM 11086 O O . ARG B 1 620 ? 10.469 -5.926 -1.228 1 93.5 620 ARG B O 1
ATOM 11093 N N . THR B 1 621 ? 9.039 -6.695 -2.766 1 97.75 621 THR B N 1
ATOM 11094 C CA . THR B 1 621 ? 9.664 -8.016 -2.822 1 97.75 621 THR B CA 1
ATOM 11095 C C . THR B 1 621 ? 11.109 -7.91 -3.291 1 97.75 621 THR B C 1
ATOM 11097 O O . THR B 1 621 ? 12 -8.539 -2.717 1 97.75 621 THR B O 1
ATOM 11100 N N . ASP B 1 622 ? 11.336 -7.086 -4.305 1 96.69 622 ASP B N 1
ATOM 11101 C CA . ASP B 1 622 ? 12.688 -6.906 -4.824 1 96.69 622 ASP B CA 1
ATOM 11102 C C . ASP B 1 622 ? 13.609 -6.301 -3.77 1 96.69 622 ASP B C 1
ATOM 11104 O O . ASP B 1 622 ? 14.766 -6.703 -3.645 1 96.69 622 ASP B O 1
ATOM 11108 N N . ALA B 1 623 ? 13.055 -5.355 -3.072 1 93.69 623 ALA B N 1
ATOM 11109 C CA . ALA B 1 623 ? 13.836 -4.727 -2.012 1 93.69 623 ALA B CA 1
ATOM 11110 C C . ALA B 1 623 ? 14.18 -5.73 -0.913 1 93.69 623 ALA B C 1
ATOM 11112 O O . ALA B 1 623 ? 15.289 -5.727 -0.382 1 93.69 623 ALA B O 1
ATOM 11113 N N . LEU B 1 624 ? 13.266 -6.59 -0.568 1 95.69 624 LEU B N 1
ATOM 11114 C CA . LEU B 1 624 ? 13.484 -7.602 0.458 1 95.69 624 LEU B CA 1
ATOM 11115 C C . LEU B 1 624 ? 14.523 -8.625 -0.004 1 95.69 624 LEU B C 1
ATOM 11117 O O . LEU B 1 624 ? 15.406 -9.008 0.765 1 95.69 624 LEU B O 1
ATOM 11121 N N . VAL B 1 625 ? 14.398 -9.078 -1.229 1 97.69 625 VAL B N 1
ATOM 11122 C CA . VAL B 1 625 ? 15.312 -10.047 -1.818 1 97.69 625 VAL B CA 1
ATOM 11123 C C . VAL B 1 625 ? 16.734 -9.5 -1.794 1 97.69 625 VAL B C 1
ATOM 11125 O O . VAL B 1 625 ? 17.688 -10.211 -1.445 1 97.69 625 VAL B O 1
ATOM 11128 N N . ALA B 1 626 ? 16.844 -8.242 -2.135 1 95.81 626 ALA B N 1
ATOM 11129 C CA . ALA B 1 626 ? 18.156 -7.586 -2.117 1 95.81 626 ALA B CA 1
ATOM 11130 C C . ALA B 1 626 ? 18.688 -7.465 -0.692 1 95.81 626 ALA B C 1
ATOM 11132 O O . ALA B 1 626 ? 19.859 -7.738 -0.437 1 95.81 626 ALA B O 1
ATOM 11133 N N . ALA B 1 627 ? 17.844 -7.102 0.221 1 93.94 627 ALA B N 1
ATOM 11134 C CA . ALA B 1 627 ? 18.234 -6.883 1.609 1 93.94 627 ALA B CA 1
ATOM 11135 C C . ALA B 1 627 ? 18.703 -8.188 2.254 1 93.94 627 ALA B C 1
ATOM 11137 O O . ALA B 1 627 ? 19.609 -8.172 3.104 1 93.94 627 ALA B O 1
ATOM 11138 N N . LEU B 1 628 ? 18.172 -9.32 1.86 1 96.38 628 LEU B N 1
ATOM 11139 C CA . LEU B 1 628 ? 18.484 -10.609 2.471 1 96.38 628 LEU B CA 1
ATOM 11140 C C . LEU B 1 628 ? 19.5 -11.375 1.637 1 96.38 628 LEU B C 1
ATOM 11142 O O . LEU B 1 628 ? 19.812 -12.531 1.931 1 96.38 628 LEU B O 1
ATOM 11146 N N . ASP B 1 629 ? 19.984 -10.766 0.53 1 95.31 629 ASP B N 1
ATOM 11147 C CA . ASP B 1 629 ? 20.984 -11.344 -0.36 1 95.31 629 ASP B CA 1
ATOM 11148 C C . ASP B 1 629 ? 20.484 -12.664 -0.95 1 95.31 629 ASP B C 1
ATOM 11150 O O . ASP B 1 629 ? 21.203 -13.664 -0.941 1 95.31 629 ASP B O 1
ATOM 11154 N N . LEU B 1 630 ? 19.234 -12.672 -1.336 1 96.5 630 LEU B N 1
ATOM 11155 C CA . LEU B 1 630 ? 18.641 -13.805 -2.045 1 96.5 630 LEU B CA 1
ATOM 11156 C C . LEU B 1 630 ? 18.828 -13.648 -3.553 1 96.5 630 LEU B C 1
ATOM 11158 O O . LEU B 1 630 ? 19.078 -12.547 -4.043 1 96.5 630 LEU B O 1
ATOM 11162 N N . PRO B 1 631 ? 18.734 -14.742 -4.25 1 93.25 631 PRO B N 1
ATOM 11163 C CA . PRO B 1 631 ? 18.797 -14.602 -5.707 1 93.25 631 PRO B CA 1
ATOM 11164 C C . PRO B 1 631 ? 17.672 -13.719 -6.258 1 93.25 631 PRO B C 1
ATOM 11166 O O . PRO B 1 631 ? 16.5 -13.914 -5.93 1 93.25 631 PRO B O 1
ATOM 11169 N N . PRO B 1 632 ? 18.031 -12.805 -7.043 1 93.81 632 PRO B N 1
ATOM 11170 C CA . PRO B 1 632 ? 17 -11.93 -7.609 1 93.81 632 PRO B CA 1
ATOM 11171 C C . PRO B 1 632 ? 16.047 -12.672 -8.539 1 93.81 632 PRO B C 1
ATOM 11173 O O . PRO B 1 632 ? 16.375 -13.75 -9.039 1 93.81 632 PRO B O 1
ATOM 11176 N N . ALA B 1 633 ? 14.898 -12.094 -8.703 1 92.06 633 ALA B N 1
ATOM 11177 C CA . ALA B 1 633 ? 13.93 -12.648 -9.641 1 92.06 633 ALA B CA 1
ATOM 11178 C C . ALA B 1 633 ? 14.5 -12.703 -11.055 1 92.06 633 ALA B C 1
ATOM 11180 O O . ALA B 1 633 ? 15.203 -11.789 -11.484 1 92.06 633 ALA B O 1
ATOM 11181 N N . ALA B 1 634 ? 14.32 -13.859 -11.656 1 89.38 634 ALA B N 1
ATOM 11182 C CA . ALA B 1 634 ? 14.695 -14.039 -13.055 1 89.38 634 ALA B CA 1
ATOM 11183 C C . ALA B 1 634 ? 13.5 -14.516 -13.883 1 89.38 634 ALA B C 1
ATOM 11185 O O . ALA B 1 634 ? 12.539 -15.062 -13.336 1 89.38 634 ALA B O 1
ATOM 11186 N N . ARG B 1 635 ? 13.562 -14.227 -15.125 1 91.62 635 ARG B N 1
ATOM 11187 C CA . ARG B 1 635 ? 12.5 -14.719 -16 1 91.62 635 ARG B CA 1
ATOM 11188 C C . ARG B 1 635 ? 12.469 -16.25 -16.016 1 91.62 635 ARG B C 1
ATOM 11190 O O . ARG B 1 635 ? 13.523 -16.891 -16.016 1 91.62 635 ARG B O 1
ATOM 11197 N N . TYR B 1 636 ? 11.352 -16.766 -15.984 1 91.56 636 TYR B N 1
ATOM 11198 C CA . TYR B 1 636 ? 11.188 -18.203 -16.203 1 91.56 636 TYR B CA 1
ATOM 11199 C C . TYR B 1 636 ? 11.32 -18.562 -17.672 1 91.56 636 TYR B C 1
ATOM 11201 O O . TYR B 1 636 ? 10.352 -18.984 -18.312 1 91.56 636 TYR B O 1
ATOM 11209 N N . ASP B 1 637 ? 12.508 -18.438 -18.172 1 87.12 637 ASP B N 1
ATOM 11210 C CA . ASP B 1 637 ? 12.828 -18.516 -19.594 1 87.12 637 ASP B CA 1
ATOM 11211 C C . ASP B 1 637 ? 13.086 -19.969 -20.016 1 87.12 637 ASP B C 1
ATOM 11213 O O . ASP B 1 637 ? 12.797 -20.906 -19.266 1 87.12 637 ASP B O 1
ATOM 11217 N N . ALA B 1 638 ? 13.594 -20.109 -21.172 1 80.5 638 ALA B N 1
ATOM 11218 C CA . ALA B 1 638 ? 13.805 -21.422 -21.781 1 80.5 638 ALA B CA 1
ATOM 11219 C C . ALA B 1 638 ? 14.734 -22.281 -20.922 1 80.5 638 ALA B C 1
ATOM 11221 O O . ALA B 1 638 ? 14.5 -23.484 -20.75 1 80.5 638 ALA B O 1
ATOM 11222 N N . GLN B 1 639 ? 15.75 -21.688 -20.438 1 79.94 639 GLN B N 1
ATOM 11223 C CA . GLN B 1 639 ? 16.703 -22.422 -19.625 1 79.94 639 GLN B CA 1
ATOM 11224 C C . GLN B 1 639 ? 16.062 -22.891 -18.312 1 79.94 639 GLN B C 1
ATOM 11226 O O . GLN B 1 639 ? 16.234 -24.031 -17.891 1 79.94 639 GLN B O 1
ATOM 11231 N N . ALA B 1 640 ? 15.312 -22.047 -17.734 1 86.44 640 ALA B N 1
ATOM 11232 C CA . ALA B 1 640 ? 14.672 -22.344 -16.453 1 86.44 640 ALA B CA 1
ATOM 11233 C C . ALA B 1 640 ? 13.578 -23.391 -16.625 1 86.44 640 ALA B C 1
ATOM 11235 O O . ALA B 1 640 ? 13.312 -24.188 -15.719 1 86.44 640 ALA B O 1
ATOM 11236 N N . GLN B 1 641 ? 13.016 -23.469 -17.812 1 89.19 641 GLN B N 1
ATOM 11237 C CA . GLN B 1 641 ? 11.875 -24.344 -18.047 1 89.19 641 GLN B CA 1
ATOM 11238 C C . GLN B 1 641 ? 12.336 -25.688 -18.609 1 89.19 641 GLN B C 1
ATOM 11240 O O . GLN B 1 641 ? 11.531 -26.625 -18.734 1 89.19 641 GLN B O 1
ATOM 11245 N N . LEU B 1 642 ? 13.539 -25.797 -18.922 1 84.12 642 LEU B N 1
ATOM 11246 C CA . LEU B 1 642 ? 14.039 -26.953 -19.672 1 84.12 642 LEU B CA 1
ATOM 11247 C C . LEU B 1 642 ? 13.711 -28.25 -18.953 1 84.12 642 LEU B C 1
ATOM 11249 O O . LEU B 1 642 ? 13.125 -29.172 -19.547 1 84.12 642 LEU B O 1
ATOM 11253 N N . LYS B 1 643 ? 14.07 -28.312 -17.719 1 87.81 643 LYS B N 1
ATOM 11254 C CA . LYS B 1 643 ? 13.836 -29.547 -16.953 1 87.81 643 LYS B CA 1
ATOM 11255 C C . LYS B 1 643 ? 12.352 -29.828 -16.797 1 87.81 643 LYS B C 1
ATOM 11257 O O . LYS B 1 643 ? 11.93 -30.984 -16.766 1 87.81 643 LYS B O 1
ATOM 11262 N N . THR B 1 644 ? 11.625 -28.812 -16.766 1 91.19 644 THR B N 1
ATOM 11263 C CA . THR B 1 644 ? 10.18 -28.984 -16.656 1 91.19 644 THR B CA 1
ATOM 11264 C C . THR B 1 644 ? 9.594 -29.531 -17.938 1 91.19 644 THR B C 1
ATOM 11266 O O . THR B 1 644 ? 8.766 -30.453 -17.922 1 91.19 644 THR B O 1
ATOM 11269 N N . PHE B 1 645 ? 10.039 -29.047 -19.031 1 88.06 645 PHE B N 1
ATOM 11270 C CA . PHE B 1 645 ? 9.562 -29.547 -20.328 1 88.06 645 PHE B CA 1
ATOM 11271 C C . PHE B 1 645 ? 9.969 -31 -20.516 1 88.06 645 PHE B C 1
ATOM 11273 O O . PHE B 1 645 ? 9.211 -31.797 -21.078 1 88.06 645 PHE B O 1
ATOM 11280 N N . GLU B 1 646 ? 11.141 -31.281 -20.094 1 87.38 646 GLU B N 1
ATOM 11281 C CA . GLU B 1 646 ? 11.602 -32.656 -20.188 1 87.38 646 GLU B CA 1
ATOM 11282 C C . GLU B 1 646 ? 10.703 -33.594 -19.359 1 87.38 646 GLU B C 1
ATOM 11284 O O . GLU B 1 646 ? 10.336 -34.688 -19.828 1 87.38 646 GLU B O 1
ATOM 11289 N N . LYS B 1 647 ? 10.391 -33.156 -18.234 1 91.69 647 LYS B N 1
ATOM 11290 C CA . LYS B 1 647 ? 9.531 -33.938 -17.375 1 91.69 647 LYS B CA 1
ATOM 11291 C C . LYS B 1 647 ? 8.117 -34.031 -17.938 1 91.69 647 LYS B C 1
ATOM 11293 O O . LYS B 1 647 ? 7.504 -35.094 -17.922 1 91.69 647 LYS B O 1
ATOM 11298 N N . LEU B 1 648 ? 7.598 -32.969 -18.438 1 92.31 648 LEU B N 1
ATOM 11299 C CA . LEU B 1 648 ? 6.273 -32.969 -19.062 1 92.31 648 LEU B CA 1
ATOM 11300 C C . LEU B 1 648 ? 6.223 -33.938 -20.234 1 92.31 648 LEU B C 1
ATOM 11302 O O . LEU B 1 648 ? 5.238 -34.656 -20.406 1 92.31 648 LEU B O 1
ATOM 11306 N N . ALA B 1 649 ? 7.254 -33.875 -21 1 87.94 649 ALA B N 1
ATOM 11307 C CA . ALA B 1 649 ? 7.332 -34.781 -22.141 1 87.94 649 ALA B CA 1
ATOM 11308 C C . ALA B 1 649 ? 7.414 -36.219 -21.688 1 87.94 649 ALA B C 1
ATOM 11310 O O . ALA B 1 649 ? 6.801 -37.094 -22.297 1 87.94 649 ALA B O 1
ATOM 11311 N N . GLY B 1 650 ? 8.211 -36.438 -20.656 1 87.94 650 GLY B N 1
ATOM 11312 C CA . GLY B 1 650 ? 8.32 -37.781 -20.094 1 87.94 650 GLY B CA 1
ATOM 11313 C C . GLY B 1 650 ? 7.004 -38.312 -19.578 1 87.94 650 GLY B C 1
ATOM 11314 O O . GLY B 1 650 ? 6.746 -39.5 -19.641 1 87.94 650 GLY B O 1
ATOM 11315 N N . ASP B 1 651 ? 6.152 -37.406 -19.141 1 90.38 651 ASP B N 1
ATOM 11316 C CA . ASP B 1 651 ? 4.859 -37.781 -18.578 1 90.38 651 ASP B CA 1
ATOM 11317 C C . ASP B 1 651 ? 3.777 -37.812 -19.656 1 90.38 651 ASP B C 1
ATOM 11319 O O . ASP B 1 651 ? 2.605 -38.062 -19.359 1 90.38 651 ASP B O 1
ATOM 11323 N N . GLY B 1 652 ? 4.172 -37.406 -20.859 1 87.44 652 GLY B N 1
ATOM 11324 C CA . GLY B 1 652 ? 3.273 -37.5 -22 1 87.44 652 GLY B CA 1
ATOM 11325 C C . GLY B 1 652 ? 2.432 -36.281 -22.219 1 87.44 652 GLY B C 1
ATOM 11326 O O . GLY B 1 652 ? 1.521 -36.25 -23.047 1 87.44 652 GLY B O 1
ATOM 11327 N N . LEU B 1 653 ? 2.705 -35.25 -21.531 1 90.38 653 LEU B N 1
ATOM 11328 C CA . LEU B 1 653 ? 1.897 -34.031 -21.609 1 90.38 653 LEU B CA 1
ATOM 11329 C C . LEU B 1 653 ? 2.391 -33.094 -22.719 1 90.38 653 LEU B C 1
ATOM 11331 O O . LEU B 1 653 ? 1.589 -32.469 -23.391 1 90.38 653 LEU B O 1
ATOM 11335 N N . ALA B 1 654 ? 3.693 -33.062 -22.922 1 88.38 654 ALA B N 1
ATOM 11336 C CA . ALA B 1 654 ? 4.305 -32.219 -23.953 1 88.38 654 ALA B CA 1
ATOM 11337 C C . ALA B 1 654 ? 5.117 -33.062 -24.938 1 88.38 654 ALA B C 1
ATOM 11339 O O . ALA B 1 654 ? 5.27 -34.281 -24.75 1 88.38 654 ALA B O 1
ATOM 11340 N N . ARG B 1 655 ? 5.48 -32.375 -25.984 1 84.56 655 ARG B N 1
ATOM 11341 C CA . ARG B 1 655 ? 6.312 -33.031 -27 1 84.56 655 ARG B CA 1
ATOM 11342 C C . ARG B 1 655 ? 7.582 -32.219 -27.266 1 84.56 655 ARG B C 1
ATOM 11344 O O . ARG B 1 655 ? 7.512 -31.031 -27.594 1 84.56 655 ARG B O 1
ATOM 11351 N N . LEU B 1 656 ? 8.664 -32.844 -27.031 1 81 656 LEU B N 1
ATOM 11352 C CA . LEU B 1 656 ? 9.938 -32.188 -27.344 1 81 656 LEU B CA 1
ATOM 11353 C C . LEU B 1 656 ? 10.289 -32.375 -28.812 1 81 656 LEU B C 1
ATOM 11355 O O . LEU B 1 656 ? 9.758 -33.25 -29.484 1 81 656 LEU B O 1
ATOM 11359 N N . PRO B 1 657 ? 11.156 -31.5 -29.25 1 74.5 657 PRO B N 1
ATOM 11360 C CA . PRO B 1 657 ? 11.586 -31.672 -30.641 1 74.5 657 PRO B CA 1
ATOM 11361 C C . PRO B 1 657 ? 12.188 -33.031 -30.922 1 74.5 657 PRO B C 1
ATOM 11363 O O . PRO B 1 657 ? 12.898 -33.594 -30.062 1 74.5 657 PRO B O 1
ATOM 11366 N N . HIS B 1 658 ? 11.758 -33.531 -31.984 1 73.25 658 HIS B N 1
ATOM 11367 C CA . HIS B 1 658 ? 12.195 -34.875 -32.406 1 73.25 658 HIS B CA 1
ATOM 11368 C C . HIS B 1 658 ? 12.867 -34.812 -33.781 1 73.25 658 HIS B C 1
ATOM 11370 O O . HIS B 1 658 ? 12.594 -33.906 -34.562 1 73.25 658 HIS B O 1
ATOM 11376 N N . ARG B 1 659 ? 13.695 -35.75 -34.062 1 70.5 659 ARG B N 1
ATOM 11377 C CA . ARG B 1 659 ? 14.477 -35.844 -35.281 1 70.5 659 ARG B CA 1
ATOM 11378 C C . ARG B 1 659 ? 13.562 -35.812 -36.5 1 70.5 659 ARG B C 1
ATOM 11380 O O . ARG B 1 659 ? 13.961 -35.375 -37.594 1 70.5 659 ARG B O 1
ATOM 11387 N N . ASP B 1 660 ? 12.398 -36.281 -36.25 1 70.69 660 ASP B N 1
ATOM 11388 C CA . ASP B 1 660 ? 11.484 -36.406 -37.406 1 70.69 660 ASP B CA 1
ATOM 11389 C C . ASP B 1 660 ? 10.727 -35.094 -37.625 1 70.69 660 ASP B C 1
ATOM 11391 O O . ASP B 1 660 ? 9.984 -34.969 -38.594 1 70.69 660 ASP B O 1
ATOM 11395 N N . ASP B 1 661 ? 10.992 -34.156 -36.781 1 74 661 ASP B N 1
ATOM 11396 C CA . ASP B 1 661 ? 10.359 -32.875 -36.938 1 74 661 ASP B CA 1
ATOM 11397 C C . ASP B 1 661 ? 11.078 -32.031 -38 1 74 661 ASP B C 1
ATOM 11399 O O . ASP B 1 661 ? 12.188 -32.375 -38.438 1 74 661 ASP B O 1
ATOM 11403 N N . GLN B 1 662 ? 10.297 -31.047 -38.594 1 72.19 662 GLN B N 1
ATOM 11404 C CA . GLN B 1 662 ? 10.977 -30.109 -39.469 1 72.19 662 GLN B CA 1
ATOM 11405 C C . GLN B 1 662 ? 12.188 -29.484 -38.781 1 72.19 662 GLN B C 1
ATOM 11407 O O . GLN B 1 662 ? 12.07 -28.938 -37.688 1 72.19 662 GLN B O 1
ATOM 11412 N N . PRO B 1 663 ? 13.344 -29.75 -39.438 1 74.94 663 PRO B N 1
ATOM 11413 C CA . PRO B 1 663 ? 14.562 -29.25 -38.781 1 74.94 663 PRO B CA 1
ATOM 11414 C C . PRO B 1 663 ? 14.539 -27.734 -38.594 1 74.94 663 PRO B C 1
ATOM 11416 O O . PRO B 1 663 ? 14.016 -27 -39.438 1 74.94 663 PRO B O 1
ATOM 11419 N N . TYR B 1 664 ? 15.086 -27.266 -37.5 1 77.44 664 TYR B N 1
ATOM 11420 C CA . TYR B 1 664 ? 15.266 -25.859 -37.188 1 77.44 664 TYR B CA 1
ATOM 11421 C C . TYR B 1 664 ? 16.328 -25.234 -38.094 1 77.44 664 TYR B C 1
ATOM 11423 O O . TYR B 1 664 ? 16.156 -24.109 -38.594 1 77.44 664 TYR B O 1
ATOM 11431 N N . LEU B 1 665 ? 17.359 -25.953 -38.25 1 84.31 665 LEU B N 1
ATOM 11432 C CA . LEU B 1 665 ? 18.453 -25.547 -39.125 1 84.31 665 LEU B CA 1
ATOM 11433 C C . LEU B 1 665 ? 19.125 -26.766 -39.75 1 84.31 665 LEU B C 1
ATOM 11435 O O . LEU B 1 665 ? 19.188 -27.844 -39.125 1 84.31 665 LEU B O 1
ATOM 11439 N N . TRP B 1 666 ? 19.531 -26.578 -41.031 1 89.38 666 TRP B N 1
ATOM 11440 C CA . TRP B 1 666 ? 20.25 -27.672 -41.688 1 89.38 666 TRP B CA 1
ATOM 11441 C C . TRP B 1 666 ? 21.266 -27.141 -42.719 1 89.38 666 TRP B C 1
ATOM 11443 O O . TRP B 1 666 ? 21.156 -26 -43.156 1 89.38 666 TRP B O 1
ATOM 11453 N N . PHE B 1 667 ? 22.266 -27.875 -43 1 92 667 PHE B N 1
ATOM 11454 C CA . PHE B 1 667 ? 23.281 -27.547 -44 1 92 667 PHE B CA 1
ATOM 11455 C C . PHE B 1 667 ? 23.906 -28.812 -44.594 1 92 667 PHE B C 1
ATOM 11457 O O . PHE B 1 667 ? 23.859 -29.875 -43.969 1 92 667 PHE B O 1
ATOM 11464 N N . ALA B 1 668 ? 24.438 -28.609 -45.719 1 93.81 668 ALA B N 1
ATOM 11465 C CA . ALA B 1 668 ? 25.062 -29.734 -46.406 1 93.81 668 ALA B CA 1
ATOM 11466 C C . ALA B 1 668 ? 26.547 -29.828 -46.062 1 93.81 668 ALA B C 1
ATOM 11468 O O . ALA B 1 668 ? 27.203 -28.828 -45.781 1 93.81 668 ALA B O 1
ATOM 11469 N N . GLU B 1 669 ? 27 -31.031 -45.969 1 93.62 669 GLU B N 1
ATOM 11470 C CA . GLU B 1 669 ? 28.422 -31.328 -45.812 1 93.62 669 GLU B CA 1
ATOM 11471 C C . GLU B 1 669 ? 28.875 -32.406 -46.781 1 93.62 669 GLU B C 1
ATOM 11473 O O . GLU B 1 669 ? 28.297 -33.5 -46.812 1 93.62 669 GLU B O 1
ATOM 11478 N N . THR B 1 670 ? 29.844 -32.094 -47.562 1 94.25 670 THR B N 1
ATOM 11479 C CA . THR B 1 670 ? 30.438 -33.062 -48.469 1 94.25 670 THR B CA 1
ATOM 11480 C C . THR B 1 670 ? 31.875 -33.406 -48.031 1 94.25 670 THR B C 1
ATOM 11482 O O . THR B 1 670 ? 32.625 -32.5 -47.656 1 94.25 670 THR B O 1
ATOM 11485 N N . THR B 1 671 ? 32.188 -34.625 -48.062 1 94.38 671 THR B N 1
ATOM 11486 C CA . THR B 1 671 ? 33.562 -35.062 -47.75 1 94.38 671 THR B CA 1
ATOM 11487 C C . THR B 1 671 ? 34.094 -35.938 -48.875 1 94.38 671 THR B C 1
ATOM 11489 O O . THR B 1 671 ? 33.312 -36.562 -49.594 1 94.38 671 THR B O 1
ATOM 11492 N N . GLU B 1 672 ? 35.406 -35.906 -49.031 1 95 672 GLU B N 1
ATOM 11493 C CA . GLU B 1 672 ? 36.125 -36.75 -50 1 95 672 GLU B CA 1
ATOM 11494 C C . GLU B 1 672 ? 37.438 -37.281 -49.438 1 95 672 GLU B C 1
ATOM 11496 O O . GLU B 1 672 ? 38.094 -36.594 -48.656 1 95 672 GLU B O 1
ATOM 11501 N N . GLY B 1 673 ? 37.688 -38.562 -49.812 1 94.12 673 GLY B N 1
ATOM 11502 C CA . GLY B 1 673 ? 38.938 -39.188 -49.375 1 94.12 673 GLY B CA 1
ATOM 11503 C C . GLY B 1 673 ? 39.062 -40.625 -49.812 1 94.12 673 GLY B C 1
ATOM 11504 O O . GLY B 1 673 ? 38.594 -41 -50.906 1 94.12 673 GLY B O 1
ATOM 11505 N N . THR B 1 674 ? 39.906 -41.344 -49.094 1 95.19 674 THR B N 1
ATOM 11506 C CA . THR B 1 674 ? 40.156 -42.719 -49.469 1 95.19 674 THR B CA 1
ATOM 11507 C C . THR B 1 674 ? 40.062 -43.625 -48.25 1 95.19 674 THR B C 1
ATOM 11509 O O . THR B 1 674 ? 40.344 -43.219 -47.125 1 95.19 674 THR B O 1
ATOM 11512 N N . VAL B 1 675 ? 39.656 -44.812 -48.594 1 94.81 675 VAL B N 1
ATOM 11513 C CA . VAL B 1 675 ? 39.625 -45.844 -47.562 1 94.81 675 VAL B CA 1
ATOM 11514 C C . VAL B 1 675 ? 40.281 -47.125 -48.094 1 94.81 675 VAL B C 1
ATOM 11516 O O . VAL B 1 675 ? 40.5 -47.281 -49.281 1 94.81 675 VAL B O 1
ATOM 11519 N N . GLY B 1 676 ? 40.688 -48.031 -47.219 1 93.69 676 GLY B N 1
ATOM 11520 C CA . GLY B 1 676 ? 41.25 -49.344 -47.531 1 93.69 676 GLY B CA 1
ATOM 11521 C C . GLY B 1 676 ? 41.094 -50.344 -46.375 1 93.69 676 GLY B C 1
ATOM 11522 O O . GLY B 1 676 ? 40.562 -50 -45.312 1 93.69 676 GLY B O 1
ATOM 11523 N N . PRO B 1 677 ? 41.375 -51.594 -46.688 1 91.81 677 PRO B N 1
ATOM 11524 C CA . PRO B 1 677 ? 41.312 -52.594 -45.625 1 91.81 677 PRO B CA 1
ATOM 11525 C C . PRO B 1 677 ? 42.188 -52.25 -44.406 1 91.81 677 PRO B C 1
ATOM 11527 O O . PRO B 1 677 ? 43.25 -51.656 -44.594 1 91.81 677 PRO B O 1
ATOM 11530 N N . VAL B 1 678 ? 41.656 -52.531 -43.281 1 89.12 678 VAL B N 1
ATOM 11531 C CA . VAL B 1 678 ? 42.406 -52.25 -42.062 1 89.12 678 VAL B CA 1
ATOM 11532 C C . VAL B 1 678 ? 43.812 -52.781 -42.188 1 89.12 678 VAL B C 1
ATOM 11534 O O . VAL B 1 678 ? 44.031 -53.969 -42.469 1 89.12 678 VAL B O 1
ATOM 11537 N N . GLY B 1 679 ? 44.812 -52 -41.969 1 82 679 GLY B N 1
ATOM 11538 C CA . GLY B 1 679 ? 46.219 -52.406 -42 1 82 679 GLY B CA 1
ATOM 11539 C C . GLY B 1 679 ? 46.844 -52.219 -43.344 1 82 679 GLY B C 1
ATOM 11540 O O . GLY B 1 679 ? 48.062 -52.469 -43.5 1 82 679 GLY B O 1
ATOM 11541 N N . ALA B 1 680 ? 46.094 -51.875 -44.344 1 86.44 680 ALA B N 1
ATOM 11542 C CA . ALA B 1 680 ? 46.625 -51.625 -45.688 1 86.44 680 ALA B CA 1
ATOM 11543 C C . ALA B 1 680 ? 46.469 -50.188 -46.094 1 86.44 680 ALA B C 1
ATOM 11545 O O . ALA B 1 680 ? 45.875 -49.375 -45.375 1 86.44 680 ALA B O 1
ATOM 11546 N N . THR B 1 681 ? 47.156 -49.844 -47.125 1 84.56 681 THR B N 1
ATOM 11547 C CA . THR B 1 681 ? 47.094 -48.469 -47.625 1 84.56 681 THR B CA 1
ATOM 11548 C C . THR B 1 681 ? 45.719 -48.156 -48.188 1 84.56 681 THR B C 1
ATOM 11550 O O . THR B 1 681 ? 45.094 -49 -48.875 1 84.56 681 THR B O 1
ATOM 11553 N N . ALA B 1 682 ? 45.219 -47.031 -47.844 1 86.81 682 ALA B N 1
ATOM 11554 C CA . ALA B 1 682 ? 43.906 -46.562 -48.312 1 86.81 682 ALA B CA 1
ATOM 11555 C C . ALA B 1 682 ? 43.969 -46.094 -49.75 1 86.81 682 ALA B C 1
ATOM 11557 O O . ALA B 1 682 ? 44.656 -45.125 -50.062 1 86.81 682 ALA B O 1
ATOM 11558 N N . ALA B 1 683 ? 43.25 -46.812 -50.688 1 88.31 683 ALA B N 1
ATOM 11559 C CA . ALA B 1 683 ? 43.344 -46.438 -52.094 1 88.31 683 ALA B CA 1
ATOM 11560 C C . ALA B 1 683 ? 41.969 -46.312 -52.75 1 88.31 683 ALA B C 1
ATOM 11562 O O . ALA B 1 683 ? 41.844 -45.719 -53.812 1 88.31 683 ALA B O 1
ATOM 11563 N N . THR B 1 684 ? 41 -46.75 -52.094 1 93.25 684 THR B N 1
ATOM 11564 C CA . THR B 1 684 ? 39.656 -46.688 -52.656 1 93.25 684 THR B CA 1
ATOM 11565 C C . THR B 1 684 ? 39 -45.344 -52.312 1 93.25 684 THR B C 1
ATOM 11567 O O . THR B 1 684 ? 38.938 -44.938 -51.156 1 93.25 684 THR B O 1
ATOM 11570 N N . PRO B 1 685 ? 38.5 -44.75 -53.375 1 94.06 685 PRO B N 1
ATOM 11571 C CA . PRO B 1 685 ? 37.812 -43.469 -53.125 1 94.06 685 PRO B CA 1
ATOM 11572 C C . PRO B 1 685 ? 36.562 -43.625 -52.312 1 94.06 685 PRO B C 1
ATOM 11574 O O . PRO B 1 685 ? 35.812 -44.562 -52.469 1 94.06 685 PRO B O 1
ATOM 11577 N N . CYS B 1 686 ? 36.406 -42.75 -51.344 1 94.75 686 CYS B N 1
ATOM 11578 C CA . CYS B 1 686 ? 35.219 -42.688 -50.5 1 94.75 686 CYS B CA 1
ATOM 11579 C C . CYS B 1 686 ? 34.75 -41.25 -50.312 1 94.75 686 CYS B C 1
ATOM 11581 O O . CYS B 1 686 ? 35.562 -40.375 -49.969 1 94.75 686 CYS B O 1
ATOM 11583 N N . SER B 1 687 ? 33.469 -41.031 -50.625 1 95.12 687 SER B N 1
ATOM 11584 C CA . SER B 1 687 ? 32.906 -39.688 -50.469 1 95.12 687 SER B CA 1
ATOM 11585 C C . SER B 1 687 ? 31.562 -39.75 -49.75 1 95.12 687 SER B C 1
ATOM 11587 O O . SER B 1 687 ? 30.844 -40.75 -49.812 1 95.12 687 SER B O 1
ATOM 11589 N N . MET B 1 688 ? 31.328 -38.688 -49.031 1 95.88 688 MET B N 1
ATOM 11590 C CA . MET B 1 688 ? 30.047 -38.594 -48.312 1 95.88 688 MET B CA 1
ATOM 11591 C C . MET B 1 688 ? 29.344 -37.281 -48.656 1 95.88 688 MET B C 1
ATOM 11593 O O . MET B 1 688 ? 29.969 -36.219 -48.781 1 95.88 688 MET B O 1
ATOM 11597 N N . ALA B 1 689 ? 28.078 -37.375 -49 1 95.75 689 ALA B N 1
ATOM 11598 C CA . ALA B 1 689 ? 27.172 -36.219 -49.156 1 95.75 689 ALA B CA 1
ATOM 11599 C C . ALA B 1 689 ? 26.109 -36.219 -48.031 1 95.75 689 ALA B C 1
ATOM 11601 O O . ALA B 1 689 ? 25.078 -36.875 -48.156 1 95.75 689 ALA B O 1
ATOM 11602 N N . LEU B 1 690 ? 26.391 -35.406 -47.031 1 95.38 690 LEU B N 1
ATOM 11603 C CA . LEU B 1 690 ? 25.578 -35.469 -45.844 1 95.38 690 LEU B CA 1
ATOM 11604 C C . LEU B 1 690 ? 24.812 -34.156 -45.656 1 95.38 690 LEU B C 1
ATOM 11606 O O . LEU B 1 690 ? 25.188 -33.125 -46.188 1 95.38 690 LEU B O 1
ATOM 11610 N N . THR B 1 691 ? 23.703 -34.281 -45.031 1 94.31 691 THR B N 1
ATOM 11611 C CA . THR B 1 691 ? 22.953 -33.125 -44.531 1 94.31 691 THR B CA 1
ATOM 11612 C C . THR B 1 691 ? 22.875 -33.188 -43 1 94.31 691 THR B C 1
ATOM 11614 O O . THR B 1 691 ? 22.328 -34.125 -42.438 1 94.31 691 THR B O 1
ATOM 11617 N N . LEU B 1 692 ? 23.453 -32.219 -42.406 1 92.62 692 LEU B N 1
ATOM 11618 C CA . LEU B 1 692 ? 23.406 -32.062 -40.969 1 92.62 692 LEU B CA 1
ATOM 11619 C C . LEU B 1 692 ? 22.297 -31.109 -40.531 1 92.62 692 LEU B C 1
ATOM 11621 O O . LEU B 1 692 ? 22.094 -30.062 -41.188 1 92.62 692 LEU B O 1
ATOM 11625 N N . SER B 1 693 ? 21.5 -31.609 -39.531 1 89.56 693 SER B N 1
ATOM 11626 C CA . SER B 1 693 ? 20.359 -30.812 -39.156 1 89.56 693 SER B CA 1
ATOM 11627 C C . SER B 1 693 ? 20.141 -30.859 -37.625 1 89.56 693 SER B C 1
ATOM 11629 O O . SER B 1 693 ? 20.578 -31.797 -36.969 1 89.56 693 SER B O 1
ATOM 11631 N N . ILE B 1 694 ? 19.594 -29.766 -37.125 1 84.19 694 ILE B N 1
ATOM 11632 C CA . ILE B 1 694 ? 19.172 -29.719 -35.719 1 84.19 694 ILE B CA 1
ATOM 11633 C C . ILE B 1 694 ? 17.688 -29.359 -35.656 1 84.19 694 ILE B C 1
ATOM 11635 O O . ILE B 1 694 ? 17.203 -28.547 -36.438 1 84.19 694 ILE B O 1
ATOM 11639 N N . ALA B 1 695 ? 17.031 -30.094 -34.844 1 73.69 695 ALA B N 1
ATOM 11640 C CA . ALA B 1 695 ? 15.609 -29.812 -34.656 1 73.69 695 ALA B CA 1
ATOM 11641 C C . ALA B 1 695 ? 15.414 -28.609 -33.719 1 73.69 695 ALA B C 1
ATOM 11643 O O . ALA B 1 695 ? 14.359 -27.969 -33.75 1 73.69 695 ALA B O 1
ATOM 11644 N N . GLY B 1 696 ? 16.344 -28.266 -32.969 1 71.75 696 GLY B N 1
ATOM 11645 C CA . GLY B 1 696 ? 16.281 -27.156 -32.031 1 71.75 696 GLY B CA 1
ATOM 11646 C C . GLY B 1 696 ? 17.562 -26.938 -31.25 1 71.75 696 GLY B C 1
ATOM 11647 O O . GLY B 1 696 ? 18.484 -27.781 -31.312 1 71.75 696 GLY B O 1
ATOM 11648 N N . MET B 1 697 ? 17.641 -25.797 -30.656 1 68.88 697 MET B N 1
ATOM 11649 C CA . MET B 1 697 ? 18.844 -25.5 -29.891 1 68.88 697 MET B CA 1
ATOM 11650 C C . MET B 1 697 ? 18.953 -26.406 -28.672 1 68.88 697 MET B C 1
ATOM 11652 O O . MET B 1 697 ? 20.047 -26.641 -28.156 1 68.88 697 MET B O 1
ATOM 11656 N N . TYR B 1 698 ? 17.797 -26.891 -28.375 1 70.75 698 TYR B N 1
ATOM 11657 C CA . TYR B 1 698 ? 17.797 -27.828 -27.266 1 70.75 698 TYR B CA 1
ATOM 11658 C C . TYR B 1 698 ? 18.688 -29.031 -27.547 1 70.75 698 TYR B C 1
ATOM 11660 O O . TYR B 1 698 ? 19.469 -29.453 -26.688 1 70.75 698 TYR B O 1
ATOM 11668 N N . GLN B 1 699 ? 18.562 -29.438 -28.703 1 74.56 699 GLN B N 1
ATOM 11669 C CA . GLN B 1 699 ? 19.359 -30.578 -29.141 1 74.56 699 GLN B CA 1
ATOM 11670 C C . GLN B 1 699 ? 20.844 -30.297 -29 1 74.56 699 GLN B C 1
ATOM 11672 O O . GLN B 1 699 ? 21.625 -31.156 -28.594 1 74.56 699 GLN B O 1
ATOM 11677 N N . LEU B 1 700 ? 21.141 -29.109 -29.172 1 72.81 700 LEU B N 1
ATOM 11678 C CA . LEU B 1 700 ? 22.562 -28.734 -29.141 1 72.81 700 LEU B CA 1
ATOM 11679 C C . LEU B 1 700 ? 23.047 -28.562 -27.719 1 72.81 700 LEU B C 1
ATOM 11681 O O . LEU B 1 700 ? 24.156 -29 -27.391 1 72.81 700 LEU B O 1
ATOM 11685 N N . VAL B 1 701 ? 22.25 -27.938 -26.969 1 67.25 701 VAL B N 1
ATOM 11686 C CA . VAL B 1 701 ? 22.734 -27.578 -25.625 1 67.25 701 VAL B CA 1
ATOM 11687 C C . VAL B 1 701 ? 22.719 -28.812 -24.734 1 67.25 701 VAL B C 1
ATOM 11689 O O . VAL B 1 701 ? 23.625 -29 -23.906 1 67.25 701 VAL B O 1
ATOM 11692 N N . LYS B 1 702 ? 21.781 -29.625 -24.969 1 69.94 702 LYS B N 1
ATOM 11693 C CA . LYS B 1 702 ? 21.672 -30.766 -24.062 1 69.94 702 LYS B CA 1
ATOM 11694 C C . LYS B 1 702 ? 22.453 -31.953 -24.594 1 69.94 702 LYS B C 1
ATOM 11696 O O . LYS B 1 702 ? 23.141 -32.656 -23.828 1 69.94 702 LYS B O 1
ATOM 11701 N N . GLU B 1 703 ? 22.344 -32.125 -25.859 1 73.69 703 GLU B N 1
ATOM 11702 C CA . GLU B 1 703 ? 22.922 -33.344 -26.406 1 73.69 703 GLU B CA 1
ATOM 11703 C C . GLU B 1 703 ? 24.188 -33.062 -27.219 1 73.69 703 GLU B C 1
ATOM 11705 O O . GLU B 1 703 ? 24.969 -33.969 -27.516 1 73.69 703 GLU B O 1
ATOM 11710 N N . ARG B 1 704 ? 24.422 -31.859 -27.422 1 80.44 704 ARG B N 1
ATOM 11711 C CA . ARG B 1 704 ? 25.5 -31.469 -28.328 1 80.44 704 ARG B CA 1
ATOM 11712 C C . ARG B 1 704 ? 25.531 -32.375 -29.562 1 80.44 704 ARG B C 1
ATOM 11714 O O . ARG B 1 704 ? 26.594 -32.875 -29.953 1 80.44 704 ARG B O 1
ATOM 11721 N N . ARG B 1 705 ? 24.406 -32.656 -30.016 1 85.62 705 ARG B N 1
ATOM 11722 C CA . ARG B 1 705 ? 24.25 -33.625 -31.094 1 85.62 705 ARG B CA 1
ATOM 11723 C C . ARG B 1 705 ? 23.578 -33 -32.312 1 85.62 705 ARG B C 1
ATOM 11725 O O . ARG B 1 705 ? 22.672 -32.156 -32.156 1 85.62 705 ARG B O 1
ATOM 11732 N N . VAL B 1 706 ? 24.031 -33.375 -33.438 1 89.94 706 VAL B N 1
ATOM 11733 C CA . VAL B 1 706 ? 23.453 -32.938 -34.719 1 89.94 706 VAL B CA 1
ATOM 11734 C C . VAL B 1 706 ? 22.969 -34.156 -35.5 1 89.94 706 VAL B C 1
ATOM 11736 O O . VAL B 1 706 ? 23.656 -35.188 -35.531 1 89.94 706 VAL B O 1
ATOM 11739 N N . ASP B 1 707 ? 21.828 -34.062 -36.062 1 89.94 707 ASP B N 1
ATOM 11740 C CA . ASP B 1 707 ? 21.297 -35.156 -36.875 1 89.94 707 ASP B CA 1
ATOM 11741 C C . ASP B 1 707 ? 21.922 -35.156 -38.281 1 89.94 707 ASP B C 1
ATOM 11743 O O . ASP B 1 707 ? 22.203 -34.094 -38.844 1 89.94 707 ASP B O 1
ATOM 11747 N N . VAL B 1 708 ? 22.109 -36.406 -38.781 1 93.88 708 VAL B N 1
ATOM 11748 C CA . VAL B 1 708 ? 22.766 -36.531 -40.062 1 93.88 708 VAL B CA 1
ATOM 11749 C C . VAL B 1 708 ? 21.922 -37.406 -41 1 93.88 708 VAL B C 1
ATOM 11751 O O . VAL B 1 708 ? 21.469 -38.469 -40.594 1 93.88 708 VAL B O 1
ATOM 11754 N N . ARG B 1 709 ? 21.672 -36.906 -42.125 1 92.56 709 ARG B N 1
ATOM 11755 C CA . ARG B 1 709 ? 21.094 -37.656 -43.25 1 92.56 709 ARG B CA 1
ATOM 11756 C C . ARG B 1 709 ? 21.953 -37.5 -44.5 1 92.56 709 ARG B C 1
ATOM 11758 O O . ARG B 1 709 ? 22.875 -36.688 -44.531 1 92.56 709 ARG B O 1
ATOM 11765 N N . GLY B 1 710 ? 21.734 -38.531 -45.438 1 94.62 710 GLY B N 1
ATOM 11766 C CA . GLY B 1 710 ? 22.469 -38.406 -46.688 1 94.62 710 GLY B CA 1
ATOM 11767 C C . GLY B 1 710 ? 22.938 -39.75 -47.25 1 94.62 710 GLY B C 1
ATOM 11768 O O . GLY B 1 710 ? 22.234 -40.75 -47.094 1 94.62 710 GLY B O 1
ATOM 11769 N N . GLU B 1 711 ? 24.062 -39.625 -48 1 96.25 711 GLU B N 1
ATOM 11770 C CA . GLU B 1 711 ? 24.562 -40.812 -48.656 1 96.25 711 GLU B CA 1
ATOM 11771 C C . GLU B 1 711 ? 26.094 -40.906 -48.562 1 96.25 711 GLU B C 1
ATOM 11773 O O . GLU B 1 711 ? 26.766 -39.875 -48.469 1 96.25 711 GLU B O 1
ATOM 11778 N N . VAL B 1 712 ? 26.516 -42.125 -48.594 1 96 712 VAL B N 1
ATOM 11779 C CA . VAL B 1 712 ? 27.953 -42.406 -48.625 1 96 712 VAL B CA 1
ATOM 11780 C C . VAL B 1 712 ? 28.281 -43.25 -49.844 1 96 712 VAL B C 1
ATOM 11782 O O . VAL B 1 712 ? 27.656 -44.281 -50.094 1 96 712 VAL B O 1
ATOM 11785 N N . THR B 1 713 ? 29.25 -42.781 -50.594 1 96.06 713 THR B N 1
ATOM 11786 C CA . THR B 1 713 ? 29.719 -43.5 -51.781 1 96.06 713 THR B CA 1
ATOM 11787 C C . THR B 1 713 ? 31.078 -44.156 -51.531 1 96.06 713 THR B C 1
ATOM 11789 O O . THR B 1 713 ? 32.094 -43.438 -51.406 1 96.06 713 THR B O 1
ATOM 11792 N N . CYS B 1 714 ? 31.109 -45.406 -51.469 1 94.94 714 CYS B N 1
ATOM 11793 C CA . CYS B 1 714 ? 32.312 -46.156 -51.219 1 94.94 714 CYS B CA 1
ATOM 11794 C C . CYS B 1 714 ? 32.281 -47.5 -51.938 1 94.94 714 CYS B C 1
ATOM 11796 O O . CYS B 1 714 ? 31.797 -48.5 -51.406 1 94.94 714 CYS B O 1
ATOM 11798 N N . PRO B 1 715 ? 32.938 -47.656 -53.031 1 93.25 715 PRO B N 1
ATOM 11799 C CA . PRO B 1 715 ? 32.906 -48.844 -53.844 1 93.25 715 PRO B CA 1
ATOM 11800 C C . PRO B 1 715 ? 33.5 -50.062 -53.125 1 93.25 715 PRO B C 1
ATOM 11802 O O . PRO B 1 715 ? 33.188 -51.219 -53.5 1 93.25 715 PRO B O 1
ATOM 11805 N N . ALA B 1 716 ? 34.312 -49.812 -52.188 1 92.31 716 ALA B N 1
ATOM 11806 C CA . ALA B 1 716 ? 34.875 -50.938 -51.438 1 92.31 716 ALA B CA 1
ATOM 11807 C C . ALA B 1 716 ? 33.812 -51.656 -50.625 1 92.31 716 ALA B C 1
ATOM 11809 O O . ALA B 1 716 ? 33.969 -52.812 -50.25 1 92.31 716 ALA B O 1
ATOM 11810 N N . VAL B 1 717 ? 32.719 -51 -50.375 1 92.88 717 VAL B N 1
ATOM 11811 C CA . VAL B 1 717 ? 31.609 -51.594 -49.625 1 92.88 717 VAL B CA 1
ATOM 11812 C C . VAL B 1 717 ? 30.531 -52.062 -50.594 1 92.88 717 VAL B C 1
ATOM 11814 O O . VAL B 1 717 ? 30.078 -53.219 -50.5 1 92.88 717 VAL B O 1
ATOM 11817 N N . HIS B 1 718 ? 30.141 -51.156 -51.5 1 93.06 718 HIS B N 1
ATOM 11818 C CA . HIS B 1 718 ? 29.109 -51.438 -52.469 1 93.06 718 HIS B CA 1
ATOM 11819 C C . HIS B 1 718 ? 29.266 -50.562 -53.719 1 93.06 718 HIS B C 1
ATOM 11821 O O . HIS B 1 718 ? 29.688 -49.406 -53.594 1 93.06 718 HIS B O 1
ATOM 11827 N N . ALA B 1 719 ? 28.812 -51 -54.781 1 91.62 719 ALA B N 1
ATOM 11828 C CA . ALA B 1 719 ? 28.938 -50.25 -56.062 1 91.62 719 ALA B CA 1
ATOM 11829 C C . ALA B 1 719 ? 28 -49.031 -56.062 1 91.62 719 ALA B C 1
ATOM 11831 O O . ALA B 1 719 ? 28.312 -48 -56.656 1 91.62 719 ALA B O 1
ATOM 11832 N N . GLU B 1 720 ? 26.891 -49.219 -55.438 1 93.62 720 GLU B N 1
ATOM 11833 C CA . GLU B 1 720 ? 25.938 -48.125 -55.344 1 93.62 720 GLU B CA 1
ATOM 11834 C C . GLU B 1 720 ? 26.094 -47.375 -54 1 93.62 720 GLU B C 1
ATOM 11836 O O . GLU B 1 720 ? 26.609 -47.938 -53.031 1 93.62 720 GLU B O 1
ATOM 11841 N N . PRO B 1 721 ? 25.625 -46.125 -54 1 95.06 721 PRO B N 1
ATOM 11842 C CA . PRO B 1 721 ? 25.75 -45.344 -52.781 1 95.06 721 PRO B CA 1
ATOM 11843 C C . PRO B 1 721 ? 24.938 -45.938 -51.625 1 95.06 721 PRO B C 1
ATOM 11845 O O . PRO B 1 721 ? 23.844 -46.469 -51.844 1 95.06 721 PRO B O 1
ATOM 11848 N N . LEU B 1 722 ? 25.469 -45.844 -50.406 1 96 722 LEU B N 1
ATOM 11849 C CA . LEU B 1 722 ? 24.812 -46.25 -49.188 1 96 722 LEU B CA 1
ATOM 11850 C C . LEU B 1 722 ? 23.969 -45.125 -48.625 1 96 722 LEU B C 1
ATOM 11852 O O . LEU B 1 722 ? 24.391 -43.969 -48.625 1 96 722 LEU B O 1
ATOM 11856 N N . THR B 1 723 ? 22.812 -45.469 -48.219 1 96.06 723 THR B N 1
ATOM 11857 C CA . THR B 1 723 ? 21.922 -44.469 -47.625 1 96.06 723 THR B CA 1
ATOM 11858 C C . THR B 1 723 ? 22.078 -44.469 -46.094 1 96.06 723 THR B C 1
ATOM 11860 O O . THR B 1 723 ? 22.141 -45.5 -45.469 1 96.06 723 THR B O 1
ATOM 11863 N N . VAL B 1 724 ? 22.109 -43.219 -45.531 1 95.56 724 VAL B N 1
ATOM 11864 C CA . VAL B 1 724 ? 22.172 -43.094 -44.094 1 95.56 724 VAL B CA 1
ATOM 11865 C C . VAL B 1 724 ? 20.781 -43.312 -43.5 1 95.56 724 VAL B C 1
ATOM 11867 O O . VAL B 1 724 ? 19.891 -42.469 -43.656 1 95.56 724 VAL B O 1
ATOM 11870 N N . GLU B 1 725 ? 20.578 -44.344 -42.781 1 92.56 725 GLU B N 1
ATOM 11871 C CA . GLU B 1 725 ? 19.312 -44.625 -42.094 1 92.56 725 GLU B CA 1
ATOM 11872 C C . GLU B 1 725 ? 19.219 -43.812 -40.781 1 92.56 725 GLU B C 1
ATOM 11874 O O . GLU B 1 725 ? 18.141 -43.375 -40.406 1 92.56 725 GLU B O 1
ATOM 11879 N N . ARG B 1 726 ? 20.266 -43.875 -40.062 1 92 726 ARG B N 1
ATOM 11880 C CA . ARG B 1 726 ? 20.391 -43.094 -38.812 1 92 726 ARG B CA 1
ATOM 11881 C C . ARG B 1 726 ? 21.812 -42.562 -38.656 1 92 726 ARG B C 1
ATOM 11883 O O . ARG B 1 726 ? 22.797 -43.281 -38.812 1 92 726 ARG B O 1
ATOM 11890 N N . GLY B 1 727 ? 21.859 -41.25 -38.469 1 93.38 727 GLY B N 1
ATOM 11891 C CA . GLY B 1 727 ? 23.156 -40.656 -38.312 1 93.38 727 GLY B CA 1
ATOM 11892 C C . GLY B 1 727 ? 23.188 -39.594 -37.219 1 93.38 727 GLY B C 1
ATOM 11893 O O . GLY B 1 727 ? 22.219 -38.844 -37.031 1 93.38 727 GLY B O 1
ATOM 11894 N N . ASP B 1 728 ? 24.266 -39.562 -36.5 1 92.75 728 ASP B N 1
ATOM 11895 C CA . ASP B 1 728 ? 24.484 -38.594 -35.438 1 92.75 728 ASP B CA 1
ATOM 11896 C C . ASP B 1 728 ? 25.906 -38.031 -35.469 1 92.75 728 ASP B C 1
ATOM 11898 O O . ASP B 1 728 ? 26.844 -38.75 -35.812 1 92.75 728 ASP B O 1
ATOM 11902 N N . VAL B 1 729 ? 26.016 -36.781 -35.219 1 93.19 729 VAL B N 1
ATOM 11903 C CA . VAL B 1 729 ? 27.312 -36.156 -35 1 93.19 729 VAL B CA 1
ATOM 11904 C C . VAL B 1 729 ? 27.328 -35.5 -33.594 1 93.19 729 VAL B C 1
ATOM 11906 O O . VAL B 1 729 ? 26.422 -34.719 -33.281 1 93.19 729 VAL B O 1
ATOM 11909 N N . TRP B 1 730 ? 28.234 -35.844 -32.781 1 90.56 730 TRP B N 1
ATOM 11910 C CA . TRP B 1 730 ? 28.391 -35.219 -31.484 1 90.56 730 TRP B CA 1
ATOM 11911 C C . TRP B 1 730 ? 29.516 -34.188 -31.5 1 90.56 730 TRP B C 1
ATOM 11913 O O . TRP B 1 730 ? 30.609 -34.469 -32 1 90.56 730 TRP B O 1
ATOM 11923 N N . VAL B 1 731 ? 29.219 -33.062 -31 1 86.88 731 VAL B N 1
ATOM 11924 C CA . VAL B 1 731 ? 30.219 -32 -30.891 1 86.88 731 VAL B CA 1
ATOM 11925 C C . VAL B 1 731 ? 30.922 -32.094 -29.547 1 86.88 731 VAL B C 1
ATOM 11927 O O . VAL B 1 731 ? 30.266 -32.031 -28.5 1 86.88 731 VAL B O 1
ATOM 11930 N N . ARG B 1 732 ? 32.156 -32.188 -29.516 1 83.5 732 ARG B N 1
ATOM 11931 C CA . ARG B 1 732 ? 32.969 -32.344 -28.312 1 83.5 732 ARG B CA 1
ATOM 11932 C C . ARG B 1 732 ? 32.344 -33.375 -27.359 1 83.5 732 ARG B C 1
ATOM 11934 O O . ARG B 1 732 ? 31.938 -33 -26.25 1 83.5 732 ARG B O 1
ATOM 11941 N N . PRO B 1 733 ? 32.125 -34.562 -27.781 1 77.44 733 PRO B N 1
ATOM 11942 C CA . PRO B 1 733 ? 31.422 -35.594 -27 1 77.44 733 PRO B CA 1
ATOM 11943 C C . PRO B 1 733 ? 32.031 -35.781 -25.594 1 77.44 733 PRO B C 1
ATOM 11945 O O . PRO B 1 733 ? 31.312 -36.156 -24.672 1 77.44 733 PRO B O 1
ATOM 11948 N N . GLU B 1 734 ? 33.219 -35.656 -25.359 1 66.94 734 GLU B N 1
ATOM 11949 C CA . GLU B 1 734 ? 33.844 -35.812 -24.047 1 66.94 734 GLU B CA 1
ATOM 11950 C C . GLU B 1 734 ? 34.031 -34.469 -23.344 1 66.94 734 GLU B C 1
ATOM 11952 O O . GLU B 1 734 ? 34.562 -33.531 -23.938 1 66.94 734 GLU B O 1
ATOM 11957 N N . GLU B 1 735 ? 32.969 -34.188 -22.484 1 57.41 735 GLU B N 1
ATOM 11958 C CA . GLU B 1 735 ? 33.125 -32.969 -21.672 1 57.41 735 GLU B CA 1
ATOM 11959 C C . GLU B 1 735 ? 34.344 -33.062 -20.766 1 57.41 735 GLU B C 1
ATOM 11961 O O . GLU B 1 735 ? 34.594 -34.094 -20.141 1 57.41 735 GLU B O 1
ATOM 11966 N N . GLY B 1 736 ? 35.5 -32.125 -20.75 1 49.69 736 GLY B N 1
ATOM 11967 C CA . GLY B 1 736 ? 36.625 -32.062 -19.828 1 49.69 736 GLY B CA 1
ATOM 11968 C C . GLY B 1 736 ? 37.938 -32.5 -20.438 1 49.69 736 GLY B C 1
ATOM 11969 O O . GLY B 1 736 ? 38.062 -32.625 -21.656 1 49.69 736 GLY B O 1
ATOM 11970 N N . ILE B 1 737 ? 39 -32.594 -19.5 1 45.09 737 ILE B N 1
ATOM 11971 C CA . ILE B 1 737 ? 40.375 -32.969 -19.797 1 45.09 737 ILE B CA 1
ATOM 11972 C C . ILE B 1 737 ? 40.406 -34.406 -20.281 1 45.09 737 ILE B C 1
ATOM 11974 O O . ILE B 1 737 ? 39.969 -35.344 -19.562 1 45.09 737 ILE B O 1
ATOM 11978 N N . PRO B 1 738 ? 40.375 -34.656 -21.562 1 45.31 738 PRO B N 1
ATOM 11979 C CA . PRO B 1 738 ? 40.438 -36.031 -22.031 1 45.31 738 PRO B CA 1
ATOM 11980 C C . PRO B 1 738 ? 41.094 -36.969 -21.016 1 45.31 738 PRO B C 1
ATOM 11982 O O . PRO B 1 738 ? 42 -36.531 -20.281 1 45.31 738 PRO B O 1
ATOM 11985 N N . GLN B 1 739 ? 40.344 -37.875 -20.547 1 40.62 739 GLN B N 1
ATOM 11986 C CA . GLN B 1 739 ? 40.938 -38.812 -19.594 1 40.62 739 GLN B CA 1
ATOM 11987 C C . GLN B 1 739 ? 42.406 -39.062 -19.922 1 40.62 739 GLN B C 1
ATOM 11989 O O . GLN B 1 739 ? 43.281 -39.031 -19.047 1 40.62 739 GLN B O 1
ATOM 11994 N N . ARG B 1 740 ? 42.531 -40.375 -20.766 1 41.47 740 ARG B N 1
ATOM 11995 C CA . ARG B 1 740 ? 43.812 -41.031 -20.922 1 41.47 740 ARG B CA 1
ATOM 11996 C C . ARG B 1 740 ? 44.812 -40.094 -21.594 1 41.47 740 ARG B C 1
ATOM 11998 O O . ARG B 1 740 ? 44.438 -39.125 -22.25 1 41.47 740 ARG B O 1
ATOM 12005 N N . HIS B 1 741 ? 46.125 -40.344 -21.453 1 43.09 741 HIS B N 1
ATOM 12006 C CA . HIS B 1 741 ? 47.438 -39.812 -21.719 1 43.09 741 HIS B CA 1
ATOM 12007 C C . HIS B 1 741 ? 47.562 -39.25 -23.125 1 43.09 741 HIS B C 1
ATOM 12009 O O . HIS B 1 741 ? 48.625 -38.844 -23.562 1 43.09 741 HIS B O 1
ATOM 12015 N N . GLY B 1 742 ? 46.656 -39.281 -24.125 1 53.28 742 GLY B N 1
ATOM 12016 C CA . GLY B 1 742 ? 47.156 -38.969 -25.453 1 53.28 742 GLY B CA 1
ATOM 12017 C C . GLY B 1 742 ? 46.844 -37.531 -25.891 1 53.28 742 GLY B C 1
ATOM 12018 O O . GLY B 1 742 ? 46.188 -36.781 -25.156 1 53.28 742 GLY B O 1
ATOM 12019 N N . LEU B 1 743 ? 47.5 -36.875 -26.844 1 62 743 LEU B N 1
ATOM 12020 C CA . LEU B 1 743 ? 47.562 -35.531 -27.469 1 62 743 LEU B CA 1
ATOM 12021 C C . LEU B 1 743 ? 46.438 -35.406 -28.5 1 62 743 LEU B C 1
ATOM 12023 O O . LEU B 1 743 ? 46.344 -34.344 -29.156 1 62 743 LEU B O 1
ATOM 12027 N N . ARG B 1 744 ? 45.469 -36.344 -28.516 1 72.94 744 ARG B N 1
ATOM 12028 C CA . ARG B 1 744 ? 44.406 -36.25 -29.531 1 72.94 744 ARG B CA 1
ATOM 12029 C C . ARG B 1 744 ? 43.062 -36.062 -28.875 1 72.94 744 ARG B C 1
ATOM 12031 O O . ARG B 1 744 ? 42.562 -36.969 -28.188 1 72.94 744 ARG B O 1
ATOM 12038 N N . HIS B 1 745 ? 42.469 -34.875 -28.984 1 79.56 745 HIS B N 1
ATOM 12039 C CA . HIS B 1 745 ? 41.156 -34.562 -28.453 1 79.56 745 HIS B CA 1
ATOM 12040 C C . HIS B 1 745 ? 40.094 -34.656 -29.547 1 79.56 745 HIS B C 1
ATOM 12042 O O . HIS B 1 745 ? 40.281 -34.094 -30.641 1 79.56 745 HIS B O 1
ATOM 12048 N N . GLN B 1 746 ? 39 -35.312 -29.219 1 84.75 746 GLN B N 1
ATOM 12049 C CA . GLN B 1 746 ? 37.969 -35.469 -30.219 1 84.75 746 GLN B CA 1
ATOM 12050 C C . GLN B 1 746 ? 37.156 -34.156 -30.359 1 84.75 746 GLN B C 1
ATOM 12052 O O . GLN B 1 746 ? 36.656 -33.656 -29.359 1 84.75 746 GLN B O 1
ATOM 12057 N N . LEU B 1 747 ? 37.125 -33.656 -31.453 1 87.5 747 LEU B N 1
ATOM 12058 C CA . LEU B 1 747 ? 36.312 -32.469 -31.75 1 87.5 747 LEU B CA 1
ATOM 12059 C C . LEU B 1 747 ? 34.906 -32.875 -32.156 1 87.5 747 LEU B C 1
ATOM 12061 O O . LEU B 1 747 ? 33.938 -32.312 -31.609 1 87.5 747 LEU B O 1
ATOM 12065 N N . LEU B 1 748 ? 34.812 -33.781 -33.094 1 91.38 748 LEU B N 1
ATOM 12066 C CA . LEU B 1 748 ? 33.5 -34.281 -33.562 1 91.38 748 LEU B CA 1
ATOM 12067 C C . LEU B 1 748 ? 33.531 -35.781 -33.688 1 91.38 748 LEU B C 1
ATOM 12069 O O . LEU B 1 748 ? 34.562 -36.375 -34 1 91.38 748 LEU B O 1
ATOM 12073 N N . ARG B 1 749 ? 32.469 -36.406 -33.406 1 92.19 749 ARG B N 1
ATOM 12074 C CA . ARG B 1 749 ? 32.312 -37.844 -33.594 1 92.19 749 ARG B CA 1
ATOM 12075 C C . ARG B 1 749 ? 31.062 -38.156 -34.438 1 92.19 749 ARG B C 1
ATOM 12077 O O . ARG B 1 749 ? 29.953 -37.75 -34.062 1 92.19 749 ARG B O 1
ATOM 12084 N N . TYR B 1 750 ? 31.281 -38.812 -35.5 1 94.56 750 TYR B N 1
ATOM 12085 C CA . TYR B 1 750 ? 30.203 -39.219 -36.375 1 94.56 750 TYR B CA 1
ATOM 12086 C C . TYR B 1 750 ? 29.844 -40.688 -36.125 1 94.56 750 TYR B C 1
ATOM 12088 O O . TYR B 1 750 ? 30.734 -41.531 -35.938 1 94.56 750 TYR B O 1
ATOM 12096 N N . ARG B 1 751 ? 28.656 -40.969 -36.062 1 94.5 751 ARG B N 1
ATOM 12097 C CA . ARG B 1 751 ? 28.156 -42.344 -36.062 1 94.5 751 ARG B CA 1
ATOM 12098 C C . ARG B 1 751 ? 26.969 -42.469 -37.031 1 94.5 751 ARG B C 1
ATOM 12100 O O . ARG B 1 751 ? 25.906 -41.906 -36.781 1 94.5 751 ARG B O 1
ATOM 12107 N N . LEU B 1 752 ? 27.188 -43.281 -38.094 1 95.75 752 LEU B N 1
ATOM 12108 C CA . LEU B 1 752 ? 26.172 -43.438 -39.125 1 95.75 752 LEU B CA 1
ATOM 12109 C C . LEU B 1 752 ? 25.797 -44.906 -39.312 1 95.75 752 LEU B C 1
ATOM 12111 O O . LEU B 1 752 ? 26.688 -45.781 -39.281 1 95.75 752 LEU B O 1
ATOM 12115 N N . THR B 1 753 ? 24.547 -45.125 -39.312 1 95.75 753 THR B N 1
ATOM 12116 C CA . THR B 1 753 ? 24.047 -46.438 -39.781 1 95.75 753 THR B CA 1
ATOM 12117 C C . THR B 1 753 ? 23.672 -46.375 -41.25 1 95.75 753 THR B C 1
ATOM 12119 O O . THR B 1 753 ? 22.812 -45.562 -41.656 1 95.75 753 THR B O 1
ATOM 12122 N N . LEU B 1 754 ? 24.312 -47.25 -42.031 1 95.69 754 LEU B N 1
ATOM 12123 C CA . LEU B 1 754 ? 24.172 -47.219 -43.469 1 95.69 754 LEU B CA 1
ATOM 12124 C C . LEU B 1 754 ? 23.422 -48.438 -44 1 95.69 754 LEU B C 1
ATOM 12126 O O . LEU B 1 754 ? 23.547 -49.531 -43.438 1 95.69 754 LEU B O 1
ATOM 12130 N N . ARG B 1 755 ? 22.688 -48.125 -45 1 95.94 755 ARG B N 1
ATOM 12131 C CA . ARG B 1 755 ? 22 -49.219 -45.719 1 95.94 755 ARG B CA 1
ATOM 12132 C C . ARG B 1 755 ? 22.391 -49.281 -47.188 1 95.94 755 ARG B C 1
ATOM 12134 O O . ARG B 1 755 ? 22.375 -48.25 -47.875 1 95.94 755 ARG B O 1
ATOM 12141 N N . ASP B 1 756 ? 22.75 -50.469 -47.656 1 92.94 756 ASP B N 1
ATOM 12142 C CA . ASP B 1 756 ? 23.109 -50.625 -49.062 1 92.94 756 ASP B CA 1
ATOM 12143 C C . ASP B 1 756 ? 21.906 -51.031 -49.906 1 92.94 756 ASP B C 1
ATOM 12145 O O . ASP B 1 756 ? 20.828 -51.281 -49.344 1 92.94 756 ASP B O 1
ATOM 12149 N N . ALA B 1 757 ? 22.094 -51.031 -51.188 1 91.19 757 ALA B N 1
ATOM 12150 C CA . ALA B 1 757 ? 21 -51.312 -52.125 1 91.19 757 ALA B CA 1
ATOM 12151 C C . ALA B 1 757 ? 20.516 -52.75 -51.969 1 91.19 757 ALA B C 1
ATOM 12153 O O . ALA B 1 757 ? 19.375 -53.062 -52.344 1 91.19 757 ALA B O 1
ATOM 12154 N N . ASP B 1 758 ? 21.359 -53.688 -51.469 1 92.56 758 ASP B N 1
ATOM 12155 C CA . ASP B 1 758 ? 20.984 -55.094 -51.344 1 92.56 758 ASP B CA 1
ATOM 12156 C C . ASP B 1 758 ? 20.391 -55.375 -49.969 1 92.56 758 ASP B C 1
ATOM 12158 O O . ASP B 1 758 ? 20.078 -56.531 -49.656 1 92.56 758 ASP B O 1
ATOM 12162 N N . GLY B 1 759 ? 20.266 -54.344 -49.156 1 91.12 759 GLY B N 1
ATOM 12163 C CA . GLY B 1 759 ? 19.625 -54.5 -47.844 1 91.12 759 GLY B CA 1
ATOM 12164 C C . GLY B 1 759 ? 20.609 -54.719 -46.719 1 91.12 759 GLY B C 1
ATOM 12165 O O . GLY B 1 759 ? 20.203 -54.938 -45.562 1 91.12 759 GLY B O 1
ATOM 12166 N N . GLY B 1 760 ? 21.859 -54.781 -47 1 92.88 760 GLY B N 1
ATOM 12167 C CA . GLY B 1 760 ? 22.859 -54.938 -45.969 1 92.88 760 GLY B CA 1
ATOM 12168 C C . GLY B 1 760 ? 23.016 -53.688 -45.094 1 92.88 760 GLY B C 1
ATOM 12169 O O . GLY B 1 760 ? 22.844 -52.562 -45.594 1 92.88 760 GLY B O 1
ATOM 12170 N N . VAL B 1 761 ? 23.281 -53.969 -43.812 1 95.38 761 VAL B N 1
ATOM 12171 C CA . VAL B 1 761 ? 23.422 -52.875 -42.875 1 95.38 761 VAL B CA 1
ATOM 12172 C C . VAL B 1 761 ? 24.891 -52.688 -42.5 1 95.38 761 VAL B C 1
ATOM 12174 O O . VAL B 1 761 ? 25.578 -53.688 -42.188 1 95.38 761 VAL B O 1
ATOM 12177 N N . TRP B 1 762 ? 25.375 -51.5 -42.625 1 95.69 762 TRP B N 1
ATOM 12178 C CA . TRP B 1 762 ? 26.766 -51.125 -42.312 1 95.69 762 TRP B CA 1
ATOM 12179 C C . TRP B 1 762 ? 26.812 -50 -41.312 1 95.69 762 TRP B C 1
ATOM 12181 O O . TRP B 1 762 ? 25.797 -49.344 -41.031 1 95.69 762 TRP B O 1
ATOM 12191 N N . TRP B 1 763 ? 27.953 -49.875 -40.688 1 95.94 763 TRP B N 1
ATOM 12192 C CA . TRP B 1 763 ? 28.172 -48.719 -39.812 1 95.94 763 TRP B CA 1
ATOM 12193 C C . TRP B 1 763 ? 29.438 -47.969 -40.219 1 95.94 763 TRP B C 1
ATOM 12195 O O . TRP B 1 763 ? 30.375 -48.562 -40.75 1 95.94 763 TRP B O 1
ATOM 12205 N N . LEU B 1 764 ? 29.375 -46.656 -40.031 1 95.44 764 LEU B N 1
ATOM 12206 C CA . LEU B 1 764 ? 30.531 -45.781 -40.188 1 95.44 764 LEU B CA 1
ATOM 12207 C C . LEU B 1 764 ? 30.766 -44.938 -38.938 1 95.44 764 LEU B C 1
ATOM 12209 O O . LEU B 1 764 ? 29.844 -44.312 -38.438 1 95.44 764 LEU B O 1
ATOM 12213 N N . GLU B 1 765 ? 31.891 -45.031 -38.406 1 95.44 765 GLU B N 1
ATOM 12214 C CA . GLU B 1 765 ? 32.312 -44.125 -37.344 1 95.44 765 GLU B CA 1
ATOM 12215 C C . GLU B 1 765 ? 33.406 -43.188 -37.781 1 95.44 765 GLU B C 1
ATOM 12217 O O . GLU B 1 765 ? 34.406 -43.625 -38.375 1 95.44 765 GLU B O 1
ATOM 12222 N N . GLY B 1 766 ? 33.156 -41.969 -37.656 1 93.44 766 GLY B N 1
ATOM 12223 C CA . GLY B 1 766 ? 34.125 -40.938 -38 1 93.44 766 GLY B CA 1
ATOM 12224 C C . GLY B 1 766 ? 34.5 -40.062 -36.812 1 93.44 766 GLY B C 1
ATOM 12225 O O . GLY B 1 766 ? 33.688 -39.781 -35.969 1 93.44 766 GLY B O 1
ATOM 12226 N N . ARG B 1 767 ? 35.781 -39.625 -36.812 1 93.12 767 ARG B N 1
ATOM 12227 C CA . ARG B 1 767 ? 36.25 -38.781 -35.719 1 93.12 767 ARG B CA 1
ATOM 12228 C C . ARG B 1 767 ? 37.156 -37.688 -36.25 1 93.12 767 ARG B C 1
ATOM 12230 O O . ARG B 1 767 ? 38 -37.938 -37.094 1 93.12 767 ARG B O 1
ATOM 12237 N N . LYS B 1 768 ? 36.812 -36.531 -35.844 1 90.12 768 LYS B N 1
ATOM 12238 C CA . LYS B 1 768 ? 37.719 -35.406 -36.031 1 90.12 768 LYS B CA 1
ATOM 12239 C C . LYS B 1 768 ? 38.531 -35.156 -34.75 1 90.12 768 LYS B C 1
ATOM 12241 O O . LYS B 1 768 ? 37.969 -35.125 -33.656 1 90.12 768 LYS B O 1
ATOM 12246 N N . TYR B 1 769 ? 39.812 -34.969 -34.875 1 87.62 769 TYR B N 1
ATOM 12247 C CA . TYR B 1 769 ? 40.656 -34.812 -33.719 1 87.62 769 TYR B CA 1
ATOM 12248 C C . TYR B 1 769 ? 41.375 -33.469 -33.719 1 87.62 769 TYR B C 1
ATOM 12250 O O . TYR B 1 769 ? 41.719 -32.969 -34.812 1 87.62 769 TYR B O 1
ATOM 12258 N N . ALA B 1 770 ? 41.438 -33 -32.594 1 84.88 770 ALA B N 1
ATOM 12259 C CA . ALA B 1 770 ? 42.312 -31.844 -32.375 1 84.88 770 ALA B CA 1
ATOM 12260 C C . ALA B 1 770 ? 43.656 -32.25 -31.75 1 84.88 770 ALA B C 1
ATOM 12262 O O . ALA B 1 770 ? 43.688 -33.094 -30.844 1 84.88 770 ALA B O 1
ATOM 12263 N N . ARG B 1 771 ? 44.656 -31.781 -32.344 1 81.75 771 ARG B N 1
ATOM 12264 C CA . ARG B 1 771 ? 46.031 -32 -31.875 1 81.75 771 ARG B CA 1
ATOM 12265 C C . ARG B 1 771 ? 46.781 -30.703 -31.703 1 81.75 771 ARG B C 1
ATOM 12267 O O . ARG B 1 771 ? 46.406 -29.688 -32.312 1 81.75 771 ARG B O 1
ATOM 12274 N N . ALA B 1 772 ? 47.719 -30.766 -30.875 1 80.75 772 ALA B N 1
ATOM 12275 C CA . ALA B 1 772 ? 48.531 -29.578 -30.641 1 80.75 772 ALA B CA 1
ATOM 12276 C C . ALA B 1 772 ? 49.531 -29.359 -31.781 1 80.75 772 ALA B C 1
ATOM 12278 O O . ALA B 1 772 ? 50.719 -29.5 -31.609 1 80.75 772 ALA B O 1
ATOM 12279 N N . ARG B 1 773 ? 49 -29.109 -33 1 79.75 773 ARG B N 1
ATOM 12280 C CA . ARG B 1 773 ? 49.781 -28.844 -34.188 1 79.75 773 ARG B CA 1
ATOM 12281 C C . ARG B 1 773 ? 49.312 -27.578 -34.906 1 79.75 773 ARG B C 1
ATOM 12283 O O . ARG B 1 773 ? 48.25 -27.047 -34.562 1 79.75 773 ARG B O 1
ATOM 12290 N N . ARG B 1 774 ? 50.094 -27.078 -35.812 1 77.75 774 ARG B N 1
ATOM 12291 C CA . ARG B 1 774 ? 49.844 -25.781 -36.438 1 77.75 774 ARG B CA 1
ATOM 12292 C C . ARG B 1 774 ? 48.781 -25.906 -37.531 1 77.75 774 ARG B C 1
ATOM 12294 O O . ARG B 1 774 ? 48.219 -24.906 -37.969 1 77.75 774 ARG B O 1
ATOM 12301 N N . ASP B 1 775 ? 48.438 -27.109 -37.938 1 81 775 ASP B N 1
ATOM 12302 C CA . ASP B 1 775 ? 47.469 -27.281 -39.031 1 81 775 ASP B CA 1
ATOM 12303 C C . ASP B 1 775 ? 46.031 -27.297 -38.531 1 81 775 ASP B C 1
ATOM 12305 O O . ASP B 1 775 ? 45.281 -28.219 -38.812 1 81 775 ASP B O 1
ATOM 12309 N N . LEU B 1 776 ? 45.688 -26.25 -37.875 1 80.56 776 LEU B N 1
ATOM 12310 C CA . LEU B 1 776 ? 44.406 -26.172 -37.219 1 80.56 776 LEU B CA 1
ATOM 12311 C C . LEU B 1 776 ? 43.281 -26.266 -38.25 1 80.56 776 LEU B C 1
ATOM 12313 O O . LEU B 1 776 ? 42.25 -26.875 -38 1 80.56 776 LEU B O 1
ATOM 12317 N N . TRP B 1 777 ? 43.531 -25.719 -39.438 1 84.06 777 TRP B N 1
ATOM 12318 C CA . TRP B 1 777 ? 42.5 -25.703 -40.469 1 84.06 777 TRP B CA 1
ATOM 12319 C C . TRP B 1 777 ? 42.219 -27.109 -40.969 1 84.06 777 TRP B C 1
ATOM 12321 O O . TRP B 1 777 ? 41.062 -27.484 -41.219 1 84.06 777 TRP B O 1
ATOM 12331 N N . ARG B 1 778 ? 43.156 -27.906 -41.156 1 85.94 778 ARG B N 1
ATOM 12332 C CA . ARG B 1 778 ? 42.969 -29.281 -41.625 1 85.94 778 ARG B CA 1
ATOM 12333 C C . ARG B 1 778 ? 42.312 -30.125 -40.531 1 85.94 778 ARG B C 1
ATOM 12335 O O . ARG B 1 778 ? 41.5 -31.016 -40.844 1 85.94 778 ARG B O 1
ATOM 12342 N N . GLN B 1 779 ? 42.625 -29.844 -39.344 1 84.88 779 GLN B N 1
ATOM 12343 C CA . GLN B 1 779 ? 42.094 -30.625 -38.219 1 84.88 779 GLN B CA 1
ATOM 12344 C C . GLN B 1 779 ? 40.562 -30.469 -38.156 1 84.88 779 GLN B C 1
ATOM 12346 O O . GLN B 1 779 ? 39.875 -31.406 -37.75 1 84.88 779 GLN B O 1
ATOM 12351 N N . THR B 1 780 ? 40.094 -29.297 -38.562 1 87.06 780 THR B N 1
ATOM 12352 C CA . THR B 1 780 ? 38.656 -29.047 -38.5 1 87.06 780 THR B CA 1
ATOM 12353 C C . THR B 1 780 ? 37.938 -29.719 -39.656 1 87.06 780 THR B C 1
ATOM 12355 O O . THR B 1 780 ? 36.719 -29.891 -39.625 1 87.06 780 THR B O 1
ATOM 12358 N N . ARG B 1 781 ? 38.688 -30.203 -40.656 1 90.38 781 ARG B N 1
ATOM 12359 C CA . ARG B 1 781 ? 38.062 -30.688 -41.875 1 90.38 781 ARG B CA 1
ATOM 12360 C C . ARG B 1 781 ? 38.281 -32.188 -42.062 1 90.38 781 ARG B C 1
ATOM 12362 O O . ARG B 1 781 ? 37.562 -32.844 -42.781 1 90.38 781 ARG B O 1
ATOM 12369 N N . ALA B 1 782 ? 39.281 -32.656 -41.438 1 92.06 782 ALA B N 1
ATOM 12370 C CA . ALA B 1 782 ? 39.688 -34.031 -41.656 1 92.06 782 ALA B CA 1
ATOM 12371 C C . ALA B 1 782 ? 38.969 -34.969 -40.719 1 92.06 782 ALA B C 1
ATOM 12373 O O . ALA B 1 782 ? 38.906 -34.719 -39.5 1 92.06 782 ALA B O 1
ATOM 12374 N N . LEU B 1 783 ? 38.469 -36.062 -41.281 1 93.81 783 LEU B N 1
ATOM 12375 C CA . LEU B 1 783 ? 37.719 -37.062 -40.562 1 93.81 783 LEU B CA 1
ATOM 12376 C C . LEU B 1 783 ? 38.344 -38.438 -40.781 1 93.81 783 LEU B C 1
ATOM 12378 O O . LEU B 1 783 ? 38.438 -38.906 -41.906 1 93.81 783 LEU B O 1
ATOM 12382 N N . THR B 1 784 ? 38.781 -39 -39.656 1 93.12 784 THR B N 1
ATOM 12383 C CA . THR B 1 784 ? 39.156 -40.406 -39.719 1 93.12 784 THR B CA 1
ATOM 12384 C C . THR B 1 784 ? 37.938 -41.312 -39.688 1 93.12 784 THR B C 1
ATOM 12386 O O . THR B 1 784 ? 37.094 -41.188 -38.781 1 93.12 784 THR B O 1
ATOM 12389 N N . VAL B 1 785 ? 37.875 -42.188 -40.656 1 95.12 785 VAL B N 1
ATOM 12390 C CA . VAL B 1 785 ? 36.625 -42.969 -40.75 1 95.12 785 VAL B CA 1
ATOM 12391 C C . VAL B 1 785 ? 36.938 -44.469 -40.625 1 95.12 785 VAL B C 1
ATOM 12393 O O . VAL B 1 785 ? 38 -44.906 -41.125 1 95.12 785 VAL B O 1
ATOM 12396 N N . GLU B 1 786 ? 36.094 -45.156 -39.969 1 95.69 786 GLU B N 1
ATOM 12397 C CA . GLU B 1 786 ? 36.031 -46.594 -39.875 1 95.69 786 GLU B CA 1
ATOM 12398 C C . GLU B 1 786 ? 34.688 -47.125 -40.375 1 95.69 786 GLU B C 1
ATOM 12400 O O . GLU B 1 786 ? 33.656 -46.594 -40.031 1 95.69 786 GLU B O 1
ATOM 12405 N N . ILE B 1 787 ? 34.781 -48.125 -41.25 1 95.62 787 ILE B N 1
ATOM 12406 C CA . ILE B 1 787 ? 33.562 -48.688 -41.781 1 95.62 787 ILE B CA 1
ATOM 12407 C C . ILE B 1 787 ? 33.531 -50.188 -41.562 1 95.62 787 ILE B C 1
ATOM 12409 O O . ILE B 1 787 ? 34.562 -50.875 -41.75 1 95.62 787 ILE B O 1
ATOM 12413 N N . GLY B 1 788 ? 32.438 -50.656 -41.125 1 94.75 788 GLY B N 1
ATOM 12414 C CA . GLY B 1 788 ? 32.25 -52.094 -40.906 1 94.75 788 GLY B CA 1
ATOM 12415 C C . GLY B 1 788 ? 30.812 -52.531 -41.094 1 94.75 788 GLY B C 1
ATOM 12416 O O . GLY B 1 788 ? 29.906 -51.719 -41.219 1 94.75 788 GLY B O 1
ATOM 12417 N N . ARG B 1 789 ? 30.656 -53.812 -41.312 1 93.62 789 ARG B N 1
ATOM 12418 C CA . ARG B 1 789 ? 29.328 -54.406 -41.344 1 93.62 789 ARG B CA 1
ATOM 12419 C C . ARG B 1 789 ? 28.719 -54.469 -39.938 1 93.62 789 ARG B C 1
ATOM 12421 O O . ARG B 1 789 ? 29.453 -54.562 -38.938 1 93.62 789 ARG B O 1
ATOM 12428 N N . GLU B 1 790 ? 27.484 -54.406 -39.938 1 91.88 790 GLU B N 1
ATOM 12429 C CA . GLU B 1 790 ? 26.797 -54.438 -38.656 1 91.88 790 GLU B CA 1
ATOM 12430 C C . GLU B 1 790 ? 27.203 -55.656 -37.844 1 91.88 790 GLU B C 1
ATOM 12432 O O . GLU B 1 790 ? 27.156 -56.781 -38.312 1 91.88 790 GLU B O 1
ATOM 12437 N N . GLY B 1 791 ? 27.562 -55.438 -36.594 1 88.25 791 GLY B N 1
ATOM 12438 C CA . GLY B 1 791 ? 27.922 -56.5 -35.656 1 88.25 791 GLY B CA 1
ATOM 12439 C C . GLY B 1 791 ? 29.375 -56.938 -35.812 1 88.25 791 GLY B C 1
ATOM 12440 O O . GLY B 1 791 ? 29.844 -57.781 -35.062 1 88.25 791 GLY B O 1
ATOM 12441 N N . GLU B 1 792 ? 30.094 -56.469 -36.844 1 92.31 792 GLU B N 1
ATOM 12442 C CA . GLU B 1 792 ? 31.484 -56.844 -37.094 1 92.31 792 GLU B CA 1
ATOM 12443 C C . GLU B 1 792 ? 32.438 -55.688 -36.812 1 92.31 792 GLU B C 1
ATOM 12445 O O . GLU B 1 792 ? 31.969 -54.531 -36.625 1 92.31 792 GLU B O 1
ATOM 12450 N N . ALA B 1 793 ? 33.625 -56.062 -36.656 1 91.94 793 ALA B N 1
ATOM 12451 C CA . ALA B 1 793 ? 34.656 -55.031 -36.5 1 91.94 793 ALA B CA 1
ATOM 12452 C C . ALA B 1 793 ? 34.875 -54.25 -37.781 1 91.94 793 ALA B C 1
ATOM 12454 O O . ALA B 1 793 ? 34.344 -54.625 -38.844 1 91.94 793 ALA B O 1
ATOM 12455 N N . ALA B 1 794 ? 35.562 -53.188 -37.719 1 94.25 794 ALA B N 1
ATOM 12456 C CA . ALA B 1 794 ? 35.875 -52.344 -38.875 1 94.25 794 ALA B CA 1
ATOM 12457 C C . ALA B 1 794 ? 36.625 -53.094 -39.969 1 94.25 794 ALA B C 1
ATOM 12459 O O . ALA B 1 794 ? 37.594 -53.812 -39.656 1 94.25 794 ALA B O 1
ATOM 12460 N N . SER B 1 795 ? 36.219 -53.031 -41.125 1 93.5 795 SER B N 1
ATOM 12461 C CA . SER B 1 795 ? 36.906 -53.688 -42.25 1 93.5 795 SER B CA 1
ATOM 12462 C C . SER B 1 795 ? 37.656 -52.656 -43.094 1 93.5 795 SER B C 1
ATOM 12464 O O . SER B 1 795 ? 38.594 -53.031 -43.812 1 93.5 795 SER B O 1
ATOM 12466 N N . LEU B 1 796 ? 37.219 -51.469 -43.031 1 94.88 796 LEU B N 1
ATOM 12467 C CA . LEU B 1 796 ? 37.844 -50.406 -43.812 1 94.88 796 LEU B CA 1
ATOM 12468 C C . LEU B 1 796 ? 38.25 -49.25 -42.906 1 94.88 796 LEU B C 1
ATOM 12470 O O . LEU B 1 796 ? 37.562 -48.938 -41.938 1 94.88 796 LEU B O 1
ATOM 12474 N N . LEU B 1 797 ? 39.375 -48.719 -43.219 1 95 797 LEU B N 1
ATOM 12475 C CA . LEU B 1 797 ? 39.875 -47.531 -42.531 1 95 797 LEU B CA 1
ATOM 12476 C C . LEU B 1 797 ? 40.375 -46.5 -43.531 1 95 797 LEU B C 1
ATOM 12478 O O . LEU B 1 797 ? 40.906 -46.875 -44.594 1 95 797 LEU B O 1
ATOM 12482 N N . GLY B 1 798 ? 40.156 -45.25 -43.188 1 93.12 798 GLY B N 1
ATOM 12483 C CA . GLY B 1 798 ? 40.625 -44.188 -44.062 1 93.12 798 GLY B CA 1
ATOM 12484 C C . GLY B 1 798 ? 40.406 -42.812 -43.5 1 93.12 798 GLY B C 1
ATOM 12485 O O . GLY B 1 798 ? 40.188 -42.625 -42.312 1 93.12 798 GLY B O 1
ATOM 12486 N N . GLU B 1 799 ? 40.625 -41.844 -44.375 1 94.25 799 GLU B N 1
ATOM 12487 C CA . GLU B 1 799 ? 40.406 -40.438 -44.031 1 94.25 799 GLU B CA 1
ATOM 12488 C C . GLU B 1 799 ? 39.656 -39.688 -45.125 1 94.25 799 GLU B C 1
ATOM 12490 O O . GLU B 1 799 ? 39.969 -39.875 -46.312 1 94.25 799 GLU B O 1
ATOM 12495 N N . VAL B 1 800 ? 38.719 -39.062 -44.688 1 94.62 800 VAL B N 1
ATOM 12496 C CA . VAL B 1 800 ? 38 -38.188 -45.594 1 94.62 800 VAL B CA 1
ATOM 12497 C C . VAL B 1 800 ? 38.062 -36.75 -45.125 1 94.62 800 VAL B C 1
ATOM 12499 O O . VAL B 1 800 ? 38.156 -36.5 -43.906 1 94.62 800 VAL B O 1
ATOM 12502 N N . VAL B 1 801 ? 38.062 -35.781 -46.062 1 94.44 801 VAL B N 1
ATOM 12503 C CA . VAL B 1 801 ? 38.25 -34.375 -45.719 1 94.44 801 VAL B CA 1
ATOM 12504 C C . VAL B 1 801 ? 37.188 -33.531 -46.375 1 94.44 801 VAL B C 1
ATOM 12506 O O . VAL B 1 801 ? 36.781 -33.812 -47.5 1 94.44 801 VAL B O 1
ATOM 12509 N N . VAL B 1 802 ? 36.719 -32.594 -45.688 1 93.25 802 VAL B N 1
ATOM 12510 C CA . VAL B 1 802 ? 35.844 -31.594 -46.281 1 93.25 802 VAL B CA 1
ATOM 12511 C C . VAL B 1 802 ? 36.656 -30.641 -47.156 1 93.25 802 VAL B C 1
ATOM 12513 O O . VAL B 1 802 ? 37.562 -29.984 -46.656 1 93.25 802 VAL B O 1
ATOM 12516 N N . PRO B 1 803 ? 36.312 -30.547 -48.375 1 90.06 803 PRO B N 1
ATOM 12517 C CA . PRO B 1 803 ? 37.062 -29.609 -49.219 1 90.06 803 PRO B CA 1
ATOM 12518 C C . PRO B 1 803 ? 36.969 -28.172 -48.719 1 90.06 803 PRO B C 1
ATOM 12520 O O . PRO B 1 803 ? 35.906 -27.734 -48.281 1 90.06 803 PRO B O 1
ATOM 12523 N N . ALA B 1 804 ? 38.062 -27.406 -48.75 1 85.19 804 ALA B N 1
ATOM 12524 C CA . ALA B 1 804 ? 38.156 -26.062 -48.219 1 85.19 804 ALA B CA 1
ATOM 12525 C C . ALA B 1 804 ? 37.156 -25.141 -48.875 1 85.19 804 ALA B C 1
ATOM 12527 O O . ALA B 1 804 ? 36.594 -24.25 -48.219 1 85.19 804 ALA B O 1
ATOM 12528 N N . ASP B 1 805 ? 36.906 -25.312 -50.125 1 82.5 805 ASP B N 1
ATOM 12529 C CA . ASP B 1 805 ? 36 -24.422 -50.875 1 82.5 805 ASP B CA 1
ATOM 12530 C C . ASP B 1 805 ? 34.562 -24.688 -50.5 1 82.5 805 ASP B C 1
ATOM 12532 O O . ASP B 1 805 ? 33.719 -23.781 -50.531 1 82.5 805 ASP B O 1
ATOM 12536 N N . SER B 1 806 ? 34.25 -25.891 -50.094 1 86 806 SER B N 1
ATOM 12537 C CA . SER B 1 806 ? 32.875 -26.234 -49.781 1 86 806 SER B CA 1
ATOM 12538 C C . SER B 1 806 ? 32.531 -25.906 -48.312 1 86 806 SER B C 1
ATOM 12540 O O . SER B 1 806 ? 31.359 -25.75 -47.969 1 86 806 SER B O 1
ATOM 12542 N N . TYR B 1 807 ? 33.5 -25.859 -47.531 1 85.56 807 TYR B N 1
ATOM 12543 C CA . TYR B 1 807 ? 33.25 -25.656 -46.094 1 85.56 807 TYR B CA 1
ATOM 12544 C C . TYR B 1 807 ? 32.531 -24.344 -45.844 1 85.56 807 TYR B C 1
ATOM 12546 O O . TYR B 1 807 ? 31.469 -24.328 -45.219 1 85.56 807 TYR B O 1
ATOM 12554 N N . VAL B 1 808 ? 33.031 -23.219 -46.312 1 82.5 808 VAL B N 1
ATOM 12555 C CA . VAL B 1 808 ? 32.438 -21.906 -46.094 1 82.5 808 VAL B CA 1
ATOM 12556 C C . VAL B 1 808 ? 31.109 -21.812 -46.844 1 82.5 808 VAL B C 1
ATOM 12558 O O . VAL B 1 808 ? 30.109 -21.328 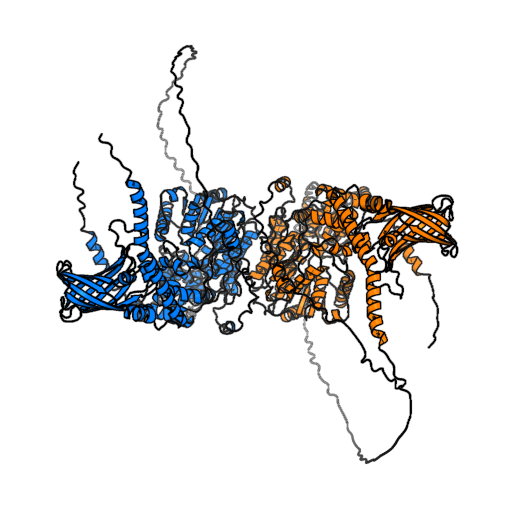-46.312 1 82.5 808 VAL B O 1
ATOM 12561 N N . ARG B 1 809 ? 31.109 -22.328 -48.031 1 85.69 809 ARG B N 1
ATOM 12562 C CA . ARG B 1 809 ? 29.938 -22.234 -48.875 1 85.69 809 ARG B CA 1
ATOM 12563 C C . ARG B 1 809 ? 28.75 -23.016 -48.312 1 85.69 809 ARG B C 1
ATOM 12565 O O . ARG B 1 809 ? 27.625 -22.516 -48.281 1 85.69 809 ARG B O 1
ATOM 12572 N N . ASP B 1 810 ? 28.984 -24.156 -47.844 1 87.56 810 ASP B N 1
ATOM 12573 C CA . ASP B 1 810 ? 27.891 -25.047 -47.469 1 87.56 810 ASP B CA 1
ATOM 12574 C C . ASP B 1 810 ? 27.609 -24.969 -45.969 1 87.56 810 ASP B C 1
ATOM 12576 O O . ASP B 1 810 ? 26.469 -25.062 -45.531 1 87.56 810 ASP B O 1
ATOM 12580 N N . GLN B 1 811 ? 28.609 -24.812 -45.188 1 86 811 GLN B N 1
ATOM 12581 C CA . GLN B 1 811 ? 28.453 -24.953 -43.75 1 86 811 GLN B CA 1
ATOM 12582 C C . GLN B 1 811 ? 28.344 -23.594 -43.062 1 86 811 GLN B C 1
ATOM 12584 O O . GLN B 1 811 ? 28.031 -23.5 -41.875 1 86 811 GLN B O 1
ATOM 12589 N N . ILE B 1 812 ? 28.594 -22.5 -43.75 1 85.25 812 ILE B N 1
ATOM 12590 C CA . ILE B 1 812 ? 28.438 -21.172 -43.156 1 85.25 812 ILE B CA 1
ATOM 12591 C C . ILE B 1 812 ? 27.406 -20.391 -43.969 1 85.25 812 ILE B C 1
ATOM 12593 O O . ILE B 1 812 ? 26.297 -20.125 -43.5 1 85.25 812 ILE B O 1
ATOM 12597 N N . ASP B 1 813 ? 27.656 -20.219 -45.25 1 83.31 813 ASP B N 1
ATOM 12598 C CA . ASP B 1 813 ? 26.75 -19.453 -46.094 1 83.31 813 ASP B CA 1
ATOM 12599 C C . ASP B 1 813 ? 25.531 -20.281 -46.5 1 83.31 813 ASP B C 1
ATOM 12601 O O . ASP B 1 813 ? 24.453 -19.734 -46.75 1 83.31 813 ASP B O 1
ATOM 12605 N N . GLY B 1 814 ? 25.688 -21.562 -46.5 1 87.62 814 GLY B N 1
ATOM 12606 C CA . GLY B 1 814 ? 24.656 -22.469 -47 1 87.62 814 GLY B CA 1
ATOM 12607 C C . GLY B 1 814 ? 23.719 -22.953 -45.906 1 87.62 814 GLY B C 1
ATOM 12608 O O . GLY B 1 814 ? 22.891 -23.828 -46.156 1 87.62 814 GLY B O 1
ATOM 12609 N N . ILE B 1 815 ? 23.891 -22.469 -44.781 1 89.5 815 ILE B N 1
ATOM 12610 C CA . ILE B 1 815 ? 23 -22.859 -43.688 1 89.5 815 ILE B CA 1
ATOM 12611 C C . ILE B 1 815 ? 21.562 -22.453 -44 1 89.5 815 ILE B C 1
ATOM 12613 O O . ILE B 1 815 ? 21.312 -21.297 -44.344 1 89.5 815 ILE B O 1
ATOM 12617 N N . ARG B 1 816 ? 20.719 -23.422 -43.969 1 88.94 816 ARG B N 1
ATOM 12618 C CA . ARG B 1 816 ? 19.297 -23.188 -44.156 1 88.94 816 ARG B CA 1
ATOM 12619 C C . ARG B 1 816 ? 18.547 -23.281 -42.812 1 88.94 816 ARG B C 1
ATOM 12621 O O . ARG B 1 816 ? 18.984 -23.969 -41.906 1 88.94 816 ARG B O 1
ATOM 12628 N N . VAL B 1 817 ? 17.594 -22.469 -42.812 1 84.62 817 VAL B N 1
ATOM 12629 C CA . VAL B 1 817 ? 16.797 -22.406 -41.594 1 84.62 817 VAL B CA 1
ATOM 12630 C C . VAL B 1 817 ? 15.328 -22.672 -41.906 1 84.62 817 VAL B C 1
ATOM 12632 O O . VAL B 1 817 ? 14.906 -22.547 -43.062 1 84.62 817 VAL B O 1
ATOM 12635 N N . ASP B 1 818 ? 14.625 -23.172 -40.938 1 78.88 818 ASP B N 1
ATOM 12636 C CA . ASP B 1 818 ? 13.195 -23.438 -41.094 1 78.88 818 ASP B CA 1
ATOM 12637 C C . ASP B 1 818 ? 12.477 -22.281 -41.75 1 78.88 818 ASP B C 1
ATOM 12639 O O . ASP B 1 818 ? 12.594 -21.125 -41.344 1 78.88 818 ASP B O 1
ATOM 12643 N N . PRO B 1 819 ? 11.859 -22.578 -42.812 1 77.19 819 PRO B N 1
ATOM 12644 C CA . PRO B 1 819 ? 11.234 -21.516 -43.594 1 77.19 819 PRO B CA 1
ATOM 12645 C C . PRO B 1 819 ? 10.102 -20.812 -42.844 1 77.19 819 PRO B C 1
ATOM 12647 O O . PRO B 1 819 ? 9.672 -19.719 -43.25 1 77.19 819 PRO B O 1
ATOM 12650 N N . ARG B 1 820 ? 9.609 -21.297 -41.781 1 71.25 820 ARG B N 1
ATOM 12651 C CA . ARG B 1 820 ? 8.508 -20.719 -41.031 1 71.25 820 ARG B CA 1
ATOM 12652 C C . ARG B 1 820 ? 8.992 -19.609 -40.094 1 71.25 820 ARG B C 1
ATOM 12654 O O . ARG B 1 820 ? 8.188 -18.844 -39.562 1 71.25 820 ARG B O 1
ATOM 12661 N N . LEU B 1 821 ? 10.312 -19.469 -40.062 1 72.12 821 LEU B N 1
ATOM 12662 C CA . LEU B 1 821 ? 10.883 -18.438 -39.219 1 72.12 821 LEU B CA 1
ATOM 12663 C C . LEU B 1 821 ? 10.914 -17.094 -39.938 1 72.12 821 LEU B C 1
ATOM 12665 O O . LEU B 1 821 ? 11.008 -17.047 -41.156 1 72.12 821 LEU B O 1
ATOM 12669 N N . THR B 1 822 ? 10.711 -16.016 -39.156 1 73.25 822 THR B N 1
ATOM 12670 C CA . THR B 1 822 ? 10.852 -14.68 -39.719 1 73.25 822 THR B CA 1
ATOM 12671 C C . THR B 1 822 ? 12.289 -14.414 -40.156 1 73.25 822 THR B C 1
ATOM 12673 O O . THR B 1 822 ? 13.195 -15.164 -39.781 1 73.25 822 THR B O 1
ATOM 12676 N N . ALA B 1 823 ? 12.438 -13.406 -40.969 1 75.81 823 ALA B N 1
ATOM 12677 C CA . ALA B 1 823 ? 13.766 -13.062 -41.469 1 75.81 823 ALA B CA 1
ATOM 12678 C C . ALA B 1 823 ? 14.719 -12.781 -40.312 1 75.81 823 ALA B C 1
ATOM 12680 O O . ALA B 1 823 ? 15.883 -13.195 -40.312 1 75.81 823 ALA B O 1
ATOM 12681 N N . GLN B 1 824 ? 14.18 -12.133 -39.312 1 73.62 824 GLN B N 1
ATOM 12682 C CA . GLN B 1 824 ? 15.008 -11.836 -38.156 1 73.62 824 GLN B CA 1
ATOM 12683 C C . GLN B 1 824 ? 15.352 -13.102 -37.375 1 73.62 824 GLN B C 1
ATOM 12685 O O . GLN B 1 824 ? 16.484 -13.273 -36.938 1 73.62 824 GLN B O 1
ATOM 12690 N N . GLU B 1 825 ? 14.391 -13.938 -37.312 1 72.31 825 GLU B N 1
ATOM 12691 C CA . GLU B 1 825 ? 14.609 -15.188 -36.594 1 72.31 825 GLU B CA 1
ATOM 12692 C C . GLU B 1 825 ? 15.594 -16.094 -37.312 1 72.31 825 GLU B C 1
ATOM 12694 O O . GLU B 1 825 ? 16.391 -16.781 -36.719 1 72.31 825 GLU B O 1
ATOM 12699 N N . LYS B 1 826 ? 15.469 -16.047 -38.594 1 79 826 LYS B N 1
ATOM 12700 C CA . LYS B 1 826 ? 16.391 -16.828 -39.406 1 79 826 LYS B CA 1
ATOM 12701 C C . LYS B 1 826 ? 17.844 -16.375 -39.188 1 79 826 LYS B C 1
ATOM 12703 O O . LYS B 1 826 ? 18.734 -17.188 -39.062 1 79 826 LYS B O 1
ATOM 12708 N N . ARG B 1 827 ? 17.953 -15.102 -39.156 1 79.19 827 ARG B N 1
ATOM 12709 C CA . ARG B 1 827 ? 19.281 -14.555 -38.906 1 79.19 827 ARG B CA 1
ATOM 12710 C C . ARG B 1 827 ? 19.781 -14.93 -37.531 1 79.19 827 ARG B C 1
ATOM 12712 O O . ARG B 1 827 ? 20.953 -15.297 -37.375 1 79.19 827 ARG B O 1
ATOM 12719 N N . ALA B 1 828 ? 18.891 -14.852 -36.562 1 75.94 828 ALA B N 1
ATOM 12720 C CA . ALA B 1 828 ? 19.266 -15.18 -35.188 1 75.94 828 ALA B CA 1
ATOM 12721 C C . ALA B 1 828 ? 19.641 -16.656 -35.062 1 75.94 828 ALA B C 1
ATOM 12723 O O . ALA B 1 828 ? 20.578 -17 -34.344 1 75.94 828 ALA B O 1
ATOM 12724 N N . ALA B 1 829 ? 18.859 -17.422 -35.75 1 76.5 829 ALA B N 1
ATOM 12725 C CA . ALA B 1 829 ? 19.125 -18.859 -35.719 1 76.5 829 ALA B CA 1
ATOM 12726 C C . ALA B 1 829 ? 20.5 -19.156 -36.281 1 76.5 829 ALA B C 1
ATOM 12728 O O . ALA B 1 829 ? 21.266 -19.938 -35.688 1 76.5 829 ALA B O 1
ATOM 12729 N N . LYS B 1 830 ? 20.797 -18.594 -37.375 1 81.69 830 LYS B N 1
ATOM 12730 C CA . LYS B 1 830 ? 22.094 -18.781 -38.031 1 81.69 830 LYS B CA 1
ATOM 12731 C C . LYS B 1 830 ? 23.234 -18.281 -37.156 1 81.69 830 LYS B C 1
ATOM 12733 O O . LYS B 1 830 ? 24.234 -18.984 -36.969 1 81.69 830 LYS B O 1
ATOM 12738 N N . LEU B 1 831 ? 23 -17.172 -36.562 1 80.19 831 LEU B N 1
ATOM 12739 C CA . LEU B 1 831 ? 24.031 -16.578 -35.719 1 80.19 831 LEU B CA 1
ATOM 12740 C C . LEU B 1 831 ? 24.25 -17.391 -34.438 1 80.19 831 LEU B C 1
ATOM 12742 O O . LEU B 1 831 ? 25.375 -17.547 -34 1 80.19 831 LEU B O 1
ATOM 12746 N N . THR B 1 832 ? 23.172 -17.781 -33.875 1 77.62 832 THR B N 1
ATOM 12747 C CA . THR B 1 832 ? 23.266 -18.562 -32.656 1 77.62 832 THR B CA 1
ATOM 12748 C C . THR B 1 832 ? 24 -19.875 -32.906 1 77.62 832 THR B C 1
ATOM 12750 O O . THR B 1 832 ? 24.828 -20.281 -32.094 1 77.62 832 THR B O 1
ATOM 12753 N N . TRP B 1 833 ? 23.719 -20.484 -34 1 82.56 833 TRP B N 1
ATOM 12754 C CA . TRP B 1 833 ? 24.422 -21.703 -34.375 1 82.56 833 TRP B CA 1
ATOM 12755 C C . TRP B 1 833 ? 25.906 -21.453 -34.562 1 82.56 833 TRP B C 1
ATOM 12757 O O . TRP B 1 833 ? 26.75 -22.141 -34 1 82.56 833 TRP B O 1
ATOM 12767 N N . LEU B 1 834 ? 26.219 -20.453 -35.312 1 83.62 834 LEU B N 1
ATOM 12768 C CA . LEU B 1 834 ? 27.609 -20.156 -35.625 1 83.62 834 LEU B CA 1
ATOM 12769 C C . LEU B 1 834 ? 28.375 -19.766 -34.375 1 83.62 834 LEU B C 1
ATOM 12771 O O . LEU B 1 834 ? 29.531 -20.141 -34.219 1 83.62 834 LEU B O 1
ATOM 12775 N N . ALA B 1 835 ? 27.688 -19.016 -33.531 1 80 835 ALA B N 1
ATOM 12776 C CA . ALA B 1 835 ? 28.344 -18.641 -32.281 1 80 835 ALA B CA 1
ATOM 12777 C C . ALA B 1 835 ? 28.578 -19.844 -31.391 1 80 835 ALA B C 1
ATOM 12779 O O . ALA B 1 835 ? 29.688 -20.031 -30.859 1 80 835 ALA B O 1
ATOM 12780 N N . TRP B 1 836 ? 27.547 -20.609 -31.219 1 81.62 836 TRP B N 1
ATOM 12781 C CA . TRP B 1 836 ? 27.672 -21.781 -30.359 1 81.62 836 TRP B CA 1
ATOM 12782 C C . TRP B 1 836 ? 28.703 -22.75 -30.906 1 81.62 836 TRP B C 1
ATOM 12784 O O . TRP B 1 836 ? 29.594 -23.219 -30.188 1 81.62 836 TRP B O 1
ATOM 12794 N N . PHE B 1 837 ? 28.594 -23.141 -32.188 1 85.19 837 PHE B N 1
ATOM 12795 C CA . PHE B 1 837 ? 29.516 -24.094 -32.812 1 85.19 837 PHE B CA 1
ATOM 12796 C C . PHE B 1 837 ? 30.938 -23.547 -32.812 1 85.19 837 PHE B C 1
ATOM 12798 O O . PHE B 1 837 ? 31.891 -24.281 -32.562 1 85.19 837 PHE B O 1
ATOM 12805 N N . GLY B 1 838 ? 31 -22.297 -33.062 1 81.5 838 GLY B N 1
ATOM 12806 C CA . GLY B 1 838 ? 32.312 -21.656 -33.031 1 81.5 838 GLY B CA 1
ATOM 12807 C C . GLY B 1 838 ? 32.969 -21.734 -31.656 1 81.5 838 GLY B C 1
ATOM 12808 O O . GLY B 1 838 ? 34.156 -22.031 -31.562 1 81.5 838 GLY B O 1
ATOM 12809 N N . VAL B 1 839 ? 32.219 -21.453 -30.688 1 79.81 839 VAL B N 1
ATOM 12810 C CA . VAL B 1 839 ? 32.75 -21.5 -29.328 1 79.81 839 VAL B CA 1
ATOM 12811 C C . VAL B 1 839 ? 33.188 -22.922 -28.984 1 79.81 839 VAL B C 1
ATOM 12813 O O . VAL B 1 839 ? 34.25 -23.141 -28.406 1 79.81 839 VAL B O 1
ATOM 12816 N N . GLU B 1 840 ? 32.375 -23.844 -29.328 1 82.44 840 GLU B N 1
ATOM 12817 C CA . GLU B 1 840 ? 32.688 -25.234 -29.016 1 82.44 840 GLU B CA 1
ATOM 12818 C C . GLU B 1 840 ? 33.938 -25.703 -29.797 1 82.44 840 GLU B C 1
ATOM 12820 O O . GLU B 1 840 ? 34.781 -26.406 -29.25 1 82.44 840 GLU B O 1
ATOM 12825 N N . MET B 1 841 ? 33.969 -25.344 -30.984 1 82.56 841 MET B N 1
ATOM 12826 C CA . MET B 1 841 ? 35.125 -25.703 -31.797 1 82.56 841 MET B CA 1
ATOM 12827 C C . MET B 1 841 ? 36.375 -25.031 -31.297 1 82.56 841 MET B C 1
ATOM 12829 O O . MET B 1 841 ? 37.438 -25.641 -31.25 1 82.56 841 MET B O 1
ATOM 12833 N N . GLY B 1 842 ? 36.188 -23.781 -30.969 1 80.88 842 GLY B N 1
ATOM 12834 C CA . GLY B 1 842 ? 37.312 -23.062 -30.406 1 80.88 842 GLY B CA 1
ATOM 12835 C C . GLY B 1 842 ? 37.844 -23.688 -29.125 1 80.88 842 GLY B C 1
ATOM 12836 O O . GLY B 1 842 ? 39.031 -23.891 -28.969 1 80.88 842 GLY B O 1
ATOM 12837 N N . ARG B 1 843 ? 37 -24 -28.25 1 80.88 843 ARG B N 1
ATOM 12838 C CA . ARG B 1 843 ? 37.375 -24.672 -27 1 80.88 843 ARG B CA 1
ATOM 12839 C C . ARG B 1 843 ? 38.062 -26 -27.281 1 80.88 843 ARG B C 1
ATOM 12841 O O . ARG B 1 843 ? 39.031 -26.375 -26.625 1 80.88 843 ARG B O 1
ATOM 12848 N N . GLY B 1 844 ? 37.531 -26.703 -28.219 1 79.56 844 GLY B N 1
ATOM 12849 C CA . GLY B 1 844 ? 38.094 -28 -28.578 1 79.56 844 GLY B CA 1
ATOM 12850 C C . GLY B 1 844 ? 39.5 -27.891 -29.188 1 79.56 844 GLY B C 1
ATOM 12851 O O . GLY B 1 844 ? 40.375 -28.688 -28.859 1 79.56 844 GLY B O 1
ATOM 12852 N N . LEU B 1 845 ? 39.719 -26.953 -29.953 1 80.88 845 LEU B N 1
ATOM 12853 C CA . LEU B 1 845 ? 41 -26.781 -30.641 1 80.88 845 LEU B CA 1
ATOM 12854 C C . LEU B 1 845 ? 42.062 -26.266 -29.672 1 80.88 845 LEU B C 1
ATOM 12856 O O . LEU B 1 845 ? 43.25 -26.516 -29.844 1 80.88 845 LEU B O 1
ATOM 12860 N N . LEU B 1 846 ? 41.562 -25.578 -28.672 1 78 846 LEU B N 1
ATOM 12861 C CA . LEU B 1 846 ? 42.5 -24.984 -27.719 1 78 846 LEU B CA 1
ATOM 12862 C C . LEU B 1 846 ? 42.875 -25.984 -26.625 1 78 846 LEU B C 1
ATOM 12864 O O . LEU B 1 846 ? 43.906 -25.844 -25.969 1 78 846 LEU B O 1
ATOM 12868 N N . ALA B 1 847 ? 42.125 -26.969 -26.438 1 76.62 847 ALA B N 1
ATOM 12869 C CA . ALA B 1 847 ? 42.281 -27.875 -25.312 1 76.62 847 ALA B CA 1
ATOM 12870 C C . ALA B 1 847 ? 43.594 -28.625 -25.375 1 76.62 847 ALA B C 1
ATOM 12872 O O . ALA B 1 847 ? 44.312 -28.719 -24.391 1 76.62 847 ALA B O 1
ATOM 12873 N N . PRO B 1 848 ? 44.031 -29.094 -26.562 1 74.62 848 PRO B N 1
ATOM 12874 C CA . PRO B 1 848 ? 45.312 -29.797 -26.609 1 74.62 848 PRO B CA 1
ATOM 12875 C C . PRO B 1 848 ? 46.5 -28.875 -26.312 1 74.62 848 PRO B C 1
ATOM 12877 O O . PRO B 1 848 ? 47.469 -29.297 -25.703 1 74.62 848 PRO B O 1
ATOM 12880 N N . PHE B 1 849 ? 46.344 -27.656 -26.688 1 71.62 849 PHE B N 1
ATOM 12881 C CA . PHE B 1 849 ? 47.406 -26.688 -26.375 1 71.62 849 PHE B CA 1
ATOM 12882 C C . PHE B 1 849 ? 47.469 -26.422 -24.875 1 71.62 849 PHE B C 1
ATOM 12884 O O . PHE B 1 849 ? 48.531 -26.328 -24.312 1 71.62 849 PHE B O 1
ATOM 12891 N N . ALA B 1 850 ? 46.281 -26.312 -24.297 1 71.06 850 ALA B N 1
ATOM 12892 C CA . ALA B 1 850 ? 46.25 -26.109 -22.844 1 71.06 850 ALA B CA 1
ATOM 12893 C C . ALA B 1 850 ? 46.812 -27.297 -22.094 1 71.06 850 ALA B C 1
ATOM 12895 O O . ALA B 1 850 ? 47.531 -27.141 -21.109 1 71.06 850 ALA B O 1
ATOM 12896 N N . ARG B 1 851 ? 46.594 -28.438 -22.594 1 67.88 851 ARG B N 1
ATOM 12897 C CA . ARG B 1 851 ? 47.156 -29.641 -21.984 1 67.88 851 ARG B CA 1
ATOM 12898 C C . ARG B 1 851 ? 48.656 -29.734 -22.203 1 67.88 851 ARG B C 1
ATOM 12900 O O . ARG B 1 851 ? 49.406 -30.062 -21.266 1 67.88 851 ARG B O 1
ATOM 12907 N N . ALA B 1 852 ? 49.062 -29.453 -23.391 1 65.19 852 ALA B N 1
ATOM 12908 C CA . ALA B 1 852 ? 50.5 -29.438 -23.672 1 65.19 852 ALA B CA 1
ATOM 12909 C C . ALA B 1 852 ? 51.219 -28.422 -22.797 1 65.19 852 ALA B C 1
ATOM 12911 O O . ALA B 1 852 ? 52.312 -28.703 -22.281 1 65.19 852 ALA B O 1
ATOM 12912 N N . ALA B 1 853 ? 50.5 -27.391 -22.609 1 63.78 853 ALA B N 1
ATOM 12913 C CA . ALA B 1 853 ? 51.094 -26.375 -21.75 1 63.78 853 ALA B CA 1
ATOM 12914 C C . ALA B 1 853 ? 51.125 -26.828 -20.297 1 63.78 853 ALA B C 1
ATOM 12916 O O . ALA B 1 853 ? 52.125 -26.625 -19.594 1 63.78 853 ALA B O 1
ATOM 12917 N N . ALA B 1 854 ? 50.156 -27.5 -19.859 1 62.53 854 ALA B N 1
ATOM 12918 C CA . ALA B 1 854 ? 50.125 -28 -18.5 1 62.53 854 ALA B CA 1
ATOM 12919 C C . ALA B 1 854 ? 51.156 -29.094 -18.281 1 62.53 854 ALA B C 1
ATOM 12921 O O . ALA B 1 854 ? 51.812 -29.141 -17.234 1 62.53 854 ALA B O 1
ATOM 12922 N N . ASP B 1 855 ? 51.344 -29.938 -19.297 1 60.94 855 ASP B N 1
ATOM 12923 C CA . ASP B 1 855 ? 52.344 -30.984 -19.203 1 60.94 855 ASP B CA 1
ATOM 12924 C C . ASP B 1 855 ? 53.75 -30.391 -19.172 1 60.94 855 ASP B C 1
ATOM 12926 O O . ASP B 1 855 ? 54.625 -30.875 -18.453 1 60.94 855 ASP B O 1
ATOM 12930 N N . LEU B 1 856 ? 53.875 -29.453 -19.922 1 54.44 856 LEU B N 1
ATOM 12931 C CA . LEU B 1 856 ? 55.156 -28.781 -19.922 1 54.44 856 LEU B CA 1
ATOM 12932 C C . LEU B 1 856 ? 55.438 -28.125 -18.578 1 54.44 856 LEU B C 1
ATOM 12934 O O . LEU B 1 856 ? 56.562 -28.156 -18.062 1 54.44 856 LEU B O 1
ATOM 12938 N N . LEU B 1 857 ? 54.375 -27.719 -18.016 1 53.91 857 LEU B N 1
ATOM 12939 C CA . LEU B 1 857 ? 54.531 -27.109 -16.703 1 53.91 857 LEU B CA 1
ATOM 12940 C C . LEU B 1 857 ? 54.75 -28.172 -15.633 1 53.91 857 LEU B C 1
ATOM 12942 O O . LEU B 1 857 ? 55.469 -27.969 -14.68 1 53.91 857 LEU B O 1
ATOM 12946 N N . ASP B 1 858 ? 54.156 -29.266 -15.703 1 52.25 858 ASP B N 1
ATOM 12947 C CA . ASP B 1 858 ? 54.344 -30.359 -14.75 1 52.25 858 ASP B CA 1
ATOM 12948 C C . ASP B 1 858 ? 55.719 -31.016 -14.938 1 52.25 858 ASP B C 1
ATOM 12950 O O . ASP B 1 858 ? 56.344 -31.438 -13.969 1 52.25 858 ASP B O 1
ATOM 12954 N N . LEU B 1 859 ? 56.219 -31.312 -16.109 1 41.03 859 LEU B N 1
ATOM 12955 C CA . LEU B 1 859 ? 57.562 -31.844 -16.359 1 41.03 859 LEU B CA 1
ATOM 12956 C C . LEU B 1 859 ? 58.625 -30.922 -15.797 1 41.03 859 LEU B C 1
ATOM 12958 O O . LEU B 1 859 ? 59.719 -31.375 -15.383 1 41.03 859 LEU B O 1
ATOM 12962 N N . ARG B 1 860 ? 58.344 -29.734 -15.734 1 39.06 860 ARG B N 1
ATOM 12963 C CA . ARG B 1 860 ? 59.344 -28.859 -15.125 1 39.06 860 ARG B CA 1
ATOM 12964 C C . ARG B 1 860 ? 59.438 -29.109 -13.625 1 39.06 860 ARG B C 1
ATOM 12966 O O . ARG B 1 860 ? 60.469 -28.812 -13 1 39.06 860 ARG B O 1
ATOM 12973 N N . ARG B 1 861 ? 58.406 -29.75 -13.141 1 38.66 861 ARG B N 1
ATOM 12974 C CA . ARG B 1 861 ? 58.594 -29.984 -11.711 1 38.66 861 ARG B CA 1
ATOM 12975 C C . ARG B 1 861 ? 59.375 -31.266 -11.461 1 38.66 861 ARG B C 1
ATOM 12977 O O . ARG B 1 861 ? 60 -31.422 -10.406 1 38.66 861 ARG B O 1
ATOM 12984 N N . THR B 1 862 ? 59.281 -32.344 -12.234 1 34.03 862 THR B N 1
ATOM 12985 C CA . THR B 1 862 ? 59.875 -33.625 -11.805 1 34.03 862 THR B CA 1
ATOM 12986 C C . THR B 1 862 ? 61.375 -33.656 -12.039 1 34.03 862 THR B C 1
ATOM 12988 O O . THR B 1 862 ? 62.031 -34.656 -11.773 1 34.03 862 THR B O 1
ATOM 12991 N N . THR B 1 863 ? 62.062 -32.781 -12.727 1 34.34 863 THR B N 1
ATOM 12992 C CA . THR B 1 863 ? 63.5 -33.031 -12.883 1 34.34 863 THR B CA 1
ATOM 12993 C C . THR B 1 863 ? 64.188 -32.938 -11.547 1 34.34 863 THR B C 1
ATOM 12995 O O . THR B 1 863 ? 65.375 -33.25 -11.438 1 34.34 863 THR B O 1
ATOM 12998 N N . THR B 1 864 ? 63.844 -32.219 -10.555 1 30.67 864 THR B N 1
ATOM 12999 C CA . THR B 1 864 ? 64.812 -32.031 -9.516 1 30.67 864 THR B CA 1
ATOM 13000 C C . THR B 1 864 ? 64.812 -33.25 -8.562 1 30.67 864 THR B C 1
ATOM 13002 O O . THR B 1 864 ? 65.438 -33.188 -7.48 1 30.67 864 THR B O 1
ATOM 13005 N N . LEU B 1 865 ? 64.062 -34.375 -8.609 1 28.22 865 LEU B N 1
ATOM 13006 C CA . LEU B 1 865 ? 64.312 -35.344 -7.578 1 28.22 865 LEU B CA 1
ATOM 13007 C C . LEU B 1 865 ? 65.625 -36.094 -7.848 1 28.22 865 LEU B C 1
ATOM 13009 O O . LEU B 1 865 ? 65.688 -36.875 -8.812 1 28.22 865 LEU B O 1
ATOM 13013 N N . THR B 1 866 ? 66.875 -35.562 -7.633 1 27.25 866 THR B N 1
ATOM 13014 C CA . THR B 1 866 ? 68.062 -36.281 -7.203 1 27.25 866 THR B CA 1
ATOM 13015 C C . THR B 1 866 ? 67.812 -37.062 -5.93 1 27.25 866 THR B C 1
ATOM 13017 O O . THR B 1 866 ? 67.5 -36.5 -4.887 1 27.25 866 THR B O 1
ATOM 13020 N N . GLU B 1 867 ? 67.188 -38.25 -5.902 1 23.88 867 GLU B N 1
ATOM 13021 C CA . GLU B 1 867 ? 67.312 -39.219 -4.801 1 23.88 867 GLU B CA 1
ATOM 13022 C C . GLU B 1 867 ? 68.812 -39.5 -4.504 1 23.88 867 GLU B C 1
ATOM 13024 O O . GLU B 1 867 ? 69.562 -39.75 -5.418 1 23.88 867 GLU B O 1
ATOM 13029 N N . PRO B 1 868 ? 69.375 -39.062 -3.365 1 27.48 868 PRO B N 1
ATOM 13030 C CA . PRO B 1 868 ? 70.5 -39.75 -2.715 1 27.48 868 PRO B CA 1
ATOM 13031 C C . PRO B 1 868 ? 70.188 -41.219 -2.453 1 27.48 868 PRO B C 1
ATOM 13033 O O . PRO B 1 868 ? 69 -41.625 -2.365 1 27.48 868 PRO B O 1
ATOM 13036 N N . ASN B 1 869 ? 71.062 -42.312 -2.736 1 23 869 ASN B N 1
ATOM 13037 C CA . ASN B 1 869 ? 71.25 -43.719 -2.408 1 23 869 ASN B CA 1
ATOM 13038 C C . ASN B 1 869 ? 71.062 -43.969 -0.914 1 23 869 ASN B C 1
ATOM 13040 O O . ASN B 1 869 ? 71.312 -45.094 -0.442 1 23 869 ASN B O 1
ATOM 13044 N N . ARG B 1 870 ? 70.312 -43.219 -0.077 1 18.27 870 ARG B N 1
ATOM 13045 C CA . ARG B 1 870 ? 70.125 -44.062 1.112 1 18.27 870 ARG B CA 1
ATOM 13046 C C . ARG B 1 870 ? 69 -45.031 0.964 1 18.27 870 ARG B C 1
ATOM 13048 O O . ARG B 1 870 ? 67.938 -44.656 0.427 1 18.27 870 ARG B O 1
#

Secondary structure (DSSP, 8-state):
-----------THHHHHHHHTS------HHHHHHHHH---------------HHHHHHHHHHHHHTTSTTS---TTS-TTTTT--HHHHHHHHHHHHHHH-----HHHHHH---HHHHHHHHGGGS-----------------------TT-----------------------------------------------------------------------------------------------GGGGSS--TT-GGGS--HHHHHHHHHHHHHHTTSPP-PPPPSS--SEEEEE-TTSHHHHHHHHHHHHH---EEEEEE-SSSHHHHHHHHHHHHHHTT----HHHHHTEEEEE--TTSGGGG--HHHHHHHHHH-SEEEE------SSS-HHHHHIIIIIHHHHHHHHHHSSS---EEEE--GGGG--TT----BTTSPPPPGGG--SHHHHHHHHHHHHHHHHHTTT--EEEEEE-EEEPPTTT----TTSHHHHHHHHHHHH-EEE--SEE-EEEHHHHHHHHHHHHH-GGGTTSEEEE--SPEEHHHHHHHHHHTT---EEE-HHHHHHHHHHHHHHS--GGGHHHHHHHH-HHHHHHHHHHHHPPPPB-HHHHHHHHHTTPPPP----HHHHHHHHHHHHHTTSS----TTSPPSEEEEEEEEEEEEETTS---EEEEEEEEEEES-HHIIIII-EEEEEEEEE-TTT-SSPEEEEEEEEEES-S-SS--SS-SEEEEEEEEEEEE-TTS-EEEEEEEEEEESSS-HHHHHHEEEEEEEETTS-EEEEEEEE--HHHHHHHHTTT-EE-TTS-HHHHHHHHHHHHHHHHHHHHHHHHHHHHHHHHHHHHHHHHTT------/-----------THHHHHHHHTS------HHHHHHHHHT--------------HHHHHHHHHHHHHTTSTTS---TTS-TTTTT--HHHHHHHHHHHHHHH-----HHHHHH---HHHHHHHHGGGS------------------------------------------------------------------------------------------------------------------------GGGSTT--TT-GGGS--HHHHHHHHHHHHHHTTSPP-PPPPSS--SEEEEE-TTSHHHHHHHHHHHHH---EEEEEE-SSSHHHHHHHHHHHHHHTT----HHHHHTEEEEE--TTSGGGG--HHHHHHHHHH-SEEEE------SSS-HHHHHIIIIIHHHHHHHHHHSSS---EEEE--GGGG--TT----BTTSPPPPGGG--SHHHHHHHHHHHHHHHHHTTT--EEEEEE-EEEPPTTT----TT-HHHHHHHHHHHH-EEE--SEE-EEEHHHHHHHHHHHHH-GGGTTSEEEE--SPEEHHHHHHHHHHTT---EEE-HHHHHHHHHHHHHHS--GGGHHHHHHTT-HHHHHHHHHHHHPPPPB-HHHHHHHHHTTPPPP----HHHHHHHHHHHHHTTSS----TTSPPSEEEEEEEEEEEEETTS---EEEEEEEEEEES-HHIIIII-EEEEEEEEE-TTT-SSPEEEEEEEEEES-S-SS-SSS-S-EEEEEEEEEEE-TTS-EEEEEEEEEE-SSS-HHHHHHEEEEEEEETTS-EEEEEEEE--HHHHHHHHTTT-EE-TTS-HHHHHHHHHHHHHHHHHHHHHHHHHHHHHHHHHHHHHHHHTT------

Solvent-accessible surface area (backbone atoms only — not comparable to full-atom values): 96319 Å² total; per-residue (Å²): 142,84,82,80,83,72,80,71,92,80,68,73,77,58,59,66,61,54,60,72,65,59,74,75,78,68,69,45,71,66,46,48,57,49,47,66,65,61,64,67,81,72,82,83,68,80,77,71,78,81,59,51,64,65,47,39,6,49,52,44,10,54,57,48,4,69,55,26,88,78,52,63,44,56,38,84,39,40,43,53,83,60,61,29,45,74,67,37,49,54,50,42,42,51,48,44,24,68,74,66,66,41,91,63,59,66,65,52,44,29,35,33,42,18,20,44,57,46,22,63,65,45,56,78,67,54,80,78,70,78,75,71,71,76,75,79,72,72,69,76,69,77,72,75,68,85,70,74,77,66,66,70,59,75,61,78,79,79,83,71,90,71,85,80,78,88,79,89,79,85,88,77,84,84,82,83,84,89,84,91,80,88,89,85,88,85,89,85,91,84,93,87,79,86,91,80,88,83,90,84,87,89,84,89,83,86,76,88,82,89,82,87,83,89,87,86,88,79,84,72,80,75,83,76,74,74,76,77,80,76,76,75,79,74,74,75,72,70,79,63,84,69,72,70,83,75,73,78,69,68,70,75,69,65,92,79,58,82,79,59,43,35,56,68,68,54,53,54,48,47,54,54,55,40,54,54,30,72,67,53,68,75,31,61,76,46,77,82,56,62,48,51,28,33,39,34,33,24,42,64,38,70,64,25,33,51,31,53,53,44,40,55,72,75,43,85,31,36,36,34,33,45,28,76,42,92,37,52,67,54,21,46,51,52,41,43,53,39,31,47,74,52,73,38,88,78,47,73,74,59,54,71,41,43,45,65,38,40,21,35,56,62,36,74,71,32,53,45,52,71,65,56,46,55,49,46,19,57,60,32,45,28,39,36,43,51,50,60,72,84,45,57,69,33,13,38,75,54,37,29,43,40,33,26,53,18,48,52,47,50,50,50,43,28,50,30,73,38,43,19,39,35,38,36,56,54,42,53,47,33,46,40,24,75,80,50,82,67,42,42,54,83,50,76,64,37,41,56,60,41,26,55,21,13,40,36,41,22,50,34,48,26,52,54,22,46,55,48,31,34,57,28,26,41,44,43,23,41,37,21,34,44,40,70,39,28,22,53,83,78,10,36,64,51,76,83,36,68,61,50,39,49,53,22,46,29,43,52,66,31,38,39,54,62,46,52,23,46,42,26,18,31,39,59,59,42,26,50,53,51,44,51,43,69,49,31,50,91,54,57,48,42,56,32,41,39,22,48,34,55,35,41,49,66,51,51,52,49,29,31,38,50,47,23,45,62,57,47,78,30,52,53,71,57,34,52,52,50,51,50,53,46,42,66,74,54,71,47,78,84,43,46,65,50,55,50,40,76,66,33,73,46,27,40,50,47,50,48,13,53,31,62,28,55,61,62,42,38,66,66,37,51,51,49,31,57,74,70,70,44,83,71,74,51,60,63,42,47,76,41,39,43,39,22,51,53,46,34,29,74,72,63,56,23,49,70,70,41,88,86,40,78,45,42,32,36,26,49,46,54,34,43,34,28,28,17,48,63,94,51,77,51,74,40,61,30,35,36,49,34,36,40,30,30,33,21,50,41,41,41,74,75,60,30,40,34,38,37,39,43,38,37,38,33,60,90,80,34,89,58,60,24,36,41,76,44,29,38,33,27,52,42,72,67,85,74,78,73,78,84,65,79,65,60,42,61,36,34,40,37,44,34,33,29,34,38,89,88,68,50,53,32,36,37,42,31,37,20,44,22,48,72,58,89,59,55,71,54,36,76,33,34,29,42,35,34,31,23,47,65,97,53,67,66,50,29,32,34,42,31,28,40,50,76,75,49,45,54,51,23,62,57,71,40,51,41,53,38,80,88,48,50,74,67,50,41,49,48,52,53,47,52,48,52,51,53,52,46,50,51,50,49,53,40,54,45,45,32,45,53,48,52,48,49,47,55,55,51,56,68,60,62,69,73,73,74,78,75,91,120,141,83,87,79,93,88,82,80,88,88,65,74,77,54,57,68,61,51,57,73,64,52,72,74,79,66,66,44,69,67,46,47,56,48,47,65,63,59,63,68,82,72,80,84,68,79,78,72,76,80,59,52,64,66,47,37,6,48,52,44,11,54,58,47,3,69,56,24,88,78,52,62,43,55,37,83,40,40,42,54,82,61,61,29,45,75,67,38,48,55,50,42,42,52,48,42,24,69,75,67,65,42,89,62,58,67,66,53,44,30,34,34,40,18,20,44,56,45,22,64,66,44,57,78,67,54,79,78,70,76,76,70,73,74,73,77,72,74,68,77,66,78,71,73,68,78,77,64,81,69,72,75,81,83,82,82,89,81,86,68,86,66,77,70,76,78,80,89,79,82,82,87,86,90,86,87,86,82,86,91,81,87,82,88,91,84,91,84,91,82,84,82,83,90,81,88,82,88,81,85,72,92,78,77,83,77,83,79,85,67,84,61,74,88,85,88,81,84,74,77,78,73,84,76,72,76,74,78,80,78,78,76,77,71,73,73,71,70,77,63,85,68,71,71,83,73,74,77,68,68,72,73,67,64,92,80,58,82,80,58,43,37,55,67,69,55,52,53,50,48,53,54,57,40,54,52,31,73,68,55,68,74,34,62,77,46,78,82,58,62,48,49,29,33,39,33,32,24,41,64,39,70,63,24,31,51,29,52,52,44,39,53,72,76,43,84,30,35,37,33,32,48,28,77,41,93,37,52,69,56,19,46,50,51,40,44,54,39,30,46,74,52,73,38,88,77,47,72,74,58,54,71,42,45,45,65,38,39,21,36,56,62,37,74,70,31,53,46,52,72,66,56,46,54,50,47,20,57,61,34,44,28,37,37,44,49,52,59,72,85,45,58,70,33,13,38,73,54,37,30,42,40,33,26,52,17,47,51,46,50,50,50,45,28,50,30,73,39,43,19,39,35,37,36,55,53,41,52,46,33,47,40,23,76,80,48,83,68,42,42,55,83,50,75,65,38,40,56,60,42,26,56,22,12,41,37,39,21,50,34,48,26,52,54,23,46,53,48,31,35,58,29,26,42,44,42,23,41,36,22,35,45,40,70,40,29,22,54,83,78,10,35,64,48,77,82,36,67,59,51,40,48,54,22,47,28,45,51,68,31,39,41,56,61,46,53,23,47,42,26,18,32,39,58,59,41,27,48,54,52,44,53,43,68,50,30,48,90,54,59,48,42,56,32,40,41,22,47,34,55,34,40,51,66,51,51,50,50,28,30,37,49,48,24,45,63,55,47,78,31,53,52,70,58,33,51,53,50,52,49,51,46,41,67,73,54,69,49,79,83,44,46,63,50,54,52,40,74,67,32,73,47,28,40,50,47,50,48,13,53,32,63,28,55,60,63,43,41,66,67,37,52,50,50,30,59,75,70,71,46,82,70,74,50,61,63,41,48,77,39,39,43,37,22,51,52,45,34,29,74,72,63,54,22,49,71,69,41,89,87,42,79,43,40,32,36,26,48,46,54,34,44,35,28,27,18,48,66,95,52,78,52,73,40,60,30,34,34,50,33,36,40,30,30,33,22,49,40,41,40,74,74,60,28,39,32,39,36,38,43,37,37,40,33,60,89,81,35,88,57,59,23,38,40,78,44,30,40,32,27,52,40,72,68,85,74,78,70,82,73,93,68,66,67,41,60,38,34,40,37,43,33,35,30,34,39,90,88,68,50,54,31,35,37,41,30,39,19,44,23,48,73,58,90,58,56,71,54,35,76,33,36,28,42,35,34,32,22,47,66,96,52,67,66,50,30,33,34,42,30,30,40,49,76,77,49,45,56,50,25,62,59,72,40,52,41,52,39,80,88,48,50,74,68,50,41,50,48,52,52,47,49,48,51,51,53,53,45,50,52,48,49,53,41,54,44,45,34,44,53,47,51,50,48,48,56,56,52,57,66,60,64,69,58,75,75,76,76,91,120

pLDDT: mean 73.73, std 29.15, range [12.95, 98.81]